Protein AF-0000000074712224 (afdb_homodimer)

Nearest PDB structures (foldseek):
  4wiq-assembly1_A  TM=4.365E-01  e=1.235E+00  Mus musculus
  5n4h-assembly1_A  TM=4.402E-01  e=1.412E+00  Mus musculus
  5llk-assembly1_A  TM=5.715E-01  e=3.772E+00  Homo sapiens
  5n30-assembly1_A  TM=3.627E-01  e=2.110E+00  Mus musculus
  5llk-assembly1_A  TM=5.710E-01  e=3.362E+00  Homo sapiens

pLDDT: mean 83.65, std 12.91, range [40.67, 98.77]

Sequence (1590 aa):
MTKTGVAFSGGGVRSAALCSGVLRRLLHKEIVPDYLSCVSGGGYTGTAYLDWKYRNEQKDDPVWHKEFFSNMRNRSGVLCDWQNPLQGVFDTLVLLTLNISVVVILPCFNYFGLAFPAAYIIDYFFGDLLRASFTCPNAETHNFTSSAISESSEVSEIFNMTESVECVPKFGPDLYLTFITFALLFILFLLFFVVKSLAGPSLKPSANILFNLSGFIFAMTFFPWFIEEFVAVTPLWLNALILFLSIFLWLGIPPLREKVSLIIIVYLYAYVVKWRVYKTAVLYVVYTERRFALFMWISGILIWMCPFFGELQRNAIHIFNRWRLLRAFYSPESTEAIGCSGITLHDMFPFYSWLEPARKRLNQNLTLDDIGGIAPEYICNVTVHQWRQMESREPSFTLFTLSSSSLERIDNITSKNQFENRLHPSDIKLSQAMATSAAVVSFHMGEYETSIDSLQSLQIMLGLGMGNSITVEPKICSGFSTTVTSALIHLFLVIPIVAFPIIPLLGGSEVWETRAVIFFLVLSGVLLFIAVLPTGRENPGCWQKFVRWCIVHIYHVRFIREVFEVVNHGPTPPPILHLSDGGHVENLGLLPLLKRRLKKIVVVNGGKANEGDSARDLIKALQKGREILRCSFSGISGRDVHEDIRVNLINRPPGKQPRSYRFKVEYYDLTEQYEDVKVGEGEILYILPRHPKQGLPGEGKKWDELIEKNIDIEADLWGSGPDLDAYETDRLTWCCCECCHCHLLHSLSELWCGVFPNHMTFNQFFTPTMFSAYHREGYHACLEARATDFLAETGMTKTGVAFSGGGVRSAALCSGVLRRLLHKEIVPDYLSCVSGGGYTGTAYLDWKYRNEQKDDPVWHKEFFSNMRNRSGVLCDWQNPLQGVFDTLVLLTLNISVVVILPCFNYFGLAFPAAYIIDYFFGDLLRASFTCPNAETHNFTSSAISESSEVSEIFNMTESVECVPKFGPDLYLTFITFALLFILFLLFFVVKSLAGPSLKPSANILFNLSGFIFAMTFFPWFIEEFVAVTPLWLNALILFLSIFLWLGIPPLREKVSLIIIVYLYAYVVKWRVYKTAVLYVVYTERRFALFMWISGILIWMCPFFGELQRNAIHIFNRWRLLRAFYSPESTEAIGCSGITLHDMFPFYSWLEPARKRLNQNLTLDDIGGIAPEYICNVTVHQWRQMESREPSFTLFTLSSSSLERIDNITSKNQFENRLHPSDIKLSQAMATSAAVVSFHMGEYETSIDSLQSLQIMLGLGMGNSITVEPKICSGFSTTVTSALIHLFLVIPIVAFPIIPLLGGSEVWETRAVIFFLVLSGVLLFIAVLPTGRENPGCWQKFVRWCIVHIYHVRFIREVFEVVNHGPTPPPILHLSDGGHVENLGLLPLLKRRLKKIVVVNGGKANEGDSARDLIKALQKGREILRCSFSGISGRDVHEDIRVNLINRPPGKQPRSYRFKVEYYDLTEQYEDVKVGEGEILYILPRHPKQGLPGEGKKWDELIEKNIDIEADLWGSGPDLDAYETDRLTWCCCECCHCHLLHSLSELWCGVFPNHMTFNQFFTPTMFSAYHREGYHACLEARATDFLAETG

Organism: Acropora cervicornis (NCBI:txid6130)

Solvent-accessible surface area (backbone atoms only — not comparable to full-atom values): 80472 Å² total; per-residue (Å²): 132,86,50,32,32,36,14,24,5,18,28,34,55,55,5,19,23,21,45,45,13,32,50,50,51,29,54,66,68,71,53,73,45,54,28,38,23,16,7,18,12,12,21,51,40,52,52,21,50,50,50,43,26,55,75,48,80,65,45,92,49,59,70,57,48,46,53,52,56,51,42,38,31,75,34,34,23,47,68,32,42,46,87,44,58,70,54,18,53,50,36,47,50,52,53,50,51,50,49,47,40,30,53,47,53,45,33,51,47,55,57,54,21,56,39,52,60,50,18,54,53,45,30,71,80,42,21,66,57,64,38,60,21,32,55,54,37,38,54,86,75,60,39,69,46,72,68,54,37,69,70,32,70,63,46,48,52,46,45,73,67,58,77,50,66,65,59,40,78,41,93,51,70,46,36,52,50,45,50,51,49,50,50,51,35,46,50,49,25,50,51,29,48,51,47,36,72,68,40,52,84,87,43,28,57,62,29,45,50,52,25,52,51,34,44,46,53,36,45,59,51,49,45,19,52,47,34,58,71,59,47,68,80,43,59,66,70,59,55,48,41,52,53,49,50,42,48,46,44,36,70,73,35,70,85,41,29,38,60,38,52,49,46,49,50,50,54,54,42,15,50,48,25,29,27,64,44,58,37,30,62,47,97,84,43,72,45,45,75,65,58,52,28,51,50,31,27,52,18,19,52,32,56,57,43,29,56,59,51,49,38,40,29,44,29,48,51,24,53,50,52,29,37,34,50,40,63,25,44,39,40,65,61,54,34,68,23,88,58,78,44,66,54,51,68,40,69,46,36,64,87,51,49,87,72,59,76,84,77,81,52,89,53,45,78,51,26,30,40,72,54,46,91,42,83,38,40,54,34,42,29,20,22,37,46,46,47,24,57,60,80,85,89,63,63,44,43,46,46,26,38,44,25,44,86,46,66,46,50,72,72,59,82,59,91,66,68,73,35,69,96,36,55,56,37,70,77,37,40,42,60,56,51,37,33,20,13,48,9,83,48,29,54,59,37,56,75,52,30,79,82,36,55,66,38,30,49,49,25,55,63,28,28,52,26,27,24,40,75,44,67,31,46,50,72,73,73,56,52,70,67,55,55,51,51,40,53,48,53,47,46,62,55,28,46,43,38,46,42,47,54,50,38,58,74,71,68,45,58,76,63,56,57,51,50,25,52,49,49,39,51,52,53,54,49,49,45,54,54,55,32,71,56,80,48,17,55,81,78,64,51,71,66,41,49,49,46,46,49,39,44,75,57,32,51,69,28,35,49,50,22,58,60,59,62,62,61,27,51,27,68,35,69,50,56,58,41,43,33,11,16,11,52,34,71,42,34,40,28,53,59,72,47,56,70,69,64,42,39,35,35,40,34,36,45,34,42,73,39,56,93,92,41,73,53,52,62,56,53,52,42,52,52,48,32,29,75,64,53,39,32,30,46,26,24,78,86,63,40,24,38,72,41,42,45,41,58,66,44,63,70,39,58,77,40,59,19,54,37,44,50,67,32,34,36,36,34,38,45,75,45,98,84,72,41,80,42,79,75,48,59,26,37,38,40,39,37,38,78,61,39,54,66,32,18,54,75,69,91,73,57,40,45,76,75,63,41,48,96,74,44,81,72,62,44,88,81,61,40,74,25,44,66,66,54,52,73,64,41,67,45,42,37,63,44,65,62,80,52,83,57,58,70,65,60,49,51,51,33,34,71,72,24,19,37,60,76,32,44,36,58,83,50,38,37,39,34,47,65,56,35,38,52,33,19,25,41,20,30,38,32,36,59,75,54,38,46,65,56,56,71,63,56,73,128,132,86,50,32,32,37,13,25,5,18,29,34,56,55,4,20,22,19,43,44,13,32,48,49,50,29,54,71,69,71,52,73,47,55,28,37,23,15,7,18,12,12,22,51,40,54,50,21,50,50,50,44,27,56,75,49,80,65,44,91,49,63,71,59,49,46,52,51,55,50,42,39,31,74,34,36,23,48,68,32,43,46,87,45,57,71,53,18,55,50,35,47,51,52,52,49,51,51,48,47,41,32,54,47,53,46,33,51,48,56,57,54,22,53,39,52,61,50,18,54,50,47,30,71,79,43,21,64,57,66,38,59,21,33,55,55,38,38,56,86,75,62,38,71,48,72,66,55,36,71,72,33,68,63,44,49,53,46,45,71,66,58,77,50,68,66,58,39,79,42,92,50,72,46,36,52,50,44,50,51,49,50,49,50,35,46,50,50,25,50,52,28,48,52,47,36,72,68,40,52,85,88,44,29,57,61,30,45,49,53,26,52,50,34,44,47,52,36,46,59,51,50,45,20,51,47,34,59,72,58,49,67,79,43,59,65,67,60,55,48,42,53,53,49,50,42,49,46,42,35,70,71,35,68,81,42,27,38,58,38,50,50,48,50,51,50,53,55,43,16,50,49,26,30,28,63,45,57,36,30,62,47,96,84,44,71,46,45,75,65,57,53,28,51,50,30,26,53,19,18,52,33,56,57,44,28,56,59,50,48,39,40,29,42,30,46,52,24,52,50,52,30,38,34,49,40,63,24,45,40,40,67,61,55,34,68,22,86,63,81,44,67,54,51,67,42,69,46,38,64,87,49,49,86,72,57,75,84,76,80,54,90,55,46,79,50,24,30,39,72,53,47,90,43,83,37,41,54,32,40,30,22,23,38,46,47,48,26,58,57,95,56,97,61,61,44,42,46,46,28,38,44,25,45,87,45,65,46,52,72,73,58,81,60,91,66,70,72,34,71,96,36,53,55,36,70,76,36,41,43,62,56,52,36,32,20,12,48,8,84,48,30,55,59,38,55,74,52,31,80,80,37,56,63,40,29,50,49,25,56,63,27,28,52,25,26,25,40,76,44,68,30,47,51,73,75,70,56,52,71,68,53,54,50,52,39,52,49,53,47,46,62,56,26,46,42,38,45,43,48,51,50,38,58,73,72,68,46,59,74,64,55,56,51,51,26,53,48,49,39,51,52,54,54,49,50,44,54,54,56,31,71,55,78,49,18,53,82,78,64,52,72,66,42,50,49,46,46,49,40,43,76,58,32,53,69,28,36,49,50,21,58,60,61,62,63,60,27,52,26,70,34,69,53,55,58,41,40,32,12,15,11,52,34,74,42,36,38,28,53,59,70,47,55,71,68,64,41,40,36,35,38,35,37,44,34,42,72,41,55,92,91,41,74,54,50,63,55,53,51,41,52,50,48,32,29,74,64,55,40,34,30,45,25,24,78,87,64,40,23,39,71,41,43,43,42,59,64,43,62,69,38,57,77,38,59,18,54,36,43,49,67,31,35,36,36,35,39,44,74,44,98,85,72,41,80,42,79,77,48,59,25,37,38,39,38,34,38,76,59,38,56,67,31,17,52,75,63,93,75,52,42,46,73,73,64,41,50,96,79,51,80,69,64,44,84,80,63,45,70,25,49,55,65,57,51,72,65,43,65,42,44,37,63,45,70,55,84,50,82,56,56,71,65,57,48,53,51,33,34,70,72,23,17,38,61,74,33,43,36,59,83,51,40,36,38,37,47,66,55,34,35,52,32,20,30,39,20,30,38,32,36,58,75,54,40,47,64,56,57,72,62,56,74,126

Foldseek 3Di:
DFAEEEFQFAQFLLSLLLLLLQVQLCVLVPHFGQEYFYFFSRLLNVLQVLLQCLVVVLDDAQVVSVVQNVLLLFLLLLQAACQPVVRRVVSVVVVVVLQCCLQPVLLCLQLVLVLLLVLVVLCVPCLCLLPVQWQACDLVVLHRDPVSCVPDVVRVVVCVPPVFRATHGHPDPSVVVLVVVLVVLVVQLVVLVVCLVPPAPLCNLVSVVSNVVSVLSSLLSPLLSVCSVPVVVDDVVVVVVLVVVLVVCLVPPVLCVLVSVVVVSSNVSSLSSNCSRRQGDDPNRGGDPLVSLVSLQSSLVSLLCNLVSLLQSQQVLQLSSLLSSLSRRHDPLQQVPDDSRQDDVCSSPVLCVQPDPPDPDPSHFAFLLSSPPRTRWYKQKWKWAQEAADDDDDHRIFIWIQTNVATDGLLPPDPDHLLVQFDHRRVGGSSSSNQQQNWCFALDLALCCVVCVSCSLVCLSSSPTNHDKDFRHCVLSDDPVLQVVLSVLSCVLSVLSNCLSVCVVVVHDVVSNVVSSVVNVVSLVVLLVLLQDEEAAPDDDPSNVVSLSCCVRHVSSVSSNSSSSRGHYHSRDRRMIIIHHSVSQAGFSCSVVVLVVGAEYETEDLHFADQQRQCVRVVSSVVCCCVRFVKDKAAPVRHDPVVCCCVQARPDAAQDHAQKGKIKMWGWDADPVRDTDTDHMHMYIYGYFDQLRRYHFDPQDFPVNVPDDRNPDDCVQQHGALGDDNVQQQLQQAQYPSPPDDPVVSVVSCVPQNTPPRGHSVRSRDRSNNSSNSSSRSSRRSVRSVVSCRSVPPD/DFAEEEWQFAQFLLSLLLLLLQVLLCVVVPHFGQEYFYFFSRLLNVLQVLLQCLVVVLDDALVVSQVQSVLLLALLLLQAACQPVVRRVVSVVVVVVLQCCLQPVLLCLQLVLVLLLVLVVLCVPCLCLLPVQWQACDLVVLHRDPVSCVPDVVRVVVCVPPVFRATHGHPDPSVVVLVVVLVVLVVQLVVLVVVLVPPDPLCNLVSVVSNVVSVLSSLLSPLLSVCSVPVVVDDVVVVVVLVVVLVVCLVPPVLCVLVSVVVVSSNVSSLSSNCSRRQGDDPNRGGDPLVSLVSLQSSLVSLLCNLVSLLQSQQVLQLSSLLSSQSRRHDPLQQVPDDSRQDDVCSSPVLCVQPDPPDPDPSHFAFLLSSPPRTRWYKQKWKWAQEAAAPDPDHRIFIWIQTNVATDGLLPPDPDHLLVQFDHSRVGGSSSSNQQQNWCFALDLALCCVVCVSCSLVCLSSSPTNHDKDFRHCVLSDDPVLQVVLSVLSCVLSVLSNCLSVCVVVVHDVVSNVVSSVVNVVSLVVLLVLLQDEEAAPDDDPSNVVSLSCCVRHVSSVSSNSSSSRGHYHSRDRRMIIIHHSVSQAGFSCSVVVLVVGAEYETEDLHFADQQRQCVRVVSSVVCCCVRFVKDKAAPVRHDPVVCCCVQARPDAAQDHAQKGKIKMWGWDQDPVRDTDTDHMHMYIYGYFDQLRRYHFFVQDWQVNVPDPSNPDPCVQLDTALRDDNVQQQCQQAQDPSPPDDPVVSVVSCVPQNTPPRGHSVRSRHRSNNSSNSSSRSSRRSVRSVVSCRSVPPD

Structure (mmCIF, N/CA/C/O backbone):
data_AF-0000000074712224-model_v1
#
loop_
_entity.id
_entity.type
_entity.pdbx_description
1 polymer 'PNPLA domain-containing protein'
#
loop_
_atom_site.group_PDB
_atom_site.id
_atom_site.type_symbol
_atom_site.label_atom_id
_atom_site.label_alt_id
_atom_site.label_comp_id
_atom_site.label_asym_id
_atom_site.label_entity_id
_atom_site.label_seq_id
_atom_site.pdbx_PDB_ins_code
_atom_site.Cartn_x
_atom_site.Cartn_y
_atom_site.Cartn_z
_atom_site.occupancy
_atom_site.B_iso_or_equiv
_atom_site.auth_seq_id
_atom_site.auth_comp_id
_atom_site.auth_asym_id
_atom_site.auth_atom_id
_atom_site.pdbx_PDB_model_num
ATOM 1 N N . MET A 1 1 ? -45.799 9.891 7.905 1 46.67 1 MET A N 1
ATOM 2 C CA . MET A 1 1 ? -45.165 10.163 6.618 1 46.67 1 MET A CA 1
ATOM 3 C C . MET A 1 1 ? -43.789 9.51 6.541 1 46.67 1 MET A C 1
ATOM 5 O O . MET A 1 1 ? -43.067 9.453 7.539 1 46.67 1 MET A O 1
ATOM 9 N N . THR A 1 2 ? -43.503 8.826 5.414 1 77.02 2 THR A N 1
ATOM 10 C CA . THR A 1 2 ? -42.257 8.108 5.174 1 77.02 2 THR A CA 1
ATOM 11 C C . THR A 1 2 ? -41.082 9.078 5.084 1 77.02 2 THR A C 1
ATOM 13 O O . THR A 1 2 ? -41.145 10.072 4.358 1 77.02 2 THR A O 1
ATOM 16 N N . LYS A 1 3 ? -40.167 9.04 6.021 1 91.02 3 LYS A N 1
ATOM 17 C CA . LYS A 1 3 ? -39.011 9.933 6.022 1 91.02 3 LYS A CA 1
ATOM 18 C C . LYS A 1 3 ? -38.08 9.628 4.851 1 91.02 3 LYS A C 1
ATOM 20 O O . LYS A 1 3 ? -37.87 8.464 4.506 1 91.02 3 LYS A O 1
ATOM 25 N N . THR A 1 4 ? -37.715 10.703 4.17 1 96.51 4 THR A N 1
ATOM 26 C CA . THR A 1 4 ? -36.869 10.597 2.986 1 96.51 4 THR A CA 1
ATOM 27 C C . THR A 1 4 ? -35.556 11.348 3.19 1 96.51 4 THR A C 1
ATOM 29 O O . THR A 1 4 ? -35.447 12.185 4.088 1 96.51 4 THR A O 1
ATOM 32 N N . GLY A 1 5 ? -34.568 10.94 2.502 1 97.91 5 GLY A N 1
ATOM 33 C CA . GLY A 1 5 ? -33.27 11.587 2.605 1 97.91 5 GLY A CA 1
ATOM 34 C C . GLY A 1 5 ? -32.548 11.693 1.275 1 97.91 5 GLY A C 1
ATOM 35 O O . GLY A 1 5 ? -32.769 10.877 0.377 1 97.91 5 GLY A O 1
ATOM 36 N N . VAL A 1 6 ? -31.767 12.714 1.11 1 98.61 6 VAL A N 1
ATOM 37 C CA . VAL A 1 6 ? -30.89 12.908 -0.04 1 98.61 6 VAL A CA 1
ATOM 38 C C . VAL A 1 6 ? -29.444 13.048 0.431 1 98.61 6 VAL A C 1
ATOM 40 O O . VAL A 1 6 ? -29.169 13.739 1.415 1 98.61 6 VAL A O 1
ATOM 43 N N . ALA A 1 7 ? -28.58 12.346 -0.16 1 98.77 7 ALA A N 1
ATOM 44 C CA . ALA A 1 7 ? -27.157 12.405 0.166 1 98.77 7 ALA A CA 1
ATOM 45 C C . ALA A 1 7 ? -26.355 13.008 -0.983 1 98.77 7 ALA A C 1
ATOM 47 O O . ALA A 1 7 ? -26.462 12.557 -2.127 1 98.77 7 ALA A O 1
ATOM 48 N N . PHE A 1 8 ? -25.628 14.061 -0.727 1 98.73 8 PHE A N 1
ATOM 49 C CA . PHE A 1 8 ? -24.725 14.693 -1.681 1 98.73 8 PHE A CA 1
ATOM 50 C C . PHE A 1 8 ? -23.279 14.306 -1.397 1 98.73 8 PHE A C 1
ATOM 52 O O . PHE A 1 8 ? -22.764 14.564 -0.306 1 98.73 8 PHE A O 1
ATOM 59 N N . SER A 1 9 ? -22.597 13.764 -2.309 1 97.94 9 SER A N 1
ATOM 60 C CA . SER A 1 9 ? -21.272 13.179 -2.124 1 97.94 9 SER A CA 1
ATOM 61 C C . SER A 1 9 ? -20.189 14.253 -2.129 1 97.94 9 SER A C 1
ATOM 63 O O . SER A 1 9 ? -20.465 15.42 -2.414 1 97.94 9 SER A O 1
ATOM 65 N N . GLY A 1 10 ? -18.971 13.784 -1.802 1 96.79 10 GLY A N 1
ATOM 66 C CA . GLY A 1 10 ? -17.78 14.603 -1.964 1 96.79 10 GLY A CA 1
ATOM 67 C C . GLY A 1 10 ? -17.187 14.524 -3.359 1 96.79 10 GLY A C 1
ATOM 68 O O . GLY A 1 10 ? -17.538 13.637 -4.139 1 96.79 10 GLY A O 1
ATOM 69 N N . GLY A 1 11 ? -16.38 15.458 -3.674 1 95.12 11 GLY A N 1
ATOM 70 C CA . GLY A 1 11 ? -15.732 15.546 -4.973 1 95.12 11 GLY A CA 1
ATOM 71 C C . GLY A 1 11 ? -15.361 16.965 -5.36 1 95.12 11 GLY A C 1
ATOM 72 O O . GLY A 1 11 ? -15.146 17.257 -6.539 1 95.12 11 GLY A O 1
ATOM 73 N N . GLY A 1 12 ? -15.342 17.813 -4.412 1 94.31 12 GLY A N 1
ATOM 74 C CA . GLY A 1 12 ? -14.963 19.196 -4.654 1 94.31 12 GLY A CA 1
ATOM 75 C C . GLY A 1 12 ? -15.985 19.96 -5.474 1 94.31 12 GLY A C 1
ATOM 76 O O . GLY A 1 12 ? -17.191 19.765 -5.311 1 94.31 12 GLY A O 1
ATOM 77 N N . VAL A 1 13 ? -15.518 20.812 -6.281 1 93.86 13 VAL A N 1
ATOM 78 C CA . VAL A 1 13 ? -16.396 21.692 -7.044 1 93.86 13 VAL A CA 1
ATOM 79 C C . VAL A 1 13 ? -17.163 20.881 -8.085 1 93.86 13 VAL A C 1
ATOM 81 O O . VAL A 1 13 ? -18.294 21.224 -8.439 1 93.86 13 VAL A O 1
ATOM 84 N N . ARG A 1 14 ? -16.577 19.842 -8.526 1 94.47 14 ARG A N 1
ATOM 85 C CA . ARG A 1 14 ? -17.266 18.956 -9.459 1 94.47 14 ARG A CA 1
ATOM 86 C C . ARG A 1 14 ? -18.546 18.401 -8.843 1 94.47 14 ARG A C 1
ATOM 88 O O . ARG A 1 14 ? -19.611 18.449 -9.462 1 94.47 14 ARG A O 1
ATOM 95 N N . SER A 1 15 ? -18.414 17.869 -7.655 1 96.67 15 SER A N 1
ATOM 96 C CA . SER A 1 15 ? -19.574 17.329 -6.954 1 96.67 15 SER A CA 1
ATOM 97 C C . SER A 1 15 ? -20.577 18.426 -6.615 1 96.67 15 SER A C 1
ATOM 99 O O . SER A 1 15 ? -21.788 18.216 -6.702 1 96.67 15 SER A O 1
ATOM 101 N N . ALA A 1 16 ? -20.07 19.57 -6.192 1 97.44 16 ALA A N 1
ATOM 102 C CA . ALA A 1 16 ? -20.952 20.697 -5.901 1 97.44 16 ALA A CA 1
ATOM 103 C C . ALA A 1 16 ? -21.806 21.053 -7.115 1 97.44 16 ALA A C 1
ATOM 105 O O . ALA A 1 16 ? -23.005 21.307 -6.985 1 97.44 16 ALA A O 1
ATOM 106 N N . ALA A 1 17 ? -21.185 21.042 -8.284 1 95.98 17 ALA A N 1
ATOM 107 C CA . ALA A 1 17 ? -21.88 21.384 -9.523 1 95.98 17 ALA A CA 1
ATOM 108 C C . ALA A 1 17 ? -22.937 20.337 -9.865 1 95.98 17 ALA A C 1
ATOM 110 O O . ALA A 1 17 ? -24.076 20.68 -10.194 1 95.98 17 ALA A O 1
ATOM 111 N N . LEU A 1 18 ? -22.586 19.093 -9.785 1 96.9 18 LEU A N 1
ATOM 112 C CA . LEU A 1 18 ? -23.526 18.017 -10.08 1 96.9 18 LEU A CA 1
ATOM 113 C C . LEU A 1 18 ? -24.704 18.044 -9.112 1 96.9 18 LEU A C 1
ATOM 115 O O . LEU A 1 18 ? -25.858 17.924 -9.528 1 96.9 18 LEU A O 1
ATOM 119 N N . CYS A 1 19 ? -24.421 18.168 -7.821 1 98.17 19 CYS A N 1
ATOM 120 C CA . CYS A 1 19 ? -25.449 18.196 -6.786 1 98.17 19 CYS A CA 1
ATOM 121 C C . CYS A 1 19 ? -26.364 19.402 -6.96 1 98.17 19 CYS A C 1
ATOM 123 O O . CYS A 1 19 ? -27.556 19.331 -6.654 1 98.17 19 CYS A O 1
ATOM 125 N N . SER A 1 20 ? -25.798 20.508 -7.409 1 96.92 20 SER A N 1
ATOM 126 C CA . SER A 1 20 ? -26.617 21.694 -7.636 1 96.92 20 SER A CA 1
ATOM 127 C C . SER A 1 20 ? -27.657 21.448 -8.724 1 96.92 20 SER A C 1
ATOM 129 O O . SER A 1 20 ? -28.772 21.968 -8.654 1 96.92 20 SER A O 1
ATOM 131 N N . GLY A 1 21 ? -27.238 20.669 -9.732 1 95.33 21 GLY A N 1
ATOM 132 C CA . GLY A 1 21 ? -28.196 20.297 -10.761 1 95.33 21 GLY A CA 1
ATOM 133 C C . GLY A 1 21 ? -29.33 19.436 -10.237 1 95.33 21 GLY A C 1
ATOM 134 O O . GLY A 1 21 ? -30.492 19.649 -10.589 1 95.33 21 GLY A O 1
ATOM 135 N N . VAL A 1 22 ? -29.01 18.491 -9.453 1 97.27 22 VAL A N 1
ATOM 136 C CA . VAL A 1 22 ? -30.02 17.629 -8.849 1 97.27 22 VAL A CA 1
ATOM 137 C C . VAL A 1 22 ? -30.929 18.454 -7.941 1 97.27 22 VAL A C 1
ATOM 139 O O . VAL A 1 22 ? -32.154 18.321 -7.992 1 97.27 22 VAL A O 1
ATOM 142 N N . LEU A 1 23 ? -30.293 19.288 -7.07 1 96.81 23 LEU A N 1
ATOM 143 C CA . LEU A 1 23 ? -31.054 20.151 -6.173 1 96.81 23 LEU A CA 1
ATOM 144 C C . LEU A 1 23 ? -32.024 21.029 -6.957 1 96.81 23 LEU A C 1
ATOM 146 O O . LEU A 1 23 ? -33.177 21.2 -6.555 1 96.81 23 LEU A O 1
ATOM 150 N N . ARG A 1 24 ? -31.549 21.601 -8.018 1 93.52 24 ARG A N 1
ATOM 151 C CA . ARG A 1 24 ? -32.403 22.455 -8.837 1 93.52 24 ARG A CA 1
ATOM 152 C C . ARG A 1 24 ? -33.638 21.699 -9.315 1 93.52 24 ARG A C 1
ATOM 154 O O . ARG A 1 24 ? -34.751 22.227 -9.274 1 93.52 24 ARG A O 1
ATOM 161 N N . ARG A 1 25 ? -33.436 20.485 -9.79 1 93.34 25 ARG A N 1
ATOM 162 C CA . ARG A 1 25 ? -34.558 19.678 -10.261 1 93.34 25 ARG A CA 1
ATOM 163 C C . ARG A 1 25 ? -35.535 19.384 -9.128 1 93.34 25 ARG A C 1
ATOM 165 O O . ARG A 1 25 ? -36.751 19.413 -9.327 1 93.34 25 ARG A O 1
ATOM 172 N N . LEU A 1 26 ? -35.074 19.075 -7.989 1 94.58 26 LEU A N 1
ATOM 173 C CA . LEU A 1 26 ? -35.927 18.818 -6.834 1 94.58 26 LEU A CA 1
ATOM 174 C C . LEU A 1 26 ? -36.745 20.054 -6.476 1 94.58 26 LEU A C 1
ATOM 176 O O . LEU A 1 26 ? -37.953 19.96 -6.246 1 94.58 26 LEU A O 1
ATOM 180 N N . LEU A 1 27 ? -36.047 21.181 -6.414 1 92.53 27 LEU A N 1
ATOM 181 C CA . LEU A 1 27 ? -36.709 22.428 -6.049 1 92.53 27 LEU A CA 1
ATOM 182 C C . LEU A 1 27 ? -37.746 22.82 -7.096 1 92.53 27 LEU A C 1
ATOM 184 O O . LEU A 1 27 ? -38.808 23.349 -6.757 1 92.53 27 LEU A O 1
ATOM 188 N N . HIS A 1 28 ? -37.411 22.55 -8.318 1 87.78 28 HIS A N 1
ATOM 189 C CA . HIS A 1 28 ? -38.348 22.824 -9.402 1 87.78 28 HIS A CA 1
ATOM 190 C C . HIS A 1 28 ? -39.647 22.048 -9.217 1 87.78 28 HIS A C 1
ATOM 192 O O . HIS A 1 28 ? -40.721 22.529 -9.585 1 87.78 28 HIS A O 1
ATOM 198 N N . LYS A 1 29 ? -39.536 20.886 -8.68 1 90.28 29 LYS A N 1
ATOM 199 C CA . LYS A 1 29 ? -40.704 20.036 -8.475 1 90.28 29 LYS A CA 1
ATOM 200 C C . LYS A 1 29 ? -41.247 20.18 -7.056 1 90.28 29 LYS A C 1
ATOM 202 O O . LYS A 1 29 ? -42.126 19.421 -6.642 1 90.28 29 LYS A O 1
ATOM 207 N N . GLU A 1 30 ? -40.702 21.126 -6.242 1 90 30 GLU A N 1
ATOM 208 C CA . GLU A 1 30 ? -41.117 21.457 -4.882 1 90 30 GLU A CA 1
ATOM 209 C C . GLU A 1 30 ? -41.009 20.245 -3.962 1 90 30 GLU A C 1
ATOM 211 O O . GLU A 1 30 ? -41.912 19.981 -3.166 1 90 30 GLU A O 1
ATOM 216 N N . ILE A 1 31 ? -40.01 19.456 -4.274 1 92.72 31 ILE A N 1
ATOM 217 C CA . ILE A 1 31 ? -39.725 18.311 -3.416 1 92.72 31 ILE A CA 1
ATOM 218 C C . ILE A 1 31 ? -38.599 18.661 -2.446 1 92.72 31 ILE A C 1
ATOM 220 O O . ILE A 1 31 ? -37.485 18.98 -2.867 1 92.72 31 ILE A O 1
ATOM 224 N N . VAL A 1 32 ? -38.901 18.66 -1.178 1 93.16 32 VAL A N 1
ATOM 225 C CA . VAL A 1 32 ? -37.904 18.895 -0.139 1 93.16 32 VAL A CA 1
ATOM 226 C C . VAL A 1 32 ? -37.797 17.667 0.762 1 93.16 32 VAL A C 1
ATOM 228 O O . VAL A 1 32 ? -38.726 17.358 1.514 1 93.16 32 VAL A O 1
ATOM 231 N N . PRO A 1 33 ? -36.72 17.028 0.7 1 95.3 33 PRO A N 1
ATOM 232 C CA . PRO A 1 33 ? -36.545 15.858 1.564 1 95.3 33 PRO A CA 1
ATOM 233 C C . PRO A 1 33 ? -36.488 16.222 3.046 1 95.3 33 PRO A C 1
ATOM 235 O O . PRO A 1 33 ? -36.338 17.396 3.392 1 95.3 33 PRO A O 1
ATOM 238 N N . ASP A 1 34 ? -36.653 15.241 3.902 1 96.09 34 ASP A N 1
ATOM 239 C CA . ASP A 1 34 ? -36.567 15.458 5.343 1 96.09 34 ASP A CA 1
ATOM 240 C C . ASP A 1 34 ? -35.126 15.724 5.773 1 96.09 34 ASP A C 1
ATOM 242 O O . ASP A 1 34 ? -34.879 16.541 6.663 1 96.09 34 ASP A O 1
ATOM 246 N N . TYR A 1 35 ? -34.216 15.015 5.107 1 97.38 35 TYR A N 1
ATOM 247 C CA . TYR A 1 35 ? -32.812 15.116 5.489 1 97.38 35 TYR A CA 1
ATOM 248 C C . TYR A 1 35 ? -31.932 15.368 4.271 1 97.38 35 TYR A C 1
ATOM 250 O O . TYR A 1 35 ? -32.187 14.831 3.191 1 97.38 35 TYR A O 1
ATOM 258 N N . LEU A 1 36 ? -30.943 16.16 4.439 1 98.3 36 LEU A N 1
ATOM 259 C CA . LEU A 1 36 ? -29.893 16.401 3.455 1 98.3 36 LEU A CA 1
ATOM 260 C C . LEU A 1 36 ? -28.517 16.116 4.047 1 98.3 36 LEU A C 1
ATOM 262 O O . LEU A 1 36 ? -28.011 16.896 4.857 1 98.3 36 LEU A O 1
ATOM 266 N N . SER A 1 37 ? -27.943 14.997 3.728 1 98.53 37 SER A N 1
ATOM 267 C CA . SER A 1 37 ? -26.632 14.577 4.214 1 98.53 37 SER A CA 1
ATOM 268 C C . SER A 1 37 ? -25.539 14.893 3.198 1 98.53 37 SER A C 1
ATOM 270 O O . SER A 1 37 ? -25.618 14.472 2.042 1 98.53 37 SER A O 1
ATOM 272 N N . CYS A 1 38 ? -24.525 15.651 3.6 1 98.58 38 CYS A N 1
ATOM 273 C CA . CYS A 1 38 ? -23.556 16.135 2.625 1 98.58 38 CYS A CA 1
ATOM 274 C C . CYS A 1 38 ? -22.132 15.823 3.069 1 98.58 38 CYS A C 1
ATOM 276 O O . CYS A 1 38 ? -21.844 15.79 4.267 1 98.58 38 CYS A O 1
ATOM 278 N N . VAL A 1 39 ? -21.317 15.564 2.127 1 97.97 39 VAL A N 1
ATOM 279 C CA . VAL A 1 39 ? -19.883 15.379 2.328 1 97.97 39 VAL A CA 1
ATOM 280 C C . VAL A 1 39 ? -19.107 16.301 1.389 1 97.97 39 VAL A C 1
ATOM 282 O O . VAL A 1 39 ? -19.404 16.374 0.195 1 97.97 39 VAL A O 1
ATOM 285 N N . SER A 1 40 ? -18.144 17.027 1.887 1 96.72 40 SER A N 1
ATOM 286 C CA . SER A 1 40 ? -17.214 17.831 1.101 1 96.72 40 SER A CA 1
ATOM 287 C C . SER A 1 40 ? -17.943 18.625 0.023 1 96.72 40 SER A C 1
ATOM 289 O O . SER A 1 40 ? -18.88 19.369 0.319 1 96.72 40 SER A O 1
ATOM 291 N N . GLY A 1 41 ? -17.754 18.435 -1.244 1 96.25 41 GLY A N 1
ATOM 292 C CA . GLY A 1 41 ? -18.375 19.178 -2.328 1 96.25 41 GLY A CA 1
ATOM 293 C C . GLY A 1 41 ? -19.886 19.252 -2.211 1 96.25 41 GLY A C 1
ATOM 294 O O . GLY A 1 41 ? -20.488 20.283 -2.517 1 96.25 41 GLY A O 1
ATOM 295 N N . GLY A 1 42 ? -20.468 18.166 -1.797 1 97.68 42 GLY A N 1
ATOM 296 C CA . GLY A 1 42 ? -21.895 18.198 -1.519 1 97.68 42 GLY A CA 1
ATOM 297 C C . GLY A 1 42 ? -22.273 19.209 -0.454 1 97.68 42 GLY A C 1
ATOM 298 O O . GLY A 1 42 ? -23.369 19.772 -0.486 1 97.68 42 GLY A O 1
ATOM 299 N N . GLY A 1 43 ? -21.362 19.411 0.439 1 97.09 43 GLY A N 1
ATOM 300 C CA . GLY A 1 43 ? -21.577 20.38 1.501 1 97.09 43 GLY A CA 1
ATOM 301 C C . GLY A 1 43 ? -21.541 21.817 1.015 1 97.09 43 GLY A C 1
ATOM 302 O O . GLY A 1 43 ? -22.185 22.691 1.597 1 97.09 43 GLY A O 1
ATOM 303 N N . TYR A 1 44 ? -20.758 22.073 -0.145 1 96.24 44 TYR A N 1
ATOM 304 C CA . TYR A 1 44 ? -20.78 23.41 -0.728 1 96.24 44 TYR A CA 1
ATOM 305 C C . TYR A 1 44 ? -22.199 23.819 -1.101 1 96.24 44 TYR A C 1
ATOM 307 O O . TYR A 1 44 ? -22.674 24.882 -0.691 1 96.24 44 TYR A O 1
ATOM 315 N N . THR A 1 45 ? -22.787 22.878 -1.76 1 97.44 45 THR A N 1
ATOM 316 C CA . THR A 1 45 ? -24.13 23.123 -2.273 1 97.44 45 THR A CA 1
ATOM 317 C C . THR A 1 45 ? -25.155 23.092 -1.143 1 97.44 45 THR A C 1
ATOM 319 O O . THR A 1 45 ? -26.011 23.975 -1.049 1 97.44 45 THR A O 1
ATOM 322 N N . GLY A 1 46 ? -25.056 22.087 -0.296 1 97.72 46 GLY A N 1
ATOM 323 C CA . GLY A 1 46 ? -26.027 21.921 0.773 1 97.72 46 GLY A CA 1
ATOM 324 C C . GLY A 1 46 ? -26.041 23.079 1.753 1 97.72 46 GLY A C 1
ATOM 325 O O . GLY A 1 46 ? -27.102 23.624 2.064 1 97.72 46 GLY A O 1
ATOM 326 N N . THR A 1 47 ? -24.938 23.525 2.237 1 96.69 47 THR A N 1
ATOM 327 C CA . THR A 1 47 ? -24.865 24.596 3.225 1 96.69 47 THR A CA 1
ATOM 328 C C . THR A 1 47 ? -25.189 25.944 2.587 1 96.69 47 THR A C 1
ATOM 330 O O . THR A 1 47 ? -25.814 26.8 3.215 1 96.69 47 THR A O 1
ATOM 333 N N . ALA A 1 48 ? -24.698 26.145 1.376 1 95.8 48 ALA A N 1
ATOM 334 C CA . ALA A 1 48 ? -25.034 27.38 0.672 1 95.8 48 ALA A CA 1
ATOM 335 C C . ALA A 1 48 ? -26.544 27.515 0.493 1 95.8 48 ALA A C 1
ATOM 337 O O . ALA A 1 48 ? -27.104 28.596 0.689 1 95.8 48 ALA A O 1
ATOM 338 N N . TYR A 1 49 ? -27.211 26.434 0.083 1 96.91 49 TYR A N 1
ATOM 339 C CA . TYR A 1 49 ? -28.66 26.412 -0.082 1 96.91 49 TYR A CA 1
ATOM 340 C C . TYR A 1 49 ? -29.362 26.818 1.208 1 96.91 49 TYR A C 1
ATOM 342 O O . TYR A 1 49 ? -30.257 27.667 1.194 1 96.91 49 TYR A O 1
ATOM 350 N N . LEU A 1 50 ? -28.902 26.254 2.275 1 96.11 50 LEU A N 1
ATOM 351 C CA . LEU A 1 50 ? -29.543 26.53 3.556 1 96.11 50 LEU A CA 1
ATOM 352 C C . LEU A 1 50 ? -29.266 27.96 4.006 1 96.11 50 LEU A C 1
ATOM 354 O O . LEU A 1 50 ? -30.113 28.59 4.643 1 96.11 50 LEU A O 1
ATOM 358 N N . ASP A 1 51 ? -28.02 28.445 3.777 1 94.25 51 ASP A N 1
ATOM 359 C CA . ASP A 1 51 ? -27.703 29.837 4.081 1 94.25 51 ASP A CA 1
ATOM 360 C C . ASP A 1 51 ? -28.628 30.789 3.327 1 94.25 51 ASP A C 1
ATOM 362 O O . ASP A 1 51 ? -29.194 31.711 3.917 1 94.25 51 ASP A O 1
ATOM 366 N N . TRP A 1 52 ? -28.776 30.574 1.996 1 94.14 52 TRP A N 1
ATOM 367 C CA . TRP A 1 52 ? -29.65 31.399 1.17 1 94.14 52 TRP A CA 1
ATOM 368 C C . TRP A 1 52 ? -31.1 31.286 1.628 1 94.14 52 TRP A C 1
ATOM 370 O O . TRP A 1 52 ? -31.82 32.285 1.684 1 94.14 52 TRP A O 1
ATOM 380 N N . LYS A 1 53 ? -31.516 30.063 1.928 1 94.77 53 LYS A N 1
ATOM 381 C CA . LYS A 1 53 ? -32.883 29.844 2.39 1 94.77 53 LYS A CA 1
ATOM 382 C C . LYS A 1 53 ? -33.147 30.583 3.699 1 94.77 53 LYS A C 1
ATOM 384 O O . LYS A 1 53 ? -34.19 31.219 3.859 1 94.77 53 LYS A O 1
ATOM 389 N N . TYR A 1 54 ? -32.212 30.444 4.628 1 93.55 54 TYR A N 1
ATOM 390 C CA . TYR A 1 54 ? -32.327 31.123 5.914 1 93.55 54 TYR A CA 1
ATOM 391 C C . TYR A 1 54 ? -32.483 32.627 5.725 1 93.55 54 TYR A C 1
ATOM 393 O O . TYR A 1 54 ? -33.296 33.263 6.399 1 93.55 54 TYR A O 1
ATOM 401 N N . ARG A 1 55 ? -31.762 33.221 4.795 1 90.82 55 ARG A N 1
ATOM 402 C CA . ARG A 1 55 ? -31.749 34.662 4.565 1 90.82 55 ARG A CA 1
ATOM 403 C C . ARG A 1 55 ? -33.004 35.11 3.823 1 90.82 55 ARG A C 1
ATOM 405 O O . ARG A 1 55 ? -33.328 36.299 3.802 1 90.82 55 ARG A O 1
ATOM 412 N N . ASN A 1 56 ? -33.696 34.18 3.254 1 92.57 56 ASN A N 1
ATOM 413 C CA . ASN A 1 56 ? -34.932 34.481 2.54 1 92.57 56 ASN A CA 1
ATOM 414 C C . ASN A 1 56 ? -36.154 33.951 3.285 1 92.57 56 ASN A C 1
ATOM 416 O O . ASN A 1 56 ? -36.999 33.273 2.697 1 92.57 56 ASN A O 1
ATOM 420 N N . GLU A 1 57 ? -36.258 34.11 4.65 1 91.88 57 GLU A N 1
ATOM 421 C CA . GLU A 1 57 ? -37.384 33.842 5.54 1 91.88 57 GLU A CA 1
ATOM 422 C C . GLU A 1 57 ? -37.669 32.346 5.634 1 91.88 57 GLU A C 1
ATOM 424 O O . GLU A 1 57 ? -38.823 31.937 5.781 1 91.88 57 GLU A O 1
ATOM 429 N N . GLN A 1 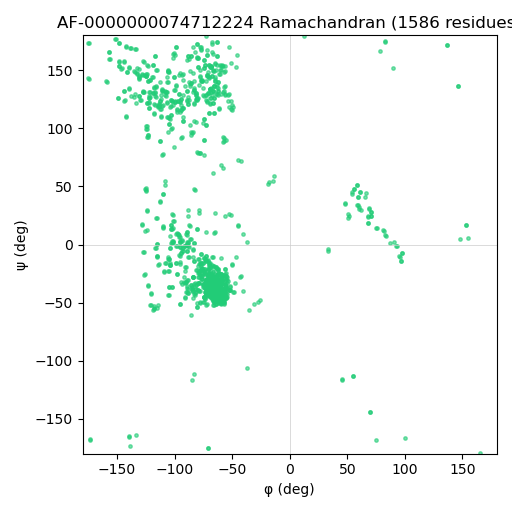58 ? -36.626 31.499 5.234 1 92.14 58 GLN A N 1
ATOM 430 C CA . GLN A 1 58 ? -36.689 30.05 5.397 1 92.14 58 GLN A CA 1
ATOM 431 C C . GLN A 1 58 ? -37.705 29.433 4.441 1 92.14 58 GLN A C 1
ATOM 433 O O . GLN A 1 58 ? -38.32 28.412 4.755 1 92.14 58 GLN A O 1
ATOM 438 N N . LYS A 1 59 ? -37.947 30.128 3.358 1 92.15 59 LYS A N 1
ATOM 439 C CA . LYS A 1 59 ? -38.889 29.643 2.354 1 92.15 59 LYS A CA 1
ATOM 440 C C . LYS A 1 59 ? -38.225 29.533 0.984 1 92.15 59 LYS A C 1
ATOM 442 O O . LYS A 1 59 ? -37.398 30.371 0.62 1 92.15 59 LYS A O 1
ATOM 447 N N . ASP A 1 60 ? -38.581 28.507 0.32 1 92.17 60 ASP A N 1
ATOM 448 C CA . ASP A 1 60 ? -38.073 28.327 -1.036 1 92.17 60 ASP A CA 1
ATOM 449 C C . ASP A 1 60 ? -38.878 29.151 -2.039 1 92.17 60 ASP A C 1
ATOM 451 O O . ASP A 1 60 ? -40.11 29.168 -1.99 1 92.17 60 ASP A O 1
ATOM 455 N N . ASP A 1 61 ? -38.146 29.91 -2.838 1 89.16 61 ASP A N 1
ATOM 456 C CA . ASP A 1 61 ? -38.725 30.791 -3.848 1 89.16 61 ASP A CA 1
ATOM 457 C C . ASP A 1 61 ? -37.912 30.754 -5.14 1 89.16 61 ASP A C 1
ATOM 459 O O . ASP A 1 61 ? -36.68 30.798 -5.106 1 89.16 61 ASP A O 1
ATOM 463 N N . PRO A 1 62 ? -38.564 30.637 -6.269 1 86.82 62 PRO A N 1
ATOM 464 C CA . PRO A 1 62 ? -37.852 30.582 -7.547 1 86.82 62 PRO A CA 1
ATOM 465 C C . PRO A 1 62 ? -36.983 31.814 -7.792 1 86.82 62 PRO A C 1
ATOM 467 O O . PRO A 1 62 ? -35.958 31.725 -8.473 1 86.82 62 PRO A O 1
ATOM 470 N N . VAL A 1 63 ? -37.371 32.919 -7.19 1 85.98 63 VAL A N 1
ATOM 471 C CA . VAL A 1 63 ? -36.662 34.169 -7.442 1 85.98 63 VAL A CA 1
ATOM 472 C C . VAL A 1 63 ? -35.24 34.077 -6.892 1 85.98 63 VAL A C 1
ATOM 474 O O . VAL A 1 63 ? -34.271 34.317 -7.616 1 85.98 63 VAL A O 1
ATOM 477 N N . TRP A 1 64 ? -35.12 33.713 -5.659 1 91.3 64 TRP A N 1
ATOM 478 C CA . TRP A 1 64 ? -33.76 33.678 -5.13 1 91.3 64 TRP A CA 1
ATOM 479 C C . TRP A 1 64 ? -33.032 32.417 -5.584 1 91.3 64 TRP A C 1
ATOM 481 O O . TRP A 1 64 ? -31.8 32.364 -5.564 1 91.3 64 TRP A O 1
ATOM 491 N N . HIS A 1 65 ? -33.798 31.349 -5.95 1 92.02 65 HIS A N 1
ATOM 492 C CA . HIS A 1 65 ? -33.152 30.166 -6.506 1 92.02 65 HIS A CA 1
ATOM 493 C C . HIS A 1 65 ? -32.313 30.52 -7.729 1 92.02 65 HIS A C 1
ATOM 495 O O . HIS A 1 65 ? -31.202 30.01 -7.894 1 92.02 65 HIS A O 1
ATOM 501 N N . LYS A 1 66 ? -32.856 31.317 -8.569 1 88.22 66 LYS A N 1
ATOM 502 C CA . LYS A 1 66 ? -32.152 31.752 -9.772 1 88.22 66 LYS A CA 1
ATOM 503 C C . LYS A 1 66 ? -30.848 32.462 -9.419 1 88.22 66 LYS A C 1
ATOM 505 O O . LYS A 1 66 ? -29.803 32.182 -10.011 1 88.22 66 LYS A O 1
ATOM 510 N N . GLU A 1 67 ? -30.954 33.312 -8.456 1 89.54 67 GLU A N 1
ATOM 511 C CA . GLU A 1 67 ? -29.762 34.031 -8.015 1 89.54 67 GLU A CA 1
ATOM 512 C C . GLU A 1 67 ? -28.744 33.08 -7.391 1 89.54 67 GLU A C 1
ATOM 514 O O . GLU A 1 67 ? -27.538 33.234 -7.594 1 89.54 67 GLU A O 1
ATOM 519 N N . PHE A 1 68 ? -29.289 32.238 -6.627 1 92.85 68 PHE A N 1
ATOM 520 C CA . PHE A 1 68 ? -28.457 31.265 -5.93 1 92.85 68 PHE A CA 1
ATOM 521 C C . PHE A 1 68 ? -27.636 30.446 -6.919 1 92.85 68 PHE A C 1
ATOM 523 O O . PHE A 1 68 ? -26.412 30.367 -6.802 1 92.85 68 PHE A O 1
ATOM 530 N N . PHE A 1 69 ? -28.165 29.822 -7.983 1 92.79 69 PHE A N 1
ATOM 531 C CA . PHE A 1 69 ? -27.475 28.96 -8.934 1 92.79 69 PHE A CA 1
ATOM 532 C C . PHE A 1 69 ? -26.551 29.775 -9.831 1 92.79 69 PHE A C 1
ATOM 534 O O . PHE A 1 69 ? -25.473 29.309 -10.207 1 92.79 69 PHE A O 1
ATOM 541 N N . SER A 1 70 ? -26.95 30.975 -10.223 1 90.53 70 SER A N 1
ATOM 542 C CA . SER A 1 70 ? -26.081 31.852 -11.001 1 90.53 70 SER A CA 1
ATOM 543 C C . SER A 1 70 ? -24.827 32.224 -10.217 1 90.53 70 SER A C 1
ATOM 545 O O . SER A 1 70 ? -23.735 32.304 -10.785 1 90.53 70 SER A O 1
ATOM 547 N N . ASN A 1 71 ? -25.101 32.512 -8.967 1 90.33 71 ASN A N 1
ATOM 548 C CA . ASN A 1 71 ? -23.968 32.831 -8.104 1 90.33 71 ASN A CA 1
ATOM 549 C C . ASN A 1 71 ? -22.975 31.675 -8.032 1 90.33 71 ASN A C 1
ATOM 551 O O . ASN A 1 71 ? -21.763 31.888 -8.1 1 90.33 71 ASN A O 1
ATOM 555 N N . MET A 1 72 ? -23.426 30.45 -7.871 1 91.86 72 MET A N 1
ATOM 556 C CA . MET A 1 72 ? -22.558 29.277 -7.8 1 91.86 72 MET A CA 1
ATOM 557 C C . MET A 1 72 ? -21.774 29.102 -9.096 1 91.86 72 MET A C 1
ATOM 559 O O . MET A 1 72 ? -20.584 28.782 -9.069 1 91.86 72 MET A O 1
ATOM 563 N N . ARG A 1 73 ? -22.416 29.295 -10.186 1 90.35 73 ARG A N 1
ATOM 564 C CA . ARG A 1 73 ? -21.787 29.137 -11.493 1 90.35 73 ARG A CA 1
ATOM 565 C C . ARG A 1 73 ? -20.689 30.175 -11.701 1 90.35 73 ARG A C 1
ATOM 567 O O . ARG A 1 73 ? -19.586 29.84 -12.14 1 90.35 73 ARG A O 1
ATOM 574 N N . ASN A 1 74 ? -20.944 31.4 -11.365 1 87.12 74 ASN A N 1
ATOM 575 C CA . ASN A 1 74 ? -20.035 32.507 -11.643 1 87.12 74 ASN A CA 1
ATOM 576 C C . ASN A 1 74 ? -18.816 32.475 -10.726 1 87.12 74 ASN A C 1
ATOM 578 O O . ASN A 1 74 ? -17.763 33.018 -11.066 1 87.12 74 ASN A O 1
ATOM 582 N N . ARG A 1 75 ? -18.968 31.875 -9.59 1 87.15 75 ARG A N 1
ATOM 583 C CA . ARG A 1 75 ? -17.863 31.834 -8.639 1 87.15 75 ARG A CA 1
ATOM 584 C C . ARG A 1 75 ? -17.342 30.412 -8.465 1 87.15 75 ARG A C 1
ATOM 586 O O . ARG A 1 75 ? -17.017 29.995 -7.351 1 87.15 75 ARG A O 1
ATOM 593 N N . SER A 1 76 ? -17.331 29.722 -9.5 1 85.69 76 SER A N 1
ATOM 594 C CA . SER A 1 76 ? -16.983 28.305 -9.481 1 85.69 76 SER A CA 1
ATOM 595 C C . SER A 1 76 ? -15.477 28.107 -9.348 1 85.69 76 SER A C 1
ATOM 597 O O . SER A 1 76 ? -15.016 27.012 -9.019 1 85.69 76 SER A O 1
ATOM 599 N N . GLY A 1 77 ? -14.632 29.108 -9.68 1 81.65 77 GLY A N 1
ATOM 600 C CA . GLY A 1 77 ? -13.2 29.036 -9.44 1 81.65 77 GLY A CA 1
ATOM 601 C C . GLY A 1 77 ? -12.823 29.3 -7.994 1 81.65 77 GLY A C 1
ATOM 602 O O . GLY A 1 77 ? -12.296 30.365 -7.669 1 81.65 77 GLY A O 1
ATOM 603 N N . VAL A 1 78 ? -12.972 28.366 -7.124 1 82.22 78 VAL A N 1
ATOM 604 C CA . VAL A 1 78 ? -12.907 28.499 -5.672 1 82.22 78 VAL A CA 1
ATOM 605 C C . VAL A 1 78 ? -11.505 28.937 -5.255 1 82.22 78 VAL A C 1
ATOM 607 O O . VAL A 1 78 ? -11.35 29.82 -4.408 1 82.22 78 VAL A O 1
ATOM 610 N N . LEU A 1 79 ? -10.479 28.365 -5.903 1 79.12 79 LEU A N 1
ATOM 611 C CA . LEU A 1 79 ? -9.123 28.668 -5.457 1 79.12 79 LEU A CA 1
ATOM 612 C C . LEU A 1 79 ? -8.563 29.874 -6.204 1 79.12 79 LEU A C 1
ATOM 614 O O . LEU A 1 79 ? -7.875 30.71 -5.614 1 79.12 79 LEU A O 1
ATOM 618 N N . CYS A 1 80 ? -8.739 29.896 -7.501 1 77.44 80 CYS A N 1
ATOM 619 C CA . CYS A 1 80 ? -8.259 30.984 -8.345 1 77.44 80 CYS A CA 1
ATOM 620 C C . CYS A 1 80 ? -9.232 31.261 -9.484 1 77.44 80 CYS A C 1
ATOM 622 O O . CYS A 1 80 ? -9.728 30.331 -10.122 1 77.44 80 CYS A O 1
ATOM 624 N N . ASP A 1 81 ? -9.504 32.522 -9.619 1 73.87 81 ASP A N 1
ATOM 625 C CA . ASP A 1 81 ? -10.369 32.925 -10.724 1 73.87 81 ASP A CA 1
ATOM 626 C C . ASP A 1 81 ? -9.548 33.331 -11.945 1 73.87 81 ASP A C 1
ATOM 628 O O . ASP A 1 81 ? -9.257 34.514 -12.138 1 73.87 81 ASP A O 1
ATOM 632 N N . TRP A 1 82 ? -9.276 32.447 -12.811 1 73.51 82 TRP A N 1
ATOM 633 C CA . TRP A 1 82 ? -8.404 32.706 -13.952 1 73.51 82 TRP A CA 1
ATOM 634 C C . TRP A 1 82 ? -9.203 33.237 -15.138 1 73.51 82 TRP A C 1
ATOM 636 O O . TRP A 1 82 ? -8.635 33.544 -16.189 1 73.51 82 TRP A O 1
ATOM 646 N N . GLN A 1 83 ? -10.546 33.382 -14.931 1 71.51 83 GLN A N 1
ATOM 647 C CA . GLN A 1 83 ? -11.322 34.078 -15.951 1 71.51 83 GLN A CA 1
ATOM 648 C C . GLN A 1 83 ? -10.864 35.527 -16.097 1 71.51 83 GLN A C 1
ATOM 650 O O . GLN A 1 83 ? -10.924 36.095 -17.19 1 71.51 83 GLN A O 1
ATOM 655 N N . ASN A 1 84 ? -10.526 36.013 -14.895 1 74.15 84 ASN A N 1
ATOM 656 C CA . ASN A 1 84 ? -9.811 37.285 -14.862 1 74.15 84 ASN A CA 1
ATOM 657 C C . ASN A 1 84 ? -8.322 37.084 -14.597 1 74.15 84 ASN A C 1
ATOM 659 O O . ASN A 1 84 ? -7.908 36.917 -13.449 1 74.15 84 ASN A O 1
ATOM 663 N N . PRO A 1 85 ? -7.532 37.112 -15.576 1 75.53 85 PRO A N 1
ATOM 664 C CA . PRO A 1 85 ? -6.12 36.739 -15.464 1 75.53 85 PRO A CA 1
ATOM 665 C C . PRO A 1 85 ? -5.398 37.492 -14.348 1 75.53 85 PRO A C 1
ATOM 667 O O . PRO A 1 85 ? -4.565 36.913 -13.646 1 75.53 85 PRO A O 1
ATOM 670 N N . LEU A 1 86 ? -5.723 38.793 -14.201 1 81.49 86 LEU A N 1
ATOM 671 C CA . LEU A 1 86 ? -5.05 39.552 -13.153 1 81.49 86 LEU A CA 1
ATOM 672 C C . LEU A 1 86 ? -5.433 39.03 -11.772 1 81.49 86 LEU A C 1
ATOM 674 O O . LEU A 1 86 ? -4.58 38.915 -10.889 1 81.49 86 LEU A O 1
ATOM 678 N N . GLN A 1 87 ? -6.682 38.723 -11.646 1 80.31 87 GLN A N 1
ATOM 679 C CA . GLN A 1 87 ? -7.144 38.162 -10.381 1 80.31 87 GLN A CA 1
ATOM 680 C C . GLN A 1 87 ? -6.577 36.762 -10.16 1 80.31 87 GLN A C 1
ATOM 682 O O . GLN A 1 87 ? -6.238 36.395 -9.033 1 80.31 87 GLN A O 1
ATOM 687 N N . GLY A 1 88 ? -6.452 36.067 -11.193 1 78.68 88 GLY A N 1
ATOM 688 C CA . GLY A 1 88 ? -5.885 34.73 -11.113 1 78.68 88 GLY A CA 1
ATOM 689 C C . GLY A 1 88 ? -4.445 34.72 -10.635 1 78.68 88 GLY A C 1
ATOM 690 O O . GLY A 1 88 ? -4.07 33.896 -9.798 1 78.68 88 GLY A O 1
ATOM 691 N N . VAL A 1 89 ? -3.7 35.625 -11.195 1 83.38 89 VAL A N 1
ATOM 692 C CA . VAL A 1 89 ? -2.3 35.734 -10.798 1 83.38 89 VAL A CA 1
ATOM 693 C C . VAL A 1 89 ? -2.209 36.133 -9.327 1 83.38 89 VAL A C 1
ATOM 695 O O . VAL A 1 89 ? -1.418 35.565 -8.57 1 83.38 89 VAL A O 1
ATOM 698 N N . PHE A 1 90 ? -3.039 37.056 -8.979 1 85.38 90 PHE A N 1
ATOM 699 C CA . PHE A 1 90 ? -3.035 37.534 -7.601 1 85.38 90 PHE A CA 1
ATOM 700 C C . PHE A 1 90 ? -3.424 36.417 -6.64 1 85.38 90 PHE A C 1
ATOM 702 O O . PHE A 1 90 ? -2.783 36.232 -5.603 1 85.38 90 PHE A O 1
ATOM 709 N N . ASP A 1 91 ? -4.422 35.718 -6.932 1 83.18 91 ASP A N 1
ATOM 710 C CA . ASP A 1 91 ? -4.878 34.61 -6.097 1 83.18 91 ASP A CA 1
ATOM 711 C C . ASP A 1 91 ? -3.804 33.532 -5.98 1 83.18 91 ASP A C 1
ATOM 713 O O . ASP A 1 91 ? -3.622 32.943 -4.912 1 83.18 91 ASP A O 1
ATOM 717 N N . THR A 1 92 ? -3.134 33.323 -7.022 1 84.06 92 THR A N 1
ATOM 718 C CA . THR A 1 92 ? -2.075 32.32 -7.02 1 84.06 92 THR A CA 1
ATOM 719 C C . THR A 1 92 ? -0.926 32.749 -6.113 1 84.06 92 THR A C 1
ATOM 721 O O . THR A 1 92 ? -0.355 31.925 -5.394 1 84.06 92 THR A O 1
ATOM 724 N N . LEU A 1 93 ? -0.615 33.991 -6.16 1 88 93 LEU A N 1
ATOM 725 C CA . LEU A 1 93 ? 0.454 34.51 -5.314 1 88 93 LEU A CA 1
ATOM 726 C C . LEU A 1 93 ? 0.083 34.401 -3.839 1 88 93 LEU A C 1
ATOM 728 O O . LEU A 1 93 ? 0.931 34.079 -3.003 1 88 93 LEU A O 1
ATOM 732 N N . VAL A 1 94 ? -1.148 34.668 -3.557 1 85.96 94 VAL A N 1
ATOM 733 C CA . VAL A 1 94 ? -1.619 34.564 -2.179 1 85.96 94 VAL A CA 1
ATOM 734 C C . VAL A 1 94 ? -1.533 33.113 -1.712 1 85.96 94 VAL A C 1
ATOM 736 O O . VAL A 1 94 ? -1.088 32.84 -0.595 1 85.96 94 VAL A O 1
ATOM 739 N N . LEU A 1 95 ? -1.933 32.289 -2.519 1 86.35 95 LEU A N 1
ATOM 740 C CA . LEU A 1 95 ? -1.898 30.867 -2.195 1 86.35 95 LEU A CA 1
ATOM 741 C C . LEU A 1 95 ? -0.463 30.39 -1.995 1 86.35 95 LEU A C 1
ATOM 743 O O . LEU A 1 95 ? -0.178 29.64 -1.059 1 86.35 95 LEU A O 1
ATOM 747 N N . LEU A 1 96 ? 0.425 30.806 -2.83 1 87.56 96 LEU A N 1
ATOM 748 C CA . LEU A 1 96 ? 1.828 30.418 -2.733 1 87.56 96 LEU A CA 1
ATOM 749 C C . LEU A 1 96 ? 2.463 30.988 -1.469 1 87.56 96 LEU A C 1
ATOM 751 O O . LEU A 1 96 ? 3.225 30.299 -0.787 1 87.56 96 LEU A O 1
ATOM 755 N N . THR A 1 97 ? 2.19 32.196 -1.177 1 89.4 97 THR A N 1
ATOM 756 C CA . THR A 1 97 ? 2.731 32.84 0.015 1 89.4 97 THR A CA 1
ATOM 757 C C . THR A 1 97 ? 2.236 32.144 1.279 1 89.4 97 THR A C 1
ATOM 759 O O . THR A 1 97 ? 2.998 31.956 2.23 1 89.4 97 THR A O 1
ATOM 762 N N . LEU A 1 98 ? 0.988 31.774 1.237 1 88.47 98 LEU A N 1
ATOM 763 C CA . LEU A 1 98 ? 0.431 31.062 2.382 1 88.47 98 LEU A CA 1
ATOM 764 C C . LEU A 1 98 ? 1.137 29.726 2.587 1 88.47 98 LEU A C 1
ATOM 766 O O . LEU A 1 98 ? 1.522 29.389 3.709 1 88.47 98 LEU A O 1
ATOM 770 N N . ASN A 1 99 ? 1.375 29.043 1.564 1 87.43 99 ASN A N 1
ATOM 771 C CA . ASN A 1 99 ? 2.001 27.728 1.661 1 87.43 99 ASN A CA 1
ATOM 772 C C . ASN A 1 99 ? 3.459 27.832 2.099 1 87.43 99 ASN A C 1
ATOM 774 O O . ASN A 1 99 ? 3.909 27.073 2.959 1 87.43 99 ASN A O 1
ATOM 778 N N . ILE A 1 100 ? 4.199 28.749 1.567 1 88.44 100 ILE A N 1
ATOM 779 C CA . ILE A 1 100 ? 5.597 28.941 1.937 1 88.44 100 ILE A CA 1
ATOM 780 C C . ILE A 1 100 ? 5.689 29.366 3.401 1 88.44 100 ILE A C 1
ATOM 782 O O . ILE A 1 100 ? 6.57 28.907 4.133 1 88.44 100 ILE A O 1
ATOM 786 N N . SER A 1 101 ? 4.773 30.208 3.766 1 89.65 101 SER A N 1
ATOM 787 C CA . SER A 1 101 ? 4.772 30.669 5.15 1 89.65 101 SER A CA 1
ATOM 788 C C . SER A 1 101 ? 4.493 29.522 6.115 1 89.65 101 SER A C 1
ATOM 790 O O . SER A 1 101 ? 5.181 29.372 7.127 1 89.65 101 SER A O 1
ATOM 792 N N . VAL A 1 102 ? 3.57 28.663 5.771 1 88.91 102 VAL A N 1
ATOM 793 C CA . VAL A 1 102 ? 3.123 27.61 6.677 1 88.91 102 VAL A CA 1
ATOM 794 C C . VAL A 1 102 ? 4.124 26.458 6.665 1 88.91 102 VAL A C 1
ATOM 796 O O . VAL A 1 102 ? 4.412 25.866 7.708 1 88.91 102 VAL A O 1
ATOM 799 N N . VAL A 1 103 ? 4.771 26.172 5.543 1 85.57 103 VAL A N 1
ATOM 800 C CA . VAL A 1 103 ? 5.569 24.959 5.398 1 85.57 103 VAL A CA 1
ATOM 801 C C . VAL A 1 103 ? 7.043 25.278 5.64 1 85.57 103 VAL A C 1
ATOM 803 O O . VAL A 1 103 ? 7.804 24.419 6.09 1 85.57 103 VAL A O 1
ATOM 806 N N . VAL A 1 104 ? 7.435 26.508 5.423 1 84.64 104 VAL A N 1
ATOM 807 C CA . VAL A 1 104 ? 8.862 26.803 5.484 1 84.64 104 VAL A CA 1
ATOM 808 C C . VAL A 1 104 ? 9.135 27.808 6.601 1 84.64 104 VAL A C 1
ATOM 810 O O . VAL A 1 104 ? 9.817 27.489 7.578 1 84.64 104 VAL A O 1
ATOM 813 N N . ILE A 1 105 ? 8.495 28.913 6.584 1 87.26 105 ILE A N 1
ATOM 814 C CA . ILE A 1 105 ? 8.861 30.029 7.449 1 87.26 105 ILE A CA 1
ATOM 815 C C . ILE A 1 105 ? 8.483 29.708 8.893 1 87.26 105 ILE A C 1
ATOM 817 O O . ILE A 1 105 ? 9.331 29.749 9.787 1 87.26 105 ILE A O 1
ATOM 821 N N . LEU A 1 106 ? 7.287 29.329 9.056 1 89.13 106 LEU A N 1
ATOM 822 C CA . LEU A 1 106 ? 6.804 29.145 10.42 1 89.13 106 LEU A CA 1
ATOM 823 C C . LEU A 1 106 ? 7.481 27.948 11.079 1 89.13 106 LEU A C 1
ATOM 825 O O . LEU A 1 106 ? 7.896 28.024 12.238 1 89.13 106 LEU A O 1
ATOM 829 N N . PRO A 1 107 ? 7.658 26.842 10.373 1 84.82 107 PRO A N 1
ATOM 830 C CA . PRO A 1 107 ? 8.375 25.727 10.996 1 84.82 107 PRO A CA 1
ATOM 831 C C . PRO A 1 107 ? 9.823 26.071 11.335 1 84.82 107 PRO A C 1
ATOM 833 O O . PRO A 1 107 ? 10.362 25.577 12.329 1 84.82 107 PRO A O 1
ATOM 836 N N . CYS A 1 108 ? 10.504 26.828 10.545 1 82.52 108 CYS A N 1
ATOM 837 C CA . CYS A 1 108 ? 11.869 27.248 10.843 1 82.52 108 CYS A CA 1
ATOM 838 C C . CYS A 1 108 ? 11.932 27.997 12.169 1 82.52 108 CYS A C 1
ATOM 840 O O . CYS A 1 108 ? 12.845 27.779 12.967 1 82.52 108 CYS A O 1
ATOM 842 N N . PHE A 1 109 ? 10.93 28.77 12.384 1 83.62 109 PHE A N 1
ATOM 843 C CA . PHE A 1 109 ? 10.888 29.51 13.64 1 83.62 109 PHE A CA 1
ATOM 844 C C . PHE A 1 109 ? 10.576 28.581 14.806 1 83.62 109 PHE A C 1
ATOM 846 O O . PHE A 1 109 ? 11.156 28.715 15.886 1 83.62 109 PHE A O 1
ATOM 853 N N . ASN A 1 110 ? 9.761 27.621 14.515 1 80.72 110 ASN A N 1
ATOM 854 C CA . ASN A 1 110 ? 9.321 26.729 15.582 1 80.72 110 ASN A CA 1
ATOM 855 C C . ASN A 1 110 ? 10.418 25.746 15.979 1 80.72 110 ASN A C 1
ATOM 857 O O . ASN A 1 110 ? 10.587 25.441 17.161 1 80.72 110 ASN A O 1
ATOM 861 N N . TYR A 1 111 ? 11.237 25.306 15.061 1 80.57 111 TYR A N 1
ATOM 862 C CA . TYR A 1 111 ? 12.163 24.22 15.367 1 80.57 111 TYR A CA 1
ATOM 863 C C . TYR A 1 111 ? 13.577 24.75 15.569 1 80.57 111 TYR A C 1
ATOM 865 O O . TYR A 1 111 ? 14.422 24.073 16.159 1 80.57 111 TYR A O 1
ATOM 873 N N . PHE A 1 112 ? 13.838 25.936 15.127 1 82.08 112 PHE A N 1
ATOM 874 C CA . PHE A 1 112 ? 15.157 26.532 15.304 1 82.08 112 PHE A CA 1
ATOM 875 C C . PHE A 1 112 ? 15.408 26.868 16.769 1 82.08 112 PHE A C 1
ATOM 877 O O . PHE A 1 112 ? 16.552 26.851 17.228 1 82.08 112 PHE A O 1
ATOM 884 N N . GLY A 1 113 ? 14.339 27.06 17.473 1 83.58 113 GLY A N 1
ATOM 885 C CA . GLY A 1 113 ? 14.471 27.507 18.85 1 83.58 113 GLY A CA 1
ATOM 886 C C . GLY A 1 113 ? 15.115 26.473 19.754 1 83.58 113 GLY A C 1
ATOM 887 O O . GLY A 1 113 ? 15.788 26.823 20.726 1 83.58 113 GLY A O 1
ATOM 888 N N . LEU A 1 114 ? 15.061 25.195 19.398 1 88.72 114 LEU A N 1
ATOM 889 C CA . LEU A 1 114 ? 15.558 24.153 20.29 1 88.72 114 LEU A CA 1
ATOM 890 C C . LEU A 1 114 ? 16.992 23.775 19.939 1 88.72 114 LEU A C 1
ATOM 892 O O . LEU A 1 114 ? 17.624 22.991 20.65 1 88.72 114 LEU A O 1
ATOM 896 N N . ALA A 1 115 ? 17.535 24.335 18.964 1 91.49 115 ALA A N 1
ATOM 897 C CA . ALA A 1 115 ? 18.84 23.915 18.46 1 91.49 115 ALA A CA 1
ATOM 898 C C . ALA A 1 115 ? 19.951 24.287 19.438 1 91.49 115 ALA A C 1
ATOM 900 O O . ALA A 1 115 ? 20.811 23.461 19.755 1 91.49 115 ALA A O 1
ATOM 901 N N . PHE A 1 116 ? 19.976 25.463 20.038 1 93.08 116 PHE A N 1
ATOM 902 C CA . PHE A 1 116 ? 21.087 25.957 20.843 1 93.08 116 PHE A CA 1
ATOM 903 C C . PHE A 1 116 ? 21.028 25.387 22.255 1 93.08 116 PHE A C 1
ATOM 905 O O . PHE A 1 116 ? 22.051 24.984 22.811 1 93.08 116 PHE A O 1
ATOM 912 N N . PRO A 1 117 ? 19.791 25.334 22.801 1 91.68 117 PRO A N 1
ATOM 913 C CA . PRO A 1 117 ? 19.746 24.625 24.082 1 91.68 117 PRO A CA 1
ATOM 914 C C . PRO A 1 117 ? 20.183 23.167 23.964 1 91.68 117 PRO A C 1
ATOM 916 O O . PRO A 1 117 ? 20.853 22.645 24.858 1 91.68 117 PRO A O 1
ATOM 919 N N . ALA A 1 118 ? 19.803 22.499 22.896 1 91.69 118 ALA A N 1
ATOM 920 C CA . ALA A 1 118 ? 20.228 21.12 22.666 1 91.69 118 ALA A CA 1
ATOM 921 C C . ALA A 1 118 ? 21.746 21.029 22.536 1 91.69 118 ALA A C 1
ATOM 923 O O . ALA A 1 118 ? 22.365 20.1 23.06 1 91.69 118 ALA A O 1
ATOM 924 N N . ALA A 1 119 ? 22.296 21.995 21.848 1 95.14 119 ALA A N 1
ATOM 925 C CA . ALA A 1 119 ? 23.746 22.024 21.675 1 95.14 119 ALA A CA 1
ATOM 926 C C . ALA A 1 119 ? 24.456 22.169 23.018 1 95.14 119 ALA A C 1
ATOM 928 O O . ALA A 1 119 ? 25.466 21.508 23.269 1 95.14 119 ALA A O 1
ATOM 929 N N . TYR A 1 120 ? 24.093 23.069 23.779 1 93.9 120 TYR A N 1
ATOM 930 C CA . TYR A 1 120 ? 24.676 23.263 25.102 1 93.9 120 TYR A CA 1
ATOM 931 C C . TYR A 1 120 ? 24.603 21.981 25.923 1 93.9 120 TYR A C 1
ATOM 933 O O . TYR A 1 120 ? 25.56 21.624 26.614 1 93.9 120 TYR A O 1
ATOM 941 N N . ILE A 1 121 ? 23.398 21.26 25.917 1 92.94 121 ILE A N 1
ATOM 942 C CA . ILE A 1 121 ? 23.175 20.038 26.682 1 92.94 121 ILE A CA 1
ATOM 943 C C . ILE A 1 121 ? 24.13 18.947 26.201 1 92.94 121 ILE A C 1
ATOM 945 O O . ILE A 1 121 ? 24.737 18.243 27.012 1 92.94 121 ILE A O 1
ATOM 949 N N . ILE A 1 122 ? 24.257 18.807 24.91 1 94.83 122 ILE A N 1
ATOM 950 C CA . ILE A 1 122 ? 25.15 17.797 24.353 1 94.83 122 ILE A CA 1
ATOM 951 C C . ILE A 1 122 ? 26.593 18.114 24.738 1 94.83 122 ILE A C 1
ATOM 953 O O . ILE A 1 122 ? 27.365 17.213 25.075 1 94.83 122 ILE A O 1
ATOM 957 N N . ASP A 1 123 ? 26.933 19.398 24.714 1 95.07 123 ASP A N 1
ATOM 958 C CA . ASP A 1 123 ? 28.271 19.812 25.126 1 95.07 123 ASP A CA 1
ATOM 959 C C . ASP A 1 123 ? 28.527 19.461 26.59 1 95.07 123 ASP A C 1
ATOM 961 O O . ASP A 1 123 ? 29.624 19.025 26.946 1 95.07 123 ASP A O 1
ATOM 965 N N . TYR A 1 124 ? 27.557 19.638 27.375 1 93.13 124 TYR A N 1
ATOM 966 C CA . TYR A 1 124 ? 27.694 19.394 28.807 1 93.13 124 TYR A CA 1
ATOM 967 C C . TYR A 1 124 ? 27.917 17.912 29.088 1 93.13 124 TYR A C 1
ATOM 969 O O . TYR A 1 124 ? 28.8 17.548 29.868 1 93.13 124 TYR A O 1
ATOM 977 N N . PHE A 1 125 ? 27.227 16.983 28.455 1 93.38 125 PHE A N 1
ATOM 978 C CA . PHE A 1 125 ? 27.27 15.563 28.786 1 93.38 125 PHE A CA 1
ATOM 979 C C . PHE A 1 125 ? 28.337 14.848 27.965 1 93.38 125 PHE A C 1
ATOM 981 O O . PHE A 1 125 ? 28.957 13.894 28.439 1 93.38 125 PHE A O 1
ATOM 988 N N . PHE A 1 126 ? 28.566 15.356 26.662 1 94.98 126 PHE A N 1
ATOM 989 C CA . PHE A 1 126 ? 29.403 14.572 25.761 1 94.98 126 PHE A CA 1
ATOM 990 C C . PHE A 1 126 ? 30.526 15.425 25.185 1 94.98 126 PHE A C 1
ATOM 992 O O . PHE A 1 126 ? 31.394 14.919 24.47 1 94.98 126 PHE A O 1
ATOM 999 N N . GLY A 1 127 ? 30.554 16.738 25.436 1 94.23 127 GLY A N 1
ATOM 1000 C CA . GLY A 1 127 ? 31.489 17.661 24.812 1 94.23 127 GLY A CA 1
ATOM 1001 C C . GLY A 1 127 ? 32.941 17.296 25.054 1 94.23 127 GLY A C 1
ATOM 1002 O O . GLY A 1 127 ? 33.746 17.279 24.121 1 94.23 127 GLY A O 1
ATOM 1003 N N . ASP A 1 128 ? 33.283 16.973 26.263 1 92.06 128 ASP A N 1
ATOM 1004 C CA . ASP A 1 128 ? 34.658 16.635 26.617 1 92.06 128 ASP A CA 1
ATOM 1005 C C . ASP A 1 128 ? 35.109 15.357 25.912 1 92.06 128 ASP A C 1
ATOM 1007 O O . ASP A 1 128 ? 36.232 15.282 25.411 1 92.06 128 ASP A O 1
ATOM 1011 N N . LEU A 1 129 ? 34.199 14.415 25.855 1 92.53 129 LEU A N 1
ATOM 1012 C CA . LEU A 1 129 ? 34.502 13.146 25.202 1 92.53 129 LEU A CA 1
ATOM 1013 C C . LEU A 1 129 ? 34.711 13.341 23.704 1 92.53 129 LEU A C 1
ATOM 1015 O O . LEU A 1 129 ? 35.627 12.759 23.12 1 92.53 129 LEU A O 1
ATOM 1019 N N . LEU A 1 130 ? 33.967 14.183 23.073 1 93.43 130 LEU A N 1
ATOM 1020 C CA . LEU A 1 130 ? 34.013 14.395 21.63 1 93.43 130 LEU A CA 1
ATOM 1021 C C . LEU A 1 130 ? 35.24 15.212 21.24 1 93.43 130 LEU A C 1
ATOM 1023 O O . LEU A 1 130 ? 35.842 14.974 20.19 1 93.43 130 LEU A O 1
ATOM 1027 N N . ARG A 1 131 ? 35.689 16.079 22.133 1 89.91 131 ARG A N 1
ATOM 1028 C CA . ARG A 1 131 ? 36.842 16.933 21.863 1 89.91 131 ARG A CA 1
ATOM 1029 C C . ARG A 1 131 ? 38.147 16.198 22.153 1 89.91 131 ARG A C 1
ATOM 1031 O O . ARG A 1 131 ? 39.175 16.481 21.535 1 89.91 131 ARG A O 1
ATOM 1038 N N . ALA A 1 132 ? 38.043 15.32 23.025 1 87.97 132 ALA A N 1
ATOM 1039 C CA . ALA A 1 132 ? 39.254 14.642 23.482 1 87.97 132 ALA A CA 1
ATOM 1040 C C . ALA A 1 132 ? 39.917 13.876 22.341 1 87.97 132 ALA A C 1
ATOM 1042 O O . ALA A 1 132 ? 41.127 13.642 22.363 1 87.97 132 ALA A O 1
ATOM 1043 N N . SER A 1 133 ? 39.129 13.562 21.368 1 85 133 SER A N 1
ATOM 1044 C CA . SER A 1 133 ? 39.661 12.782 20.256 1 85 133 SER A CA 1
ATOM 1045 C C . SER A 1 133 ? 40.286 13.685 19.197 1 85 133 SER A C 1
ATOM 1047 O O . SER A 1 133 ? 40.74 13.207 18.156 1 85 133 SER A O 1
ATOM 1049 N N . PHE A 1 134 ? 40.314 15.018 19.536 1 86.74 134 PHE A N 1
ATOM 1050 C CA . PHE A 1 134 ? 40.839 15.98 18.574 1 86.74 134 PHE A CA 1
ATOM 1051 C C . PHE A 1 134 ? 41.818 16.937 19.244 1 86.74 134 PHE A C 1
ATOM 1053 O O . PHE A 1 134 ? 41.757 17.147 20.457 1 86.74 134 PHE A O 1
ATOM 1060 N N . THR A 1 135 ? 42.781 17.341 18.47 1 82.39 135 THR A N 1
ATOM 1061 C CA . THR A 1 135 ? 43.515 18.548 18.834 1 82.39 135 THR A CA 1
ATOM 1062 C C . THR A 1 135 ? 42.895 19.777 18.176 1 82.39 135 THR A C 1
ATOM 1064 O O . THR A 1 135 ? 42.939 19.922 16.952 1 82.39 135 THR A O 1
ATOM 1067 N N . CYS A 1 136 ? 42.175 20.624 19.002 1 82.78 136 CYS A N 1
ATOM 1068 C CA . CYS A 1 136 ? 41.408 21.743 18.466 1 82.78 136 CYS A CA 1
ATOM 1069 C C . CYS A 1 136 ? 42.11 23.068 18.743 1 82.78 136 CYS A C 1
ATOM 1071 O O . CYS A 1 136 ? 42.858 23.187 19.714 1 82.78 136 CYS A O 1
ATOM 1073 N N . PRO A 1 137 ? 41.89 23.955 17.861 1 78.79 137 PRO A N 1
ATOM 1074 C CA . PRO A 1 137 ? 42.44 25.288 18.117 1 78.79 137 PRO A CA 1
ATOM 1075 C C . PRO A 1 137 ? 41.816 25.958 19.339 1 78.79 137 PRO A C 1
ATOM 1077 O O . PRO A 1 137 ? 40.731 25.566 19.777 1 78.79 137 PRO A O 1
ATOM 1080 N N . ASN A 1 138 ? 42.591 26.855 19.876 1 78.3 138 ASN A N 1
ATOM 1081 C CA . ASN A 1 138 ? 42.081 27.615 21.013 1 78.3 138 ASN A CA 1
ATOM 1082 C C . ASN A 1 138 ? 40.852 28.436 20.632 1 78.3 138 ASN A C 1
ATOM 1084 O O . ASN A 1 138 ? 40.84 29.097 19.592 1 78.3 138 ASN A O 1
ATOM 1088 N N . ALA A 1 139 ? 39.786 28.414 21.364 1 74.83 139 ALA A N 1
ATOM 1089 C CA . ALA A 1 139 ? 38.5 29.042 21.071 1 74.83 139 ALA A CA 1
ATOM 1090 C C . ALA A 1 139 ? 38.631 30.561 21.017 1 74.83 139 ALA A C 1
ATOM 1092 O O . ALA A 1 139 ? 37.885 31.23 20.298 1 74.83 139 ALA A O 1
ATOM 1093 N N . GLU A 1 140 ? 39.582 31.111 21.743 1 73.24 140 GLU A N 1
ATOM 1094 C CA . GLU A 1 140 ? 39.743 32.559 21.841 1 73.24 140 GLU A CA 1
ATOM 1095 C C . GLU A 1 140 ? 40.651 33.09 20.736 1 73.24 140 GLU A C 1
ATOM 1097 O O . GLU A 1 140 ? 40.328 34.086 20.085 1 73.24 140 GLU A O 1
ATOM 1102 N N . THR A 1 141 ? 41.757 32.336 20.476 1 71.16 141 THR A N 1
ATOM 1103 C CA . THR A 1 141 ? 42.736 32.835 19.516 1 71.16 141 THR A CA 1
ATOM 1104 C C . THR A 1 141 ? 42.482 32.248 18.13 1 71.16 141 THR A C 1
ATOM 1106 O O . THR A 1 141 ? 43.013 32.744 17.134 1 71.16 141 THR A O 1
ATOM 1109 N N . HIS A 1 142 ? 41.524 31.204 18.054 1 72.99 142 HIS A N 1
ATOM 1110 C CA . HIS A 1 142 ? 41.18 30.499 16.824 1 72.99 142 HIS A CA 1
ATOM 1111 C C . HIS A 1 142 ? 42.429 29.99 16.113 1 72.99 142 HIS A C 1
ATOM 1113 O O . HIS A 1 142 ? 42.499 30.011 14.882 1 72.99 142 HIS A O 1
ATOM 1119 N N . ASN A 1 143 ? 43.479 29.792 16.896 1 70.31 143 ASN A N 1
ATOM 1120 C CA . ASN A 1 143 ? 44.735 29.245 16.393 1 70.31 143 ASN A CA 1
ATOM 1121 C C . ASN A 1 143 ? 45.239 28.102 17.268 1 70.31 143 ASN A C 1
ATOM 1123 O O . ASN A 1 143 ? 44.82 27.964 18.419 1 70.31 143 ASN A O 1
ATOM 1127 N N . PHE A 1 144 ? 45.999 27.145 16.612 1 72.02 144 PHE A N 1
ATOM 1128 C CA . PHE A 1 144 ? 46.573 26.042 17.374 1 72.02 144 PHE A CA 1
ATOM 1129 C C . PHE A 1 144 ? 47.632 26.548 18.346 1 72.02 144 PHE A C 1
ATOM 1131 O O . PHE A 1 144 ? 48.398 27.457 18.019 1 72.02 144 PHE A O 1
ATOM 1138 N N . THR A 1 145 ? 47.528 26.088 19.583 1 63.97 145 THR A N 1
ATOM 1139 C CA . THR A 1 145 ? 48.541 26.459 20.566 1 63.97 145 THR A CA 1
ATOM 1140 C C . THR A 1 145 ? 49.877 25.798 20.24 1 63.97 145 THR A C 1
ATOM 1142 O O . THR A 1 145 ? 49.924 24.807 19.509 1 63.97 145 THR A O 1
ATOM 1145 N N . SER A 1 146 ? 50.967 26.381 20.63 1 56.71 146 SER A N 1
ATOM 1146 C CA . SER A 1 146 ? 52.314 25.867 20.404 1 56.71 146 SER A CA 1
ATOM 1147 C C . SER A 1 146 ? 52.441 24.421 20.872 1 56.71 146 SER A C 1
ATOM 1149 O O . SER A 1 146 ? 53.103 23.609 20.224 1 56.71 146 SER A O 1
ATOM 1151 N N . SER A 1 147 ? 51.786 24.087 21.927 1 59.04 147 SER A N 1
ATOM 1152 C CA . SER A 1 147 ? 51.86 22.731 22.462 1 59.04 147 SER A CA 1
ATOM 1153 C C . SER A 1 147 ? 51.141 21.738 21.554 1 59.04 147 SER A C 1
ATOM 1155 O O . SER A 1 147 ? 51.603 20.61 21.371 1 59.04 147 SER A O 1
ATOM 1157 N N . ALA A 1 148 ? 50.058 22.169 20.936 1 62.86 148 ALA A N 1
ATOM 1158 C CA . ALA A 1 148 ? 49.284 21.303 20.05 1 62.86 148 ALA A CA 1
ATOM 1159 C C . ALA A 1 148 ? 50.057 20.992 18.772 1 62.86 148 ALA A C 1
ATOM 1161 O O . ALA A 1 148 ? 49.995 19.873 18.259 1 62.86 148 ALA A O 1
ATOM 1162 N N . ILE A 1 149 ? 50.783 21.96 18.269 1 60.07 149 ILE A N 1
ATOM 1163 C CA . ILE A 1 149 ? 51.597 21.823 17.066 1 60.07 149 ILE A CA 1
ATOM 1164 C C . ILE A 1 149 ? 52.757 20.866 17.334 1 60.07 149 ILE A C 1
ATOM 1166 O O . ILE A 1 149 ? 53.103 20.046 16.48 1 60.07 149 ILE A O 1
ATOM 1170 N N . SER A 1 150 ? 53.343 20.97 18.546 1 55.66 150 SER A N 1
ATOM 1171 C CA . SER A 1 150 ? 54.497 20.143 18.884 1 55.66 150 SER A CA 1
ATOM 1172 C C . SER A 1 150 ? 54.092 18.687 19.088 1 55.66 150 SER A C 1
ATOM 1174 O O . SER A 1 150 ? 54.878 17.776 18.823 1 55.66 150 SER A O 1
ATOM 1176 N N . GLU A 1 151 ? 52.944 18.454 19.559 1 56.63 151 GLU A N 1
ATOM 1177 C CA . GLU A 1 151 ? 52.554 17.101 19.944 1 56.63 151 GLU A CA 1
ATOM 1178 C C . GLU A 1 151 ? 52.088 16.296 18.735 1 56.63 151 GLU A C 1
ATOM 1180 O O . GLU A 1 151 ? 52.165 15.065 18.735 1 56.63 151 GLU A O 1
ATOM 1185 N N . SER A 1 152 ? 51.488 16.926 17.807 1 56.75 152 SER A N 1
ATOM 1186 C CA . SER A 1 152 ? 51.027 16.138 16.669 1 56.75 152 SER A CA 1
ATOM 1187 C C . SER A 1 152 ? 51.567 16.695 15.356 1 56.75 152 SER A C 1
ATOM 1189 O O . SER A 1 152 ? 51.308 17.85 15.012 1 56.75 152 SER A O 1
ATOM 1191 N N . SER A 1 153 ? 52.576 16.106 14.881 1 54.67 153 SER A N 1
ATOM 1192 C CA . SER A 1 153 ? 53.182 16.455 13.601 1 54.67 153 SER A CA 1
ATOM 1193 C C . SER A 1 153 ? 52.119 16.71 12.537 1 54.67 153 SER A C 1
ATOM 1195 O O . SER A 1 153 ? 52.317 17.531 11.638 1 54.67 153 SER A O 1
ATOM 1197 N N . GLU A 1 154 ? 51.001 16.139 12.635 1 54.25 154 GLU A N 1
ATOM 1198 C CA . GLU A 1 154 ? 49.933 16.261 11.648 1 54.25 154 GLU A CA 1
ATOM 1199 C C . GLU A 1 154 ? 49.275 17.637 11.713 1 54.25 154 GLU A C 1
ATOM 1201 O O . GLU A 1 154 ? 48.84 18.172 10.691 1 54.25 154 GLU A O 1
ATOM 1206 N N . VAL A 1 155 ? 49.227 18.287 12.882 1 56.29 155 VAL A N 1
ATOM 1207 C CA . VAL A 1 155 ? 48.631 19.601 13.101 1 56.29 155 VAL A CA 1
ATOM 1208 C C . VAL A 1 155 ? 49.405 20.657 12.315 1 56.29 155 VAL A C 1
ATOM 1210 O O . VAL A 1 155 ? 48.807 21.534 11.687 1 56.29 155 VAL A O 1
ATOM 1213 N N . SER A 1 156 ? 50.729 20.621 12.518 1 52.76 156 SER A N 1
ATOM 1214 C CA . SER A 1 156 ? 51.554 21.586 11.799 1 52.76 156 SER A CA 1
ATOM 1215 C C . SER A 1 156 ? 51.325 21.496 10.294 1 52.76 156 SER A C 1
ATOM 1217 O O . SER A 1 156 ? 51.256 22.518 9.609 1 52.76 156 SER A O 1
ATOM 1219 N N . GLU A 1 157 ? 51.154 20.351 9.876 1 48.58 157 GLU A N 1
ATOM 1220 C CA . GLU A 1 157 ? 51.058 20.108 8.44 1 48.58 157 GLU A CA 1
ATOM 1221 C C . GLU A 1 157 ? 49.712 20.573 7.891 1 48.58 157 GLU A C 1
ATOM 1223 O O . GLU A 1 157 ? 49.653 21.212 6.839 1 48.58 157 GLU A O 1
ATOM 1228 N N . ILE A 1 158 ? 48.696 20.254 8.58 1 52.82 158 ILE A N 1
ATOM 1229 C CA . ILE A 1 158 ? 47.358 20.604 8.115 1 52.82 158 ILE A CA 1
ATOM 1230 C C . ILE A 1 158 ? 47.155 22.114 8.215 1 52.82 158 ILE A C 1
ATOM 1232 O O . ILE A 1 158 ? 46.565 22.728 7.323 1 52.82 158 ILE A O 1
ATOM 1236 N N . PHE A 1 159 ? 47.672 22.731 9.326 1 53.29 159 PHE A N 1
ATOM 1237 C CA . PHE A 1 159 ? 47.569 24.172 9.523 1 53.29 159 PHE A CA 1
ATOM 1238 C C . PHE A 1 159 ? 48.205 24.923 8.359 1 53.29 159 PHE A C 1
ATOM 1240 O O . PHE A 1 159 ? 47.657 25.921 7.884 1 53.29 159 PHE A O 1
ATOM 1247 N N . ASN A 1 160 ? 49.314 24.479 8.047 1 48.11 160 ASN A N 1
ATOM 1248 C CA . ASN A 1 160 ? 50.019 25.161 6.967 1 48.11 160 ASN A CA 1
ATOM 1249 C C . ASN A 1 160 ? 49.295 24.995 5.633 1 48.11 160 ASN A C 1
ATOM 1251 O O . ASN A 1 160 ? 49.422 25.839 4.744 1 48.11 160 ASN A O 1
ATOM 1255 N N . MET A 1 161 ? 48.656 23.893 5.511 1 42.58 161 MET A N 1
ATOM 1256 C CA . MET A 1 161 ? 48.067 23.536 4.224 1 42.58 161 MET A CA 1
ATOM 1257 C C . MET A 1 161 ? 46.733 24.245 4.02 1 42.58 161 MET A C 1
ATOM 1259 O O . MET A 1 161 ? 46.395 24.633 2.9 1 42.58 161 MET A O 1
ATOM 1263 N N . THR A 1 162 ? 45.865 24.113 4.925 1 48.45 162 THR A N 1
ATOM 1264 C CA . THR A 1 162 ? 44.485 24.46 4.602 1 48.45 162 THR A CA 1
ATOM 1265 C C . THR A 1 162 ? 44.128 25.834 5.163 1 48.45 162 THR A C 1
ATOM 1267 O O . THR A 1 162 ? 43.092 26.402 4.814 1 48.45 162 THR A O 1
ATOM 1270 N N . GLU A 1 163 ? 45.093 26.662 5.585 1 50.6 163 GLU A N 1
ATOM 1271 C CA . GLU A 1 163 ? 44.714 27.893 6.272 1 50.6 163 GLU A CA 1
ATOM 1272 C C . GLU A 1 163 ? 43.438 27.699 7.088 1 50.6 163 GLU A C 1
ATOM 1274 O O . GLU A 1 163 ? 42.881 28.663 7.617 1 50.6 163 GLU A O 1
ATOM 1279 N N . SER A 1 164 ? 42.818 26.525 6.96 1 55.3 164 SER A N 1
ATOM 1280 C CA . SER A 1 164 ? 41.565 26.332 7.682 1 55.3 164 SER A CA 1
ATOM 1281 C C . SER A 1 164 ? 41.815 25.818 9.096 1 55.3 164 SER A C 1
ATOM 1283 O O . SER A 1 164 ? 42.771 25.076 9.332 1 55.3 164 SER A O 1
ATOM 1285 N N . VAL A 1 165 ? 41.35 26.438 10.172 1 64.17 165 VAL A N 1
ATOM 1286 C CA . VAL A 1 165 ? 41.532 26.232 11.606 1 64.17 165 VAL A CA 1
ATOM 1287 C C . VAL A 1 165 ? 40.591 25.134 12.094 1 64.17 165 VAL A C 1
ATOM 1289 O O . VAL A 1 165 ? 39.731 25.377 12.944 1 64.17 165 VAL A O 1
ATOM 1292 N N . GLU A 1 166 ? 40.488 23.939 11.387 1 73.17 166 GLU A N 1
ATOM 1293 C CA . GLU A 1 166 ? 39.663 22.822 11.839 1 73.17 166 GLU A CA 1
ATOM 1294 C C . GLU A 1 166 ? 40.441 21.907 12.78 1 73.17 166 GLU A C 1
ATOM 1296 O O . GLU A 1 166 ? 41.672 21.958 12.828 1 73.17 166 GLU A O 1
ATOM 1301 N N . CYS A 1 167 ? 39.657 21.1 13.6 1 81.13 167 CYS A N 1
ATOM 1302 C CA . CYS A 1 167 ? 40.273 20.183 14.553 1 81.13 167 CYS A CA 1
ATOM 1303 C C . CYS A 1 167 ? 40.957 19.027 13.832 1 81.13 167 CYS A C 1
ATOM 1305 O O . CYS A 1 167 ? 40.515 18.609 12.76 1 81.13 167 CYS A O 1
ATOM 1307 N N . VAL A 1 168 ? 42.102 18.546 14.343 1 76.06 168 VAL A N 1
ATOM 1308 C CA . VAL A 1 168 ? 42.846 17.428 13.773 1 76.06 168 VAL A CA 1
ATOM 1309 C C . VAL A 1 168 ? 42.671 16.19 14.649 1 76.06 168 VAL A C 1
ATOM 1311 O O . VAL A 1 168 ? 42.871 16.248 15.865 1 76.06 168 VAL A O 1
ATOM 1314 N N . PRO A 1 169 ? 42.167 15.099 14.107 1 77.83 169 PRO A N 1
ATOM 1315 C CA . PRO A 1 169 ? 41.915 13.89 14.896 1 77.83 169 PRO A CA 1
ATOM 1316 C C . PRO A 1 169 ? 43.19 13.295 15.488 1 77.83 169 PRO A C 1
ATOM 1318 O O . PRO A 1 169 ? 44.245 13.325 14.848 1 77.83 169 PRO A O 1
ATOM 1321 N N . LYS A 1 170 ? 43.151 12.913 16.761 1 75.1 170 LYS A N 1
ATOM 1322 C CA . LYS A 1 170 ? 44.223 12.228 17.478 1 75.1 170 LYS A CA 1
ATOM 1323 C C . LYS A 1 170 ? 43.905 10.747 17.658 1 75.1 170 LYS A C 1
ATOM 1325 O O . LYS A 1 170 ? 42.904 10.392 18.283 1 75.1 170 LYS A O 1
ATOM 1330 N N . PHE A 1 171 ? 44.641 9.913 16.885 1 72.87 171 PHE A N 1
ATOM 1331 C CA . PHE A 1 171 ? 44.412 8.482 17.043 1 72.87 171 PHE A CA 1
ATOM 1332 C C . PHE A 1 171 ? 44.931 7.997 18.391 1 72.87 171 PHE A C 1
ATOM 1334 O O . PHE A 1 171 ? 46.054 8.321 18.784 1 72.87 171 PHE A O 1
ATOM 1341 N N . GLY A 1 172 ? 44.124 7.531 19.405 1 77.36 172 GLY A N 1
ATOM 1342 C CA . GLY A 1 172 ? 44.488 7.072 20.736 1 77.36 172 GLY A CA 1
ATOM 1343 C C . GLY A 1 172 ? 43.32 6.485 21.506 1 77.36 172 GLY A C 1
ATOM 1344 O O . GLY A 1 172 ? 42.289 6.15 20.919 1 77.36 172 GLY A O 1
ATOM 1345 N N . PRO A 1 173 ? 43.51 6.299 22.704 1 83.49 173 PRO A N 1
ATOM 1346 C CA . PRO A 1 173 ? 42.479 5.705 23.558 1 83.49 173 PRO A CA 1
ATOM 1347 C C . PRO A 1 173 ? 41.186 6.517 23.573 1 83.49 173 PRO A C 1
ATOM 1349 O O . PRO A 1 173 ? 40.095 5.947 23.656 1 83.49 173 PRO A O 1
ATOM 1352 N N . ASP A 1 174 ? 41.345 7.828 23.424 1 88.43 174 ASP A N 1
ATOM 1353 C CA . ASP A 1 174 ? 40.161 8.68 23.458 1 88.43 174 ASP A CA 1
ATOM 1354 C C . ASP A 1 174 ? 39.294 8.465 22.219 1 88.43 174 ASP A C 1
ATOM 1356 O O . ASP A 1 174 ? 38.066 8.544 22.293 1 88.43 174 ASP A O 1
ATOM 1360 N N . LEU A 1 175 ? 39.89 8.226 21.207 1 86.99 175 LEU A N 1
ATOM 1361 C CA . LEU A 1 175 ? 39.145 7.953 19.983 1 86.99 175 LEU A CA 1
ATOM 1362 C C . LEU A 1 175 ? 38.387 6.633 20.09 1 86.99 175 LEU A C 1
ATOM 1364 O O . LEU A 1 175 ? 37.249 6.527 19.629 1 86.99 175 LEU A O 1
ATOM 1368 N N . TYR A 1 176 ? 39.048 5.63 20.722 1 86.04 176 TYR A N 1
ATOM 1369 C CA . TYR A 1 176 ? 38.381 4.349 20.921 1 86.04 176 TYR A CA 1
ATOM 1370 C C . TYR A 1 176 ? 37.185 4.496 21.855 1 86.04 176 TYR A C 1
ATOM 1372 O O . TYR A 1 176 ? 36.14 3.877 21.638 1 86.04 176 TYR A O 1
ATOM 1380 N N . LEU A 1 177 ? 37.409 5.33 22.82 1 90.01 177 LEU A N 1
ATOM 1381 C CA . LEU A 1 177 ? 36.307 5.573 23.744 1 90.01 177 LEU A CA 1
ATOM 1382 C C . LEU A 1 177 ? 35.14 6.25 23.033 1 90.01 177 LEU A C 1
ATOM 1384 O O . LEU A 1 177 ? 33.978 5.976 23.339 1 90.01 177 LEU A O 1
ATOM 1388 N N . THR A 1 178 ? 35.475 7.153 22.154 1 91.68 178 THR A N 1
ATOM 1389 C CA . THR A 1 178 ? 34.443 7.812 21.363 1 91.68 178 THR A CA 1
ATOM 1390 C C . THR A 1 178 ? 33.685 6.798 20.511 1 91.68 178 THR A C 1
ATOM 1392 O O . THR A 1 178 ? 32.454 6.827 20.451 1 91.68 178 THR A O 1
ATOM 1395 N N . PHE A 1 179 ? 34.361 5.843 19.978 1 87.43 179 PHE A N 1
ATOM 1396 C CA . PHE A 1 179 ? 33.734 4.828 19.14 1 87.43 179 PHE A CA 1
ATOM 1397 C C . PHE A 1 179 ? 32.879 3.886 19.979 1 87.43 179 PHE A C 1
ATOM 1399 O O . PHE A 1 179 ? 31.8 3.47 19.55 1 87.43 179 PHE A O 1
ATOM 1406 N N . ILE A 1 180 ? 33.383 3.562 21.099 1 89.67 180 ILE A N 1
ATOM 1407 C CA . ILE A 1 180 ? 32.62 2.713 22.007 1 89.67 180 ILE A CA 1
ATOM 1408 C C . ILE A 1 180 ? 31.331 3.423 22.416 1 89.67 180 ILE A C 1
ATOM 1410 O O . ILE A 1 180 ? 30.27 2.8 22.495 1 89.67 180 ILE A O 1
ATOM 1414 N N . THR A 1 181 ? 31.449 4.7 22.619 1 92.69 181 THR A N 1
ATOM 1415 C CA . THR A 1 181 ? 30.265 5.47 22.983 1 92.69 181 THR A CA 1
ATOM 1416 C C . THR A 1 181 ? 29.257 5.486 21.837 1 92.69 181 THR A C 1
ATOM 1418 O O . THR A 1 181 ? 28.056 5.319 22.058 1 92.69 181 THR A O 1
ATOM 1421 N N . PHE A 1 182 ? 29.8 5.68 20.671 1 92.84 182 PHE A N 1
ATOM 1422 C CA . PHE A 1 182 ? 28.916 5.646 19.512 1 92.84 182 PHE A CA 1
ATOM 1423 C C . PHE A 1 182 ? 28.227 4.292 19.395 1 92.84 182 PHE A C 1
ATOM 1425 O O . PHE A 1 182 ? 27.022 4.222 19.148 1 92.84 182 PHE A O 1
ATOM 1432 N N . ALA A 1 183 ? 28.917 3.234 19.612 1 88.5 183 ALA A N 1
ATOM 1433 C CA . ALA A 1 183 ? 28.383 1.879 19.502 1 88.5 183 ALA A CA 1
ATOM 1434 C C . ALA A 1 183 ? 27.329 1.616 20.574 1 88.5 183 ALA A C 1
ATOM 1436 O O . ALA A 1 183 ? 26.281 1.031 20.292 1 88.5 183 ALA A O 1
ATOM 1437 N N . LEU A 1 184 ? 27.645 2.08 21.709 1 92.16 184 LEU A N 1
ATOM 1438 C CA . LEU A 1 184 ? 26.706 1.89 22.809 1 92.16 184 LEU A CA 1
ATOM 1439 C C . LEU A 1 184 ? 25.41 2.654 22.556 1 92.16 184 LEU A C 1
ATOM 1441 O O . LEU A 1 184 ? 24.319 2.13 22.795 1 92.16 184 LEU A O 1
ATOM 1445 N N . LEU A 1 185 ? 25.546 3.864 22.13 1 93.88 185 LEU A N 1
ATOM 1446 C CA . LEU A 1 185 ? 24.358 4.662 21.846 1 93.88 185 LEU A CA 1
ATOM 1447 C C . LEU A 1 185 ? 23.565 4.063 20.689 1 93.88 185 LEU A C 1
ATOM 1449 O O . LEU A 1 185 ? 22.332 4.092 20.695 1 93.88 185 LEU A O 1
ATOM 1453 N N . PHE A 1 186 ? 24.237 3.532 19.8 1 89.78 186 PHE A N 1
ATOM 1454 C CA . PHE A 1 186 ? 23.574 2.901 18.665 1 89.78 186 PHE A CA 1
ATOM 1455 C C . PHE A 1 186 ? 22.86 1.625 19.095 1 89.78 186 PHE A C 1
ATOM 1457 O O . PHE A 1 186 ? 21.747 1.347 18.643 1 89.78 186 PHE A O 1
ATOM 1464 N N . ILE A 1 187 ? 23.497 0.822 19.885 1 88.81 187 ILE A N 1
ATOM 1465 C CA . ILE A 1 187 ? 22.886 -0.393 20.414 1 88.81 187 ILE A CA 1
ATOM 1466 C C . ILE A 1 187 ? 21.639 -0.035 21.218 1 88.81 187 ILE A C 1
ATOM 1468 O O . ILE A 1 187 ? 20.621 -0.727 21.138 1 88.81 187 ILE A O 1
ATOM 1472 N N . LEU A 1 188 ? 21.744 1.026 21.924 1 91.36 188 LEU A N 1
ATOM 1473 C CA . LEU A 1 188 ? 20.582 1.494 22.672 1 91.36 188 LEU A CA 1
ATOM 1474 C C . LEU A 1 188 ? 19.457 1.906 21.729 1 91.36 188 LEU A C 1
ATOM 1476 O O . LEU A 1 188 ? 18.286 1.621 21.991 1 91.36 188 LEU A O 1
ATOM 1480 N N . PHE A 1 189 ? 19.805 2.558 20.747 1 90.79 189 PHE A N 1
ATOM 1481 C CA . PHE A 1 189 ? 18.844 2.96 19.726 1 90.79 189 PHE A CA 1
ATOM 1482 C C . PHE A 1 189 ? 18.168 1.741 19.109 1 90.79 189 PHE A C 1
ATOM 1484 O O . PHE A 1 189 ? 16.946 1.715 18.954 1 90.79 189 PHE A O 1
ATOM 1491 N N . LEU A 1 190 ? 18.918 0.703 18.859 1 85.17 190 LEU A N 1
ATOM 1492 C CA . LEU A 1 190 ? 18.382 -0.524 18.28 1 85.17 190 LEU A CA 1
ATOM 1493 C C . LEU A 1 190 ? 17.52 -1.271 19.291 1 85.17 190 LEU A C 1
ATOM 1495 O O . LEU A 1 190 ? 16.499 -1.86 18.928 1 85.17 190 LEU A O 1
ATOM 1499 N N . LEU A 1 191 ? 17.99 -1.257 20.446 1 88.51 191 LEU A N 1
ATOM 1500 C CA . LEU A 1 191 ? 17.229 -1.899 21.512 1 88.51 191 LEU A CA 1
ATOM 1501 C C . LEU A 1 191 ? 15.84 -1.283 21.635 1 88.51 191 LEU A C 1
ATOM 1503 O O . LEU A 1 191 ? 14.842 -2.002 21.718 1 88.51 191 LEU A O 1
ATOM 1507 N N . PHE A 1 192 ? 15.751 0.024 21.592 1 88.96 192 PHE A N 1
ATOM 1508 C CA . PHE A 1 192 ? 14.459 0.68 21.756 1 88.96 192 PHE A CA 1
ATOM 1509 C C . PHE A 1 192 ? 13.629 0.568 20.482 1 88.96 192 PHE A C 1
ATOM 1511 O O . PHE A 1 192 ? 12.404 0.701 20.52 1 88.96 192 PHE A O 1
ATOM 1518 N N . PHE A 1 193 ? 14.211 0.336 19.351 1 81.65 193 PHE A N 1
ATOM 1519 C CA . PHE A 1 193 ? 13.478 0.007 18.134 1 81.65 193 PHE A CA 1
ATOM 1520 C C . PHE A 1 193 ? 12.732 -1.313 18.292 1 81.65 193 PHE A C 1
ATOM 1522 O O . PHE A 1 193 ? 11.569 -1.425 17.898 1 81.65 193 PHE A O 1
ATOM 1529 N N . VAL A 1 194 ? 13.453 -2.272 18.929 1 78.65 194 VAL A N 1
ATOM 1530 C CA . VAL A 1 194 ? 12.86 -3.588 19.142 1 78.65 194 VAL A CA 1
ATOM 1531 C C . VAL A 1 194 ? 11.74 -3.489 20.176 1 78.65 194 VAL A C 1
ATOM 1533 O O . VAL A 1 194 ? 10.661 -4.054 19.986 1 78.65 194 VAL A O 1
ATOM 1536 N N . VAL A 1 195 ? 11.977 -2.739 21.177 1 82.32 195 VAL A N 1
ATOM 1537 C CA . VAL A 1 195 ? 10.971 -2.559 22.219 1 82.32 195 VAL A CA 1
ATOM 1538 C C . VAL A 1 195 ? 9.73 -1.893 21.63 1 82.32 195 VAL A C 1
ATOM 1540 O O . VAL A 1 195 ? 8.602 -2.28 21.943 1 82.32 195 VAL A O 1
ATOM 1543 N N . LYS A 1 196 ? 9.905 -0.944 20.804 1 83.43 196 LYS A N 1
ATOM 1544 C CA . LYS A 1 196 ? 8.8 -0.245 20.154 1 83.43 196 LYS A CA 1
ATOM 1545 C C . LYS A 1 196 ? 7.999 -1.19 19.264 1 83.43 196 LYS A C 1
ATOM 1547 O O . LYS A 1 196 ? 6.77 -1.106 19.208 1 83.43 196 LYS A O 1
ATOM 1552 N N . SER A 1 197 ? 8.692 -2.096 18.629 1 74.3 197 SER A N 1
ATOM 1553 C CA . SER A 1 197 ? 8.039 -3.009 17.697 1 74.3 197 SER A CA 1
ATOM 1554 C C . SER A 1 197 ? 7.244 -4.079 18.438 1 74.3 197 SER A C 1
ATOM 1556 O O . SER A 1 197 ? 6.251 -4.593 17.918 1 74.3 197 SER A O 1
ATOM 1558 N N . LEU A 1 198 ? 7.565 -4.359 19.669 1 74.08 198 LEU A N 1
ATOM 1559 C CA . LEU A 1 198 ? 6.936 -5.436 20.426 1 74.08 198 LEU A CA 1
ATOM 1560 C C . LEU A 1 198 ? 5.95 -4.879 21.448 1 74.08 198 LEU A C 1
ATOM 1562 O O . LEU A 1 198 ? 5.148 -5.625 22.014 1 74.08 198 LEU A O 1
ATOM 1566 N N . ALA A 1 199 ? 6.042 -3.582 21.624 1 76.93 199 ALA A N 1
ATOM 1567 C CA . ALA A 1 199 ? 5.245 -2.966 22.682 1 76.93 199 ALA A CA 1
ATOM 1568 C C . ALA A 1 199 ? 3.759 -3.002 22.34 1 76.93 199 ALA A C 1
ATOM 1570 O O . ALA A 1 199 ? 3.376 -2.795 21.186 1 76.93 199 ALA A O 1
ATOM 1571 N N . GLY A 1 200 ? 2.941 -3.397 23.28 1 71.45 200 GLY A N 1
ATOM 1572 C CA . GLY A 1 200 ? 1.496 -3.318 23.14 1 71.45 200 GLY A CA 1
ATOM 1573 C C . GLY A 1 200 ? 0.987 -1.897 22.992 1 71.45 200 GLY A C 1
ATOM 1574 O O . GLY A 1 200 ? 1.752 -0.94 23.132 1 71.45 200 GLY A O 1
ATOM 1575 N N . PRO A 1 201 ? -0.256 -1.658 22.746 1 70.98 201 PRO A N 1
ATOM 1576 C CA . PRO A 1 201 ? -0.838 -0.337 22.498 1 70.98 201 PRO A CA 1
ATOM 1577 C C . PRO A 1 201 ? -0.667 0.615 23.68 1 70.98 201 PRO A C 1
ATOM 1579 O O . PRO A 1 201 ? -0.512 1.823 23.488 1 70.98 201 PRO A O 1
ATOM 1582 N N . SER A 1 202 ? -0.61 0.083 24.926 1 71.76 202 SER A N 1
ATOM 1583 C CA . SER A 1 202 ? -0.51 0.946 26.098 1 71.76 202 SER A CA 1
ATOM 1584 C C . SER A 1 202 ? 0.92 1.434 26.305 1 71.76 202 SER A C 1
ATOM 1586 O O . SER A 1 202 ? 1.138 2.525 26.836 1 71.76 202 SER A O 1
ATOM 1588 N N . LEU A 1 203 ? 1.868 0.678 25.789 1 78.24 203 LEU A N 1
ATOM 1589 C CA . LEU A 1 203 ? 3.268 1.007 26.032 1 78.24 203 LEU A CA 1
ATOM 1590 C C . LEU A 1 203 ? 3.901 1.637 24.796 1 78.24 203 LEU A C 1
ATOM 1592 O O . LEU A 1 203 ? 5.025 2.14 24.857 1 78.24 203 LEU A O 1
ATOM 1596 N N . LYS A 1 204 ? 3.12 1.695 23.823 1 80.89 204 LYS A N 1
ATOM 1597 C CA . LYS A 1 204 ? 3.666 2.117 22.536 1 80.89 204 LYS A CA 1
ATOM 1598 C C . LYS A 1 204 ? 4.106 3.577 22.577 1 80.89 204 LYS A C 1
ATOM 1600 O O . LYS A 1 204 ? 5.194 3.916 22.107 1 80.89 204 LYS A O 1
ATOM 1605 N N . PRO A 1 205 ? 3.352 4.46 23.236 1 78.98 205 PRO A N 1
ATOM 1606 C CA . PRO A 1 205 ? 3.798 5.855 23.256 1 78.98 205 PRO A CA 1
ATOM 1607 C C . PRO A 1 205 ? 5.103 6.047 24.024 1 78.98 205 PRO A C 1
ATOM 1609 O O . PRO A 1 205 ? 5.984 6.787 23.578 1 78.98 205 PRO A O 1
ATOM 1612 N N . SER A 1 206 ? 5.232 5.384 25.154 1 82.19 206 SER A N 1
ATOM 1613 C CA . SER A 1 206 ? 6.464 5.486 25.93 1 82.19 206 SER A CA 1
ATOM 1614 C C . SER A 1 206 ? 7.645 4.892 25.17 1 82.19 206 SER A C 1
ATOM 1616 O O . SER A 1 206 ? 8.746 5.445 25.193 1 82.19 206 SER A O 1
ATOM 1618 N N . ALA A 1 207 ? 7.381 3.788 24.557 1 86.45 207 ALA A N 1
ATOM 1619 C CA . ALA A 1 207 ? 8.434 3.158 23.763 1 86.45 207 ALA A CA 1
ATOM 1620 C C . ALA A 1 207 ? 8.876 4.066 22.619 1 86.45 207 ALA A C 1
ATOM 1622 O O . ALA A 1 207 ? 10.063 4.126 22.29 1 86.45 207 ALA A O 1
ATOM 1623 N N . ASN A 1 208 ? 7.969 4.807 22.104 1 83.6 208 ASN A N 1
ATOM 1624 C CA . ASN A 1 208 ? 8.28 5.736 21.022 1 83.6 208 ASN A CA 1
ATOM 1625 C C . ASN A 1 208 ? 9.146 6.894 21.509 1 83.6 208 ASN A C 1
ATOM 1627 O O . ASN A 1 208 ? 10.055 7.335 20.803 1 83.6 208 ASN A O 1
ATOM 1631 N N . ILE A 1 209 ? 8.89 7.374 22.639 1 84.83 209 ILE A N 1
ATOM 1632 C CA . ILE A 1 209 ? 9.673 8.467 23.205 1 84.83 209 ILE A CA 1
ATOM 1633 C C . ILE A 1 209 ? 11.114 8.011 23.42 1 84.83 209 ILE A C 1
ATOM 1635 O O . ILE A 1 209 ? 12.057 8.715 23.05 1 84.83 209 ILE A O 1
ATOM 1639 N N . LEU A 1 210 ? 11.225 6.871 23.969 1 87.61 210 LEU A N 1
ATOM 1640 C CA . LEU A 1 210 ? 12.562 6.362 24.255 1 87.61 210 LEU A CA 1
ATOM 1641 C C . LEU A 1 210 ? 13.329 6.095 22.964 1 87.61 210 LEU A C 1
ATOM 1643 O O . LEU A 1 210 ? 14.531 6.358 22.886 1 87.61 210 LEU A O 1
ATOM 1647 N N . PHE A 1 211 ? 12.641 5.645 22.019 1 88.67 211 PHE A N 1
ATOM 1648 C CA . PHE A 1 211 ? 13.249 5.397 20.717 1 88.67 211 PHE A CA 1
ATOM 1649 C C . PHE A 1 211 ? 13.731 6.699 20.089 1 88.67 211 PHE A C 1
ATOM 1651 O O . PHE A 1 211 ? 14.873 6.789 19.634 1 88.67 211 PHE A O 1
ATOM 1658 N N . ASN A 1 212 ? 12.908 7.71 20.134 1 84.33 212 ASN A N 1
ATOM 1659 C CA . ASN A 1 212 ? 13.256 8.992 19.531 1 84.33 212 ASN A CA 1
ATOM 1660 C C . ASN A 1 212 ? 14.353 9.702 20.32 1 84.33 212 ASN A C 1
ATOM 1662 O O . ASN A 1 212 ? 15.232 10.338 19.735 1 84.33 212 ASN A O 1
ATOM 1666 N N . LEU A 1 213 ? 14.307 9.584 21.571 1 87.14 213 LEU A N 1
ATOM 1667 C CA . LEU A 1 213 ? 15.313 10.22 22.414 1 87.14 213 LEU A CA 1
ATOM 1668 C C . LEU A 1 213 ? 16.679 9.572 22.213 1 87.14 213 LEU A C 1
ATOM 1670 O O . LEU A 1 213 ? 17.687 10.269 22.078 1 87.14 213 LEU A O 1
ATOM 1674 N N . SER A 1 214 ? 16.687 8.275 22.195 1 91.42 214 SER A N 1
ATOM 1675 C CA . SER A 1 214 ? 17.954 7.583 21.98 1 91.42 214 SER A CA 1
ATOM 1676 C C . SER A 1 214 ? 18.512 7.871 20.59 1 91.42 214 SER A C 1
ATOM 1678 O O . SER A 1 214 ? 19.72 8.054 20.426 1 91.42 214 SER A O 1
ATOM 1680 N N . GLY A 1 215 ? 17.62 7.879 19.634 1 88.61 215 GLY A N 1
ATOM 1681 C CA . GLY A 1 215 ? 18.047 8.226 18.288 1 88.61 215 GLY A CA 1
ATOM 1682 C C . GLY A 1 215 ? 18.594 9.637 18.181 1 88.61 215 GLY A C 1
ATOM 1683 O O . GLY A 1 215 ? 19.585 9.874 17.488 1 88.61 215 GLY A O 1
ATOM 1684 N N . PHE A 1 216 ? 17.972 10.511 18.897 1 89.07 216 PHE A N 1
ATOM 1685 C CA . PHE A 1 216 ? 18.403 11.904 18.885 1 89.07 216 PHE A CA 1
ATOM 1686 C C . PHE A 1 216 ? 19.775 12.051 19.533 1 89.07 216 PHE A C 1
ATOM 1688 O O . PHE A 1 216 ? 20.645 12.747 19.006 1 89.07 216 PHE A O 1
ATOM 1695 N N . ILE A 1 217 ? 19.997 11.432 20.604 1 92.84 217 ILE A N 1
ATOM 1696 C CA . ILE A 1 217 ? 21.276 11.518 21.301 1 92.84 217 ILE A CA 1
ATOM 1697 C C . ILE A 1 217 ? 22.378 10.915 20.433 1 92.84 217 ILE A C 1
ATOM 1699 O O . ILE A 1 217 ? 23.459 11.494 20.3 1 92.84 217 ILE A O 1
ATOM 1703 N N . PHE A 1 218 ? 22.066 9.84 19.896 1 94.08 218 PHE A N 1
ATOM 1704 C CA . PHE A 1 218 ? 23.037 9.215 19.005 1 94.08 218 PHE A CA 1
ATOM 1705 C C . PHE A 1 218 ? 23.373 10.138 17.839 1 94.08 218 PHE A C 1
ATOM 1707 O O . PHE A 1 218 ? 24.546 10.348 17.526 1 94.08 218 PHE A O 1
ATOM 1714 N N . ALA A 1 219 ? 22.353 10.723 17.271 1 91.75 219 ALA A N 1
ATOM 1715 C CA . ALA A 1 219 ? 22.555 11.586 16.109 1 91.75 219 ALA A CA 1
ATOM 1716 C C . ALA A 1 219 ? 23.339 12.839 16.486 1 91.75 219 ALA A C 1
ATOM 1718 O O . ALA A 1 219 ? 24.22 13.275 15.742 1 91.75 219 ALA A O 1
ATOM 1719 N N . MET A 1 220 ? 23.092 13.359 17.657 1 94.41 220 MET A N 1
ATOM 1720 C CA . MET A 1 220 ? 23.692 14.628 18.061 1 94.41 220 MET A CA 1
ATOM 1721 C C . MET A 1 220 ? 25.096 14.413 18.616 1 94.41 220 MET A C 1
ATOM 1723 O O . MET A 1 220 ? 25.802 15.377 18.921 1 94.41 220 MET A O 1
ATOM 1727 N N . THR A 1 221 ? 25.479 13.239 18.712 1 94.31 221 THR A N 1
ATOM 1728 C CA . THR A 1 221 ? 26.859 12.956 19.088 1 94.31 221 THR A CA 1
ATOM 1729 C C . THR A 1 221 ? 27.664 12.488 17.879 1 94.31 221 THR A C 1
ATOM 1731 O O . THR A 1 221 ? 28.733 13.031 17.591 1 94.31 221 THR A O 1
ATOM 1734 N N . PHE A 1 222 ? 27.079 11.643 17.126 1 92.25 222 PHE A N 1
ATOM 1735 C CA . PHE A 1 222 ? 27.79 11.028 16.011 1 92.25 222 PHE A CA 1
ATOM 1736 C C . PHE A 1 222 ? 27.953 12.016 14.862 1 92.25 222 PHE A C 1
ATOM 1738 O O . PHE A 1 222 ? 29.046 12.162 14.312 1 92.25 222 PHE A O 1
ATOM 1745 N N . PHE A 1 223 ? 26.943 12.755 14.482 1 90.36 223 PHE A N 1
ATOM 1746 C CA . PHE A 1 223 ? 26.971 13.552 13.261 1 90.36 223 PHE A CA 1
ATOM 1747 C C . PHE A 1 223 ? 27.877 14.766 13.428 1 90.36 223 PHE A C 1
ATOM 1749 O O . PHE A 1 223 ? 28.603 15.138 12.503 1 90.36 223 PHE A O 1
ATOM 1756 N N . PRO A 1 224 ? 27.802 15.442 14.573 1 92.8 224 PRO A N 1
ATOM 1757 C CA . PRO A 1 224 ? 28.774 16.527 14.731 1 92.8 224 PRO A CA 1
ATOM 1758 C C . PRO A 1 224 ? 30.218 16.048 14.601 1 92.8 224 PRO A C 1
ATOM 1760 O O . PRO A 1 224 ? 31.049 16.737 14.003 1 92.8 224 PRO A O 1
ATOM 1763 N N . TRP A 1 225 ? 30.487 14.951 15.177 1 90.43 225 TRP A N 1
ATOM 1764 C CA . TRP A 1 225 ? 31.812 14.356 15.041 1 90.43 225 TRP A CA 1
ATOM 1765 C C . TRP A 1 225 ? 32.119 14.038 13.581 1 90.43 225 TRP A C 1
ATOM 1767 O O . TRP A 1 225 ? 33.216 14.324 13.094 1 90.43 225 TRP A O 1
ATOM 1777 N N . PHE A 1 226 ? 31.169 13.422 12.862 1 84.07 226 PHE A N 1
ATOM 1778 C CA . PHE A 1 226 ? 31.319 13.041 11.463 1 84.07 226 PHE A CA 1
ATOM 1779 C C . PHE A 1 226 ? 31.552 14.267 10.589 1 84.07 226 PHE A C 1
ATOM 1781 O O . PHE A 1 226 ? 32.356 14.227 9.655 1 84.07 226 PHE A O 1
ATOM 1788 N N . ILE A 1 227 ? 30.871 15.334 10.889 1 85.31 227 ILE A N 1
ATOM 1789 C CA . ILE A 1 227 ? 31.013 16.571 10.128 1 85.31 227 ILE A CA 1
ATOM 1790 C C . ILE A 1 227 ? 32.406 17.157 10.351 1 85.31 227 ILE A C 1
ATOM 1792 O O . ILE A 1 227 ? 33.068 17.579 9.401 1 85.31 227 ILE A O 1
ATOM 1796 N N . GLU A 1 228 ? 32.813 17.18 11.583 1 85.04 228 GLU A N 1
ATOM 1797 C CA . GLU A 1 228 ? 34.127 17.732 11.897 1 85.04 228 GLU A CA 1
ATOM 1798 C C . GLU A 1 228 ? 35.238 16.922 11.235 1 85.04 228 GLU A C 1
ATOM 1800 O O . GLU A 1 228 ? 36.197 17.489 10.707 1 85.04 228 GLU A O 1
ATOM 1805 N N . GLU A 1 229 ? 35.032 15.684 11.222 1 77.31 229 GLU A N 1
ATOM 1806 C CA . GLU A 1 229 ? 36.079 14.788 10.741 1 77.31 229 GLU A CA 1
ATOM 1807 C C . GLU A 1 229 ? 36.081 14.708 9.217 1 77.31 229 GLU A C 1
ATOM 1809 O O . GLU A 1 229 ? 37.144 14.679 8.593 1 77.31 229 GLU A O 1
ATOM 1814 N N . PHE A 1 230 ? 34.879 14.708 8.597 1 71.84 230 PHE A N 1
ATOM 1815 C CA . PHE A 1 230 ? 34.878 14.334 7.188 1 71.84 230 PHE A CA 1
ATOM 1816 C C . PHE A 1 230 ? 34.255 15.434 6.336 1 71.84 230 PHE A C 1
ATOM 1818 O O . PHE A 1 230 ? 34.664 15.647 5.193 1 71.84 230 PHE A O 1
ATOM 1825 N N . VAL A 1 231 ? 33.276 16.121 6.832 1 74.41 231 VAL A N 1
ATOM 1826 C CA . VAL A 1 231 ? 32.483 17.019 5.999 1 74.41 231 VAL A CA 1
ATOM 1827 C C . VAL A 1 231 ? 33.113 18.41 5.994 1 74.41 231 VAL A C 1
ATOM 1829 O O . VAL A 1 231 ? 33.102 19.1 4.972 1 74.41 231 VAL A O 1
ATOM 1832 N N . ALA A 1 232 ? 33.624 18.819 7.106 1 71.76 232 ALA A N 1
ATOM 1833 C CA . ALA A 1 232 ? 34.134 20.177 7.276 1 71.76 232 ALA A CA 1
ATOM 1834 C C . ALA A 1 232 ? 35.299 20.449 6.329 1 71.76 232 ALA A C 1
ATOM 1836 O O . ALA A 1 232 ? 35.566 21.6 5.977 1 71.76 232 ALA A O 1
ATOM 1837 N N . VAL A 1 233 ? 35.933 19.343 5.857 1 62.36 233 VAL A N 1
ATOM 1838 C CA . VAL A 1 233 ? 37.116 19.527 5.023 1 62.36 233 VAL A CA 1
ATOM 1839 C C . VAL A 1 233 ? 36.715 19.531 3.55 1 62.36 233 VAL A C 1
ATOM 1841 O O . VAL A 1 233 ? 37.52 19.874 2.682 1 62.36 233 VAL A O 1
ATOM 1844 N N . THR A 1 234 ? 35.401 19.311 3.349 1 66.9 234 THR A N 1
ATOM 1845 C CA . THR A 1 234 ? 34.916 19.297 1.974 1 66.9 234 THR A CA 1
ATOM 1846 C C . THR A 1 234 ? 34.419 20.68 1.562 1 66.9 234 THR A C 1
ATOM 1848 O O . THR A 1 234 ? 33.993 21.469 2.407 1 66.9 234 THR A O 1
ATOM 1851 N N . PRO A 1 235 ? 34.645 20.933 0.252 1 62.3 235 PRO A N 1
ATOM 1852 C CA . PRO A 1 235 ? 34.149 22.237 -0.194 1 62.3 235 PRO A CA 1
ATOM 1853 C C . PRO A 1 235 ? 32.655 22.419 0.063 1 62.3 235 PRO A C 1
ATOM 1855 O O . PRO A 1 235 ? 31.909 21.437 0.112 1 62.3 235 PRO A O 1
ATOM 1858 N N . LEU A 1 236 ? 32.27 23.627 0.303 1 69.1 236 LEU A N 1
ATOM 1859 C CA . LEU A 1 236 ? 30.911 23.999 0.682 1 69.1 236 LEU A CA 1
ATOM 1860 C C . LEU A 1 236 ? 29.904 23.5 -0.348 1 69.1 236 LEU A C 1
ATOM 1862 O O . LEU A 1 236 ? 28.783 23.126 0.005 1 69.1 236 LEU A O 1
ATOM 1866 N N . TRP A 1 237 ? 30.333 23.569 -1.594 1 65.03 237 TRP A N 1
ATOM 1867 C CA . TRP A 1 237 ? 29.38 23.172 -2.624 1 65.03 237 TRP A CA 1
ATOM 1868 C C . TRP A 1 237 ? 29.035 21.691 -2.506 1 65.03 237 TRP A C 1
ATOM 1870 O O . TRP A 1 237 ? 27.918 21.28 -2.828 1 65.03 237 TRP A O 1
ATOM 1880 N N . LEU A 1 238 ? 29.961 20.891 -2.034 1 63.38 238 LEU A N 1
ATOM 1881 C CA . LEU A 1 238 ? 29.697 19.473 -1.815 1 63.38 238 LEU A CA 1
ATOM 1882 C C . LEU A 1 238 ? 28.723 19.273 -0.659 1 63.38 238 LEU A C 1
ATOM 1884 O O . LEU A 1 238 ? 27.876 18.378 -0.703 1 63.38 238 LEU A O 1
ATOM 1888 N N . ASN A 1 239 ? 28.913 20.176 0.324 1 67.48 239 ASN A N 1
ATOM 1889 C CA . ASN A 1 239 ? 27.969 20.14 1.436 1 67.48 239 ASN A CA 1
ATOM 1890 C C . ASN A 1 239 ? 26.56 20.516 0.987 1 67.48 239 ASN A C 1
ATOM 1892 O O . ASN A 1 239 ? 25.58 19.928 1.448 1 67.48 239 ASN A O 1
ATOM 1896 N N . ALA A 1 240 ? 26.616 21.409 0.1 1 70.64 240 ALA A N 1
ATOM 1897 C CA . ALA A 1 240 ? 25.328 21.819 -0.454 1 70.64 240 ALA A CA 1
ATOM 1898 C C . ALA A 1 240 ? 24.693 20.689 -1.259 1 70.64 240 ALA A C 1
ATOM 1900 O O . ALA A 1 240 ? 23.466 20.584 -1.333 1 70.64 240 ALA A O 1
ATOM 1901 N N . LEU A 1 241 ? 25.569 19.864 -1.775 1 65.21 241 LEU A N 1
ATOM 1902 C CA . LEU A 1 241 ? 25.08 18.753 -2.583 1 65.21 241 LEU A CA 1
ATOM 1903 C C . LEU A 1 241 ? 24.355 17.728 -1.717 1 65.21 241 LEU A C 1
ATOM 1905 O O . LEU A 1 241 ? 23.381 17.115 -2.158 1 65.21 241 LEU A O 1
ATOM 1909 N N . ILE A 1 242 ? 24.873 17.634 -0.499 1 68.73 242 ILE A N 1
ATOM 1910 C CA . ILE A 1 242 ? 24.192 16.727 0.419 1 68.73 242 ILE A CA 1
ATOM 1911 C C . ILE A 1 242 ? 22.767 17.216 0.665 1 68.73 242 ILE A C 1
ATOM 1913 O O . ILE A 1 242 ? 21.822 16.424 0.653 1 68.73 242 ILE A O 1
ATOM 1917 N N . LEU A 1 243 ? 22.676 18.466 0.853 1 73.92 243 LEU A N 1
ATOM 1918 C CA . LEU A 1 243 ? 21.357 19.053 1.066 1 73.92 243 LEU A CA 1
ATOM 1919 C C . LEU A 1 243 ? 20.506 18.947 -0.195 1 73.92 243 LEU A C 1
ATOM 1921 O O . LEU A 1 243 ? 19.311 18.649 -0.12 1 73.92 243 LEU A O 1
ATOM 1925 N N . PHE A 1 244 ? 21.211 19.146 -1.305 1 67.32 244 PHE A N 1
ATOM 1926 C CA . PHE A 1 244 ? 20.503 19.066 -2.577 1 67.32 244 PHE A CA 1
ATOM 1927 C C . PHE A 1 244 ? 20.002 17.649 -2.83 1 67.32 244 PHE A C 1
ATOM 1929 O O . PHE A 1 244 ? 18.861 17.454 -3.253 1 67.32 244 PHE A O 1
ATOM 1936 N N . LEU A 1 245 ? 20.877 16.719 -2.528 1 67.35 245 LEU A N 1
ATOM 1937 C CA . LEU A 1 245 ? 20.485 15.324 -2.699 1 67.35 245 LEU A CA 1
ATOM 1938 C C . LEU A 1 245 ? 19.33 14.966 -1.769 1 67.35 245 LEU A C 1
ATOM 1940 O O . LEU A 1 245 ? 18.419 14.232 -2.158 1 67.35 245 LEU A O 1
ATOM 1944 N N . SER A 1 246 ? 19.43 15.524 -0.589 1 69.77 246 SER A N 1
ATOM 1945 C CA . SER A 1 246 ? 18.348 15.265 0.355 1 69.77 246 SER A CA 1
ATOM 1946 C C . SER A 1 246 ? 17.029 15.843 -0.144 1 69.77 246 SER A C 1
ATOM 1948 O O . SER A 1 246 ? 15.979 15.209 -0.016 1 69.77 246 SER A O 1
ATOM 1950 N N . ILE A 1 247 ? 17.104 16.966 -0.759 1 69.01 247 ILE A N 1
ATOM 1951 C CA . ILE A 1 247 ? 15.907 17.606 -1.293 1 69.01 247 ILE A CA 1
ATOM 1952 C C . ILE A 1 247 ? 15.371 16.796 -2.471 1 69.01 247 ILE A C 1
ATOM 1954 O O . ILE A 1 247 ? 14.158 16.615 -2.607 1 69.01 247 ILE A O 1
ATOM 1958 N N . PHE A 1 248 ? 16.307 16.305 -3.194 1 65 248 PHE A N 1
ATOM 1959 C CA . PHE A 1 248 ? 15.924 15.492 -4.342 1 65 248 PHE A CA 1
ATOM 1960 C C . PHE A 1 248 ? 15.221 14.217 -3.891 1 65 248 PHE A C 1
ATOM 1962 O O . PHE A 1 248 ? 14.193 13.837 -4.457 1 65 248 PHE A O 1
ATOM 1969 N N . LEU A 1 249 ? 15.841 13.593 -2.868 1 65.44 249 LEU A N 1
ATOM 1970 C CA . LEU A 1 249 ? 15.219 12.387 -2.332 1 65.44 249 LEU A CA 1
ATOM 1971 C C . LEU A 1 249 ? 13.857 12.703 -1.723 1 65.44 249 LEU A C 1
ATOM 1973 O O . LEU A 1 249 ? 12.916 11.917 -1.855 1 65.44 249 LEU A O 1
ATOM 1977 N N . TRP A 1 250 ? 13.794 13.859 -1.153 1 66.42 250 TRP A N 1
ATOM 1978 C CA . TRP A 1 250 ? 12.553 14.318 -0.537 1 66.42 250 TRP A CA 1
ATOM 1979 C C . TRP A 1 250 ? 11.469 14.531 -1.589 1 66.42 250 TRP A C 1
ATOM 1981 O O . TRP A 1 250 ? 10.31 14.169 -1.376 1 66.42 250 TRP A O 1
ATOM 1991 N N . LEU A 1 251 ? 11.841 14.983 -2.724 1 60.8 251 LEU A N 1
ATOM 1992 C CA . LEU A 1 251 ? 10.892 15.276 -3.791 1 60.8 251 LEU A CA 1
ATOM 1993 C C . LEU A 1 251 ? 10.577 14.022 -4.599 1 60.8 251 LEU A C 1
ATOM 1995 O O . LEU A 1 251 ? 9.435 13.817 -5.016 1 60.8 251 LEU A O 1
ATOM 1999 N N . GLY A 1 252 ? 11.602 13.209 -4.768 1 57.95 252 GLY A N 1
ATOM 2000 C CA . GLY A 1 252 ? 11.502 12.124 -5.731 1 57.95 252 GLY A CA 1
ATOM 2001 C C . GLY A 1 252 ? 10.937 10.848 -5.137 1 57.95 252 GLY A C 1
ATOM 2002 O O . GLY A 1 252 ? 10.373 10.019 -5.854 1 57.95 252 GLY A O 1
ATOM 2003 N N . ILE A 1 253 ? 11.203 10.646 -3.815 1 59.84 253 ILE A N 1
ATOM 2004 C CA . ILE A 1 253 ? 10.811 9.376 -3.215 1 59.84 253 ILE A CA 1
ATOM 2005 C C . ILE A 1 253 ? 9.885 9.631 -2.028 1 59.84 253 ILE A C 1
ATOM 2007 O O . ILE A 1 253 ? 10.342 9.739 -0.887 1 59.84 253 ILE A O 1
ATOM 2011 N N . PRO A 1 254 ? 8.639 9.59 -2.244 1 60.74 254 PRO A N 1
ATOM 2012 C CA . PRO A 1 254 ? 7.656 9.996 -1.237 1 60.74 254 PRO A CA 1
ATOM 2013 C C . PRO A 1 254 ? 7.747 9.168 0.043 1 60.74 254 PRO A C 1
ATOM 2015 O O . PRO A 1 254 ? 7.684 9.72 1.145 1 60.74 254 PRO A O 1
ATOM 2018 N N . PRO A 1 255 ? 8.187 7.876 -0.045 1 58.5 255 PRO A N 1
ATOM 2019 C CA . PRO A 1 255 ? 8.218 7.126 1.213 1 58.5 255 PRO A CA 1
ATOM 2020 C C . PRO A 1 255 ? 9.371 7.546 2.121 1 58.5 255 PRO A C 1
ATOM 2022 O O . PRO A 1 255 ? 9.345 7.272 3.324 1 58.5 255 PRO A O 1
ATOM 2025 N N . LEU A 1 256 ? 10.309 8.342 1.547 1 62.71 256 LEU A N 1
ATOM 2026 C CA . LEU A 1 256 ? 11.493 8.715 2.314 1 62.71 256 LEU A CA 1
ATOM 2027 C C . LEU A 1 256 ? 11.377 10.145 2.83 1 62.71 256 LEU A C 1
ATOM 2029 O O . LEU A 1 256 ? 12.261 10.625 3.545 1 62.71 256 LEU A O 1
ATOM 2033 N N . ARG A 1 257 ? 10.323 10.76 2.55 1 65.31 257 ARG A N 1
ATOM 2034 C CA . ARG A 1 257 ? 10.224 12.181 2.864 1 65.31 257 ARG A CA 1
ATOM 2035 C C . ARG A 1 257 ? 10.379 12.424 4.361 1 65.31 257 ARG A C 1
ATOM 2037 O O . ARG A 1 257 ? 11.1 13.334 4.777 1 65.31 257 ARG A O 1
ATOM 2044 N N . GLU A 1 258 ? 9.802 11.609 5.149 1 64.3 258 GLU A N 1
ATOM 2045 C CA . GLU A 1 258 ? 9.88 11.795 6.595 1 64.3 258 GLU A CA 1
ATOM 2046 C C . GLU A 1 258 ? 11.304 11.586 7.102 1 64.3 258 GLU A C 1
ATOM 2048 O O . GLU A 1 258 ? 11.815 12.39 7.885 1 64.3 258 GLU A O 1
ATOM 2053 N N . LYS A 1 259 ? 11.791 10.609 6.603 1 68.64 259 LYS A N 1
ATOM 2054 C CA . LYS A 1 259 ? 13.134 10.269 7.064 1 68.64 259 LYS A CA 1
ATOM 2055 C C . LYS A 1 259 ? 14.155 11.302 6.594 1 68.64 259 LYS A C 1
ATOM 2057 O O . LYS A 1 259 ? 15.031 11.709 7.359 1 68.64 259 LYS A O 1
ATOM 2062 N N . VAL A 1 260 ? 13.924 11.822 5.349 1 69.86 260 VAL A N 1
ATOM 2063 C CA . VAL A 1 260 ? 14.843 12.806 4.787 1 69.86 260 VAL A CA 1
ATOM 2064 C C . VAL A 1 260 ? 14.692 14.135 5.525 1 69.86 260 VAL A C 1
ATOM 2066 O O . VAL A 1 260 ? 15.684 14.815 5.801 1 69.86 260 VAL A O 1
ATOM 2069 N N . SER A 1 261 ? 13.457 14.465 5.855 1 71.79 261 SER A N 1
ATOM 2070 C CA . SER A 1 261 ? 13.24 15.697 6.606 1 71.79 261 SER A CA 1
ATOM 2071 C C . SER A 1 261 ? 13.907 15.636 7.976 1 71.79 261 SER A C 1
ATOM 2073 O O . SER A 1 261 ? 14.54 16.601 8.408 1 71.79 261 SER A O 1
ATOM 2075 N N . LEU A 1 262 ? 13.745 14.558 8.556 1 72.88 262 LEU A N 1
ATOM 2076 C CA . LEU A 1 262 ? 14.379 14.392 9.859 1 72.88 262 LEU A CA 1
ATOM 2077 C C . LEU A 1 262 ? 15.898 14.436 9.734 1 72.88 262 LEU A C 1
ATOM 2079 O O . LEU A 1 262 ? 16.579 15.025 10.576 1 72.88 262 LEU A O 1
ATOM 2083 N N . ILE A 1 263 ? 16.35 13.871 8.669 1 74.99 263 ILE A N 1
ATOM 2084 C CA . ILE A 1 263 ? 17.792 13.837 8.454 1 74.99 263 ILE A CA 1
ATOM 2085 C C . ILE A 1 263 ? 18.311 15.252 8.21 1 74.99 263 ILE A C 1
ATOM 2087 O O . ILE A 1 263 ? 19.395 15.611 8.676 1 74.99 263 ILE A O 1
ATOM 2091 N N . ILE A 1 264 ? 17.506 16.026 7.559 1 77.3 264 ILE A N 1
ATOM 2092 C CA . ILE A 1 264 ? 17.913 17.4 7.29 1 77.3 264 ILE A CA 1
ATOM 2093 C C . ILE A 1 264 ? 17.956 18.19 8.596 1 77.3 264 ILE A C 1
ATOM 2095 O O . ILE A 1 264 ? 18.903 18.941 8.845 1 77.3 264 ILE A O 1
ATOM 2099 N N . ILE A 1 265 ? 16.951 17.994 9.382 1 78.59 265 ILE A N 1
ATOM 2100 C CA . ILE A 1 265 ? 16.906 18.698 10.659 1 78.59 265 ILE A CA 1
ATOM 2101 C C . ILE A 1 265 ? 18.081 18.261 11.531 1 78.59 265 ILE A C 1
ATOM 2103 O O . ILE A 1 265 ? 18.772 19.097 12.117 1 78.59 265 ILE A O 1
ATOM 2107 N N . VAL A 1 266 ? 18.253 17.014 11.525 1 82.73 266 VAL A N 1
ATOM 2108 C CA . VAL A 1 266 ? 19.345 16.467 12.323 1 82.73 266 VAL A CA 1
ATOM 2109 C C . VAL A 1 266 ? 20.682 16.982 11.793 1 82.73 266 VAL A C 1
ATOM 2111 O O . VAL A 1 266 ? 21.574 17.326 12.571 1 82.73 266 VAL A O 1
ATOM 2114 N N . TYR A 1 267 ? 20.755 17.042 10.528 1 83.93 267 TYR A N 1
ATOM 2115 C CA . TYR A 1 267 ? 21.98 17.522 9.898 1 83.93 267 TYR A CA 1
ATOM 2116 C C . TYR A 1 267 ? 22.234 18.984 10.244 1 83.93 267 TYR A C 1
ATOM 2118 O O . TYR A 1 267 ? 23.363 19.367 10.558 1 83.93 267 TYR A O 1
ATOM 2126 N N . LEU A 1 268 ? 21.23 19.78 10.299 1 84.97 268 LEU A N 1
ATOM 2127 C CA . LEU A 1 268 ? 21.376 21.195 10.619 1 84.97 268 LEU A CA 1
ATOM 2128 C C . LEU A 1 268 ? 21.672 21.389 12.102 1 84.97 268 LEU A C 1
ATOM 2130 O O . LEU A 1 268 ? 22.499 22.226 12.471 1 84.97 268 LEU A O 1
ATOM 2134 N N . TYR A 1 269 ? 20.979 20.6 12.908 1 90.64 269 TYR A N 1
ATOM 2135 C CA . TYR A 1 269 ? 21.249 20.646 14.34 1 90.64 269 TYR A CA 1
ATOM 2136 C C . TYR A 1 269 ? 22.686 20.234 14.638 1 90.64 269 TYR A C 1
ATOM 2138 O O . TYR A 1 269 ? 23.32 20.781 15.544 1 90.64 269 TYR A O 1
ATOM 2146 N N . ALA A 1 270 ? 23.1 19.327 13.833 1 91.47 270 ALA A N 1
ATOM 2147 C CA . ALA A 1 270 ? 24.447 18.806 14.052 1 91.47 270 ALA A CA 1
ATOM 2148 C C . ALA A 1 270 ? 25.496 19.894 13.84 1 91.47 270 ALA A C 1
ATOM 2150 O O . ALA A 1 270 ? 26.541 19.893 14.496 1 91.47 270 ALA A O 1
ATOM 2151 N N . TYR A 1 271 ? 25.265 20.839 13.005 1 90.64 271 TYR A N 1
ATOM 2152 C CA . TYR A 1 271 ? 26.194 21.942 12.787 1 90.64 271 TYR A CA 1
ATOM 2153 C C . TYR A 1 271 ? 26.243 22.862 14.001 1 90.64 271 TYR A C 1
ATOM 2155 O O . TYR A 1 271 ? 27.302 23.394 14.342 1 90.64 271 TYR A O 1
ATOM 2163 N N . VAL A 1 272 ? 25.084 22.98 14.6 1 93.65 272 VAL A N 1
ATOM 2164 C CA . VAL A 1 272 ? 25.034 23.831 15.784 1 93.65 272 VAL A CA 1
ATOM 2165 C C . VAL A 1 272 ? 25.776 23.157 16.936 1 93.65 272 VAL A C 1
ATOM 2167 O O . VAL A 1 272 ? 26.518 23.812 17.672 1 93.65 272 VAL A O 1
ATOM 2170 N N . VAL A 1 273 ? 25.58 21.91 17.028 1 94.84 273 VAL A N 1
ATOM 2171 C CA . VAL A 1 273 ? 26.261 21.162 18.08 1 94.84 273 VAL A CA 1
ATOM 2172 C C . VAL A 1 273 ? 27.767 21.165 17.824 1 94.84 273 VAL A C 1
ATOM 2174 O O . VAL A 1 273 ? 28.559 21.345 18.752 1 94.84 273 VAL A O 1
ATOM 2177 N N . LYS A 1 274 ? 28.117 20.925 16.59 1 93.72 274 LYS A N 1
ATOM 2178 C CA . LYS A 1 274 ? 29.532 21 16.237 1 93.72 274 LYS A CA 1
ATOM 2179 C C . LYS A 1 274 ? 30.124 22.352 16.624 1 93.72 274 LYS A C 1
ATOM 2181 O O . LYS A 1 274 ? 31.234 22.42 17.157 1 93.72 274 LYS A O 1
ATOM 2186 N N . TRP A 1 275 ? 29.421 23.396 16.385 1 93 275 TRP A N 1
ATOM 2187 C CA . TRP A 1 275 ? 29.856 24.758 16.676 1 93 275 TRP A CA 1
ATOM 2188 C C . TRP A 1 275 ? 30.13 24.936 18.166 1 93 275 TRP A C 1
ATOM 2190 O O . TRP A 1 275 ? 31.131 25.545 18.551 1 93 275 TRP A O 1
ATOM 2200 N N . ARG A 1 276 ? 29.326 24.399 18.989 1 93.94 276 ARG A N 1
ATOM 2201 C CA . ARG A 1 276 ? 29.446 24.535 20.437 1 93.94 276 ARG A CA 1
ATOM 2202 C C . ARG A 1 276 ? 30.499 23.582 20.992 1 93.94 276 ARG A C 1
ATOM 2204 O O . ARG A 1 276 ? 31.264 23.947 21.887 1 93.94 276 ARG A O 1
ATOM 2211 N N . VAL A 1 277 ? 30.56 22.425 20.492 1 93.33 277 VAL A N 1
ATOM 2212 C CA . VAL A 1 277 ? 31.412 21.378 21.047 1 93.33 277 VAL A CA 1
ATOM 2213 C C . VAL A 1 277 ? 32.859 21.606 20.615 1 93.33 277 VAL A C 1
ATOM 2215 O O . VAL A 1 277 ? 33.768 21.613 21.449 1 93.33 277 VAL A O 1
ATOM 2218 N N . TYR A 1 278 ? 33.133 21.813 19.346 1 90.8 278 TYR A N 1
ATOM 2219 C CA . TYR A 1 278 ? 34.491 21.897 18.82 1 90.8 278 TYR A CA 1
ATOM 2220 C C . TYR A 1 278 ? 34.955 23.346 18.734 1 90.8 278 TYR A C 1
ATOM 2222 O O . TYR A 1 278 ? 36.146 23.614 18.559 1 90.8 278 TYR A O 1
ATOM 2230 N N . LYS A 1 279 ? 34.037 24.302 18.796 1 90.03 279 LYS A N 1
ATOM 2231 C CA . LYS A 1 279 ? 34.327 25.732 18.852 1 90.03 279 LYS A CA 1
ATOM 2232 C C . LYS A 1 279 ? 35.073 26.191 17.603 1 90.03 279 LYS A C 1
ATOM 2234 O O . LYS A 1 279 ? 35.978 27.025 17.685 1 90.03 279 LYS A O 1
ATOM 2239 N N . THR A 1 280 ? 34.758 25.444 16.531 1 85.87 280 THR A N 1
ATOM 2240 C CA . THR A 1 280 ? 35.283 25.835 15.228 1 85.87 280 THR A CA 1
ATOM 2241 C C . THR A 1 280 ? 34.217 26.559 14.41 1 85.87 280 THR A C 1
ATOM 2243 O O . THR A 1 280 ? 33.029 26.488 14.729 1 85.87 280 THR A O 1
ATOM 2246 N N . ALA A 1 281 ? 34.672 27.278 13.437 1 83.18 281 ALA A N 1
ATOM 2247 C CA . ALA A 1 281 ? 33.746 28.069 12.632 1 83.18 281 ALA A CA 1
ATOM 2248 C C . ALA A 1 281 ? 32.804 27.17 11.836 1 83.18 281 ALA A C 1
ATOM 2250 O O . ALA A 1 281 ? 33.202 26.098 11.373 1 83.18 281 ALA A O 1
ATOM 2251 N N . VAL A 1 282 ? 31.563 27.568 11.86 1 83.52 282 VAL A N 1
ATOM 2252 C CA . VAL A 1 282 ? 30.552 26.914 11.037 1 83.52 282 VAL A CA 1
ATOM 2253 C C . VAL A 1 282 ? 29.987 27.908 10.025 1 83.52 282 VAL A C 1
ATOM 2255 O O . VAL A 1 282 ? 29.518 28.986 10.399 1 83.52 282 VAL A O 1
ATOM 2258 N N . LEU A 1 283 ? 29.978 27.559 8.759 1 74.88 283 LEU A N 1
ATOM 2259 C CA . LEU A 1 283 ? 29.512 28.427 7.684 1 74.88 283 LEU A CA 1
ATOM 2260 C C . LEU A 1 283 ? 30.114 29.823 7.812 1 74.88 283 LEU A C 1
ATOM 2262 O O . LEU A 1 283 ? 29.393 30.822 7.754 1 74.88 283 LEU A O 1
ATOM 2266 N N . TYR A 1 284 ? 31.277 29.974 8.243 1 73.8 284 TYR A N 1
ATOM 2267 C CA . TYR A 1 284 ? 32.084 31.187 8.313 1 73.8 284 TYR A CA 1
ATOM 2268 C C . TYR A 1 284 ? 31.754 31.99 9.565 1 73.8 284 TYR A C 1
ATOM 2270 O O . TYR A 1 284 ? 32.213 33.124 9.722 1 73.8 284 TYR A O 1
ATOM 2278 N N . VAL A 1 285 ? 30.921 31.392 10.438 1 85.41 285 VAL A N 1
ATOM 2279 C CA . VAL A 1 285 ? 30.637 32.065 11.701 1 85.41 285 VAL A CA 1
ATOM 2280 C C . VAL A 1 285 ? 31.601 31.57 12.778 1 85.41 285 VAL A C 1
ATOM 2282 O O . VAL A 1 285 ? 31.557 30.401 13.169 1 85.41 285 VAL A O 1
ATOM 2285 N N . VAL A 1 286 ? 32.375 32.436 13.268 1 87.32 286 VAL A N 1
ATOM 2286 C CA . VAL A 1 286 ? 33.376 32.108 14.278 1 87.32 286 VAL A CA 1
ATOM 2287 C C . VAL A 1 286 ? 32.705 31.958 15.641 1 87.32 286 VAL A C 1
ATOM 2289 O O . VAL A 1 286 ? 31.794 32.718 15.979 1 87.32 286 VAL A O 1
ATOM 2292 N N . TYR A 1 287 ? 33.137 31.032 16.412 1 90.9 287 TYR A N 1
ATOM 2293 C CA . TYR A 1 287 ? 32.548 30.757 17.718 1 90.9 287 TYR A CA 1
ATOM 2294 C C . TYR A 1 287 ? 33.086 31.715 18.773 1 90.9 287 TYR A C 1
ATOM 2296 O O . TYR A 1 287 ? 34.298 31.925 18.87 1 90.9 287 TYR A O 1
ATOM 2304 N N . THR A 1 288 ? 32.223 32.413 19.474 1 88.5 288 THR A N 1
ATOM 2305 C CA . THR A 1 288 ? 32.518 33.128 20.711 1 88.5 288 THR A CA 1
ATOM 2306 C C . THR A 1 288 ? 31.443 32.86 21.76 1 88.5 288 THR A C 1
ATOM 2308 O O . THR A 1 288 ? 30.295 32.569 21.419 1 88.5 288 THR A O 1
ATOM 2311 N N . GLU A 1 289 ? 31.816 32.866 23.015 1 86.32 289 GLU A N 1
ATOM 2312 C CA . GLU A 1 289 ? 30.847 32.628 24.081 1 86.32 289 GLU A CA 1
ATOM 2313 C C . GLU A 1 289 ? 29.733 33.67 24.056 1 86.32 289 GLU A C 1
ATOM 2315 O O . GLU A 1 289 ? 28.581 33.363 24.371 1 86.32 289 GLU A O 1
ATOM 2320 N N . ARG A 1 290 ? 30.053 34.876 23.666 1 85.39 290 ARG A N 1
ATOM 2321 C CA . ARG A 1 290 ? 29.066 35.949 23.593 1 85.39 290 ARG A CA 1
ATOM 2322 C C . ARG A 1 290 ? 28.069 35.7 22.467 1 85.39 290 ARG A C 1
ATOM 2324 O O . ARG A 1 290 ? 26.87 35.941 22.627 1 85.39 290 ARG A O 1
ATOM 2331 N N . ARG A 1 291 ? 28.567 35.291 21.34 1 90.55 291 ARG A N 1
ATOM 2332 C CA . ARG A 1 291 ? 27.683 34.999 20.216 1 90.55 291 ARG A CA 1
ATOM 2333 C C . ARG A 1 291 ? 26.754 33.834 20.539 1 90.55 291 ARG A C 1
ATOM 2335 O O . ARG A 1 291 ? 25.57 33.864 20.195 1 90.55 291 ARG A O 1
ATOM 2342 N N . PHE A 1 292 ? 27.301 32.833 21.182 1 92.07 292 PHE A N 1
ATOM 2343 C CA . PHE A 1 292 ? 26.477 31.687 21.549 1 92.07 292 PHE A CA 1
ATOM 2344 C C . PHE A 1 292 ? 25.381 32.098 22.525 1 92.07 292 PHE A C 1
ATOM 2346 O O . PHE A 1 292 ? 24.241 31.643 22.414 1 92.07 292 PHE A O 1
ATOM 2353 N N . ALA A 1 293 ? 25.721 33.005 23.49 1 90.19 293 ALA A N 1
ATOM 2354 C CA . ALA A 1 293 ? 24.745 33.497 24.459 1 90.19 293 ALA A CA 1
ATOM 2355 C C . ALA A 1 293 ? 23.64 34.292 23.768 1 90.19 293 ALA A C 1
ATOM 2357 O O . ALA A 1 293 ? 22.472 34.209 24.155 1 90.19 293 ALA A O 1
ATOM 2358 N N . LEU A 1 294 ? 24.039 35.029 22.77 1 91.11 294 LEU A N 1
ATOM 2359 C CA . LEU A 1 294 ? 23.058 35.788 22.003 1 91.11 294 LEU A CA 1
ATOM 2360 C C . LEU A 1 294 ? 22.084 34.856 21.291 1 91.11 294 LEU A C 1
ATOM 2362 O O . LEU A 1 294 ? 20.875 35.097 21.29 1 91.11 294 LEU A O 1
ATOM 2366 N N . PHE A 1 295 ? 22.609 33.835 20.713 1 92.64 295 PHE A N 1
ATOM 2367 C CA . PHE A 1 295 ? 21.751 32.899 19.995 1 92.64 295 PHE A CA 1
ATOM 2368 C C . PHE A 1 295 ? 20.885 32.105 20.966 1 92.64 295 PHE A C 1
ATOM 2370 O O . PHE A 1 295 ? 19.751 31.746 20.642 1 92.64 295 PHE A O 1
ATOM 2377 N N . MET A 1 296 ? 21.357 31.84 22.155 1 92.26 296 MET A N 1
ATOM 2378 C CA . MET A 1 296 ? 20.549 31.224 23.204 1 92.26 296 MET A CA 1
ATOM 2379 C C . MET A 1 296 ? 19.367 32.114 23.573 1 92.26 296 MET A C 1
ATOM 2381 O O . MET A 1 296 ? 18.261 31.621 23.801 1 92.26 296 MET A O 1
ATOM 2385 N N . TRP A 1 297 ? 19.634 33.394 23.606 1 92.91 297 TRP A N 1
ATOM 2386 C CA . TRP A 1 297 ? 18.584 34.364 23.897 1 92.91 297 TRP A CA 1
ATOM 2387 C C . TRP A 1 297 ? 17.525 34.365 22.8 1 92.91 297 TRP A C 1
ATOM 2389 O O . TRP A 1 297 ? 16.325 34.333 23.086 1 92.91 297 TRP A O 1
ATOM 2399 N N . ILE A 1 298 ? 17.919 34.398 21.592 1 92.79 298 ILE A N 1
ATOM 2400 C CA . ILE A 1 298 ? 16.998 34.355 20.462 1 92.79 298 ILE A CA 1
ATOM 2401 C C . ILE A 1 298 ? 16.189 33.06 20.504 1 92.79 298 ILE A C 1
ATOM 2403 O O . ILE A 1 298 ? 14.983 33.065 20.25 1 92.79 298 ILE A O 1
ATOM 2407 N N . SER A 1 299 ? 16.845 32.001 20.847 1 92.3 299 SER A N 1
ATOM 2408 C CA . SER A 1 299 ? 16.175 30.711 20.975 1 92.3 299 SER A CA 1
ATOM 2409 C C . SER A 1 299 ? 15.085 30.758 22.041 1 92.3 299 SER A C 1
ATOM 2411 O O . SER A 1 299 ? 13.993 30.223 21.844 1 92.3 299 SER A O 1
ATOM 2413 N N . GLY A 1 300 ? 15.398 31.395 23.136 1 91.09 300 GLY A N 1
ATOM 2414 C CA . GLY A 1 300 ? 14.408 31.534 24.192 1 91.09 300 GLY A CA 1
ATOM 2415 C C . GLY A 1 300 ? 13.176 32.306 23.757 1 91.09 300 GLY A C 1
ATOM 2416 O O . GLY A 1 300 ? 12.051 31.925 24.085 1 91.09 300 GLY A O 1
ATOM 2417 N N . ILE A 1 301 ? 13.374 33.3 22.986 1 91.71 301 ILE A N 1
ATOM 2418 C CA . ILE A 1 301 ? 12.27 34.116 22.491 1 91.71 301 ILE A CA 1
ATOM 2419 C C . ILE A 1 301 ? 11.428 33.304 21.51 1 91.71 301 ILE A C 1
ATOM 2421 O O . ILE A 1 301 ? 10.197 33.353 21.55 1 91.71 301 ILE A O 1
ATOM 2425 N N . LEU A 1 302 ? 12.058 32.598 20.707 1 91.88 302 LEU A N 1
ATOM 2426 C CA . LEU A 1 302 ? 11.341 31.802 19.716 1 91.88 302 LEU A CA 1
ATOM 2427 C C . LEU A 1 302 ? 10.526 30.703 20.389 1 91.88 302 LEU A C 1
ATOM 2429 O O . LEU A 1 302 ? 9.396 30.425 19.982 1 91.88 302 LEU A O 1
ATOM 2433 N N . ILE A 1 303 ? 11.066 30.137 21.409 1 91.39 303 ILE A N 1
ATOM 2434 C CA . ILE A 1 303 ? 10.342 29.097 22.132 1 91.39 303 ILE A CA 1
ATOM 2435 C C . ILE A 1 303 ? 9.129 29.703 22.832 1 91.39 303 ILE A C 1
ATOM 2437 O O . ILE A 1 303 ? 8.065 29.083 22.893 1 91.39 303 ILE A O 1
ATOM 2441 N N . TRP A 1 304 ? 9.309 30.894 23.289 1 89.78 304 TRP A N 1
ATOM 2442 C CA . TRP A 1 304 ? 8.211 31.582 23.96 1 89.78 304 TRP A CA 1
ATOM 2443 C C . TRP A 1 304 ? 7.101 31.928 22.973 1 89.78 304 TRP A C 1
ATOM 2445 O O . TRP A 1 304 ? 5.921 31.92 23.329 1 89.78 304 TRP A O 1
ATOM 2455 N N . MET A 1 305 ? 7.412 32.191 21.757 1 88.77 305 MET A N 1
ATOM 2456 C CA . MET A 1 305 ? 6.446 32.58 20.733 1 88.77 305 MET A CA 1
ATOM 2457 C C . MET A 1 305 ? 5.892 31.354 20.015 1 88.77 305 MET A C 1
ATOM 2459 O O . MET A 1 305 ? 4.976 31.469 19.199 1 88.77 305 MET A O 1
ATOM 2463 N N . CYS A 1 306 ? 6.331 30.266 20.394 1 88.17 306 CYS A N 1
ATOM 2464 C CA . CYS A 1 306 ? 6.004 29.034 19.684 1 88.17 306 CYS A CA 1
ATOM 2465 C C . CYS A 1 306 ? 4.503 28.769 19.714 1 88.17 306 CYS A C 1
ATOM 2467 O O . CYS A 1 306 ? 3.918 28.376 18.703 1 88.17 306 CYS A O 1
ATOM 2469 N N . PRO A 1 307 ? 3.762 29.02 20.833 1 85.57 307 PRO A N 1
ATOM 2470 C CA . PRO A 1 307 ? 2.317 28.782 20.816 1 85.57 307 PRO A CA 1
ATOM 2471 C C . PRO A 1 307 ? 1.585 29.659 19.803 1 85.57 307 PRO A C 1
ATOM 2473 O O . PRO A 1 307 ? 0.608 29.22 19.193 1 85.57 307 PRO A O 1
ATOM 2476 N N . PHE A 1 308 ? 2.136 30.8 19.601 1 84.69 308 PHE A N 1
ATOM 2477 C CA . PHE A 1 308 ? 1.521 31.722 18.654 1 84.69 308 PHE A CA 1
ATOM 2478 C C . PHE A 1 308 ? 1.772 31.272 17.22 1 84.69 308 PHE A C 1
ATOM 2480 O O . PHE A 1 308 ? 0.835 31.152 16.428 1 84.69 308 PHE A O 1
ATOM 2487 N N . PHE A 1 309 ? 2.974 30.99 16.937 1 87.77 309 PHE A N 1
ATOM 2488 C CA . PHE A 1 309 ? 3.325 30.55 15.592 1 87.77 309 PHE A CA 1
ATOM 2489 C C . PHE A 1 309 ? 2.726 29.18 15.296 1 87.77 309 PHE A C 1
ATOM 2491 O O . PHE A 1 309 ? 2.308 28.91 14.168 1 87.77 309 PHE A O 1
ATOM 2498 N N . GLY A 1 310 ? 2.715 28.437 16.315 1 86.91 310 GLY A N 1
ATOM 2499 C CA . GLY A 1 310 ? 2.186 27.093 16.143 1 86.91 310 GLY A CA 1
ATOM 2500 C C . GLY A 1 310 ? 0.699 27.071 15.843 1 86.91 310 GLY A C 1
ATOM 2501 O O . GLY A 1 310 ? 0.252 26.349 14.949 1 86.91 310 GLY A O 1
ATOM 2502 N N . GLU A 1 311 ? -0.045 27.834 16.491 1 85.67 311 GLU A N 1
ATOM 2503 C CA . GLU A 1 311 ? -1.484 27.904 16.257 1 85.67 311 GLU A CA 1
ATOM 2504 C C . GLU A 1 311 ? -1.792 28.499 14.887 1 85.67 311 GLU A C 1
ATOM 2506 O O . GLU A 1 311 ? -2.714 28.05 14.202 1 85.67 311 GLU A O 1
ATOM 2511 N N . LEU A 1 312 ? -1.079 29.502 14.608 1 86.88 312 LEU A N 1
ATOM 2512 C CA . LEU A 1 312 ? -1.253 30.102 13.29 1 86.88 312 LEU A CA 1
ATOM 2513 C C . LEU A 1 312 ? -0.949 29.092 12.189 1 86.88 312 LEU A C 1
ATOM 2515 O O . LEU A 1 312 ? -1.692 28.992 11.21 1 86.88 312 LEU A O 1
ATOM 2519 N N . GLN A 1 313 ? 0.069 28.413 12.407 1 89.61 313 GLN A N 1
ATOM 2520 C CA . GLN A 1 313 ? 0.487 27.421 11.421 1 89.61 313 GLN A CA 1
ATOM 2521 C C . GLN A 1 313 ? -0.565 26.328 11.26 1 89.61 313 GLN A C 1
ATOM 2523 O O . GLN A 1 313 ? -0.842 25.886 10.143 1 89.61 313 GLN A O 1
ATOM 2528 N N . ARG A 1 314 ? -1.167 25.986 12.246 1 86.35 314 ARG A N 1
ATOM 2529 C CA . ARG A 1 314 ? -2.097 24.861 12.25 1 86.35 314 ARG A CA 1
ATOM 2530 C C . ARG A 1 314 ? -3.442 25.26 11.654 1 86.35 314 ARG A C 1
ATOM 2532 O O . ARG A 1 314 ? -4.121 24.438 11.034 1 86.35 314 ARG A O 1
ATOM 2539 N N . ASN A 1 315 ? -3.809 26.488 11.748 1 88.34 315 ASN A N 1
ATOM 2540 C CA . ASN A 1 315 ? -5.164 26.889 11.388 1 88.34 315 ASN A CA 1
ATOM 2541 C C . ASN A 1 315 ? -5.188 27.672 10.078 1 88.34 315 ASN A C 1
ATOM 2543 O O . ASN A 1 315 ? -6.247 27.841 9.47 1 88.34 315 ASN A O 1
ATOM 2547 N N . ALA A 1 316 ? -4.06 28.119 9.691 1 88.86 316 ALA A N 1
ATOM 2548 C CA . ALA A 1 316 ? -4.003 29.063 8.578 1 88.86 316 ALA A CA 1
ATOM 2549 C C . ALA A 1 316 ? -4.627 28.466 7.32 1 88.86 316 ALA A C 1
ATOM 2551 O O . ALA A 1 316 ? -5.424 29.12 6.644 1 88.86 316 ALA A O 1
ATOM 2552 N N . ILE A 1 317 ? -4.323 27.288 7.072 1 90.56 317 ILE A N 1
ATOM 2553 C CA . ILE A 1 317 ? -4.812 26.677 5.841 1 90.56 317 ILE A CA 1
ATOM 2554 C C . ILE A 1 317 ? -6.314 26.427 5.949 1 90.56 317 ILE A C 1
ATOM 2556 O O . ILE A 1 317 ? -7.056 26.635 4.986 1 90.56 317 ILE A O 1
ATOM 2560 N N . HIS A 1 318 ? -6.749 25.979 7.055 1 91.87 318 HIS A N 1
ATOM 2561 C CA . HIS A 1 318 ? -8.175 25.764 7.271 1 91.87 318 HIS A CA 1
ATOM 2562 C C . HIS A 1 318 ? -8.959 27.063 7.112 1 91.87 318 HIS A C 1
ATOM 2564 O O . HIS A 1 318 ? -10.004 27.086 6.458 1 91.87 318 HIS A O 1
ATOM 2570 N N . ILE A 1 319 ? -8.484 28.084 7.688 1 89.72 319 ILE A N 1
ATOM 2571 C CA . ILE A 1 319 ? -9.169 29.372 7.656 1 89.72 319 ILE A CA 1
ATOM 2572 C C . ILE A 1 319 ? -9.204 29.902 6.224 1 89.72 319 ILE A C 1
ATOM 2574 O O . ILE A 1 319 ? -10.21 30.47 5.791 1 89.72 319 ILE A O 1
ATOM 2578 N N . PHE A 1 320 ? -8.167 29.763 5.586 1 88.39 320 PHE A N 1
ATOM 2579 C CA . PHE A 1 320 ? -8.13 30.199 4.195 1 88.39 320 PHE A CA 1
ATOM 2580 C C . PHE A 1 320 ? -9.134 29.418 3.355 1 88.39 320 PHE A C 1
ATOM 2582 O O . PHE A 1 320 ? -9.856 30 2.543 1 88.39 320 PHE A O 1
ATOM 2589 N N . ASN A 1 321 ? -9.142 28.13 3.512 1 89.88 321 ASN A N 1
ATOM 2590 C CA . ASN A 1 321 ? -10.096 27.296 2.788 1 89.88 321 ASN A CA 1
ATOM 2591 C C . ASN A 1 321 ? -11.536 27.694 3.098 1 89.88 321 ASN A C 1
ATOM 2593 O O . ASN A 1 321 ? -12.364 27.8 2.191 1 89.88 321 ASN A O 1
ATOM 2597 N N . ARG A 1 322 ? -11.83 27.885 4.329 1 90.61 322 ARG A N 1
ATOM 2598 C CA . ARG A 1 322 ? -13.155 28.325 4.755 1 90.61 322 ARG A CA 1
ATOM 2599 C C . ARG A 1 322 ? -13.531 29.647 4.094 1 90.61 322 ARG A C 1
ATOM 2601 O O . ARG A 1 322 ? -14.648 29.803 3.598 1 90.61 322 ARG A O 1
ATOM 2608 N N . TRP A 1 323 ? -12.643 30.509 4.09 1 87.23 323 TRP A N 1
ATOM 2609 C CA . TRP A 1 323 ? -12.873 31.83 3.514 1 87.23 323 TRP A CA 1
ATOM 2610 C C . TRP A 1 323 ? -13.159 31.73 2.02 1 87.23 323 TRP A C 1
ATOM 2612 O O . TRP A 1 323 ? -14.077 32.378 1.512 1 87.23 323 TRP A O 1
ATOM 2622 N N . ARG A 1 324 ? -12.462 30.981 1.344 1 87.08 324 ARG A N 1
ATOM 2623 C CA . ARG A 1 324 ? -12.619 30.852 -0.101 1 87.08 324 ARG A CA 1
ATOM 2624 C C . ARG A 1 324 ? -13.955 30.205 -0.452 1 87.08 324 ARG A C 1
ATOM 2626 O O . ARG A 1 324 ? -14.609 30.603 -1.418 1 87.08 324 ARG A O 1
ATOM 2633 N N . LEU A 1 325 ? -14.346 29.238 0.264 1 90.19 325 LEU A N 1
ATOM 2634 C CA . LEU A 1 325 ? -15.601 28.542 0.002 1 90.19 325 LEU A CA 1
ATOM 2635 C C . LEU A 1 325 ? -16.795 29.427 0.346 1 90.19 325 LEU A C 1
ATOM 2637 O O . LEU A 1 325 ? -17.8 29.427 -0.369 1 90.19 325 LEU A O 1
ATOM 2641 N N . LEU A 1 326 ? -16.673 30.138 1.395 1 87.99 326 LEU A N 1
ATOM 2642 C CA . LEU A 1 326 ? -17.721 31.079 1.777 1 87.99 326 LEU A CA 1
ATOM 2643 C C . LEU A 1 326 ? -17.926 32.133 0.694 1 87.99 326 LEU A C 1
ATOM 2645 O O . LEU A 1 326 ? -19.062 32.431 0.319 1 87.99 326 LEU A O 1
ATOM 2649 N N . ARG A 1 327 ? -16.878 32.594 0.228 1 84.08 327 ARG A N 1
ATOM 2650 C CA . ARG A 1 327 ? -16.93 33.64 -0.788 1 84.08 327 ARG A CA 1
ATOM 2651 C C . ARG A 1 327 ? -17.504 33.106 -2.096 1 84.08 327 ARG A C 1
ATOM 2653 O O . ARG A 1 327 ? -18.204 33.824 -2.812 1 84.08 327 ARG A O 1
ATOM 2660 N N . ALA A 1 328 ? -17.296 31.935 -2.317 1 88.31 328 ALA A N 1
ATOM 2661 C CA . ALA A 1 328 ? -17.703 31.357 -3.595 1 88.31 328 ALA A CA 1
ATOM 2662 C C . ALA A 1 328 ? -19.186 30.998 -3.587 1 88.31 328 ALA A C 1
ATOM 2664 O O . ALA A 1 328 ? -19.892 31.227 -4.572 1 88.31 328 ALA A O 1
ATOM 2665 N N . PHE A 1 329 ? -19.749 30.544 -2.451 1 91.32 329 PHE A N 1
ATOM 2666 C CA . PHE A 1 329 ? -21.035 29.873 -2.597 1 91.32 329 PHE A CA 1
ATOM 2667 C C . PHE A 1 329 ? -22.081 30.504 -1.686 1 91.32 329 PHE A C 1
ATOM 2669 O O . PHE A 1 329 ? -23.282 30.391 -1.939 1 91.32 329 PHE A O 1
ATOM 2676 N N . TYR A 1 330 ? -21.69 31.092 -0.649 1 90.9 330 TYR A N 1
ATOM 2677 C CA . TYR A 1 330 ? -22.658 31.622 0.304 1 90.9 330 TYR A CA 1
ATOM 2678 C C . TYR A 1 330 ? -23.27 32.922 -0.205 1 90.9 330 TYR A C 1
ATOM 2680 O O . TYR A 1 330 ? -22.813 33.48 -1.205 1 90.9 330 TYR A O 1
ATOM 2688 N N . SER A 1 331 ? -24.354 33.378 0.455 1 89.12 331 SER A N 1
ATOM 2689 C CA . SER A 1 331 ? -25.068 34.593 0.076 1 89.12 331 SER A CA 1
ATOM 2690 C C . SER A 1 331 ? -24.207 35.832 0.298 1 89.12 331 SER A C 1
ATOM 2692 O O . SER A 1 331 ? -23.307 35.826 1.14 1 89.12 331 SER A O 1
ATOM 2694 N N . PRO A 1 332 ? -24.426 36.842 -0.503 1 81.37 332 PRO A N 1
ATOM 2695 C CA . PRO A 1 332 ? -23.672 38.086 -0.335 1 81.37 332 PRO A CA 1
ATOM 2696 C C . PRO A 1 332 ? -23.79 38.662 1.075 1 81.37 332 PRO A C 1
ATOM 2698 O O . PRO A 1 332 ? -22.849 39.285 1.572 1 81.37 332 PRO A O 1
ATOM 2701 N N . GLU A 1 333 ? -24.881 38.419 1.718 1 78.68 333 GLU A N 1
ATOM 2702 C CA . GLU A 1 333 ? -25.065 38.905 3.082 1 78.68 333 GLU A CA 1
ATOM 2703 C C . GLU A 1 333 ? -24.104 38.217 4.048 1 78.68 333 GLU A C 1
ATOM 2705 O O . GLU A 1 333 ? -23.633 38.832 5.007 1 78.68 333 GLU A O 1
ATOM 2710 N N . SER A 1 334 ? -23.893 36.97 3.787 1 77.76 334 SER A N 1
ATOM 2711 C CA . SER A 1 334 ? -22.979 36.209 4.633 1 77.76 334 SER A CA 1
ATOM 2712 C C . SER A 1 334 ? -21.526 36.545 4.318 1 77.76 334 SER A C 1
ATOM 2714 O O . SER A 1 334 ? -20.658 36.45 5.189 1 77.76 334 SER A O 1
ATOM 2716 N N . THR A 1 335 ? -21.296 36.987 3.037 1 74.46 335 THR A N 1
ATOM 2717 C CA . THR A 1 335 ? -19.919 37.245 2.63 1 74.46 335 THR A CA 1
ATOM 2718 C C . THR A 1 335 ? -19.53 38.691 2.926 1 74.46 335 THR A C 1
ATOM 2720 O O . THR A 1 335 ? -18.351 38.994 3.12 1 74.46 335 THR A O 1
ATOM 2723 N N . GLU A 1 336 ? -20.43 39.806 2.696 1 60.5 336 GLU A N 1
ATOM 2724 C CA . GLU A 1 336 ? -20.136 41.222 2.893 1 60.5 336 GLU A CA 1
ATOM 2725 C C . GLU A 1 336 ? -20.039 41.564 4.377 1 60.5 336 GLU A C 1
ATOM 2727 O O . GLU A 1 336 ? -19.626 42.667 4.739 1 60.5 336 GLU A O 1
ATOM 2732 N N . ALA A 1 337 ? -20.632 40.787 5.42 1 47.4 337 ALA A N 1
ATOM 2733 C CA . ALA A 1 337 ? -20.494 41.211 6.811 1 47.4 337 ALA A CA 1
ATOM 2734 C C . ALA A 1 337 ? -19.052 41.599 7.126 1 47.4 337 ALA A C 1
ATOM 2736 O O . ALA A 1 337 ? -18.122 41.164 6.443 1 47.4 337 ALA A O 1
ATOM 2737 N N . ILE A 1 338 ? -18.871 42.536 8.162 1 40.67 338 ILE A N 1
ATOM 2738 C CA . ILE A 1 338 ? -17.691 43.189 8.718 1 40.67 338 ILE A CA 1
ATOM 2739 C C . ILE A 1 338 ? -16.658 42.137 9.115 1 40.67 338 ILE A C 1
ATOM 2741 O O . ILE A 1 338 ? -16.994 41.138 9.755 1 40.67 338 ILE A O 1
ATOM 2745 N N . GLY A 1 339 ? -15.257 42.119 8.596 1 43.16 339 GLY A N 1
ATOM 2746 C CA . GLY A 1 339 ? -14.03 41.34 8.574 1 43.16 339 GLY A CA 1
ATOM 2747 C C . GLY A 1 339 ? -13.963 40.365 7.414 1 43.16 339 GLY A C 1
ATOM 2748 O O . GLY A 1 339 ? -14.91 40.256 6.632 1 43.16 339 GLY A O 1
ATOM 2749 N N . CYS A 1 340 ? -12.787 39.957 6.866 1 48.23 340 CYS A N 1
ATOM 2750 C CA . CYS A 1 340 ? -12.521 39.033 5.769 1 48.23 340 CYS A CA 1
ATOM 2751 C C . CYS A 1 340 ? -13.421 37.807 5.857 1 48.23 340 CYS A C 1
ATOM 2753 O O . CYS A 1 340 ? -12.946 36.701 6.122 1 48.23 340 CYS A O 1
ATOM 2755 N N . SER A 1 341 ? -14.781 38.094 5.528 1 54.6 341 SER A N 1
ATOM 2756 C CA . SER A 1 341 ? -15.781 37.094 5.165 1 54.6 341 SER A CA 1
ATOM 2757 C C . SER A 1 341 ? -16.082 36.164 6.335 1 54.6 341 SER A C 1
ATOM 2759 O O . SER A 1 341 ? -16.226 34.954 6.152 1 54.6 341 SER A O 1
ATOM 2761 N N . GLY A 1 342 ? -16.194 36.729 7.665 1 58.88 342 GLY A N 1
ATOM 2762 C CA . GLY A 1 342 ? -16.645 35.907 8.777 1 58.88 342 GLY A CA 1
ATOM 2763 C C . GLY A 1 342 ? -15.509 35.211 9.503 1 58.88 342 GLY A C 1
ATOM 2764 O O . GLY A 1 342 ? -15.744 34.393 10.395 1 58.88 342 GLY A O 1
ATOM 2765 N N . ILE A 1 343 ? -14.341 35.466 9.094 1 66.81 343 ILE A N 1
ATOM 2766 C CA . ILE A 1 343 ? -13.186 34.9 9.783 1 66.81 343 ILE A CA 1
ATOM 2767 C C . ILE A 1 343 ? -12.643 35.909 10.792 1 66.81 343 ILE A C 1
ATOM 2769 O O . ILE A 1 343 ? -12.317 37.042 10.432 1 66.81 343 ILE A O 1
ATOM 2773 N N . THR A 1 344 ? -12.733 35.59 12.083 1 68.74 344 THR A N 1
ATOM 2774 C CA . THR A 1 344 ? -12.292 36.46 13.167 1 68.74 344 THR A CA 1
ATOM 2775 C C . THR A 1 344 ? -10.931 36.018 13.697 1 68.74 344 THR A C 1
ATOM 2777 O O . THR A 1 344 ? -10.408 34.979 13.288 1 68.74 344 THR A O 1
ATOM 2780 N N . LEU A 1 345 ? -10.291 36.862 14.432 1 68.53 345 LEU A N 1
ATOM 2781 C CA . LEU A 1 345 ? -9.024 36.551 15.086 1 68.53 345 LEU A CA 1
ATOM 2782 C C . LEU A 1 345 ? -9.159 35.32 15.975 1 68.53 345 LEU A C 1
ATOM 2784 O O . LEU A 1 345 ? -8.195 34.574 16.161 1 68.53 345 LEU A O 1
ATOM 2788 N N . HIS A 1 346 ? -10.387 35.135 16.378 1 69.43 346 HIS A N 1
ATOM 2789 C CA . HIS A 1 346 ? -10.64 33.97 17.217 1 69.43 346 HIS A CA 1
ATOM 2790 C C . HIS A 1 346 ? -10.489 32.676 16.424 1 69.43 346 HIS A C 1
ATOM 2792 O O . HIS A 1 346 ? -10.117 31.641 16.981 1 69.43 346 HIS A O 1
ATOM 2798 N N . ASP A 1 347 ? -10.734 32.806 15.192 1 71.91 347 ASP A N 1
ATOM 2799 C CA . ASP A 1 347 ? -10.6 31.624 14.346 1 71.91 347 ASP A CA 1
ATOM 2800 C C . ASP A 1 347 ? -9.131 31.265 14.134 1 71.91 347 ASP A C 1
ATOM 2802 O O . ASP A 1 347 ? -8.788 30.089 13.994 1 71.91 347 ASP A O 1
ATOM 2806 N N . MET A 1 348 ? -8.357 32.277 14.163 1 72.4 348 MET A N 1
ATOM 2807 C CA . MET A 1 348 ? -6.928 32.057 13.963 1 72.4 348 MET A CA 1
ATOM 2808 C C . MET A 1 348 ? -6.253 31.642 15.266 1 72.4 348 MET A C 1
ATOM 2810 O O . MET A 1 348 ? -5.39 30.763 15.272 1 72.4 348 MET A O 1
ATOM 2814 N N . PHE A 1 349 ? -6.734 32.427 16.304 1 71.46 349 PHE A N 1
ATOM 2815 C CA . PHE A 1 349 ? -6.145 32.201 17.619 1 71.46 349 PHE A CA 1
ATOM 2816 C C . PHE A 1 349 ? -7.224 31.877 18.646 1 71.46 349 PHE A C 1
ATOM 2818 O O . PHE A 1 349 ? -7.771 32.778 19.285 1 71.46 349 PHE A O 1
ATOM 2825 N N . PRO A 1 350 ? -7.504 30.61 18.833 1 62.67 350 PRO A N 1
ATOM 2826 C CA . PRO A 1 350 ? -8.609 30.225 19.715 1 62.67 350 PRO A CA 1
ATOM 2827 C C . PRO A 1 350 ? -8.423 30.726 21.146 1 62.67 350 PRO A C 1
ATOM 2829 O O . PRO A 1 350 ? -9.401 30.875 21.883 1 62.67 350 PRO A O 1
ATOM 2832 N N . PHE A 1 351 ? -7.241 30.975 21.646 1 59.68 351 PHE A N 1
ATOM 2833 C CA . PHE A 1 351 ? -7.046 31.396 23.028 1 59.68 351 PHE A CA 1
ATOM 2834 C C . PHE A 1 351 ? -7.537 32.824 23.233 1 59.68 351 PHE A C 1
ATOM 2836 O O . PHE A 1 351 ? -7.731 33.262 24.369 1 59.68 351 PHE A O 1
ATOM 2843 N N . TYR A 1 352 ? -7.785 33.546 22.102 1 57.12 352 TYR A N 1
ATOM 2844 C CA . TYR A 1 352 ? -8.251 34.923 22.208 1 57.12 352 TYR A CA 1
ATOM 2845 C C . TYR A 1 352 ? -9.77 34.978 22.32 1 57.12 352 TYR A C 1
ATOM 2847 O O . TYR A 1 352 ? -10.384 36.004 22.017 1 57.12 352 TYR A O 1
ATOM 2855 N N . SER A 1 353 ? -10.384 33.87 22.65 1 55.64 353 SER A N 1
ATOM 2856 C CA . SER A 1 353 ? -11.842 33.814 22.665 1 55.64 353 SER A CA 1
ATOM 2857 C C . SER A 1 353 ? -12.424 34.838 23.634 1 55.64 353 SER A C 1
ATOM 2859 O O . SER A 1 353 ? -13.556 35.294 23.458 1 55.64 353 SER A O 1
ATOM 2861 N N . TRP A 1 354 ? -11.672 35.212 24.684 1 50.53 354 TRP A N 1
ATOM 2862 C CA . TRP A 1 354 ? -12.251 36.05 25.729 1 50.53 354 TRP A CA 1
ATOM 2863 C C . TRP A 1 354 ? -12.514 37.461 25.213 1 50.53 354 TRP A C 1
ATOM 2865 O O . TRP A 1 354 ? -13.288 38.212 25.81 1 50.53 354 TRP A O 1
ATOM 2875 N N . LEU A 1 355 ? -11.884 37.839 24.031 1 51.23 355 LEU A N 1
ATOM 2876 C CA . LEU A 1 355 ? -12.038 39.206 23.547 1 51.23 355 LEU A CA 1
ATOM 2877 C C . LEU A 1 355 ? -13.246 39.324 22.624 1 51.23 355 LEU A C 1
ATOM 2879 O O . LEU A 1 355 ? -13.631 40.429 22.237 1 51.23 355 LEU A O 1
ATOM 2883 N N . GLU A 1 356 ? -13.684 38.249 22.112 1 53.45 356 GLU A N 1
ATOM 2884 C CA . GLU A 1 356 ? -14.739 38.413 21.116 1 53.45 356 GLU A CA 1
ATOM 2885 C C . GLU A 1 356 ? -16.105 38.564 21.78 1 53.45 356 GLU A C 1
ATOM 2887 O O . GLU A 1 356 ? -16.526 37.699 22.551 1 53.45 356 GLU A O 1
ATOM 2892 N N . PRO A 1 357 ? -16.693 39.754 21.816 1 46.89 357 PRO A N 1
ATOM 2893 C CA . PRO A 1 357 ? -18.07 39.956 22.273 1 46.89 357 PRO A CA 1
ATOM 2894 C C . PRO A 1 357 ? -19.063 39.022 21.585 1 46.89 357 PRO A C 1
ATOM 2896 O O . PRO A 1 357 ? -18.863 38.647 20.427 1 46.89 357 PRO A O 1
ATOM 2899 N N . ALA A 1 358 ? -19.875 38.196 22.279 1 43.78 358 ALA A N 1
ATOM 2900 C CA . ALA A 1 358 ? -21.013 37.367 21.887 1 43.78 358 ALA A CA 1
ATOM 2901 C C . ALA A 1 358 ? -21.902 38.095 20.883 1 43.78 358 ALA A C 1
ATOM 2903 O O . ALA A 1 358 ? -23.074 37.751 20.719 1 43.78 358 ALA A O 1
ATOM 2904 N N . ARG A 1 359 ? -21.643 39.199 20.3 1 45.79 359 ARG A N 1
ATOM 2905 C CA . ARG A 1 359 ? -22.76 39.938 19.719 1 45.79 359 ARG A CA 1
ATOM 2906 C C . ARG A 1 359 ? -23.309 39.221 18.49 1 45.79 359 ARG A C 1
ATOM 2908 O O . ARG A 1 359 ? -22.545 38.704 17.673 1 45.79 359 ARG A O 1
ATOM 2915 N N . LYS A 1 360 ? -24.715 39.009 18.398 1 45.74 360 LYS A N 1
ATOM 2916 C CA . LYS A 1 360 ? -25.822 38.57 17.553 1 45.74 360 LYS A CA 1
ATOM 2917 C C . LYS A 1 360 ? -25.821 39.31 16.218 1 45.74 360 LYS A C 1
ATOM 2919 O O . LYS A 1 360 ? -26.704 40.129 15.956 1 45.74 360 LYS A O 1
ATOM 2924 N N . ARG A 1 361 ? -25.01 39.831 15.552 1 41.93 361 ARG A N 1
ATOM 2925 C CA . ARG A 1 361 ? -25.314 40.68 14.405 1 41.93 361 ARG A CA 1
ATOM 2926 C C . ARG A 1 361 ? -25.81 39.85 13.226 1 41.93 361 ARG A C 1
ATOM 2928 O O . ARG A 1 361 ? -25.379 38.711 13.036 1 41.93 361 ARG A O 1
ATOM 2935 N N . LEU A 1 362 ? -26.986 40.178 12.711 1 41.15 362 LEU A N 1
ATOM 2936 C CA . LEU A 1 362 ? -27.659 39.735 11.495 1 41.15 362 LEU A CA 1
ATOM 2937 C C . LEU A 1 362 ? -26.648 39.273 10.451 1 41.15 362 LEU A C 1
ATOM 2939 O O . LEU A 1 362 ? -26.917 38.34 9.69 1 41.15 362 LEU A O 1
ATOM 2943 N N . ASN A 1 363 ? -25.629 40.082 10.233 1 46.38 363 ASN A N 1
ATOM 2944 C CA . ASN A 1 363 ? -24.593 39.819 9.24 1 46.38 363 ASN A CA 1
ATOM 2945 C C . ASN A 1 363 ? -23.569 38.81 9.753 1 46.38 363 ASN A C 1
ATOM 2947 O O . ASN A 1 363 ? -22.393 38.873 9.39 1 46.38 363 ASN A O 1
ATOM 2951 N N . GLN A 1 364 ? -24.143 37.875 10.762 1 60.08 364 GLN A N 1
ATOM 2952 C CA . GLN A 1 364 ? -23.26 36.971 11.492 1 60.08 364 GLN A CA 1
ATOM 2953 C C . GLN A 1 364 ? -23.205 35.599 10.825 1 60.08 364 GLN A C 1
ATOM 2955 O O . GLN A 1 364 ? -24.131 35.214 10.108 1 60.08 364 GLN A O 1
ATOM 2960 N N . ASN A 1 365 ? -22.101 34.892 10.87 1 73.07 365 ASN A N 1
ATOM 2961 C CA . ASN A 1 365 ? -21.919 33.501 10.47 1 73.07 365 ASN A CA 1
ATOM 2962 C C . ASN A 1 365 ? -22.94 32.586 11.14 1 73.07 365 ASN A C 1
ATOM 2964 O O . ASN A 1 365 ? -23.173 32.688 12.346 1 73.07 365 ASN A O 1
ATOM 2968 N N . LEU A 1 366 ? -23.731 31.973 10.302 1 87.17 366 LEU A N 1
ATOM 2969 C CA . LEU A 1 366 ? -24.722 31.027 10.804 1 87.17 366 LEU A CA 1
ATOM 2970 C C . LEU A 1 366 ? -24.046 29.853 11.505 1 87.17 366 LEU A C 1
ATOM 2972 O O . LEU A 1 366 ? -22.967 29.418 11.096 1 87.17 366 LEU A O 1
ATOM 2976 N N . THR A 1 367 ? -24.636 29.453 12.585 1 90.9 367 THR A N 1
ATOM 2977 C CA . THR A 1 367 ? -24.209 28.23 13.255 1 90.9 367 THR A CA 1
ATOM 2978 C C . THR A 1 367 ? -25.122 27.064 12.886 1 90.9 367 THR A C 1
ATOM 2980 O O . THR A 1 367 ? -26.148 27.256 12.23 1 90.9 367 THR A O 1
ATOM 2983 N N . LEU A 1 368 ? -24.776 25.934 13.228 1 94.06 368 LEU A N 1
ATOM 2984 C CA . LEU A 1 368 ? -25.598 24.76 12.96 1 94.06 368 LEU A CA 1
ATOM 2985 C C . LEU A 1 368 ? -26.936 24.856 13.685 1 94.06 368 LEU A C 1
ATOM 2987 O O . LEU A 1 368 ? -27.952 24.363 13.19 1 94.06 368 LEU A O 1
ATOM 2991 N N . ASP A 1 369 ? -26.953 25.492 14.81 1 92.47 369 ASP A N 1
ATOM 2992 C CA . ASP A 1 369 ? -28.179 25.658 15.583 1 92.47 369 ASP A CA 1
ATOM 2993 C C . ASP A 1 369 ? -29.144 26.614 14.885 1 92.47 369 ASP A C 1
ATOM 2995 O O . ASP A 1 369 ? -30.362 26.453 14.979 1 92.47 369 ASP A O 1
ATOM 2999 N N . ASP A 1 370 ? -28.646 27.607 14.181 1 91.81 370 ASP A N 1
ATOM 3000 C CA . ASP A 1 370 ? -29.457 28.609 13.495 1 91.81 370 ASP A CA 1
ATOM 3001 C C . ASP A 1 370 ? -30.31 27.971 12.401 1 91.81 370 ASP A C 1
ATOM 3003 O O . ASP A 1 370 ? -31.399 28.458 12.093 1 91.81 370 ASP A O 1
ATOM 3007 N N . ILE A 1 371 ? -29.811 26.905 11.877 1 93.49 371 ILE A N 1
ATOM 3008 C CA . ILE A 1 371 ? -30.543 26.294 10.774 1 93.49 371 ILE A CA 1
ATOM 3009 C C . ILE A 1 371 ? -31.406 25.148 11.298 1 93.49 371 ILE A C 1
ATOM 3011 O O . ILE A 1 371 ? -31.957 24.37 10.516 1 93.49 371 ILE A O 1
ATOM 3015 N N . GLY A 1 372 ? -31.427 25.12 12.613 1 92.8 372 GLY A N 1
ATOM 3016 C CA . GLY A 1 372 ? -32.307 24.129 13.212 1 92.8 372 GLY A CA 1
ATOM 3017 C C . GLY A 1 372 ? -33.772 24.364 12.896 1 92.8 372 GLY A C 1
ATOM 3018 O O . GLY A 1 372 ? -34.258 25.494 12.986 1 92.8 372 GLY A O 1
ATOM 3019 N N . GLY A 1 373 ? -34.504 23.394 12.431 1 89.98 373 GLY A N 1
ATOM 3020 C CA . GLY A 1 373 ? -35.922 23.522 12.138 1 89.98 373 GLY A CA 1
ATOM 3021 C C . GLY A 1 373 ? -36.206 23.813 10.677 1 89.98 373 GLY A C 1
ATOM 3022 O O . GLY A 1 373 ? -37.356 23.751 10.238 1 89.98 373 GLY A O 1
ATOM 3023 N N . ILE A 1 374 ? -35.152 24.19 9.992 1 93.32 374 ILE A N 1
ATOM 3024 C CA . ILE A 1 374 ? -35.313 24.425 8.561 1 93.32 374 ILE A CA 1
ATOM 3025 C C . ILE A 1 374 ? -35.256 23.096 7.81 1 93.32 374 ILE A C 1
ATOM 3027 O O . ILE A 1 374 ? -34.377 22.269 8.064 1 93.32 374 ILE A O 1
ATOM 3031 N N . ALA A 1 375 ? -36.209 22.865 6.955 1 92.5 375 ALA A N 1
ATOM 3032 C CA . ALA A 1 375 ? -36.205 21.661 6.128 1 92.5 375 ALA A CA 1
ATOM 3033 C C . ALA A 1 375 ? -35.386 21.872 4.858 1 92.5 375 ALA A C 1
ATOM 3035 O O . ALA A 1 375 ? -35.509 22.906 4.197 1 92.5 375 ALA A O 1
ATOM 3036 N N . PRO A 1 376 ? -34.66 21.005 4.453 1 95.84 376 PRO A N 1
ATOM 3037 C CA . PRO A 1 376 ? -34.291 19.719 5.051 1 95.84 376 PRO A CA 1
ATOM 3038 C C . PRO A 1 376 ? -33.305 19.868 6.208 1 95.84 376 PRO A C 1
ATOM 3040 O O . PRO A 1 376 ? -32.576 20.861 6.278 1 95.84 376 PRO A O 1
ATOM 3043 N N . GLU A 1 377 ? -33.376 18.934 7.103 1 97 377 GLU A N 1
ATOM 3044 C CA . GLU A 1 377 ? -32.369 18.921 8.16 1 97 377 GLU A CA 1
ATOM 3045 C C . GLU A 1 377 ? -30.985 18.608 7.599 1 97 377 GLU A C 1
ATOM 3047 O O . GLU A 1 377 ? -30.78 17.556 6.99 1 97 377 GLU A O 1
ATOM 3052 N N . TYR A 1 378 ? -30.138 19.506 7.837 1 97.35 378 TYR A N 1
ATOM 3053 C CA . TYR A 1 378 ? -28.794 19.385 7.282 1 97.35 378 TYR A CA 1
ATOM 3054 C C . TYR A 1 378 ? -27.922 18.492 8.156 1 97.35 378 TYR A C 1
ATOM 3056 O O . TYR A 1 378 ? -27.91 18.632 9.381 1 97.35 378 TYR A O 1
ATOM 3064 N N . ILE A 1 379 ? -27.209 17.554 7.57 1 98.04 379 ILE A N 1
ATOM 3065 C CA . ILE A 1 379 ? -26.247 16.695 8.253 1 98.04 379 ILE A CA 1
ATOM 3066 C C . ILE A 1 379 ? -24.873 16.839 7.601 1 98.04 379 ILE A C 1
ATOM 3068 O O . ILE A 1 379 ? -24.707 16.54 6.416 1 98.04 379 ILE A O 1
ATOM 3072 N N . CYS A 1 380 ? -23.917 17.306 8.335 1 97.98 380 CYS A N 1
ATOM 3073 C CA . CYS A 1 380 ? -22.538 17.436 7.877 1 97.98 380 CYS A CA 1
ATOM 3074 C C . CYS A 1 380 ? -21.716 16.215 8.268 1 97.98 380 CYS A C 1
ATOM 3076 O O . CYS A 1 380 ? -21.653 15.854 9.444 1 97.98 380 CYS A O 1
ATOM 3078 N N . ASN A 1 381 ? -21.124 15.619 7.337 1 98.14 381 ASN A N 1
ATOM 3079 C CA . ASN A 1 381 ? -20.319 14.434 7.613 1 98.14 381 ASN A CA 1
ATOM 3080 C C . ASN A 1 381 ? -18.832 14.77 7.683 1 98.14 381 ASN A C 1
ATOM 3082 O O . ASN A 1 381 ? -18.266 15.305 6.728 1 98.14 381 ASN A O 1
ATOM 3086 N N . VAL A 1 382 ? -18.202 14.471 8.745 1 97.8 382 VAL A N 1
ATOM 3087 C CA . VAL A 1 382 ? -16.772 14.665 8.961 1 97.8 382 VAL A CA 1
ATOM 3088 C C . VAL A 1 382 ? -16.168 13.408 9.584 1 97.8 382 VAL A C 1
ATOM 3090 O O . VAL A 1 382 ? -16.888 12.459 9.903 1 97.8 382 VAL A O 1
ATOM 3093 N N . THR A 1 383 ? -14.897 13.3 9.641 1 97.18 383 THR A N 1
ATOM 3094 C CA . THR A 1 383 ? -14.2 12.19 10.282 1 97.18 383 THR A CA 1
ATOM 3095 C C . THR A 1 383 ? -13.548 12.641 11.586 1 97.18 383 THR A C 1
ATOM 3097 O O . THR A 1 383 ? -12.878 13.675 11.626 1 97.18 383 THR A O 1
ATOM 3100 N N . VAL A 1 384 ? -13.784 11.967 12.622 1 95.83 384 VAL A N 1
ATOM 3101 C CA . VAL A 1 384 ? -13.128 12.242 13.896 1 95.83 384 VAL A CA 1
ATOM 3102 C C . VAL A 1 384 ? -11.962 11.277 14.096 1 95.83 384 VAL A C 1
ATOM 3104 O O . VAL A 1 384 ? -12.067 10.091 13.774 1 95.83 384 VAL A O 1
ATOM 3107 N N . HIS A 1 385 ? -10.875 11.805 14.552 1 93.94 385 HIS A N 1
ATOM 3108 C CA . HIS A 1 385 ? -9.661 11.004 14.652 1 93.94 385 HIS A CA 1
ATOM 3109 C C . HIS A 1 385 ? -9.208 10.868 16.102 1 93.94 385 HIS A C 1
ATOM 3111 O O . HIS A 1 385 ? -9.63 11.643 16.963 1 93.94 385 HIS A O 1
ATOM 3117 N N . GLN A 1 386 ? -8.345 9.894 16.408 1 91.1 386 GLN A N 1
ATOM 3118 C CA . GLN A 1 386 ? -7.649 9.664 17.67 1 91.1 386 GLN A CA 1
ATOM 3119 C C . GLN A 1 386 ? -8.637 9.469 18.816 1 91.1 386 GLN A C 1
ATOM 3121 O O . GLN A 1 386 ? -8.479 10.061 19.886 1 91.1 386 GLN A O 1
ATOM 3126 N N . TRP A 1 387 ? -9.657 8.76 18.527 1 91.86 387 TRP A N 1
ATOM 3127 C CA . TRP A 1 387 ? -10.661 8.48 19.548 1 91.86 387 TRP A CA 1
ATOM 3128 C C . TRP A 1 387 ? -11.193 7.057 19.413 1 91.86 387 TRP A C 1
ATOM 3130 O O . TRP A 1 387 ? -11.845 6.723 18.421 1 91.86 387 TRP A O 1
ATOM 3140 N N . ARG A 1 388 ? -10.85 6.194 20.379 1 89.61 388 ARG A N 1
ATOM 3141 C CA . ARG A 1 388 ? -11.356 4.827 20.466 1 89.61 388 ARG A CA 1
ATOM 3142 C C . ARG A 1 388 ? -12.271 4.658 21.674 1 89.61 388 ARG A C 1
ATOM 3144 O O . ARG A 1 388 ? -11.908 5.031 22.792 1 89.61 388 ARG A O 1
ATOM 3151 N N . GLN A 1 389 ? -13.415 4.209 21.428 1 82.37 389 GLN A N 1
ATOM 3152 C CA . GLN A 1 389 ? -14.341 4.04 22.542 1 82.37 389 GLN A CA 1
ATOM 3153 C C . GLN A 1 389 ? -14.062 2.745 23.298 1 82.37 389 GLN A C 1
ATOM 3155 O O . GLN A 1 389 ? -14.151 2.705 24.527 1 82.37 389 GLN A O 1
ATOM 3160 N N . MET A 1 390 ? -13.98 1.724 22.506 1 72.5 390 MET A N 1
ATOM 3161 C CA . MET A 1 390 ? -13.762 0.428 23.144 1 72.5 390 MET A CA 1
ATOM 3162 C C . MET A 1 390 ? -12.33 -0.051 22.925 1 72.5 390 MET A C 1
ATOM 3164 O O . MET A 1 390 ? -11.623 0.468 22.059 1 72.5 390 MET A O 1
ATOM 3168 N N . GLU A 1 391 ? -11.864 -0.637 23.835 1 59.8 391 GLU A N 1
ATOM 3169 C CA . GLU A 1 391 ? -10.462 -1.037 23.917 1 59.8 391 GLU A CA 1
ATOM 3170 C C . GLU A 1 391 ? -9.931 -1.469 22.553 1 59.8 391 GLU A C 1
ATOM 3172 O O . GLU A 1 391 ? -9.086 -0.789 21.967 1 59.8 391 GLU A O 1
ATOM 3177 N N . SER A 1 392 ? -9.66 -2.705 22.109 1 58.33 392 SER A N 1
ATOM 3178 C CA . SER A 1 392 ? -8.448 -3.17 21.441 1 58.33 392 SER A CA 1
ATOM 3179 C C . SER A 1 392 ? -8.512 -2.915 19.939 1 58.33 392 SER A C 1
ATOM 3181 O O . SER A 1 392 ? -7.534 -2.465 19.339 1 58.33 392 SER A O 1
ATOM 3183 N N . ARG A 1 393 ? -9.416 -3.396 18.989 1 59.56 393 ARG A N 1
ATOM 3184 C CA . ARG A 1 393 ? -9.098 -3.612 17.582 1 59.56 393 ARG A CA 1
ATOM 3185 C C . ARG A 1 393 ? -9.806 -2.591 16.697 1 59.56 393 ARG A C 1
ATOM 3187 O O . ARG A 1 393 ? -9.821 -2.728 15.472 1 59.56 393 ARG A O 1
ATOM 3194 N N . GLU A 1 394 ? -10.352 -1.481 17.352 1 73.22 394 GLU A N 1
ATOM 3195 C CA . GLU A 1 394 ? -11.055 -0.53 16.497 1 73.22 394 GLU A CA 1
ATOM 3196 C C . GLU A 1 394 ? -10.094 0.503 15.914 1 73.22 394 GLU A C 1
ATOM 3198 O O . GLU A 1 394 ? -9.064 0.811 16.518 1 73.22 394 GLU A O 1
ATOM 3203 N N . PRO A 1 395 ? -10.501 0.927 14.706 1 83.04 395 PRO A N 1
ATOM 3204 C CA . PRO A 1 395 ? -9.708 2.04 14.181 1 83.04 395 PRO A CA 1
ATOM 3205 C C . PRO A 1 395 ? -9.826 3.303 15.032 1 83.04 395 PRO A C 1
ATOM 3207 O O . PRO A 1 395 ? -10.816 3.479 15.747 1 83.04 395 PRO A O 1
ATOM 3210 N N . SER A 1 396 ? -8.874 4.048 15.05 1 89.19 396 SER A N 1
ATOM 3211 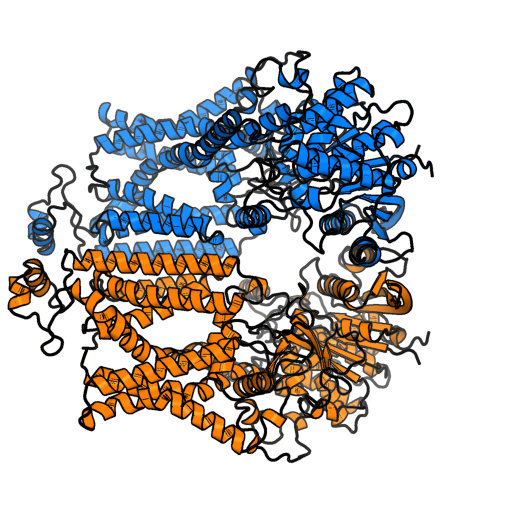C CA . SER A 1 396 ? -8.846 5.259 15.863 1 89.19 396 SER A CA 1
ATOM 3212 C C . SER A 1 396 ? -9.591 6.401 15.179 1 89.19 396 SER A C 1
ATOM 3214 O O . SER A 1 396 ? -9.391 7.57 15.517 1 89.19 396 SER A O 1
ATOM 3216 N N . PHE A 1 397 ? -10.367 6.129 14.145 1 93.5 397 PHE A N 1
ATOM 3217 C CA . PHE A 1 397 ? -11.154 7.131 13.436 1 93.5 397 PHE A CA 1
ATOM 3218 C C . PHE A 1 397 ? -12.529 6.583 13.073 1 93.5 397 PHE A C 1
ATOM 3220 O O . PHE A 1 397 ? -12.716 5.367 12.988 1 93.5 397 PHE A O 1
ATOM 3227 N N . THR A 1 398 ? -13.476 7.399 12.966 1 94.12 398 THR A N 1
ATOM 3228 C CA . THR A 1 398 ? -14.816 7.032 12.52 1 94.12 398 THR A CA 1
ATOM 3229 C C . THR A 1 398 ? -15.551 8.246 11.961 1 94.12 398 THR A C 1
ATOM 3231 O O . THR A 1 398 ? -15.044 9.368 12.021 1 94.12 398 THR A O 1
ATOM 3234 N N . LEU A 1 399 ? -16.6 7.953 11.294 1 96.36 399 LEU A N 1
ATOM 3235 C CA . LEU A 1 399 ? -17.439 9.025 10.77 1 96.36 399 LEU A CA 1
ATOM 3236 C C . LEU A 1 399 ? -18.15 9.76 11.901 1 96.36 399 LEU A C 1
ATOM 3238 O O . LEU A 1 399 ? -18.63 9.134 12.849 1 96.36 399 LEU A O 1
ATOM 3242 N N . PHE A 1 400 ? -18.121 11.039 11.832 1 95.96 400 PHE A N 1
ATOM 3243 C CA . PHE A 1 400 ? -18.741 11.948 12.789 1 95.96 400 PHE A CA 1
ATOM 3244 C C . PHE A 1 400 ? -19.743 12.863 12.095 1 95.96 400 PHE A C 1
ATOM 3246 O O . PHE A 1 400 ? -19.436 13.457 11.06 1 95.96 400 PHE A O 1
ATOM 3253 N N . THR A 1 401 ? -20.952 12.927 12.595 1 96.43 401 THR A N 1
ATOM 3254 C CA . THR A 1 401 ? -22.006 13.715 11.967 1 96.43 401 THR A CA 1
ATOM 3255 C C . THR A 1 401 ? -22.325 14.953 12.8 1 96.43 401 THR A C 1
ATOM 3257 O O . THR A 1 401 ? -22.441 14.871 14.024 1 96.43 401 THR A O 1
ATOM 3260 N N . LEU A 1 402 ? -22.387 16.078 12.125 1 96.67 402 LEU A N 1
ATOM 3261 C CA . LEU A 1 402 ? -22.765 17.351 12.729 1 96.67 402 LEU A CA 1
ATOM 3262 C C . LEU A 1 402 ? -24.11 17.829 12.191 1 96.67 402 LEU A C 1
ATOM 3264 O O . LEU A 1 402 ? -24.27 18.014 10.983 1 96.67 402 LEU A O 1
ATOM 3268 N N . SER A 1 403 ? -25.033 17.936 12.964 1 95.65 403 SER A N 1
ATOM 3269 C CA . SER A 1 403 ? -26.347 18.461 12.607 1 95.65 403 SER A CA 1
ATOM 3270 C C . SER A 1 403 ? -26.887 19.384 13.695 1 95.65 403 SER A C 1
ATOM 3272 O O . SER A 1 403 ? -26.272 19.532 14.752 1 95.65 403 SER A O 1
ATOM 3274 N N . SER A 1 404 ? -27.961 20.09 13.399 1 94.35 404 SER A N 1
ATOM 3275 C CA . SER A 1 404 ? -28.58 20.97 14.384 1 94.35 404 SER A CA 1
ATOM 3276 C C . SER A 1 404 ? -29.166 20.174 15.545 1 94.35 404 SER A C 1
ATOM 3278 O O . SER A 1 404 ? -29.275 20.685 16.662 1 94.35 404 SER A O 1
ATOM 3280 N N . SER A 1 405 ? -29.361 18.895 15.299 1 88.9 405 SER A N 1
ATOM 3281 C CA . SER A 1 405 ? -30.047 18.092 16.307 1 88.9 405 SER A CA 1
ATOM 3282 C C . SER A 1 405 ? -29.073 17.178 17.042 1 88.9 405 SER A C 1
ATOM 3284 O O . SER A 1 405 ? -29.356 16.725 18.153 1 88.9 405 SER A O 1
ATOM 3286 N N . SER A 1 406 ? -27.971 16.912 16.386 1 87.25 406 SER A N 1
ATOM 3287 C CA . SER A 1 406 ? -27.14 15.915 17.055 1 87.25 406 SER A CA 1
ATOM 3288 C C . SER A 1 406 ? -25.692 15.995 16.581 1 87.25 406 SER A C 1
ATOM 3290 O O . SER A 1 406 ? -25.432 16.288 15.412 1 87.25 406 SER A O 1
ATOM 3292 N N . LEU A 1 407 ? -24.806 15.839 17.514 1 93.39 407 LEU A N 1
ATOM 3293 C CA . LEU A 1 407 ? -23.386 15.587 17.297 1 93.39 407 LEU A CA 1
ATOM 3294 C C . LEU A 1 407 ? -23.009 14.18 17.748 1 93.39 407 LEU A C 1
ATOM 3296 O O . LEU A 1 407 ? -23.013 13.885 18.946 1 93.39 407 LEU A O 1
ATOM 3300 N N . GLU A 1 408 ? -22.702 13.357 16.799 1 91.85 408 GLU A N 1
ATOM 3301 C CA . GLU A 1 408 ? -22.48 11.99 17.261 1 91.85 408 GLU A CA 1
ATOM 3302 C C . GLU A 1 408 ? -21.601 11.213 16.285 1 91.85 408 GLU A C 1
ATOM 3304 O O . GLU A 1 408 ? -21.523 11.556 15.103 1 91.85 408 GLU A O 1
ATOM 3309 N N . ARG A 1 409 ? -21.038 10.169 16.831 1 92.71 409 ARG A N 1
ATOM 3310 C CA . ARG A 1 409 ? -20.328 9.176 16.032 1 92.71 409 ARG A CA 1
ATOM 3311 C C . ARG A 1 409 ? -21.304 8.239 15.329 1 92.71 409 ARG A C 1
ATOM 3313 O O . ARG A 1 409 ? -22.332 7.864 15.897 1 92.71 409 ARG A O 1
ATOM 3320 N N . ILE A 1 410 ? -20.958 7.854 14.149 1 93.26 410 ILE A N 1
ATOM 3321 C CA . ILE A 1 410 ? -21.847 7.002 13.367 1 93.26 410 ILE A CA 1
ATOM 3322 C C . ILE A 1 410 ? -21.999 5.646 14.052 1 93.26 410 ILE A C 1
ATOM 3324 O O . ILE A 1 410 ? -23.035 4.99 13.921 1 93.26 410 ILE A O 1
ATOM 3328 N N . ASP A 1 411 ? -20.99 5.19 14.809 1 88.5 411 ASP A N 1
ATOM 3329 C CA . ASP A 1 411 ? -20.977 3.862 15.415 1 88.5 411 ASP A CA 1
ATOM 3330 C C . ASP A 1 411 ? -21.534 3.901 16.836 1 88.5 411 ASP A C 1
ATOM 3332 O O . ASP A 1 411 ? -21.468 2.906 17.561 1 88.5 411 ASP A O 1
ATOM 3336 N N . ASN A 1 412 ? -21.985 5.079 17.224 1 85.59 412 ASN A N 1
ATOM 3337 C CA . ASN A 1 412 ? -22.624 5.167 18.532 1 85.59 412 ASN A CA 1
ATOM 3338 C C . ASN A 1 412 ? -24.005 4.518 18.526 1 85.59 412 ASN A C 1
ATOM 3340 O O . ASN A 1 412 ? -24.947 5.058 17.944 1 85.59 412 ASN A O 1
ATOM 3344 N N . ILE A 1 413 ? -24.104 3.357 19.052 1 71.1 413 ILE A N 1
ATOM 3345 C CA . ILE A 1 413 ? -25.355 2.607 19.037 1 71.1 413 ILE A CA 1
ATOM 3346 C C . ILE A 1 413 ? -26.121 2.852 20.335 1 71.1 413 ILE A C 1
ATOM 3348 O O . ILE A 1 413 ? -27.31 2.541 20.43 1 71.1 413 ILE A O 1
ATOM 3352 N N . THR A 1 414 ? -25.36 3.562 21.213 1 68.59 414 THR A N 1
ATOM 3353 C CA . THR A 1 414 ? -26.035 3.825 22.479 1 68.59 414 THR A CA 1
ATOM 3354 C C . THR A 1 414 ? -26.866 5.102 22.394 1 68.59 414 THR A C 1
ATOM 3356 O O . THR A 1 414 ? -26.56 5.996 21.603 1 68.59 414 THR A O 1
ATOM 3359 N N . SER A 1 415 ? -28.001 5.106 22.868 1 67.22 415 SER A N 1
ATOM 3360 C CA . SER A 1 415 ? -28.876 6.273 22.907 1 67.22 415 SER A CA 1
ATOM 3361 C C . SER A 1 415 ? -28.298 7.368 23.797 1 67.22 415 SER A C 1
ATOM 3363 O O . SER A 1 415 ? -28.881 8.447 23.92 1 67.22 415 SER A O 1
ATOM 3365 N N . LYS A 1 416 ? -27.016 7.178 24.201 1 75.25 416 LYS A N 1
ATOM 3366 C CA . LYS A 1 416 ? -26.449 8.191 25.086 1 75.25 416 LYS A CA 1
ATOM 3367 C C . LYS A 1 416 ? -25.789 9.312 24.288 1 75.25 416 LYS A C 1
ATOM 3369 O O . LYS A 1 416 ? -25.096 9.053 23.301 1 75.25 416 LYS A O 1
ATOM 3374 N N . ASN A 1 417 ? -26.104 10.515 24.662 1 79.54 417 ASN A N 1
ATOM 3375 C CA . ASN A 1 417 ? -25.467 11.682 24.061 1 79.54 417 ASN A CA 1
ATOM 3376 C C . ASN A 1 417 ? -24.039 11.863 24.567 1 79.54 417 ASN A C 1
ATOM 3378 O O . ASN A 1 417 ? -23.827 12.213 25.73 1 79.54 417 ASN A O 1
ATOM 3382 N N . GLN A 1 418 ? -23.072 11.619 23.808 1 82.8 418 GLN A N 1
ATOM 3383 C CA . GLN A 1 418 ? -21.657 11.665 24.161 1 82.8 418 GLN A CA 1
ATOM 3384 C C . GLN A 1 418 ? -21.195 13.1 24.399 1 82.8 418 GLN A C 1
ATOM 3386 O O . GLN A 1 418 ? -20.173 13.33 25.049 1 82.8 418 GLN A O 1
ATOM 3391 N N . PHE A 1 419 ? -21.918 14.107 23.869 1 88.73 419 PHE A N 1
ATOM 3392 C CA . PHE A 1 419 ? -21.462 15.49 23.943 1 88.73 419 PHE A CA 1
ATOM 3393 C C . PHE A 1 419 ? -22.417 16.331 24.782 1 88.73 419 PHE A C 1
ATOM 3395 O O . PHE A 1 419 ? -22.393 17.561 24.712 1 88.73 419 PHE A O 1
ATOM 3402 N N . GLU A 1 420 ? -23.116 15.609 25.609 1 82.03 420 GLU A N 1
ATOM 3403 C CA . GLU A 1 420 ? -24.034 16.337 26.48 1 82.03 420 GLU A CA 1
ATOM 3404 C C . GLU A 1 420 ? -23.282 17.309 27.385 1 82.03 420 GLU A C 1
ATOM 3406 O O . GLU A 1 420 ? -22.344 16.918 28.081 1 82.03 420 GLU A O 1
ATOM 3411 N N . ASN A 1 421 ? -23.457 18.586 27.317 1 79.72 421 ASN A N 1
ATOM 3412 C CA . ASN A 1 421 ? -22.905 19.666 28.128 1 79.72 421 ASN A CA 1
ATOM 3413 C C . ASN A 1 421 ? -21.449 19.949 27.769 1 79.72 421 ASN A C 1
ATOM 3415 O O . ASN A 1 421 ? -20.71 20.529 28.566 1 79.72 421 ASN A O 1
ATOM 3419 N N . ARG A 1 422 ? -21.012 19.457 26.714 1 86.69 422 ARG A N 1
ATOM 3420 C CA . ARG A 1 422 ? -19.62 19.652 26.323 1 86.69 422 ARG A CA 1
ATOM 3421 C C . ARG A 1 422 ? -19.521 20.48 25.046 1 86.69 422 ARG A C 1
ATOM 3423 O O . ARG A 1 422 ? -18.737 21.428 24.973 1 86.69 422 ARG A O 1
ATOM 3430 N N . LEU A 1 423 ? -20.272 20.02 24.037 1 89.64 423 LEU A N 1
ATOM 3431 C CA . LEU A 1 423 ? -20.282 20.69 22.741 1 89.64 423 LEU A CA 1
ATOM 3432 C C . LEU A 1 423 ? -21.699 20.777 22.185 1 89.64 423 LEU A C 1
ATOM 3434 O O . LEU A 1 423 ? -22.436 19.789 22.194 1 89.64 423 LEU A O 1
ATOM 3438 N N . HIS A 1 424 ? -22.082 21.979 21.819 1 90.65 424 HIS A N 1
ATOM 3439 C CA . HIS A 1 424 ? -23.418 22.22 21.286 1 90.65 424 HIS A CA 1
ATOM 3440 C C . HIS A 1 424 ? -23.356 22.703 19.84 1 90.65 424 HIS A C 1
ATOM 3442 O O . HIS A 1 424 ? -22.375 23.33 19.433 1 90.65 424 HIS A O 1
ATOM 3448 N N . PRO A 1 425 ? -24.346 22.415 19.038 1 92.08 425 PRO A N 1
ATOM 3449 C CA . PRO A 1 425 ? -24.376 22.857 17.641 1 92.08 425 PRO A CA 1
ATOM 3450 C C . PRO A 1 425 ? -24.246 24.371 17.498 1 92.08 425 PRO A C 1
ATOM 3452 O O . PRO A 1 425 ? -23.818 24.862 16.45 1 92.08 425 PRO A O 1
ATOM 3455 N N . SER A 1 426 ? -24.541 25.104 18.539 1 89.33 426 SER A N 1
ATOM 3456 C CA . SER A 1 426 ? -24.421 26.558 18.505 1 89.33 426 SER A CA 1
ATOM 3457 C C . SER A 1 426 ? -22.96 26.992 18.532 1 89.33 426 SER A C 1
ATOM 3459 O O . SER A 1 426 ? -22.641 28.138 18.206 1 89.33 426 SER A O 1
ATOM 3461 N N . ASP A 1 427 ? -22.13 26.044 18.867 1 86.42 427 ASP A N 1
ATOM 3462 C CA . ASP A 1 427 ? -20.71 26.361 18.983 1 86.42 427 ASP A CA 1
ATOM 3463 C C . ASP A 1 427 ? -19.993 26.169 17.649 1 86.42 427 ASP A C 1
ATOM 3465 O O . ASP A 1 427 ? -18.826 26.541 17.505 1 86.42 427 ASP A O 1
ATOM 3469 N N . ILE A 1 428 ? -20.708 25.649 16.673 1 90.84 428 ILE A N 1
ATOM 3470 C CA . ILE A 1 428 ? -20.077 25.334 15.397 1 90.84 428 ILE A CA 1
ATOM 3471 C C . ILE A 1 428 ? -20.705 26.175 14.288 1 90.84 428 ILE A C 1
ATOM 3473 O O . ILE A 1 428 ? -21.914 26.1 14.052 1 90.84 428 ILE A O 1
ATOM 3477 N N . LYS A 1 429 ? -19.907 26.932 13.677 1 89.91 429 LYS A N 1
ATOM 3478 C CA . LYS A 1 429 ? -20.386 27.725 12.548 1 89.91 429 LYS A CA 1
ATOM 3479 C C . LYS A 1 429 ? -20.667 26.842 11.336 1 89.91 429 LYS A C 1
ATOM 3481 O O . LYS A 1 429 ? -19.962 25.859 11.1 1 89.91 429 LYS A O 1
ATOM 3486 N N . LEU A 1 430 ? -21.639 27.178 10.573 1 93.29 430 LEU A N 1
ATOM 3487 C CA . LEU A 1 430 ? -22.028 26.42 9.389 1 93.29 430 LEU A CA 1
ATOM 3488 C C . LEU A 1 430 ? -20.887 26.368 8.378 1 93.29 430 LEU A C 1
ATOM 3490 O O . LEU A 1 430 ? -20.609 25.312 7.804 1 93.29 430 LEU A O 1
ATOM 3494 N N . SER A 1 431 ? -20.221 27.492 8.157 1 91.36 431 SER A N 1
ATOM 3495 C CA . SER A 1 431 ? -19.11 27.554 7.212 1 91.36 431 SER A CA 1
ATOM 3496 C C . SER A 1 431 ? -17.925 26.727 7.698 1 91.36 431 SER A C 1
ATOM 3498 O O . SER A 1 431 ? -17.187 26.156 6.891 1 91.36 431 SER A O 1
ATOM 3500 N N . GLN A 1 432 ? -17.755 26.666 9.004 1 91.77 432 GLN A N 1
ATOM 3501 C CA . GLN A 1 432 ? -16.683 25.863 9.583 1 91.77 432 GLN A CA 1
ATOM 3502 C C . GLN A 1 432 ? -16.94 24.373 9.378 1 91.77 432 GLN A C 1
ATOM 3504 O O . GLN A 1 432 ? -16.018 23.615 9.073 1 91.77 432 GLN A O 1
ATOM 3509 N N . ALA A 1 433 ? -18.198 24.009 9.583 1 95.12 433 ALA A N 1
ATOM 3510 C CA . ALA A 1 433 ? -18.568 22.615 9.354 1 95.12 433 ALA A CA 1
ATOM 3511 C C . ALA A 1 433 ? -18.338 22.218 7.899 1 95.12 433 ALA A C 1
ATOM 3513 O O . ALA A 1 433 ? -17.799 21.144 7.619 1 95.12 433 ALA A O 1
ATOM 3514 N N . MET A 1 434 ? -18.726 23.071 7.052 1 95.31 434 MET A N 1
ATOM 3515 C CA . MET A 1 434 ? -18.555 22.813 5.625 1 95.31 434 MET A CA 1
ATOM 3516 C C . MET A 1 434 ? -17.078 22.685 5.268 1 95.31 434 MET A C 1
ATOM 3518 O O . MET A 1 434 ? -16.683 21.751 4.567 1 95.31 434 MET A O 1
ATOM 3522 N N . ALA A 1 435 ? -16.262 23.601 5.72 1 94.27 435 ALA A N 1
ATOM 3523 C CA . ALA A 1 435 ? -14.833 23.593 5.417 1 94.27 435 ALA A CA 1
ATOM 3524 C C . ALA A 1 435 ? -14.153 22.363 6.012 1 94.27 435 ALA A C 1
ATOM 3526 O O . ALA A 1 435 ? -13.218 21.816 5.421 1 94.27 435 ALA A O 1
ATOM 3527 N N . THR A 1 436 ? -14.61 21.985 7.197 1 96.13 436 THR A N 1
ATOM 3528 C CA . THR A 1 436 ? -14.07 20.785 7.826 1 96.13 436 THR A CA 1
ATOM 3529 C C . THR A 1 436 ? -14.398 19.546 6.998 1 96.13 436 THR A C 1
ATOM 3531 O O . THR A 1 436 ? -13.541 18.683 6.796 1 96.13 436 THR A O 1
ATOM 3534 N N . SER A 1 437 ? -15.581 19.492 6.548 1 96.97 437 SER A N 1
ATOM 3535 C CA . SER A 1 437 ? -16.001 18.378 5.705 1 96.97 437 SER A CA 1
ATOM 3536 C C . SER A 1 437 ? -15.221 18.352 4.395 1 96.97 437 SER A C 1
ATOM 3538 O O . SER A 1 437 ? -15.127 17.309 3.743 1 96.97 437 SER A O 1
ATOM 3540 N N . ALA A 1 438 ? -14.65 19.442 4.031 1 94.82 438 ALA A N 1
ATOM 3541 C CA . ALA A 1 438 ? -13.927 19.546 2.766 1 94.82 438 ALA A CA 1
ATOM 3542 C C . ALA A 1 438 ? -12.419 19.487 2.99 1 94.82 438 ALA A C 1
ATOM 3544 O O . ALA A 1 438 ? -11.641 19.917 2.135 1 94.82 438 ALA A O 1
ATOM 3545 N N . ALA A 1 439 ? -12.033 19.018 4.148 1 93.76 439 ALA A N 1
ATOM 3546 C CA . ALA A 1 439 ? -10.613 18.942 4.481 1 93.76 439 ALA A CA 1
ATOM 3547 C C . ALA A 1 439 ? -9.966 17.714 3.848 1 93.76 439 ALA A C 1
ATOM 3549 O O . ALA A 1 439 ? -9.595 16.77 4.548 1 93.76 439 ALA A O 1
ATOM 3550 N N . VAL A 1 440 ? -9.668 17.841 2.574 1 88.46 440 VAL A N 1
ATOM 3551 C CA . VAL A 1 440 ? -9.198 16.715 1.774 1 88.46 440 VAL A CA 1
ATOM 3552 C C . VAL A 1 440 ? -7.799 16.305 2.23 1 88.46 440 VAL A C 1
ATOM 3554 O O . VAL A 1 440 ? -7.445 15.124 2.18 1 88.46 440 VAL A O 1
ATOM 3557 N N . VAL A 1 441 ? -7.005 17.288 2.659 1 88.4 441 VAL A N 1
ATOM 3558 C CA . VAL A 1 441 ? -5.675 17.021 3.198 1 88.4 441 VAL A CA 1
ATOM 3559 C C . VAL A 1 441 ? -5.641 17.366 4.685 1 88.4 441 VAL A C 1
ATOM 3561 O O . VAL A 1 441 ? -5.996 18.48 5.078 1 88.4 441 VAL A O 1
ATOM 3564 N N . SER A 1 442 ? -5.368 16.384 5.441 1 90.74 442 SER A N 1
ATOM 3565 C CA . SER A 1 442 ? -5.292 16.576 6.886 1 90.74 442 SER A CA 1
ATOM 3566 C C . SER A 1 442 ? -4.164 15.748 7.494 1 90.74 442 SER A C 1
ATOM 3568 O O . SER A 1 442 ? -3.568 14.909 6.816 1 90.74 442 SER A O 1
ATOM 3570 N N . PHE A 1 443 ? -3.954 16.087 8.78 1 87.33 443 PHE A N 1
ATOM 3571 C CA . PHE A 1 443 ? -2.927 15.338 9.494 1 87.33 443 PHE A CA 1
ATOM 3572 C C . PHE A 1 443 ? -3.293 13.862 9.58 1 87.33 443 PHE A C 1
ATOM 3574 O O . PHE A 1 443 ? -2.417 12.996 9.544 1 87.33 443 PHE A O 1
ATOM 3581 N N . HIS A 1 444 ? -4.591 13.748 9.755 1 88.58 444 HIS A N 1
ATOM 3582 C CA . HIS A 1 444 ? -5.179 12.414 9.801 1 88.58 444 HIS A CA 1
ATOM 3583 C C . HIS A 1 444 ? -6.191 12.219 8.677 1 88.58 444 HIS A C 1
ATOM 3585 O O . HIS A 1 444 ? -7.001 13.108 8.404 1 88.58 444 HIS A O 1
ATOM 3591 N N . MET A 1 445 ? -6.02 11.135 7.999 1 91.03 445 MET A N 1
ATOM 3592 C CA . MET A 1 445 ? -6.89 10.959 6.84 1 91.03 445 MET A CA 1
ATOM 3593 C C . MET A 1 445 ? -7.662 9.647 6.934 1 91.03 445 MET A C 1
ATOM 3595 O O . MET A 1 445 ? -7.885 8.979 5.922 1 91.03 445 MET A O 1
ATOM 3599 N N . GLY A 1 446 ? -7.913 9.231 8.075 1 90.08 446 GLY A N 1
ATOM 3600 C CA . GLY A 1 446 ? -8.774 8.08 8.291 1 90.08 446 GLY A CA 1
ATOM 3601 C C . GLY A 1 446 ? -8.317 6.843 7.54 1 90.08 446 GLY A C 1
ATOM 3602 O O . GLY A 1 446 ? -7.182 6.393 7.708 1 90.08 446 GLY A O 1
ATOM 3603 N N . GLU A 1 447 ? -9.052 6.361 6.562 1 87.74 447 GLU A N 1
ATOM 3604 C CA . GLU A 1 447 ? -8.766 5.132 5.828 1 87.74 447 GLU A CA 1
ATOM 3605 C C . GLU A 1 447 ? -7.541 5.295 4.933 1 87.74 447 GLU A C 1
ATOM 3607 O O . GLU A 1 447 ? -6.927 4.307 4.525 1 87.74 447 GLU A O 1
ATOM 3612 N N . TYR A 1 448 ? -7.211 6.45 4.709 1 82.71 448 TYR A N 1
ATOM 3613 C CA . TYR A 1 448 ? -6.076 6.702 3.829 1 82.71 448 TYR A CA 1
ATOM 3614 C C . TYR A 1 448 ? -4.799 6.916 4.633 1 82.71 448 TYR A C 1
ATOM 3616 O O . TYR A 1 448 ? -3.769 7.309 4.081 1 82.71 448 TYR A O 1
ATOM 3624 N N . GLU A 1 449 ? -4.875 6.673 5.939 1 78.95 449 GLU A N 1
ATOM 3625 C CA . GLU A 1 449 ? -3.752 6.933 6.835 1 78.95 449 GLU A CA 1
ATOM 3626 C C . GLU A 1 449 ? -2.568 6.026 6.512 1 78.95 449 GLU A C 1
ATOM 3628 O O . GLU A 1 449 ? -1.413 6.448 6.606 1 78.95 449 GLU A O 1
ATOM 3633 N N . THR A 1 450 ? -2.803 4.749 6.164 1 64.19 450 THR A N 1
ATOM 3634 C CA . THR A 1 450 ? -1.723 3.801 5.911 1 64.19 450 THR A CA 1
ATOM 3635 C C . THR A 1 450 ? -0.879 4.247 4.721 1 64.19 450 THR A C 1
ATOM 3637 O O . THR A 1 450 ? 0.325 3.986 4.674 1 64.19 450 THR A O 1
ATOM 3640 N N . SER A 1 451 ? -1.503 4.952 3.857 1 59.09 451 SER A N 1
ATOM 3641 C CA . SER A 1 451 ? -0.784 5.407 2.672 1 59.09 451 SER A CA 1
ATOM 3642 C C . SER A 1 451 ? 0.112 6.598 2.992 1 59.09 451 SER A C 1
ATOM 3644 O O . SER A 1 451 ? 1.082 6.862 2.278 1 59.09 451 SER A O 1
ATOM 3646 N N . ILE A 1 452 ? -0.199 7.162 4.153 1 59.01 452 ILE A N 1
ATOM 3647 C CA . ILE A 1 452 ? 0.533 8.387 4.456 1 59.01 452 ILE A CA 1
ATOM 3648 C C . ILE A 1 452 ? 1.204 8.263 5.822 1 59.01 452 ILE A C 1
ATOM 3650 O O . ILE A 1 452 ? 1.648 9.26 6.396 1 59.01 452 ILE A O 1
ATOM 3654 N N . ASP A 1 453 ? 1.218 7.067 6.351 1 62.67 453 ASP A N 1
ATOM 3655 C CA . ASP A 1 453 ? 1.691 6.857 7.716 1 62.67 453 ASP A CA 1
ATOM 3656 C C . ASP A 1 453 ? 3.1 7.416 7.902 1 62.67 453 ASP A C 1
ATOM 3658 O O . ASP A 1 453 ? 3.398 8.033 8.926 1 62.67 453 ASP A O 1
ATOM 3662 N N . SER A 1 454 ? 3.827 7.323 6.819 1 61.14 454 SER A N 1
ATOM 3663 C CA . SER A 1 454 ? 5.216 7.751 6.948 1 61.14 454 SER A CA 1
ATOM 3664 C C . SER A 1 454 ? 5.329 9.272 6.945 1 61.14 454 SER A C 1
ATOM 3666 O O . SER A 1 454 ? 6.334 9.826 7.394 1 61.14 454 SER A O 1
ATOM 3668 N N . LEU A 1 455 ? 4.129 9.961 6.645 1 69.58 455 LEU A N 1
ATOM 3669 C CA . LEU A 1 455 ? 4.192 11.409 6.482 1 69.58 455 LEU A CA 1
ATOM 3670 C C . LEU A 1 455 ? 3.371 12.113 7.557 1 69.58 455 LEU A C 1
ATOM 3672 O O . LEU A 1 455 ? 3.393 13.342 7.655 1 69.58 455 LEU A O 1
ATOM 3676 N N . GLN A 1 456 ? 2.753 11.401 8.35 1 80 456 GLN A N 1
ATOM 3677 C CA . GLN A 1 456 ? 1.798 11.998 9.277 1 80 456 GLN A CA 1
ATOM 3678 C C . GLN A 1 456 ? 2.496 12.938 10.256 1 80 456 GLN A C 1
ATOM 3680 O O . GLN A 1 456 ? 2.072 14.081 10.437 1 80 456 GLN A O 1
ATOM 3685 N N . SER A 1 457 ? 3.609 12.481 10.88 1 76.93 457 SER A N 1
ATOM 3686 C CA . SER A 1 457 ? 4.325 13.317 11.838 1 76.93 457 SER A CA 1
ATOM 3687 C C . SER A 1 457 ? 4.905 14.557 11.166 1 76.93 457 SER A C 1
ATOM 3689 O O . SER A 1 457 ? 4.901 15.644 11.747 1 76.93 457 SER A O 1
ATOM 3691 N N . LEU A 1 458 ? 5.328 14.379 9.959 1 77.57 458 LEU A N 1
ATOM 3692 C CA . LEU A 1 458 ? 5.871 15.514 9.221 1 77.57 458 LEU A CA 1
ATOM 3693 C C . LEU A 1 458 ? 4.772 16.512 8.873 1 77.57 458 LEU A C 1
ATOM 3695 O O . LEU A 1 458 ? 4.988 17.725 8.929 1 77.57 458 LEU A O 1
ATOM 3699 N N . GLN A 1 459 ? 3.648 16.011 8.534 1 83.53 459 GLN A N 1
ATOM 3700 C CA . GLN A 1 459 ? 2.53 16.894 8.217 1 83.53 459 GLN A CA 1
ATOM 3701 C C . GLN A 1 459 ? 2.114 17.713 9.436 1 83.53 459 GLN A C 1
ATOM 3703 O O . GLN A 1 459 ? 1.774 18.891 9.312 1 83.53 459 GLN A O 1
ATOM 3708 N N . ILE A 1 460 ? 2.191 17.053 10.535 1 85.97 460 ILE A N 1
ATOM 3709 C CA . ILE A 1 460 ? 1.839 17.745 11.771 1 85.97 460 ILE A CA 1
ATOM 3710 C C . ILE A 1 460 ? 2.868 18.835 12.063 1 85.97 460 ILE A C 1
ATOM 3712 O O . ILE A 1 460 ? 2.505 19.965 12.4 1 85.97 460 ILE A O 1
ATOM 3716 N N . MET A 1 461 ? 4.119 18.552 11.814 1 83.02 461 MET A N 1
ATOM 3717 C CA . MET A 1 461 ? 5.189 19.505 12.096 1 83.02 461 MET A CA 1
ATOM 3718 C C . MET A 1 461 ? 5.164 20.66 11.101 1 83.02 461 MET A C 1
ATOM 3720 O O . MET A 1 461 ? 5.48 21.797 11.456 1 83.02 461 MET A O 1
ATOM 3724 N N . LEU A 1 462 ? 4.724 20.363 9.921 1 83.92 462 LEU A N 1
ATOM 3725 C CA . LEU A 1 462 ? 4.718 21.389 8.884 1 83.92 462 LEU A CA 1
ATOM 3726 C C . LEU A 1 462 ? 3.372 22.105 8.837 1 83.92 462 LEU A C 1
ATOM 3728 O O . LEU A 1 462 ? 3.197 23.057 8.072 1 83.92 462 LEU A O 1
ATOM 3732 N N . GLY A 1 463 ? 2.417 21.625 9.637 1 84.63 463 GLY A N 1
ATOM 3733 C CA . GLY A 1 463 ? 1.112 22.265 9.685 1 84.63 463 GLY A CA 1
ATOM 3734 C C . GLY A 1 463 ? 0.326 22.117 8.396 1 84.63 463 GLY A C 1
ATOM 3735 O O . GLY A 1 463 ? -0.526 22.951 8.083 1 84.63 463 GLY A O 1
ATOM 3736 N N . LEU A 1 464 ? 0.682 21.102 7.708 1 84.71 464 LEU A N 1
ATOM 3737 C CA . LEU A 1 464 ? 0.005 20.887 6.435 1 84.71 464 LEU A CA 1
ATOM 3738 C C . LEU A 1 464 ? -1.3 20.122 6.635 1 84.71 464 LEU A C 1
ATOM 3740 O O . LEU A 1 464 ? -1.304 18.889 6.656 1 84.71 464 LEU A O 1
ATOM 3744 N N . GLY A 1 465 ? -2.399 20.799 6.726 1 89.02 465 GLY A N 1
ATOM 3745 C CA . GLY A 1 465 ? -3.696 20.159 6.875 1 89.02 465 GLY A CA 1
ATOM 3746 C C . GLY A 1 465 ? -4.853 21.139 6.835 1 89.02 465 GLY A C 1
ATOM 3747 O O . GLY A 1 465 ? -4.748 22.253 7.351 1 89.02 465 GLY A O 1
ATOM 3748 N N . MET A 1 466 ? -5.886 20.737 6.251 1 92.37 466 MET A N 1
ATOM 3749 C CA . MET A 1 466 ? -7.093 21.55 6.132 1 92.37 466 MET A CA 1
ATOM 3750 C C . MET A 1 466 ? -8.112 21.17 7.2 1 92.37 466 MET A C 1
ATOM 3752 O O . MET A 1 466 ? -9.205 21.738 7.252 1 92.37 466 MET A O 1
ATOM 3756 N N . GLY A 1 467 ? -7.753 20.183 7.998 1 92.53 467 GLY A N 1
ATOM 3757 C CA . GLY A 1 467 ? -8.667 19.737 9.037 1 92.53 467 GLY A CA 1
ATOM 3758 C C . GLY A 1 467 ? -8.889 20.773 10.123 1 92.53 467 GLY A C 1
ATOM 3759 O O . GLY A 1 467 ? -8.344 21.877 10.054 1 92.53 467 GLY A O 1
ATOM 3760 N N . ASN A 1 468 ? -9.81 20.497 11.008 1 92.1 468 ASN A N 1
ATOM 3761 C CA . ASN A 1 468 ? -10.171 21.407 12.091 1 92.1 468 ASN A CA 1
ATOM 3762 C C . ASN A 1 468 ? -10.048 20.733 13.454 1 92.1 468 ASN A C 1
ATOM 3764 O O . ASN A 1 468 ? -10.161 19.51 13.559 1 92.1 468 ASN A O 1
ATOM 3768 N N . SER A 1 469 ? -9.654 21.541 14.384 1 90.3 469 SER A N 1
ATOM 3769 C CA . SER A 1 469 ? -9.62 21.11 15.778 1 90.3 469 SER A CA 1
ATOM 3770 C C . SER A 1 469 ? -10.625 21.886 16.622 1 90.3 469 SER A C 1
ATOM 3772 O O . SER A 1 469 ? -10.548 23.113 16.717 1 90.3 469 SER A O 1
ATOM 3774 N N . ILE A 1 470 ? -11.556 21.168 17.172 1 89.68 470 ILE A N 1
ATOM 3775 C CA . ILE A 1 470 ? -12.586 21.813 17.979 1 89.68 470 ILE A CA 1
ATOM 3776 C C . ILE A 1 470 ? -12.405 21.432 19.447 1 89.68 470 ILE A C 1
ATOM 3778 O O . ILE A 1 470 ? -12.25 20.254 19.775 1 89.68 470 ILE A O 1
ATOM 3782 N N . THR A 1 471 ? -12.462 22.395 20.253 1 88.28 471 THR A N 1
ATOM 3783 C CA . THR A 1 471 ? -12.385 22.148 21.688 1 88.28 471 THR A CA 1
ATOM 3784 C C . THR A 1 471 ? -13.731 21.674 22.229 1 88.28 471 THR A C 1
ATOM 3786 O O . THR A 1 471 ? -14.761 22.305 21.983 1 88.28 471 THR A O 1
ATOM 3789 N N . VAL A 1 472 ? -13.881 20.584 22.91 1 87.81 472 VAL A N 1
ATOM 3790 C CA . VAL A 1 472 ? -15.11 19.935 23.356 1 87.81 472 VAL A CA 1
ATOM 3791 C C . VAL A 1 472 ? -15.56 20.538 24.685 1 87.81 472 VAL A C 1
ATOM 3793 O O . VAL A 1 472 ? -16.76 20.65 24.948 1 87.81 472 VAL A O 1
ATOM 3796 N N . GLU A 1 473 ? -14.701 20.933 25.563 1 80.71 473 GLU A N 1
ATOM 3797 C CA . GLU A 1 473 ? -15.058 21.54 26.842 1 80.71 473 GLU A CA 1
ATOM 3798 C C . GLU A 1 473 ? -14.677 23.017 26.876 1 80.71 473 GLU A C 1
ATOM 3800 O O . GLU A 1 473 ? -13.706 23.398 27.533 1 80.71 473 GLU A O 1
ATOM 3805 N N . PRO A 1 474 ? -15.541 23.755 26.191 1 64.59 474 PRO A N 1
ATOM 3806 C CA . PRO A 1 474 ? -15.184 25.17 26.07 1 64.59 474 PRO A CA 1
ATOM 3807 C C . PRO A 1 474 ? -15.141 25.886 27.418 1 64.59 474 PRO A C 1
ATOM 3809 O O . PRO A 1 474 ? -14.451 26.898 27.562 1 64.59 474 PRO A O 1
ATOM 3812 N N . LYS A 1 475 ? -15.846 25.284 28.445 1 65.1 475 LYS A N 1
ATOM 3813 C CA . LYS A 1 475 ? -15.807 25.902 29.767 1 65.1 475 LYS A CA 1
ATOM 3814 C C . LYS A 1 475 ? -14.399 25.859 30.354 1 65.1 475 LYS A C 1
ATOM 3816 O O . LYS A 1 475 ? -14.035 26.706 31.172 1 65.1 475 LYS A O 1
ATOM 3821 N N . ILE A 1 476 ? -13.675 24.809 29.819 1 63.74 476 ILE A N 1
ATOM 3822 C CA . ILE A 1 476 ? -12.288 24.729 30.262 1 63.74 476 ILE A CA 1
ATOM 3823 C C . ILE A 1 476 ? -11.482 25.869 29.643 1 63.74 476 ILE A C 1
ATOM 3825 O O . ILE A 1 476 ? -10.502 26.334 30.229 1 63.74 476 ILE A O 1
ATOM 3829 N N . CYS A 1 477 ? -11.883 26.303 28.438 1 59.77 477 CYS A N 1
ATOM 3830 C CA . CYS A 1 477 ? -11.126 27.308 27.7 1 59.77 477 CYS A CA 1
ATOM 3831 C C . CYS A 1 477 ? -11.499 28.714 28.154 1 59.77 477 CYS A C 1
ATOM 3833 O O . CYS A 1 477 ? -10.752 29.666 27.917 1 59.77 477 CYS A O 1
ATOM 3835 N N . SER A 1 478 ? -12.66 28.761 29.009 1 62.88 478 SER A N 1
ATOM 3836 C CA . SER A 1 478 ? -13.211 30.092 29.238 1 62.88 478 SER A CA 1
ATOM 3837 C C . SER A 1 478 ? -12.797 30.635 30.601 1 62.88 478 SER A C 1
ATOM 3839 O O . SER A 1 478 ? -12.554 29.866 31.534 1 62.88 478 SER A O 1
ATOM 3841 N N . GLY A 1 479 ? -12.087 31.799 30.604 1 66.38 479 GLY A N 1
ATOM 3842 C CA . GLY A 1 479 ? -11.808 32.552 31.816 1 66.38 479 GLY A CA 1
ATOM 3843 C C . GLY A 1 479 ? -10.463 33.253 31.787 1 66.38 479 GLY A C 1
ATOM 3844 O O . GLY A 1 479 ? -9.507 32.748 31.194 1 66.38 479 GLY A O 1
ATOM 3845 N N . PHE A 1 480 ? -10.38 34.304 32.152 1 72.09 480 PHE A N 1
ATOM 3846 C CA . PHE A 1 480 ? -9.186 35.137 32.234 1 72.09 480 PHE A CA 1
ATOM 3847 C C . PHE A 1 480 ? -8.102 34.45 33.056 1 72.09 480 PHE A C 1
ATOM 3849 O O . PHE A 1 480 ? -6.928 34.466 32.681 1 72.09 480 PHE A O 1
ATOM 3856 N N . SER A 1 481 ? -8.503 33.711 34.098 1 76.4 481 SER A N 1
ATOM 3857 C CA . SER A 1 481 ? -7.548 33.056 34.986 1 76.4 481 SER A CA 1
ATOM 3858 C C . SER A 1 481 ? -6.82 31.921 34.274 1 76.4 481 SER A C 1
ATOM 3860 O O . SER A 1 481 ? -5.614 31.741 34.456 1 76.4 481 SER A O 1
ATOM 3862 N N . THR A 1 482 ? -7.494 31.21 33.393 1 78.62 482 THR A N 1
ATOM 3863 C CA . THR A 1 482 ? -6.894 30.084 32.686 1 78.62 482 THR A CA 1
ATOM 3864 C C . THR A 1 482 ? -5.904 30.572 31.633 1 78.62 482 THR A C 1
ATOM 3866 O O . THR A 1 482 ? -4.843 29.973 31.446 1 78.62 482 THR A O 1
ATOM 3869 N N . THR A 1 483 ? -6.2 31.648 31.007 1 76.54 483 THR A N 1
ATOM 3870 C CA . THR A 1 483 ? -5.313 32.206 29.991 1 76.54 483 THR A CA 1
ATOM 3871 C C . THR A 1 483 ? -4.022 32.717 30.623 1 76.54 483 THR A C 1
ATOM 3873 O O . THR A 1 483 ? -2.934 32.504 30.084 1 76.54 483 THR A O 1
ATOM 3876 N N . VAL A 1 484 ? -4.22 33.331 31.779 1 81.7 484 VAL A N 1
ATOM 3877 C CA . VAL A 1 484 ? -3.062 33.886 32.473 1 81.7 484 VAL A CA 1
ATOM 3878 C C . VAL A 1 484 ? -2.172 32.753 32.982 1 81.7 484 VAL A C 1
ATOM 3880 O O . VAL A 1 484 ? -0.946 32.826 32.88 1 81.7 484 VAL A O 1
ATOM 3883 N N . THR A 1 485 ? -2.804 31.757 33.486 1 83.73 485 THR A N 1
ATOM 3884 C CA . THR A 1 485 ? -2.04 30.623 33.995 1 83.73 485 THR A CA 1
ATOM 3885 C C . THR A 1 485 ? -1.268 29.942 32.868 1 83.73 485 THR A C 1
ATOM 3887 O O . THR A 1 485 ? -0.111 29.556 33.046 1 83.73 485 THR A O 1
ATOM 3890 N N . SER A 1 486 ? -1.888 29.763 31.793 1 84.59 486 SER A N 1
ATOM 3891 C CA . SER A 1 486 ? -1.22 29.146 30.651 1 84.59 486 SER A CA 1
ATOM 3892 C C . SER A 1 486 ? -0.043 29.992 30.176 1 84.59 486 SER A C 1
ATOM 3894 O O . SER A 1 486 ? 1.032 29.463 29.887 1 84.59 486 SER A O 1
ATOM 3896 N N . ALA A 1 487 ? -0.188 31.27 30.172 1 82.7 487 ALA A N 1
ATOM 3897 C CA . ALA A 1 487 ? 0.879 32.177 29.757 1 82.7 487 ALA A CA 1
ATOM 3898 C C . ALA A 1 487 ? 2.051 32.127 30.734 1 82.7 487 ALA A C 1
ATOM 3900 O O . ALA A 1 487 ? 3.212 32.204 30.325 1 82.7 487 ALA A O 1
ATOM 3901 N N . LEU A 1 488 ? 1.735 31.981 31.992 1 85.15 488 LEU A N 1
ATOM 3902 C CA . LEU A 1 488 ? 2.766 31.914 33.022 1 85.15 488 LEU A CA 1
ATOM 3903 C C . LEU A 1 488 ? 3.566 30.621 32.907 1 85.15 488 LEU A C 1
ATOM 3905 O O . LEU A 1 488 ? 4.786 30.623 33.089 1 85.15 488 LEU A O 1
ATOM 3909 N N . ILE A 1 489 ? 2.958 29.606 32.617 1 86.53 489 ILE A N 1
ATOM 3910 C CA . ILE A 1 489 ? 3.647 28.329 32.468 1 86.53 489 ILE A CA 1
ATOM 3911 C C . ILE A 1 489 ? 4.619 28.401 31.292 1 86.53 489 ILE A C 1
ATOM 3913 O O . ILE A 1 489 ? 5.755 27.93 31.388 1 86.53 489 ILE A O 1
ATOM 3917 N N . HIS A 1 490 ? 4.291 29.069 30.265 1 87.61 490 HIS A N 1
ATOM 3918 C CA . HIS A 1 490 ? 5.175 29.223 29.115 1 87.61 490 HIS A CA 1
ATOM 3919 C C . HIS A 1 490 ? 6.361 30.123 29.448 1 87.61 490 HIS A C 1
ATOM 3921 O O . HIS A 1 490 ? 7.48 29.875 28.993 1 87.61 490 HIS A O 1
ATOM 3927 N N . LEU A 1 491 ? 6.005 31.079 30.234 1 86.99 491 LEU A N 1
ATOM 3928 C CA . LEU A 1 491 ? 7.072 31.985 30.642 1 86.99 491 LEU A CA 1
ATOM 3929 C C . LEU A 1 491 ? 8.079 31.271 31.537 1 86.99 491 LEU A C 1
ATOM 3931 O O . LEU A 1 491 ? 9.29 31.452 31.384 1 86.99 491 LEU A O 1
ATOM 3935 N N . PHE A 1 492 ? 7.588 30.494 32.361 1 88.41 492 PHE A N 1
ATOM 3936 C CA . PHE A 1 492 ? 8.459 29.764 33.275 1 88.41 492 PHE A CA 1
ATOM 3937 C C . PHE A 1 492 ? 9.335 28.776 32.515 1 88.41 492 PHE A C 1
ATOM 3939 O O . PHE A 1 492 ? 10.474 28.517 32.909 1 88.41 492 PHE A O 1
ATOM 3946 N N . LEU A 1 493 ? 8.887 28.271 31.522 1 88.46 493 LEU A N 1
ATOM 3947 C CA . LEU A 1 493 ? 9.623 27.311 30.707 1 88.46 493 LEU A CA 1
ATOM 3948 C C . LEU A 1 493 ? 10.809 27.978 30.019 1 88.46 493 LEU A C 1
ATOM 3950 O O . LEU A 1 493 ? 11.888 27.389 29.922 1 88.46 493 LEU A O 1
ATOM 3954 N N . VAL A 1 494 ? 10.678 29.257 29.635 1 91.17 494 VAL A N 1
ATOM 3955 C CA . VAL A 1 494 ? 11.68 29.835 28.745 1 91.17 494 VAL A CA 1
ATOM 3956 C C . VAL A 1 494 ? 12.581 30.787 29.529 1 91.17 494 VAL A C 1
ATOM 3958 O O . VAL A 1 494 ? 13.683 31.115 29.085 1 91.17 494 VAL A O 1
ATOM 3961 N N . ILE A 1 495 ? 12.277 31.144 30.751 1 90.57 495 ILE A N 1
ATOM 3962 C CA . ILE A 1 495 ? 13.017 32.121 31.543 1 90.57 495 ILE A CA 1
ATOM 3963 C C . ILE A 1 495 ? 14.474 31.682 31.675 1 90.57 495 ILE A C 1
ATOM 3965 O O . ILE A 1 495 ? 15.39 32.48 31.469 1 90.57 495 ILE A O 1
ATOM 3969 N N . PRO A 1 496 ? 14.684 30.416 31.86 1 88.09 496 PRO A N 1
ATOM 3970 C CA . PRO A 1 496 ? 16.083 30.007 32.014 1 88.09 496 PRO A CA 1
ATOM 3971 C C . PRO A 1 496 ? 16.898 30.203 30.738 1 88.09 496 PRO A C 1
ATOM 3973 O O . PRO A 1 496 ? 18.1 30.473 30.804 1 88.09 496 PRO A O 1
ATOM 3976 N N . ILE A 1 497 ? 16.338 30.138 29.643 1 90.82 497 ILE A N 1
ATOM 3977 C CA . ILE A 1 497 ? 17.027 30.257 28.363 1 90.82 497 ILE A CA 1
ATOM 3978 C C . ILE A 1 497 ? 17.177 31.73 27.992 1 90.82 497 ILE A C 1
ATOM 3980 O O . ILE A 1 497 ? 18.241 32.158 27.538 1 90.82 497 ILE A O 1
ATOM 3984 N N . VAL A 1 498 ? 16.166 32.493 28.253 1 90.13 498 VAL A N 1
ATOM 3985 C CA . VAL A 1 498 ? 16.172 33.907 27.89 1 90.13 498 VAL A CA 1
ATOM 3986 C C . VAL A 1 498 ? 17.153 34.665 28.781 1 90.13 498 VAL A C 1
ATOM 3988 O O . VAL A 1 498 ? 17.776 35.636 28.344 1 90.13 498 VAL A O 1
ATOM 3991 N N . ALA A 1 499 ? 17.398 34.151 29.946 1 87.74 499 ALA A N 1
ATOM 3992 C CA . ALA A 1 499 ? 18.265 34.835 30.902 1 87.74 499 ALA A CA 1
ATOM 3993 C C . ALA A 1 499 ? 19.725 34.439 30.699 1 87.74 499 ALA A C 1
ATOM 3995 O O . ALA A 1 499 ? 20.613 34.947 31.388 1 87.74 499 ALA A O 1
ATOM 3996 N N . PHE A 1 500 ? 19.941 33.647 29.748 1 86.75 500 PHE A N 1
ATOM 3997 C CA . PHE A 1 500 ? 21.253 33.041 29.554 1 86.75 500 PHE A CA 1
ATOM 3998 C C . PHE A 1 500 ? 22.324 34.111 29.385 1 86.75 500 PHE A C 1
ATOM 4000 O O . PHE A 1 500 ? 23.368 34.06 30.039 1 86.75 500 PHE A O 1
ATOM 4007 N N . PRO A 1 501 ? 22.106 35.233 28.565 1 81.43 501 PRO A N 1
ATOM 4008 C CA . PRO A 1 501 ? 23.146 36.249 28.389 1 81.43 501 PRO A CA 1
ATOM 4009 C C . PRO A 1 501 ? 23.317 37.138 29.619 1 81.43 501 PRO A C 1
ATOM 4011 O O . PRO A 1 501 ? 24.355 37.786 29.777 1 81.43 501 PRO A O 1
ATOM 4014 N N . ILE A 1 502 ? 22.321 37.178 30.417 1 83.93 502 ILE A N 1
ATOM 4015 C CA . ILE A 1 502 ? 22.307 38.088 31.557 1 83.93 502 ILE A CA 1
ATOM 4016 C C . ILE A 1 502 ? 23.1 37.48 32.712 1 83.93 502 ILE A C 1
ATOM 4018 O O . ILE A 1 502 ? 23.646 38.205 33.547 1 83.93 502 ILE A O 1
ATOM 4022 N N . ILE A 1 503 ? 23.216 36.202 32.656 1 84.4 503 ILE A N 1
ATOM 4023 C CA . ILE A 1 503 ? 23.839 35.504 33.775 1 84.4 503 ILE A CA 1
ATOM 4024 C C . ILE A 1 503 ? 25.285 35.969 33.933 1 84.4 503 ILE A C 1
ATOM 4026 O O . ILE A 1 503 ? 25.697 36.379 35.02 1 84.4 503 ILE A O 1
ATOM 4030 N N . PRO A 1 504 ? 26.093 36.009 32.846 1 77.18 504 PRO A N 1
ATOM 4031 C CA . PRO A 1 504 ? 27.461 36.503 33.014 1 77.18 504 PRO A CA 1
ATOM 4032 C C . PRO A 1 504 ? 27.516 37.997 33.326 1 77.18 504 PRO A C 1
ATOM 4034 O O . PRO A 1 504 ? 28.432 38.455 34.012 1 77.18 504 PRO A O 1
ATOM 4037 N N . LEU A 1 505 ? 26.602 38.697 32.848 1 77.88 505 LEU A N 1
ATOM 4038 C CA . LEU A 1 505 ? 26.575 40.138 33.072 1 77.88 505 LEU A CA 1
ATOM 4039 C C . LEU A 1 505 ? 26.303 40.455 34.539 1 77.88 505 LEU A C 1
ATOM 4041 O O . LEU A 1 505 ? 26.752 41.484 35.05 1 77.88 505 LEU A O 1
ATOM 4045 N N . LEU A 1 506 ? 25.571 39.571 35.138 1 79.7 506 LEU A N 1
ATOM 4046 C CA . LEU A 1 506 ? 25.252 39.768 36.548 1 79.7 506 LEU A CA 1
ATOM 4047 C C . LEU A 1 506 ? 26.318 39.14 37.439 1 79.7 506 LEU A C 1
ATOM 4049 O O . LEU A 1 506 ? 26.141 39.049 38.656 1 79.7 506 LEU A O 1
ATOM 4053 N N . GLY A 1 507 ? 27.436 38.732 36.857 1 70.88 507 GLY A N 1
ATOM 4054 C CA . GLY A 1 507 ? 28.547 38.17 37.61 1 70.88 507 GLY A CA 1
ATOM 4055 C C . GLY A 1 507 ? 28.356 36.704 37.95 1 70.88 507 GLY A C 1
ATOM 4056 O O . GLY A 1 507 ? 28.975 36.193 38.885 1 70.88 507 GLY A O 1
ATOM 4057 N N . GLY A 1 508 ? 27.377 36.113 37.309 1 69.85 508 GLY A N 1
ATOM 4058 C CA . GLY A 1 508 ? 27.113 34.714 37.604 1 69.85 508 GLY A CA 1
ATOM 4059 C C . GLY A 1 508 ? 28.171 33.778 37.052 1 69.85 508 GLY A C 1
ATOM 4060 O O . GLY A 1 508 ? 28.822 34.088 36.052 1 69.85 508 GLY A O 1
ATOM 4061 N N . SER A 1 509 ? 28.425 32.709 37.824 1 75.97 509 SER A N 1
ATOM 4062 C CA . SER A 1 509 ? 29.403 31.687 37.464 1 75.97 509 SER A CA 1
ATOM 4063 C C . SER A 1 509 ? 28.831 30.711 36.442 1 75.97 509 SER A C 1
ATOM 4065 O O . SER A 1 509 ? 27.631 30.728 36.163 1 75.97 509 SER A O 1
ATOM 4067 N N . GLU A 1 510 ? 29.602 29.936 35.676 1 81 510 GLU A N 1
ATOM 4068 C CA . GLU A 1 510 ? 29.27 28.889 34.715 1 81 510 GLU A CA 1
ATOM 4069 C C . GLU A 1 510 ? 28.307 27.871 35.319 1 81 510 GLU A C 1
ATOM 4071 O O . GLU A 1 510 ? 27.517 27.254 34.601 1 81 510 GLU A O 1
ATOM 4076 N N . VAL A 1 511 ? 28.203 27.875 36.594 1 85.6 511 VAL A N 1
ATOM 4077 C CA . VAL A 1 511 ? 27.349 26.918 37.29 1 85.6 511 VAL A CA 1
ATOM 4078 C C . VAL A 1 511 ? 25.885 27.318 37.126 1 85.6 511 VAL A C 1
ATOM 4080 O O . VAL A 1 511 ? 25.013 26.458 36.973 1 85.6 511 VAL A O 1
ATOM 4083 N N . TRP A 1 512 ? 25.704 28.624 37.099 1 86.6 512 TRP A N 1
ATOM 4084 C CA . TRP A 1 512 ? 24.331 29.102 36.965 1 86.6 512 TRP A CA 1
ATOM 4085 C C . TRP A 1 512 ? 23.814 28.879 35.547 1 86.6 512 TRP A C 1
ATOM 4087 O O . TRP A 1 512 ? 22.624 28.626 35.347 1 86.6 512 TRP A O 1
ATOM 4097 N N . GLU A 1 513 ? 24.668 28.964 34.599 1 87.83 513 GLU A N 1
ATOM 4098 C CA . GLU A 1 513 ? 24.289 28.653 33.224 1 87.83 513 GLU A CA 1
ATOM 4099 C C . GLU A 1 513 ? 23.859 27.195 33.087 1 87.83 513 GLU A C 1
ATOM 4101 O O . GLU A 1 513 ? 22.832 26.9 32.473 1 87.83 513 GLU A O 1
ATOM 4106 N N . THR A 1 514 ? 24.512 26.334 33.77 1 88.78 514 THR A N 1
ATOM 4107 C CA . THR A 1 514 ? 24.221 24.905 33.721 1 88.78 514 THR A CA 1
ATOM 4108 C C . THR A 1 514 ? 22.902 24.598 34.424 1 88.78 514 THR A C 1
ATOM 4110 O O . THR A 1 514 ? 22.079 23.838 33.908 1 88.78 514 THR A O 1
ATOM 4113 N N . ARG A 1 515 ? 22.734 25.225 35.48 1 88.47 515 ARG A N 1
ATOM 4114 C CA . ARG A 1 515 ? 21.508 24.984 36.235 1 88.47 515 ARG A CA 1
ATOM 4115 C C . ARG A 1 515 ? 20.285 25.464 35.461 1 88.47 515 ARG A C 1
ATOM 4117 O O . ARG A 1 515 ? 19.232 24.824 35.495 1 88.47 515 ARG A O 1
ATOM 4124 N N . ALA A 1 516 ? 20.497 26.544 34.835 1 88.68 516 ALA A N 1
ATOM 4125 C CA . ALA A 1 516 ? 19.396 27.099 34.053 1 88.68 516 ALA A CA 1
ATOM 4126 C C . ALA A 1 516 ? 19.003 26.161 32.916 1 88.68 516 ALA A C 1
ATOM 4128 O O . ALA A 1 516 ? 17.821 25.865 32.727 1 88.68 516 ALA A O 1
ATOM 4129 N N . VAL A 1 517 ? 19.897 25.656 32.233 1 88.39 517 VAL A N 1
ATOM 4130 C CA . VAL A 1 517 ? 19.621 24.803 31.081 1 88.39 517 VAL A CA 1
ATOM 4131 C C . VAL A 1 517 ? 19.099 23.448 31.555 1 88.39 517 VAL A C 1
ATOM 4133 O O . VAL A 1 517 ? 18.211 22.865 30.929 1 88.39 517 VAL A O 1
ATOM 4136 N N . ILE A 1 518 ? 19.539 22.989 32.678 1 88.71 518 ILE A N 1
ATOM 4137 C CA . ILE A 1 518 ? 19.053 21.728 33.228 1 88.71 518 ILE A CA 1
ATOM 4138 C C . ILE A 1 518 ? 17.602 21.887 33.677 1 88.71 518 ILE A C 1
ATOM 4140 O O . ILE A 1 518 ? 16.789 20.976 33.505 1 88.71 518 ILE A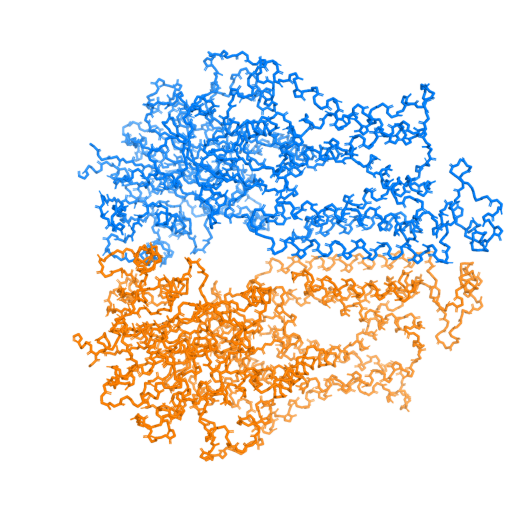 O 1
ATOM 4144 N N . PHE A 1 519 ? 17.414 23.012 34.267 1 90.6 519 PHE A N 1
ATOM 4145 C CA . PHE A 1 519 ? 16.039 23.294 34.661 1 90.6 519 PHE A CA 1
ATOM 4146 C C . PHE A 1 519 ? 15.113 23.267 33.451 1 90.6 519 PHE A C 1
ATOM 4148 O O . PHE A 1 519 ? 14.015 22.709 33.515 1 90.6 519 PHE A O 1
ATOM 4155 N N . PHE A 1 520 ? 15.507 23.884 32.408 1 91.3 520 PHE A N 1
ATOM 4156 C CA . PHE A 1 520 ? 14.746 23.855 31.165 1 91.3 520 PHE A CA 1
ATOM 4157 C C . PHE A 1 520 ? 14.53 22.421 30.696 1 91.3 520 PHE A C 1
ATOM 4159 O O . PHE A 1 520 ? 13.424 22.055 30.292 1 91.3 520 PHE A O 1
ATOM 4166 N N . LEU A 1 521 ? 15.526 21.595 30.792 1 90.05 521 LEU A N 1
ATOM 4167 C CA . LEU A 1 521 ? 15.45 20.204 30.361 1 90.05 521 LEU A CA 1
ATOM 4168 C C . LEU A 1 521 ? 14.458 19.423 31.216 1 90.05 521 LEU A C 1
ATOM 4170 O O . LEU A 1 521 ? 13.672 18.629 30.693 1 90.05 521 LEU A O 1
ATOM 4174 N N . VAL A 1 522 ? 14.46 19.664 32.468 1 91.51 522 VAL A N 1
ATOM 4175 C CA . VAL A 1 522 ? 13.585 18.954 33.394 1 91.51 522 VAL A CA 1
ATOM 4176 C C . VAL A 1 522 ? 12.134 19.362 33.151 1 91.51 522 VAL A C 1
ATOM 4178 O O . VAL A 1 522 ? 11.242 18.511 33.104 1 91.51 522 VAL A O 1
ATOM 4181 N N . LEU A 1 523 ? 11.948 20.615 33.006 1 90.78 523 LEU A N 1
ATOM 4182 C CA . LEU A 1 523 ? 10.589 21.089 32.766 1 90.78 523 LEU A CA 1
ATOM 4183 C C . LEU A 1 523 ? 10.06 20.572 31.433 1 90.78 523 LEU A C 1
ATOM 4185 O O . LEU A 1 523 ? 8.883 20.224 31.32 1 90.78 523 LEU A O 1
ATOM 4189 N N . SER A 1 524 ? 10.892 20.579 30.424 1 89.48 524 SER A N 1
ATOM 4190 C CA . SER A 1 524 ? 10.501 20.015 29.136 1 89.48 524 SER A CA 1
ATOM 4191 C C . SER A 1 524 ? 10.181 18.529 29.258 1 89.48 524 SER A C 1
ATOM 4193 O O . SER A 1 524 ? 9.259 18.032 28.608 1 89.48 524 SER A O 1
ATOM 4195 N N . GLY A 1 525 ? 10.885 17.85 30.102 1 89.86 525 GLY A N 1
ATOM 4196 C CA . GLY A 1 525 ? 10.63 16.441 30.358 1 89.86 525 GLY A CA 1
ATOM 4197 C C . GLY A 1 525 ? 9.301 16.191 31.046 1 89.86 525 GLY A C 1
ATOM 4198 O O . GLY A 1 525 ? 8.595 15.236 30.715 1 89.86 525 GLY A O 1
ATOM 4199 N N . VAL A 1 526 ? 8.988 17.072 31.92 1 92.02 526 VAL A N 1
ATOM 4200 C CA . VAL A 1 526 ? 7.718 16.956 32.628 1 92.02 526 VAL A CA 1
ATOM 4201 C C . VAL A 1 526 ? 6.562 17.153 31.65 1 92.02 526 VAL A C 1
ATOM 4203 O O . VAL A 1 526 ? 5.568 16.425 31.699 1 92.02 526 VAL A O 1
ATOM 4206 N N . LEU A 1 527 ? 6.693 18.126 30.833 1 91.36 527 LEU A N 1
ATOM 4207 C CA . LEU A 1 527 ? 5.645 18.371 29.848 1 91.36 527 LEU A CA 1
ATOM 4208 C C . LEU A 1 527 ? 5.519 17.195 28.885 1 91.36 527 LEU A C 1
ATOM 4210 O O . LEU A 1 527 ? 4.414 16.853 28.457 1 91.36 527 LEU A O 1
ATOM 4214 N N . LEU A 1 528 ? 6.629 16.589 28.591 1 90.26 528 LEU A N 1
ATOM 4215 C CA . LEU A 1 528 ? 6.625 15.408 27.734 1 90.26 528 LEU A CA 1
ATOM 4216 C C . LEU A 1 528 ? 5.887 14.253 28.402 1 90.26 528 LEU A C 1
ATOM 4218 O O . LEU A 1 528 ? 5.115 13.545 27.752 1 90.26 528 LEU A O 1
ATOM 4222 N N . PHE A 1 529 ? 6.066 14.171 29.701 1 89.89 529 PHE A N 1
ATOM 4223 C CA . PHE A 1 529 ? 5.416 13.112 30.465 1 89.89 529 PHE A CA 1
ATOM 4224 C C . PHE A 1 529 ? 3.912 13.347 30.544 1 89.89 529 PHE A C 1
ATOM 4226 O O . PHE A 1 529 ? 3.124 12.412 30.389 1 89.89 529 PHE A O 1
ATOM 4233 N N . ILE A 1 530 ? 3.514 14.558 30.714 1 92.38 530 ILE A N 1
ATOM 4234 C CA . ILE A 1 530 ? 2.101 14.909 30.808 1 92.38 530 ILE A CA 1
ATOM 4235 C C . ILE A 1 530 ? 1.413 14.643 29.471 1 92.38 530 ILE A C 1
ATOM 4237 O O . ILE A 1 530 ? 0.256 14.216 29.436 1 92.38 530 ILE A O 1
ATOM 4241 N N . ALA A 1 531 ? 2.082 14.796 28.428 1 92.09 531 ALA A N 1
ATOM 4242 C CA . ALA A 1 531 ? 1.525 14.679 27.083 1 92.09 531 ALA A CA 1
ATOM 4243 C C . ALA A 1 531 ? 1.142 13.236 26.771 1 92.09 531 ALA A C 1
ATOM 4245 O O . ALA A 1 531 ? 0.246 12.986 25.961 1 92.09 531 ALA A O 1
ATOM 4246 N N . VAL A 1 532 ? 1.745 12.201 27.404 1 89.78 532 VAL A N 1
ATOM 4247 C CA . VAL A 1 532 ? 1.526 10.809 27.024 1 89.78 532 VAL A CA 1
ATOM 4248 C C . VAL A 1 532 ? 0.551 10.154 27.999 1 89.78 532 VAL A C 1
ATOM 4250 O O . VAL A 1 532 ? 0.177 8.992 27.825 1 89.78 532 VAL A O 1
ATOM 4253 N N . LEU A 1 533 ? 0.035 10.866 28.928 1 89.71 533 LEU A N 1
ATOM 4254 C CA . LEU A 1 533 ? -0.886 10.304 29.909 1 89.71 533 LEU A CA 1
ATOM 4255 C C . LEU A 1 533 ? -2.266 10.088 29.298 1 89.71 533 LEU A C 1
ATOM 4257 O O . LEU A 1 533 ? -2.688 10.846 28.422 1 89.71 533 LEU A O 1
ATOM 4261 N N . PRO A 1 534 ? -2.955 9.034 29.591 1 87.06 534 PRO A N 1
ATOM 4262 C CA . PRO A 1 534 ? -4.265 8.712 29.019 1 87.06 534 PRO A CA 1
ATOM 4263 C C . PRO A 1 534 ? -5.355 9.689 29.455 1 87.06 534 PRO A C 1
ATOM 4265 O O . PRO A 1 534 ? -5.285 10.247 30.552 1 87.06 534 PRO A O 1
ATOM 4268 N N . THR A 1 535 ? -6.213 9.88 28.459 1 87.6 535 THR A N 1
ATOM 4269 C CA . THR A 1 535 ? -7.39 10.713 28.68 1 87.6 535 THR A CA 1
ATOM 4270 C C . THR A 1 535 ? -8.642 10.034 28.131 1 87.6 535 THR A C 1
ATOM 4272 O O . THR A 1 535 ? -8.553 9.162 27.265 1 87.6 535 THR A O 1
ATOM 4275 N N . GLY A 1 536 ? -9.728 9.707 28.742 1 87.45 536 GLY A N 1
ATOM 4276 C CA . GLY A 1 536 ? -10.94 9.185 28.131 1 87.45 536 GLY A CA 1
ATOM 4277 C C . GLY A 1 536 ? -11.777 8.352 29.083 1 87.45 536 GLY A C 1
ATOM 4278 O O . GLY A 1 536 ? -12.799 7.787 28.688 1 87.45 536 GLY A O 1
ATOM 4279 N N . ARG A 1 537 ? -11.326 8.335 30.315 1 83.63 537 ARG A N 1
ATOM 4280 C CA . ARG A 1 537 ? -12.1 7.565 31.283 1 83.63 537 ARG A CA 1
ATOM 4281 C C . ARG A 1 537 ? -13.483 8.174 31.487 1 83.63 537 ARG A C 1
ATOM 4283 O O . ARG A 1 537 ? -13.651 9.392 31.394 1 83.63 537 ARG A O 1
ATOM 4290 N N . GLU A 1 538 ? -14.407 7.4 31.644 1 84.12 538 GLU A N 1
ATOM 4291 C CA . GLU A 1 538 ? -15.785 7.849 31.821 1 84.12 538 GLU A CA 1
ATOM 4292 C C . GLU A 1 538 ? -15.901 8.832 32.983 1 84.12 538 GLU A C 1
ATOM 4294 O O . GLU A 1 538 ? -16.517 9.891 32.848 1 84.12 538 GLU A O 1
ATOM 4299 N N . ASN A 1 539 ? -15.208 8.434 34.174 1 84.39 539 ASN A N 1
ATOM 4300 C CA . ASN A 1 539 ? -15.149 9.324 35.328 1 84.39 539 ASN A CA 1
ATOM 4301 C C . ASN A 1 539 ? -13.728 9.82 35.581 1 84.39 539 ASN A C 1
ATOM 4303 O O . ASN A 1 539 ? -12.981 9.21 36.348 1 84.39 539 ASN A O 1
ATOM 4307 N N . PRO A 1 540 ? -13.509 11.021 34.84 1 83.3 540 PRO A N 1
ATOM 4308 C CA . PRO A 1 540 ? -12.129 11.498 34.958 1 83.3 540 PRO A CA 1
ATOM 4309 C C . PRO A 1 540 ? -11.797 12.001 36.361 1 83.3 540 PRO A C 1
ATOM 4311 O O . PRO A 1 540 ? -12.567 12.769 36.943 1 83.3 540 PRO A O 1
ATOM 4314 N N . GLY A 1 541 ? -10.746 11.493 37.001 1 83.54 541 GLY A N 1
ATOM 4315 C CA . GLY A 1 541 ? -10.237 11.982 38.273 1 83.54 541 GLY A CA 1
ATOM 4316 C C . GLY A 1 541 ? -9.568 13.339 38.166 1 83.54 541 GLY A C 1
ATOM 4317 O O . GLY A 1 541 ? -9.611 13.977 37.111 1 83.54 541 GLY A O 1
ATOM 4318 N N . CYS A 1 542 ? -8.995 13.827 39.183 1 86.99 542 CYS A N 1
ATOM 4319 C CA . CYS A 1 542 ? -8.366 15.142 39.24 1 86.99 542 CYS A CA 1
ATOM 4320 C C . CYS A 1 542 ? -7.162 15.212 38.307 1 86.99 542 CYS A C 1
ATOM 4322 O O . CYS A 1 542 ? -6.951 16.222 37.634 1 86.99 542 CYS A O 1
ATOM 4324 N N . TRP A 1 543 ? -6.47 14.187 38.275 1 87.93 543 TRP A N 1
ATOM 4325 C CA . TRP A 1 543 ? -5.274 14.172 37.438 1 87.93 543 TRP A CA 1
ATOM 4326 C C . TRP A 1 543 ? -5.645 14.2 35.959 1 87.93 543 TRP A C 1
ATOM 4328 O O . TRP A 1 543 ? -5.007 14.896 35.166 1 87.93 543 TRP A O 1
ATOM 4338 N N . GLN A 1 544 ? -6.655 13.487 35.604 1 89.96 544 GLN A N 1
ATOM 4339 C CA . GLN A 1 544 ? -7.075 13.475 34.207 1 89.96 544 GLN A CA 1
ATOM 4340 C C . GLN A 1 544 ? -7.649 14.827 33.793 1 89.96 544 GLN A C 1
ATOM 4342 O O . GLN A 1 544 ? -7.464 15.264 32.655 1 89.96 544 GLN A O 1
ATOM 4347 N N . LYS A 1 545 ? -8.292 15.456 34.737 1 89.33 545 LYS A N 1
ATOM 4348 C CA . LYS A 1 545 ? -8.805 16.794 34.46 1 89.33 545 LYS A CA 1
ATOM 4349 C C . LYS A 1 545 ? -7.666 17.784 34.234 1 89.33 545 LYS A C 1
ATOM 4351 O O . LYS A 1 545 ? -7.76 18.66 33.371 1 89.33 545 LYS A O 1
ATOM 4356 N N . PHE A 1 546 ? -6.667 17.557 35.048 1 90.52 546 PHE A N 1
ATOM 4357 C CA . PHE A 1 546 ? -5.496 18.414 34.906 1 90.52 546 PHE A CA 1
ATOM 4358 C C . PHE A 1 546 ? -4.819 18.188 33.559 1 90.52 546 PHE A C 1
ATOM 4360 O O . PHE A 1 546 ? -4.435 19.144 32.883 1 90.52 546 PHE A O 1
ATOM 4367 N N . VAL A 1 547 ? -4.683 17.009 33.163 1 92.49 547 VAL A N 1
ATOM 4368 C CA . VAL A 1 547 ? -4.058 16.678 31.886 1 92.49 547 VAL A CA 1
ATOM 4369 C C . VAL A 1 547 ? -4.888 17.252 30.741 1 92.49 547 VAL A C 1
ATOM 4371 O O . VAL A 1 547 ? -4.341 17.824 29.795 1 92.49 547 VAL A O 1
ATOM 4374 N N . ARG A 1 548 ? -6.18 17.109 30.839 1 91.6 548 ARG A N 1
ATOM 4375 C CA . ARG A 1 548 ? -7.073 17.649 29.819 1 91.6 548 ARG A CA 1
ATOM 4376 C C . ARG A 1 548 ? -6.937 19.165 29.719 1 91.6 548 ARG A C 1
ATOM 4378 O O . ARG A 1 548 ? -6.938 19.722 28.62 1 91.6 548 ARG A O 1
ATOM 4385 N N . TRP A 1 549 ? -6.789 19.796 30.879 1 90.55 549 TRP A N 1
ATOM 4386 C CA . TRP A 1 549 ? -6.578 21.24 30.903 1 90.55 549 TRP A CA 1
ATOM 4387 C C . TRP A 1 549 ? -5.279 21.613 30.198 1 90.55 549 TRP A C 1
ATOM 4389 O O . TRP A 1 549 ? -5.236 22.577 29.43 1 90.55 549 TRP A O 1
ATOM 4399 N N . CYS A 1 550 ? -4.24 20.857 30.413 1 91.08 550 CYS A N 1
ATOM 4400 C CA . CYS A 1 550 ? -2.939 21.125 29.81 1 91.08 550 CYS A CA 1
ATOM 4401 C C . CYS A 1 550 ? -2.992 20.95 28.297 1 91.08 550 CYS A C 1
ATOM 4403 O O . CYS A 1 550 ? -2.353 21.701 27.558 1 91.08 550 CYS A O 1
ATOM 4405 N N . ILE A 1 551 ? -3.783 20.03 27.843 1 91.57 551 ILE A N 1
ATOM 4406 C CA . ILE A 1 551 ? -3.889 19.759 26.413 1 91.57 551 ILE A CA 1
ATOM 4407 C C . ILE A 1 551 ? -4.547 20.944 25.711 1 91.57 551 ILE A C 1
ATOM 4409 O O . ILE A 1 551 ? -4.127 21.339 24.621 1 91.57 551 ILE A O 1
ATOM 4413 N N . VAL A 1 552 ? -5.468 21.525 26.31 1 89.01 552 VAL A N 1
ATOM 4414 C CA . VAL A 1 552 ? -6.229 22.606 25.692 1 89.01 552 VAL A CA 1
ATOM 4415 C C . VAL A 1 552 ? -5.427 23.904 25.753 1 89.01 552 VAL A C 1
ATOM 4417 O O . VAL A 1 552 ? -5.407 24.674 24.79 1 89.01 552 VAL A O 1
ATOM 4420 N N . HIS A 1 553 ? -4.596 24.08 26.888 1 87.29 553 HIS A N 1
ATOM 4421 C CA . HIS A 1 553 ? -4.069 25.418 27.13 1 87.29 553 HIS A CA 1
ATOM 4422 C C . HIS A 1 553 ? -2.569 25.477 26.861 1 87.29 553 HIS A C 1
ATOM 4424 O O . HIS A 1 553 ? -2.004 26.562 26.705 1 87.29 553 HIS A O 1
ATOM 4430 N N . ILE A 1 554 ? -1.938 24.39 26.932 1 89.29 554 ILE A N 1
ATOM 4431 C CA . ILE A 1 554 ? -0.494 24.375 26.727 1 89.29 554 ILE A CA 1
ATOM 4432 C C . ILE A 1 554 ? -0.174 23.782 25.357 1 89.29 554 ILE A C 1
ATOM 4434 O O . ILE A 1 554 ? -0.218 22.563 25.175 1 89.29 554 ILE A O 1
ATOM 4438 N N . TYR A 1 555 ? 0.256 24.589 24.497 1 87.56 555 TYR A N 1
ATOM 4439 C CA . TYR A 1 555 ? 0.484 24.218 23.104 1 87.56 555 TYR A CA 1
ATOM 4440 C C . TYR A 1 555 ? 1.494 23.081 23.001 1 87.56 555 TYR A C 1
ATOM 4442 O O . TYR A 1 555 ? 1.31 22.149 22.216 1 87.56 555 TYR A O 1
ATOM 4450 N N . HIS A 1 556 ? 2.596 23.124 23.819 1 88.57 556 HIS A N 1
ATOM 4451 C CA . HIS A 1 556 ? 3.656 22.124 23.74 1 88.57 556 HIS A CA 1
ATOM 4452 C C . HIS A 1 556 ? 3.126 20.733 24.069 1 88.57 556 HIS A C 1
ATOM 4454 O O . HIS A 1 556 ? 3.543 19.745 23.46 1 88.57 556 HIS A O 1
ATOM 4460 N N . VAL A 1 557 ? 2.257 20.736 24.981 1 92.08 557 VAL A N 1
ATOM 4461 C CA . VAL A 1 557 ? 1.68 19.456 25.381 1 92.08 557 VAL A CA 1
ATOM 4462 C C . VAL A 1 557 ? 0.813 18.904 24.251 1 92.08 557 VAL A C 1
ATOM 4464 O O . VAL A 1 557 ? 0.916 17.727 23.9 1 92.08 557 VAL A O 1
ATOM 4467 N N . ARG A 1 558 ? 0.042 19.727 23.69 1 90.91 558 ARG A N 1
ATOM 4468 C CA . ARG A 1 558 ? -0.828 19.33 22.587 1 90.91 558 ARG A CA 1
ATOM 4469 C C . ARG A 1 558 ? -0.011 18.879 21.381 1 90.91 558 ARG A C 1
ATOM 4471 O O . ARG A 1 558 ? -0.326 17.863 20.757 1 90.91 558 ARG A O 1
ATOM 4478 N N . PHE A 1 559 ? 0.958 19.6 21.126 1 89.38 559 PHE A N 1
ATOM 4479 C CA . PHE A 1 559 ? 1.802 19.326 19.969 1 89.38 559 PHE A CA 1
ATOM 4480 C C . PHE A 1 559 ? 2.509 17.985 20.12 1 89.38 559 PHE A C 1
ATOM 4482 O O . PHE A 1 559 ? 2.53 17.179 19.188 1 89.38 559 PHE A O 1
ATOM 4489 N N . ILE A 1 560 ? 3.069 17.736 21.267 1 87.96 560 ILE A N 1
ATOM 4490 C CA . ILE A 1 560 ? 3.774 16.487 21.529 1 87.96 560 ILE A CA 1
ATOM 4491 C C . ILE A 1 560 ? 2.8 15.315 21.436 1 87.96 560 ILE A C 1
ATOM 4493 O O . ILE A 1 560 ? 3.121 14.277 20.853 1 87.96 560 ILE A O 1
ATOM 4497 N N . ARG A 1 561 ? 1.714 15.53 21.951 1 90.33 561 ARG A N 1
ATOM 4498 C CA . ARG A 1 561 ? 0.686 14.494 21.933 1 90.33 561 ARG A CA 1
ATOM 4499 C C . ARG A 1 561 ? 0.302 14.128 20.503 1 90.33 561 ARG A C 1
ATOM 4501 O O . ARG A 1 561 ? 0.124 12.95 20.185 1 90.33 561 ARG A O 1
ATOM 4508 N N . GLU A 1 562 ? 0.212 15.076 19.676 1 88.16 562 GLU A N 1
ATOM 4509 C CA . GLU A 1 562 ? -0.166 14.853 18.284 1 88.16 562 GLU A CA 1
ATOM 4510 C C . GLU A 1 562 ? 0.963 14.185 17.505 1 88.16 562 GLU A C 1
ATOM 4512 O O . GLU A 1 562 ? 0.725 13.257 16.729 1 88.16 562 GLU A O 1
ATOM 4517 N N . VAL A 1 563 ? 2.176 14.607 17.73 1 82.72 563 VAL A N 1
ATOM 4518 C CA . VAL A 1 563 ? 3.327 14.085 17 1 82.72 563 VAL A CA 1
ATOM 4519 C C . VAL A 1 563 ? 3.572 12.63 17.394 1 82.72 563 VAL A C 1
ATOM 4521 O O . VAL A 1 563 ? 3.966 11.812 16.559 1 82.72 563 VAL A O 1
ATOM 4524 N N . PHE A 1 564 ? 3.211 12.359 18.675 1 82.45 564 PHE A N 1
ATOM 4525 C CA . PHE A 1 564 ? 3.44 10.996 19.14 1 82.45 564 PHE A CA 1
ATOM 4526 C C . PHE A 1 564 ? 2.21 10.128 18.901 1 82.45 564 PHE A C 1
ATOM 4528 O O . PHE A 1 564 ? 2.185 8.959 19.289 1 82.45 564 PHE A O 1
ATOM 4535 N N . GLU A 1 565 ? 1.163 10.712 18.37 1 81.2 565 GLU A N 1
ATOM 4536 C CA . GLU A 1 565 ? -0.038 9.994 17.953 1 81.2 565 GLU A CA 1
ATOM 4537 C C . GLU A 1 565 ? -0.699 9.291 19.135 1 81.2 565 GLU A C 1
ATOM 4539 O O . GLU A 1 565 ? -1.016 8.102 19.059 1 81.2 565 GLU A O 1
ATOM 4544 N N . VA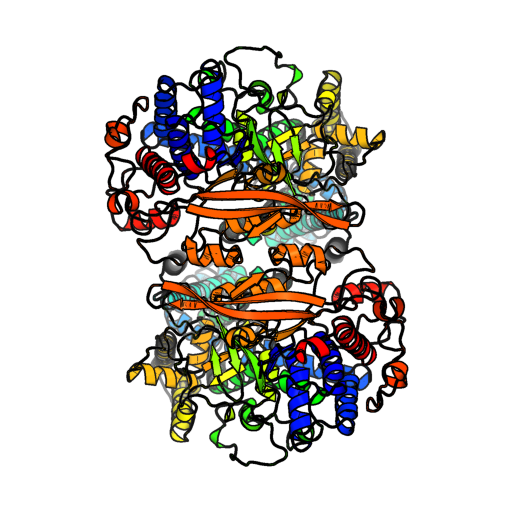L A 1 566 ? -0.814 9.998 20.221 1 87.8 566 VAL A N 1
ATOM 4545 C CA . VAL A 1 566 ? -1.496 9.443 21.385 1 87.8 566 VAL A CA 1
ATOM 4546 C C . VAL A 1 566 ? -2.999 9.38 21.122 1 87.8 566 VAL A C 1
ATOM 4548 O O . VAL A 1 566 ? -3.617 10.389 20.773 1 87.8 566 VAL A O 1
ATOM 4551 N N . VAL A 1 567 ? -3.579 8.195 21.229 1 89.53 567 VAL A N 1
ATOM 4552 C CA . VAL A 1 567 ? -4.995 7.975 20.956 1 89.53 567 VAL A CA 1
ATOM 4553 C C . VAL A 1 567 ? -5.786 8.022 22.262 1 89.53 567 VAL A C 1
ATOM 4555 O O . VAL A 1 567 ? -5.348 7.482 23.28 1 89.53 567 VAL A O 1
ATOM 4558 N N . ASN A 1 568 ? -6.849 8.834 22.246 1 90.48 568 ASN A N 1
ATOM 4559 C CA . ASN A 1 568 ? -7.769 8.875 23.378 1 90.48 568 ASN A CA 1
ATOM 4560 C C . ASN A 1 568 ? -8.572 7.582 23.494 1 90.48 568 ASN A C 1
ATOM 4562 O O . ASN A 1 568 ? -9.289 7.207 22.565 1 90.48 568 ASN A O 1
ATOM 4566 N N . HIS A 1 569 ? -8.446 6.884 24.645 1 88.98 569 HIS A N 1
ATOM 4567 C CA . HIS A 1 569 ? -9.148 5.625 24.872 1 88.98 569 HIS A CA 1
ATOM 4568 C C . HIS A 1 569 ? -10.246 5.788 25.918 1 88.98 569 HIS A C 1
ATOM 4570 O O . HIS A 1 569 ? -9.976 6.199 27.049 1 88.98 569 HIS A O 1
ATOM 4576 N N . GLY A 1 570 ? -11.443 5.511 25.482 1 86.76 570 GLY A N 1
ATOM 4577 C CA . GLY A 1 570 ? -12.56 5.599 26.41 1 86.76 570 GLY A CA 1
ATOM 4578 C C . GLY A 1 570 ? -13.78 6.274 25.813 1 86.76 570 GLY A C 1
ATOM 4579 O O . GLY A 1 570 ? -13.724 6.794 24.696 1 86.76 570 GLY A O 1
ATOM 4580 N N . PRO A 1 571 ? -14.868 6.266 26.454 1 86.18 571 PRO A N 1
ATOM 4581 C CA . PRO A 1 571 ? -16.126 6.813 25.941 1 86.18 571 PRO A CA 1
ATOM 4582 C C . PRO A 1 571 ? -16.154 8.34 25.953 1 86.18 571 PRO A C 1
ATOM 4584 O O . PRO A 1 571 ? -16.944 8.952 25.23 1 86.18 571 PRO A O 1
ATOM 4587 N N . THR A 1 572 ? -15.328 8.959 26.847 1 88.95 572 THR A N 1
ATOM 4588 C CA . THR A 1 572 ? -15.294 10.416 26.897 1 88.95 572 THR A CA 1
ATOM 4589 C C . THR A 1 572 ? -14.525 10.98 25.705 1 88.95 572 THR A C 1
ATOM 4591 O O . THR A 1 572 ? -13.404 10.55 25.424 1 88.95 572 THR A O 1
ATOM 4594 N N . PRO A 1 573 ? -15.145 11.901 25.011 1 91.3 573 PRO A N 1
ATOM 4595 C CA . PRO A 1 573 ? -14.437 12.484 23.869 1 91.3 573 PRO A CA 1
ATOM 4596 C C . PRO A 1 573 ? -13.134 13.17 24.271 1 91.3 573 PRO A C 1
ATOM 4598 O O . PRO A 1 573 ? -12.998 13.629 25.408 1 91.3 573 PRO A O 1
ATOM 4601 N N . PRO A 1 574 ? -12.19 13.197 23.438 1 91.47 574 PRO A N 1
ATOM 4602 C CA . PRO A 1 574 ? -10.965 13.945 23.725 1 91.47 574 PRO A CA 1
ATOM 4603 C C . PRO A 1 574 ? -11.219 15.436 23.936 1 91.47 574 PRO A C 1
ATOM 4605 O O . PRO A 1 574 ? -12.209 15.974 23.434 1 91.47 574 PRO A O 1
ATOM 4608 N N . PRO A 1 575 ? -10.394 16.097 24.655 1 90.63 575 PRO A N 1
ATOM 4609 C CA . PRO A 1 575 ? -10.581 17.53 24.891 1 90.63 575 PRO A CA 1
ATOM 4610 C C . PRO A 1 575 ? -10.556 18.349 23.602 1 90.63 575 PRO A C 1
ATOM 4612 O O . PRO A 1 575 ? -11.203 19.396 23.519 1 90.63 575 PRO A O 1
ATOM 4615 N N . ILE A 1 576 ? -9.81 17.867 22.66 1 91.5 576 ILE A N 1
ATOM 4616 C CA . ILE A 1 576 ? -9.766 18.484 21.339 1 91.5 576 ILE A CA 1
ATOM 4617 C C . ILE A 1 576 ? -10.127 17.449 20.275 1 91.5 576 ILE A C 1
ATOM 4619 O O . ILE A 1 576 ? -9.466 16.415 20.157 1 91.5 576 ILE A O 1
ATOM 4623 N N . LEU A 1 577 ? -11.163 17.762 19.522 1 93.16 577 LEU A N 1
ATOM 4624 C CA . LEU A 1 577 ? -11.572 16.881 18.433 1 93.16 577 LEU A CA 1
ATOM 4625 C C . LEU A 1 577 ? -10.83 17.227 17.146 1 93.16 577 LEU A C 1
ATOM 4627 O O . LEU A 1 577 ? -10.896 18.364 16.673 1 93.16 577 LEU A O 1
ATOM 4631 N N . HIS A 1 578 ? -10.174 16.323 16.688 1 93.65 578 HIS A N 1
ATOM 4632 C CA . HIS A 1 578 ? -9.552 16.503 15.381 1 93.65 578 HIS A CA 1
ATOM 4633 C C . HIS A 1 578 ? -10.456 15.989 14.265 1 93.65 578 HIS A C 1
ATOM 4635 O O . HIS A 1 578 ? -10.776 14.8 14.218 1 93.65 578 HIS A O 1
ATOM 4641 N N . LEU A 1 579 ? -10.832 16.894 13.442 1 96.35 579 LEU A N 1
ATOM 4642 C CA . LEU A 1 579 ? -11.818 16.568 12.417 1 96.35 579 LEU A CA 1
ATOM 4643 C C . LEU A 1 579 ? -11.238 16.769 11.022 1 96.35 579 LEU A C 1
ATOM 4645 O O . LEU A 1 579 ? -10.408 17.657 10.812 1 96.35 579 LEU A O 1
ATOM 4649 N N . SER A 1 580 ? -11.624 15.939 10.16 1 96.12 580 SER A N 1
ATOM 4650 C CA . SER A 1 580 ? -11.238 16.045 8.757 1 96.12 580 SER A CA 1
ATOM 4651 C C . SER A 1 580 ? -12.403 15.7 7.836 1 96.12 580 SER A C 1
ATOM 4653 O O . SER A 1 580 ? -13.563 15.745 8.25 1 96.12 580 SER A O 1
ATOM 4655 N N . ASP A 1 581 ? -12.115 15.476 6.605 1 96.55 581 ASP A N 1
ATOM 4656 C CA . ASP A 1 581 ? -13.12 15.245 5.571 1 96.55 581 ASP A CA 1
ATOM 4657 C C . ASP A 1 581 ? -13.882 13.947 5.827 1 96.55 581 ASP A C 1
ATOM 4659 O O . ASP A 1 581 ? -13.284 12.93 6.185 1 96.55 581 ASP A O 1
ATOM 4663 N N . GLY A 1 582 ? -15.188 14.054 5.64 1 96.64 582 GLY A N 1
ATOM 4664 C CA . GLY A 1 582 ? -15.998 12.856 5.796 1 96.64 582 GLY A CA 1
ATOM 4665 C C . GLY A 1 582 ? -15.653 11.769 4.796 1 96.64 582 GLY A C 1
ATOM 4666 O O . GLY A 1 582 ? -15.834 10.582 5.075 1 96.64 582 GLY A O 1
ATOM 4667 N N . GLY A 1 583 ? -15.127 12.217 3.708 1 95.52 583 GLY A N 1
ATOM 4668 C CA . GLY A 1 583 ? -14.777 11.292 2.641 1 95.52 583 GLY A CA 1
ATOM 4669 C C . GLY A 1 583 ? -13.642 10.356 3.012 1 95.52 583 GLY A C 1
ATOM 4670 O O . GLY A 1 583 ? -13.397 9.365 2.32 1 95.52 583 GLY A O 1
ATOM 4671 N N . HIS A 1 584 ? -13.025 10.679 4.118 1 95.23 584 HIS A N 1
ATOM 4672 C CA . HIS A 1 584 ? -11.945 9.809 4.568 1 95.23 584 HIS A CA 1
ATOM 4673 C C . HIS A 1 584 ? -12.489 8.494 5.118 1 95.23 584 HIS A C 1
ATOM 4675 O O . HIS A 1 584 ? -11.73 7.547 5.337 1 95.23 584 HIS A O 1
ATOM 4681 N N . VAL A 1 585 ? -13.803 8.458 5.28 1 95.21 585 VAL A N 1
ATOM 4682 C CA . VAL A 1 585 ? -14.46 7.23 5.715 1 95.21 585 VAL A CA 1
ATOM 4683 C C . VAL A 1 585 ? -15.485 6.794 4.67 1 95.21 585 VAL A C 1
ATOM 4685 O O . VAL A 1 585 ? -15.485 5.64 4.235 1 95.21 585 VAL A O 1
ATOM 4688 N N . GLU A 1 586 ? -16.291 7.703 4.348 1 94.69 586 GLU A N 1
ATOM 4689 C CA . GLU A 1 586 ? -17.368 7.447 3.396 1 94.69 586 GLU A CA 1
ATOM 4690 C C . GLU A 1 586 ? -17.707 8.702 2.596 1 94.69 586 GLU A C 1
ATOM 4692 O O . GLU A 1 586 ? -18.124 9.713 3.164 1 94.69 586 GLU A O 1
ATOM 4697 N N . ASN A 1 587 ? -17.701 8.643 1.306 1 96.54 587 ASN A N 1
ATOM 4698 C CA . ASN A 1 587 ? -17.711 9.836 0.467 1 96.54 587 ASN A CA 1
ATOM 4699 C C . ASN A 1 587 ? -19.102 10.111 -0.099 1 96.54 587 ASN A C 1
ATOM 4701 O O . ASN A 1 587 ? -19.285 11.05 -0.877 1 96.54 587 ASN A O 1
ATOM 4705 N N . LEU A 1 588 ? -20.126 9.362 0.201 1 97.99 588 LEU A N 1
ATOM 4706 C CA . LEU A 1 588 ? -21.435 9.509 -0.426 1 97.99 588 LEU A CA 1
ATOM 4707 C C . LEU A 1 588 ? -22.413 10.208 0.513 1 97.99 588 LEU A C 1
ATOM 4709 O O . LEU A 1 588 ? -23.47 10.674 0.081 1 97.99 588 LEU A O 1
ATOM 4713 N N . GLY A 1 589 ? -22.124 10.269 1.827 1 98.06 589 GLY A N 1
ATOM 4714 C CA . GLY A 1 589 ? -23.059 10.807 2.802 1 98.06 589 GLY A CA 1
ATOM 4715 C C . GLY A 1 589 ? -24.263 9.913 3.031 1 98.06 589 GLY A C 1
ATOM 4716 O O . GLY A 1 589 ? -25.33 10.389 3.424 1 98.06 589 GLY A O 1
ATOM 4717 N N . LEU A 1 590 ? -24.131 8.626 2.839 1 98.4 590 LEU A N 1
ATOM 4718 C CA . LEU A 1 590 ? -25.234 7.672 2.88 1 98.4 590 LEU A CA 1
ATOM 4719 C C . LEU A 1 590 ? -25.43 7.128 4.291 1 98.4 590 LEU A C 1
ATOM 4721 O O . LEU A 1 590 ? -26.561 6.88 4.713 1 98.4 590 LEU A O 1
ATOM 4725 N N . LEU A 1 591 ? -24.421 6.978 5.09 1 97.71 591 LEU A N 1
ATOM 4726 C CA . LEU A 1 591 ? -24.432 6.243 6.35 1 97.71 591 LEU A CA 1
ATOM 4727 C C . LEU A 1 591 ? -25.359 6.911 7.361 1 97.71 591 LEU A C 1
ATOM 4729 O O . LEU A 1 591 ? -26.129 6.233 8.046 1 97.71 591 LEU A O 1
ATOM 4733 N N . PRO A 1 592 ? -25.32 8.291 7.472 1 97.12 592 PRO A N 1
ATOM 4734 C CA . PRO A 1 592 ? -26.227 8.904 8.445 1 97.12 592 PRO A CA 1
ATOM 4735 C C . PRO A 1 592 ? -27.698 8.67 8.109 1 97.12 592 PRO A C 1
ATOM 4737 O O . PRO A 1 592 ? -28.54 8.622 9.009 1 97.12 592 PRO A O 1
ATOM 4740 N N . LEU A 1 593 ? -28.023 8.571 6.852 1 98.01 593 LEU A N 1
ATOM 4741 C CA . LEU A 1 593 ? -29.4 8.32 6.44 1 98.01 593 LEU A CA 1
ATOM 4742 C C . LEU A 1 593 ? -29.797 6.875 6.724 1 98.01 593 LEU A C 1
ATOM 4744 O O . LEU A 1 593 ? -30.942 6.603 7.093 1 98.01 593 LEU A O 1
ATOM 4748 N N . LEU A 1 594 ? -28.867 5.944 6.527 1 97.09 594 LEU A N 1
ATOM 4749 C CA . LEU A 1 594 ? -29.109 4.547 6.873 1 97.09 594 LEU A CA 1
ATOM 4750 C C . LEU A 1 594 ? -29.3 4.385 8.377 1 97.09 594 LEU A C 1
ATOM 4752 O O . LEU A 1 594 ? -30.108 3.565 8.82 1 97.09 594 LEU A O 1
ATOM 4756 N N . LYS A 1 595 ? -28.45 5.094 9.135 1 95.09 595 LYS A N 1
ATOM 4757 C CA . LYS A 1 595 ? -28.571 5.028 10.589 1 95.09 595 LYS A CA 1
ATOM 4758 C C . LYS A 1 595 ? -29.975 5.418 11.042 1 95.09 595 LYS A C 1
ATOM 4760 O O . LYS A 1 595 ? -30.493 4.87 12.017 1 95.09 595 LYS A O 1
ATOM 4765 N N . ARG A 1 596 ? -30.649 6.374 10.344 1 94.16 596 ARG A N 1
ATOM 4766 C CA . ARG A 1 596 ? -31.995 6.834 10.671 1 94.16 596 ARG A CA 1
ATOM 4767 C C . ARG A 1 596 ? -33.049 5.896 10.093 1 94.16 596 ARG A C 1
ATOM 4769 O O . ARG A 1 596 ? -34.249 6.139 10.236 1 94.16 596 ARG A O 1
ATOM 4776 N N . ARG A 1 597 ? -32.663 4.8 9.403 1 95.64 597 ARG A N 1
ATOM 4777 C CA . ARG A 1 597 ? -33.518 3.745 8.869 1 95.64 597 ARG A CA 1
ATOM 4778 C C . ARG A 1 597 ? -34.586 4.321 7.945 1 95.64 597 ARG A C 1
ATOM 4780 O O . ARG A 1 597 ? -35.77 4.006 8.084 1 95.64 597 ARG A O 1
ATOM 4787 N N . LEU A 1 598 ? -34.167 5.175 7.031 1 96.63 598 LEU A N 1
ATOM 4788 C CA . LEU A 1 598 ? -35.109 5.856 6.15 1 96.63 598 LEU A CA 1
ATOM 4789 C C . LEU A 1 598 ? -35.66 4.899 5.099 1 96.63 598 LEU A C 1
ATOM 4791 O O . LEU A 1 598 ? -34.977 3.956 4.693 1 96.63 598 LEU A O 1
ATOM 4795 N N . LYS A 1 599 ? -36.818 5.17 4.595 1 96.33 599 LYS A N 1
ATOM 4796 C CA . LYS A 1 599 ? -37.498 4.3 3.639 1 96.33 599 LYS A CA 1
ATOM 4797 C C . LYS A 1 599 ? -37.035 4.584 2.213 1 96.33 599 LYS A C 1
ATOM 4799 O O . LYS A 1 599 ? -37.007 3.682 1.372 1 96.33 599 LYS A O 1
ATOM 4804 N N . LYS A 1 600 ? -36.814 5.881 1.907 1 97.62 600 LYS A N 1
ATOM 4805 C CA . LYS A 1 600 ? -36.371 6.279 0.574 1 97.62 600 LYS A CA 1
ATOM 4806 C C . LYS A 1 600 ? -35.152 7.194 0.651 1 97.62 600 LYS A C 1
ATOM 4808 O O . LYS A 1 600 ? -35.19 8.234 1.312 1 97.62 600 LYS A O 1
ATOM 4813 N N . ILE A 1 601 ? -34.129 6.833 0.005 1 98.32 601 ILE A N 1
ATOM 4814 C CA . ILE A 1 601 ? -32.888 7.6 0.024 1 98.32 601 ILE A CA 1
ATOM 4815 C C . ILE A 1 601 ? -32.395 7.819 -1.404 1 98.32 601 ILE A C 1
ATOM 4817 O O . ILE A 1 601 ? -32.33 6.876 -2.197 1 98.32 601 ILE A O 1
ATOM 4821 N N . VAL A 1 602 ? -32.118 9.012 -1.792 1 98.62 602 VAL A N 1
ATOM 4822 C CA . VAL A 1 602 ? -31.454 9.326 -3.053 1 98.62 602 VAL A CA 1
ATOM 4823 C C . VAL A 1 602 ? -29.992 9.683 -2.793 1 98.62 602 VAL A C 1
ATOM 4825 O O . VAL A 1 602 ? -29.695 10.534 -1.951 1 98.62 602 VAL A O 1
ATOM 4828 N N . VAL A 1 603 ? -29.094 9.034 -3.404 1 98.63 603 VAL A N 1
ATOM 4829 C CA . VAL A 1 603 ? -27.663 9.272 -3.245 1 98.63 603 VAL A CA 1
ATOM 4830 C C . VAL A 1 603 ? -27.082 9.817 -4.548 1 98.63 603 VAL A C 1
ATOM 4832 O O . VAL A 1 603 ? -27.19 9.18 -5.598 1 98.63 603 VAL A O 1
ATOM 4835 N N . VAL A 1 604 ? -26.499 10.982 -4.515 1 98.46 604 VAL A N 1
ATOM 4836 C CA . VAL A 1 604 ? -25.878 11.608 -5.678 1 98.46 604 VAL A CA 1
ATOM 4837 C C . VAL A 1 604 ? -24.359 11.482 -5.583 1 98.46 604 VAL A C 1
ATOM 4839 O O . VAL A 1 604 ? -23.745 11.991 -4.642 1 98.46 604 VAL A O 1
ATOM 4842 N N . ASN A 1 605 ? -23.747 10.841 -6.492 1 97.29 605 ASN A N 1
ATOM 4843 C CA . ASN A 1 605 ? -22.304 10.625 -6.481 1 97.29 605 ASN A CA 1
ATOM 4844 C C . ASN A 1 605 ? -21.595 11.525 -7.489 1 97.29 605 ASN A C 1
ATOM 4846 O O . ASN A 1 605 ? -21.588 11.237 -8.687 1 97.29 605 ASN A O 1
ATOM 4850 N N . GLY A 1 606 ? -20.977 12.542 -7.004 1 95.53 606 GLY A N 1
ATOM 4851 C CA . GLY A 1 606 ? -20.142 13.39 -7.839 1 95.53 606 GLY A CA 1
ATOM 4852 C C . GLY A 1 606 ? -18.659 13.133 -7.656 1 95.53 606 GLY A C 1
ATOM 4853 O O . GLY A 1 606 ? -17.829 13.97 -8.018 1 95.53 606 GLY A O 1
ATOM 4854 N N . GLY A 1 607 ? -18.346 12.025 -7 1 91.74 607 GLY A N 1
ATOM 4855 C CA . GLY A 1 607 ? -16.954 11.666 -6.781 1 91.74 607 GLY A CA 1
ATOM 4856 C C . GLY A 1 607 ? -16.253 11.199 -8.043 1 91.74 607 GLY A C 1
ATOM 4857 O O . GLY A 1 607 ? -16.901 10.929 -9.056 1 91.74 607 GLY A O 1
ATOM 4858 N N . LYS A 1 608 ? -14.958 11.185 -8.008 1 86.59 608 LYS A N 1
ATOM 4859 C CA . LYS A 1 608 ? -14.183 10.742 -9.163 1 86.59 608 LYS A CA 1
ATOM 4860 C C . LYS A 1 608 ? -14.282 9.231 -9.345 1 86.59 608 LYS A C 1
ATOM 4862 O O . LYS A 1 608 ? -14.23 8.478 -8.37 1 86.59 608 LYS A O 1
ATOM 4867 N N . ALA A 1 609 ? -14.604 8.848 -10.489 1 81.98 609 ALA A N 1
ATOM 4868 C CA . ALA A 1 609 ? -14.643 7.42 -10.796 1 81.98 609 ALA A CA 1
ATOM 4869 C C . ALA A 1 609 ? -13.717 7.085 -11.962 1 81.98 609 ALA A C 1
ATOM 4871 O O . ALA A 1 609 ? -13.619 7.849 -12.925 1 81.98 609 ALA A O 1
ATOM 4872 N N . ASN A 1 610 ? -12.769 6.188 -11.703 1 69.91 610 ASN A N 1
ATOM 4873 C CA . ASN A 1 610 ? -11.975 5.703 -12.827 1 69.91 610 ASN A CA 1
ATOM 4874 C C . ASN A 1 610 ? -12.811 4.847 -13.776 1 69.91 610 ASN A C 1
ATOM 4876 O O . ASN A 1 610 ? -13.868 4.342 -13.394 1 69.91 610 ASN A O 1
ATOM 4880 N N . GLU A 1 611 ? -12.364 4.87 -14.936 1 61.49 611 GLU A N 1
ATOM 4881 C CA . GLU A 1 611 ? -13.069 4.056 -15.921 1 61.49 611 GLU A CA 1
ATOM 4882 C C . GLU A 1 611 ? -13.255 2.625 -15.424 1 61.49 611 GLU A C 1
ATOM 4884 O O . GLU A 1 611 ? -12.29 1.972 -15.022 1 61.49 611 GLU A O 1
ATOM 4889 N N . GLY A 1 612 ? -14.46 2.143 -15.222 1 63.08 612 GLY A N 1
ATOM 4890 C CA . GLY A 1 612 ? -14.778 0.786 -14.804 1 63.08 612 GLY A CA 1
ATOM 4891 C C . GLY A 1 612 ? -15.013 0.662 -13.311 1 63.08 612 GLY A C 1
ATOM 4892 O O . GLY A 1 612 ? -15.419 -0.397 -12.827 1 63.08 612 GLY A O 1
ATOM 4893 N N . ASP A 1 613 ? -14.754 1.742 -12.583 1 78.42 613 ASP A N 1
ATOM 4894 C CA . ASP A 1 613 ? -14.913 1.672 -11.134 1 78.42 613 ASP A CA 1
ATOM 4895 C C . ASP A 1 613 ? -15.852 2.766 -10.631 1 78.42 613 ASP A C 1
ATOM 4897 O O . ASP A 1 613 ? -15.577 3.41 -9.616 1 78.42 613 ASP A O 1
ATOM 4901 N N . SER A 1 614 ? -16.983 2.943 -11.296 1 82.7 614 SER A N 1
ATOM 4902 C CA . SER A 1 614 ? -17.925 4.01 -10.971 1 82.7 614 SER A CA 1
ATOM 4903 C C . SER A 1 614 ? -18.673 3.711 -9.676 1 82.7 614 SER A C 1
ATOM 4905 O O . SER A 1 614 ? -19.285 4.604 -9.087 1 82.7 614 SER A O 1
ATOM 4907 N N . ALA A 1 615 ? -18.584 2.487 -9.217 1 89.95 615 ALA A N 1
ATOM 4908 C CA . ALA A 1 615 ? -19.368 2.135 -8.036 1 89.95 615 ALA A CA 1
ATOM 4909 C C . ALA A 1 615 ? -18.467 1.923 -6.823 1 89.95 615 ALA A C 1
ATOM 4911 O O . ALA A 1 615 ? -18.891 1.344 -5.82 1 89.95 615 ALA A O 1
ATOM 4912 N N . ARG A 1 616 ? -17.294 2.356 -6.901 1 91.58 616 ARG A N 1
ATOM 4913 C CA . ARG A 1 616 ? -16.34 2.132 -5.82 1 91.58 616 ARG A CA 1
ATOM 4914 C C . ARG A 1 616 ? -16.831 2.758 -4.518 1 91.58 616 ARG A C 1
ATOM 4916 O O . ARG A 1 616 ? -16.818 2.111 -3.469 1 91.58 616 ARG A O 1
ATOM 4923 N N . ASP A 1 617 ? -17.225 4.015 -4.57 1 94.61 617 ASP A N 1
ATOM 4924 C CA . ASP A 1 617 ? -17.694 4.707 -3.373 1 94.61 617 ASP A CA 1
ATOM 4925 C C . ASP A 1 617 ? -18.963 4.059 -2.825 1 94.61 617 ASP A C 1
ATOM 4927 O O . ASP A 1 617 ? -19.168 4.012 -1.61 1 94.61 617 ASP A O 1
ATOM 4931 N N . LEU A 1 618 ? -19.763 3.609 -3.714 1 96.39 618 LEU A N 1
ATOM 4932 C CA . LEU A 1 618 ? -20.988 2.946 -3.28 1 96.39 618 LEU A CA 1
ATOM 4933 C C . LEU A 1 618 ? -20.672 1.645 -2.549 1 96.39 618 LEU A C 1
ATOM 4935 O O . LEU A 1 618 ? -21.21 1.388 -1.47 1 96.39 618 LEU A O 1
ATOM 4939 N N . ILE A 1 619 ? -19.844 0.851 -3.145 1 94.44 619 ILE A N 1
ATOM 4940 C CA . ILE A 1 619 ? -19.476 -0.43 -2.55 1 94.44 619 ILE A CA 1
ATOM 4941 C C . ILE A 1 619 ? -18.869 -0.201 -1.168 1 94.44 619 ILE A C 1
ATOM 4943 O O . ILE A 1 619 ? -19.178 -0.927 -0.22 1 94.44 619 ILE A O 1
ATOM 4947 N N . LYS A 1 620 ? -18.071 0.803 -1.04 1 94.46 620 LYS A N 1
ATOM 4948 C CA . LYS A 1 620 ? -17.471 1.138 0.248 1 94.46 620 LYS A CA 1
ATOM 4949 C C . LYS A 1 620 ? -18.537 1.543 1.263 1 94.46 620 LYS A C 1
ATOM 4951 O O . LYS A 1 620 ? -18.473 1.149 2.429 1 94.46 620 LYS A O 1
ATOM 4956 N N . ALA A 1 621 ? -19.415 2.355 0.841 1 97.23 621 ALA A N 1
ATOM 4957 C CA . ALA A 1 621 ? -20.492 2.79 1.727 1 97.23 621 ALA A CA 1
ATOM 4958 C C . ALA A 1 621 ? -21.334 1.605 2.19 1 97.23 621 ALA A C 1
ATOM 4960 O O . ALA A 1 621 ? -21.725 1.531 3.357 1 97.23 621 ALA A O 1
ATOM 4961 N N . LEU A 1 622 ? -21.635 0.683 1.281 1 97.32 622 LEU A N 1
ATOM 4962 C CA . LEU A 1 622 ? -22.438 -0.482 1.634 1 97.32 622 LEU A CA 1
ATOM 4963 C C . LEU A 1 622 ? -21.702 -1.366 2.636 1 97.32 622 LEU A C 1
ATOM 4965 O O . LEU A 1 622 ? -22.313 -1.903 3.562 1 97.32 622 LEU A O 1
ATOM 4969 N N . GLN A 1 623 ? -20.454 -1.477 2.397 1 94.69 623 GLN A N 1
ATOM 4970 C CA . GLN A 1 623 ? -19.653 -2.257 3.335 1 94.69 623 GLN A CA 1
ATOM 4971 C C . GLN A 1 623 ? -19.712 -1.659 4.738 1 94.69 623 GLN A C 1
ATOM 4973 O O . GLN A 1 623 ? -19.904 -2.381 5.718 1 94.69 623 GLN A O 1
ATOM 4978 N N . LYS A 1 624 ? -19.59 -0.381 4.819 1 95.54 624 LYS A N 1
ATOM 4979 C CA . LYS A 1 624 ? -19.645 0.286 6.116 1 95.54 624 LYS A CA 1
ATOM 4980 C C . LYS A 1 624 ? -21.04 0.186 6.728 1 95.54 624 LYS A C 1
ATOM 4982 O O . LYS A 1 624 ? -21.182 0.081 7.948 1 95.54 624 LYS A O 1
ATOM 4987 N N . GLY A 1 625 ? -22.032 0.295 5.901 1 96 625 GLY A N 1
ATOM 4988 C CA . GLY A 1 625 ? -23.392 0.118 6.384 1 96 625 GLY A CA 1
ATOM 4989 C C . GLY A 1 625 ? -23.635 -1.248 6.997 1 96 625 GLY A C 1
ATOM 4990 O O . GLY A 1 625 ? -24.331 -1.366 8.007 1 96 625 GLY A O 1
ATOM 4991 N N . ARG A 1 626 ? -23.018 -2.263 6.417 1 94.36 626 ARG A N 1
ATOM 4992 C CA . ARG A 1 626 ? -23.129 -3.618 6.946 1 94.36 626 ARG A CA 1
ATOM 4993 C C . ARG A 1 626 ? -22.404 -3.746 8.282 1 94.36 626 ARG A C 1
ATOM 4995 O O . ARG A 1 626 ? -22.934 -4.333 9.228 1 94.36 626 ARG A O 1
ATOM 5002 N N . GLU A 1 627 ? -21.229 -3.169 8.347 1 88.85 627 GLU A N 1
ATOM 5003 C CA . GLU A 1 627 ? -20.333 -3.353 9.485 1 88.85 627 GLU A CA 1
ATOM 5004 C C . GLU A 1 627 ? -20.812 -2.561 10.698 1 88.85 627 GLU A C 1
ATOM 5006 O O . GLU A 1 627 ? -20.737 -3.043 11.83 1 88.85 627 GLU A O 1
ATOM 5011 N N . ILE A 1 628 ? -21.345 -1.388 10.414 1 90.09 628 ILE A N 1
ATOM 5012 C CA . ILE A 1 628 ? -21.6 -0.473 11.52 1 90.09 628 ILE A CA 1
ATOM 5013 C C . ILE A 1 628 ? -23.095 -0.444 11.832 1 90.09 628 ILE A C 1
ATOM 5015 O O . ILE A 1 628 ? -23.491 -0.357 12.996 1 90.09 628 ILE A O 1
ATOM 5019 N N . LEU A 1 629 ? -23.948 -0.53 10.788 1 93.01 629 LEU A N 1
ATOM 5020 C CA . LEU A 1 629 ? -25.361 -0.226 10.987 1 93.01 629 LEU A CA 1
ATOM 5021 C C . LEU A 1 629 ? -26.22 -1.466 10.761 1 93.01 629 LEU A C 1
ATOM 5023 O O . LEU A 1 629 ? -27.45 -1.39 10.807 1 93.01 629 LEU A O 1
ATOM 5027 N N . ARG A 1 630 ? -25.67 -2.647 10.44 1 92.15 630 ARG A N 1
ATOM 5028 C CA . ARG A 1 630 ? -26.384 -3.908 10.264 1 92.15 630 ARG A CA 1
ATOM 5029 C C . ARG A 1 630 ? -27.442 -3.791 9.171 1 92.15 630 ARG A C 1
ATOM 5031 O O . ARG A 1 630 ? -28.613 -4.101 9.398 1 92.15 630 ARG A O 1
ATOM 5038 N N . CYS A 1 631 ? -26.97 -3.309 8.106 1 95.76 631 CYS A N 1
ATOM 5039 C CA . CYS A 1 631 ? -27.813 -3.19 6.921 1 95.76 631 CYS A CA 1
ATOM 5040 C C . CYS A 1 631 ? -27.543 -4.327 5.944 1 95.76 631 CYS A C 1
ATOM 5042 O O . CYS A 1 631 ? -26.42 -4.828 5.862 1 95.76 631 CYS A O 1
ATOM 5044 N N . SER A 1 632 ? -28.535 -4.766 5.31 1 96.34 632 SER A N 1
ATOM 5045 C CA . SER A 1 632 ? -28.452 -5.757 4.242 1 96.34 632 SER A CA 1
ATOM 5046 C C . SER A 1 632 ? -28.956 -5.189 2.92 1 96.34 632 SER A C 1
ATOM 5048 O O . SER A 1 632 ? -29.977 -4.499 2.883 1 96.34 632 SER A O 1
ATOM 5050 N N . PHE A 1 633 ? -28.258 -5.431 1.892 1 97.54 633 PHE A N 1
ATOM 5051 C CA . PHE A 1 633 ? -28.593 -4.824 0.61 1 97.54 633 PHE A CA 1
ATOM 5052 C C . PHE A 1 633 ? -28.849 -5.893 -0.446 1 97.54 633 PHE A C 1
ATOM 5054 O O . PHE A 1 633 ? -28.167 -6.919 -0.475 1 97.54 633 PHE A O 1
ATOM 5061 N N . SER A 1 634 ? -29.807 -5.728 -1.339 1 95.89 634 SER A N 1
ATOM 5062 C CA . SER A 1 634 ? -30.123 -6.625 -2.446 1 95.89 634 SER A CA 1
ATOM 5063 C C . SER A 1 634 ? -30.664 -5.853 -3.645 1 95.89 634 SER A C 1
ATOM 5065 O O . SER A 1 634 ? -31.16 -4.734 -3.497 1 95.89 634 SER A O 1
ATOM 5067 N N . GLY A 1 635 ? -30.485 -6.397 -4.774 1 94.77 635 GLY A N 1
ATOM 5068 C CA . GLY A 1 635 ? -31.142 -5.81 -5.931 1 94.77 635 GLY A CA 1
ATOM 5069 C C . GLY A 1 635 ? -32.656 -5.86 -5.846 1 94.77 635 GLY A C 1
ATOM 5070 O O . GLY A 1 635 ? -33.214 -6.612 -5.044 1 94.77 635 GLY A O 1
ATOM 5071 N N . ILE A 1 636 ? -33.307 -5.057 -6.646 1 93.87 636 ILE A N 1
ATOM 5072 C CA . ILE A 1 636 ? -34.765 -5.035 -6.66 1 93.87 636 ILE A CA 1
ATOM 5073 C C . ILE A 1 636 ? -35.299 -6.42 -7.017 1 93.87 636 ILE A C 1
ATOM 5075 O O . ILE A 1 636 ? -36.343 -6.839 -6.511 1 93.87 636 ILE A O 1
ATOM 5079 N N . SER A 1 637 ? -34.493 -7.224 -7.797 1 87.82 637 SER A N 1
ATOM 5080 C CA . SER A 1 637 ? -34.879 -8.567 -8.215 1 87.82 637 SER A CA 1
ATOM 5081 C C . SER A 1 637 ? -34.472 -9.608 -7.177 1 87.82 637 SER A C 1
ATOM 5083 O O . SER A 1 637 ? -34.763 -10.795 -7.333 1 87.82 637 SER A O 1
ATOM 5085 N N . GLY A 1 638 ? -33.821 -9.199 -6.103 1 87.66 638 GLY A N 1
ATOM 5086 C CA . GLY A 1 638 ? -33.355 -10.139 -5.096 1 87.66 638 GLY A CA 1
ATOM 5087 C C . GLY A 1 638 ? -31.928 -10.6 -5.326 1 87.66 638 GLY A C 1
ATOM 5088 O O . GLY A 1 638 ? -31.36 -11.314 -4.497 1 87.66 638 GLY A O 1
ATOM 5089 N N . ARG A 1 639 ? -31.353 -10.129 -6.377 1 90.98 639 ARG A N 1
ATOM 5090 C CA . ARG A 1 639 ? -29.977 -10.469 -6.724 1 90.98 639 ARG A CA 1
ATOM 5091 C C . ARG A 1 639 ? -28.993 -9.831 -5.749 1 90.98 639 ARG A C 1
ATOM 5093 O O . ARG A 1 639 ? -29.307 -8.824 -5.112 1 90.98 639 ARG A O 1
ATOM 5100 N N . ASP A 1 640 ? -27.842 -10.504 -5.666 1 92.91 640 ASP A N 1
ATOM 5101 C CA . ASP A 1 640 ? -26.734 -9.935 -4.904 1 92.91 640 ASP A CA 1
ATOM 5102 C C . ASP A 1 640 ? -26.422 -8.514 -5.367 1 92.91 640 ASP A C 1
ATOM 5104 O O . ASP A 1 640 ? -26.284 -8.262 -6.565 1 92.91 640 ASP A O 1
ATOM 5108 N N . VAL A 1 641 ? -26.346 -7.616 -4.474 1 94.37 641 VAL A N 1
ATOM 5109 C CA . VAL A 1 641 ? -26.251 -6.199 -4.809 1 94.37 641 VAL A CA 1
ATOM 5110 C C . VAL A 1 641 ? -24.968 -5.938 -5.594 1 94.37 641 VAL A C 1
ATOM 5112 O O . VAL A 1 641 ? -24.949 -5.111 -6.508 1 94.37 641 VAL A O 1
ATOM 5115 N N . HIS A 1 642 ? -23.872 -6.608 -5.246 1 93.37 642 HIS A N 1
ATOM 5116 C CA . HIS A 1 642 ? -22.605 -6.393 -5.937 1 93.37 642 HIS A CA 1
ATOM 5117 C C . HIS A 1 642 ? -22.688 -6.841 -7.392 1 93.37 642 HIS A C 1
ATOM 5119 O O . HIS A 1 642 ? -22.191 -6.154 -8.287 1 93.37 642 HIS A O 1
ATOM 5125 N N . GLU A 1 643 ? -23.289 -7.965 -7.592 1 92.26 643 GLU A N 1
ATOM 5126 C CA . GLU A 1 643 ? -23.455 -8.458 -8.956 1 92.26 643 GLU A CA 1
ATOM 5127 C C . GLU A 1 643 ? -24.453 -7.605 -9.734 1 92.26 643 GLU A C 1
ATOM 5129 O O . GLU A 1 643 ? -24.264 -7.349 -10.924 1 92.26 643 GLU A O 1
ATOM 5134 N N . ASP A 1 644 ? -25.504 -7.255 -9.038 1 92.89 644 ASP A N 1
ATOM 5135 C CA . ASP A 1 644 ? -26.543 -6.45 -9.673 1 92.89 644 ASP A CA 1
ATOM 5136 C C . ASP A 1 644 ? -25.986 -5.108 -10.145 1 92.89 644 ASP A C 1
ATOM 5138 O O . ASP A 1 644 ? -26.357 -4.617 -11.213 1 92.89 644 ASP A O 1
ATOM 5142 N N . ILE A 1 645 ? -25.177 -4.457 -9.357 1 93.17 645 ILE A N 1
ATOM 5143 C CA . ILE A 1 645 ? -24.536 -3.199 -9.724 1 93.17 645 ILE A CA 1
ATOM 5144 C C . ILE A 1 645 ? -23.663 -3.405 -10.96 1 93.17 645 ILE A C 1
ATOM 5146 O O . ILE A 1 645 ? -23.681 -2.588 -11.883 1 93.17 645 ILE A O 1
ATOM 5150 N N . ARG A 1 646 ? -22.878 -4.425 -10.983 1 90.23 646 ARG A N 1
ATOM 5151 C CA . ARG A 1 646 ? -21.971 -4.707 -12.091 1 90.23 646 ARG A CA 1
ATOM 5152 C C . ARG A 1 646 ? -22.741 -4.903 -13.393 1 90.23 646 ARG A C 1
ATOM 5154 O O . ARG A 1 646 ? -22.359 -4.362 -14.433 1 90.23 646 ARG A O 1
ATOM 5161 N N . VAL A 1 647 ? -23.831 -5.625 -13.355 1 89.7 647 VAL A N 1
ATOM 5162 C CA . VAL A 1 647 ? -24.571 -6.015 -14.55 1 89.7 647 VAL A CA 1
ATOM 5163 C C . VAL A 1 647 ? -25.414 -4.841 -15.043 1 89.7 647 VAL A C 1
ATOM 5165 O O . VAL A 1 647 ? -25.496 -4.59 -16.248 1 89.7 647 VAL A O 1
ATOM 5168 N N . ASN A 1 648 ? -25.998 -4.132 -14.101 1 90.43 648 ASN A N 1
ATOM 5169 C CA . ASN A 1 648 ? -27.01 -3.159 -14.497 1 90.43 648 ASN A CA 1
ATOM 5170 C C . ASN A 1 648 ? -26.436 -1.747 -14.561 1 90.43 648 ASN A C 1
ATOM 5172 O O . ASN A 1 648 ? -27.04 -0.853 -15.156 1 90.43 648 ASN A O 1
ATOM 5176 N N . LEU A 1 649 ? -25.297 -1.554 -13.98 1 91.09 649 LEU A N 1
ATOM 5177 C CA . LEU A 1 649 ? -24.787 -0.189 -13.914 1 91.09 649 LEU A CA 1
ATOM 5178 C C . LEU A 1 649 ? -23.437 -0.078 -14.613 1 91.09 649 LEU A C 1
ATOM 5180 O O . LEU A 1 649 ? -23.201 0.866 -15.372 1 91.09 649 LEU A O 1
ATOM 5184 N N . ILE A 1 650 ? -22.515 -1.053 -14.435 1 88.16 650 ILE A N 1
ATOM 5185 C CA . ILE A 1 650 ? -21.126 -0.916 -14.858 1 88.16 650 ILE A CA 1
ATOM 5186 C C . ILE A 1 650 ? -20.944 -1.539 -16.24 1 88.16 650 ILE A C 1
ATOM 5188 O O . ILE A 1 650 ? -20.406 -0.902 -17.149 1 88.16 650 ILE A O 1
ATOM 5192 N N . ASN A 1 651 ? -21.392 -2.813 -16.441 1 83.71 651 ASN A N 1
ATOM 5193 C CA . ASN A 1 651 ? -21.054 -3.581 -17.634 1 83.71 651 ASN A CA 1
ATOM 5194 C C . ASN A 1 651 ? -22.058 -3.341 -18.759 1 83.71 651 ASN A C 1
ATOM 5196 O O . ASN A 1 651 ? -22.238 -4.195 -19.628 1 83.71 651 ASN A O 1
ATOM 5200 N N . ARG A 1 652 ? -22.621 -2.226 -18.81 1 85.44 652 ARG A N 1
ATOM 5201 C CA . ARG A 1 652 ? -23.497 -1.89 -19.927 1 85.44 652 ARG A CA 1
ATOM 5202 C C . ARG A 1 652 ? -22.706 -1.281 -21.08 1 85.44 652 ARG A C 1
ATOM 5204 O O . ARG A 1 652 ? -21.735 -0.554 -20.858 1 85.44 652 ARG A O 1
ATOM 5211 N N . PRO A 1 653 ? -22.997 -1.606 -22.328 1 86.37 653 PRO A N 1
ATOM 5212 C CA . PRO A 1 653 ? -22.264 -1.056 -23.47 1 86.37 653 PRO A CA 1
ATOM 5213 C C . PRO A 1 653 ? -22.325 0.468 -23.533 1 86.37 653 PRO A C 1
ATOM 5215 O O . PRO A 1 653 ? -23.264 1.074 -23.011 1 86.37 653 PRO A O 1
ATOM 5218 N N . PRO A 1 654 ? -21.309 1.007 -24.14 1 87.4 654 PRO A N 1
ATOM 5219 C CA . PRO A 1 654 ? -21.318 2.463 -24.294 1 87.4 654 PRO A CA 1
ATOM 5220 C C . PRO A 1 654 ? -22.565 2.973 -25.012 1 87.4 654 PRO A C 1
ATOM 5222 O O . PRO A 1 654 ? -23.024 2.354 -25.975 1 87.4 654 PRO A O 1
ATOM 5225 N N . GLY A 1 655 ? -23.147 3.992 -24.57 1 88.46 655 GLY A N 1
ATOM 5226 C CA . GLY A 1 655 ? -24.358 4.567 -25.136 1 88.46 655 GLY A CA 1
ATOM 5227 C C . GLY A 1 655 ? -25.624 4.078 -24.457 1 88.46 655 GLY A C 1
ATOM 5228 O O . GLY A 1 655 ? -26.707 4.617 -24.691 1 88.46 655 GLY A O 1
ATOM 5229 N N . LYS A 1 656 ? -25.459 3.047 -23.597 1 90.27 656 LYS A N 1
ATOM 5230 C CA . LYS A 1 656 ? -26.631 2.493 -22.926 1 90.27 656 LYS A CA 1
ATOM 5231 C C . LYS A 1 656 ? -26.415 2.414 -21.418 1 90.27 656 LYS A C 1
ATOM 5233 O O . LYS A 1 656 ? -27.111 1.671 -20.723 1 90.27 656 LYS A O 1
ATOM 5238 N N . GLN A 1 657 ? -25.517 3.067 -20.936 1 91.42 657 GLN A N 1
ATOM 5239 C CA . GLN A 1 657 ? -25.254 3.048 -19.501 1 91.42 657 GLN A CA 1
ATOM 5240 C C . GLN A 1 657 ? -26.207 3.977 -18.755 1 91.42 657 GLN A C 1
ATOM 5242 O O . GLN A 1 657 ? -26.283 5.17 -19.056 1 91.42 657 GLN A O 1
ATOM 5247 N N . PRO A 1 658 ? -26.867 3.447 -17.841 1 93.15 658 PRO A N 1
ATOM 5248 C CA . PRO A 1 658 ? -27.801 4.293 -17.095 1 93.15 658 PRO A CA 1
ATOM 5249 C C . PRO A 1 658 ? -27.096 5.236 -16.123 1 93.15 658 PRO A C 1
ATOM 5251 O O . PRO A 1 658 ? -25.968 4.965 -15.702 1 93.15 658 PRO A O 1
ATOM 5254 N N . ARG A 1 659 ? -27.78 6.319 -15.732 1 94.47 659 ARG A N 1
ATOM 5255 C CA . ARG A 1 659 ? -27.26 7.295 -14.78 1 94.47 659 ARG A CA 1
ATOM 5256 C C . ARG A 1 659 ? -27.742 6.99 -13.365 1 94.47 659 ARG A C 1
ATOM 5258 O O . ARG A 1 659 ? -27.507 7.773 -12.442 1 94.47 659 ARG A O 1
ATOM 5265 N N . SER A 1 660 ? -28.481 5.911 -13.198 1 96.03 660 SER A N 1
ATOM 5266 C CA . SER A 1 660 ? -29.015 5.619 -11.872 1 96.03 660 SER A CA 1
ATOM 5267 C C . SER A 1 660 ? -29.137 4.116 -11.644 1 96.03 660 SER A C 1
ATOM 5269 O O . SER A 1 660 ? -29.115 3.334 -12.597 1 96.03 660 SER A O 1
ATOM 5271 N N . TYR A 1 661 ? -29.152 3.721 -10.457 1 95.95 661 TYR A N 1
ATOM 5272 C CA . TYR A 1 661 ? -29.317 2.343 -10.007 1 95.95 661 TYR A CA 1
ATOM 5273 C C . TYR A 1 661 ? -30.153 2.281 -8.735 1 95.95 661 TYR A C 1
ATOM 5275 O O . TYR A 1 661 ? -29.862 2.977 -7.759 1 95.95 661 TYR A O 1
ATOM 5283 N N . ARG A 1 662 ? -31.235 1.512 -8.768 1 97.46 662 ARG A N 1
ATOM 5284 C CA . ARG A 1 662 ? -32.165 1.378 -7.651 1 97.46 662 ARG A CA 1
ATOM 5285 C C . ARG A 1 662 ? -32.018 0.018 -6.976 1 97.46 662 ARG A C 1
ATOM 5287 O O . ARG A 1 662 ? -31.907 -1.007 -7.652 1 97.46 662 ARG A O 1
ATOM 5294 N N . PHE A 1 663 ? -31.905 -0.029 -5.629 1 97.42 663 PHE A N 1
ATOM 5295 C CA . PHE A 1 663 ? -31.773 -1.289 -4.906 1 97.42 663 PHE A CA 1
ATOM 5296 C C . PHE A 1 663 ? -32.423 -1.195 -3.531 1 97.42 663 PHE A C 1
ATOM 5298 O O . PHE A 1 663 ? -32.899 -0.129 -3.135 1 97.42 663 PHE A O 1
ATOM 5305 N N . LYS A 1 664 ? -32.495 -2.307 -2.827 1 97.25 664 LYS A N 1
ATOM 5306 C CA . LYS A 1 664 ? -33.222 -2.402 -1.565 1 97.25 664 LYS A CA 1
ATOM 5307 C C . LYS A 1 664 ? -32.263 -2.46 -0.38 1 97.25 664 LYS A C 1
ATOM 5309 O O . LYS A 1 664 ? -31.129 -2.925 -0.515 1 97.25 664 LYS A O 1
ATOM 5314 N N . VAL A 1 665 ? -32.714 -1.919 0.746 1 97.72 665 VAL A N 1
ATOM 5315 C CA . VAL A 1 665 ? -31.988 -2.024 2.008 1 97.72 665 VAL A CA 1
ATOM 5316 C C . VAL A 1 665 ? -32.913 -2.571 3.093 1 97.72 665 VAL A C 1
ATOM 5318 O O . VAL A 1 665 ? -34.086 -2.199 3.162 1 97.72 665 VAL A O 1
ATOM 5321 N N . GLU A 1 666 ? -32.476 -3.541 3.823 1 96.74 666 GLU A N 1
ATOM 5322 C CA . GLU A 1 666 ? -33.157 -4.073 4.999 1 96.74 666 GLU A CA 1
ATOM 5323 C C . GLU A 1 666 ? -32.389 -3.747 6.277 1 96.74 666 GLU A C 1
ATOM 5325 O O . GLU A 1 666 ? -31.164 -3.876 6.321 1 96.74 666 GLU A O 1
ATOM 5330 N N . TYR A 1 667 ? -33.056 -3.269 7.247 1 95.59 667 TYR A N 1
ATOM 5331 C CA . TYR A 1 667 ? -32.453 -2.851 8.508 1 95.59 667 TYR A CA 1
ATOM 5332 C C . TYR A 1 667 ? -32.64 -3.916 9.582 1 95.59 667 TYR A C 1
ATOM 5334 O O . TYR A 1 667 ? -33.736 -4.459 9.741 1 95.59 667 TYR A O 1
ATOM 5342 N N . TYR A 1 668 ? -31.555 -4.213 10.273 1 92.77 668 TYR A N 1
ATOM 5343 C CA . TYR A 1 668 ? -31.612 -5.201 11.345 1 92.77 668 TYR A CA 1
ATOM 5344 C C . TYR A 1 668 ? -31.107 -4.611 12.656 1 92.77 668 TYR A C 1
ATOM 5346 O O . TYR A 1 668 ? -30.27 -3.706 12.656 1 92.77 668 TYR A O 1
ATOM 5354 N N . ASP A 1 669 ? -31.649 -5.025 13.732 1 89.84 669 ASP A N 1
ATOM 5355 C CA . ASP A 1 669 ? -31.16 -4.705 15.069 1 89.84 669 ASP A CA 1
ATOM 5356 C C . ASP A 1 669 ? -30.856 -5.975 15.86 1 89.84 669 ASP A C 1
ATOM 5358 O O . ASP A 1 669 ? -31.361 -7.051 15.535 1 89.84 669 ASP A O 1
ATOM 5362 N N . LEU A 1 670 ? -29.972 -5.808 16.761 1 85.57 670 LEU A N 1
ATOM 5363 C CA . LEU A 1 670 ? -29.579 -6.927 17.611 1 85.57 670 LEU A CA 1
ATOM 5364 C C . LEU A 1 670 ? -30.468 -7.008 18.848 1 85.57 670 LEU A C 1
ATOM 5366 O O . LEU A 1 670 ? -30.648 -6.014 19.554 1 85.57 670 LEU A O 1
ATOM 5370 N N . THR A 1 671 ? -31.073 -8.177 19.003 1 81.82 671 THR A N 1
ATOM 5371 C CA . THR A 1 671 ? -31.848 -8.398 20.218 1 81.82 671 THR A CA 1
ATOM 5372 C C . THR A 1 671 ? -30.93 -8.716 21.395 1 81.82 671 THR 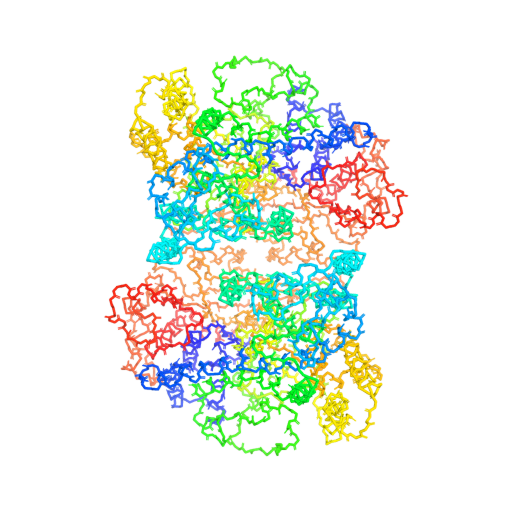A C 1
ATOM 5374 O O . THR A 1 671 ? -29.728 -8.921 21.213 1 81.82 671 THR A O 1
ATOM 5377 N N . GLU A 1 672 ? -31.431 -8.753 22.604 1 76.22 672 GLU A N 1
ATOM 5378 C CA . GLU A 1 672 ? -30.673 -9.078 23.809 1 76.22 672 GLU A CA 1
ATOM 5379 C C . GLU A 1 672 ? -30.078 -10.481 23.725 1 76.22 672 GLU A C 1
ATOM 5381 O O . GLU A 1 672 ? -29.069 -10.772 24.371 1 76.22 672 GLU A O 1
ATOM 5386 N N . GLN A 1 673 ? -30.687 -11.387 22.938 1 74.37 673 GLN A N 1
ATOM 5387 C CA . GLN A 1 673 ? -30.212 -12.758 22.789 1 74.37 673 GLN A CA 1
ATOM 5388 C C . GLN A 1 673 ? -29.208 -12.871 21.645 1 74.37 673 GLN A C 1
ATOM 5390 O O . GLN A 1 673 ? -28.872 -13.976 21.214 1 74.37 673 GLN A O 1
ATOM 5395 N N . TYR A 1 674 ? -28.825 -11.683 21.122 1 76.73 674 TYR A N 1
ATOM 5396 C CA . TYR A 1 674 ? -27.816 -11.624 20.071 1 76.73 674 TYR A CA 1
ATOM 5397 C C . TYR A 1 674 ? -28.347 -12.217 18.771 1 76.73 674 TYR A C 1
ATOM 5399 O O . TYR A 1 674 ? -27.633 -12.943 18.075 1 76.73 674 TYR A O 1
ATOM 5407 N N . GLU A 1 675 ? -29.621 -12.063 18.613 1 80.84 675 GLU A N 1
ATOM 5408 C CA . GLU A 1 675 ? -30.245 -12.467 17.357 1 80.84 675 GLU A CA 1
ATOM 5409 C C . GLU A 1 675 ? -30.627 -11.253 16.515 1 80.84 675 GLU A C 1
ATOM 5411 O O . GLU A 1 675 ? -31.054 -10.229 17.051 1 80.84 675 GLU A O 1
ATOM 5416 N N . ASP A 1 676 ? -30.438 -11.31 15.266 1 85.14 676 ASP A N 1
ATOM 5417 C CA . ASP A 1 676 ? -30.78 -10.222 14.354 1 85.14 676 ASP A CA 1
ATOM 5418 C C . ASP A 1 676 ? -32.257 -10.272 13.968 1 85.14 676 ASP A C 1
ATOM 5420 O O . ASP A 1 676 ? -32.754 -11.311 13.529 1 85.14 676 ASP A O 1
ATOM 5424 N N . VAL A 1 677 ? -32.975 -9.193 14.251 1 90.5 677 VAL A N 1
ATOM 5425 C CA . VAL A 1 677 ? -34.38 -9.083 13.872 1 90.5 677 VAL A CA 1
ATOM 5426 C C . VAL A 1 677 ? -34.561 -7.927 12.891 1 90.5 677 VAL A C 1
ATOM 5428 O O . VAL A 1 677 ? -34.014 -6.841 13.093 1 90.5 677 VAL A O 1
ATOM 5431 N N . LYS A 1 678 ? -35.228 -8.199 11.828 1 92.95 678 LYS A N 1
ATOM 5432 C CA . LYS A 1 678 ? -35.509 -7.165 10.836 1 92.95 678 LYS A CA 1
ATOM 5433 C C . LYS A 1 678 ? -36.434 -6.093 11.406 1 92.95 678 LYS A C 1
ATOM 5435 O O . LYS A 1 678 ? -37.516 -6.402 11.908 1 92.95 678 LYS A O 1
ATOM 5440 N N . VAL A 1 679 ? -36.082 -4.854 11.349 1 93.87 679 VAL A N 1
ATOM 5441 C CA . VAL A 1 679 ? -36.854 -3.778 11.961 1 93.87 679 VAL A CA 1
ATOM 5442 C C . VAL A 1 679 ? -37.418 -2.864 10.875 1 93.87 679 VAL A C 1
ATOM 5444 O O . VAL A 1 679 ? -38.344 -2.089 11.126 1 93.87 679 VAL A O 1
ATOM 5447 N N . GLY A 1 680 ? -36.863 -2.948 9.667 1 94.21 680 GLY A N 1
ATOM 5448 C CA . GLY A 1 680 ? -37.369 -2.096 8.602 1 94.21 680 GLY A CA 1
ATOM 5449 C C . GLY A 1 680 ? -36.743 -2.392 7.252 1 94.21 680 GLY A C 1
ATOM 5450 O O . GLY A 1 680 ? -35.872 -3.257 7.142 1 94.21 680 GLY A O 1
ATOM 5451 N N . GLU A 1 681 ? -37.248 -1.753 6.224 1 95.18 681 GLU A N 1
ATOM 5452 C CA . GLU A 1 681 ? -36.733 -1.876 4.864 1 95.18 681 GLU A CA 1
ATOM 5453 C C . GLU A 1 681 ? -36.858 -0.558 4.105 1 95.18 681 GLU A C 1
ATOM 5455 O O . GLU A 1 681 ? -37.634 0.317 4.495 1 95.18 681 GLU A O 1
ATOM 5460 N N . GLY A 1 682 ? -36.07 -0.303 3.213 1 96.27 682 GLY A N 1
ATOM 5461 C CA . GLY A 1 682 ? -36.086 0.885 2.375 1 96.27 682 GLY A CA 1
ATOM 5462 C C . GLY A 1 682 ? -35.494 0.651 0.998 1 96.27 682 GLY A C 1
ATOM 5463 O O . GLY A 1 682 ? -35.208 -0.488 0.625 1 96.27 682 GLY A O 1
ATOM 5464 N N . GLU A 1 683 ? -35.548 1.69 0.177 1 97.3 683 GLU A N 1
ATOM 5465 C CA . GLU A 1 683 ? -34.971 1.681 -1.164 1 97.3 683 GLU A CA 1
ATOM 5466 C C . GLU A 1 683 ? -33.99 2.836 -1.35 1 97.3 683 GLU A C 1
ATOM 5468 O O . GLU A 1 683 ? -34.185 3.918 -0.794 1 97.3 683 GLU A O 1
ATOM 5473 N N . ILE A 1 684 ? -32.991 2.604 -2.08 1 98.22 684 ILE A N 1
ATOM 5474 C CA . ILE A 1 684 ? -31.966 3.606 -2.35 1 98.22 684 ILE A CA 1
ATOM 5475 C C . ILE A 1 684 ? -31.843 3.826 -3.856 1 98.22 684 ILE A C 1
ATOM 5477 O O . ILE A 1 684 ? -31.783 2.865 -4.627 1 98.22 684 ILE A O 1
ATOM 5481 N N . LEU A 1 685 ? -31.945 5.021 -4.269 1 98.34 685 LEU A N 1
ATOM 5482 C CA . LEU A 1 685 ? -31.717 5.421 -5.653 1 98.34 685 LEU A CA 1
ATOM 5483 C C . LEU A 1 685 ? -30.36 6.099 -5.807 1 98.34 685 LEU A C 1
ATOM 5485 O O . LEU A 1 685 ? -30.131 7.173 -5.246 1 98.34 685 LEU A O 1
ATOM 5489 N N . TYR A 1 686 ? -29.442 5.439 -6.488 1 97.75 686 TYR A N 1
ATOM 5490 C CA . TYR A 1 686 ? -28.077 5.903 -6.708 1 97.75 686 TYR A CA 1
ATOM 5491 C C . TYR A 1 686 ? -27.952 6.613 -8.051 1 97.75 686 TYR A C 1
ATOM 5493 O O . TYR A 1 686 ? -28.303 6.052 -9.092 1 97.75 686 TYR A O 1
ATOM 5501 N N . ILE A 1 687 ? -27.5 7.887 -8.025 1 97.24 687 ILE A N 1
ATOM 5502 C CA . ILE A 1 687 ? -27.378 8.71 -9.224 1 97.24 687 ILE A CA 1
ATOM 5503 C C . ILE A 1 687 ? -25.91 9.055 -9.465 1 97.24 687 ILE A C 1
ATOM 5505 O O . ILE A 1 687 ? -25.183 9.395 -8.529 1 97.24 687 ILE A O 1
ATOM 5509 N N . LEU A 1 688 ? -25.415 8.97 -10.689 1 95.23 688 LEU A N 1
ATOM 5510 C CA . LEU A 1 688 ? -24.044 9.322 -11.044 1 95.23 688 LEU A CA 1
ATOM 5511 C C . LEU A 1 688 ? -23.989 9.963 -12.427 1 95.23 688 LEU A C 1
ATOM 5513 O O . LEU A 1 688 ? -24.895 9.772 -13.241 1 95.23 688 LEU A O 1
ATOM 5517 N N . PRO A 1 689 ? -22.98 10.708 -12.688 1 94.09 689 PRO A N 1
ATOM 5518 C CA . PRO A 1 689 ? -22.829 11.337 -14.002 1 94.09 689 PRO A CA 1
ATOM 5519 C C . PRO A 1 689 ? -22.283 10.376 -15.057 1 94.09 689 PRO A C 1
ATOM 5521 O O . PRO A 1 689 ? -21.625 9.389 -14.717 1 94.09 689 PRO A O 1
ATOM 5524 N N . ARG A 1 690 ? -22.648 10.655 -16.334 1 92.71 690 ARG A N 1
ATOM 5525 C CA . ARG A 1 690 ? -22.143 9.895 -17.473 1 92.71 690 ARG A CA 1
ATOM 5526 C C . ARG A 1 690 ? -21.634 10.824 -18.569 1 92.71 690 ARG A C 1
ATOM 5528 O O . ARG A 1 690 ? -22.166 11.92 -18.759 1 92.71 690 ARG A O 1
ATOM 5535 N N . HIS A 1 691 ? -20.598 10.359 -19.201 1 91.59 691 HIS A N 1
ATOM 5536 C CA . HIS A 1 691 ? -20.211 11.028 -20.438 1 91.59 691 HIS A CA 1
ATOM 5537 C C . HIS A 1 691 ? -21.284 10.869 -21.51 1 91.59 691 HIS A C 1
ATOM 5539 O O . HIS A 1 691 ? -21.886 9.801 -21.638 1 91.59 691 HIS A O 1
ATOM 5545 N N . PRO A 1 692 ? -21.547 11.885 -22.278 1 90.94 692 PRO A N 1
ATOM 5546 C CA . PRO A 1 692 ? -22.624 11.827 -23.268 1 90.94 692 PRO A CA 1
ATOM 5547 C C . PRO A 1 692 ? -22.475 10.655 -24.235 1 90.94 692 PRO A C 1
ATOM 5549 O O . PRO A 1 692 ? -23.473 10.131 -24.736 1 90.94 692 PRO A O 1
ATOM 5552 N N . LYS A 1 693 ? -21.244 10.163 -24.484 1 90.23 693 LYS A N 1
ATOM 5553 C CA . LYS A 1 693 ? -21.008 9.032 -25.376 1 90.23 693 LYS A CA 1
ATOM 5554 C C . LYS A 1 693 ? -21.357 7.712 -24.696 1 90.23 693 LYS A C 1
ATOM 5556 O O . LYS A 1 693 ? -21.622 6.712 -25.367 1 90.23 693 LYS A O 1
ATOM 5561 N N . GLN A 1 694 ? -21.366 7.719 -23.388 1 90.07 694 GLN A N 1
ATOM 5562 C CA . GLN A 1 694 ? -21.544 6.477 -22.644 1 90.07 694 GLN A CA 1
ATOM 5563 C C . GLN A 1 694 ? -22.969 6.355 -22.11 1 90.07 694 GLN A C 1
ATOM 5565 O O . GLN A 1 694 ? -23.537 5.261 -22.087 1 90.07 694 GLN A O 1
ATOM 5570 N N . GLY A 1 695 ? -23.541 7.492 -21.7 1 90.08 695 GLY A N 1
ATOM 5571 C CA . GLY A 1 695 ? -24.849 7.478 -21.065 1 90.08 695 GLY A CA 1
ATOM 5572 C C . GLY A 1 695 ? -25.993 7.389 -22.057 1 90.08 695 GLY A C 1
ATOM 5573 O O . GLY A 1 695 ? -25.792 7.56 -23.261 1 90.08 695 GLY A O 1
ATOM 5574 N N . LEU A 1 696 ? -27.169 6.996 -21.59 1 87.95 696 LEU A N 1
ATOM 5575 C CA . LEU A 1 696 ? -28.392 7.011 -22.385 1 87.95 696 LEU A CA 1
ATOM 5576 C C . LEU A 1 696 ? -28.673 8.409 -22.925 1 87.95 696 LEU A C 1
ATOM 5578 O O . LEU A 1 696 ? -28.551 9.397 -22.197 1 87.95 696 LEU A O 1
ATOM 5582 N N . PRO A 1 697 ? -28.889 8.393 -24.23 1 82.38 697 PRO A N 1
ATOM 5583 C CA . PRO A 1 697 ? -29.196 9.715 -24.782 1 82.38 697 PRO A CA 1
ATOM 5584 C C . PRO A 1 697 ? -30.489 10.303 -24.222 1 82.38 697 PRO A C 1
ATOM 5586 O O . PRO A 1 697 ? -31.419 9.56 -23.895 1 82.38 697 PRO A O 1
ATOM 5589 N N . GLY A 1 698 ? -30.471 11.505 -23.928 1 74.74 698 GLY A N 1
ATOM 5590 C CA . GLY A 1 698 ? -31.665 12.179 -23.441 1 74.74 698 GLY A CA 1
ATOM 5591 C C . GLY A 1 698 ? -32.711 12.392 -24.519 1 74.74 698 GLY A C 1
ATOM 5592 O O . GLY A 1 698 ? -32.505 12.017 -25.675 1 74.74 698 GLY A O 1
ATOM 5593 N N . GLU A 1 699 ? -33.914 12.746 -24.219 1 70.04 699 GLU A N 1
ATOM 5594 C CA . GLU A 1 699 ? -35.022 13.009 -25.133 1 70.04 699 GLU A CA 1
ATOM 5595 C C . GLU A 1 699 ? -34.823 14.325 -25.878 1 70.04 699 GLU A C 1
ATOM 5597 O O . GLU A 1 699 ? -35.673 14.729 -26.674 1 70.04 699 GLU A O 1
ATOM 5602 N N . GLY A 1 700 ? -33.504 14.923 -25.725 1 67.22 700 GLY A N 1
ATOM 5603 C CA . GLY A 1 700 ? -33.211 16.148 -26.453 1 67.22 700 GLY A CA 1
ATOM 5604 C C . GLY A 1 700 ? -34.137 17.293 -26.089 1 67.22 700 GLY A C 1
ATOM 5605 O O . GLY A 1 700 ? -34.475 18.119 -26.94 1 67.22 700 GLY A O 1
ATOM 5606 N N . LYS A 1 701 ? -34.587 17.353 -24.886 1 75.52 701 LYS A N 1
ATOM 5607 C CA . LYS A 1 701 ? -35.516 18.399 -24.469 1 75.52 701 LYS A CA 1
ATOM 5608 C C . LYS A 1 701 ? -34.784 19.712 -24.206 1 75.52 701 LYS A C 1
ATOM 5610 O O . LYS A 1 701 ? -33.681 19.714 -23.657 1 75.52 701 LYS A O 1
ATOM 5615 N N . LYS A 1 702 ? -35.472 20.788 -24.719 1 72.65 702 LYS A N 1
ATOM 5616 C CA . LYS A 1 702 ? -34.986 22.141 -24.467 1 72.65 702 LYS A CA 1
ATOM 5617 C C . LYS A 1 702 ? -35.465 22.654 -23.112 1 72.65 702 LYS A C 1
ATOM 5619 O O . LYS A 1 702 ? -36.445 22.147 -22.562 1 72.65 702 LYS A O 1
ATOM 5624 N N . TRP A 1 703 ? -34.648 23.548 -22.363 1 75.23 703 TRP A N 1
ATOM 5625 C CA . TRP A 1 703 ? -34.939 24.064 -21.03 1 75.23 703 TRP A CA 1
ATOM 5626 C C . TRP A 1 703 ? -36.361 24.612 -20.957 1 75.23 703 TRP A C 1
ATOM 5628 O O . TRP A 1 703 ? -37.059 24.414 -19.96 1 75.23 703 TRP A O 1
ATOM 5638 N N . ASP A 1 704 ? -36.721 25.335 -22.102 1 68.06 704 ASP A N 1
ATOM 5639 C CA . ASP A 1 704 ? -38.041 25.955 -22.168 1 68.06 704 ASP A CA 1
ATOM 5640 C C . ASP A 1 704 ? -39.145 24.901 -22.149 1 68.06 704 ASP A C 1
ATOM 5642 O O . ASP A 1 704 ? -40.262 25.172 -21.703 1 68.06 704 ASP A O 1
ATOM 5646 N N . GLU A 1 705 ? -38.796 23.72 -22.615 1 70.58 705 GLU A N 1
ATOM 5647 C CA . GLU A 1 705 ? -39.778 22.641 -22.654 1 70.58 705 GLU A CA 1
ATOM 5648 C C . GLU A 1 705 ? -39.944 21.996 -21.282 1 70.58 705 GLU A C 1
ATOM 5650 O O . GLU A 1 705 ? -40.92 21.284 -21.038 1 70.58 705 GLU A O 1
ATOM 5655 N N . LEU A 1 706 ? -38.93 22.261 -20.502 1 67.97 706 LEU A N 1
ATOM 5656 C CA . LEU A 1 706 ? -38.96 21.671 -19.169 1 67.97 706 LEU A CA 1
ATOM 5657 C C . LEU A 1 706 ? -39.622 22.616 -18.171 1 67.97 706 LEU A C 1
ATOM 5659 O O . LEU A 1 706 ? -39.917 22.224 -17.04 1 67.97 706 LEU A O 1
ATOM 5663 N N . ILE A 1 707 ? -39.56 23.939 -18.636 1 55.71 707 ILE A N 1
ATOM 5664 C CA . ILE A 1 707 ? -40.093 24.98 -17.765 1 55.71 707 ILE A CA 1
ATOM 5665 C C . ILE A 1 707 ? -41.57 24.714 -17.487 1 55.71 707 ILE A C 1
ATOM 5667 O O . ILE A 1 707 ? -42.401 24.777 -18.396 1 55.71 707 ILE A O 1
ATOM 5671 N N . GLU A 1 708 ? -41.81 23.763 -16.816 1 51.89 708 GLU A N 1
ATOM 5672 C CA . GLU A 1 708 ? -43.145 23.863 -16.233 1 51.89 708 GLU A CA 1
ATOM 5673 C C . GLU A 1 708 ? -43.329 25.189 -15.499 1 51.89 708 GLU A C 1
ATOM 5675 O O . GLU A 1 708 ? -42.353 25.881 -15.202 1 51.89 708 GLU A O 1
ATOM 5680 N N . LYS A 1 709 ? -44.476 25.591 -15.071 1 51.61 709 LYS A N 1
ATOM 5681 C CA . LYS A 1 709 ? -44.99 26.884 -14.628 1 51.61 709 LYS A CA 1
ATOM 5682 C C . LYS A 1 709 ? -43.921 27.672 -13.877 1 51.61 709 LYS A C 1
ATOM 5684 O O . LYS A 1 709 ? -43.79 28.884 -14.063 1 51.61 709 LYS A O 1
ATOM 5689 N N . ASN A 1 710 ? -43.266 27.232 -12.804 1 49.16 710 ASN A N 1
ATOM 5690 C CA . ASN A 1 710 ? -42.629 28.05 -11.777 1 49.16 710 ASN A CA 1
ATOM 5691 C C . ASN A 1 710 ? -41.112 28.071 -11.939 1 49.16 710 ASN A C 1
ATOM 5693 O O . ASN A 1 710 ? -40.387 28.409 -11.001 1 49.16 710 ASN A O 1
ATOM 5697 N N . ILE A 1 711 ? -40.497 27.466 -13.111 1 51.76 711 ILE A N 1
ATOM 5698 C CA . ILE A 1 711 ? -39.047 27.315 -13.088 1 51.76 711 ILE A CA 1
ATOM 5699 C C . ILE A 1 711 ? -38.405 28.356 -14.003 1 51.76 711 ILE A C 1
ATOM 5701 O O . ILE A 1 711 ? -38.644 28.36 -15.213 1 51.76 711 ILE A O 1
ATOM 5705 N N . ASP A 1 712 ? -37.942 29.449 -13.578 1 53.37 712 ASP A N 1
ATOM 5706 C CA . ASP A 1 712 ? -37.222 30.402 -14.416 1 53.37 712 ASP A CA 1
ATOM 5707 C C . ASP A 1 712 ? -35.812 29.905 -14.726 1 53.37 712 ASP A C 1
ATOM 5709 O O . ASP A 1 712 ? -34.93 29.948 -13.866 1 53.37 712 ASP A O 1
ATOM 5713 N N . ILE A 1 713 ? -35.591 28.883 -15.698 1 56.78 713 ILE A N 1
ATOM 5714 C CA . ILE A 1 713 ? -34.252 28.522 -16.151 1 56.78 713 ILE A CA 1
ATOM 5715 C C . ILE A 1 713 ? -33.898 29.321 -17.403 1 56.78 713 ILE A C 1
ATOM 5717 O O . ILE A 1 713 ? -34.665 29.347 -18.369 1 56.78 713 ILE A O 1
ATOM 5721 N N . GLU A 1 714 ? -32.96 30.291 -17.292 1 62.5 714 GLU A N 1
ATOM 5722 C CA . GLU A 1 714 ? -32.556 31.089 -18.445 1 62.5 714 GLU A CA 1
ATOM 5723 C C . GLU A 1 714 ? -31.646 30.293 -19.376 1 62.5 714 GLU A C 1
ATOM 5725 O O . GLU A 1 714 ? -30.481 30.049 -19.055 1 62.5 714 GLU A O 1
ATOM 5730 N N . ALA A 1 715 ? -32.064 29.829 -20.455 1 64.48 715 ALA A N 1
ATOM 5731 C CA . ALA A 1 715 ? -31.357 29.08 -21.491 1 64.48 715 ALA A CA 1
ATOM 5732 C C . ALA A 1 715 ? -30.037 29.755 -21.853 1 64.48 715 ALA A C 1
ATOM 5734 O O . ALA A 1 715 ? -29.038 29.079 -22.111 1 64.48 715 ALA A O 1
ATOM 5735 N N . ASP A 1 716 ? -29.978 31.005 -21.8 1 63.72 716 ASP A N 1
ATOM 5736 C CA . ASP A 1 716 ? -28.803 31.747 -22.246 1 63.72 716 ASP A CA 1
ATOM 5737 C C . ASP A 1 716 ? -27.613 31.499 -21.322 1 63.72 716 ASP A C 1
ATOM 5739 O O . ASP A 1 716 ? -26.462 31.515 -21.765 1 63.72 716 ASP A O 1
ATOM 5743 N N . LEU A 1 717 ? -27.943 31.169 -20.103 1 65.31 717 LEU A N 1
ATOM 5744 C CA . LEU A 1 717 ? -26.883 31.006 -19.115 1 65.31 717 LEU A CA 1
ATOM 5745 C C . LEU A 1 717 ? -26.414 29.556 -19.055 1 65.31 717 LEU A C 1
ATOM 5747 O O . LEU A 1 717 ? -25.229 29.291 -18.836 1 65.31 717 LEU A O 1
ATOM 5751 N N . TRP A 1 718 ? -27.321 28.759 -19.381 1 73.27 718 TRP A N 1
ATOM 5752 C CA . TRP A 1 718 ? -27.018 27.362 -19.085 1 73.27 718 TRP A CA 1
ATOM 5753 C C . TRP A 1 718 ? -26.916 26.543 -20.367 1 73.27 718 TRP A C 1
ATOM 5755 O O . TRP A 1 718 ? -26.512 25.379 -20.337 1 73.27 718 TRP A O 1
ATOM 5765 N N . GLY A 1 719 ? -27.312 27.158 -21.511 1 65.74 719 GLY A N 1
ATOM 5766 C CA . GLY A 1 719 ? -27.254 26.449 -22.78 1 65.74 719 GLY A CA 1
ATOM 5767 C C . GLY A 1 719 ? -28.598 25.898 -23.217 1 65.74 719 GLY A C 1
ATOM 5768 O O . GLY A 1 719 ? -29.641 26.316 -22.711 1 65.74 719 GLY A O 1
ATOM 5769 N N . SER A 1 720 ? -28.56 24.987 -24.233 1 65.07 720 SER A N 1
ATOM 5770 C CA . SER A 1 720 ? -29.744 24.613 -25 1 65.07 720 SER A CA 1
ATOM 5771 C C . SER A 1 720 ? -30.632 23.654 -24.214 1 65.07 720 SER A C 1
ATOM 5773 O O . SER A 1 720 ? -31.813 23.495 -24.528 1 65.07 720 SER A O 1
ATOM 5775 N N . GLY A 1 721 ? -30.072 23.065 -23.206 1 72.3 721 GLY A N 1
ATOM 5776 C CA . GLY A 1 721 ? -30.843 22.09 -22.452 1 72.3 721 GLY A CA 1
ATOM 5777 C C . GLY A 1 721 ? -29.988 21.231 -21.538 1 72.3 721 GLY A C 1
ATOM 5778 O O . GLY A 1 721 ? -28.797 21.496 -21.364 1 72.3 721 GLY A O 1
ATOM 5779 N N . PRO A 1 722 ? -30.655 20.328 -20.852 1 77.91 722 PRO A N 1
ATOM 5780 C CA . PRO A 1 722 ? -29.905 19.488 -19.915 1 77.91 722 PRO A CA 1
ATOM 5781 C C . PRO A 1 722 ? -28.946 18.531 -20.618 1 77.91 722 PRO A C 1
ATOM 5783 O O . PRO A 1 722 ? -27.983 18.058 -20.009 1 77.91 722 PRO A O 1
ATOM 5786 N N . ASP A 1 723 ? -29.117 18.295 -21.89 1 82.34 723 ASP A N 1
ATOM 5787 C CA . ASP A 1 723 ? -28.299 17.341 -22.633 1 82.34 723 ASP A CA 1
ATOM 5788 C C . ASP A 1 723 ? -26.983 17.975 -23.078 1 82.34 723 ASP A C 1
ATOM 5790 O O . ASP A 1 723 ? -26.962 19.123 -23.526 1 82.34 723 ASP A O 1
ATOM 5794 N N . LEU A 1 724 ? -26.024 17.208 -22.859 1 84.76 724 LEU A N 1
ATOM 5795 C CA . LEU A 1 724 ? -24.69 17.676 -23.219 1 84.76 724 LEU A CA 1
ATOM 5796 C C . LEU A 1 724 ? -24.2 16.994 -24.492 1 84.76 724 LEU A C 1
ATOM 5798 O O . LEU A 1 724 ? -24.56 15.847 -24.765 1 84.76 724 LEU A O 1
ATOM 5802 N N . ASP A 1 725 ? -23.399 17.796 -25.209 1 84.96 725 ASP A N 1
ATOM 5803 C CA . ASP A 1 725 ? -22.741 17.231 -26.383 1 84.96 725 ASP A CA 1
ATOM 5804 C C . ASP A 1 725 ? -21.356 16.695 -26.032 1 84.96 725 ASP A C 1
ATOM 5806 O O . ASP A 1 725 ? -20.633 17.3 -25.238 1 84.96 725 ASP A O 1
ATOM 5810 N N . ALA A 1 726 ? -21.015 15.533 -26.661 1 86.53 726 ALA A N 1
ATOM 5811 C CA . ALA A 1 726 ? -19.747 14.87 -26.365 1 86.53 726 ALA A CA 1
ATOM 5812 C C . ALA A 1 726 ? -18.564 15.768 -26.717 1 86.53 726 ALA A C 1
ATOM 5814 O O . ALA A 1 726 ? -17.571 15.811 -25.986 1 86.53 726 ALA A O 1
ATOM 5815 N N . TYR A 1 727 ? -18.665 16.422 -27.824 1 79.93 727 TYR A N 1
ATOM 5816 C CA . TYR A 1 727 ? -17.565 17.264 -28.283 1 79.93 727 TYR A CA 1
ATOM 5817 C C . TYR A 1 727 ? -17.336 18.43 -27.329 1 79.93 727 TYR A C 1
ATOM 5819 O O . TYR A 1 727 ? -16.192 18.78 -27.03 1 79.93 727 TYR A O 1
ATOM 5827 N N . GLU A 1 728 ? -18.424 18.95 -26.904 1 77.22 728 GLU A N 1
ATOM 5828 C CA . GLU A 1 728 ? -18.354 20.082 -25.984 1 77.22 728 GLU A CA 1
ATOM 5829 C C . GLU A 1 728 ? -17.726 19.674 -24.654 1 77.22 728 GLU A C 1
ATOM 5831 O O . GLU A 1 728 ? -16.904 20.406 -24.1 1 77.22 728 GLU A O 1
ATOM 5836 N N . THR A 1 729 ? -18.07 18.541 -24.136 1 86.51 729 THR A N 1
ATOM 5837 C CA . THR A 1 729 ? -17.619 18.118 -22.816 1 86.51 729 THR A CA 1
ATOM 5838 C C . THR A 1 729 ? -16.172 17.637 -22.867 1 86.51 729 THR A C 1
ATOM 5840 O O . THR A 1 729 ? -15.423 17.801 -21.902 1 86.51 729 THR A O 1
ATOM 5843 N N . ASP A 1 730 ? -15.706 17.084 -23.988 1 82.79 730 ASP A N 1
ATOM 5844 C CA . ASP A 1 730 ? -14.353 16.554 -24.128 1 82.79 730 ASP A CA 1
ATOM 5845 C C . ASP A 1 730 ? -13.32 17.679 -24.14 1 82.79 730 ASP A C 1
ATOM 5847 O O . ASP A 1 730 ? -12.147 17.455 -23.834 1 82.79 730 ASP A O 1
ATOM 5851 N N . ARG A 1 731 ? -13.804 18.835 -24.42 1 80.55 731 ARG A N 1
ATOM 5852 C CA . ARG A 1 731 ? -12.88 19.96 -24.522 1 80.55 731 ARG A CA 1
ATOM 5853 C C . ARG A 1 731 ? -12.663 20.616 -23.163 1 80.55 731 ARG A C 1
ATOM 5855 O O . ARG A 1 731 ? -11.732 21.406 -22.99 1 80.55 731 ARG A O 1
ATOM 5862 N N . LEU A 1 732 ? -13.468 20.242 -22.208 1 83.3 732 LEU A N 1
ATOM 5863 C CA . LEU A 1 732 ? -13.401 20.87 -20.893 1 83.3 732 LEU A CA 1
ATOM 5864 C C . LEU A 1 732 ? -12.345 20.198 -20.023 1 83.3 732 LEU A C 1
ATOM 5866 O O . LEU A 1 732 ? -12.602 19.15 -19.425 1 83.3 732 LEU A O 1
ATOM 5870 N N . THR A 1 733 ? -11.126 20.674 -19.902 1 77.66 733 THR A N 1
ATOM 5871 C CA . THR A 1 733 ? -10.071 19.997 -19.155 1 77.66 733 THR A CA 1
ATOM 5872 C C . THR A 1 733 ? -9.582 20.868 -18.001 1 77.66 733 THR A C 1
ATOM 5874 O O . THR A 1 733 ? -9.495 20.405 -16.862 1 77.66 733 THR A O 1
ATOM 5877 N N . TRP A 1 734 ? -9.082 22.217 -18.228 1 74.85 734 TRP A N 1
ATOM 5878 C CA . TRP A 1 734 ? -8.449 23 -17.171 1 74.85 734 TRP A CA 1
ATOM 5879 C C . TRP A 1 734 ? -9.009 24.418 -17.134 1 74.85 734 TRP A C 1
ATOM 5881 O O . TRP A 1 734 ? -10.067 24.69 -17.707 1 74.85 734 TRP A O 1
ATOM 5891 N N . CYS A 1 735 ? -8.27 25.418 -16.398 1 64.66 735 CYS A N 1
ATOM 5892 C CA . CYS A 1 735 ? -8.671 26.696 -15.819 1 64.66 735 CYS A CA 1
ATOM 5893 C C . CYS A 1 735 ? -8.94 27.727 -16.909 1 64.66 735 CYS A C 1
ATOM 5895 O O . CYS A 1 735 ? -9.479 28.8 -16.633 1 64.66 735 CYS A O 1
ATOM 5897 N N . CYS A 1 736 ? -8.187 27.522 -17.942 1 57.46 736 CYS A N 1
ATOM 5898 C CA . CYS A 1 736 ? -8.397 28.675 -18.811 1 57.46 736 CYS A CA 1
ATOM 5899 C C . CYS A 1 736 ? -9.624 28.476 -19.694 1 57.46 736 CYS A C 1
ATOM 5901 O O . CYS A 1 736 ? -10.695 28.113 -19.203 1 57.46 736 CYS A O 1
ATOM 5903 N N . CYS A 1 737 ? -9.166 28.446 -21.146 1 51.52 737 CYS A N 1
ATOM 5904 C CA . CYS A 1 737 ? -10.112 28.598 -22.246 1 51.52 737 CYS A CA 1
ATOM 5905 C C . CYS A 1 737 ? -10.602 27.24 -22.735 1 51.52 737 CYS A C 1
ATOM 5907 O O . CYS A 1 737 ? -9.969 26.216 -22.472 1 51.52 737 CYS A O 1
ATOM 5909 N N . GLU A 1 738 ? -11.883 27.024 -22.838 1 55.52 738 GLU A N 1
ATOM 5910 C CA . GLU A 1 738 ? -12.421 25.994 -23.721 1 55.52 738 GLU A CA 1
ATOM 5911 C C . GLU A 1 738 ? -11.4 25.587 -24.78 1 55.52 738 GLU A C 1
ATOM 5913 O O . GLU A 1 738 ? -11.178 26.317 -25.749 1 55.52 738 GLU A O 1
ATOM 5918 N N . CYS A 1 739 ? -10.201 25.26 -24.25 1 51.45 739 CYS A N 1
ATOM 5919 C CA . CYS A 1 739 ? -8.801 25.045 -24.597 1 51.45 739 CYS A CA 1
ATOM 5920 C C . CYS A 1 739 ? -8.625 24.919 -26.105 1 51.45 739 CYS A C 1
ATOM 5922 O O . CYS A 1 739 ? -9.085 23.948 -26.709 1 51.45 739 CYS A O 1
ATOM 5924 N N . CYS A 1 740 ? -8.99 25.899 -26.857 1 53.09 740 CYS A N 1
ATOM 5925 C CA . CYS A 1 740 ? -8.535 26.009 -28.239 1 53.09 740 CYS A CA 1
ATOM 5926 C C . CYS A 1 740 ? -7.042 25.723 -28.347 1 53.09 740 CYS A C 1
ATOM 5928 O O . CYS A 1 740 ? -6.405 26.093 -29.334 1 53.09 740 CYS A O 1
ATOM 5930 N N . HIS A 1 741 ? -6.467 25.07 -27.25 1 57.04 741 HIS A N 1
ATOM 5931 C CA . HIS A 1 741 ? -5.019 24.945 -27.371 1 57.04 741 HIS A CA 1
ATOM 5932 C C . HIS A 1 741 ? -4.639 23.726 -28.205 1 57.04 741 HIS A C 1
ATOM 5934 O O . HIS A 1 741 ? -5.505 22.936 -28.588 1 57.04 741 HIS A O 1
ATOM 5940 N N . CYS A 1 742 ? -3.366 23.685 -28.514 1 63.41 742 CYS A N 1
ATOM 5941 C CA . CYS A 1 742 ? -2.777 22.612 -29.307 1 63.41 742 CYS A CA 1
ATOM 5942 C C . CYS A 1 742 ? -3.007 21.257 -28.648 1 63.41 742 CYS A C 1
ATOM 5944 O O . CYS A 1 742 ? -3.324 21.186 -27.459 1 63.41 742 CYS A O 1
ATOM 5946 N N . HIS A 1 743 ? -3.031 20.243 -29.396 1 69.43 743 HIS A N 1
ATOM 5947 C CA . HIS A 1 743 ? -3.341 18.87 -29.012 1 69.43 743 HIS A CA 1
ATOM 5948 C C . HIS A 1 743 ? -2.454 18.407 -27.861 1 69.43 743 HIS A C 1
ATOM 5950 O O . HIS A 1 743 ? -2.9 17.653 -26.993 1 69.43 743 HIS A O 1
ATOM 5956 N N . LEU A 1 744 ? -1.304 18.94 -27.854 1 70.77 744 LEU A N 1
ATOM 5957 C CA . LEU A 1 744 ? -0.362 18.502 -26.83 1 70.77 744 LEU A CA 1
ATOM 5958 C C . LEU A 1 744 ? -0.761 19.038 -25.46 1 70.77 744 LEU A C 1
ATOM 5960 O O . LEU A 1 744 ? -0.715 18.31 -24.466 1 70.77 744 LEU A O 1
ATOM 5964 N N . LEU A 1 745 ? -1.149 20.263 -25.466 1 71.25 745 LEU A N 1
ATOM 5965 C CA . LEU A 1 745 ? -1.532 20.873 -24.198 1 71.25 745 LEU A CA 1
ATOM 5966 C C . LEU A 1 745 ? -2.84 20.282 -23.683 1 71.25 745 LEU A C 1
ATOM 5968 O O . LEU A 1 745 ? -3.031 20.146 -22.472 1 71.25 745 LEU A O 1
ATOM 5972 N N . HIS A 1 746 ? -3.605 19.947 -24.594 1 76.06 746 HIS A N 1
ATOM 5973 C CA . HIS A 1 746 ? -4.872 19.33 -24.217 1 76.06 746 HIS A CA 1
ATOM 5974 C C . HIS A 1 746 ? -4.652 17.952 -23.603 1 76.06 746 HIS A C 1
ATOM 5976 O O . HIS A 1 746 ? -5.288 17.603 -22.606 1 76.06 746 HIS A O 1
ATOM 5982 N N . SER A 1 747 ? -3.746 17.301 -24.15 1 75.7 747 SER A N 1
ATOM 5983 C CA . SER A 1 747 ? -3.454 15.965 -23.643 1 75.7 747 SER A CA 1
ATOM 5984 C C . SER A 1 747 ? -2.812 16.026 -22.261 1 75.7 747 SER A C 1
ATOM 5986 O O . SER A 1 747 ? -3.094 15.188 -21.402 1 75.7 747 SER A O 1
ATOM 5988 N N . LEU A 1 748 ? -2.005 16.99 -22.081 1 74.81 748 LEU A N 1
ATOM 5989 C CA . LEU A 1 748 ? -1.354 17.146 -20.785 1 74.81 748 LEU A CA 1
ATOM 5990 C C . LEU A 1 748 ? -2.362 17.552 -19.716 1 74.81 748 LEU A C 1
ATOM 5992 O O . LEU A 1 748 ? -2.304 17.064 -18.585 1 74.81 748 LEU A O 1
ATOM 5996 N N . SER A 1 749 ? -3.253 18.453 -20.138 1 78.63 749 SER A N 1
ATOM 5997 C CA . SER A 1 749 ? -4.269 18.899 -19.191 1 78.63 749 SER A CA 1
ATOM 5998 C C . SER A 1 749 ? -5.235 17.771 -18.844 1 78.63 749 SER A C 1
ATOM 6000 O O . SER A 1 749 ? -5.728 17.693 -17.717 1 78.63 749 SER A O 1
ATOM 6002 N N . GLU A 1 750 ? -5.462 16.966 -19.804 1 80.18 750 GLU A N 1
ATOM 6003 C CA . GLU A 1 750 ? -6.319 15.809 -19.566 1 80.18 750 GLU A CA 1
ATOM 6004 C C . GLU A 1 750 ? -5.682 14.846 -18.568 1 80.18 750 GLU A C 1
ATOM 6006 O O . GLU A 1 750 ? -6.369 14.291 -17.709 1 80.18 750 GLU A O 1
ATOM 6011 N N . LEU A 1 751 ? -4.465 14.765 -18.705 1 76.29 751 LEU A N 1
ATOM 6012 C CA . LEU A 1 751 ? -3.73 13.843 -17.846 1 76.29 751 LEU A CA 1
ATOM 6013 C C . LEU A 1 751 ? -3.679 14.36 -16.412 1 76.29 751 LEU A C 1
ATOM 6015 O O . LEU A 1 751 ? -3.814 13.583 -15.464 1 76.29 751 LEU A O 1
ATOM 6019 N N . TRP A 1 752 ? -3.617 15.645 -16.277 1 77.34 752 TRP A N 1
ATOM 6020 C CA . TRP A 1 752 ? -3.386 16.203 -14.949 1 77.34 752 TRP A CA 1
ATOM 6021 C C . TRP A 1 752 ? -4.705 16.544 -14.264 1 77.34 752 TRP A C 1
ATOM 6023 O O . TRP A 1 752 ? -4.806 16.491 -13.036 1 77.34 752 TRP A O 1
ATOM 6033 N N . CYS A 1 753 ? -5.7 16.964 -15.056 1 84.64 753 CYS A N 1
ATOM 6034 C CA . CYS A 1 753 ? -6.899 17.514 -14.434 1 84.64 753 CYS A CA 1
ATOM 6035 C C . CYS A 1 753 ? -8.111 16.633 -14.713 1 84.64 753 CYS A C 1
ATOM 6037 O O . CYS A 1 753 ? -9.163 16.802 -14.094 1 84.64 753 CYS A O 1
ATOM 6039 N N . GLY A 1 754 ? -7.931 15.69 -15.603 1 83.31 754 GLY A N 1
ATOM 6040 C CA . GLY A 1 754 ? -9.046 14.824 -15.953 1 83.31 754 GLY A CA 1
ATOM 6041 C C . GLY A 1 754 ? -9.973 15.434 -16.987 1 83.31 754 GLY A C 1
ATOM 6042 O O . GLY A 1 754 ? -9.755 16.561 -17.437 1 83.31 754 GLY A O 1
ATOM 6043 N N . VAL A 1 755 ? -10.937 14.68 -17.412 1 85.14 755 VAL A N 1
ATOM 6044 C CA . VAL A 1 755 ? -11.944 15.113 -18.376 1 85.14 755 VAL A CA 1
ATOM 6045 C C . VAL A 1 755 ? -13.34 14.84 -17.823 1 85.14 755 VAL A C 1
ATOM 6047 O O . VAL A 1 755 ? -13.498 14.074 -16.869 1 85.14 755 VAL A O 1
ATOM 6050 N N . PHE A 1 756 ? -14.327 15.574 -18.356 1 88.91 756 PHE A N 1
ATOM 6051 C CA . PHE A 1 756 ? -15.717 15.346 -17.979 1 88.91 756 PHE A CA 1
ATOM 6052 C C . PHE A 1 756 ? -16.124 13.903 -18.254 1 88.91 756 PHE A C 1
ATOM 6054 O O . PHE A 1 756 ? -15.827 13.362 -19.32 1 88.91 756 PHE A O 1
ATOM 6061 N N . PRO A 1 757 ? -16.741 13.23 -17.322 1 91.36 757 PRO A N 1
ATOM 6062 C CA . PRO A 1 757 ? -17.254 13.692 -16.03 1 91.36 757 PRO A CA 1
ATOM 6063 C C . PRO A 1 757 ? -16.342 13.315 -14.865 1 91.36 757 PRO A C 1
ATOM 6065 O O . PRO A 1 757 ? -16.817 13.116 -13.744 1 91.36 757 PRO A O 1
ATOM 6068 N N . ASN A 1 758 ? -15.059 13.136 -15.139 1 89.19 758 ASN A N 1
ATOM 6069 C CA . ASN A 1 758 ? -14.141 12.665 -14.108 1 89.19 758 ASN A CA 1
ATOM 6070 C C . ASN A 1 758 ? -12.957 13.612 -13.935 1 89.19 758 ASN A C 1
ATOM 6072 O O . ASN A 1 758 ? -11.803 13.182 -13.959 1 89.19 758 ASN A O 1
ATOM 6076 N N . HIS A 1 759 ? -13.293 14.868 -13.829 1 90.07 759 HIS A N 1
ATOM 6077 C CA . HIS A 1 759 ? -12.218 15.778 -13.449 1 90.07 759 HIS A CA 1
ATOM 6078 C C . HIS A 1 759 ? -11.651 15.421 -12.08 1 90.07 759 HIS A C 1
ATOM 6080 O O . HIS A 1 759 ? -12.394 15.029 -11.178 1 90.07 759 HIS A O 1
ATOM 6086 N N . MET A 1 760 ? -10.418 15.637 -11.94 1 89.79 760 MET A N 1
ATOM 6087 C CA . MET A 1 760 ? -9.773 15.292 -10.677 1 89.79 760 MET A CA 1
ATOM 6088 C C . MET A 1 760 ? -10.261 16.197 -9.551 1 89.79 760 MET A C 1
ATOM 6090 O O . MET A 1 760 ? -10.596 17.36 -9.785 1 89.79 760 MET A O 1
ATOM 6094 N N . THR A 1 761 ? -10.205 15.68 -8.357 1 87.36 761 THR A N 1
ATOM 6095 C CA . THR A 1 761 ? -10.702 16.416 -7.199 1 87.36 761 THR A CA 1
ATOM 6096 C C . THR A 1 761 ? -9.799 17.605 -6.886 1 87.36 761 THR A C 1
ATOM 6098 O O . THR A 1 761 ? -10.261 18.621 -6.363 1 87.36 761 THR A O 1
ATOM 6101 N N . PHE A 1 762 ? -8.561 17.496 -7.242 1 83.09 762 PHE A N 1
ATOM 6102 C CA . PHE A 1 762 ? -7.643 18.586 -6.932 1 83.09 762 PHE A CA 1
ATOM 6103 C C . PHE A 1 762 ? -7.871 19.768 -7.867 1 83.09 762 PHE A C 1
ATOM 6105 O O . PHE A 1 762 ? -7.416 20.88 -7.592 1 83.09 762 PHE A O 1
ATOM 6112 N N . ASN A 1 763 ? -8.583 19.478 -8.964 1 85.38 763 ASN A N 1
ATOM 6113 C CA . ASN A 1 763 ? -8.91 20.576 -9.868 1 85.38 763 ASN A CA 1
ATOM 6114 C C . ASN A 1 763 ? -10.017 21.459 -9.3 1 85.38 763 ASN A C 1
ATOM 6116 O O . ASN A 1 763 ? -11.2 21.211 -9.54 1 85.38 763 ASN A O 1
ATOM 6120 N N . GLN A 1 764 ? -9.671 22.449 -8.58 1 85.38 764 GLN A N 1
ATOM 6121 C CA . GLN A 1 764 ? -10.622 23.38 -7.981 1 85.38 764 GLN A CA 1
ATOM 6122 C C . GLN A 1 764 ? -10.701 24.677 -8.781 1 85.38 764 GLN A C 1
ATOM 6124 O O . GLN A 1 764 ? -11.149 25.704 -8.267 1 85.38 764 GLN A O 1
ATOM 6129 N N . PHE A 1 765 ? -10.232 24.632 -10.157 1 83.54 765 PHE A N 1
ATOM 6130 C CA . PHE A 1 765 ? -10.175 25.792 -11.038 1 83.54 765 PHE A CA 1
ATOM 6131 C C . PHE A 1 765 ? -11.246 25.703 -12.119 1 83.54 765 PHE A C 1
ATOM 6133 O O . PHE A 1 765 ? -10.96 25.898 -13.302 1 83.54 765 PHE A O 1
ATOM 6140 N N . PHE A 1 766 ? -12.434 25.47 -11.63 1 87.6 766 PHE A N 1
ATOM 6141 C CA . PHE A 1 766 ? -13.516 25.292 -12.591 1 87.6 766 PHE A CA 1
ATOM 6142 C C . PHE A 1 766 ? -13.895 26.622 -13.232 1 87.6 766 PHE A C 1
ATOM 6144 O O . PHE A 1 766 ? -13.937 27.652 -12.556 1 87.6 766 PHE A O 1
ATOM 6151 N N . THR A 1 767 ? -14.169 26.579 -14.497 1 85.1 767 THR A N 1
ATOM 6152 C CA . THR A 1 767 ? -14.786 27.691 -15.211 1 85.1 767 THR A CA 1
ATOM 6153 C C . THR A 1 767 ? -16.307 27.597 -15.147 1 85.1 767 THR A C 1
ATOM 6155 O O . THR A 1 767 ? -16.857 26.538 -14.838 1 85.1 767 THR A O 1
ATOM 6158 N N . PRO A 1 768 ? -17.02 28.696 -15.418 1 86.83 768 PRO A N 1
ATOM 6159 C CA . PRO A 1 768 ? -18.483 28.636 -15.447 1 86.83 768 PRO A CA 1
ATOM 6160 C C . PRO A 1 768 ? -19.012 27.592 -16.428 1 86.83 768 PRO A C 1
ATOM 6162 O O . PRO A 1 768 ? -20.054 26.98 -16.181 1 86.83 768 PRO A O 1
ATOM 6165 N N . THR A 1 769 ? -18.26 27.355 -17.497 1 86.65 769 THR A N 1
ATOM 6166 C CA . THR A 1 769 ? -18.693 26.37 -18.482 1 86.65 769 THR A CA 1
ATOM 6167 C C . THR A 1 769 ? -18.552 24.955 -17.93 1 86.65 769 THR A C 1
ATOM 6169 O O . THR A 1 769 ? -19.41 24.102 -18.166 1 86.65 769 THR A O 1
ATOM 6172 N N . MET A 1 770 ? -17.443 24.711 -17.293 1 88.04 770 MET A N 1
ATOM 6173 C CA . MET A 1 770 ? -17.246 23.406 -16.669 1 88.04 770 MET A CA 1
ATOM 6174 C C . MET A 1 770 ? -18.312 23.143 -15.61 1 88.04 770 MET A C 1
ATOM 6176 O O . MET A 1 770 ? -18.878 22.05 -15.55 1 88.04 770 MET A O 1
ATOM 6180 N N . PHE A 1 771 ? -18.576 24.209 -14.811 1 91.74 771 PHE A N 1
ATOM 6181 C CA . PHE A 1 771 ? -19.591 24.092 -13.771 1 91.74 771 PHE A CA 1
ATOM 6182 C C . PHE A 1 771 ? -20.959 23.805 -14.379 1 91.74 771 PHE A C 1
ATOM 6184 O O . PHE A 1 771 ? -21.691 22.941 -13.892 1 91.74 771 PHE A O 1
ATOM 6191 N N . SER A 1 772 ? -21.286 24.513 -15.466 1 90.77 772 SER A N 1
ATOM 6192 C CA . SER A 1 772 ? -22.57 24.346 -16.14 1 90.77 772 SER A CA 1
ATOM 6193 C C . SER A 1 772 ? -22.719 22.936 -16.702 1 90.77 772 SER A C 1
ATOM 6195 O O . SER A 1 772 ? -23.824 22.39 -16.736 1 90.77 772 SER A O 1
ATOM 6197 N N . ALA A 1 773 ? -21.674 22.399 -17.198 1 91.2 773 ALA A N 1
ATOM 6198 C CA . ALA A 1 773 ? -21.731 21.048 -17.751 1 91.2 773 ALA A CA 1
ATOM 6199 C C . ALA A 1 773 ? -22.136 20.035 -16.684 1 91.2 773 ALA A C 1
ATOM 6201 O O . ALA A 1 773 ? -23.024 19.209 -16.909 1 91.2 773 ALA A O 1
ATOM 6202 N N . TYR A 1 774 ? -21.517 20.121 -15.527 1 93.84 774 TYR A N 1
ATOM 6203 C CA . TYR A 1 774 ? -21.852 19.202 -14.445 1 93.84 774 TYR A CA 1
ATOM 6204 C C . TYR A 1 774 ? -23.254 19.474 -13.913 1 93.84 774 TYR A C 1
ATOM 6206 O O . TYR A 1 774 ? -23.98 18.544 -13.554 1 93.84 774 TYR A O 1
ATOM 6214 N N . HIS A 1 775 ? -23.612 20.768 -13.825 1 94.25 775 HIS A N 1
ATOM 6215 C CA . HIS A 1 775 ? -24.947 21.152 -13.382 1 94.25 775 HIS A CA 1
ATOM 6216 C C . HIS A 1 775 ? -26.02 20.568 -14.295 1 94.25 775 HIS A C 1
ATOM 6218 O O . HIS A 1 775 ? -27.013 20.014 -13.817 1 94.25 775 HIS A O 1
ATOM 6224 N N . ARG A 1 776 ? -25.811 20.669 -15.59 1 91.98 776 ARG A N 1
ATOM 6225 C CA . ARG A 1 776 ? -26.749 20.125 -16.567 1 91.98 776 ARG A CA 1
ATOM 6226 C C . ARG A 1 776 ? -26.837 18.607 -16.455 1 91.98 776 ARG A C 1
ATOM 6228 O O . ARG A 1 776 ? -27.928 18.037 -16.526 1 91.98 776 ARG A O 1
ATOM 6235 N N . GLU A 1 777 ? -25.712 18.018 -16.273 1 93.47 777 GLU A N 1
ATOM 6236 C CA . GLU A 1 777 ? -25.69 16.564 -16.147 1 93.47 777 GLU A CA 1
ATOM 6237 C C . GLU A 1 777 ? -26.438 16.107 -14.897 1 93.47 777 GLU A C 1
ATOM 6239 O O . GLU A 1 777 ? -27.138 15.092 -14.923 1 93.47 777 GLU A O 1
ATOM 6244 N N . GLY A 1 778 ? -26.228 16.832 -13.758 1 95.41 778 GLY A N 1
ATOM 6245 C CA . GLY A 1 778 ? -26.968 16.503 -12.55 1 95.41 778 GLY A CA 1
ATOM 6246 C C . GLY A 1 778 ? -28.471 16.621 -12.72 1 95.41 778 GLY A C 1
ATOM 6247 O O . GLY A 1 778 ? -29.222 15.757 -12.263 1 95.41 778 GLY A O 1
ATOM 6248 N N . TYR A 1 779 ? -28.879 17.676 -13.379 1 93.36 779 TYR A N 1
ATOM 6249 C CA . TYR A 1 779 ? -30.295 17.877 -13.668 1 93.36 779 TYR A CA 1
ATOM 6250 C C . TYR A 1 779 ? -30.842 16.744 -14.528 1 93.36 779 TYR A C 1
ATOM 6252 O O . TYR A 1 779 ? -31.908 16.195 -14.238 1 93.36 779 TYR A O 1
ATOM 6260 N N . HIS A 1 780 ? -30.08 16.388 -15.527 1 92.54 780 HIS A N 1
ATOM 6261 C CA . HIS A 1 780 ? -30.467 15.325 -16.448 1 92.54 780 HIS A CA 1
ATOM 6262 C C . HIS A 1 780 ? -30.55 13.981 -15.734 1 92.54 780 HIS A C 1
ATOM 6264 O O . HIS A 1 780 ? -31.502 13.223 -15.937 1 92.54 780 HIS A O 1
ATOM 6270 N N . ALA A 1 781 ? -29.584 13.671 -14.956 1 94.32 781 ALA A N 1
ATOM 6271 C CA . ALA A 1 781 ? -29.56 12.408 -14.222 1 94.32 781 ALA A CA 1
ATOM 6272 C C . ALA A 1 781 ? -30.755 12.298 -13.28 1 94.32 781 ALA A C 1
ATOM 6274 O O . ALA A 1 781 ? -31.334 11.22 -13.125 1 94.32 781 ALA A O 1
ATOM 6275 N N . CYS A 1 782 ? -31.03 13.358 -12.647 1 95.24 782 CYS A N 1
ATOM 6276 C CA . CYS A 1 782 ? -32.178 13.383 -11.747 1 95.24 782 CYS A CA 1
ATOM 6277 C C . CYS A 1 782 ? -33.473 13.128 -12.509 1 95.24 782 CYS A C 1
ATOM 6279 O O . CYS A 1 782 ? -34.348 12.405 -12.03 1 95.24 782 CYS A O 1
ATOM 6281 N N . LEU A 1 783 ? -33.609 13.714 -13.677 1 92.2 783 LEU A N 1
ATOM 6282 C CA . LEU A 1 783 ? -34.778 13.545 -14.534 1 92.2 783 LEU A CA 1
ATOM 6283 C C . LEU A 1 783 ? -34.878 12.11 -15.04 1 92.2 783 LEU A C 1
ATOM 6285 O O . LEU A 1 783 ? -35.94 11.49 -14.955 1 92.2 783 LEU A O 1
ATOM 6289 N N . GLU A 1 784 ? -33.785 11.621 -15.537 1 92.65 784 GLU A N 1
ATOM 6290 C CA . GLU A 1 784 ? -33.754 10.261 -16.067 1 92.65 784 GLU A CA 1
ATOM 6291 C C . GLU A 1 784 ? -34.077 9.238 -14.982 1 92.65 784 GLU A C 1
ATOM 6293 O O . GLU A 1 784 ? -34.757 8.244 -15.242 1 92.65 784 GLU A O 1
ATOM 6298 N N . ALA A 1 785 ? -33.613 9.507 -13.808 1 95.43 785 ALA A N 1
ATOM 6299 C CA . ALA A 1 785 ? -33.796 8.577 -12.697 1 95.43 785 ALA A CA 1
ATOM 6300 C C . ALA A 1 785 ? -35.199 8.693 -12.11 1 95.43 785 ALA A C 1
ATOM 6302 O O . ALA A 1 785 ? -35.611 7.859 -11.3 1 95.43 785 ALA A O 1
ATOM 6303 N N . ARG A 1 786 ? -35.975 9.653 -12.398 1 95.2 786 ARG A N 1
ATOM 6304 C CA . ARG A 1 786 ? -37.273 9.938 -11.796 1 95.2 786 ARG A CA 1
ATOM 6305 C C . ARG A 1 786 ? -37.164 10.03 -10.278 1 95.2 786 ARG A C 1
ATOM 6307 O O . ARG A 1 786 ? -37.94 9.4 -9.556 1 95.2 786 ARG A O 1
ATOM 6314 N N . ALA A 1 787 ? -36.146 10.734 -9.89 1 96.6 787 ALA A N 1
ATOM 6315 C CA . ALA A 1 787 ? -35.846 10.845 -8.465 1 96.6 787 ALA A CA 1
ATOM 6316 C C . ALA A 1 787 ? -36.954 11.593 -7.729 1 96.6 787 ALA A C 1
ATOM 6318 O O . ALA A 1 787 ? -37.243 11.3 -6.566 1 96.6 787 ALA A O 1
ATOM 6319 N N . THR A 1 788 ? -37.621 12.55 -8.39 1 94.43 788 THR A N 1
ATOM 6320 C CA . THR A 1 788 ? -38.706 13.311 -7.781 1 94.43 788 THR A CA 1
ATOM 6321 C C . THR A 1 788 ? -39.909 12.414 -7.507 1 94.43 788 THR A C 1
ATOM 6323 O O . THR A 1 788 ? -40.518 12.493 -6.438 1 94.43 788 THR A O 1
ATOM 6326 N N . ASP A 1 789 ? -40.187 11.532 -8.443 1 94.45 789 ASP A N 1
ATOM 6327 C CA . ASP A 1 789 ? -41.272 10.574 -8.252 1 94.45 789 ASP A CA 1
ATOM 6328 C C . ASP A 1 789 ? -40.931 9.569 -7.155 1 94.45 789 ASP A C 1
ATOM 6330 O O . ASP A 1 789 ? -41.799 9.18 -6.371 1 94.45 789 ASP A O 1
ATOM 6334 N N . PHE A 1 790 ? -39.715 9.246 -7.165 1 95.69 790 PHE A N 1
ATOM 6335 C CA . PHE A 1 790 ? -39.232 8.282 -6.182 1 95.69 790 PHE A CA 1
ATOM 6336 C C . PHE A 1 790 ? -39.4 8.822 -4.767 1 95.69 790 PHE A C 1
ATOM 6338 O O . PHE A 1 790 ? -39.836 8.099 -3.869 1 95.69 790 PHE A O 1
ATOM 6345 N N . LEU A 1 791 ? -39.079 10.064 -4.562 1 95.41 791 LEU A N 1
ATOM 6346 C CA . LEU A 1 791 ? -39.146 10.667 -3.235 1 95.41 791 LEU A CA 1
ATOM 6347 C C . LEU A 1 791 ? -40.585 11.012 -2.866 1 95.41 791 LEU A C 1
ATOM 6349 O O . LEU A 1 791 ? -40.929 11.072 -1.684 1 95.41 791 LEU A O 1
ATOM 6353 N N . ALA A 1 792 ? -41.495 11.26 -3.915 1 90.88 792 ALA A N 1
ATOM 6354 C CA . ALA A 1 792 ? -42.88 11.652 -3.667 1 90.88 792 ALA A CA 1
ATOM 6355 C C . ALA A 1 792 ? -43.759 10.43 -3.414 1 90.88 792 ALA A C 1
ATOM 6357 O O . ALA A 1 792 ? -44.839 10.545 -2.83 1 90.88 792 ALA A O 1
ATOM 6358 N N . GLU A 1 793 ? -43.299 9.28 -4.031 1 78.48 793 GLU A N 1
ATOM 6359 C CA . GLU A 1 793 ? -44.109 8.071 -3.915 1 78.48 793 GLU A CA 1
ATOM 6360 C C . GLU A 1 793 ? -44.318 7.686 -2.453 1 78.48 793 GLU A C 1
ATOM 6362 O O . GLU A 1 793 ? -43.355 7.568 -1.692 1 78.48 793 GLU A O 1
ATOM 6367 N N . THR A 1 794 ? -45.397 8.113 -1.786 1 60.7 794 THR A N 1
ATOM 6368 C CA . THR A 1 794 ? -45.827 7.693 -0.457 1 60.7 794 THR A CA 1
ATOM 6369 C C . THR A 1 794 ? -46.039 6.182 -0.41 1 60.7 794 THR A C 1
ATOM 6371 O O . THR A 1 794 ? -46.688 5.613 -1.29 1 60.7 794 THR A O 1
ATOM 6374 N N . GLY A 1 795 ? -45.085 5.321 -0.126 1 45.28 795 GLY A N 1
ATOM 6375 C CA . GLY A 1 795 ? -45.403 3.92 0.102 1 45.28 795 GLY A CA 1
ATOM 6376 C C . GLY A 1 795 ? -46.677 3.72 0.899 1 45.28 795 GLY A C 1
ATOM 6377 O O . GLY A 1 795 ? -47.046 4.567 1.715 1 45.28 795 GLY A O 1
ATOM 6378 N N . MET B 1 1 ? -27.568 -37.141 -12.124 1 46.7 1 MET B N 1
ATOM 6379 C CA . MET B 1 1 ? -27.053 -36.97 -10.769 1 46.7 1 MET B CA 1
ATOM 6380 C C . MET B 1 1 ? -26.434 -35.588 -10.592 1 46.7 1 MET B C 1
ATOM 6382 O O . MET B 1 1 ? -25.821 -35.054 -11.518 1 46.7 1 MET B O 1
ATOM 6386 N N . THR B 1 2 ? -26.767 -34.914 -9.476 1 76.91 2 THR B N 1
ATOM 6387 C CA . THR B 1 2 ? -26.305 -33.569 -9.152 1 76.91 2 THR B CA 1
ATOM 6388 C C . THR B 1 2 ? -24.798 -33.558 -8.911 1 76.91 2 THR B C 1
ATOM 6390 O O . THR B 1 2 ? -24.279 -34.379 -8.152 1 76.91 2 THR B O 1
ATOM 6393 N N . LYS B 1 3 ? -24.027 -32.922 -9.753 1 90.95 3 LYS B N 1
ATOM 6394 C CA . LYS B 1 3 ? -22.575 -32.864 -9.61 1 90.95 3 LYS B CA 1
ATOM 6395 C C . LYS B 1 3 ? -22.176 -32.07 -8.369 1 90.95 3 LYS B C 1
ATOM 6397 O O . LYS B 1 3 ? -22.797 -31.053 -8.05 1 90.95 3 LYS B O 1
ATOM 6402 N N . THR B 1 4 ? -21.274 -32.675 -7.616 1 96.49 4 THR B N 1
ATOM 6403 C CA . THR B 1 4 ? -20.813 -32.087 -6.363 1 96.49 4 THR B CA 1
ATOM 6404 C C . THR B 1 4 ? -19.313 -31.812 -6.415 1 96.49 4 THR B C 1
ATOM 6406 O O . THR B 1 4 ? -18.607 -32.35 -7.27 1 96.49 4 THR B O 1
ATOM 6409 N N . GLY B 1 5 ? -18.891 -30.89 -5.657 1 97.91 5 GLY B N 1
ATOM 6410 C CA . GLY B 1 5 ? -17.479 -30.547 -5.613 1 97.91 5 GLY B CA 1
ATOM 6411 C C . GLY B 1 5 ? -16.99 -30.21 -4.217 1 97.91 5 GLY B C 1
ATOM 6412 O O . GLY B 1 5 ? -17.766 -29.751 -3.376 1 97.91 5 GLY B O 1
ATOM 6413 N N . VAL B 1 6 ? -15.756 -30.499 -3.937 1 98.6 6 VAL B N 1
ATOM 6414 C CA . VAL B 1 6 ? -15.074 -30.122 -2.704 1 98.6 6 VAL B CA 1
ATOM 6415 C C . VAL B 1 6 ? -13.839 -29.284 -3.031 1 98.6 6 VAL B C 1
ATOM 6417 O O . VAL B 1 6 ? -13.092 -29.605 -3.959 1 98.6 6 VAL B O 1
ATOM 6420 N N . ALA B 1 7 ? -13.692 -28.214 -2.388 1 98.77 7 ALA B N 1
ATOM 6421 C CA . ALA B 1 7 ? -12.542 -27.333 -2.576 1 98.77 7 ALA B CA 1
ATOM 6422 C C . ALA B 1 7 ? -11.654 -27.318 -1.335 1 98.77 7 ALA B C 1
ATOM 6424 O O . ALA B 1 7 ? -12.133 -27.073 -0.225 1 98.77 7 ALA B O 1
ATOM 6425 N N . PHE B 1 8 ? -10.403 -27.643 -1.485 1 98.73 8 PHE B N 1
ATOM 6426 C CA . PHE B 1 8 ? -9.402 -27.58 -0.426 1 98.73 8 PHE B CA 1
ATOM 6427 C C . PHE B 1 8 ? -8.524 -26.345 -0.584 1 98.73 8 PHE B C 1
ATOM 6429 O O . PHE B 1 8 ? -7.859 -26.176 -1.608 1 98.73 8 PHE B O 1
ATOM 6436 N N . SER B 1 9 ? -8.446 -25.529 0.365 1 97.93 9 SER B N 1
ATOM 6437 C CA . SER B 1 9 ? -7.798 -24.224 0.285 1 97.93 9 SER B CA 1
ATOM 6438 C C . SER B 1 9 ? -6.285 -24.348 0.431 1 97.93 9 SER B C 1
ATOM 6440 O O . SER B 1 9 ? -5.771 -25.429 0.728 1 97.93 9 SER B O 1
ATOM 6442 N N . GLY B 1 10 ? -5.633 -23.198 0.205 1 96.82 10 GLY B N 1
ATOM 6443 C CA . GLY B 1 10 ? -4.216 -23.066 0.506 1 96.82 10 GLY B CA 1
ATOM 6444 C C . GLY B 1 10 ? -3.946 -22.671 1.945 1 96.82 10 GLY B C 1
ATOM 6445 O O . GLY B 1 10 ? -4.857 -22.245 2.659 1 96.82 10 GLY B O 1
ATOM 6446 N N . GLY B 1 11 ? -2.754 -22.876 2.366 1 95.19 11 GLY B N 1
ATOM 6447 C CA . GLY B 1 11 ? -2.327 -22.567 3.721 1 95.19 11 GLY B CA 1
ATOM 6448 C C . GLY B 1 11 ? -1.17 -23.428 4.193 1 95.19 11 GLY B C 1
ATOM 6449 O O . GLY B 1 11 ? -0.934 -23.553 5.397 1 95.19 11 GLY B O 1
ATOM 6450 N N . GLY B 1 12 ? -0.525 -24.038 3.288 1 94.32 12 GLY B N 1
ATOM 6451 C CA . GLY B 1 12 ? 0.629 -24.86 3.614 1 94.32 12 GLY B CA 1
ATOM 6452 C C . GLY B 1 12 ? 0.265 -26.128 4.364 1 94.32 12 GLY B C 1
ATOM 6453 O O . GLY B 1 12 ? -0.762 -26.749 4.083 1 94.32 12 GLY B O 1
ATOM 6454 N N . VAL B 1 13 ? 1.095 -26.494 5.24 1 93.87 13 VAL B N 1
ATOM 6455 C CA . VAL B 1 13 ? 0.921 -27.757 5.951 1 93.87 13 VAL B CA 1
ATOM 6456 C C . VAL B 1 13 ? -0.284 -27.663 6.884 1 93.87 13 VAL B C 1
ATOM 6458 O O . VAL B 1 13 ? -0.956 -28.665 7.143 1 93.87 13 VAL B O 1
ATOM 6461 N N . ARG B 1 14 ? -0.553 -26.507 7.331 1 94.42 14 ARG B N 1
ATOM 6462 C CA . ARG B 1 14 ? -1.737 -26.3 8.158 1 94.42 14 ARG B CA 1
ATOM 6463 C C . ARG B 1 14 ? -3.006 -26.683 7.403 1 94.42 14 ARG B C 1
ATOM 6465 O O . ARG B 1 14 ? -3.843 -27.425 7.921 1 94.42 14 ARG B O 1
ATOM 6472 N N . SER B 1 15 ? -3.143 -26.154 6.213 1 96.65 15 SER B N 1
ATOM 6473 C CA . SER B 1 15 ? -4.303 -26.465 5.385 1 96.65 15 SER B CA 1
ATOM 6474 C C . SER B 1 15 ? -4.326 -27.939 4.996 1 96.65 15 SER B C 1
ATOM 6476 O O . SER B 1 15 ? -5.39 -28.561 4.958 1 96.65 15 SER B O 1
ATOM 6478 N N . ALA B 1 16 ? -3.157 -28.478 4.674 1 97.36 16 ALA B N 1
ATOM 6479 C CA . ALA B 1 16 ? -3.073 -29.898 4.343 1 97.36 16 ALA B CA 1
ATOM 6480 C C . ALA B 1 16 ? -3.609 -30.76 5.483 1 97.36 16 ALA B C 1
ATOM 6482 O O . ALA B 1 16 ? -4.345 -31.722 5.249 1 97.36 16 ALA B O 1
ATOM 6483 N N . ALA B 1 17 ? -3.253 -30.381 6.697 1 95.48 17 ALA B N 1
ATOM 6484 C CA . ALA B 1 17 ? -3.683 -31.129 7.876 1 95.48 17 ALA B CA 1
ATOM 6485 C C . ALA B 1 17 ? -5.192 -31.023 8.074 1 95.48 17 ALA B C 1
ATOM 6487 O O . ALA B 1 17 ? -5.868 -32.03 8.295 1 95.48 17 ALA B O 1
ATOM 6488 N N . LEU B 1 18 ? -5.73 -29.842 7.995 1 96.42 18 LEU B N 1
ATOM 6489 C CA . LEU B 1 18 ? -7.165 -29.635 8.158 1 96.42 18 LEU B CA 1
ATOM 6490 C C . LEU B 1 18 ? -7.948 -30.38 7.082 1 96.42 18 LEU B C 1
ATOM 6492 O O . LEU B 1 18 ? -8.94 -31.048 7.381 1 96.42 18 LEU B O 1
ATOM 6496 N N . CYS B 1 19 ? -7.523 -30.251 5.829 1 98.05 19 CYS B N 1
ATOM 6497 C CA . CYS B 1 19 ? -8.186 -30.898 4.703 1 98.05 19 CYS B CA 1
ATOM 6498 C C . CYS B 1 19 ? -8.124 -32.416 4.831 1 98.05 19 CYS B C 1
ATOM 6500 O O . CYS B 1 19 ? -9.046 -33.117 4.412 1 98.05 19 CYS B O 1
ATOM 6502 N N . SER B 1 20 ? -7.021 -32.902 5.363 1 96.6 20 SER B N 1
ATOM 6503 C CA . SER B 1 20 ? -6.903 -34.345 5.551 1 96.6 20 SER B CA 1
ATOM 6504 C C . SER B 1 20 ? -7.953 -34.863 6.528 1 96.6 20 SER B C 1
ATOM 6506 O O . SER B 1 20 ? -8.46 -35.975 6.37 1 96.6 20 SER B O 1
ATOM 6508 N N . GLY B 1 21 ? -8.234 -34.034 7.542 1 94.52 21 GLY B N 1
ATOM 6509 C CA . GLY B 1 21 ? -9.298 -34.401 8.463 1 94.52 21 GLY B CA 1
ATOM 6510 C C . GLY B 1 21 ? -10.664 -34.455 7.805 1 94.52 21 GLY B C 1
ATOM 6511 O O . GLY B 1 21 ? -11.444 -35.376 8.057 1 94.52 21 GLY B O 1
ATOM 6512 N N . VAL B 1 22 ? -10.955 -33.504 7.023 1 96.71 22 VAL B N 1
ATOM 6513 C CA . VAL B 1 22 ? -12.221 -33.476 6.297 1 96.71 22 VAL B CA 1
ATOM 6514 C C . VAL B 1 22 ? -12.295 -34.664 5.34 1 96.71 22 VAL B C 1
ATOM 6516 O O . VAL B 1 22 ? -13.316 -35.352 5.273 1 96.71 22 VAL B O 1
ATOM 6519 N N . LEU B 1 23 ? -11.193 -34.877 4.568 1 96.65 23 LEU B N 1
ATOM 6520 C CA . LEU B 1 23 ? -11.133 -36.001 3.64 1 96.65 23 LEU B CA 1
ATOM 6521 C C . LEU B 1 23 ? -11.378 -37.319 4.366 1 96.65 23 LEU B C 1
ATOM 6523 O O . LEU B 1 23 ? -12.107 -38.18 3.868 1 96.65 23 LEU B O 1
ATOM 6527 N N . ARG B 1 24 ? -10.752 -37.47 5.482 1 92.95 24 ARG B N 1
ATOM 6528 C CA . ARG B 1 24 ? -10.928 -38.696 6.253 1 92.95 24 ARG B CA 1
ATOM 6529 C C . ARG B 1 24 ? -12.398 -38.929 6.585 1 92.95 24 ARG B C 1
ATOM 6531 O O . ARG B 1 24 ? -12.901 -40.046 6.451 1 92.95 24 ARG B O 1
ATOM 6538 N N . ARG B 1 25 ? -13.078 -37.875 7.031 1 92.59 25 ARG B N 1
ATOM 6539 C CA . ARG B 1 25 ? -14.495 -37.997 7.361 1 92.59 25 ARG B CA 1
ATOM 6540 C C . ARG B 1 25 ? -15.313 -38.371 6.13 1 92.59 25 ARG B C 1
ATOM 6542 O O . ARG B 1 25 ? -16.234 -39.187 6.214 1 92.59 25 ARG B O 1
ATOM 6549 N N . LEU B 1 26 ? -15.057 -37.806 5.036 1 94.45 26 LEU B N 1
ATOM 6550 C CA . LEU B 1 26 ? -15.757 -38.123 3.796 1 94.45 26 LEU B CA 1
ATOM 6551 C C . LEU B 1 26 ? -15.547 -39.584 3.412 1 94.45 26 LEU B C 1
ATOM 6553 O O . LEU B 1 26 ? -16.502 -40.281 3.062 1 94.45 26 LEU B O 1
ATOM 6557 N N . LEU B 1 27 ? -14.283 -39.999 3.457 1 92.8 27 LEU B N 1
ATOM 6558 C CA . LEU B 1 27 ? -13.949 -41.368 3.081 1 92.8 27 LEU B CA 1
ATOM 6559 C C . LEU B 1 27 ? -14.586 -42.367 4.042 1 92.8 27 LEU B C 1
ATOM 6561 O O . LEU B 1 27 ? -15.025 -43.441 3.626 1 92.8 27 LEU B O 1
ATOM 6565 N N . HIS B 1 28 ? -14.623 -41.975 5.27 1 87.33 28 HIS B N 1
ATOM 6566 C CA . HIS B 1 28 ? -15.264 -42.822 6.269 1 87.33 28 HIS B CA 1
ATOM 6567 C C . HIS B 1 28 ? -16.733 -43.056 5.932 1 87.33 28 HIS B C 1
ATOM 6569 O O . HIS B 1 28 ? -17.275 -44.127 6.214 1 87.33 28 HIS B O 1
ATOM 6575 N N . LYS B 1 29 ? -17.343 -42.076 5.377 1 90.16 29 LYS B N 1
ATOM 6576 C CA . LYS B 1 29 ? -18.759 -42.168 5.03 1 90.16 29 LYS B CA 1
ATOM 6577 C C . LYS B 1 29 ? -18.942 -42.588 3.574 1 90.16 29 LYS B C 1
ATOM 6579 O O . LYS B 1 29 ? -20.058 -42.561 3.051 1 90.16 29 LYS B O 1
ATOM 6584 N N . GLU B 1 30 ? -17.83 -42.943 2.864 1 90.23 30 GLU B N 1
ATOM 6585 C CA . GLU B 1 30 ? -17.802 -43.42 1.484 1 90.23 30 GLU B CA 1
ATOM 6586 C C . GLU B 1 30 ? -18.414 -42.395 0.534 1 90.23 30 GLU B C 1
ATOM 6588 O O . GLU B 1 30 ? -19.19 -42.751 -0.356 1 90.23 30 GLU B O 1
ATOM 6593 N N . ILE B 1 31 ? -18.199 -41.152 0.901 1 92.67 31 ILE B N 1
ATOM 6594 C CA . ILE B 1 31 ? -18.644 -40.066 0.035 1 92.67 31 ILE B CA 1
ATOM 6595 C C . ILE B 1 31 ? -17.474 -39.569 -0.81 1 92.67 31 ILE B C 1
ATOM 6597 O O . ILE B 1 31 ? -16.468 -39.098 -0.274 1 92.67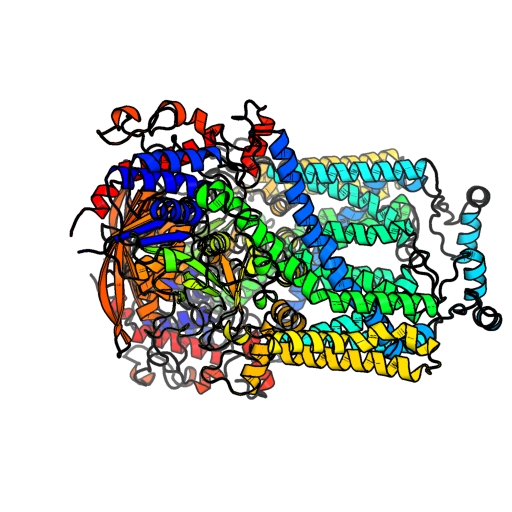 31 ILE B O 1
ATOM 6601 N N . VAL B 1 32 ? -17.548 -39.727 -2.08 1 93.08 32 VAL B N 1
ATOM 6602 C CA . VAL B 1 32 ? -16.543 -39.228 -3.013 1 93.08 32 VAL B CA 1
ATOM 6603 C C . VAL B 1 32 ? -17.174 -38.203 -3.953 1 93.08 32 VAL B C 1
ATOM 6605 O O . VAL B 1 32 ? -18.022 -38.548 -4.778 1 93.08 32 VAL B O 1
ATOM 6608 N N . PRO B 1 33 ? -16.775 -37.026 -3.843 1 95.15 33 PRO B N 1
ATOM 6609 C CA . PRO B 1 33 ? -17.324 -35.995 -4.727 1 95.15 33 PRO B CA 1
ATOM 6610 C C . PRO B 1 33 ? -16.914 -36.188 -6.185 1 95.15 33 PRO B C 1
ATOM 6612 O O . PRO B 1 33 ? -16.027 -36.995 -6.479 1 95.15 33 PRO B O 1
ATOM 6615 N N . ASP B 1 34 ? -17.576 -35.492 -7.093 1 96.05 34 ASP B N 1
ATOM 6616 C CA . ASP B 1 34 ? -17.238 -35.555 -8.512 1 96.05 34 ASP B CA 1
ATOM 6617 C C . ASP B 1 34 ? -15.93 -34.82 -8.797 1 96.05 34 ASP B C 1
ATOM 6619 O O . ASP B 1 34 ? -15.135 -35.257 -9.632 1 96.05 34 ASP B O 1
ATOM 6623 N N . TYR B 1 35 ? -15.76 -33.708 -8.064 1 97.35 35 TYR B N 1
ATOM 6624 C CA . TYR B 1 35 ? -14.59 -32.872 -8.309 1 97.35 35 TYR B CA 1
ATOM 6625 C C . TYR B 1 35 ? -13.875 -32.539 -7.004 1 97.35 35 TYR B C 1
ATOM 6627 O O . TYR B 1 35 ? -14.518 -32.323 -5.974 1 97.35 35 TYR B O 1
ATOM 6635 N N . LEU B 1 36 ? -12.596 -32.495 -7.05 1 98.28 36 LEU B N 1
ATOM 6636 C CA . LEU B 1 36 ? -11.739 -32.038 -5.961 1 98.28 36 LEU B CA 1
ATOM 6637 C C . LEU B 1 36 ? -10.818 -30.915 -6.429 1 98.28 36 LEU B C 1
ATOM 6639 O O . LEU B 1 36 ? -9.857 -31.16 -7.161 1 98.28 36 LEU B O 1
ATOM 6643 N N . SER B 1 37 ? -11.132 -29.701 -6.099 1 98.52 37 SER B N 1
ATOM 6644 C CA . SER B 1 37 ? -10.358 -28.523 -6.474 1 98.52 37 SER B CA 1
ATOM 6645 C C . SER B 1 37 ? -9.421 -28.096 -5.348 1 98.52 37 SER B C 1
ATOM 6647 O O . SER B 1 37 ? -9.862 -27.862 -4.221 1 98.52 37 SER B O 1
ATOM 6649 N N . CYS B 1 38 ? -8.131 -28.012 -5.626 1 98.58 38 CYS B N 1
ATOM 6650 C CA . CYS B 1 38 ? -7.176 -27.793 -4.546 1 98.58 38 CYS B CA 1
ATOM 6651 C C . CYS B 1 38 ? -6.253 -26.623 -4.864 1 98.58 38 CYS B C 1
ATOM 6653 O O . CYS B 1 38 ? -5.944 -26.369 -6.029 1 98.58 38 CYS B O 1
ATOM 6655 N N . VAL B 1 39 ? -5.883 -25.935 -3.862 1 97.99 39 VAL B N 1
ATOM 6656 C CA . VAL B 1 39 ? -4.893 -24.865 -3.932 1 97.99 39 VAL B CA 1
ATOM 6657 C C . VAL B 1 39 ? -3.803 -25.1 -2.889 1 97.99 39 VAL B C 1
ATOM 6659 O O . VAL B 1 39 ? -4.099 -25.39 -1.728 1 97.99 39 VAL B O 1
ATOM 6662 N N . SER B 1 40 ? -2.552 -25.013 -3.261 1 96.72 40 SER B N 1
ATOM 6663 C CA . SER B 1 40 ? -1.406 -25.054 -2.358 1 96.72 40 SER B CA 1
ATOM 6664 C C . SER B 1 40 ? -1.553 -26.17 -1.329 1 96.72 40 SER B C 1
ATOM 6666 O O . SER B 1 40 ? -1.758 -27.331 -1.689 1 96.72 40 SER B O 1
ATOM 6668 N N . GLY B 1 41 ? -1.653 -25.955 -0.059 1 96.28 41 GLY B N 1
ATOM 6669 C CA . GLY B 1 41 ? -1.753 -26.963 0.985 1 96.28 41 GLY B CA 1
ATOM 6670 C C . GLY B 1 41 ? -2.846 -27.983 0.727 1 96.28 41 GLY B C 1
ATOM 6671 O O . GLY B 1 41 ? -2.674 -29.17 1.009 1 96.28 41 GLY B O 1
ATOM 6672 N N . GLY B 1 42 ? -3.946 -27.508 0.212 1 97.69 42 GLY B N 1
ATOM 6673 C CA . GLY B 1 42 ? -4.985 -28.438 -0.201 1 97.69 42 GLY B CA 1
ATOM 6674 C C . GLY B 1 42 ? -4.521 -29.418 -1.262 1 97.69 42 GLY B C 1
ATOM 6675 O O . GLY B 1 42 ? -4.996 -30.554 -1.316 1 97.69 42 GLY B O 1
ATOM 6676 N N . GLY B 1 43 ? -3.612 -28.959 -2.054 1 97.08 43 GLY B N 1
ATOM 6677 C CA . GLY B 1 43 ? -3.051 -29.803 -3.097 1 97.08 43 GLY B CA 1
ATOM 6678 C C . GLY B 1 43 ? -2.148 -30.897 -2.558 1 97.08 43 GLY B C 1
ATOM 6679 O O . GLY B 1 43 ? -2.02 -31.96 -3.169 1 97.08 43 GLY B O 1
ATOM 6680 N N . TYR B 1 44 ? -1.491 -30.629 -1.323 1 96.19 44 TYR B N 1
ATOM 6681 C CA . TYR B 1 44 ? -0.707 -31.688 -0.697 1 96.19 44 TYR B CA 1
ATOM 6682 C C . TYR B 1 44 ? -1.562 -32.924 -0.447 1 96.19 44 TYR B C 1
ATOM 6684 O O . TYR B 1 44 ? -1.207 -34.028 -0.868 1 96.19 44 TYR B O 1
ATOM 6692 N N . THR B 1 45 ? -2.673 -32.6 0.127 1 97.37 45 THR B N 1
ATOM 6693 C CA . THR B 1 45 ? -3.586 -33.668 0.521 1 97.37 45 THR B CA 1
ATOM 6694 C C . THR B 1 45 ? -4.277 -34.266 -0.701 1 97.37 45 THR B C 1
ATOM 6696 O O . THR B 1 45 ? -4.344 -35.488 -0.847 1 97.37 45 THR B O 1
ATOM 6699 N N . GLY B 1 46 ? -4.776 -33.406 -1.572 1 97.71 46 GLY B N 1
ATOM 6700 C CA . GLY B 1 46 ? -5.522 -33.87 -2.732 1 97.71 46 GLY B CA 1
ATOM 6701 C C . GLY B 1 46 ? -4.695 -34.731 -3.668 1 97.71 46 GLY B C 1
ATOM 6702 O O . GLY B 1 46 ? -5.121 -35.82 -4.057 1 97.71 46 GLY B O 1
ATOM 6703 N N . THR B 1 47 ? -3.518 -34.34 -4.027 1 96.67 47 THR B N 1
ATOM 6704 C CA . THR B 1 47 ? -2.682 -35.081 -4.965 1 96.67 47 THR B CA 1
ATOM 6705 C C . THR B 1 47 ? -2.12 -36.34 -4.311 1 96.67 47 THR B C 1
ATOM 6707 O O . THR B 1 47 ? -1.986 -37.378 -4.963 1 96.67 47 THR B O 1
ATOM 6710 N N . ALA B 1 48 ? -1.728 -36.224 -3.052 1 95.77 48 ALA B N 1
ATOM 6711 C CA . ALA B 1 48 ? -1.257 -37.408 -2.338 1 95.77 48 ALA B CA 1
ATOM 6712 C C . ALA B 1 48 ? -2.334 -38.489 -2.297 1 95.77 48 ALA B C 1
ATOM 6714 O O . ALA B 1 48 ? -2.046 -39.669 -2.511 1 95.77 48 ALA B O 1
ATOM 6715 N N . TYR B 1 49 ? -3.58 -38.105 -1.985 1 96.76 49 TYR B N 1
ATOM 6716 C CA . TYR B 1 49 ? -4.711 -39.026 -1.959 1 96.76 49 TYR B CA 1
ATOM 6717 C C . TYR B 1 49 ? -4.86 -39.745 -3.294 1 96.76 49 TYR B C 1
ATOM 6719 O O . TYR B 1 49 ? -4.997 -40.97 -3.335 1 96.76 49 TYR B O 1
ATOM 6727 N N . LEU B 1 50 ? -4.774 -38.991 -4.34 1 96.05 50 LEU B N 1
ATOM 6728 C CA . LEU B 1 50 ? -4.96 -39.571 -5.665 1 96.05 50 LEU B CA 1
ATOM 6729 C C . LEU B 1 50 ? -3.785 -40.471 -6.034 1 96.05 50 LEU B C 1
ATOM 6731 O O . LEU B 1 50 ? -3.961 -41.478 -6.723 1 96.05 50 LEU B O 1
ATOM 6735 N N . ASP B 1 51 ? -2.545 -40.045 -5.667 1 94.21 51 ASP B N 1
ATOM 6736 C CA . ASP B 1 51 ? -1.38 -40.895 -5.889 1 94.21 51 ASP B CA 1
ATOM 6737 C C . ASP B 1 51 ? -1.542 -42.243 -5.19 1 94.21 51 ASP B C 1
ATOM 6739 O O . ASP B 1 51 ? -1.326 -43.293 -5.797 1 94.21 51 ASP B O 1
ATOM 6743 N N . TRP B 1 52 ? -1.915 -42.215 -3.883 1 94 52 TRP B N 1
ATOM 6744 C CA . TRP B 1 52 ? -2.126 -43.435 -3.112 1 94 52 TRP B CA 1
ATOM 6745 C C . TRP B 1 52 ? -3.256 -44.268 -3.708 1 94 52 TRP B C 1
ATOM 6747 O O . TRP B 1 52 ? -3.156 -45.494 -3.79 1 94 52 TRP B O 1
ATOM 6757 N N . LYS B 1 53 ? -4.336 -43.592 -4.093 1 94.7 53 LYS B N 1
ATOM 6758 C CA . LYS B 1 53 ? -5.47 -44.292 -4.691 1 94.7 53 LYS B CA 1
ATOM 6759 C C . LYS B 1 53 ? -5.067 -44.983 -5.99 1 94.7 53 LYS B C 1
ATOM 6761 O O . LYS B 1 53 ? -5.427 -46.139 -6.222 1 94.7 53 LYS B O 1
ATOM 6766 N N . TYR B 1 54 ? -4.345 -44.252 -6.836 1 93.45 54 TYR B N 1
ATOM 6767 C CA . TYR B 1 54 ? -3.868 -44.802 -8.1 1 93.45 54 TYR B CA 1
ATOM 6768 C C . TYR B 1 54 ? -3.035 -46.057 -7.868 1 93.45 54 TYR B C 1
ATOM 6770 O O . TYR B 1 54 ? -3.172 -47.044 -8.596 1 93.45 54 TYR B O 1
ATOM 6778 N N . ARG B 1 55 ? -2.194 -46.079 -6.844 1 90.62 55 ARG B N 1
ATOM 6779 C CA . ARG B 1 55 ? -1.278 -47.179 -6.557 1 90.62 55 ARG B CA 1
ATOM 6780 C C . ARG B 1 55 ? -2.016 -48.354 -5.925 1 90.62 55 ARG B C 1
ATOM 6782 O O . ARG B 1 55 ? -1.496 -49.472 -5.886 1 90.62 55 ARG B O 1
ATOM 6789 N N . ASN B 1 56 ? -3.203 -48.1 -5.454 1 92.38 56 ASN B N 1
ATOM 6790 C CA . ASN B 1 56 ? -4.018 -49.152 -4.854 1 92.38 56 ASN B CA 1
ATOM 6791 C C . ASN B 1 56 ? -5.214 -49.505 -5.733 1 92.38 56 ASN B C 1
ATOM 6793 O O . ASN B 1 56 ? -6.349 -49.553 -5.254 1 92.38 56 ASN B O 1
ATOM 6797 N N . GLU B 1 57 ? -5.058 -49.648 -7.093 1 91.79 57 GLU B N 1
ATOM 6798 C CA . GLU B 1 57 ? -6 -50.138 -8.095 1 91.79 57 GLU B CA 1
ATOM 6799 C C . GLU B 1 57 ? -7.173 -49.177 -8.267 1 91.79 57 GLU B C 1
ATOM 6801 O O . GLU B 1 57 ? -8.299 -49.604 -8.531 1 91.79 57 GLU B O 1
ATOM 6806 N N . GLN B 1 58 ? -6.968 -47.878 -7.801 1 91.98 58 GLN B N 1
ATOM 6807 C CA . GLN B 1 58 ? -7.934 -46.807 -8.019 1 91.98 58 GLN B CA 1
ATOM 6808 C C . GLN B 1 58 ? -9.193 -47.022 -7.185 1 91.98 58 GLN B C 1
ATOM 6810 O O . GLN B 1 58 ? -10.29 -46.636 -7.594 1 91.98 58 GLN B O 1
ATOM 6815 N N . LYS B 1 59 ? -9.029 -47.746 -6.106 1 92.11 59 LYS B N 1
ATOM 6816 C CA . LYS B 1 59 ? -10.152 -48.016 -5.213 1 92.11 59 LYS B CA 1
ATOM 6817 C C . LYS B 1 59 ? -9.852 -47.543 -3.794 1 92.11 59 LYS B C 1
ATOM 6819 O O . LYS B 1 59 ? -8.718 -47.654 -3.324 1 92.11 59 LYS B O 1
ATOM 6824 N N . ASP B 1 60 ? -10.842 -47.008 -3.206 1 92.27 60 ASP B N 1
ATOM 6825 C CA . ASP B 1 60 ? -10.705 -46.581 -1.817 1 92.27 60 ASP B CA 1
ATOM 6826 C C . ASP B 1 60 ? -10.883 -47.758 -0.861 1 92.27 60 ASP B C 1
ATOM 6828 O O . ASP B 1 60 ? -11.813 -48.554 -1.014 1 92.27 60 ASP B O 1
ATOM 6832 N N . ASP B 1 61 ? -9.924 -47.889 0.024 1 89.11 61 ASP B N 1
ATOM 6833 C CA . ASP B 1 61 ? -9.895 -48.964 1.01 1 89.11 61 ASP B CA 1
ATOM 6834 C C . ASP B 1 61 ? -9.426 -48.45 2.37 1 89.11 61 ASP B C 1
ATOM 6836 O O . ASP B 1 61 ? -8.457 -47.692 2.452 1 89.11 61 ASP B O 1
ATOM 6840 N N . PRO B 1 62 ? -10.088 -48.817 3.412 1 86.82 62 PRO B N 1
ATOM 6841 C CA . PRO B 1 62 ? -9.708 -48.351 4.747 1 86.82 62 PRO B CA 1
ATOM 6842 C C . PRO B 1 62 ? -8.279 -48.739 5.122 1 86.82 62 PRO B C 1
ATOM 6844 O O . PRO B 1 62 ? -7.625 -48.03 5.892 1 86.82 62 PRO B O 1
ATOM 6847 N N . VAL B 1 63 ? -7.808 -49.832 4.541 1 85.21 63 VAL B N 1
ATOM 6848 C CA . VAL B 1 63 ? -6.49 -50.336 4.911 1 85.21 63 VAL B CA 1
ATOM 6849 C C . VAL B 1 63 ? -5.417 -49.335 4.49 1 85.21 63 VAL B C 1
ATOM 6851 O O . VAL B 1 63 ? -4.598 -48.911 5.31 1 85.21 63 VAL B O 1
ATOM 6854 N N . TRP B 1 64 ? -5.446 -48.949 3.258 1 90.99 64 TRP B N 1
ATOM 6855 C CA . TRP B 1 64 ? -4.387 -48.03 2.855 1 90.99 64 TRP B CA 1
ATOM 6856 C C . TRP B 1 64 ? -4.69 -46.611 3.324 1 90.99 64 TRP B C 1
ATOM 6858 O O . TRP B 1 64 ? -3.788 -45.775 3.418 1 90.99 64 TRP B O 1
ATOM 6868 N N . HIS B 1 65 ? -5.992 -46.297 3.567 1 92.1 65 HIS B N 1
ATOM 6869 C CA . HIS B 1 65 ? -6.318 -44.992 4.133 1 92.1 65 HIS B CA 1
ATOM 6870 C C . HIS B 1 65 ? -5.574 -44.759 5.444 1 92.1 65 HIS B C 1
ATOM 6872 O O . HIS B 1 65 ? -5.07 -43.661 5.689 1 92.1 65 HIS B O 1
ATOM 6878 N N . LYS B 1 66 ? -5.535 -45.739 6.257 1 87.31 66 LYS B N 1
ATOM 6879 C CA . LYS B 1 66 ? -4.837 -45.651 7.537 1 87.31 66 LYS B CA 1
ATOM 6880 C C . LYS B 1 66 ? -3.355 -45.351 7.336 1 87.31 66 LYS B C 1
ATOM 6882 O O . LYS B 1 66 ? -2.794 -44.489 8.016 1 87.31 66 LYS B O 1
ATOM 6887 N N . GLU B 1 67 ? -2.797 -46.055 6.41 1 88.67 67 GLU B N 1
ATOM 6888 C CA . GLU B 1 67 ? -1.387 -45.827 6.11 1 88.67 67 GLU B CA 1
ATOM 6889 C C . GLU B 1 67 ? -1.162 -44.426 5.549 1 88.67 67 GLU B C 1
ATOM 6891 O O . GLU B 1 67 ? -0.165 -43.775 5.869 1 88.67 67 GLU B O 1
ATOM 6896 N N . PHE B 1 68 ? -2.061 -44.107 4.699 1 92.44 68 PHE B N 1
ATOM 6897 C CA . PHE B 1 68 ? -1.986 -42.805 4.046 1 92.44 68 PHE B CA 1
ATOM 6898 C C . PHE B 1 68 ? -1.979 -41.683 5.077 1 92.44 68 PHE B C 1
ATOM 6900 O O . PHE B 1 68 ? -1.086 -40.833 5.073 1 92.44 68 PHE B O 1
ATOM 6907 N N . PHE B 1 69 ? -2.876 -41.583 6.074 1 92.31 69 PHE B N 1
ATOM 6908 C CA . PHE B 1 69 ? -2.991 -40.511 7.056 1 92.31 69 PHE B CA 1
ATOM 6909 C C . PHE B 1 69 ? -1.849 -40.575 8.063 1 92.31 69 PHE B C 1
ATOM 6911 O O . PHE B 1 69 ? -1.362 -39.54 8.523 1 92.31 69 PHE B O 1
ATOM 6918 N N . SER B 1 70 ? -1.409 -41.758 8.433 1 89.37 70 SER B N 1
ATOM 6919 C CA . SER B 1 70 ? -0.255 -41.903 9.315 1 89.37 70 SER B CA 1
ATOM 6920 C C . SER B 1 70 ? 1.009 -41.349 8.666 1 89.37 70 SER B C 1
ATOM 6922 O O . SER B 1 70 ? 1.839 -40.732 9.338 1 89.37 70 SER B O 1
ATOM 6924 N N . ASN B 1 71 ? 1.097 -41.703 7.41 1 89.7 71 ASN B N 1
ATOM 6925 C CA . ASN B 1 71 ? 2.243 -41.187 6.668 1 89.7 71 ASN B CA 1
ATOM 6926 C C . ASN B 1 71 ? 2.261 -39.661 6.655 1 89.7 71 ASN B C 1
ATOM 6928 O O . ASN B 1 71 ? 3.313 -39.047 6.84 1 89.7 71 ASN B O 1
ATOM 6932 N N . MET B 1 72 ? 1.135 -39.006 6.408 1 91.48 72 MET B N 1
ATOM 6933 C CA . MET B 1 72 ? 1.047 -37.549 6.382 1 91.48 72 MET B CA 1
ATOM 6934 C C . MET B 1 72 ? 1.414 -36.957 7.739 1 91.48 72 MET B C 1
ATOM 6936 O O . MET B 1 72 ? 2.116 -35.947 7.811 1 91.48 72 MET B O 1
ATOM 6940 N N . ARG B 1 73 ? 0.969 -37.56 8.771 1 89.25 73 ARG B N 1
ATOM 6941 C CA . ARG B 1 73 ? 1.226 -37.084 10.126 1 89.25 73 ARG B CA 1
ATOM 6942 C C . ARG B 1 73 ? 2.709 -37.18 10.468 1 89.25 73 ARG B C 1
ATOM 6944 O O . ARG B 1 73 ? 3.295 -36.229 10.989 1 89.25 73 ARG B O 1
ATOM 6951 N N . ASN B 1 74 ? 3.321 -38.276 10.148 1 86.1 74 ASN B N 1
ATOM 6952 C CA . ASN B 1 74 ? 4.698 -38.548 10.545 1 86.1 74 ASN B CA 1
ATOM 6953 C C . ASN B 1 74 ? 5.689 -37.705 9.747 1 86.1 74 ASN B C 1
ATOM 6955 O O . ASN B 1 74 ? 6.807 -37.457 10.201 1 86.1 74 ASN B O 1
ATOM 6959 N N . ARG B 1 75 ? 5.292 -37.302 8.588 1 86.74 75 ARG B N 1
ATOM 6960 C CA . ARG B 1 75 ? 6.195 -36.527 7.744 1 86.74 75 ARG B CA 1
ATOM 6961 C C . ARG B 1 75 ? 5.693 -35.097 7.574 1 86.74 75 ARG B C 1
ATOM 6963 O O . ARG B 1 75 ? 5.776 -34.53 6.482 1 86.74 75 ARG B O 1
ATOM 6970 N N . SER B 1 76 ? 5.15 -34.603 8.592 1 85.49 76 SER B N 1
ATOM 6971 C CA . SER B 1 76 ? 4.504 -33.295 8.558 1 85.49 76 SER B CA 1
ATOM 6972 C C . SER B 1 76 ? 5.533 -32.169 8.568 1 85.49 76 SER B C 1
ATOM 6974 O O . SER B 1 76 ? 5.207 -31.02 8.262 1 85.49 76 SER B O 1
ATOM 6976 N N . GLY B 1 77 ? 6.784 -32.411 9.003 1 81.54 77 GLY B N 1
ATOM 6977 C CA . GLY B 1 77 ? 7.848 -31.425 8.899 1 81.54 77 GLY B CA 1
ATOM 6978 C C . GLY B 1 77 ? 8.434 -31.325 7.504 1 81.54 77 GLY B C 1
ATOM 6979 O O . GLY B 1 77 ? 9.544 -31.801 7.256 1 81.54 77 GLY B O 1
ATOM 6980 N N . VAL B 1 78 ? 7.8 -30.668 6.593 1 82.05 78 VAL B N 1
ATOM 6981 C CA . VAL B 1 78 ? 8.063 -30.667 5.158 1 82.05 78 VAL B CA 1
ATOM 6982 C C . VAL B 1 78 ? 9.452 -30.094 4.888 1 82.05 78 VAL B C 1
ATOM 6984 O O . VAL B 1 78 ? 10.211 -30.64 4.083 1 82.05 78 VAL B O 1
ATOM 6987 N N . LEU B 1 79 ? 9.817 -29.02 5.615 1 79.23 79 LEU B N 1
ATOM 6988 C CA . LEU B 1 79 ? 11.087 -28.373 5.302 1 79.23 79 LEU B CA 1
ATOM 6989 C C . LEU B 1 79 ? 12.22 -28.971 6.129 1 79.23 79 LEU B C 1
ATOM 6991 O O . LEU B 1 79 ? 13.332 -29.152 5.628 1 79.23 79 LEU B O 1
ATOM 6995 N N . CYS B 1 80 ? 11.99 -29.157 7.409 1 77.67 80 CYS B N 1
ATOM 6996 C CA . CYS B 1 80 ? 12.978 -29.722 8.321 1 77.67 80 CYS B CA 1
ATOM 6997 C C . CYS B 1 80 ? 12.312 -30.61 9.365 1 77.67 80 CYS B C 1
ATOM 6999 O O . CYS B 1 80 ? 11.278 -30.245 9.928 1 77.67 80 CYS B O 1
ATOM 7001 N N . ASP B 1 81 ? 12.909 -31.765 9.508 1 73.58 81 ASP B N 1
ATOM 7002 C CA . ASP B 1 81 ? 12.404 -32.679 10.528 1 73.58 81 ASP B CA 1
ATOM 7003 C C . ASP B 1 81 ? 13.165 -32.51 11.841 1 73.58 81 ASP B C 1
ATOM 7005 O O . ASP B 1 81 ? 14.134 -33.226 12.1 1 73.58 81 ASP B O 1
ATOM 7009 N N . TRP B 1 82 ? 12.702 -31.706 12.706 1 73.79 82 TRP B N 1
ATOM 7010 C CA . TRP B 1 82 ? 13.412 -31.388 13.94 1 73.79 82 TRP B CA 1
ATOM 7011 C C . TRP B 1 82 ? 13.031 -32.358 15.053 1 73.79 82 TRP B C 1
ATOM 7013 O O . TRP B 1 82 ? 13.541 -32.261 16.172 1 73.79 82 TRP B O 1
ATOM 7023 N N . GLN B 1 83 ? 12.147 -33.356 14.705 1 70.86 83 GLN B N 1
ATOM 7024 C CA . GLN B 1 83 ? 11.911 -34.43 15.664 1 70.86 83 GLN B CA 1
ATOM 7025 C C . GLN B 1 83 ? 13.189 -35.223 15.926 1 70.86 83 GLN B C 1
ATOM 7027 O O . GLN B 1 83 ? 13.399 -35.722 17.034 1 70.86 83 GLN B O 1
ATOM 7032 N N . ASN B 1 84 ? 13.883 -35.346 14.792 1 73.91 84 ASN B N 1
ATOM 7033 C CA . ASN B 1 84 ? 15.253 -35.837 14.899 1 73.91 84 ASN B CA 1
ATOM 7034 C C . ASN B 1 84 ? 16.266 -34.702 14.787 1 73.91 84 ASN B C 1
ATOM 7036 O O . ASN B 1 84 ? 16.574 -34.246 13.685 1 73.91 84 ASN B O 1
ATOM 7040 N N . PRO B 1 85 ? 16.784 -34.234 15.828 1 75.52 85 PRO B N 1
ATOM 7041 C CA . PRO B 1 85 ? 17.615 -33.028 15.841 1 75.52 85 PRO B CA 1
ATOM 7042 C C . PRO B 1 85 ? 18.756 -33.087 14.828 1 75.52 85 PRO B C 1
ATOM 7044 O O . PRO B 1 85 ? 19.076 -32.079 14.192 1 75.52 85 PRO B O 1
ATOM 7047 N N . LEU B 1 86 ? 19.347 -34.264 14.696 1 81.75 86 LEU B N 1
ATOM 7048 C CA . LEU B 1 86 ? 20.451 -34.371 13.748 1 81.75 86 LEU B CA 1
ATOM 7049 C C . LEU B 1 86 ? 19.961 -34.166 12.318 1 81.75 86 LEU B C 1
ATOM 7051 O O . LEU B 1 86 ? 20.615 -33.485 11.525 1 81.75 86 LEU B O 1
ATOM 7055 N N . GLN B 1 87 ? 18.84 -34.737 12.036 1 80.51 87 GLN B N 1
ATOM 7056 C CA . GLN B 1 87 ? 18.253 -34.56 10.712 1 80.51 87 GLN B CA 1
ATOM 7057 C C . GLN B 1 87 ? 17.8 -33.118 10.499 1 80.51 87 GLN B C 1
ATOM 7059 O O . GLN B 1 87 ? 17.933 -32.576 9.4 1 80.51 87 GLN B O 1
ATOM 7064 N N . GLY B 1 88 ? 17.344 -32.545 11.517 1 79.11 88 GLY B N 1
ATOM 7065 C CA . GLY B 1 88 ? 16.915 -31.157 11.446 1 79.11 88 GLY B CA 1
ATOM 7066 C C . GLY B 1 88 ? 18.045 -30.201 11.112 1 79.11 88 GLY B C 1
ATOM 7067 O O . GLY B 1 88 ? 17.879 -29.302 10.284 1 79.11 88 GLY B O 1
ATOM 7068 N N . VAL B 1 89 ? 19.135 -30.412 11.762 1 83.4 89 VAL B N 1
ATOM 7069 C CA . VAL B 1 89 ? 20.303 -29.575 11.509 1 83.4 89 VAL B CA 1
ATOM 7070 C C . VAL B 1 89 ? 20.776 -29.768 10.071 1 83.4 89 VAL B C 1
ATOM 7072 O O . VAL B 1 89 ? 21.082 -28.796 9.375 1 83.4 89 VAL B O 1
ATOM 7075 N N . PHE B 1 90 ? 20.778 -30.99 9.669 1 85.47 90 PHE B N 1
ATOM 7076 C CA . PHE B 1 90 ? 21.225 -31.301 8.317 1 85.47 90 PHE B CA 1
ATOM 7077 C C . PHE B 1 90 ? 20.303 -30.668 7.282 1 85.47 90 PHE B C 1
ATOM 7079 O O . PHE B 1 90 ? 20.769 -30.071 6.31 1 85.47 90 PHE B O 1
ATOM 7086 N N . ASP B 1 91 ? 19.066 -30.802 7.456 1 83.23 91 ASP B N 1
ATOM 7087 C CA . ASP B 1 91 ? 18.086 -30.223 6.543 1 83.23 91 ASP B CA 1
ATOM 7088 C C . ASP B 1 91 ? 18.214 -28.703 6.492 1 83.23 91 ASP B C 1
ATOM 7090 O O . ASP B 1 91 ? 18.077 -28.098 5.426 1 83.23 91 ASP B O 1
ATOM 7094 N N . THR B 1 92 ? 18.488 -28.141 7.598 1 84.62 92 THR B N 1
ATOM 7095 C CA . THR B 1 92 ? 18.64 -26.692 7.663 1 84.62 92 THR B CA 1
ATOM 7096 C C . THR B 1 92 ? 19.875 -26.242 6.887 1 84.62 92 THR B C 1
ATOM 7098 O O . THR B 1 92 ? 19.843 -25.221 6.198 1 84.62 92 THR B O 1
ATOM 7101 N N . LEU B 1 93 ? 20.902 -26.979 7.004 1 88.02 93 LEU B N 1
ATOM 7102 C CA . LEU B 1 93 ? 22.13 -26.652 6.286 1 88.02 93 LEU B CA 1
ATOM 7103 C C . LEU B 1 93 ? 21.922 -26.756 4.779 1 88.02 93 LEU B C 1
ATOM 7105 O O . LEU B 1 93 ? 22.436 -25.932 4.019 1 88.02 93 LEU B O 1
ATOM 7109 N N . VAL B 1 94 ? 21.198 -27.761 4.384 1 86.02 94 VAL B N 1
ATOM 7110 C CA . VAL B 1 94 ? 20.909 -27.937 2.965 1 86.02 94 VAL B CA 1
ATOM 7111 C C . VAL B 1 94 ? 20.081 -26.76 2.455 1 86.02 94 VAL B C 1
ATOM 7113 O O . VAL B 1 94 ? 20.35 -26.224 1.378 1 86.02 94 VAL B O 1
ATOM 7116 N N . LEU B 1 95 ? 19.162 -26.421 3.19 1 86.4 95 LEU B N 1
ATOM 7117 C CA . LEU B 1 95 ? 18.302 -25.302 2.822 1 86.4 95 LEU B CA 1
ATOM 7118 C C . LEU B 1 95 ? 19.101 -24.005 2.744 1 86.4 95 LEU B C 1
ATOM 7120 O O . LEU B 1 95 ? 18.927 -23.219 1.81 1 86.4 95 LEU B O 1
ATOM 7124 N N . LEU B 1 96 ? 19.968 -23.772 3.678 1 87.67 96 LEU B N 1
ATOM 7125 C CA . LEU B 1 96 ? 20.79 -22.568 3.702 1 87.67 96 LEU B CA 1
ATOM 7126 C C . LEU B 1 96 ? 21.761 -22.548 2.525 1 87.67 96 LEU B C 1
ATOM 7128 O O . LEU B 1 96 ? 21.956 -21.507 1.893 1 87.67 96 LEU B O 1
ATOM 7132 N N . THR B 1 97 ? 22.353 -23.644 2.25 1 89.29 97 THR B N 1
ATOM 7133 C CA . THR B 1 97 ? 23.293 -23.744 1.14 1 89.29 97 THR B CA 1
ATOM 7134 C C . THR B 1 97 ? 22.59 -23.486 -0.19 1 89.29 97 THR B C 1
ATOM 7136 O O . THR B 1 97 ? 23.14 -22.822 -1.071 1 89.29 97 THR B O 1
ATOM 7139 N N . LEU B 1 98 ? 21.405 -24.004 -0.283 1 88.38 98 LEU B N 1
ATOM 7140 C CA . LEU B 1 98 ? 20.63 -23.778 -1.498 1 88.38 98 LEU B CA 1
ATOM 7141 C C . LEU B 1 98 ? 20.327 -22.295 -1.682 1 88.38 98 LEU B C 1
ATOM 7143 O O . LEU B 1 98 ? 20.512 -21.749 -2.772 1 88.38 98 LEU B O 1
ATOM 7147 N N . ASN B 1 99 ? 19.97 -21.649 -0.664 1 87.63 99 ASN B N 1
ATOM 7148 C CA . ASN B 1 99 ? 19.61 -20.238 -0.746 1 87.63 99 ASN B CA 1
ATOM 7149 C C . ASN B 1 99 ? 20.827 -19.365 -1.039 1 87.63 99 ASN B C 1
ATOM 7151 O O . ASN B 1 99 ? 20.765 -18.468 -1.882 1 87.63 99 ASN B O 1
ATOM 7155 N N . ILE B 1 100 ? 21.925 -19.611 -0.415 1 88.7 100 ILE B N 1
ATOM 7156 C CA . ILE B 1 100 ? 23.147 -18.847 -0.643 1 88.7 100 ILE B CA 1
ATOM 7157 C C . ILE B 1 100 ? 23.631 -19.063 -2.076 1 88.7 100 ILE B C 1
ATOM 7159 O O . ILE B 1 100 ? 24.071 -18.121 -2.737 1 88.7 100 ILE B O 1
ATOM 7163 N N . SER B 1 101 ? 23.519 -20.278 -2.496 1 89.68 101 SER B N 1
ATOM 7164 C CA . SER B 1 101 ? 23.945 -20.585 -3.858 1 89.68 101 SER B CA 1
ATOM 7165 C C . SER B 1 101 ? 23.085 -19.854 -4.884 1 89.68 101 SER B C 1
ATOM 7167 O O . SER B 1 101 ? 23.609 -19.257 -5.827 1 89.68 101 SER B O 1
ATOM 7169 N N . VAL B 1 102 ? 21.795 -19.806 -4.658 1 88.78 102 VAL B N 1
ATOM 7170 C CA . VAL B 1 102 ? 20.863 -19.256 -5.637 1 88.78 102 VAL B CA 1
ATOM 7171 C C . VAL B 1 102 ? 20.885 -17.73 -5.571 1 88.78 102 VAL B C 1
ATOM 7173 O O . VAL B 1 102 ? 20.821 -17.057 -6.603 1 88.78 102 VAL B O 1
ATOM 7176 N N . VAL B 1 103 ? 21.09 -17.133 -4.403 1 85.72 103 VAL B N 1
ATOM 7177 C CA . VAL B 1 103 ? 20.903 -15.697 -4.227 1 85.72 103 VAL B CA 1
ATOM 7178 C C . VAL B 1 103 ? 22.251 -14.985 -4.318 1 85.72 103 VAL B C 1
ATOM 7180 O O . VAL B 1 103 ? 22.32 -13.822 -4.722 1 85.72 103 VAL B O 1
ATOM 7183 N N . VAL B 1 104 ? 23.319 -15.682 -4.023 1 84.81 104 VAL B N 1
ATOM 7184 C CA . VAL B 1 104 ? 24.601 -14.99 -3.937 1 84.81 104 VAL B CA 1
ATOM 7185 C C . VAL B 1 104 ? 25.561 -15.546 -4.987 1 84.81 104 VAL B C 1
ATOM 7187 O O . VAL B 1 104 ? 25.964 -14.832 -5.908 1 84.81 104 VAL B O 1
ATOM 7190 N N . ILE B 1 105 ? 25.773 -16.802 -5 1 87.2 105 ILE B N 1
ATOM 7191 C CA . ILE B 1 105 ? 26.852 -17.393 -5.785 1 87.2 105 ILE B CA 1
ATOM 7192 C C . ILE B 1 105 ? 26.497 -17.343 -7.269 1 87.2 105 ILE B C 1
ATOM 7194 O O . ILE B 1 105 ? 27.253 -16.797 -8.077 1 87.2 105 ILE B O 1
ATOM 7198 N N . LEU B 1 106 ? 25.366 -17.821 -7.561 1 88.95 106 LEU B N 1
ATOM 7199 C CA . LEU B 1 106 ? 25.01 -17.945 -8.97 1 88.95 106 LEU B CA 1
ATOM 7200 C C . LEU B 1 106 ? 24.822 -16.571 -9.606 1 88.95 106 LEU B C 1
ATOM 7202 O O . LEU B 1 106 ? 25.303 -16.324 -10.714 1 88.95 106 LEU B O 1
ATOM 7206 N N . PRO B 1 107 ? 24.175 -15.623 -8.924 1 84.93 107 PRO B N 1
ATOM 7207 C CA . PRO B 1 107 ? 24.062 -14.289 -9.518 1 84.93 107 PRO B CA 1
ATOM 7208 C C . PRO B 1 107 ? 25.418 -13.612 -9.709 1 84.93 107 PRO B C 1
ATOM 7210 O O . PRO B 1 107 ? 25.604 -12.854 -10.665 1 84.93 107 PRO B O 1
ATOM 7213 N N . CYS B 1 108 ? 26.351 -13.782 -8.829 1 82.61 108 CYS B N 1
ATOM 7214 C CA . CYS B 1 108 ? 27.688 -13.218 -8.982 1 82.61 108 CYS B CA 1
ATOM 7215 C C . CYS B 1 108 ? 28.343 -13.709 -10.267 1 82.61 108 CYS B C 1
ATOM 7217 O O . CYS B 1 108 ? 28.973 -12.931 -10.986 1 82.61 108 CYS B O 1
ATOM 7219 N N . PHE B 1 109 ? 28.097 -14.939 -10.551 1 83.33 109 PHE B N 1
ATOM 7220 C CA . PHE B 1 109 ? 28.663 -15.493 -11.775 1 83.33 109 PHE B CA 1
ATOM 7221 C C . PHE B 1 109 ? 27.933 -14.956 -13 1 83.33 109 PHE B C 1
ATOM 7223 O O . PHE B 1 109 ? 28.559 -14.656 -14.02 1 83.33 109 PHE B O 1
ATOM 7230 N N . ASN B 1 110 ? 26.667 -14.761 -12.821 1 80.64 110 ASN B N 1
ATOM 7231 C CA . ASN B 1 110 ? 25.856 -14.34 -13.958 1 80.64 110 ASN B CA 1
ATOM 7232 C C . ASN B 1 110 ? 26.083 -12.869 -14.295 1 80.64 110 ASN B C 1
ATOM 7234 O O . ASN B 1 110 ? 26.128 -12.496 -15.468 1 80.64 110 ASN B O 1
ATOM 7238 N N . TYR B 1 111 ? 26.332 -12.022 -13.327 1 80.34 111 TYR B N 1
ATOM 7239 C CA . TYR B 1 111 ? 26.354 -10.588 -13.595 1 80.34 111 TYR B CA 1
ATOM 7240 C C . TYR B 1 111 ? 27.784 -10.065 -13.643 1 80.34 111 TYR B C 1
ATOM 7242 O O . TYR B 1 111 ? 28.038 -8.982 -14.176 1 80.34 111 TYR B O 1
ATOM 7250 N N . PHE B 1 112 ? 28.71 -10.813 -13.144 1 81.74 112 PHE B N 1
ATOM 7251 C CA . PHE B 1 112 ? 30.11 -10.407 -13.178 1 81.74 112 PHE B CA 1
ATOM 7252 C C . PHE B 1 112 ? 30.654 -10.458 -14.6 1 81.74 112 PHE B C 1
ATOM 7254 O O . PHE B 1 112 ? 31.549 -9.688 -14.956 1 81.74 112 PHE B O 1
ATOM 7261 N N . GLY B 1 113 ? 30.036 -11.265 -15.393 1 82.99 113 GLY B N 1
ATOM 7262 C CA . GLY B 1 113 ? 30.56 -11.489 -16.731 1 82.99 113 GLY B CA 1
ATOM 7263 C C . GLY B 1 113 ? 30.475 -10.262 -17.618 1 82.99 113 GLY B C 1
ATOM 7264 O O . GLY B 1 113 ? 31.309 -10.072 -18.505 1 82.99 113 GLY B O 1
ATOM 7265 N N . LEU B 1 114 ? 29.57 -9.332 -17.336 1 88.61 114 LEU B N 1
ATOM 7266 C CA . LEU B 1 114 ? 29.367 -8.197 -18.229 1 88.61 114 LEU B CA 1
ATOM 7267 C C . LEU B 1 114 ? 30.178 -6.991 -17.767 1 88.61 114 LEU B C 1
ATOM 7269 O O . LEU B 1 114 ? 30.223 -5.967 -18.454 1 88.61 114 LEU B O 1
ATOM 7273 N N . ALA B 1 115 ? 30.86 -7.089 -16.717 1 91.35 115 ALA B N 1
ATOM 7274 C CA . ALA B 1 115 ? 31.532 -5.939 -16.117 1 91.35 115 ALA B CA 1
ATOM 7275 C C . ALA B 1 115 ? 32.709 -5.483 -16.975 1 91.35 115 ALA B C 1
ATOM 7277 O O . ALA B 1 115 ? 32.86 -4.29 -17.249 1 91.35 115 ALA B O 1
ATOM 7278 N N . PHE B 1 116 ? 33.536 -6.351 -17.523 1 93.12 116 PHE B N 1
ATOM 7279 C CA . PHE B 1 116 ? 34.776 -5.992 -18.202 1 93.12 116 PHE B CA 1
ATOM 7280 C C . PHE B 1 116 ? 34.501 -5.561 -19.637 1 93.12 116 PHE B C 1
ATOM 7282 O O . PHE B 1 116 ? 35.066 -4.574 -20.113 1 93.12 116 PHE B O 1
ATOM 7289 N N . PRO B 1 117 ? 33.592 -6.302 -20.294 1 91.69 117 PRO B N 1
ATOM 7290 C CA . PRO B 1 117 ? 33.226 -5.756 -21.603 1 91.69 117 PRO B CA 1
ATOM 7291 C C . PRO B 1 117 ? 32.607 -4.363 -21.51 1 91.69 117 PRO B C 1
ATOM 7293 O O . PRO B 1 117 ? 32.869 -3.509 -22.36 1 91.69 117 PRO B O 1
ATOM 7296 N N . ALA B 1 118 ? 31.775 -4.13 -20.515 1 91.72 118 ALA B N 1
ATOM 7297 C CA . ALA B 1 118 ? 31.188 -2.809 -20.308 1 91.72 118 ALA B CA 1
ATOM 7298 C C . ALA B 1 118 ? 32.269 -1.765 -20.04 1 91.72 118 ALA B C 1
ATOM 7300 O O . ALA B 1 118 ? 32.199 -0.645 -20.551 1 91.72 118 ALA B O 1
ATOM 7301 N N . ALA B 1 119 ? 33.222 -2.167 -19.254 1 95.08 119 ALA B N 1
ATOM 7302 C CA . ALA B 1 119 ? 34.326 -1.261 -18.948 1 95.08 119 ALA B CA 1
ATOM 7303 C C . ALA B 1 119 ? 35.092 -0.884 -20.213 1 95.08 119 ALA B C 1
ATOM 7305 O O . ALA B 1 119 ? 35.452 0.28 -20.404 1 95.08 119 ALA B O 1
ATOM 7306 N N . TYR B 1 120 ? 35.419 -1.806 -21.023 1 94.12 120 TYR B N 1
ATOM 7307 C CA . TYR B 1 120 ? 36.112 -1.547 -22.28 1 94.12 120 TYR B CA 1
ATOM 7308 C C . TYR B 1 120 ? 35.31 -0.593 -23.158 1 94.12 120 TYR B C 1
ATOM 7310 O O . TYR B 1 120 ? 35.873 0.316 -23.773 1 94.12 120 TYR B O 1
ATOM 7318 N N . ILE B 1 121 ? 33.996 -0.773 -23.232 1 93.01 121 ILE B N 1
ATOM 7319 C CA . ILE B 1 121 ? 33.117 0.038 -24.068 1 93.01 121 ILE B CA 1
ATOM 7320 C C . ILE B 1 121 ? 33.09 1.473 -23.548 1 93.01 121 ILE B C 1
ATOM 7322 O O . ILE B 1 121 ? 33.182 2.424 -24.327 1 93.01 121 ILE B O 1
ATOM 7326 N N . ILE B 1 122 ? 32.973 1.622 -22.256 1 94.85 122 ILE B N 1
ATOM 7327 C CA . ILE B 1 122 ? 32.945 2.953 -21.66 1 94.85 122 ILE B CA 1
ATOM 7328 C C . ILE B 1 122 ? 34.282 3.652 -21.896 1 94.85 122 ILE B C 1
ATOM 7330 O O . ILE B 1 122 ? 34.32 4.845 -22.203 1 94.85 122 ILE B O 1
ATOM 7334 N N . ASP B 1 123 ? 35.371 2.892 -21.788 1 95.06 123 ASP B N 1
ATOM 7335 C CA . ASP B 1 123 ? 36.693 3.449 -22.057 1 95.06 123 ASP B CA 1
ATOM 7336 C C . ASP B 1 123 ? 36.807 3.919 -23.505 1 95.06 123 ASP B C 1
ATOM 7338 O O . ASP B 1 123 ? 37.391 4.969 -23.778 1 95.06 123 ASP B O 1
ATOM 7342 N N . TYR B 1 124 ? 36.262 3.184 -24.365 1 93.22 124 TYR B N 1
ATOM 7343 C CA . TYR B 1 124 ? 36.351 3.495 -25.788 1 93.22 124 TYR B CA 1
ATOM 7344 C C . TYR B 1 124 ? 35.597 4.779 -26.114 1 93.22 124 TYR B C 1
ATOM 7346 O O . TYR B 1 124 ? 36.111 5.643 -26.829 1 93.22 124 TYR B O 1
ATOM 7354 N N . PHE B 1 125 ? 34.404 5.034 -25.594 1 93.32 125 PHE B N 1
ATOM 7355 C CA . PHE B 1 125 ? 33.56 6.159 -25.98 1 93.32 125 PHE B CA 1
ATOM 7356 C C . PHE B 1 125 ? 33.833 7.37 -25.095 1 93.32 125 PHE B C 1
ATOM 7358 O O . PHE B 1 125 ? 33.754 8.511 -25.554 1 93.32 125 PHE B O 1
ATOM 7365 N N . PHE B 1 126 ? 34.195 7.086 -23.755 1 95.02 126 PHE B N 1
ATOM 7366 C CA . PHE B 1 126 ? 34.238 8.199 -22.815 1 95.02 126 PHE B CA 1
ATOM 7367 C C . PHE B 1 126 ? 35.582 8.253 -22.099 1 95.02 126 PHE B C 1
ATOM 7369 O O . PHE B 1 126 ? 35.845 9.178 -21.328 1 95.02 126 PHE B O 1
ATOM 7376 N N . GLY B 1 127 ? 36.462 7.283 -22.285 1 94.33 127 GLY B N 1
ATOM 7377 C CA . GLY B 1 127 ? 37.702 7.159 -21.535 1 94.33 127 GLY B CA 1
ATOM 7378 C C . GLY B 1 127 ? 38.593 8.381 -21.65 1 94.33 127 GLY B C 1
ATOM 7379 O O . GLY B 1 127 ? 39.101 8.882 -20.644 1 94.33 127 GLY B O 1
ATOM 7380 N N . ASP B 1 128 ? 38.774 8.886 -22.83 1 92.12 128 ASP B N 1
ATOM 7381 C CA . ASP B 1 128 ? 39.635 10.042 -23.062 1 92.12 128 ASP B CA 1
ATOM 7382 C C . ASP B 1 128 ? 39.083 11.285 -22.368 1 92.12 128 ASP B C 1
ATOM 7384 O O . ASP B 1 128 ? 39.836 12.049 -21.761 1 92.12 128 ASP B O 1
ATOM 7388 N N . LEU B 1 129 ? 37.772 11.422 -22.437 1 92.54 129 LEU B N 1
ATOM 7389 C CA . LEU B 1 129 ? 37.121 12.568 -21.812 1 92.54 129 LEU B CA 1
ATOM 7390 C C . LEU B 1 129 ? 37.251 12.506 -20.294 1 92.54 129 LEU B C 1
ATOM 7392 O O . LEU B 1 129 ? 37.499 13.524 -19.645 1 92.54 129 LEU B O 1
ATOM 7396 N N . LEU B 1 130 ? 37.18 11.361 -19.714 1 93.58 130 LEU B N 1
ATOM 7397 C CA . LEU B 1 130 ? 37.204 11.182 -18.266 1 93.58 130 LEU B CA 1
ATOM 7398 C C . LEU B 1 130 ? 38.62 11.338 -17.722 1 93.58 130 LEU B C 1
ATOM 7400 O O . LEU B 1 130 ? 38.814 11.869 -16.627 1 93.58 130 LEU B O 1
ATOM 7404 N N . ARG B 1 131 ? 39.604 10.995 -18.524 1 90.07 131 ARG B N 1
ATOM 7405 C CA . ARG B 1 131 ? 41 11.073 -18.105 1 90.07 131 ARG B CA 1
ATOM 7406 C C . ARG B 1 131 ? 41.553 12.48 -18.302 1 90.07 131 ARG B C 1
ATOM 7408 O O . ARG B 1 131 ? 42.458 12.904 -17.579 1 90.07 131 ARG B O 1
ATOM 7415 N N . ALA B 1 132 ? 41.008 13.114 -19.218 1 88.06 132 ALA B N 1
ATOM 7416 C CA . ALA B 1 132 ? 41.543 14.421 -19.592 1 88.06 132 ALA B CA 1
ATOM 7417 C C . ALA B 1 132 ? 41.459 15.402 -18.426 1 88.06 132 ALA B C 1
ATOM 7419 O O . ALA B 1 132 ? 42.25 16.345 -18.342 1 88.06 132 ALA B O 1
ATOM 7420 N N . SER B 1 133 ? 40.544 15.126 -17.546 1 85.63 133 SER B N 1
ATOM 7421 C CA . SER B 1 133 ? 40.356 16.039 -16.423 1 85.63 133 SER B CA 1
ATOM 7422 C C . SER B 1 133 ? 41.314 15.714 -15.281 1 85.63 133 SER B C 1
ATOM 7424 O O . SER B 1 133 ? 41.258 16.34 -14.221 1 85.63 133 SER B O 1
ATOM 7426 N N . PHE B 1 134 ? 42.223 14.711 -15.569 1 86.7 134 PHE B N 1
ATOM 7427 C CA . PHE B 1 134 ? 43.148 14.279 -14.528 1 86.7 134 PHE B CA 1
ATOM 7428 C C . PHE B 1 134 ? 44.57 14.192 -15.07 1 86.7 134 PHE B C 1
ATOM 7430 O O . PHE B 1 134 ? 44.772 14.025 -16.274 1 86.7 134 PHE B O 1
ATOM 7437 N N . THR B 1 135 ? 45.49 14.484 -14.196 1 82.5 135 THR B N 1
ATOM 7438 C CA . THR B 1 135 ? 46.858 14.045 -14.448 1 82.5 135 THR B CA 1
ATOM 7439 C C . THR B 1 135 ? 47.12 12.69 -13.798 1 82.5 135 THR B C 1
ATOM 7441 O O . THR B 1 135 ? 47.147 12.58 -12.57 1 82.5 135 THR B O 1
ATOM 7444 N N . CYS B 1 136 ? 47.196 11.605 -14.644 1 82.8 136 CYS B N 1
ATOM 7445 C CA . CYS B 1 136 ? 47.288 10.242 -14.132 1 82.8 136 CYS B CA 1
ATOM 7446 C C . CYS B 1 136 ? 48.698 9.689 -14.303 1 82.8 136 CYS B C 1
ATOM 7448 O O . CYS B 1 136 ? 49.428 10.107 -15.203 1 82.8 136 CYS B O 1
ATOM 7450 N N . PRO B 1 137 ? 49.024 8.841 -13.405 1 78.66 137 PRO B N 1
ATOM 7451 C CA . PRO B 1 137 ? 50.325 8.189 -13.566 1 78.66 137 PRO B CA 1
ATOM 7452 C C . PRO B 1 137 ? 50.396 7.313 -14.815 1 78.66 137 PRO B C 1
ATOM 7454 O O . PRO B 1 137 ? 49.36 6.923 -15.359 1 78.66 137 PRO B O 1
ATOM 7457 N N . ASN B 1 138 ? 51.619 7.142 -15.246 1 78.35 138 ASN B N 1
ATOM 7458 C CA . ASN B 1 138 ? 51.824 6.265 -16.394 1 78.35 138 ASN B CA 1
ATOM 7459 C C . ASN B 1 138 ? 51.387 4.835 -16.093 1 78.35 138 ASN B C 1
ATOM 7461 O O . ASN B 1 138 ? 51.712 4.292 -15.035 1 78.35 138 ASN B O 1
ATOM 7465 N N . ALA B 1 139 ? 50.627 4.18 -16.932 1 74.79 139 ALA B N 1
ATOM 7466 C CA . ALA B 1 139 ? 50.028 2.864 -16.726 1 74.79 139 ALA B CA 1
ATOM 7467 C C . ALA B 1 139 ? 51.101 1.786 -16.605 1 74.79 139 ALA B C 1
ATOM 7469 O O . ALA B 1 139 ? 50.902 0.776 -15.925 1 74.79 139 ALA B O 1
ATOM 7470 N N . GLU B 1 140 ? 52.247 1.995 -17.224 1 73.34 140 GLU B N 1
ATOM 7471 C CA . GLU B 1 140 ? 53.31 0.995 -17.252 1 73.34 140 GLU B CA 1
ATOM 7472 C C . GLU B 1 140 ? 54.241 1.146 -16.052 1 73.34 140 GLU B C 1
ATOM 7474 O O . GLU B 1 140 ? 54.575 0.16 -15.391 1 73.34 140 GLU B O 1
ATOM 7479 N N . THR B 1 141 ? 54.556 2.431 -15.719 1 71.86 141 THR B N 1
ATOM 7480 C CA . THR B 1 141 ? 55.53 2.659 -14.657 1 71.86 141 THR B CA 1
ATOM 7481 C C . THR B 1 141 ? 54.829 2.901 -13.323 1 71.86 141 THR B C 1
ATOM 7483 O O . THR B 1 141 ? 55.46 2.845 -12.265 1 71.86 141 THR B O 1
ATOM 7486 N N . HIS B 1 142 ? 53.439 3.067 -13.377 1 73.33 142 HIS B N 1
ATOM 7487 C CA . HIS B 1 142 ? 52.611 3.353 -12.211 1 73.33 142 HIS B CA 1
ATOM 7488 C C . HIS B 1 142 ? 53.171 4.524 -11.411 1 73.33 142 HIS B C 1
ATOM 7490 O O . HIS B 1 142 ? 53.152 4.505 -10.178 1 73.33 142 HIS B O 1
ATOM 7496 N N . ASN B 1 143 ? 53.903 5.401 -12.106 1 70.74 143 ASN B N 1
ATOM 7497 C CA . ASN B 1 143 ? 54.465 6.611 -11.515 1 70.74 143 ASN B CA 1
ATOM 7498 C C . ASN B 1 143 ? 54.201 7.836 -12.387 1 70.74 143 ASN B C 1
ATOM 7500 O O . ASN B 1 143 ? 53.911 7.704 -13.578 1 70.74 143 ASN B O 1
ATOM 7504 N N . PHE B 1 144 ? 54.119 9.078 -11.672 1 71.85 144 PHE B N 1
ATOM 7505 C CA . PHE B 1 144 ? 53.918 10.312 -12.423 1 71.85 144 PHE B CA 1
ATOM 7506 C C . PHE B 1 144 ? 55.146 10.64 -13.264 1 71.85 144 PHE B C 1
ATOM 7508 O O . PHE B 1 144 ? 56.279 10.432 -12.824 1 71.85 144 PHE B O 1
ATOM 7515 N N . THR B 1 145 ? 54.863 10.945 -14.537 1 64.2 145 THR B N 1
ATOM 7516 C CA . THR B 1 145 ? 55.969 11.351 -15.397 1 64.2 145 THR B CA 1
ATOM 7517 C C . THR B 1 145 ? 56.521 12.706 -14.963 1 64.2 145 THR B C 1
ATOM 7519 O O . THR B 1 145 ? 55.844 13.464 -14.265 1 64.2 145 THR B O 1
ATOM 7522 N N . SER B 1 146 ? 57.754 12.978 -15.233 1 57.3 146 SER B N 1
ATOM 7523 C CA . SER B 1 146 ? 58.411 14.237 -14.898 1 57.3 146 SER B CA 1
ATOM 7524 C C . SER B 1 146 ? 57.612 15.432 -15.407 1 57.3 146 SER B C 1
ATOM 7526 O O . SER B 1 146 ? 57.521 16.459 -14.732 1 57.3 146 SER B O 1
ATOM 7528 N N . SER B 1 147 ? 57.008 15.293 -16.54 1 59.34 147 SER B N 1
ATOM 7529 C CA . SER B 1 147 ? 56.229 16.383 -17.117 1 59.34 147 SER B CA 1
ATOM 7530 C C . SER B 1 147 ? 54.958 16.641 -16.313 1 59.34 147 SER B C 1
ATOM 7532 O O . SER B 1 147 ? 54.561 17.792 -16.122 1 59.34 147 SER B O 1
ATOM 7534 N N . ALA B 1 148 ? 54.359 15.593 -15.779 1 63.35 148 ALA B N 1
ATOM 7535 C CA . ALA B 1 148 ? 53.132 15.718 -14.996 1 63.35 148 ALA B CA 1
ATOM 7536 C C . ALA B 1 148 ? 53.397 16.425 -13.67 1 63.35 148 ALA B C 1
ATOM 7538 O O . ALA B 1 148 ? 52.583 17.232 -13.216 1 63.35 148 ALA B O 1
ATOM 7539 N N . ILE B 1 149 ? 54.517 16.149 -13.083 1 60.61 149 ILE B N 1
ATOM 7540 C CA . ILE B 1 149 ? 54.932 16.746 -11.817 1 60.61 149 ILE B CA 1
ATOM 7541 C C . ILE B 1 149 ? 55.211 18.234 -12.016 1 60.61 149 ILE B C 1
ATOM 7543 O O . ILE B 1 149 ? 54.86 19.056 -11.167 1 60.61 149 ILE B O 1
ATOM 7547 N N . SER B 1 150 ? 55.826 18.573 -13.164 1 56.6 150 SER B N 1
ATOM 7548 C CA . SER B 1 150 ? 56.19 19.959 -13.437 1 56.6 150 SER B CA 1
ATOM 7549 C C . SER B 1 150 ? 54.957 20.807 -13.731 1 56.6 150 SER B C 1
ATOM 7551 O O . SER B 1 150 ? 54.931 22.001 -13.425 1 56.6 150 SER B O 1
ATOM 7553 N N . GLU B 1 151 ? 53.987 20.247 -14.3 1 57.2 151 GLU B N 1
ATOM 7554 C CA . GLU B 1 151 ? 52.848 21.028 -14.773 1 57.2 151 GLU B CA 1
ATOM 7555 C C . GLU B 1 151 ? 51.858 21.301 -13.644 1 57.2 151 GLU B C 1
ATOM 7557 O O . GLU B 1 151 ? 51.117 22.285 -13.685 1 57.2 151 GLU B O 1
ATOM 7562 N N . SER B 1 152 ? 51.723 20.381 -12.753 1 57.39 152 SER B N 1
ATOM 7563 C CA . SER B 1 152 ? 50.751 20.637 -11.696 1 57.39 152 SER B CA 1
ATOM 7564 C C . SER B 1 152 ? 51.394 20.537 -10.317 1 57.39 152 SER B C 1
ATOM 7566 O O . SER B 1 152 ? 51.91 19.482 -9.942 1 57.39 152 SER B O 1
ATOM 7568 N N . SER B 1 153 ? 51.711 21.647 -9.779 1 55.16 153 SER B N 1
ATOM 7569 C CA . SER B 1 153 ? 52.27 21.739 -8.434 1 55.16 153 SER B CA 1
ATOM 7570 C C . SER B 1 153 ? 51.533 20.821 -7.465 1 55.16 153 SER B C 1
ATOM 7572 O O . SER B 1 153 ? 52.131 20.295 -6.524 1 55.16 153 SER B O 1
ATOM 7574 N N . GLU B 1 154 ? 50.315 20.535 -7.684 1 54.97 154 GLU B N 1
ATOM 7575 C CA . GLU B 1 154 ? 49.497 19.713 -6.797 1 54.97 154 GLU B CA 1
ATOM 7576 C C . GLU B 1 154 ? 49.906 18.245 -6.872 1 54.97 154 GLU B C 1
ATOM 7578 O O . GLU B 1 154 ? 49.818 17.519 -5.879 1 54.97 154 GLU B O 1
ATOM 7583 N N . VAL B 1 155 ? 50.409 17.757 -8.016 1 56.48 155 VAL B N 1
ATOM 7584 C CA . VAL B 1 155 ? 50.847 16.383 -8.235 1 56.48 155 VAL B CA 1
ATOM 7585 C C . VAL B 1 155 ? 52.043 16.073 -7.337 1 56.48 155 VAL B C 1
ATOM 7587 O O . VAL B 1 155 ? 52.113 14.999 -6.734 1 56.48 155 VAL B O 1
ATOM 7590 N N . SER B 1 156 ? 53.022 16.977 -7.426 1 52.89 156 SER B N 1
ATOM 7591 C CA . SER B 1 156 ? 54.201 16.772 -6.592 1 52.89 156 SER B CA 1
ATOM 7592 C C . SER B 1 156 ? 53.822 16.642 -5.121 1 52.89 156 SER B C 1
ATOM 7594 O O . SER B 1 156 ? 54.377 15.807 -4.403 1 52.89 156 SER B O 1
ATOM 7596 N N . GLU B 1 157 ? 52.895 17.366 -4.765 1 48.74 157 GLU B N 1
ATOM 7597 C CA . GLU B 1 157 ? 52.516 17.441 -3.357 1 48.74 157 GLU B CA 1
ATOM 7598 C C . GLU B 1 157 ? 51.764 16.187 -2.92 1 48.74 157 GLU B C 1
ATOM 7600 O O . GLU B 1 157 ? 52.036 15.635 -1.852 1 48.74 157 GLU B O 1
ATOM 7605 N N . ILE B 1 158 ? 50.866 15.775 -3.71 1 52.8 158 ILE B N 1
ATOM 7606 C CA . ILE B 1 158 ? 50.051 14.616 -3.362 1 52.8 158 ILE B CA 1
ATOM 7607 C C . ILE B 1 158 ? 50.902 13.35 -3.425 1 52.8 158 ILE B C 1
ATOM 7609 O O . ILE B 1 158 ? 50.779 12.469 -2.571 1 52.8 158 ILE B O 1
ATOM 7613 N N . PHE B 1 159 ? 51.807 13.272 -4.455 1 53.15 159 PHE B N 1
ATOM 7614 C CA . PHE B 1 159 ? 52.697 12.126 -4.6 1 53.15 159 PHE B CA 1
ATOM 7615 C C . PHE B 1 159 ? 53.545 11.937 -3.348 1 53.15 159 PHE B C 1
ATOM 7617 O O . PHE B 1 159 ? 53.739 10.81 -2.888 1 53.15 159 PHE B O 1
ATOM 7624 N N . ASN B 1 160 ? 54.052 12.98 -2.948 1 48 160 ASN B N 1
ATOM 7625 C CA . ASN B 1 160 ? 54.915 12.893 -1.775 1 48 160 ASN B CA 1
ATOM 7626 C C . ASN B 1 160 ? 54.129 12.496 -0.529 1 48 160 ASN B C 1
ATOM 7628 O O . ASN B 1 160 ? 54.685 11.908 0.4 1 48 160 ASN B O 1
ATOM 7632 N N . MET B 1 161 ? 52.911 12.905 -0.508 1 42.92 161 MET B N 1
ATOM 7633 C CA . MET B 1 161 ? 52.104 12.739 0.698 1 42.92 161 MET B CA 1
ATOM 7634 C C . MET B 1 161 ? 51.551 11.321 0.792 1 42.92 161 MET B C 1
ATOM 7636 O O . MET B 1 161 ? 51.439 10.765 1.886 1 42.92 161 MET B O 1
ATOM 7640 N N . THR B 1 162 ? 50.916 10.876 -0.178 1 48.56 162 THR B N 1
ATOM 7641 C CA . THR B 1 162 ? 50.075 9.699 0.016 1 48.56 162 THR B CA 1
ATOM 7642 C C . THR B 1 162 ? 50.763 8.449 -0.524 1 48.56 162 THR B C 1
ATOM 7644 O O . THR B 1 162 ? 50.315 7.329 -0.271 1 48.56 162 THR B O 1
ATOM 7647 N N . GLU B 1 163 ? 52.071 8.497 -0.838 1 50.47 163 GLU B N 1
ATOM 7648 C CA . GLU B 1 163 ? 52.661 7.346 -1.515 1 50.47 163 GLU B CA 1
ATOM 7649 C C . GLU B 1 163 ? 51.652 6.676 -2.443 1 50.47 163 GLU B C 1
ATOM 7651 O O . GLU B 1 163 ? 51.906 5.586 -2.96 1 50.47 163 GLU B O 1
ATOM 7656 N N . SER B 1 164 ? 50.407 7.171 -2.435 1 55.46 164 SER B N 1
ATOM 7657 C CA . SER B 1 164 ? 49.402 6.508 -3.261 1 55.46 164 SER B CA 1
ATOM 7658 C C . SER B 1 164 ? 49.376 7.088 -4.671 1 55.46 164 SER B C 1
ATOM 7660 O O . SER B 1 164 ? 49.662 8.271 -4.867 1 55.46 164 SER B O 1
ATOM 7662 N N . VAL B 1 165 ? 49.486 6.344 -5.752 1 64.07 165 VAL B N 1
ATOM 7663 C CA . VAL B 1 165 ? 49.607 6.645 -7.175 1 64.07 165 VAL B CA 1
ATOM 7664 C C . VAL B 1 165 ? 48.223 6.902 -7.768 1 64.07 165 VAL B C 1
ATOM 7666 O O . VAL B 1 165 ? 47.778 6.174 -8.659 1 64.07 165 VAL B O 1
ATOM 7669 N N . GLU B 1 166 ? 47.336 7.752 -7.125 1 72.99 166 GLU B N 1
ATOM 7670 C CA . GLU B 1 166 ? 46.029 8.099 -7.675 1 72.99 166 GLU B CA 1
ATOM 7671 C C . GLU B 1 166 ? 46.117 9.328 -8.576 1 72.99 166 GLU B C 1
ATOM 7673 O O . GLU B 1 166 ? 47.091 10.081 -8.513 1 72.99 166 GLU B O 1
ATOM 7678 N N . CYS B 1 167 ? 45.075 9.462 -9.49 1 81.24 167 CYS B N 1
ATOM 7679 C CA . CYS B 1 167 ? 45.041 10.586 -10.419 1 81.24 167 CYS B CA 1
ATOM 7680 C C . CYS B 1 167 ? 44.751 11.89 -9.686 1 81.24 167 CYS B C 1
ATOM 7682 O O . CYS B 1 167 ? 44.044 11.896 -8.677 1 81.24 167 CYS B O 1
ATOM 7684 N N . VAL B 1 168 ? 45.364 12.998 -10.115 1 76.49 168 VAL B N 1
ATOM 7685 C CA . VAL B 1 168 ? 45.161 14.316 -9.522 1 76.49 168 VAL B CA 1
ATOM 7686 C C . VAL B 1 168 ? 44.313 15.178 -10.454 1 76.49 168 VAL B C 1
ATOM 7688 O O . VAL B 1 168 ? 44.614 15.298 -11.644 1 76.49 168 VAL B O 1
ATOM 7691 N N . PRO B 1 169 ? 43.187 15.679 -10.003 1 77.88 169 PRO B N 1
ATOM 7692 C CA . PRO B 1 169 ? 42.29 16.463 -10.854 1 77.88 169 PRO B CA 1
ATOM 7693 C C . PRO B 1 169 ? 42.928 17.759 -11.349 1 77.88 169 PRO B C 1
ATOM 7695 O O . PRO B 1 169 ? 43.688 18.396 -10.615 1 77.88 169 PRO B O 1
ATOM 7698 N N . LYS B 1 170 ? 42.764 18.072 -12.628 1 75.14 170 LYS B N 1
ATOM 7699 C CA . LYS B 1 170 ? 43.202 19.309 -13.269 1 75.14 170 LYS B CA 1
ATOM 7700 C C . LYS B 1 170 ? 42.022 20.239 -13.535 1 75.14 170 LYS B C 1
ATOM 7702 O O . LYS B 1 170 ? 41.079 19.869 -14.238 1 75.14 170 LYS B O 1
ATOM 7707 N N . PHE B 1 171 ? 41.978 21.333 -12.753 1 72.75 171 PHE B N 1
ATOM 7708 C CA . PHE B 1 171 ? 40.898 22.283 -12.994 1 72.75 171 PHE B CA 1
ATOM 7709 C C . PHE B 1 171 ? 41.109 23.02 -14.311 1 72.75 171 PHE B C 1
ATOM 7711 O O . PHE B 1 171 ? 42.209 23.503 -14.589 1 72.75 171 PHE B O 1
ATOM 7718 N N . GLY B 1 172 ? 40.314 22.894 -15.406 1 77.28 172 GLY B N 1
ATOM 7719 C CA . GLY B 1 172 ? 40.423 23.516 -16.716 1 77.28 172 GLY B CA 1
ATOM 7720 C C . GLY B 1 172 ? 39.23 23.236 -17.61 1 77.28 172 GLY B C 1
ATOM 7721 O O . GLY B 1 172 ? 38.175 22.811 -17.133 1 77.28 172 GLY B O 1
ATOM 7722 N N . PRO B 1 173 ? 39.359 23.533 -18.786 1 83.44 173 PRO B N 1
ATOM 7723 C CA . PRO B 1 173 ? 38.275 23.348 -19.753 1 83.44 173 PRO B CA 1
ATOM 7724 C C . PRO B 1 173 ? 37.815 21.896 -19.853 1 83.44 173 PRO B C 1
ATOM 7726 O O . PRO B 1 173 ? 36.629 21.633 -20.066 1 83.44 173 PRO B O 1
ATOM 7729 N N . ASP B 1 174 ? 38.753 20.987 -19.63 1 88.51 174 ASP B N 1
ATOM 7730 C CA . ASP B 1 174 ? 38.404 19.574 -19.739 1 88.51 174 ASP B CA 1
ATOM 7731 C C . ASP B 1 174 ? 37.483 19.147 -18.598 1 88.51 174 ASP B C 1
ATOM 7733 O O . ASP B 1 174 ? 36.612 18.294 -18.783 1 88.51 174 ASP B O 1
ATOM 7737 N N . LEU B 1 175 ? 37.685 19.694 -17.551 1 86.99 175 LEU B N 1
ATOM 7738 C CA . LEU B 1 175 ? 36.818 19.392 -16.417 1 86.99 175 LEU B CA 1
ATOM 7739 C C . LEU B 1 175 ? 35.405 19.911 -16.66 1 86.99 175 LEU B C 1
ATOM 7741 O O . LEU B 1 175 ? 34.427 19.243 -16.318 1 86.99 175 LEU B O 1
ATOM 7745 N N . TYR B 1 176 ? 35.318 21.117 -17.272 1 86.26 176 TYR B N 1
ATOM 7746 C CA . TYR B 1 176 ? 34.008 21.671 -17.595 1 86.26 176 TYR B CA 1
ATOM 7747 C C . TYR B 1 176 ? 33.292 20.811 -18.629 1 86.26 176 TYR B C 1
ATOM 7749 O O . TYR B 1 176 ? 32.079 20.607 -18.542 1 86.26 176 TYR B O 1
ATOM 7757 N N . LEU B 1 177 ? 34.088 20.342 -19.528 1 90.28 177 LEU B N 1
ATOM 7758 C CA . LEU B 1 177 ? 33.504 19.468 -20.539 1 90.28 177 LEU B CA 1
ATOM 7759 C C . LEU B 1 177 ? 32.983 18.18 -19.909 1 90.28 177 LEU B C 1
ATOM 7761 O O . LEU B 1 177 ? 31.954 17.649 -20.333 1 90.28 177 LEU B O 1
ATOM 7765 N N . THR B 1 178 ? 33.724 17.688 -18.963 1 91.84 178 THR B N 1
ATOM 7766 C CA . THR B 1 178 ? 33.286 16.497 -18.243 1 91.84 178 THR B CA 1
ATOM 7767 C C . THR B 1 178 ? 31.972 16.76 -17.513 1 91.84 178 THR B C 1
ATOM 7769 O O . THR B 1 178 ? 31.05 15.944 -17.57 1 91.84 178 THR B O 1
ATOM 7772 N N . PHE B 1 179 ? 31.816 17.911 -16.975 1 87.8 179 PHE B N 1
ATOM 7773 C CA . PHE B 1 179 ? 30.602 18.259 -16.246 1 87.8 179 PHE B CA 1
ATOM 7774 C C . PHE B 1 179 ? 29.431 18.447 -17.203 1 87.8 179 PHE B C 1
ATOM 7776 O O . PHE B 1 179 ? 28.304 18.054 -16.897 1 87.8 179 PHE B O 1
ATOM 7783 N N . ILE B 1 180 ? 29.722 19.055 -18.282 1 90.09 180 ILE B N 1
ATOM 7784 C CA . ILE B 1 180 ? 28.687 19.234 -19.295 1 90.09 180 ILE B CA 1
ATOM 7785 C C . ILE B 1 180 ? 28.21 17.872 -19.792 1 90.09 180 ILE B C 1
ATOM 7787 O O . ILE B 1 180 ? 27.012 17.664 -19.998 1 90.09 180 ILE B O 1
ATOM 7791 N N . THR B 1 181 ? 29.129 16.969 -19.922 1 92.98 181 THR B N 1
ATOM 7792 C CA . THR B 1 181 ? 28.765 15.626 -20.359 1 92.98 181 THR B CA 1
ATOM 7793 C C . THR B 1 181 ? 27.895 14.934 -19.314 1 92.98 181 THR B C 1
ATOM 7795 O O . THR B 1 181 ? 26.899 14.293 -19.654 1 92.98 181 THR B O 1
ATOM 7798 N N . PHE B 1 182 ? 28.32 15.103 -18.093 1 93.04 182 PHE B N 1
ATOM 7799 C CA . PHE B 1 182 ? 27.509 14.528 -17.026 1 93.04 182 PHE B CA 1
ATOM 7800 C C . PHE B 1 182 ? 26.104 15.117 -17.037 1 93.04 182 PHE B C 1
ATOM 7802 O O . PHE B 1 182 ? 25.118 14.387 -16.912 1 93.04 182 PHE B O 1
ATOM 7809 N N . ALA B 1 183 ? 25.969 16.384 -17.237 1 88.98 183 ALA B N 1
ATOM 7810 C CA . ALA B 1 183 ? 24.681 17.074 -17.239 1 88.98 183 ALA B CA 1
ATOM 7811 C C . ALA B 1 183 ? 23.821 16.626 -18.417 1 88.98 183 ALA B C 1
ATOM 7813 O O . ALA B 1 183 ? 22.621 16.384 -18.261 1 88.98 183 ALA B O 1
ATOM 7814 N N . LEU B 1 184 ? 24.472 16.511 -19.508 1 92.51 184 LEU B N 1
ATOM 7815 C CA . LEU B 1 184 ? 23.748 16.083 -20.7 1 92.51 184 LEU B CA 1
ATOM 7816 C C . LEU B 1 184 ? 23.229 14.658 -20.539 1 92.51 184 LEU B C 1
ATOM 7818 O O . LEU B 1 184 ? 22.089 14.363 -20.904 1 92.51 184 LEU B O 1
ATOM 7822 N N . LEU B 1 185 ? 24.063 13.804 -20.043 1 94.1 185 LEU B N 1
ATOM 7823 C CA . LEU B 1 185 ? 23.644 12.421 -19.838 1 94.1 185 LEU B CA 1
ATOM 7824 C C . LEU B 1 185 ? 22.539 12.338 -18.79 1 94.1 185 LEU B C 1
ATOM 7826 O O . LEU B 1 185 ? 21.621 11.524 -18.914 1 94.1 185 LEU B O 1
ATOM 7830 N N . PHE B 1 186 ? 22.618 13.157 -17.851 1 90.4 186 PHE B N 1
ATOM 7831 C CA . PHE B 1 186 ? 21.594 13.179 -16.814 1 90.4 186 PHE B CA 1
ATOM 7832 C C . PHE B 1 186 ? 20.276 13.711 -17.365 1 90.4 186 PHE B C 1
ATOM 7834 O O . PHE B 1 186 ? 19.206 13.199 -17.032 1 90.4 186 PHE B O 1
ATOM 7841 N N . ILE B 1 187 ? 20.331 14.758 -18.133 1 89.33 187 ILE B N 1
ATOM 7842 C CA . ILE B 1 187 ? 19.141 15.31 -18.77 1 89.33 187 ILE B CA 1
ATOM 7843 C C . ILE B 1 187 ? 18.504 14.257 -19.675 1 89.33 187 ILE B C 1
ATOM 7845 O O . ILE B 1 187 ? 17.278 14.132 -19.725 1 89.33 187 ILE B O 1
ATOM 7849 N N . LEU B 1 188 ? 19.332 13.534 -20.335 1 91.63 188 LEU B N 1
ATOM 7850 C CA . LEU B 1 188 ? 18.827 12.45 -21.17 1 91.63 188 LEU B CA 1
ATOM 7851 C C . LEU B 1 188 ? 18.139 11.386 -20.321 1 91.63 188 LEU B C 1
ATOM 7853 O O . LEU B 1 188 ? 17.095 10.857 -20.708 1 91.63 188 LEU B O 1
ATOM 7857 N N . PHE B 1 189 ? 18.738 11.087 -19.266 1 91.32 189 PHE B N 1
ATOM 7858 C CA . PHE B 1 189 ? 18.163 10.135 -18.323 1 91.32 189 PHE B CA 1
ATOM 7859 C C . PHE B 1 189 ? 16.804 10.616 -17.829 1 91.32 189 PHE B C 1
ATOM 7861 O O . PHE B 1 189 ? 15.842 9.846 -17.793 1 91.32 189 PHE B O 1
ATOM 7868 N N . LEU B 1 190 ? 16.669 11.901 -17.559 1 85.84 190 LEU B N 1
ATOM 7869 C CA . LEU B 1 190 ? 15.415 12.479 -17.089 1 85.84 190 LEU B CA 1
ATOM 7870 C C . LEU B 1 190 ? 14.382 12.519 -18.211 1 85.84 190 LEU B C 1
ATOM 7872 O O . LEU B 1 190 ? 13.192 12.303 -17.972 1 85.84 190 LEU B O 1
ATOM 7876 N N . LEU B 1 191 ? 14.859 12.834 -19.322 1 88.64 191 LEU B N 1
ATOM 7877 C CA . LEU B 1 191 ? 13.978 12.858 -20.485 1 88.64 191 LEU B CA 1
ATOM 7878 C C . LEU B 1 191 ? 13.329 11.495 -20.704 1 88.64 191 LEU B C 1
ATOM 7880 O O . LEU B 1 191 ? 12.117 11.407 -20.913 1 88.64 191 LEU B O 1
ATOM 7884 N N . PHE B 1 192 ? 14.052 10.466 -20.609 1 88.97 192 PHE B N 1
ATOM 7885 C CA . PHE B 1 192 ? 13.507 9.137 -20.858 1 88.97 192 PHE B CA 1
ATOM 7886 C C . PHE B 1 192 ? 12.68 8.66 -19.67 1 88.97 192 PHE B C 1
ATOM 7888 O O . PHE B 1 192 ? 11.847 7.762 -19.807 1 88.97 192 PHE B O 1
ATOM 7895 N N . PHE B 1 193 ? 12.901 9.226 -18.555 1 81.59 193 PHE B N 1
ATOM 7896 C CA . PHE B 1 193 ? 12.021 8.979 -17.419 1 81.59 193 PHE B CA 1
ATOM 7897 C C . PHE B 1 193 ? 10.621 9.513 -17.692 1 81.59 193 PHE B C 1
ATOM 7899 O O . PHE B 1 193 ? 9.628 8.837 -17.416 1 81.59 193 PHE B O 1
ATOM 7906 N N . VAL B 1 194 ? 10.602 10.672 -18.265 1 79.57 194 VAL B N 1
ATOM 7907 C CA . VAL B 1 194 ? 9.327 11.3 -18.594 1 79.57 194 VAL B CA 1
ATOM 7908 C C . VAL B 1 194 ? 8.644 10.527 -19.72 1 79.57 194 VAL B C 1
ATOM 7910 O O . VAL B 1 194 ? 7.441 10.264 -19.661 1 79.57 194 VAL B O 1
ATOM 7913 N N . VAL B 1 195 ? 9.406 10.122 -20.656 1 82.32 195 VAL B N 1
ATOM 7914 C CA . VAL B 1 195 ? 8.861 9.363 -21.777 1 82.32 195 VAL B CA 1
ATOM 7915 C C . VAL B 1 195 ? 8.287 8.04 -21.275 1 82.32 195 VAL B C 1
ATOM 7917 O O . VAL B 1 195 ? 7.212 7.618 -21.708 1 82.32 195 VAL B O 1
ATOM 7920 N N . LYS B 1 196 ? 8.962 7.4 -20.379 1 83.59 196 LYS B N 1
ATOM 7921 C CA . LYS B 1 196 ? 8.505 6.139 -19.802 1 83.59 196 LYS B CA 1
ATOM 7922 C C . LYS B 1 196 ? 7.199 6.327 -19.035 1 83.59 196 LYS B C 1
ATOM 7924 O O . LYS B 1 196 ? 6.311 5.473 -19.093 1 83.59 196 LYS B O 1
ATOM 7929 N N . SER B 1 197 ? 7.072 7.439 -18.384 1 74.31 197 SER B N 1
ATOM 7930 C CA . SER B 1 197 ? 5.896 7.698 -17.56 1 74.31 197 SER B CA 1
ATOM 7931 C C . SER B 1 197 ? 4.679 8.021 -18.419 1 74.31 197 SER B C 1
ATOM 7933 O O . SER B 1 197 ? 3.543 7.762 -18.018 1 74.31 197 SER B O 1
ATOM 7935 N N . LEU B 1 198 ? 4.862 8.469 -19.641 1 74.02 198 LEU B N 1
ATOM 7936 C CA . LEU B 1 198 ? 3.769 8.909 -20.502 1 74.02 198 LEU B CA 1
ATOM 7937 C C . LEU B 1 198 ? 3.478 7.872 -21.582 1 74.02 198 LEU B C 1
ATOM 7939 O O . LEU B 1 198 ? 2.439 7.933 -22.243 1 74.02 198 LEU B O 1
ATOM 7943 N N . ALA B 1 199 ? 4.397 6.954 -21.699 1 77.08 199 ALA B N 1
ATOM 7944 C CA . ALA B 1 199 ? 4.291 6 -22.801 1 77.08 199 ALA B CA 1
ATOM 7945 C C . ALA B 1 199 ? 3.107 5.059 -22.599 1 77.08 199 ALA B C 1
ATOM 7947 O O . ALA B 1 199 ? 2.834 4.625 -21.478 1 77.08 199 ALA B O 1
ATOM 7948 N N . GLY B 1 200 ? 2.332 4.844 -23.616 1 71.71 200 GLY B N 1
ATOM 7949 C CA . GLY B 1 200 ? 1.272 3.849 -23.607 1 71.71 200 GLY B CA 1
ATOM 7950 C C . GLY B 1 200 ? 1.786 2.431 -23.441 1 71.71 200 GLY B C 1
ATOM 7951 O O . GLY B 1 200 ? 2.997 2.198 -23.46 1 71.71 200 GLY B O 1
ATOM 7952 N N . PRO B 1 201 ? 0.969 1.436 -23.297 1 71.11 201 PRO B N 1
ATOM 7953 C CA . PRO B 1 201 ? 1.353 0.045 -23.044 1 71.11 201 PRO B CA 1
ATOM 7954 C C . PRO B 1 201 ? 2.216 -0.541 -24.159 1 71.11 201 PRO B C 1
ATOM 7956 O O . PRO B 1 201 ? 3.089 -1.373 -23.897 1 71.11 201 PRO B O 1
ATOM 7959 N N . SER B 1 202 ? 2.04 -0.068 -25.431 1 71.67 202 SER B N 1
ATOM 7960 C CA . SER B 1 202 ? 2.793 -0.635 -26.546 1 71.67 202 SER B CA 1
ATOM 7961 C C . SER B 1 202 ? 4.214 -0.084 -26.591 1 71.67 202 SER B C 1
ATOM 7963 O O . SER B 1 202 ? 5.136 -0.765 -27.045 1 71.67 202 SER B O 1
ATOM 7965 N N . LEU B 1 203 ? 4.405 1.092 -26.035 1 78.05 203 LEU B N 1
ATOM 7966 C CA . LEU B 1 203 ? 5.704 1.748 -26.13 1 78.05 203 LEU B CA 1
ATOM 7967 C C . LEU B 1 203 ? 6.461 1.649 -24.81 1 78.05 203 LEU B C 1
ATOM 7969 O O . LEU B 1 203 ? 7.643 1.994 -24.739 1 78.05 203 LEU B O 1
ATOM 7973 N N . LYS B 1 204 ? 5.803 1.083 -23.891 1 80.87 204 LYS B N 1
ATOM 7974 C CA . LYS B 1 204 ? 6.359 1.083 -22.54 1 80.87 204 LYS B CA 1
ATOM 7975 C C . LYS B 1 204 ? 7.634 0.249 -22.47 1 80.87 204 LYS B C 1
ATOM 7977 O O . LYS B 1 204 ? 8.631 0.676 -21.885 1 80.87 204 LYS B O 1
ATOM 7982 N N . PRO B 1 205 ? 7.694 -0.896 -23.159 1 78.83 205 PRO B N 1
ATOM 7983 C CA . PRO B 1 205 ? 8.931 -1.675 -23.072 1 78.83 205 PRO B CA 1
ATOM 7984 C C . PRO B 1 205 ? 10.122 -0.964 -23.709 1 78.83 205 PRO B C 1
ATOM 7986 O O . PRO B 1 205 ? 11.223 -0.976 -23.152 1 78.83 205 PRO B O 1
ATOM 7989 N N . SER B 1 206 ? 9.907 -0.35 -24.862 1 82.15 206 SER B N 1
ATOM 7990 C CA . SER B 1 206 ? 10.986 0.383 -25.514 1 82.15 206 SER B CA 1
ATOM 7991 C C . SER B 1 206 ? 11.429 1.578 -24.676 1 82.15 206 SER B C 1
ATOM 7993 O O . SER B 1 206 ? 12.624 1.862 -24.574 1 82.15 206 SER B O 1
ATOM 7995 N N . ALA B 1 207 ? 10.467 2.239 -24.136 1 86.39 207 ALA B N 1
ATOM 7996 C CA . ALA B 1 207 ? 10.785 3.376 -23.276 1 86.39 207 ALA B CA 1
ATOM 7997 C C . ALA B 1 207 ? 11.588 2.933 -22.057 1 86.39 207 ALA B C 1
ATOM 7999 O O . ALA B 1 207 ? 12.497 3.64 -21.615 1 86.39 207 ALA B O 1
ATOM 8000 N N . ASN B 1 208 ? 11.323 1.771 -21.589 1 83.94 208 ASN B N 1
ATOM 8001 C CA . ASN B 1 208 ? 12.046 1.232 -20.443 1 83.94 208 ASN B CA 1
ATOM 8002 C C . ASN B 1 208 ? 13.498 0.915 -20.793 1 83.94 208 ASN B C 1
ATOM 8004 O O . ASN B 1 208 ? 14.4 1.144 -19.986 1 83.94 208 ASN B O 1
ATOM 8008 N N . ILE B 1 209 ? 13.728 0.418 -21.932 1 84.87 209 ILE B N 1
ATOM 8009 C CA . ILE B 1 209 ? 15.082 0.103 -22.372 1 84.87 209 ILE B CA 1
ATOM 8010 C C . ILE B 1 209 ? 15.905 1.385 -22.468 1 84.87 209 ILE B C 1
ATOM 8012 O O . ILE B 1 209 ? 17.035 1.444 -21.976 1 84.87 209 ILE B O 1
ATOM 8016 N N . LEU B 1 210 ? 15.311 2.342 -23.055 1 87.69 210 LEU B N 1
ATOM 8017 C CA . LEU B 1 210 ? 16.029 3.6 -23.236 1 87.69 210 LEU B CA 1
ATOM 8018 C C . LEU B 1 210 ? 16.311 4.263 -21.892 1 87.69 210 LEU B C 1
ATOM 8020 O O . LEU B 1 210 ? 17.386 4.83 -21.689 1 87.69 210 LEU B O 1
ATOM 8024 N N . PHE B 1 211 ? 15.395 4.135 -21.03 1 88.84 211 PHE B N 1
ATOM 8025 C CA . PHE B 1 211 ? 15.567 4.68 -19.689 1 88.84 211 PHE B CA 1
ATOM 8026 C C . PHE B 1 211 ? 16.707 3.977 -18.961 1 88.84 211 PHE B C 1
ATOM 8028 O O . PHE B 1 211 ? 17.588 4.631 -18.399 1 88.84 211 PHE B O 1
ATOM 8035 N N . ASN B 1 212 ? 16.738 2.68 -19.038 1 84.5 212 ASN B N 1
ATOM 8036 C CA . ASN B 1 212 ? 17.766 1.907 -18.35 1 84.5 212 ASN B CA 1
ATOM 8037 C C . ASN B 1 212 ? 19.134 2.088 -19.002 1 84.5 212 ASN B C 1
ATOM 8039 O O . ASN B 1 212 ? 20.153 2.149 -18.311 1 84.5 212 ASN B O 1
ATOM 8043 N N . LEU B 1 213 ? 19.143 2.186 -20.264 1 86.99 213 LEU B N 1
ATOM 8044 C CA . LEU B 1 213 ? 20.4 2.368 -20.982 1 86.99 213 LEU B CA 1
ATOM 8045 C C . LEU B 1 213 ? 21.005 3.735 -20.683 1 86.99 213 LEU B C 1
ATOM 8047 O O . LEU B 1 213 ? 22.205 3.844 -20.421 1 86.99 213 LEU B O 1
ATOM 8051 N N . SER B 1 214 ? 20.182 4.737 -20.728 1 91.42 214 SER B N 1
ATOM 8052 C CA . SER B 1 214 ? 20.683 6.074 -20.427 1 91.42 214 SER B CA 1
ATOM 8053 C C . SER B 1 214 ? 21.149 6.176 -18.978 1 91.42 214 SER B C 1
ATOM 8055 O O . SER B 1 214 ? 22.171 6.804 -18.692 1 91.42 214 SER B O 1
ATOM 8057 N N . GLY B 1 215 ? 20.374 5.576 -18.107 1 88.91 215 GLY B N 1
ATOM 8058 C CA . GLY B 1 215 ? 20.784 5.548 -16.713 1 88.91 215 GLY B CA 1
ATOM 8059 C C . GLY B 1 215 ? 22.093 4.814 -16.49 1 88.91 215 GLY B C 1
ATOM 8060 O O . GLY B 1 215 ? 22.927 5.249 -15.692 1 88.91 215 GLY B O 1
ATOM 8061 N N . PHE B 1 216 ? 22.259 3.766 -17.222 1 89.05 216 PHE B N 1
ATOM 8062 C CA . PHE B 1 216 ? 23.479 2.976 -17.108 1 89.05 216 PHE B CA 1
ATOM 8063 C C . PHE B 1 216 ? 24.682 3.762 -17.615 1 89.05 216 PHE B C 1
ATOM 8065 O O . PHE B 1 216 ? 25.736 3.776 -16.975 1 89.05 216 PHE B O 1
ATOM 8072 N N . ILE B 1 217 ? 24.557 4.407 -18.688 1 92.89 217 ILE B N 1
ATOM 8073 C CA . ILE B 1 217 ? 25.655 5.182 -19.256 1 92.89 217 ILE B CA 1
ATOM 8074 C C . ILE B 1 217 ? 26.018 6.329 -18.316 1 92.89 217 ILE B C 1
ATOM 8076 O O . ILE B 1 217 ? 27.197 6.576 -18.055 1 92.89 217 ILE B O 1
ATOM 8080 N N . PHE B 1 218 ? 25.04 6.94 -17.858 1 94.22 218 PHE B N 1
ATOM 8081 C CA . PHE B 1 218 ? 25.286 8.019 -16.908 1 94.22 218 PHE B CA 1
ATOM 8082 C C . PHE B 1 218 ? 26.018 7.499 -15.677 1 94.22 218 PHE B C 1
ATOM 8084 O O . PHE B 1 218 ? 27.015 8.084 -15.248 1 94.22 218 PHE B O 1
ATOM 8091 N N . ALA B 1 219 ? 25.562 6.379 -15.176 1 91.82 219 ALA B N 1
ATOM 8092 C CA . ALA B 1 219 ? 26.153 5.819 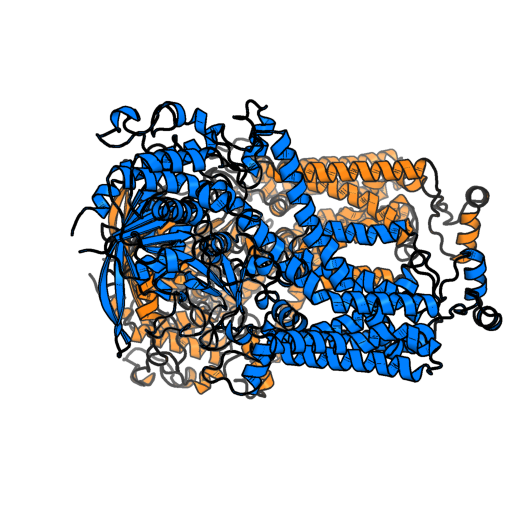-13.964 1 91.82 219 ALA B CA 1
ATOM 8093 C C . ALA B 1 219 ? 27.592 5.373 -14.211 1 91.82 219 ALA B C 1
ATOM 8095 O O . ALA B 1 219 ? 28.468 5.589 -13.37 1 91.82 219 ALA B O 1
ATOM 8096 N N . MET B 1 220 ? 27.856 4.848 -15.378 1 94.36 220 MET B N 1
ATOM 8097 C CA . MET B 1 220 ? 29.166 4.272 -15.669 1 94.36 220 MET B CA 1
ATOM 8098 C C . MET B 1 220 ? 30.152 5.353 -16.097 1 94.36 220 MET B C 1
ATOM 8100 O O . MET B 1 220 ? 31.342 5.081 -16.271 1 94.36 220 MET B O 1
ATOM 8104 N N . THR B 1 221 ? 29.698 6.495 -16.219 1 94.42 221 THR B N 1
ATOM 8105 C CA . THR B 1 221 ? 30.604 7.609 -16.476 1 94.42 221 THR B CA 1
ATOM 8106 C C . THR B 1 221 ? 30.796 8.452 -15.218 1 94.42 221 THR B C 1
ATOM 8108 O O . THR B 1 221 ? 31.928 8.716 -14.808 1 94.42 221 THR B O 1
ATOM 8111 N N . PHE B 1 222 ? 29.73 8.703 -14.561 1 92.45 222 PHE B N 1
ATOM 8112 C CA . PHE B 1 222 ? 29.764 9.601 -13.413 1 92.45 222 PHE B CA 1
ATOM 8113 C C . PHE B 1 222 ? 30.416 8.922 -12.214 1 92.45 222 PHE B C 1
ATOM 8115 O O . PHE B 1 222 ? 31.285 9.504 -11.561 1 92.45 222 PHE B O 1
ATOM 8122 N N . PHE B 1 223 ? 30.086 7.691 -11.887 1 90.46 223 PHE B N 1
ATOM 8123 C CA . PHE B 1 223 ? 30.504 7.068 -10.637 1 90.46 223 PHE B CA 1
ATOM 8124 C C . PHE B 1 223 ? 31.992 6.737 -10.668 1 90.46 223 PHE B C 1
ATOM 8126 O O . PHE B 1 223 ? 32.691 6.902 -9.666 1 90.46 223 PHE B O 1
ATOM 8133 N N . PRO B 1 224 ? 32.485 6.208 -11.784 1 92.87 224 PRO B N 1
ATOM 8134 C CA . PRO B 1 224 ? 33.936 6.014 -11.805 1 92.87 224 PRO B CA 1
ATOM 8135 C C . PRO B 1 224 ? 34.709 7.309 -11.564 1 92.87 224 PRO B C 1
ATOM 8137 O O . PRO B 1 224 ? 35.722 7.305 -10.86 1 92.87 224 PRO B O 1
ATOM 8140 N N . TRP B 1 225 ? 34.268 8.34 -12.174 1 90.52 225 TRP B N 1
ATOM 8141 C CA . TRP B 1 225 ? 34.875 9.646 -11.942 1 90.52 225 TRP B CA 1
ATOM 8142 C C . TRP B 1 225 ? 34.759 10.048 -10.475 1 90.52 225 TRP B C 1
ATOM 8144 O O . TRP B 1 225 ? 35.726 10.524 -9.877 1 90.52 225 TRP B O 1
ATOM 8154 N N . PHE B 1 226 ? 33.572 9.88 -9.873 1 84.28 226 PHE B N 1
ATOM 8155 C CA . PHE B 1 226 ? 33.302 10.23 -8.484 1 84.28 226 PHE B CA 1
ATOM 8156 C C . PHE B 1 226 ? 34.188 9.424 -7.541 1 84.28 226 PHE B C 1
ATOM 8158 O O . PHE B 1 226 ? 34.681 9.952 -6.542 1 84.28 226 PHE B O 1
ATOM 8165 N N . ILE B 1 227 ? 34.394 8.173 -7.846 1 85.39 227 ILE B N 1
ATOM 8166 C CA . ILE B 1 227 ? 35.225 7.304 -7.021 1 85.39 227 ILE B CA 1
ATOM 8167 C C . ILE B 1 227 ? 36.68 7.763 -7.091 1 85.39 227 ILE B C 1
ATOM 8169 O O . ILE B 1 227 ? 37.361 7.845 -6.066 1 85.39 227 ILE B O 1
ATOM 8173 N N . GLU B 1 228 ? 37.121 8.037 -8.281 1 85.14 228 GLU B N 1
ATOM 8174 C CA . GLU B 1 228 ? 38.504 8.475 -8.45 1 85.14 228 GLU B CA 1
ATOM 8175 C C . GLU B 1 228 ? 38.757 9.796 -7.73 1 85.14 228 GLU B C 1
ATOM 8177 O O . GLU B 1 228 ? 39.796 9.971 -7.09 1 85.14 228 GLU B O 1
ATOM 8182 N N . GLU B 1 229 ? 37.793 10.598 -7.782 1 77.4 229 GLU B N 1
ATOM 8183 C CA . GLU B 1 229 ? 37.958 11.947 -7.249 1 77.4 229 GLU B CA 1
ATOM 8184 C C . GLU B 1 229 ? 37.768 11.97 -5.735 1 77.4 229 GLU B C 1
ATOM 8186 O O . GLU B 1 229 ? 38.497 12.662 -5.023 1 77.4 229 GLU B O 1
ATOM 8191 N N . PHE B 1 230 ? 36.8 11.181 -5.237 1 71.93 230 PHE B N 1
ATOM 8192 C CA . PHE B 1 230 ? 36.427 11.429 -3.849 1 71.93 230 PHE B CA 1
ATOM 8193 C C . PHE B 1 230 ? 36.588 10.166 -3.011 1 71.93 230 PHE B C 1
ATOM 8195 O O . PHE B 1 230 ? 36.932 10.239 -1.83 1 71.93 230 PHE B O 1
ATOM 8202 N N . VAL B 1 231 ? 36.317 9.019 -3.561 1 74.39 231 VAL B N 1
ATOM 8203 C CA . VAL B 1 231 ? 36.221 7.801 -2.764 1 74.39 231 VAL B CA 1
ATOM 8204 C C . VAL B 1 231 ? 37.597 7.152 -2.643 1 74.39 231 VAL B C 1
ATOM 8206 O O . VAL B 1 231 ? 37.941 6.6 -1.595 1 74.39 231 VAL B O 1
ATOM 8209 N N . ALA B 1 232 ? 38.356 7.188 -3.681 1 71.99 232 ALA B N 1
ATOM 8210 C CA . ALA B 1 232 ? 39.638 6.49 -3.747 1 71.99 232 ALA B CA 1
ATOM 8211 C C . ALA B 1 232 ? 40.607 7.024 -2.696 1 71.99 232 ALA B C 1
ATOM 8213 O O . ALA B 1 232 ? 41.523 6.316 -2.271 1 71.99 232 ALA B O 1
ATOM 8214 N N . VAL B 1 233 ? 40.329 8.272 -2.229 1 62.45 233 VAL B N 1
ATOM 8215 C CA . VAL B 1 233 ? 41.262 8.885 -1.29 1 62.45 233 VAL B CA 1
ATOM 8216 C C . VAL B 1 233 ? 40.824 8.59 0.143 1 62.45 233 VAL B C 1
ATOM 8218 O O . VAL B 1 233 ? 41.571 8.839 1.091 1 62.45 233 VAL B O 1
ATOM 8221 N N . THR B 1 234 ? 39.669 7.893 0.216 1 66.6 234 THR B N 1
ATOM 8222 C CA . THR B 1 234 ? 39.163 7.56 1.543 1 66.6 234 THR B CA 1
ATOM 8223 C C . THR B 1 234 ? 39.637 6.174 1.971 1 66.6 234 THR B C 1
ATOM 8225 O O . THR B 1 234 ? 39.9 5.314 1.128 1 66.6 234 THR B O 1
ATOM 8228 N N . PRO B 1 235 ? 39.862 6.104 3.312 1 62.02 235 PRO B N 1
ATOM 8229 C CA . PRO B 1 235 ? 40.277 4.776 3.77 1 62.02 235 PRO B CA 1
ATOM 8230 C C . PRO B 1 235 ? 39.281 3.682 3.39 1 62.02 235 PRO B C 1
ATOM 8232 O O . PRO B 1 235 ? 38.089 3.956 3.233 1 62.02 235 PRO B O 1
ATOM 8235 N N . LEU B 1 236 ? 39.784 2.517 3.176 1 69.09 236 LEU B N 1
ATOM 8236 C CA . LEU B 1 236 ? 39.025 1.368 2.693 1 69.09 236 LEU B CA 1
ATOM 8237 C C . LEU B 1 236 ? 37.839 1.078 3.606 1 69.09 236 LEU B C 1
ATOM 8239 O O . LEU B 1 236 ? 36.78 0.652 3.138 1 69.09 236 LEU B O 1
ATOM 8243 N N . TRP B 1 237 ? 38.098 1.266 4.88 1 64.89 237 TRP B N 1
ATOM 8244 C CA . TRP B 1 237 ? 37.018 0.929 5.801 1 64.89 237 TRP B CA 1
ATOM 8245 C C . TRP B 1 237 ? 35.816 1.844 5.59 1 64.89 237 TRP B C 1
ATOM 8247 O O . TRP B 1 237 ? 34.672 1.434 5.798 1 64.89 237 TRP B O 1
ATOM 8257 N N . LEU B 1 238 ? 36.044 3.067 5.167 1 63.18 238 LEU B N 1
ATOM 8258 C CA . LEU B 1 238 ? 34.954 3.986 4.861 1 63.18 238 LEU B CA 1
ATOM 8259 C C . LEU B 1 238 ? 34.194 3.534 3.619 1 63.18 238 LEU B C 1
ATOM 8261 O O . LEU B 1 238 ? 32.97 3.672 3.55 1 63.18 238 LEU B O 1
ATOM 8265 N N . ASN B 1 239 ? 35.014 2.989 2.704 1 67.16 239 ASN B N 1
ATOM 8266 C CA . ASN B 1 239 ? 34.378 2.432 1.515 1 67.16 239 ASN B CA 1
ATOM 8267 C C . ASN B 1 239 ? 33.501 1.232 1.859 1 67.16 239 ASN B C 1
ATOM 8269 O O . ASN B 1 239 ? 32.422 1.062 1.289 1 67.16 239 ASN B O 1
ATOM 8273 N N . ALA B 1 240 ? 34.031 0.565 2.786 1 70.45 240 ALA B N 1
ATOM 8274 C CA . ALA B 1 240 ? 33.258 -0.586 3.245 1 70.45 240 ALA B CA 1
ATOM 8275 C C . ALA B 1 240 ? 31.969 -0.143 3.932 1 70.45 240 ALA B C 1
ATOM 8277 O O . ALA B 1 240 ? 30.965 -0.858 3.9 1 70.45 240 ALA B O 1
ATOM 8278 N N . LEU B 1 241 ? 32.064 1.05 4.471 1 65.17 241 LEU B N 1
ATOM 8279 C CA . LEU B 1 241 ? 30.897 1.573 5.172 1 65.17 241 LEU B CA 1
ATOM 8280 C C . LEU B 1 241 ? 29.773 1.893 4.193 1 65.17 241 LEU B C 1
ATOM 8282 O O . LEU B 1 241 ? 28.595 1.734 4.52 1 65.17 241 LEU B O 1
ATOM 8286 N N . ILE B 1 242 ? 30.223 2.31 3.01 1 68.95 242 ILE B N 1
ATOM 8287 C CA . ILE B 1 242 ? 29.212 2.567 1.991 1 68.95 242 ILE B CA 1
ATOM 8288 C C . ILE B 1 242 ? 28.468 1.274 1.665 1 68.95 242 ILE B C 1
ATOM 8290 O O . ILE B 1 242 ? 27.239 1.268 1.556 1 68.95 242 ILE B O 1
ATOM 8294 N N . LEU B 1 243 ? 29.221 0.269 1.538 1 74.26 243 LEU B N 1
ATOM 8295 C CA . LEU B 1 243 ? 28.617 -1.03 1.258 1 74.26 243 LEU B CA 1
ATOM 8296 C C . LEU B 1 243 ? 27.781 -1.507 2.44 1 74.26 243 LEU B C 1
ATOM 8298 O O . LEU B 1 243 ? 26.691 -2.053 2.255 1 74.26 243 LEU B O 1
ATOM 8302 N N . PHE B 1 244 ? 28.341 -1.214 3.607 1 67.52 244 PHE B N 1
ATOM 8303 C CA . PHE B 1 244 ? 27.627 -1.619 4.812 1 67.52 244 PHE B CA 1
ATOM 8304 C C . PHE B 1 244 ? 26.312 -0.861 4.943 1 67.52 244 PHE B C 1
ATOM 8306 O O . PHE B 1 244 ? 25.277 -1.453 5.259 1 67.52 244 PHE B O 1
ATOM 8313 N N . LEU B 1 245 ? 26.415 0.426 4.66 1 67.52 245 LEU B N 1
ATOM 8314 C CA . LEU B 1 245 ? 25.204 1.236 4.719 1 67.52 245 LEU B CA 1
ATOM 8315 C C . LEU B 1 245 ? 24.187 0.77 3.681 1 67.52 245 LEU B C 1
ATOM 8317 O O . LEU B 1 245 ? 22.985 0.74 3.954 1 67.52 245 LEU B O 1
ATOM 8321 N N . SER B 1 246 ? 24.741 0.416 2.542 1 70.66 246 SER B N 1
ATOM 8322 C CA . SER B 1 246 ? 23.845 -0.075 1.499 1 70.66 246 SER B CA 1
ATOM 8323 C C . SER B 1 246 ? 23.164 -1.372 1.922 1 70.66 246 SER B C 1
ATOM 8325 O O . SER B 1 246 ? 21.972 -1.563 1.672 1 70.66 246 SER B O 1
ATOM 8327 N N . ILE B 1 247 ? 23.878 -2.185 2.605 1 69.69 247 ILE B N 1
ATOM 8328 C CA . ILE B 1 247 ? 23.325 -3.45 3.077 1 69.69 247 ILE B CA 1
ATOM 8329 C C . ILE B 1 247 ? 22.28 -3.184 4.158 1 69.69 247 ILE B C 1
ATOM 8331 O O . ILE B 1 247 ? 21.226 -3.824 4.181 1 69.69 247 ILE B O 1
ATOM 8335 N N . PHE B 1 248 ? 22.606 -2.218 4.934 1 65.65 248 PHE B N 1
ATOM 8336 C CA . PHE B 1 248 ? 21.679 -1.851 5.997 1 65.65 248 PHE B CA 1
ATOM 8337 C C . PHE B 1 248 ? 20.371 -1.325 5.417 1 65.65 248 PHE B C 1
ATOM 8339 O O . PHE B 1 248 ? 19.289 -1.703 5.87 1 65.65 248 PHE B O 1
ATOM 8346 N N . LEU B 1 249 ? 20.539 -0.438 4.411 1 65.84 249 LEU B N 1
ATOM 8347 C CA . LEU B 1 249 ? 19.345 0.092 3.759 1 65.84 249 LEU B CA 1
ATOM 8348 C C . LEU B 1 249 ? 18.573 -1.019 3.055 1 65.84 249 LEU B C 1
ATOM 8350 O O . LEU B 1 249 ? 17.34 -1.024 3.063 1 65.84 249 LEU B O 1
ATOM 8354 N N . TRP B 1 250 ? 19.324 -1.932 2.546 1 67.93 250 TRP B N 1
ATOM 8355 C CA . TRP B 1 250 ? 18.734 -3.072 1.852 1 67.93 250 TRP B CA 1
ATOM 8356 C C . TRP B 1 250 ? 17.941 -3.946 2.818 1 67.93 250 TRP B C 1
ATOM 8358 O O . TRP B 1 250 ? 16.847 -4.412 2.489 1 67.93 250 TRP B O 1
ATOM 8368 N N . LEU B 1 251 ? 18.391 -4.067 4.009 1 61.39 251 LEU B N 1
ATOM 8369 C CA . LEU B 1 251 ? 17.746 -4.914 5.007 1 61.39 251 LEU B CA 1
ATOM 8370 C C . LEU B 1 251 ? 16.624 -4.162 5.715 1 61.39 251 LEU B C 1
ATOM 8372 O O . LEU B 1 251 ? 15.58 -4.741 6.022 1 61.39 251 LEU B O 1
ATOM 8376 N N . GLY B 1 252 ? 16.885 -2.885 5.929 1 58.68 252 GLY B N 1
ATOM 8377 C CA . GLY B 1 252 ? 16.023 -2.126 6.821 1 58.68 252 GLY B CA 1
ATOM 8378 C C . GLY B 1 252 ? 14.834 -1.503 6.115 1 58.68 252 GLY B C 1
ATOM 8379 O O . GLY B 1 252 ? 13.804 -1.237 6.738 1 58.68 252 GLY B O 1
ATOM 8380 N N . ILE B 1 253 ? 15.048 -1.173 4.803 1 60.62 253 ILE B N 1
ATOM 8381 C CA . ILE B 1 253 ? 13.995 -0.444 4.104 1 60.62 253 ILE B CA 1
ATOM 8382 C C . ILE B 1 253 ? 13.57 -1.219 2.859 1 60.62 253 ILE B C 1
ATOM 8384 O O . ILE B 1 253 ? 14.098 -0.993 1.768 1 60.62 253 ILE B O 1
ATOM 8388 N N . PRO B 1 254 ? 12.589 -1.985 2.968 1 61.38 254 PRO B N 1
ATOM 8389 C CA . PRO B 1 254 ? 12.204 -2.916 1.905 1 61.38 254 PRO B CA 1
ATOM 8390 C C . PRO B 1 254 ? 11.863 -2.208 0.595 1 61.38 254 PRO B C 1
ATOM 8392 O O . PRO B 1 254 ? 12.279 -2.653 -0.477 1 61.38 254 PRO B O 1
ATOM 8395 N N . PRO B 1 255 ? 11.35 -0.929 0.629 1 58.97 255 PRO B N 1
ATOM 8396 C CA . PRO B 1 255 ? 11.014 -0.323 -0.661 1 58.97 255 PRO B CA 1
ATOM 8397 C C . PRO B 1 255 ? 12.248 0.116 -1.447 1 58.97 255 PRO B C 1
ATOM 8399 O O . PRO B 1 255 ? 12.169 0.327 -2.66 1 58.97 255 PRO B O 1
ATOM 8402 N N . LEU B 1 256 ? 13.407 0.102 -0.735 1 63.46 256 LEU B N 1
ATOM 8403 C CA . LEU B 1 256 ? 14.622 0.588 -1.381 1 63.46 256 LEU B CA 1
ATOM 8404 C C . LEU B 1 256 ? 15.502 -0.574 -1.828 1 63.46 256 LEU B C 1
ATOM 8406 O O . LEU B 1 256 ? 16.552 -0.363 -2.44 1 63.46 256 LEU B O 1
ATOM 8410 N N . ARG B 1 257 ? 15.06 -1.721 -1.602 1 66.61 257 ARG B N 1
ATOM 8411 C CA . ARG B 1 257 ? 15.925 -2.869 -1.85 1 66.61 257 ARG B CA 1
ATOM 8412 C C . ARG B 1 257 ? 16.344 -2.933 -3.315 1 66.61 257 ARG B C 1
ATOM 8414 O O . ARG B 1 257 ? 17.518 -3.153 -3.621 1 66.61 257 ARG B O 1
ATOM 8421 N N . GLU B 1 258 ? 15.45 -2.678 -4.195 1 65.16 258 GLU B N 1
ATOM 8422 C CA . GLU B 1 258 ? 15.773 -2.746 -5.617 1 65.16 258 GLU B CA 1
ATOM 8423 C C . GLU B 1 258 ? 16.766 -1.656 -6.01 1 65.16 258 GLU B C 1
ATOM 8425 O O . GLU B 1 258 ? 17.749 -1.926 -6.704 1 65.16 258 GLU B O 1
ATOM 8430 N N . LYS B 1 259 ? 16.463 -0.594 -5.515 1 69.37 259 LYS B N 1
ATOM 8431 C CA . LYS B 1 259 ? 17.308 0.542 -5.874 1 69.37 259 LYS B CA 1
ATOM 8432 C C . LYS B 1 259 ? 18.702 0.403 -5.269 1 69.37 259 LYS B C 1
ATOM 8434 O O . LYS B 1 259 ? 19.703 0.675 -5.934 1 69.37 259 LYS B O 1
ATOM 8439 N N . VAL B 1 260 ? 18.745 -0.153 -4.023 1 70.69 260 VAL B N 1
ATOM 8440 C CA . VAL B 1 260 ? 20.021 -0.322 -3.336 1 70.69 260 VAL B CA 1
ATOM 8441 C C . VAL B 1 260 ? 20.833 -1.421 -4.016 1 70.69 260 VAL B C 1
ATOM 8443 O O . VAL B 1 260 ? 22.05 -1.298 -4.169 1 70.69 260 VAL B O 1
ATOM 8446 N N . SER B 1 261 ? 20.132 -2.456 -4.437 1 72.74 261 SER B N 1
ATOM 8447 C CA . SER B 1 261 ? 20.832 -3.523 -5.145 1 72.74 261 SER B CA 1
ATOM 8448 C C . SER B 1 261 ? 21.434 -3.017 -6.451 1 72.74 261 SER B C 1
ATOM 8450 O O . SER B 1 261 ? 22.578 -3.338 -6.779 1 72.74 261 SER B O 1
ATOM 8452 N N . LEU B 1 262 ? 20.671 -2.284 -7.095 1 73.01 262 LEU B N 1
ATOM 8453 C CA . LEU B 1 262 ? 21.174 -1.72 -8.343 1 73.01 262 LEU B CA 1
ATOM 8454 C C . LEU B 1 262 ? 22.346 -0.78 -8.082 1 73.01 262 LEU B C 1
ATOM 8456 O O . LEU B 1 262 ? 23.325 -0.778 -8.832 1 73.01 262 LEU B O 1
ATOM 8460 N N . ILE B 1 263 ? 22.222 -0.071 -7.011 1 75.1 263 ILE B N 1
ATOM 8461 C CA . ILE B 1 263 ? 23.278 0.876 -6.671 1 75.1 263 ILE B CA 1
ATOM 8462 C C . ILE B 1 263 ? 24.556 0.118 -6.318 1 75.1 263 ILE B C 1
ATOM 8464 O O . ILE B 1 263 ? 25.657 0.545 -6.674 1 75.1 263 ILE B O 1
ATOM 8468 N N . ILE B 1 264 ? 24.372 -1.004 -5.701 1 77.41 264 ILE B N 1
ATOM 8469 C CA . ILE B 1 264 ? 25.537 -1.801 -5.334 1 77.41 264 ILE B CA 1
ATOM 8470 C C . ILE B 1 264 ? 26.2 -2.356 -6.592 1 77.41 264 ILE B C 1
ATOM 8472 O O . ILE B 1 264 ? 27.426 -2.315 -6.725 1 77.41 264 ILE B O 1
ATOM 8476 N N . ILE B 1 265 ? 25.383 -2.834 -7.47 1 78.74 265 ILE B N 1
ATOM 8477 C CA . ILE B 1 265 ? 25.922 -3.38 -8.711 1 78.74 265 ILE B CA 1
ATOM 8478 C C . ILE B 1 265 ? 26.621 -2.275 -9.499 1 78.74 265 ILE B C 1
ATOM 8480 O O . ILE B 1 265 ? 27.739 -2.462 -9.985 1 78.74 265 ILE B O 1
ATOM 8484 N N . VAL B 1 266 ? 25.948 -1.212 -9.545 1 82.58 266 VAL B N 1
ATOM 8485 C CA . VAL B 1 266 ? 26.507 -0.077 -10.272 1 82.58 266 VAL B CA 1
ATOM 8486 C C . VAL B 1 266 ? 27.802 0.379 -9.603 1 82.58 266 VAL B C 1
ATOM 8488 O O . VAL B 1 266 ? 28.777 0.707 -10.282 1 82.58 266 VAL B O 1
ATOM 8491 N N . TYR B 1 267 ? 27.774 0.361 -8.331 1 84.11 267 TYR B N 1
ATOM 8492 C CA . TYR B 1 267 ? 28.953 0.77 -7.575 1 84.11 267 TYR B CA 1
ATOM 8493 C C . TYR B 1 267 ? 30.117 -0.181 -7.825 1 84.11 267 TYR B C 1
ATOM 8495 O O . TYR B 1 267 ? 31.253 0.257 -8.021 1 84.11 267 TYR B O 1
ATOM 8503 N N . LEU B 1 268 ? 29.876 -1.429 -7.934 1 85.04 268 LEU B N 1
ATOM 8504 C CA . LEU B 1 268 ? 30.927 -2.412 -8.173 1 85.04 268 LEU B CA 1
ATOM 8505 C C . LEU B 1 268 ? 31.42 -2.341 -9.615 1 85.04 268 LEU B C 1
ATOM 8507 O O . LEU B 1 268 ? 32.622 -2.443 -9.87 1 85.04 268 LEU B O 1
ATOM 8511 N N . TYR B 1 269 ? 30.466 -2.176 -10.517 1 90.66 269 TYR B N 1
ATOM 8512 C CA . TYR B 1 269 ? 30.841 -2.006 -11.917 1 90.66 269 TYR B CA 1
ATOM 8513 C C . TYR B 1 269 ? 31.7 -0.761 -12.103 1 90.66 269 TYR B C 1
ATOM 8515 O O . TYR B 1 269 ? 32.621 -0.752 -12.922 1 90.66 269 TYR B O 1
ATOM 8523 N N . ALA B 1 270 ? 31.35 0.188 -11.304 1 91.46 270 ALA B N 1
ATOM 8524 C CA . ALA B 1 270 ? 32.059 1.459 -11.426 1 91.46 270 ALA B CA 1
ATOM 8525 C C . ALA B 1 270 ? 33.536 1.298 -11.077 1 91.46 270 ALA B C 1
ATOM 8527 O O . ALA B 1 270 ? 34.392 1.988 -11.638 1 91.46 270 ALA B O 1
ATOM 8528 N N . TYR B 1 271 ? 33.892 0.404 -10.224 1 90.71 271 TYR B N 1
ATOM 8529 C CA . TYR B 1 271 ? 35.288 0.156 -9.879 1 90.71 271 TYR B CA 1
ATOM 8530 C C . TYR B 1 271 ? 36.033 -0.484 -11.044 1 90.71 271 TYR B C 1
ATOM 8532 O O . TYR B 1 271 ? 37.21 -0.195 -11.269 1 90.71 271 TYR B O 1
ATOM 8540 N N . VAL B 1 272 ? 35.292 -1.305 -11.739 1 93.6 272 VAL B N 1
ATOM 8541 C CA . VAL B 1 272 ? 35.915 -1.957 -12.886 1 93.6 272 VAL B CA 1
ATOM 8542 C C . VAL B 1 272 ? 36.154 -0.934 -13.995 1 93.6 272 VAL B C 1
ATOM 8544 O O . VAL B 1 272 ? 37.21 -0.935 -14.632 1 93.6 272 VAL B O 1
ATOM 8547 N N . VAL B 1 273 ? 35.211 -0.106 -14.161 1 94.82 273 VAL B N 1
ATOM 8548 C CA . VAL B 1 273 ? 35.348 0.932 -15.177 1 94.82 273 VAL B CA 1
ATOM 8549 C C . VAL B 1 273 ? 36.469 1.893 -14.787 1 94.82 273 VAL B C 1
ATOM 8551 O O . VAL B 1 273 ? 37.28 2.284 -15.629 1 94.82 273 VAL B O 1
ATOM 8554 N N . LYS B 1 274 ? 36.466 2.273 -13.533 1 93.66 274 LYS B N 1
ATOM 8555 C CA . LYS B 1 274 ? 37.552 3.121 -13.05 1 93.66 274 LYS B CA 1
ATOM 8556 C C . LYS B 1 274 ? 38.911 2.48 -13.321 1 93.66 274 LYS B C 1
ATOM 8558 O O . LYS B 1 274 ? 39.849 3.158 -13.746 1 93.66 274 LYS B O 1
ATOM 8563 N N . TRP B 1 275 ? 39.02 1.225 -13.105 1 92.94 275 TRP B N 1
ATOM 8564 C CA . TRP B 1 275 ? 40.256 0.472 -13.296 1 92.94 275 TRP B CA 1
ATOM 8565 C C . TRP B 1 275 ? 40.723 0.551 -14.745 1 92.94 275 TRP B C 1
ATOM 8567 O O . TRP B 1 275 ? 41.911 0.753 -15.01 1 92.94 275 TRP B O 1
ATOM 8577 N N . ARG B 1 276 ? 39.855 0.463 -15.665 1 93.85 276 ARG B N 1
ATOM 8578 C CA . ARG B 1 276 ? 40.176 0.468 -17.088 1 93.85 276 ARG B CA 1
ATOM 8579 C C . ARG B 1 276 ? 40.42 1.888 -17.589 1 93.85 276 ARG B C 1
ATOM 8581 O O . ARG B 1 276 ? 41.32 2.12 -18.399 1 93.85 276 ARG B O 1
ATOM 8588 N N . VAL B 1 277 ? 39.673 2.795 -17.131 1 93.38 277 VAL B N 1
ATOM 8589 C CA . VAL B 1 277 ? 39.703 4.157 -17.652 1 93.38 277 VAL B CA 1
ATOM 8590 C C . VAL B 1 277 ? 40.909 4.902 -17.084 1 93.38 277 VAL B C 1
ATOM 8592 O O . VAL B 1 277 ? 41.683 5.505 -17.831 1 93.38 277 VAL B O 1
ATOM 8595 N N . TYR B 1 278 ? 41.124 4.878 -15.779 1 90.8 278 TYR B N 1
ATOM 8596 C CA . TYR B 1 278 ? 42.159 5.676 -15.131 1 90.8 278 TYR B CA 1
ATOM 8597 C C . TYR B 1 278 ? 43.437 4.867 -14.946 1 90.8 278 TYR B C 1
ATOM 8599 O O . TYR B 1 278 ? 44.495 5.425 -14.647 1 90.8 278 TYR B O 1
ATOM 8607 N N . LYS B 1 279 ? 43.365 3.546 -15.084 1 89.94 279 LYS B N 1
ATOM 8608 C CA . LYS B 1 279 ? 44.514 2.645 -15.065 1 89.94 279 LYS B CA 1
ATOM 8609 C C . LYS B 1 279 ? 45.267 2.741 -13.741 1 89.94 279 LYS B C 1
ATOM 8611 O O . LYS B 1 279 ? 46.499 2.716 -13.718 1 89.94 279 LYS B O 1
ATOM 8616 N N . THR B 1 280 ? 44.436 3.051 -12.717 1 85.54 280 THR B N 1
ATOM 8617 C CA . THR B 1 280 ? 44.97 3.058 -11.359 1 85.54 280 THR B CA 1
ATOM 8618 C C . THR B 1 280 ? 44.574 1.786 -10.616 1 85.54 280 THR B C 1
ATOM 8620 O O . THR B 1 280 ? 43.724 1.025 -11.085 1 85.54 280 THR B O 1
ATOM 8623 N N . ALA B 1 281 ? 45.253 1.545 -9.542 1 83.07 281 ALA B N 1
ATOM 8624 C CA . ALA B 1 281 ? 44.986 0.326 -8.783 1 83.07 281 ALA B CA 1
ATOM 8625 C C . ALA B 1 281 ? 43.613 0.384 -8.119 1 83.07 281 ALA B C 1
ATOM 8627 O O . ALA B 1 281 ? 43.174 1.448 -7.678 1 83.07 281 ALA B O 1
ATOM 8628 N N . VAL B 1 282 ? 42.92 -0.701 -8.253 1 83.4 282 VAL B N 1
ATOM 8629 C CA . VAL B 1 282 ? 41.649 -0.868 -7.557 1 83.4 282 VAL B CA 1
ATOM 8630 C C . VAL B 1 282 ? 41.75 -2.025 -6.566 1 83.4 282 VAL B C 1
ATOM 8632 O O . VAL B 1 282 ? 42.115 -3.142 -6.941 1 83.4 282 VAL B O 1
ATOM 8635 N N . LEU B 1 283 ? 41.408 -1.789 -5.318 1 74.68 283 LEU B N 1
ATOM 8636 C CA . LEU B 1 283 ? 41.495 -2.788 -4.258 1 74.68 283 LEU B CA 1
ATOM 8637 C C . LEU B 1 283 ? 42.854 -3.479 -4.273 1 74.68 283 LEU B C 1
ATOM 8639 O O . LEU B 1 283 ? 42.93 -4.71 -4.245 1 74.68 283 LEU B O 1
ATOM 8643 N N . TYR B 1 284 ? 43.876 -2.835 -4.571 1 73.8 284 TYR B N 1
ATOM 8644 C CA . TYR B 1 284 ? 45.272 -3.254 -4.512 1 73.8 284 TYR B CA 1
ATOM 8645 C C . TYR B 1 284 ? 45.655 -4.052 -5.752 1 73.8 284 TYR B C 1
ATOM 8647 O O . TYR B 1 284 ? 46.737 -4.64 -5.81 1 73.8 284 TYR B O 1
ATOM 8655 N N . VAL B 1 285 ? 44.731 -4.089 -6.741 1 85.52 285 VAL B N 1
ATOM 8656 C CA . VAL B 1 285 ? 45.07 -4.748 -7.998 1 85.52 285 VAL B CA 1
ATOM 8657 C C . VAL B 1 285 ? 45.584 -3.718 -9 1 85.52 285 VAL B C 1
ATOM 8659 O O . VAL B 1 285 ? 44.832 -2.847 -9.445 1 85.52 285 VAL B O 1
ATOM 8662 N N . VAL B 1 286 ? 46.784 -3.859 -9.365 1 87.32 286 VAL B N 1
ATOM 8663 C CA . VAL B 1 286 ? 47.429 -2.932 -10.289 1 87.32 286 VAL B CA 1
ATOM 8664 C C . VAL B 1 286 ? 46.965 -3.216 -11.716 1 87.32 286 VAL B C 1
ATOM 8666 O O . VAL B 1 286 ? 46.822 -4.376 -12.109 1 87.32 286 VAL B O 1
ATOM 8669 N N . TYR B 1 287 ? 46.75 -2.225 -12.482 1 90.79 287 TYR B N 1
ATOM 8670 C CA . TYR B 1 287 ? 46.256 -2.363 -13.847 1 90.79 287 TYR B CA 1
ATOM 8671 C C . TYR B 1 287 ? 47.389 -2.718 -14.803 1 90.79 287 TYR B C 1
ATOM 8673 O O . TYR B 1 287 ? 48.451 -2.092 -14.777 1 90.79 287 TYR B O 1
ATOM 8681 N N . THR B 1 288 ? 47.248 -3.778 -15.549 1 88.39 288 THR B N 1
ATOM 8682 C CA . THR B 1 288 ? 48.054 -4.1 -16.721 1 88.39 288 THR B CA 1
ATOM 8683 C C . THR B 1 288 ? 47.17 -4.566 -17.874 1 88.39 288 THR B C 1
ATOM 8685 O O . THR B 1 288 ? 46.078 -5.093 -17.652 1 88.39 288 THR B O 1
ATOM 8688 N N . GLU B 1 289 ? 47.583 -4.304 -19.088 1 86.41 289 GLU B N 1
ATOM 8689 C CA . GLU B 1 289 ? 46.798 -4.725 -20.245 1 86.41 289 GLU B CA 1
ATOM 8690 C C . GLU B 1 289 ? 46.625 -6.241 -20.273 1 86.41 289 GLU B C 1
ATOM 8692 O O . GLU B 1 289 ? 45.585 -6.745 -20.701 1 86.41 289 GLU B O 1
ATOM 8697 N N . ARG B 1 290 ? 47.617 -6.961 -19.798 1 85.5 290 ARG B N 1
ATOM 8698 C CA . ARG B 1 290 ? 47.554 -8.418 -19.766 1 85.5 290 ARG B CA 1
ATOM 8699 C C . ARG B 1 290 ? 46.524 -8.899 -18.749 1 85.5 290 ARG B C 1
ATOM 8701 O O . ARG B 1 290 ? 45.782 -9.849 -19.011 1 85.5 290 ARG B O 1
ATOM 8708 N N . ARG B 1 291 ? 46.518 -8.299 -17.6 1 90.5 291 ARG B N 1
ATOM 8709 C CA . ARG B 1 291 ? 45.546 -8.672 -16.577 1 90.5 291 ARG B CA 1
ATOM 8710 C C . ARG B 1 291 ? 44.124 -8.375 -17.04 1 90.5 291 ARG B C 1
ATOM 8712 O O . ARG B 1 291 ? 43.211 -9.17 -16.807 1 90.5 291 ARG B O 1
ATOM 8719 N N . PHE B 1 292 ? 43.959 -7.235 -17.679 1 92.06 292 PHE B N 1
ATOM 8720 C CA . PHE B 1 292 ? 42.634 -6.882 -18.175 1 92.06 292 PHE B CA 1
ATOM 8721 C C . PHE B 1 292 ? 42.167 -7.88 -19.228 1 92.06 292 PHE B C 1
ATOM 8723 O O . PHE B 1 292 ? 40.998 -8.272 -19.244 1 92.06 292 PHE B O 1
ATOM 8730 N N . ALA B 1 293 ? 43.108 -8.338 -20.122 1 90.39 293 ALA B N 1
ATOM 8731 C CA . ALA B 1 293 ? 42.785 -9.32 -21.153 1 90.39 293 ALA B CA 1
ATOM 8732 C C . ALA B 1 293 ? 42.395 -10.659 -20.534 1 90.39 293 ALA B C 1
ATOM 8734 O O . ALA B 1 293 ? 41.496 -11.342 -21.031 1 90.39 293 ALA B O 1
ATOM 8735 N N . LEU B 1 294 ? 43.058 -10.976 -19.473 1 91.13 294 LEU B N 1
ATOM 8736 C CA . LEU B 1 294 ? 42.729 -12.207 -18.763 1 91.13 294 LEU B CA 1
ATOM 8737 C C . LEU B 1 294 ? 41.321 -12.14 -18.182 1 91.13 294 LEU B C 1
ATOM 8739 O O . LEU B 1 294 ? 40.56 -13.106 -18.275 1 91.13 294 LEU B O 1
ATOM 8743 N N . PHE B 1 295 ? 41.005 -11.041 -17.594 1 92.65 295 PHE B N 1
ATOM 8744 C CA . PHE B 1 295 ? 39.683 -10.896 -16.999 1 92.65 295 PHE B CA 1
ATOM 8745 C C . PHE B 1 295 ? 38.608 -10.827 -18.077 1 92.65 295 PHE B C 1
ATOM 8747 O O . PHE B 1 295 ? 37.484 -11.29 -17.871 1 92.65 295 PHE B O 1
ATOM 8754 N N . MET B 1 296 ? 38.905 -10.291 -19.235 1 92.35 296 MET B N 1
ATOM 8755 C CA . MET B 1 296 ? 37.998 -10.322 -20.379 1 92.35 296 MET B CA 1
ATOM 8756 C C . MET B 1 296 ? 37.711 -11.757 -20.807 1 92.35 296 MET B C 1
ATOM 8758 O O . MET B 1 296 ? 36.576 -12.093 -21.15 1 92.35 296 MET B O 1
ATOM 8762 N N . TRP B 1 297 ? 38.745 -12.559 -20.756 1 93.17 297 TRP B N 1
ATOM 8763 C CA . TRP B 1 297 ? 38.601 -13.971 -21.095 1 93.17 297 TRP B CA 1
ATOM 8764 C C . TRP B 1 297 ? 37.691 -14.681 -20.098 1 93.17 297 TRP B C 1
ATOM 8766 O O . TRP B 1 297 ? 36.788 -15.422 -20.491 1 93.17 297 TRP B O 1
ATOM 8776 N N . ILE B 1 298 ? 37.9 -14.478 -18.861 1 92.8 298 ILE B N 1
ATOM 8777 C CA . ILE B 1 298 ? 37.066 -15.067 -17.82 1 92.8 298 ILE B CA 1
ATOM 8778 C C . ILE B 1 298 ? 35.622 -14.601 -17.99 1 92.8 298 ILE B C 1
ATOM 8780 O O . ILE B 1 298 ? 34.687 -15.393 -17.848 1 92.8 298 ILE B O 1
ATOM 8784 N N . SER B 1 299 ? 35.46 -13.353 -18.312 1 92.31 299 SER B N 1
ATOM 8785 C CA . SER B 1 299 ? 34.132 -12.8 -18.554 1 92.31 299 SER B CA 1
ATOM 8786 C C . SER B 1 299 ? 33.438 -13.513 -19.71 1 92.31 299 SER B C 1
ATOM 8788 O O . SER B 1 299 ? 32.246 -13.817 -19.632 1 92.31 299 SER B O 1
ATOM 8790 N N . GLY B 1 300 ? 34.191 -13.772 -20.741 1 91.11 300 GLY B N 1
ATOM 8791 C CA . GLY B 1 300 ? 33.632 -14.492 -21.874 1 91.11 300 GLY B CA 1
ATOM 8792 C C . GLY B 1 300 ? 33.154 -15.887 -21.517 1 91.11 300 GLY B C 1
ATOM 8793 O O . GLY B 1 300 ? 32.086 -16.315 -21.959 1 91.11 300 GLY B O 1
ATOM 8794 N N . ILE B 1 301 ? 33.869 -16.54 -20.694 1 91.64 301 ILE B N 1
ATOM 8795 C CA . ILE B 1 301 ? 33.51 -17.887 -20.263 1 91.64 301 ILE B CA 1
ATOM 8796 C C . ILE B 1 301 ? 32.251 -17.834 -19.401 1 91.64 301 ILE B C 1
ATOM 8798 O O . ILE B 1 301 ? 31.352 -18.666 -19.552 1 91.64 301 ILE B O 1
ATOM 8802 N N . LEU B 1 302 ? 32.195 -16.917 -18.579 1 91.87 302 LEU B N 1
ATOM 8803 C CA . LEU B 1 302 ? 31.041 -16.796 -17.694 1 91.87 302 LEU B CA 1
ATOM 8804 C C . LEU B 1 302 ? 29.78 -16.467 -18.486 1 91.87 302 LEU B C 1
ATOM 8806 O O . LEU B 1 302 ? 28.704 -16.995 -18.196 1 91.87 302 LEU B O 1
ATOM 8810 N N . ILE B 1 303 ? 29.92 -15.654 -19.476 1 91.42 303 ILE B N 1
ATOM 8811 C CA . ILE B 1 303 ? 28.773 -15.31 -20.309 1 91.42 303 ILE B CA 1
ATOM 8812 C C . ILE B 1 303 ? 28.313 -16.54 -21.088 1 91.42 303 ILE B C 1
ATOM 8814 O O . ILE B 1 303 ? 27.112 -16.754 -21.271 1 91.42 303 ILE B O 1
ATOM 8818 N N . TRP B 1 304 ? 29.26 -17.324 -21.464 1 89.73 304 TRP B N 1
ATOM 8819 C CA . TRP B 1 304 ? 28.938 -18.543 -22.2 1 89.73 304 TRP B CA 1
ATOM 8820 C C . TRP B 1 304 ? 28.22 -19.546 -21.303 1 89.73 304 TRP B C 1
ATOM 8822 O O . TRP B 1 304 ? 27.35 -20.289 -21.765 1 89.73 304 TRP B O 1
ATOM 8832 N N . MET B 1 305 ? 28.506 -19.566 -20.058 1 88.8 305 MET B N 1
ATOM 8833 C CA . MET B 1 305 ? 27.923 -20.511 -19.109 1 88.8 305 MET B CA 1
ATOM 8834 C C . MET B 1 305 ? 26.641 -19.95 -18.502 1 88.8 305 MET B C 1
ATOM 8836 O O . MET B 1 305 ? 25.94 -20.649 -17.768 1 88.8 305 MET B O 1
ATOM 8840 N N . CYS B 1 306 ? 26.316 -18.832 -18.881 1 88.03 306 CYS B N 1
ATOM 8841 C CA . CYS B 1 306 ? 25.204 -18.119 -18.262 1 88.03 306 CYS B CA 1
ATOM 8842 C C . CYS B 1 306 ? 23.899 -18.884 -18.442 1 88.03 306 CYS B C 1
ATOM 8844 O O . CYS B 1 306 ? 23.102 -18.99 -17.508 1 88.03 306 CYS B O 1
ATOM 8846 N N . PRO B 1 307 ? 23.613 -19.529 -19.614 1 85.52 307 PRO B N 1
ATOM 8847 C CA . PRO B 1 307 ? 22.361 -20.279 -19.741 1 85.52 307 PRO B CA 1
ATOM 8848 C C . PRO B 1 307 ? 22.272 -21.447 -18.762 1 85.52 307 PRO B C 1
ATOM 8850 O O . PRO B 1 307 ? 21.186 -21.761 -18.268 1 85.52 307 PRO B O 1
ATOM 8853 N N . PHE B 1 308 ? 23.397 -21.967 -18.461 1 84.71 308 PHE B N 1
ATOM 8854 C CA . PHE B 1 308 ? 23.429 -23.093 -17.535 1 84.71 308 PHE B CA 1
ATOM 8855 C C . PHE B 1 308 ? 23.195 -22.625 -16.104 1 84.71 308 PHE B C 1
ATOM 8857 O O . PHE B 1 308 ? 22.324 -23.15 -15.408 1 84.71 308 PHE B O 1
ATOM 8864 N N . PHE B 1 309 ? 23.906 -21.641 -15.721 1 87.69 309 PHE B N 1
ATOM 8865 C CA . PHE B 1 309 ? 23.764 -21.113 -14.369 1 87.69 309 PHE B CA 1
ATOM 8866 C C . PHE B 1 309 ? 22.401 -20.456 -14.185 1 87.69 309 PHE B C 1
ATOM 8868 O O . PHE B 1 309 ? 21.8 -20.552 -13.113 1 87.69 309 PHE B O 1
ATOM 8875 N N . GLY B 1 310 ? 22.01 -19.855 -15.231 1 86.92 310 GLY B N 1
ATOM 8876 C CA . GLY B 1 310 ? 20.728 -19.171 -15.163 1 86.92 310 GLY B CA 1
ATOM 8877 C C . GLY B 1 310 ? 19.554 -20.118 -15.003 1 86.92 310 GLY B C 1
ATOM 8878 O O . GLY B 1 310 ? 18.662 -19.877 -14.187 1 86.92 310 GLY B O 1
ATOM 8879 N N . GLU B 1 311 ? 19.541 -21.163 -15.686 1 85.73 311 GLU B N 1
ATOM 8880 C CA . GLU B 1 311 ? 18.469 -22.148 -15.584 1 85.73 311 GLU B CA 1
ATOM 8881 C C . GLU B 1 311 ? 18.482 -22.839 -14.224 1 85.73 311 GLU B C 1
ATOM 8883 O O . GLU B 1 311 ? 17.426 -23.101 -13.645 1 85.73 311 GLU B O 1
ATOM 8888 N N . LEU B 1 312 ? 19.646 -23.154 -13.844 1 86.91 312 LEU B N 1
ATOM 8889 C CA . LEU B 1 312 ? 19.77 -23.763 -12.525 1 86.91 312 LEU B CA 1
ATOM 8890 C C . LEU B 1 312 ? 19.248 -22.825 -11.441 1 86.91 312 LEU B C 1
ATOM 8892 O O . LEU B 1 312 ? 18.524 -23.253 -10.54 1 86.91 312 LEU B O 1
ATOM 8896 N N . GLN B 1 313 ? 19.614 -21.644 -11.585 1 89.69 313 GLN B N 1
ATOM 8897 C CA . GLN B 1 313 ? 19.202 -20.644 -10.606 1 89.69 313 GLN B CA 1
ATOM 8898 C C . GLN B 1 313 ? 17.685 -20.486 -10.585 1 89.69 313 GLN B C 1
ATOM 8900 O O . GLN B 1 313 ? 17.084 -20.351 -9.517 1 89.69 313 GLN B O 1
ATOM 8905 N N . ARG B 1 314 ? 17.091 -20.594 -11.637 1 86.45 314 ARG B N 1
ATOM 8906 C CA . ARG B 1 314 ? 15.662 -20.331 -11.771 1 86.45 314 ARG B CA 1
ATOM 8907 C C . ARG B 1 314 ? 14.839 -21.521 -11.289 1 86.45 314 ARG B C 1
ATOM 8909 O O . ARG B 1 314 ? 13.734 -21.348 -10.77 1 86.45 314 ARG B O 1
ATOM 8916 N N . ASN B 1 315 ? 15.363 -22.688 -11.367 1 88.35 315 ASN B N 1
ATOM 8917 C CA . ASN B 1 315 ? 14.555 -23.877 -11.122 1 88.35 315 ASN B CA 1
ATOM 8918 C C . ASN B 1 315 ? 14.914 -24.534 -9.792 1 88.35 315 ASN B C 1
ATOM 8920 O O . ASN B 1 315 ? 14.16 -25.365 -9.282 1 88.35 315 ASN B O 1
ATOM 8924 N N . ALA B 1 316 ? 16.025 -24.158 -9.285 1 88.89 316 ALA B N 1
ATOM 8925 C CA . ALA B 1 316 ? 16.567 -24.881 -8.137 1 88.89 316 ALA B CA 1
ATOM 8926 C C . ALA B 1 316 ? 15.587 -24.866 -6.967 1 88.89 316 ALA B C 1
ATOM 8928 O O . ALA B 1 316 ? 15.334 -25.902 -6.348 1 88.89 316 ALA B O 1
ATOM 8929 N N . ILE B 1 317 ? 15.04 -23.778 -6.735 1 90.67 317 ILE B N 1
ATOM 8930 C CA . ILE B 1 317 ? 14.157 -23.666 -5.579 1 90.67 317 ILE B CA 1
ATOM 8931 C C . ILE B 1 317 ? 12.866 -24.438 -5.841 1 90.67 317 ILE B C 1
ATOM 8933 O O . ILE B 1 317 ? 12.347 -25.112 -4.947 1 90.67 317 ILE B O 1
ATOM 8937 N N . HIS B 1 318 ? 12.35 -24.341 -6.994 1 91.92 318 HIS B N 1
ATOM 8938 C CA . HIS B 1 318 ? 11.15 -25.09 -7.351 1 91.92 318 HIS B CA 1
ATOM 8939 C C . HIS B 1 318 ? 11.378 -26.592 -7.219 1 91.92 318 HIS B C 1
ATOM 8941 O O . HIS B 1 318 ? 10.538 -27.305 -6.666 1 91.92 318 HIS B O 1
ATOM 8947 N N . ILE B 1 319 ? 12.455 -27.051 -7.714 1 89.73 319 ILE B N 1
ATOM 8948 C CA . ILE B 1 319 ? 12.762 -28.477 -7.701 1 89.73 319 ILE B CA 1
ATOM 8949 C C . ILE B 1 319 ? 12.938 -28.954 -6.262 1 89.73 319 ILE B C 1
ATOM 8951 O O . ILE B 1 319 ? 12.497 -30.049 -5.905 1 89.73 319 ILE B O 1
ATOM 8955 N N . PHE B 1 320 ? 13.575 -28.19 -5.528 1 88.39 320 PHE B N 1
ATOM 8956 C CA . PHE B 1 320 ? 13.751 -28.545 -4.125 1 88.39 320 PHE B CA 1
ATOM 8957 C C . PHE B 1 320 ? 12.405 -28.626 -3.415 1 88.39 320 PHE B C 1
ATOM 8959 O O . PHE B 1 320 ? 12.152 -29.565 -2.657 1 88.39 320 PHE B O 1
ATOM 8966 N N . ASN B 1 321 ? 11.591 -27.645 -3.615 1 90 321 ASN B N 1
ATOM 8967 C CA . ASN B 1 321 ? 10.261 -27.648 -3.015 1 90 321 ASN B CA 1
ATOM 8968 C C . ASN B 1 321 ? 9.454 -28.869 -3.447 1 90 321 ASN B C 1
ATOM 8970 O O . ASN B 1 321 ? 8.808 -29.516 -2.62 1 90 321 ASN B O 1
ATOM 8974 N N . ARG B 1 322 ? 9.465 -29.164 -4.691 1 90.62 322 ARG B N 1
ATOM 8975 C CA . ARG B 1 322 ? 8.782 -30.338 -5.224 1 90.62 322 ARG B CA 1
ATOM 8976 C C . ARG B 1 322 ? 9.284 -31.614 -4.556 1 90.62 322 ARG B C 1
ATOM 8978 O O . ARG B 1 322 ? 8.488 -32.466 -4.156 1 90.62 322 ARG B O 1
ATOM 8985 N N . TRP B 1 323 ? 10.511 -31.705 -4.441 1 87.2 323 TRP B N 1
ATOM 8986 C CA . TRP B 1 323 ? 11.13 -32.882 -3.841 1 87.2 323 TRP B CA 1
ATOM 8987 C C . TRP B 1 323 ? 10.703 -33.04 -2.386 1 87.2 323 TRP B C 1
ATOM 8989 O O . TRP B 1 323 ? 10.373 -34.144 -1.946 1 87.2 323 TRP B O 1
ATOM 8999 N N . ARG B 1 324 ? 10.689 -32.036 -1.677 1 87.15 324 ARG B N 1
ATOM 9000 C CA . ARG B 1 324 ? 10.346 -32.088 -0.259 1 87.15 324 ARG B CA 1
ATOM 9001 C C . ARG B 1 324 ? 8.881 -32.464 -0.064 1 87.15 324 ARG B C 1
ATOM 9003 O O . ARG B 1 324 ? 8.545 -33.223 0.847 1 87.15 324 ARG B O 1
ATOM 9010 N N . LEU B 1 325 ? 8.028 -31.967 -0.846 1 90.2 325 LEU B N 1
ATOM 9011 C CA . LEU B 1 325 ? 6.602 -32.25 -0.731 1 90.2 325 LEU B CA 1
ATOM 9012 C C . LEU B 1 325 ? 6.296 -33.682 -1.158 1 90.2 325 LEU B C 1
ATOM 9014 O O . LEU B 1 325 ? 5.461 -34.352 -0.545 1 90.2 325 LEU B O 1
ATOM 9018 N N . LEU B 1 326 ? 6.957 -34.113 -2.165 1 88.04 326 LEU B N 1
ATOM 9019 C CA . LEU B 1 326 ? 6.802 -35.493 -2.612 1 88.04 326 LEU B CA 1
ATOM 9020 C C . LEU B 1 326 ? 7.212 -36.468 -1.514 1 88.04 326 LEU B C 1
ATOM 9022 O O . LEU B 1 326 ? 6.5 -37.437 -1.24 1 88.04 326 LEU B O 1
ATOM 9026 N N . ARG B 1 327 ? 8.257 -36.168 -0.924 1 84.08 327 ARG B N 1
ATOM 9027 C CA . ARG B 1 327 ? 8.786 -37.04 0.12 1 84.08 327 ARG B CA 1
ATOM 9028 C C . ARG B 1 327 ? 7.879 -37.038 1.346 1 84.08 327 ARG B C 1
ATOM 9030 O O . ARG B 1 327 ? 7.737 -38.06 2.02 1 84.08 327 ARG B O 1
ATOM 9037 N N . ALA B 1 328 ? 7.26 -36.009 1.541 1 88.31 328 ALA B N 1
ATOM 9038 C CA . ALA B 1 328 ? 6.456 -35.866 2.752 1 88.31 328 ALA B CA 1
ATOM 9039 C C . ALA B 1 328 ? 5.096 -36.54 2.591 1 88.31 328 ALA B C 1
ATOM 9041 O O . ALA B 1 328 ? 4.609 -37.197 3.514 1 88.31 328 ALA B O 1
ATOM 9042 N N . PHE B 1 329 ? 4.485 -36.528 1.39 1 91.28 329 PHE B N 1
ATOM 9043 C CA . PHE B 1 329 ? 3.062 -36.846 1.385 1 91.28 329 PHE B CA 1
ATOM 9044 C C . PHE B 1 329 ? 2.763 -37.973 0.404 1 91.28 329 PHE B C 1
ATOM 9046 O O . PHE B 1 329 ? 1.758 -38.673 0.542 1 91.28 329 PHE B O 1
ATOM 9053 N N . TYR B 1 330 ? 3.534 -38.141 -0.568 1 90.8 330 TYR B N 1
ATOM 9054 C CA . TYR B 1 330 ? 3.232 -39.138 -1.589 1 90.8 330 TYR B CA 1
ATOM 9055 C C . TYR B 1 330 ? 3.561 -40.541 -1.096 1 90.8 330 TYR B C 1
ATOM 9057 O O . TYR B 1 330 ? 4.174 -40.706 -0.038 1 90.8 330 TYR B O 1
ATOM 9065 N N . SER B 1 331 ? 3.093 -41.57 -1.827 1 88.8 331 SER B N 1
ATOM 9066 C CA . SER B 1 331 ? 3.303 -42.97 -1.473 1 88.8 331 SER B CA 1
ATOM 9067 C C . SER B 1 331 ? 4.777 -43.35 -1.572 1 88.8 331 SER B C 1
ATOM 9069 O O . SER B 1 331 ? 5.529 -42.744 -2.338 1 88.8 331 SER B O 1
ATOM 9071 N N . PRO B 1 332 ? 5.203 -44.301 -0.736 1 80.93 332 PRO B N 1
ATOM 9072 C CA . PRO B 1 332 ? 6.592 -44.764 -0.784 1 80.93 332 PRO B CA 1
ATOM 9073 C C . PRO B 1 332 ? 7.009 -45.239 -2.174 1 80.93 332 PRO B C 1
ATOM 9075 O O . PRO B 1 332 ? 8.173 -45.096 -2.556 1 80.93 332 PRO B O 1
ATOM 9078 N N . GLU B 1 333 ? 6.073 -45.714 -2.955 1 78.38 333 GLU B N 1
ATOM 9079 C CA . GLU B 1 333 ? 6.375 -46.163 -4.311 1 78.38 333 GLU B CA 1
ATOM 9080 C C . GLU B 1 333 ? 6.747 -44.989 -5.212 1 78.38 333 GLU B C 1
ATOM 9082 O O . GLU B 1 333 ? 7.586 -45.126 -6.104 1 78.38 333 GLU B O 1
ATOM 9087 N N . SER B 1 334 ? 6.07 -43.899 -4.991 1 77.51 334 SER B N 1
ATOM 9088 C CA . SER B 1 334 ? 6.349 -42.703 -5.78 1 77.51 334 SER B CA 1
ATOM 9089 C C . SER B 1 334 ? 7.633 -42.023 -5.317 1 77.51 334 SER B C 1
ATOM 9091 O O . SER B 1 334 ? 8.31 -41.361 -6.106 1 77.51 334 SER B O 1
ATOM 9093 N N . THR B 1 335 ? 7.965 -42.23 -4.009 1 74.18 335 THR B N 1
ATOM 9094 C CA . THR B 1 335 ? 9.138 -41.555 -3.466 1 74.18 335 THR B CA 1
ATOM 9095 C C . THR B 1 335 ? 10.394 -42.394 -3.685 1 74.18 335 THR B C 1
ATOM 9097 O O . THR B 1 335 ? 11.5 -41.856 -3.764 1 74.18 335 THR B O 1
ATOM 9100 N N . GLU B 1 336 ? 10.394 -43.83 -3.493 1 60.61 336 GLU B N 1
ATOM 9101 C CA . GLU B 1 336 ? 11.546 -44.717 -3.623 1 60.61 336 GLU B CA 1
ATOM 9102 C C . GLU B 1 336 ? 11.967 -44.864 -5.082 1 60.61 336 GLU B C 1
ATOM 9104 O O . GLU B 1 336 ? 13.025 -45.425 -5.375 1 60.61 336 GLU B O 1
ATOM 9109 N N . ALA B 1 337 ? 11.1 -44.59 -6.191 1 49.1 337 ALA B N 1
ATOM 9110 C CA . ALA B 1 337 ? 11.575 -44.762 -7.561 1 49.1 337 ALA B CA 1
ATOM 9111 C C . ALA B 1 337 ? 12.96 -44.146 -7.743 1 49.1 337 ALA B C 1
ATOM 9113 O O . ALA B 1 337 ? 13.379 -43.301 -6.949 1 49.1 337 ALA B O 1
ATOM 9114 N N . ILE B 1 338 ? 13.714 -44.56 -8.912 1 41.48 338 ILE B N 1
ATOM 9115 C CA . ILE B 1 338 ? 15.092 -44.341 -9.336 1 41.48 338 ILE B CA 1
ATOM 9116 C C . ILE B 1 338 ? 15.357 -42.843 -9.477 1 41.48 338 ILE B C 1
ATOM 9118 O O . ILE B 1 338 ? 14.574 -42.125 -10.103 1 41.48 338 ILE B O 1
ATOM 9122 N N . GLY B 1 339 ? 16.55 -42.19 -8.82 1 42.69 339 GLY B N 1
ATOM 9123 C CA . GLY B 1 339 ? 17.166 -40.895 -8.582 1 42.69 339 GLY B CA 1
ATOM 9124 C C . GLY B 1 339 ? 16.506 -40.118 -7.458 1 42.69 339 GLY B C 1
ATOM 9125 O O . GLY B 1 339 ? 15.583 -40.617 -6.81 1 42.69 339 GLY B O 1
ATOM 9126 N N . CYS B 1 340 ? 17.091 -38.985 -6.867 1 46.67 340 CYS B N 1
ATOM 9127 C CA . CYS B 1 340 ? 16.609 -38.094 -5.818 1 46.67 340 CYS B CA 1
ATOM 9128 C C . CYS B 1 340 ? 15.148 -37.723 -6.047 1 46.67 340 CYS B C 1
ATOM 9130 O O . CYS B 1 340 ? 14.842 -36.585 -6.407 1 46.67 340 CYS B O 1
ATOM 9132 N N . SER B 1 341 ? 14.194 -38.754 -5.796 1 54.03 341 SER B N 1
ATOM 9133 C CA . SER B 1 341 ? 12.772 -38.62 -5.497 1 54.03 341 SER B CA 1
ATOM 9134 C C . SER B 1 341 ? 12.006 -38.058 -6.69 1 54.03 341 SER B C 1
ATOM 9136 O O . SER B 1 341 ? 11.122 -37.214 -6.526 1 54.03 341 SER B O 1
ATOM 9138 N N . GLY B 1 342 ? 12.242 -38.56 -8.06 1 57.73 342 GLY B N 1
ATOM 9139 C CA . GLY B 1 342 ? 11.418 -38.154 -9.187 1 57.73 342 GLY B CA 1
ATOM 9140 C C . GLY B 1 342 ? 11.899 -36.878 -9.85 1 57.73 342 GLY B C 1
ATOM 9141 O O . GLY B 1 342 ? 11.228 -36.34 -10.734 1 57.73 342 GLY B O 1
ATOM 9142 N N . ILE B 1 343 ? 12.939 -36.369 -9.349 1 65.45 343 ILE B N 1
ATOM 9143 C CA . ILE B 1 343 ? 13.516 -35.179 -9.963 1 65.45 343 ILE B CA 1
ATOM 9144 C C . ILE B 1 343 ? 14.665 -35.579 -10.886 1 65.45 343 ILE B C 1
ATOM 9146 O O . ILE B 1 343 ? 15.61 -36.245 -10.457 1 65.45 343 ILE B O 1
ATOM 9150 N N . THR B 1 344 ? 14.511 -35.377 -12.185 1 68.36 344 THR B N 1
ATOM 9151 C CA . THR B 1 344 ? 15.508 -35.723 -13.193 1 68.36 344 THR B CA 1
ATOM 9152 C C . THR B 1 344 ? 16.303 -34.49 -13.612 1 68.36 344 THR B C 1
ATOM 9154 O O . THR B 1 344 ? 15.987 -33.372 -13.202 1 68.36 344 THR B O 1
ATOM 9157 N N . LEU B 1 345 ? 17.419 -34.699 -14.238 1 68.31 345 LEU B N 1
ATOM 9158 C CA . LEU B 1 345 ? 18.24 -33.623 -14.783 1 68.31 345 LEU B CA 1
ATOM 9159 C C . LEU B 1 345 ? 17.428 -32.746 -15.731 1 68.31 345 LEU B C 1
ATOM 9161 O O . LEU B 1 345 ? 17.694 -31.549 -15.857 1 68.31 345 LEU B O 1
ATOM 9165 N N . HIS B 1 346 ? 16.409 -33.384 -16.249 1 69.53 346 HIS B N 1
ATOM 9166 C CA . HIS B 1 346 ? 15.548 -32.634 -17.156 1 69.53 346 HIS B CA 1
ATOM 9167 C C . HIS B 1 346 ? 14.749 -31.574 -16.405 1 69.53 346 HIS B C 1
ATOM 9169 O O . HIS B 1 346 ? 14.418 -30.526 -16.966 1 69.53 346 HIS B O 1
ATOM 9175 N N . ASP B 1 347 ? 14.517 -31.876 -15.197 1 71.82 347 ASP B N 1
ATOM 9176 C CA . ASP B 1 347 ? 13.773 -30.913 -14.391 1 71.82 347 ASP B CA 1
ATOM 9177 C C . ASP B 1 347 ? 14.633 -29.696 -14.056 1 71.82 347 ASP B C 1
ATOM 9179 O O . ASP B 1 347 ? 14.121 -28.581 -13.939 1 71.82 347 ASP B O 1
ATOM 9183 N N . MET B 1 348 ? 15.868 -29.972 -13.952 1 72.15 348 MET B N 1
ATOM 9184 C CA . MET B 1 348 ? 16.789 -28.886 -13.626 1 72.15 348 MET B CA 1
ATOM 9185 C C . MET B 1 348 ? 17.16 -28.094 -14.876 1 72.15 348 MET B C 1
ATOM 9187 O O . MET B 1 348 ? 17.237 -26.865 -14.836 1 72.15 348 MET B O 1
ATOM 9191 N N . PHE B 1 349 ? 17.423 -28.968 -15.931 1 71.18 349 PHE B N 1
ATOM 9192 C CA . PHE B 1 349 ? 17.851 -28.376 -17.193 1 71.18 349 PHE B CA 1
ATOM 9193 C C . PHE B 1 349 ? 16.926 -28.795 -18.329 1 71.18 349 PHE B C 1
ATOM 9195 O O . PHE B 1 349 ? 17.158 -29.817 -18.98 1 71.18 349 PHE B O 1
ATOM 9202 N N . PRO B 1 350 ? 15.903 -28.01 -18.607 1 62.62 350 PRO B N 1
ATOM 9203 C CA . PRO B 1 350 ? 14.901 -28.405 -19.599 1 62.62 350 PRO B CA 1
ATOM 9204 C C . PRO B 1 350 ? 15.499 -28.624 -20.987 1 62.62 350 PRO B C 1
ATOM 9206 O O . PRO B 1 350 ? 14.923 -29.347 -21.804 1 62.62 350 PRO B O 1
ATOM 9209 N N . PHE B 1 351 ? 16.603 -28.037 -21.372 1 59.67 351 PHE B N 1
ATOM 9210 C CA . PHE B 1 351 ? 17.151 -28.191 -22.714 1 59.67 351 PHE B CA 1
ATOM 9211 C C . PHE B 1 351 ? 17.718 -29.592 -22.91 1 59.67 351 PHE B C 1
ATOM 9213 O O . PHE B 1 351 ? 17.958 -30.017 -24.042 1 59.67 351 PHE B O 1
ATOM 9220 N N . TYR B 1 352 ? 17.894 -30.332 -21.788 1 56.88 352 TYR B N 1
ATOM 9221 C CA . TYR B 1 352 ? 18.439 -31.682 -21.884 1 56.88 352 TYR B CA 1
ATOM 9222 C C . TYR B 1 352 ? 17.335 -32.698 -22.149 1 56.88 352 TYR B C 1
ATOM 9224 O O . TYR B 1 352 ? 17.503 -33.89 -21.881 1 56.88 352 TYR B O 1
ATOM 9232 N N . SER B 1 353 ? 16.183 -32.242 -22.566 1 55.26 353 SER B N 1
ATOM 9233 C CA . SER B 1 353 ? 15.044 -33.139 -22.73 1 55.26 353 SER B CA 1
ATOM 9234 C C . SER B 1 353 ? 15.353 -34.248 -23.73 1 55.26 353 SER B C 1
ATOM 9236 O O . SER B 1 353 ? 14.754 -35.324 -23.676 1 55.26 353 SER B O 1
ATOM 9238 N N . TRP B 1 354 ? 16.28 -34 -24.696 1 50.62 354 TRP B N 1
ATOM 9239 C CA . TRP B 1 354 ? 16.486 -34.967 -25.769 1 50.62 354 TRP B CA 1
ATOM 9240 C C . TRP B 1 354 ? 17.137 -36.24 -25.239 1 50.62 354 TRP B C 1
ATOM 9242 O O . TRP B 1 354 ? 17.09 -37.286 -25.89 1 50.62 354 TRP B O 1
ATOM 9252 N N . LEU B 1 355 ? 17.735 -36.172 -23.984 1 51.04 355 LEU B N 1
ATOM 9253 C CA . LEU B 1 355 ? 18.442 -37.339 -23.468 1 51.04 355 LEU B CA 1
ATOM 9254 C C . LEU B 1 355 ? 17.503 -38.231 -22.662 1 51.04 355 LEU B C 1
ATOM 9256 O O . LEU B 1 355 ? 17.879 -39.335 -22.264 1 51.04 355 LEU B O 1
ATOM 9260 N N . GLU B 1 356 ? 16.433 -37.695 -22.243 1 53.24 356 GLU B N 1
ATOM 9261 C CA . GLU B 1 356 ? 15.629 -38.527 -21.352 1 53.24 356 GLU B CA 1
ATOM 9262 C C . GLU B 1 356 ? 14.776 -39.516 -22.141 1 53.24 356 GLU B C 1
ATOM 9264 O O . GLU B 1 356 ? 13.988 -39.116 -23.001 1 53.24 356 GLU B O 1
ATOM 9269 N N . PRO B 1 357 ? 15.107 -40.799 -22.185 1 45.66 357 PRO B N 1
ATOM 9270 C CA . PRO B 1 357 ? 14.247 -41.834 -22.764 1 45.66 357 PRO B CA 1
ATOM 9271 C C . PRO B 1 357 ? 12.817 -41.78 -22.23 1 45.66 357 PRO B C 1
ATOM 9273 O O . PRO B 1 357 ? 12.599 -41.4 -21.077 1 45.66 357 PRO B O 1
ATOM 9276 N N . ALA B 1 358 ? 11.795 -41.583 -23.057 1 42.74 358 ALA B N 1
ATOM 9277 C CA . ALA B 1 358 ? 10.355 -41.671 -22.826 1 42.74 358 ALA B CA 1
ATOM 9278 C C . ALA B 1 358 ? 10.02 -42.819 -21.878 1 42.74 358 ALA B C 1
ATOM 9280 O O . ALA B 1 358 ? 8.864 -43.236 -21.781 1 42.74 358 ALA B O 1
ATOM 9281 N N . ARG B 1 359 ? 10.889 -43.587 -21.312 1 45.5 359 ARG B N 1
ATOM 9282 C CA . ARG B 1 359 ? 10.429 -44.884 -20.827 1 45.5 359 ARG B CA 1
ATOM 9283 C C . ARG B 1 359 ? 9.474 -44.721 -19.649 1 45.5 359 ARG B C 1
ATOM 9285 O O . ARG B 1 359 ? 9.715 -43.905 -18.756 1 45.5 359 ARG B O 1
ATOM 9292 N N . LYS B 1 360 ? 8.257 -45.37 -19.693 1 45.82 360 LYS B N 1
ATOM 9293 C CA . LYS B 1 360 ? 7.048 -45.761 -18.974 1 45.82 360 LYS B CA 1
ATOM 9294 C C . LYS B 1 360 ? 7.391 -46.447 -17.655 1 45.82 360 LYS B C 1
ATOM 9296 O O . LYS B 1 360 ? 7.073 -47.621 -17.459 1 45.82 360 LYS B O 1
ATOM 9301 N N . ARG B 1 361 ? 8.355 -46.367 -16.943 1 43.67 361 ARG B N 1
ATOM 9302 C CA . ARG B 1 361 ? 8.506 -47.319 -15.848 1 43.67 361 ARG B CA 1
ATOM 9303 C C . ARG B 1 361 ? 7.493 -47.045 -14.741 1 43.67 361 ARG B C 1
ATOM 9305 O O . ARG B 1 361 ? 7.093 -45.899 -14.527 1 43.67 361 ARG B O 1
ATOM 9312 N N . LEU B 1 362 ? 6.742 -48.067 -14.265 1 41.17 362 LEU B N 1
ATOM 9313 C CA . LEU B 1 362 ? 5.823 -48.217 -13.142 1 41.17 362 LEU B CA 1
ATOM 9314 C C . LEU B 1 362 ? 6.181 -47.255 -12.014 1 41.17 362 LEU B C 1
ATOM 9316 O O . LEU B 1 362 ? 5.296 -46.751 -11.318 1 41.17 362 LEU B O 1
ATOM 9320 N N . ASN B 1 363 ? 7.416 -47.216 -11.625 1 46.71 363 ASN B N 1
ATOM 9321 C CA . ASN B 1 363 ? 7.905 -46.402 -10.518 1 46.71 363 ASN B CA 1
ATOM 9322 C C . ASN B 1 363 ? 8.078 -44.942 -10.929 1 46.71 363 ASN B C 1
ATOM 9324 O O . ASN B 1 363 ? 8.992 -44.264 -10.456 1 46.71 363 ASN B O 1
ATOM 9328 N N . GLN B 1 364 ? 7.141 -44.511 -12.002 1 60.24 364 GLN B N 1
ATOM 9329 C CA . GLN B 1 364 ? 7.309 -43.212 -12.646 1 60.24 364 GLN B CA 1
ATOM 9330 C C . GLN B 1 364 ? 6.405 -42.161 -12.008 1 60.24 364 GLN B C 1
ATOM 9332 O O . GLN B 1 364 ? 5.377 -42.495 -11.416 1 60.24 364 GLN B O 1
ATOM 9337 N N . ASN B 1 365 ? 6.809 -40.916 -11.91 1 73.35 365 ASN B N 1
ATOM 9338 C CA . ASN B 1 365 ? 6.012 -39.752 -11.538 1 73.35 365 ASN B CA 1
ATOM 9339 C C . ASN B 1 365 ? 4.714 -39.682 -12.337 1 73.35 365 ASN B C 1
ATOM 9341 O O . ASN B 1 365 ? 4.719 -39.87 -13.555 1 73.35 365 ASN B O 1
ATOM 9345 N N . LEU B 1 366 ? 3.628 -39.751 -11.605 1 87.04 366 LEU B N 1
ATOM 9346 C CA . LEU B 1 366 ? 2.317 -39.652 -12.236 1 87.04 366 LEU B CA 1
ATOM 9347 C C . LEU B 1 366 ? 2.141 -38.298 -12.915 1 87.04 366 LEU B C 1
ATOM 9349 O O . LEU B 1 366 ? 2.643 -37.283 -12.425 1 87.04 366 LEU B O 1
ATOM 9353 N N . THR B 1 367 ? 1.549 -38.344 -14.057 1 90.8 367 THR B N 1
ATOM 9354 C CA . THR B 1 367 ? 1.152 -37.113 -14.731 1 90.8 367 THR B CA 1
ATOM 9355 C C . THR B 1 367 ? -0.327 -36.82 -14.495 1 90.8 367 THR B C 1
ATOM 9357 O O . THR B 1 367 ? -1.046 -37.646 -13.931 1 90.8 367 THR B O 1
ATOM 9360 N N . LEU B 1 368 ? -0.763 -35.726 -14.846 1 93.97 368 LEU B N 1
ATOM 9361 C CA . LEU B 1 368 ? -2.17 -35.365 -14.702 1 93.97 368 LEU B CA 1
ATOM 9362 C C . LEU B 1 368 ? -3.054 -36.278 -15.545 1 93.97 368 LEU B C 1
ATOM 9364 O O . LEU B 1 368 ? -4.19 -36.571 -15.165 1 93.97 368 LEU B O 1
ATOM 9368 N N . ASP B 1 369 ? -2.547 -36.748 -16.65 1 92.27 369 ASP B N 1
ATOM 9369 C CA . ASP B 1 369 ? -3.298 -37.639 -17.529 1 92.27 369 ASP B CA 1
ATOM 9370 C C . ASP B 1 369 ? -3.481 -39.014 -16.89 1 92.27 369 ASP B C 1
ATOM 9372 O O . ASP B 1 369 ? -4.498 -39.675 -17.11 1 92.27 369 ASP B O 1
ATOM 9376 N N . ASP B 1 370 ? -2.526 -39.461 -16.101 1 91.58 370 ASP B N 1
ATOM 9377 C CA . ASP B 1 370 ? -2.564 -40.771 -15.459 1 91.58 370 ASP B CA 1
ATOM 9378 C C . ASP B 1 370 ? -3.728 -40.869 -14.476 1 91.58 370 ASP B C 1
ATOM 9380 O O . ASP B 1 370 ? -4.268 -41.953 -14.251 1 91.58 370 ASP B O 1
ATOM 9384 N N . ILE B 1 371 ? -4.096 -39.747 -13.943 1 93.38 371 ILE B N 1
ATOM 9385 C CA . ILE B 1 371 ? -5.153 -39.788 -12.939 1 93.38 371 ILE B CA 1
ATOM 9386 C C . ILE B 1 371 ? -6.494 -39.452 -13.588 1 93.38 371 ILE B C 1
ATOM 9388 O O . ILE B 1 371 ? -7.49 -39.237 -12.894 1 93.38 371 ILE B O 1
ATOM 9392 N N . GLY B 1 372 ? -6.398 -39.402 -14.896 1 92.7 372 GLY B N 1
ATOM 9393 C CA . GLY B 1 372 ? -7.645 -39.194 -15.615 1 92.7 372 GLY B CA 1
ATOM 9394 C C . GLY B 1 372 ? -8.638 -40.325 -15.427 1 92.7 372 GLY B C 1
ATOM 9395 O O . GLY B 1 372 ? -8.273 -41.499 -15.514 1 92.7 372 GLY B O 1
ATOM 9396 N N . GLY B 1 373 ? -9.853 -40.068 -15.075 1 89.78 373 GLY B N 1
ATOM 9397 C CA . GLY B 1 373 ? -10.877 -41.087 -14.914 1 89.78 373 GLY B CA 1
ATOM 9398 C C . GLY B 1 373 ? -11.05 -41.537 -13.476 1 89.78 373 GLY B C 1
ATOM 9399 O O . GLY B 1 373 ? -12.008 -42.243 -13.151 1 89.78 373 GLY B O 1
ATOM 9400 N N . ILE B 1 374 ? -10.076 -41.177 -12.672 1 93.15 374 ILE B N 1
ATOM 9401 C CA . ILE B 1 374 ? -10.189 -41.504 -11.255 1 93.15 374 ILE B CA 1
ATOM 9402 C C . ILE B 1 374 ? -11.074 -40.475 -10.557 1 93.15 374 ILE B C 1
ATOM 9404 O O . ILE B 1 374 ? -10.913 -39.269 -10.759 1 93.15 374 ILE B O 1
ATOM 9408 N N . ALA B 1 375 ? -12.031 -40.938 -9.808 1 92.34 375 ALA B N 1
ATOM 9409 C CA . ALA B 1 375 ? -12.881 -40.039 -9.031 1 92.34 375 ALA B CA 1
ATOM 9410 C C . ALA B 1 375 ? -12.245 -39.714 -7.683 1 92.34 375 ALA B C 1
ATOM 9412 O O . ALA B 1 375 ? -11.735 -40.604 -6.998 1 92.34 375 ALA B O 1
ATOM 9413 N N . PRO B 1 376 ? -12.291 -38.6 -7.239 1 95.81 376 PRO B N 1
ATOM 9414 C CA . PRO B 1 376 ? -12.784 -37.361 -7.845 1 95.81 376 PRO B CA 1
ATOM 9415 C C . PRO B 1 376 ? -11.831 -36.799 -8.898 1 95.81 376 PRO B C 1
ATOM 9417 O O . PRO B 1 376 ? -10.631 -37.083 -8.864 1 95.81 376 PRO B O 1
ATOM 9420 N N . GLU B 1 377 ? -12.406 -36.1 -9.832 1 96.96 377 GLU B N 1
ATOM 9421 C CA . GLU B 1 377 ? -11.55 -35.406 -10.788 1 96.96 377 GLU B CA 1
ATOM 9422 C C . GLU B 1 377 ? -10.753 -34.295 -10.11 1 96.96 377 GLU B C 1
ATOM 9424 O O . GLU B 1 377 ? -11.332 -33.379 -9.521 1 96.96 377 GLU B O 1
ATOM 9429 N N . TYR B 1 378 ? -9.514 -34.427 -10.234 1 97.32 378 TYR B N 1
ATOM 9430 C CA . TYR B 1 378 ? -8.623 -33.49 -9.56 1 97.32 378 TYR B CA 1
ATOM 9431 C C . TYR B 1 378 ? -8.449 -32.217 -10.38 1 97.32 378 TYR B C 1
ATOM 9433 O O . TYR B 1 378 ? -8.233 -32.277 -11.592 1 97.32 378 TYR B O 1
ATOM 9441 N N . ILE B 1 379 ? -8.567 -31.06 -9.762 1 98.03 379 ILE B N 1
ATOM 9442 C CA . ILE B 1 379 ? -8.321 -29.763 -10.383 1 98.03 379 ILE B CA 1
ATOM 9443 C C . ILE B 1 379 ? -7.247 -29.012 -9.599 1 98.03 379 ILE B C 1
ATOM 9445 O O . ILE B 1 379 ? -7.429 -28.71 -8.417 1 98.03 379 ILE B O 1
ATOM 9449 N N . CYS B 1 380 ? -6.147 -28.729 -10.214 1 97.97 380 CYS B N 1
ATOM 9450 C CA . CYS B 1 380 ? -5.061 -27.957 -9.622 1 97.97 380 CYS B CA 1
ATOM 9451 C C . CYS B 1 380 ? -5.184 -26.48 -9.98 1 97.97 380 CYS B C 1
ATOM 9453 O O . CYS B 1 380 ? -5.26 -26.127 -11.158 1 97.97 380 CYS B O 1
ATOM 9455 N N . ASN B 1 381 ? -5.204 -25.679 -9.028 1 98.13 381 ASN B N 1
ATOM 9456 C CA . ASN B 1 381 ? -5.329 -24.246 -9.272 1 98.13 381 ASN B CA 1
ATOM 9457 C C . ASN B 1 381 ? -3.978 -23.543 -9.187 1 98.13 381 ASN B C 1
ATOM 9459 O O . ASN B 1 381 ? -3.301 -23.612 -8.16 1 98.13 381 ASN B O 1
ATOM 9463 N N . VAL B 1 382 ? -3.58 -22.876 -10.196 1 97.79 382 VAL B N 1
ATOM 9464 C CA . VAL B 1 382 ? -2.349 -22.097 -10.267 1 97.79 382 VAL B CA 1
ATOM 9465 C C . VAL B 1 382 ? -2.637 -20.729 -10.879 1 97.79 382 VAL B C 1
ATOM 9467 O O . VAL B 1 382 ? -3.761 -20.459 -11.31 1 97.79 382 VAL B O 1
ATOM 9470 N N . THR B 1 383 ? -1.744 -19.828 -10.813 1 97.22 383 THR B N 1
ATOM 9471 C CA . THR B 1 383 ? -1.87 -18.511 -11.426 1 97.22 383 THR B CA 1
ATOM 9472 C C . THR B 1 383 ? -0.958 -18.39 -12.644 1 97.22 383 THR B C 1
ATOM 9474 O O . THR B 1 383 ? 0.221 -18.742 -12.579 1 97.22 383 THR B O 1
ATOM 9477 N N . VAL B 1 384 ? -1.47 -17.998 -13.726 1 95.86 384 VAL B N 1
ATOM 9478 C CA . VAL B 1 384 ? -0.669 -17.745 -14.919 1 95.86 384 VAL B CA 1
ATOM 9479 C C . VAL B 1 384 ? -0.387 -16.25 -15.045 1 95.86 384 VAL B C 1
ATOM 9481 O O . VAL B 1 384 ? -1.262 -15.422 -14.78 1 95.86 384 VAL B O 1
ATOM 9484 N N . HIS B 1 385 ? 0.82 -15.946 -15.376 1 93.98 385 HIS B N 1
ATOM 9485 C CA . HIS B 1 385 ? 1.236 -14.549 -15.392 1 93.98 385 HIS B CA 1
ATOM 9486 C C . HIS B 1 385 ? 1.636 -14.109 -16.796 1 93.98 385 HIS B C 1
ATOM 9488 O O . HIS B 1 385 ? 1.899 -14.946 -17.662 1 93.98 385 HIS B O 1
ATOM 9494 N N . GLN B 1 386 ? 1.686 -12.785 -17.06 1 91.26 386 GLN B N 1
ATOM 9495 C CA . GLN B 1 386 ? 2.191 -12.123 -18.259 1 91.26 386 GLN B CA 1
ATOM 9496 C C . GLN B 1 386 ? 1.427 -12.575 -19.5 1 91.26 386 GLN B C 1
ATOM 9498 O O . GLN B 1 386 ? 2.031 -12.89 -20.527 1 91.26 386 GLN B O 1
ATOM 9503 N N . TRP B 1 387 ? 0.16 -12.697 -19.341 1 91.99 387 TRP B N 1
ATOM 9504 C CA . TRP B 1 387 ? -0.684 -13.098 -20.463 1 91.99 387 TRP B CA 1
ATOM 9505 C C . TRP B 1 387 ? -2.015 -12.356 -20.435 1 91.99 387 TRP B C 1
ATOM 9507 O O . TRP B 1 387 ? -2.824 -12.552 -19.525 1 91.99 387 TRP B O 1
ATOM 9517 N N . ARG B 1 388 ? -2.203 -11.437 -21.396 1 89.49 388 ARG B N 1
ATOM 9518 C CA . ARG B 1 388 ? -3.456 -10.712 -21.586 1 89.49 388 ARG B CA 1
ATOM 9519 C C . ARG B 1 388 ? -4.14 -11.131 -22.882 1 89.49 388 ARG B C 1
ATOM 9521 O O . ARG B 1 388 ? -3.509 -11.168 -23.94 1 89.49 388 ARG B O 1
ATOM 9528 N N . GLN B 1 389 ? -5.328 -11.451 -22.772 1 82.97 389 GLN B N 1
ATOM 9529 C CA . GLN B 1 389 ? -6.034 -11.873 -23.977 1 82.97 389 GLN B CA 1
ATOM 9530 C C . GLN B 1 389 ? -6.57 -10.672 -24.75 1 82.97 389 GLN B C 1
ATOM 9532 O O . GLN B 1 389 ? -6.557 -10.664 -25.983 1 82.97 389 GLN B O 1
ATOM 9537 N N . MET B 1 390 ? -7.187 -9.756 -24.044 1 72.2 390 MET B N 1
ATOM 9538 C CA . MET B 1 390 ? -7.764 -8.59 -24.707 1 72.2 390 MET B CA 1
ATOM 9539 C C . MET B 1 390 ? -7.014 -7.319 -24.322 1 72.2 390 MET B C 1
ATOM 9541 O O . MET B 1 390 ? -6.277 -7.303 -23.335 1 72.2 390 MET B O 1
ATOM 9545 N N . GLU B 1 391 ? -6.79 -6.403 -25.345 1 61.43 391 GLU B N 1
ATOM 9546 C CA . GLU B 1 391 ? -6.036 -5.162 -25.192 1 61.43 391 GLU B CA 1
ATOM 9547 C C . GLU B 1 391 ? -6.469 -4.404 -23.941 1 61.43 391 GLU B C 1
ATOM 9549 O O . GLU B 1 391 ? -5.782 -3.48 -23.5 1 61.43 391 GLU B O 1
ATOM 9554 N N . SER B 1 392 ? -7.479 -4.831 -23.408 1 57.44 392 SER B N 1
ATOM 9555 C CA . SER B 1 392 ? -8.056 -3.992 -22.362 1 57.44 392 SER B CA 1
ATOM 9556 C C . SER B 1 392 ? -7.207 -4.024 -21.096 1 57.44 392 SER B C 1
ATOM 9558 O O . SER B 1 392 ? -6.231 -4.773 -21.016 1 57.44 392 SER B O 1
ATOM 9560 N N . ARG B 1 393 ? -7.648 -3.262 -20.075 1 60.47 393 ARG B N 1
ATOM 9561 C CA . ARG B 1 393 ? -7.213 -2.942 -18.719 1 60.47 393 ARG B CA 1
ATOM 9562 C C . ARG B 1 393 ? -7.248 -4.177 -17.826 1 60.47 393 ARG B C 1
ATOM 9564 O O . ARG B 1 393 ? -7.338 -4.062 -16.602 1 60.47 393 ARG B O 1
ATOM 9571 N N . GLU B 1 394 ? -7.093 -5.322 -18.547 1 73.38 394 GLU B N 1
ATOM 9572 C CA . GLU B 1 394 ? -7.093 -6.54 -17.743 1 73.38 394 GLU B CA 1
ATOM 9573 C C . GLU B 1 394 ? -5.752 -6.738 -17.042 1 73.38 394 GLU B C 1
ATOM 9575 O O . GLU B 1 394 ? -4.714 -6.298 -17.541 1 73.38 394 GLU B O 1
ATOM 9580 N N . PRO B 1 395 ? -5.891 -7.387 -15.894 1 83.21 395 PRO B N 1
ATOM 9581 C CA . PRO B 1 395 ? -4.623 -7.746 -15.256 1 83.21 395 PRO B CA 1
ATOM 9582 C C . PRO B 1 395 ? -3.821 -8.761 -16.067 1 83.21 395 PRO B C 1
ATOM 9584 O O . PRO B 1 395 ? -4.392 -9.514 -16.86 1 83.21 395 PRO B O 1
ATOM 9587 N N . SER B 1 396 ? -2.614 -8.716 -15.985 1 89.18 396 SER B N 1
ATOM 9588 C CA . SER B 1 396 ? -1.735 -9.598 -16.746 1 89.18 396 SER B CA 1
ATOM 9589 C C . SER B 1 396 ? -1.63 -10.972 -16.093 1 89.18 396 SER B C 1
ATOM 9591 O O . SER B 1 396 ? -0.688 -11.722 -16.359 1 89.18 396 SER B O 1
ATOM 9593 N N . PHE B 1 397 ? -2.499 -11.298 -15.141 1 93.59 397 PHE B N 1
ATOM 9594 C CA . PHE B 1 397 ? -2.519 -12.595 -14.474 1 93.59 397 PHE B CA 1
ATOM 9595 C C . PHE B 1 397 ? -3.951 -13.072 -14.262 1 93.59 397 PHE B C 1
ATOM 9597 O O . PHE B 1 397 ? -4.883 -12.265 -14.241 1 93.59 397 PHE B O 1
ATOM 9604 N N . THR B 1 398 ? -4.149 -14.31 -14.21 1 94.16 398 THR B N 1
ATOM 9605 C CA . THR B 1 398 ? -5.444 -14.907 -13.905 1 94.16 398 THR B CA 1
ATOM 9606 C C . THR B 1 398 ? -5.272 -16.326 -13.37 1 94.16 398 THR B C 1
ATOM 9608 O O . THR B 1 398 ? -4.159 -16.855 -13.343 1 94.16 398 THR B O 1
ATOM 9611 N N . LEU B 1 399 ? -6.324 -16.792 -12.82 1 96.39 399 LEU B N 1
ATOM 9612 C CA . LEU B 1 399 ? -6.319 -18.168 -12.337 1 96.39 399 LEU B CA 1
ATOM 9613 C C . LEU B 1 399 ? -6.279 -19.153 -13.501 1 96.39 399 LEU B C 1
ATOM 9615 O O . LEU B 1 399 ? -6.959 -18.956 -14.511 1 96.39 399 LEU B O 1
ATOM 9619 N N . PHE B 1 400 ? -5.432 -20.117 -13.394 1 95.92 400 PHE B N 1
ATOM 9620 C CA . PHE B 1 400 ? -5.227 -21.18 -14.37 1 95.92 400 PHE B CA 1
ATOM 9621 C C . PHE B 1 400 ? -5.468 -22.547 -13.74 1 95.92 400 PHE B C 1
ATOM 9623 O O . PHE B 1 400 ? -4.943 -22.842 -12.665 1 95.92 400 PHE B O 1
ATOM 9630 N N . THR B 1 401 ? -6.307 -23.343 -14.335 1 96.42 401 THR B N 1
ATOM 9631 C CA . THR B 1 401 ? -6.665 -24.644 -13.78 1 96.42 401 THR B CA 1
ATOM 9632 C C . THR B 1 401 ? -6.034 -25.771 -14.592 1 96.42 401 THR B C 1
ATOM 9634 O O . THR B 1 401 ? -6.063 -25.747 -15.824 1 96.42 401 THR B O 1
ATOM 9637 N N . LEU B 1 402 ? -5.415 -26.687 -13.891 1 96.63 402 LEU B N 1
ATOM 9638 C CA . LEU B 1 402 ? -4.824 -27.884 -14.481 1 96.63 402 LEU B CA 1
ATOM 9639 C C . LEU B 1 402 ? -5.588 -29.133 -14.054 1 96.63 402 LEU B C 1
ATOM 9641 O O . LEU B 1 402 ? -5.707 -29.416 -12.86 1 96.63 402 LEU B O 1
ATOM 9645 N N . SER B 1 403 ? -6.152 -29.791 -14.907 1 95.6 403 SER B N 1
ATOM 9646 C CA . SER B 1 403 ? -6.845 -31.051 -14.658 1 95.6 403 SER B CA 1
ATOM 9647 C C . SER B 1 403 ? -6.555 -32.069 -15.755 1 95.6 403 SER B C 1
ATOM 9649 O O . SER B 1 403 ? -5.894 -31.75 -16.746 1 95.6 403 SER B O 1
ATOM 9651 N N . SER B 1 404 ? -6.937 -33.293 -15.549 1 94.25 404 SER B N 1
ATOM 9652 C CA . SER B 1 404 ? -6.745 -34.333 -16.554 1 94.25 404 SER B CA 1
ATOM 9653 C C . SER B 1 404 ? -7.593 -34.067 -17.793 1 94.25 404 SER B C 1
ATOM 9655 O O . SER B 1 404 ? -7.241 -34.491 -18.896 1 94.25 404 SER B O 1
ATOM 9657 N N . SER B 1 405 ? -8.593 -33.23 -17.609 1 88.78 405 SER B N 1
ATOM 9658 C CA . SER B 1 405 ? -9.534 -33.026 -18.706 1 88.78 405 SER B CA 1
ATOM 9659 C C . SER B 1 405 ? -9.31 -31.678 -19.383 1 88.78 405 SER B C 1
ATOM 9661 O O . SER B 1 405 ? -9.709 -31.48 -20.532 1 88.78 405 SER B O 1
ATOM 9663 N N . SER B 1 406 ? -8.707 -30.788 -18.631 1 87.13 406 SER B N 1
ATOM 9664 C CA . SER B 1 406 ? -8.651 -29.471 -19.256 1 87.13 406 SER B CA 1
ATOM 9665 C C . SER B 1 406 ? -7.549 -28.614 -18.642 1 87.13 406 SER B C 1
ATOM 9667 O O . SER B 1 406 ? -7.274 -28.712 -17.445 1 87.13 406 SER B O 1
ATOM 9669 N N . LEU B 1 407 ? -6.885 -27.889 -19.488 1 93.3 407 LEU B N 1
ATOM 9670 C CA . LEU B 1 407 ? -5.991 -26.788 -19.146 1 93.3 407 LEU B CA 1
ATOM 9671 C C . LEU B 1 407 ? -6.567 -25.455 -19.61 1 93.3 407 LEU B C 1
ATOM 9673 O O . LEU B 1 407 ? -6.648 -25.194 -20.813 1 93.3 407 LEU B O 1
ATOM 9677 N N . GLU B 1 408 ? -6.966 -24.668 -18.668 1 91.75 408 GLU B N 1
ATOM 9678 C CA . GLU B 1 408 ? -7.635 -23.466 -19.156 1 91.75 408 GLU B CA 1
ATOM 9679 C C . GLU B 1 408 ? -7.558 -22.337 -18.132 1 91.75 408 GLU B C 1
ATOM 9681 O O . GLU B 1 408 ? -7.395 -22.587 -16.936 1 91.75 408 GLU B O 1
ATOM 9686 N N . ARG B 1 409 ? -7.749 -21.165 -18.654 1 92.71 409 ARG B N 1
ATOM 9687 C CA . ARG B 1 409 ? -7.92 -19.973 -17.829 1 92.71 409 ARG B CA 1
ATOM 9688 C C . ARG B 1 409 ? -9.332 -19.902 -17.257 1 92.71 409 ARG B C 1
ATOM 9690 O O . ARG B 1 409 ? -10.301 -20.249 -17.936 1 92.71 409 ARG B O 1
ATOM 9697 N N . ILE B 1 410 ? -9.43 -19.411 -16.071 1 93.26 410 ILE B N 1
ATOM 9698 C CA . ILE B 1 410 ? -10.728 -19.353 -15.407 1 93.26 410 ILE B CA 1
ATOM 9699 C C . ILE B 1 410 ? -11.645 -18.384 -16.15 1 93.26 410 ILE B C 1
ATOM 9701 O O . ILE B 1 410 ? -12.867 -18.546 -16.141 1 93.26 410 ILE B O 1
ATOM 9705 N N . ASP B 1 411 ? -11.093 -17.372 -16.827 1 88.51 411 ASP B N 1
ATOM 9706 C CA . ASP B 1 411 ? -11.876 -16.323 -17.473 1 88.51 411 ASP B CA 1
ATOM 9707 C C . ASP B 1 411 ? -12.141 -16.66 -18.939 1 88.51 411 ASP B C 1
ATOM 9709 O O . ASP B 1 411 ? -12.669 -15.833 -19.685 1 88.51 411 ASP B O 1
ATOM 9713 N N . ASN B 1 412 ? -11.692 -17.838 -19.335 1 85.47 412 ASN B N 1
ATOM 9714 C CA . ASN B 1 412 ? -11.998 -18.269 -20.695 1 85.47 412 ASN B CA 1
ATOM 9715 C C . ASN B 1 412 ? -13.465 -18.667 -20.84 1 85.47 412 ASN B C 1
ATOM 9717 O O . ASN B 1 412 ? -13.884 -19.705 -20.326 1 85.47 412 ASN B O 1
ATOM 9721 N N . ILE B 1 413 ? -14.233 -17.822 -21.422 1 71.15 413 ILE B N 1
ATOM 9722 C CA . ILE B 1 413 ? -15.667 -18.059 -21.55 1 71.15 413 ILE B CA 1
ATOM 9723 C C . ILE B 1 413 ? -15.965 -18.706 -22.9 1 71.15 413 ILE B C 1
ATOM 9725 O O . ILE B 1 413 ? -17.058 -19.235 -23.114 1 71.15 413 ILE B O 1
ATOM 9729 N N . THR B 1 414 ? -14.848 -18.736 -23.677 1 68.68 414 THR B N 1
ATOM 9730 C CA . THR B 1 414 ? -15.072 -19.341 -24.986 1 68.68 414 THR B CA 1
ATOM 9731 C C . THR B 1 414 ? -14.896 -20.855 -24.919 1 68.68 414 THR B C 1
ATOM 9733 O O . THR B 1 414 ? -14.17 -21.364 -24.062 1 68.68 414 THR B O 1
ATOM 9736 N N . SER B 1 415 ? -15.714 -21.567 -25.527 1 67.17 415 SER B N 1
ATOM 9737 C CA . SER B 1 415 ? -15.629 -23.022 -25.599 1 67.17 415 SER B CA 1
ATOM 9738 C C . SER B 1 415 ? -14.399 -23.465 -26.383 1 67.17 415 SER B C 1
ATOM 9740 O O . SER B 1 415 ? -14.135 -24.663 -26.509 1 67.17 415 SER B O 1
ATOM 9742 N N . LYS B 1 416 ? -13.51 -22.484 -26.686 1 75.21 416 LYS B N 1
ATOM 9743 C CA . LYS B 1 416 ? -12.34 -22.87 -27.47 1 75.21 416 LYS B CA 1
ATOM 9744 C C . LYS B 1 416 ? -11.194 -23.312 -26.565 1 75.21 416 LYS B C 1
ATOM 9746 O O . LYS B 1 416 ? -10.926 -22.682 -25.54 1 75.21 416 LYS B O 1
ATOM 9751 N N . ASN B 1 417 ? -10.624 -24.419 -26.896 1 79.67 417 ASN B N 1
ATOM 9752 C CA . ASN B 1 417 ? -9.446 -24.91 -26.189 1 79.67 417 ASN B CA 1
ATOM 9753 C C . ASN B 1 417 ? -8.196 -24.119 -26.566 1 79.67 417 ASN B C 1
ATOM 9755 O O . ASN B 1 417 ? -7.708 -24.221 -27.693 1 79.67 417 ASN B O 1
ATOM 9759 N N . GLN B 1 418 ? -7.693 -23.326 -25.74 1 82.42 418 GLN B N 1
ATOM 9760 C CA . GLN B 1 418 ? -6.554 -22.444 -25.973 1 82.42 418 GLN B CA 1
ATOM 9761 C C . GLN B 1 418 ? -5.26 -23.242 -26.109 1 82.42 418 GLN B C 1
ATOM 9763 O O . GLN B 1 418 ? -4.273 -22.745 -26.656 1 82.42 418 GLN B O 1
ATOM 9768 N N . PHE B 1 419 ? -5.214 -24.494 -25.606 1 88.46 419 PHE B N 1
ATOM 9769 C CA . PHE B 1 419 ? -3.975 -25.262 -25.585 1 88.46 419 PHE B CA 1
ATOM 9770 C C . PHE B 1 419 ? -4.086 -26.494 -26.477 1 88.46 419 PHE B C 1
ATOM 9772 O O . PHE B 1 419 ? -3.286 -27.424 -26.362 1 88.46 419 PHE B O 1
ATOM 9779 N N . GLU B 1 420 ? -4.999 -26.362 -27.388 1 81.84 420 GLU B N 1
ATOM 9780 C CA . GLU B 1 420 ? -5.149 -27.482 -28.313 1 81.84 420 GLU B CA 1
ATOM 9781 C C . GLU B 1 420 ? -3.87 -27.714 -29.112 1 81.84 420 GLU B C 1
ATOM 9783 O O . GLU B 1 420 ? -3.34 -26.787 -29.728 1 81.84 420 GLU B O 1
ATOM 9788 N N . ASN B 1 421 ? -3.19 -28.82 -29.032 1 79.22 421 ASN B N 1
ATOM 9789 C CA . ASN B 1 421 ? -2.002 -29.266 -29.751 1 79.22 421 ASN B CA 1
ATOM 9790 C C . ASN B 1 421 ? -0.745 -28.563 -29.247 1 79.22 421 ASN B C 1
ATOM 9792 O O . ASN B 1 421 ? 0.261 -28.497 -29.955 1 79.22 421 ASN B O 1
ATOM 9796 N N . ARG B 1 422 ? -0.825 -27.947 -28.161 1 86.3 422 ARG B N 1
ATOM 9797 C CA . ARG B 1 422 ? 0.325 -27.222 -27.63 1 86.3 422 ARG B CA 1
ATOM 9798 C C . ARG B 1 422 ? 0.808 -27.841 -26.323 1 86.3 422 ARG B C 1
ATOM 9800 O O . ARG B 1 422 ? 1.998 -28.12 -26.165 1 86.3 422 ARG B O 1
ATOM 9807 N N . LEU B 1 423 ? -0.147 -27.954 -25.394 1 89.43 423 LEU B N 1
ATOM 9808 C CA . LEU B 1 423 ? 0.161 -28.516 -24.083 1 89.43 423 LEU B CA 1
ATOM 9809 C C . LEU B 1 423 ? -0.909 -29.514 -23.654 1 89.43 423 LEU B C 1
ATOM 9811 O O . LEU B 1 423 ? -2.105 -29.229 -23.75 1 89.43 423 LEU B O 1
ATOM 9815 N N . HIS B 1 424 ? -0.451 -30.698 -23.295 1 90.43 424 HIS B N 1
ATOM 9816 C CA . HIS B 1 424 ? -1.358 -31.762 -22.878 1 90.43 424 HIS B CA 1
ATOM 9817 C C . HIS B 1 424 ? -1.136 -32.134 -21.416 1 90.43 424 HIS B C 1
ATOM 9819 O O . HIS B 1 424 ? -0.026 -31.992 -20.897 1 90.43 424 HIS B O 1
ATOM 9825 N N . PRO B 1 425 ? -2.145 -32.573 -20.717 1 91.89 425 PRO B N 1
ATOM 9826 C CA . PRO B 1 425 ? -2.015 -32.971 -19.314 1 91.89 425 PRO B CA 1
ATOM 9827 C C . PRO B 1 425 ? -0.954 -34.049 -19.102 1 91.89 425 PRO B C 1
ATOM 9829 O O . PRO B 1 425 ? -0.415 -34.182 -18.001 1 91.89 425 PRO B O 1
ATOM 9832 N N . SER B 1 426 ? -0.613 -34.768 -20.144 1 89.07 426 SER B N 1
ATOM 9833 C CA . SER B 1 426 ? 0.411 -35.803 -20.044 1 89.07 426 SER B CA 1
ATOM 9834 C C . SER B 1 426 ? 1.803 -35.192 -19.916 1 89.07 426 SER B C 1
ATOM 9836 O O . SER B 1 426 ? 2.75 -35.873 -19.518 1 89.07 426 SER B O 1
ATOM 9838 N N . ASP B 1 427 ? 1.857 -33.92 -20.212 1 86.21 427 ASP B N 1
ATOM 9839 C CA . ASP B 1 427 ? 3.151 -33.245 -20.183 1 86.21 427 ASP B CA 1
ATOM 9840 C C . ASP B 1 427 ? 3.444 -32.677 -18.796 1 86.21 427 ASP B C 1
ATOM 9842 O O . ASP B 1 427 ? 4.554 -32.212 -18.532 1 86.21 427 ASP B O 1
ATOM 9846 N N . ILE B 1 428 ? 2.474 -32.783 -17.904 1 90.78 428 ILE B N 1
ATOM 9847 C CA . ILE B 1 428 ? 2.63 -32.177 -16.586 1 90.78 428 ILE B CA 1
ATOM 9848 C C . ILE B 1 428 ? 2.588 -33.261 -15.512 1 90.78 428 ILE B C 1
ATOM 9850 O O . ILE B 1 428 ? 1.6 -33.99 -15.394 1 90.78 428 ILE B O 1
ATOM 9854 N N . LYS B 1 429 ? 3.617 -33.333 -14.801 1 89.75 429 LYS B N 1
ATOM 9855 C CA . LYS B 1 429 ? 3.656 -34.283 -13.694 1 89.75 429 LYS B CA 1
ATOM 9856 C C . LYS B 1 429 ? 2.758 -33.829 -12.547 1 89.75 429 LYS B C 1
ATOM 9858 O O . LYS B 1 429 ? 2.638 -32.631 -12.282 1 89.75 429 LYS B O 1
ATOM 9863 N N . LEU B 1 430 ? 2.158 -34.735 -11.872 1 93.24 430 LEU B N 1
ATOM 9864 C CA . LEU B 1 430 ? 1.262 -34.443 -10.759 1 93.24 430 LEU B CA 1
ATOM 9865 C C . LEU B 1 430 ? 1.998 -33.701 -9.648 1 93.24 430 LEU B C 1
ATOM 9867 O O . LEU B 1 430 ? 1.476 -32.734 -9.09 1 93.24 430 LEU B O 1
ATOM 9871 N N . SER B 1 431 ? 3.216 -34.142 -9.326 1 91.31 431 SER B N 1
ATOM 9872 C CA . SER B 1 431 ? 4.008 -33.507 -8.278 1 91.31 431 SER B CA 1
ATOM 9873 C C . SER B 1 431 ? 4.423 -32.095 -8.678 1 91.31 431 SER B C 1
ATOM 9875 O O . SER B 1 431 ? 4.542 -31.213 -7.825 1 91.31 431 SER B O 1
ATOM 9877 N N . GLN B 1 432 ? 4.635 -31.893 -9.962 1 91.83 432 GLN B N 1
ATOM 9878 C CA . GLN B 1 432 ? 4.989 -30.57 -10.465 1 91.83 432 GLN B CA 1
ATOM 9879 C C . GLN B 1 432 ? 3.815 -29.602 -10.34 1 91.83 432 GLN B C 1
ATOM 9881 O O . GLN B 1 432 ? 3.998 -28.44 -9.973 1 91.83 432 GLN B O 1
ATOM 9886 N N . ALA B 1 433 ? 2.647 -30.125 -10.682 1 95.15 433 ALA B N 1
ATOM 9887 C CA . ALA B 1 433 ? 1.447 -29.305 -10.54 1 95.15 433 ALA B CA 1
ATOM 9888 C C . ALA B 1 433 ? 1.224 -28.906 -9.085 1 95.15 433 ALA B C 1
ATOM 9890 O O . ALA B 1 433 ? 0.916 -27.748 -8.792 1 95.15 433 ALA B O 1
ATOM 9891 N N . MET B 1 434 ? 1.384 -29.835 -8.248 1 95.31 434 MET B N 1
ATOM 9892 C CA . MET B 1 434 ? 1.205 -29.581 -6.822 1 95.31 434 MET B CA 1
ATOM 9893 C C . MET B 1 434 ? 2.212 -28.551 -6.322 1 95.31 434 MET B C 1
ATOM 9895 O O . MET B 1 434 ? 1.845 -27.609 -5.617 1 95.31 434 MET B O 1
ATOM 9899 N N . ALA B 1 435 ? 3.465 -28.705 -6.662 1 94.35 435 ALA B N 1
ATOM 9900 C CA . ALA B 1 435 ? 4.516 -27.792 -6.219 1 94.35 435 ALA B CA 1
ATOM 9901 C C . ALA B 1 435 ? 4.302 -26.393 -6.788 1 94.35 435 ALA B C 1
ATOM 9903 O O . ALA B 1 435 ? 4.605 -25.395 -6.129 1 94.35 435 ALA B O 1
ATOM 9904 N N . THR B 1 436 ? 3.827 -26.353 -8.027 1 96.14 436 THR B N 1
ATOM 9905 C CA . THR B 1 436 ? 3.528 -25.065 -8.643 1 96.14 436 THR B CA 1
ATOM 9906 C C . THR B 1 436 ? 2.402 -24.357 -7.895 1 96.14 436 THR B C 1
ATOM 9908 O O . THR B 1 436 ? 2.478 -23.152 -7.645 1 96.14 436 THR B O 1
ATOM 9911 N N . SER B 1 437 ? 1.422 -25.094 -7.561 1 96.96 437 SER B N 1
ATOM 9912 C CA . SER B 1 437 ? 0.306 -24.542 -6.801 1 96.96 437 SER B CA 1
ATOM 9913 C C . SER B 1 437 ? 0.755 -24.069 -5.423 1 96.96 437 SER B C 1
ATOM 9915 O O . SER B 1 437 ? 0.095 -23.234 -4.801 1 96.96 437 SER B O 1
ATOM 9917 N N . ALA B 1 438 ? 1.858 -24.535 -4.968 1 94.83 438 ALA B N 1
ATOM 9918 C CA . ALA B 1 438 ? 2.354 -24.194 -3.637 1 94.83 438 ALA B CA 1
ATOM 9919 C C . ALA B 1 438 ? 3.48 -23.167 -3.717 1 94.83 438 ALA B C 1
ATOM 9921 O O . ALA B 1 438 ? 4.262 -23.02 -2.776 1 94.83 438 ALA B O 1
ATOM 9922 N N . ALA B 1 439 ? 3.583 -22.521 -4.854 1 93.75 439 ALA B N 1
ATOM 9923 C CA . ALA B 1 439 ? 4.643 -21.536 -5.054 1 93.75 439 ALA B CA 1
ATOM 9924 C C . ALA B 1 439 ? 4.282 -20.203 -4.406 1 93.75 439 ALA B C 1
ATOM 9926 O O . ALA B 1 439 ? 4.027 -19.216 -5.101 1 93.75 439 ALA B O 1
ATOM 9927 N N . VAL B 1 440 ? 4.459 -20.149 -3.107 1 88.63 440 VAL B N 1
ATOM 9928 C CA . VAL B 1 440 ? 4.013 -19.012 -2.308 1 88.63 440 VAL B CA 1
ATOM 9929 C C . VAL B 1 440 ? 4.856 -17.784 -2.64 1 88.63 440 VAL B C 1
ATOM 9931 O O . VAL B 1 440 ? 4.365 -16.654 -2.589 1 88.63 440 VAL B O 1
ATOM 9934 N N . VAL B 1 441 ? 6.13 -18.007 -2.969 1 88.72 441 VAL B N 1
ATOM 9935 C CA . VAL B 1 441 ? 7.021 -16.93 -3.386 1 88.72 441 VAL B CA 1
ATOM 9936 C C . VAL B 1 441 ? 7.413 -17.122 -4.849 1 88.72 441 VAL B C 1
ATOM 9938 O O . VAL B 1 441 ? 7.896 -18.189 -5.234 1 88.72 441 VAL B O 1
ATOM 9941 N N . SER B 1 442 ? 7.068 -16.174 -5.615 1 91.02 442 SER B N 1
ATOM 9942 C CA . SER B 1 442 ? 7.395 -16.221 -7.036 1 91.02 442 SER B CA 1
ATOM 9943 C C . SER B 1 442 ? 7.771 -14.84 -7.563 1 91.02 442 SER B C 1
ATOM 9945 O O . SER B 1 442 ? 7.61 -13.838 -6.864 1 91.02 442 SER B O 1
ATOM 9947 N N . PHE B 1 443 ? 8.266 -14.895 -8.823 1 87.6 443 PHE B N 1
ATOM 9948 C CA . PHE B 1 443 ? 8.626 -13.636 -9.465 1 87.6 443 PHE B CA 1
ATOM 9949 C C . PHE B 1 443 ? 7.401 -12.745 -9.634 1 87.6 443 PHE B C 1
ATOM 9951 O O . PHE B 1 443 ? 7.502 -11.519 -9.551 1 87.6 443 PHE B O 1
ATOM 9958 N N . HIS B 1 444 ? 6.363 -13.487 -9.931 1 88.92 444 HIS B N 1
ATOM 9959 C CA . HIS B 1 444 ? 5.059 -12.851 -10.078 1 88.92 444 HIS B CA 1
ATOM 9960 C C . HIS B 1 444 ? 4.061 -13.397 -9.063 1 88.92 444 HIS B C 1
ATOM 9962 O O . HIS B 1 444 ? 4 -14.608 -8.836 1 88.92 444 HIS B O 1
ATOM 9968 N N . MET B 1 445 ? 3.418 -12.486 -8.408 1 91.29 445 MET B N 1
ATOM 9969 C CA . MET B 1 445 ? 2.537 -12.954 -7.342 1 91.29 445 MET B CA 1
ATOM 9970 C C . MET B 1 445 ? 1.112 -12.457 -7.557 1 91.29 445 MET B C 1
ATOM 9972 O O . MET B 1 445 ? 0.412 -12.13 -6.596 1 91.29 445 MET B O 1
ATOM 9976 N N . GLY B 1 446 ? 0.76 -12.272 -8.725 1 90.44 446 GLY B N 1
ATOM 9977 C CA . GLY B 1 446 ? -0.617 -11.945 -9.062 1 90.44 446 GLY B CA 1
ATOM 9978 C C . GLY B 1 446 ? -1.139 -10.728 -8.323 1 90.44 446 GLY B C 1
ATOM 9979 O O . GLY B 1 446 ? -0.552 -9.647 -8.403 1 90.44 446 GLY B O 1
ATOM 9980 N N . GLU B 1 447 ? -2.095 -10.86 -7.442 1 87.95 447 GLU B N 1
ATOM 9981 C CA . GLU B 1 447 ? -2.741 -9.761 -6.731 1 87.95 447 GLU B CA 1
ATOM 9982 C C . GLU B 1 447 ? -1.79 -9.117 -5.727 1 87.95 447 GLU B C 1
ATOM 9984 O O . GLU B 1 447 ? -2.006 -7.982 -5.298 1 87.95 447 GLU B O 1
ATOM 9989 N N . TYR B 1 448 ? -0.797 -9.789 -5.446 1 83.27 448 TYR B N 1
ATOM 9990 C CA . TYR B 1 448 ? 0.15 -9.27 -4.466 1 83.27 448 TYR B CA 1
ATOM 9991 C C . TYR B 1 448 ? 1.332 -8.597 -5.153 1 83.27 448 TYR B C 1
ATOM 9993 O O . TYR B 1 448 ? 2.331 -8.271 -4.507 1 83.27 448 TYR B O 1
ATOM 10001 N N . GLU B 1 449 ? 1.215 -8.404 -6.466 1 79.89 449 GLU B N 1
ATOM 10002 C CA . GLU B 1 449 ? 2.316 -7.86 -7.255 1 79.89 449 GLU B CA 1
ATOM 10003 C C . GLU B 1 449 ? 2.632 -6.425 -6.845 1 79.89 449 GLU B C 1
ATOM 10005 O O . GLU B 1 449 ? 3.797 -6.021 -6.829 1 79.89 449 GLU B O 1
ATOM 10010 N N . THR B 1 450 ? 1.608 -5.606 -6.535 1 65.55 450 THR B N 1
ATOM 10011 C CA . THR B 1 450 ? 1.818 -4.201 -6.205 1 65.55 450 THR B CA 1
ATOM 10012 C C . THR B 1 450 ? 2.651 -4.063 -4.934 1 65.55 450 THR B C 1
ATOM 10014 O O . THR B 1 450 ? 3.393 -3.092 -4.774 1 65.55 450 THR B O 1
ATOM 10017 N N . SER B 1 451 ? 2.551 -5.071 -4.14 1 61.01 451 SER B N 1
ATOM 10018 C CA . SER B 1 451 ? 3.289 -5.018 -2.882 1 61.01 451 SER B CA 1
ATOM 10019 C C . SER B 1 451 ? 4.764 -5.343 -3.092 1 61.01 451 SER B C 1
ATOM 10021 O O . SER B 1 451 ? 5.611 -4.961 -2.282 1 61.01 451 SER B O 1
ATOM 10023 N N . ILE B 1 452 ? 4.988 -5.931 -4.233 1 60.67 452 ILE B N 1
ATOM 10024 C CA . ILE B 1 452 ? 6.36 -6.381 -4.437 1 60.67 452 ILE B CA 1
ATOM 10025 C C . ILE B 1 452 ? 6.916 -5.772 -5.723 1 60.67 452 ILE B C 1
ATOM 10027 O O . ILE B 1 452 ? 7.952 -6.211 -6.228 1 60.67 452 ILE B O 1
ATOM 10031 N N . ASP B 1 453 ? 6.215 -4.809 -6.25 1 63.3 453 ASP B N 1
ATOM 10032 C CA . ASP B 1 453 ? 6.566 -4.26 -7.557 1 63.3 453 ASP B CA 1
ATOM 10033 C C . ASP B 1 453 ? 8.011 -3.769 -7.575 1 63.3 453 ASP B C 1
ATOM 10035 O O . ASP B 1 453 ? 8.735 -3.989 -8.549 1 63.3 453 ASP B O 1
ATOM 10039 N N . SER B 1 454 ? 8.403 -3.274 -6.423 1 61.83 454 SER B N 1
ATOM 10040 C CA . SER B 1 454 ? 9.745 -2.701 -6.388 1 61.83 454 SER B CA 1
ATOM 10041 C C . SER B 1 454 ? 10.81 -3.79 -6.325 1 61.83 454 SER B C 1
ATOM 10043 O O . SER B 1 454 ? 11.977 -3.543 -6.635 1 61.83 454 SER B O 1
ATOM 10045 N N . LEU B 1 455 ? 10.311 -5.098 -6.137 1 70.66 455 LEU B N 1
ATOM 10046 C CA . LEU B 1 455 ? 11.275 -6.173 -5.925 1 70.66 455 LEU B CA 1
ATOM 10047 C C . LEU B 1 455 ? 11.198 -7.201 -7.048 1 70.66 455 LEU B C 1
ATOM 10049 O O . LEU B 1 455 ? 12.014 -8.124 -7.107 1 70.66 455 LEU B O 1
ATOM 10053 N N . GLN B 1 456 ? 10.332 -7.039 -7.911 1 80.65 456 GLN B N 1
ATOM 10054 C CA . GLN B 1 456 ? 10.068 -8.075 -8.904 1 80.65 456 GLN B CA 1
ATOM 10055 C C . GLN B 1 456 ? 11.29 -8.315 -9.786 1 80.65 456 GLN B C 1
ATOM 10057 O O . GLN B 1 456 ? 11.717 -9.458 -9.965 1 80.65 456 GLN B O 1
ATOM 10062 N N . SER B 1 457 ? 11.909 -7.228 -10.318 1 77.3 457 SER B N 1
ATOM 10063 C CA . SER B 1 457 ? 13.076 -7.379 -11.181 1 77.3 457 SER B CA 1
ATOM 10064 C C . SER B 1 457 ? 14.252 -7.98 -10.419 1 77.3 457 SER B C 1
ATOM 10066 O O . SER B 1 457 ? 15.001 -8.794 -10.963 1 77.3 457 SER B O 1
ATOM 10068 N N . LEU B 1 458 ? 14.351 -7.612 -9.182 1 78.51 458 LEU B N 1
ATOM 10069 C CA . LEU B 1 458 ? 15.425 -8.159 -8.361 1 78.51 458 LEU B CA 1
ATOM 10070 C C . LEU B 1 458 ? 15.197 -9.641 -8.085 1 78.51 458 LEU B C 1
ATOM 10072 O O . LEU B 1 458 ? 16.145 -10.43 -8.083 1 78.51 458 LEU B O 1
ATOM 10076 N N . GLN B 1 459 ? 13.99 -9.994 -7.866 1 84.05 459 GLN B N 1
ATOM 10077 C CA . GLN B 1 459 ? 13.677 -11.398 -7.625 1 84.05 459 GLN B CA 1
ATOM 10078 C C . GLN B 1 459 ? 13.997 -12.252 -8.849 1 84.05 459 GLN B C 1
ATOM 10080 O O . GLN B 1 459 ? 14.485 -13.376 -8.718 1 84.05 459 GLN B O 1
ATOM 10085 N N . ILE B 1 460 ? 13.726 -11.656 -9.968 1 86.26 460 ILE B N 1
ATOM 10086 C CA . ILE B 1 460 ? 14.015 -12.369 -11.207 1 86.26 460 ILE B CA 1
ATOM 10087 C C . ILE B 1 460 ? 15.524 -12.538 -11.366 1 86.26 460 ILE B C 1
ATOM 10089 O O . ILE B 1 460 ? 16.002 -13.626 -11.695 1 86.26 460 ILE B O 1
ATOM 10093 N N . MET B 1 461 ? 16.27 -11.528 -11.006 1 83.17 461 MET B N 1
ATOM 10094 C CA . MET B 1 461 ? 17.722 -11.566 -11.153 1 83.17 461 MET B CA 1
ATOM 10095 C C . MET B 1 461 ? 18.349 -12.504 -10.127 1 83.17 461 MET B C 1
ATOM 10097 O O . MET B 1 461 ? 19.35 -13.164 -10.412 1 83.17 461 MET B O 1
ATOM 10101 N N . LEU B 1 462 ? 17.714 -12.593 -9.003 1 84.14 462 LEU B N 1
ATOM 10102 C CA . LEU B 1 462 ? 18.269 -13.418 -7.936 1 84.14 462 LEU B CA 1
ATOM 10103 C C . LEU B 1 462 ? 17.698 -14.831 -7.989 1 84.14 462 LEU B C 1
ATOM 10105 O O . LEU B 1 462 ? 18.095 -15.696 -7.205 1 84.14 462 LEU B O 1
ATOM 10109 N N . GLY B 1 463 ? 16.735 -15.042 -8.885 1 84.8 463 GLY B N 1
ATOM 10110 C CA . GLY B 1 463 ? 16.156 -16.368 -9.033 1 84.8 463 GLY B CA 1
ATOM 10111 C C . GLY B 1 463 ? 15.346 -16.804 -7.827 1 84.8 463 GLY B C 1
ATOM 10112 O O . GLY B 1 463 ? 15.199 -18 -7.57 1 84.8 463 GLY B O 1
ATOM 10113 N N . LEU B 1 464 ? 14.914 -15.822 -7.144 1 85.01 464 LEU B N 1
ATOM 10114 C CA . LEU B 1 464 ? 14.139 -16.133 -5.948 1 85.01 464 LEU B CA 1
ATOM 10115 C C . LEU B 1 464 ? 12.675 -16.382 -6.297 1 85.01 464 LEU B C 1
ATOM 10117 O O . LEU B 1 464 ? 11.887 -15.439 -6.392 1 85.01 464 LEU B O 1
ATOM 10121 N N . GLY B 1 465 ? 12.277 -17.614 -6.447 1 89.08 465 GLY B N 1
ATOM 10122 C CA . GLY B 1 465 ? 10.894 -17.954 -6.738 1 89.08 465 GLY B CA 1
ATOM 10123 C C . GLY B 1 465 ? 10.64 -19.45 -6.767 1 89.08 465 GLY B C 1
ATOM 10124 O O . GLY B 1 465 ? 11.486 -20.219 -7.229 1 89.08 465 GLY B O 1
ATOM 10125 N N . MET B 1 466 ? 9.541 -19.821 -6.31 1 92.53 466 MET B N 1
ATOM 10126 C CA . MET B 1 466 ? 9.136 -21.223 -6.272 1 92.53 466 MET B CA 1
ATOM 10127 C C . MET B 1 466 ? 8.219 -21.557 -7.444 1 92.53 466 MET B C 1
ATOM 10129 O O . MET B 1 466 ? 7.747 -22.689 -7.566 1 92.53 466 MET B O 1
ATOM 10133 N N . GLY B 1 467 ? 7.94 -20.558 -8.244 1 92.69 467 GLY B N 1
ATOM 10134 C CA . GLY B 1 467 ? 7.06 -20.775 -9.382 1 92.69 467 GLY B CA 1
ATOM 10135 C C . GLY B 1 467 ? 7.666 -21.675 -10.442 1 92.69 467 GLY B C 1
ATOM 10136 O O . GLY B 1 467 ? 8.774 -22.187 -10.27 1 92.69 467 GLY B O 1
ATOM 10137 N N . ASN B 1 468 ? 6.885 -22.005 -11.43 1 92.14 468 ASN B N 1
ATOM 10138 C CA . ASN B 1 468 ? 7.304 -22.898 -12.505 1 92.14 468 ASN B CA 1
ATOM 10139 C C . ASN B 1 468 ? 7.087 -22.265 -13.876 1 92.14 468 ASN B C 1
ATOM 10141 O O . ASN B 1 468 ? 6.22 -21.404 -14.038 1 92.14 468 ASN B O 1
ATOM 10145 N N . SER B 1 469 ? 7.995 -22.606 -14.729 1 90.29 469 SER B N 1
ATOM 10146 C CA . SER B 1 469 ? 7.872 -22.213 -16.129 1 90.29 469 SER B CA 1
ATOM 10147 C C . SER B 1 469 ? 7.691 -23.43 -17.03 1 90.29 469 SER B C 1
ATOM 10149 O O . SER B 1 469 ? 8.547 -24.317 -17.065 1 90.29 469 SER B O 1
ATOM 10151 N N . ILE B 1 470 ? 6.58 -23.461 -17.702 1 89.52 470 ILE B N 1
ATOM 10152 C CA . ILE B 1 470 ? 6.292 -24.593 -18.577 1 89.52 470 ILE B CA 1
ATOM 10153 C C . ILE B 1 470 ? 6.33 -24.14 -20.035 1 89.52 470 ILE B C 1
ATOM 10155 O O . ILE B 1 470 ? 5.725 -23.127 -20.393 1 89.52 470 ILE B O 1
ATOM 10159 N N . THR B 1 471 ? 6.975 -24.895 -20.808 1 88.1 471 THR B N 1
ATOM 10160 C CA . THR B 1 471 ? 7.014 -24.612 -22.239 1 88.1 471 THR B CA 1
ATOM 10161 C C . THR B 1 471 ? 5.74 -25.1 -22.922 1 88.1 471 THR B C 1
ATOM 10163 O O . THR B 1 471 ? 5.346 -26.257 -22.758 1 88.1 471 THR B O 1
ATOM 10166 N N . VAL B 1 472 ? 4.961 -24.354 -23.653 1 87.51 472 VAL B N 1
ATOM 10167 C CA . VAL B 1 472 ? 3.651 -24.639 -24.229 1 87.51 472 VAL B CA 1
ATOM 10168 C C . VAL B 1 472 ? 3.82 -25.346 -25.572 1 87.51 472 VAL B C 1
ATOM 10170 O O . VAL B 1 472 ? 3.01 -26.202 -25.936 1 87.51 472 VAL B O 1
ATOM 10173 N N . GLU B 1 473 ? 4.81 -25.044 -26.362 1 80.2 473 GLU B N 1
ATOM 10174 C CA . GLU B 1 473 ? 5.046 -25.693 -27.649 1 80.2 473 GLU B CA 1
ATOM 10175 C C . GLU B 1 473 ? 6.291 -26.575 -27.602 1 80.2 473 GLU B C 1
ATOM 10177 O O . GLU B 1 473 ? 7.329 -26.222 -28.166 1 80.2 473 GLU B O 1
ATOM 10182 N N . PRO B 1 474 ? 6.048 -27.713 -26.991 1 64.82 474 PRO B N 1
ATOM 10183 C CA . PRO B 1 474 ? 7.22 -28.57 -26.799 1 64.82 474 PRO B CA 1
ATOM 10184 C C . PRO B 1 474 ? 7.827 -29.043 -28.118 1 64.82 474 PRO B C 1
ATOM 10186 O O . PRO B 1 474 ? 9.017 -29.364 -28.175 1 64.82 474 PRO B O 1
ATOM 10189 N N . LYS B 1 475 ? 6.991 -28.964 -29.195 1 64.57 475 LYS B N 1
ATOM 10190 C CA . LYS B 1 475 ? 7.531 -29.365 -30.491 1 64.57 475 LYS B CA 1
ATOM 10191 C C . LYS B 1 475 ? 8.616 -28.397 -30.958 1 64.57 475 LYS B C 1
ATOM 10193 O O . LYS B 1 475 ? 9.508 -28.778 -31.718 1 64.57 475 LYS B O 1
ATOM 10198 N N . ILE B 1 476 ? 8.426 -27.167 -30.419 1 64.35 476 ILE B N 1
ATOM 10199 C CA . ILE B 1 476 ? 9.467 -26.197 -30.738 1 64.35 476 ILE B CA 1
ATOM 10200 C C . ILE B 1 476 ? 10.761 -26.573 -30.02 1 64.35 476 ILE B C 1
ATOM 10202 O O . ILE B 1 476 ? 11.856 -26.275 -30.503 1 64.35 476 ILE B O 1
ATOM 10206 N N . CYS B 1 477 ? 10.636 -27.216 -28.854 1 60.24 477 CYS B N 1
ATOM 10207 C CA . CYS B 1 477 ? 11.79 -27.529 -28.018 1 60.24 477 CYS B CA 1
ATOM 10208 C C . CYS B 1 477 ? 12.473 -28.807 -28.488 1 60.24 477 CYS B C 1
ATOM 10210 O O . CYS B 1 477 ? 13.656 -29.021 -28.214 1 60.24 477 CYS B O 1
ATOM 10212 N N . SER B 1 478 ? 11.684 -29.576 -29.391 1 63.14 478 SER B N 1
ATOM 10213 C CA . SER B 1 478 ? 12.177 -30.929 -29.627 1 63.14 478 SER B CA 1
ATOM 10214 C C . SER B 1 478 ? 12.951 -31.015 -30.938 1 63.14 478 SER B C 1
ATOM 10216 O O . SER B 1 478 ? 12.709 -30.234 -31.861 1 63.14 478 SER B O 1
ATOM 10218 N N . GLY B 1 479 ? 14.221 -31.459 -30.88 1 66.42 479 GLY B N 1
ATOM 10219 C CA . GLY B 1 479 ? 15.023 -31.803 -32.042 1 66.42 479 GLY B CA 1
ATOM 10220 C C . GLY B 1 479 ? 16.496 -31.487 -31.866 1 66.42 479 GLY B C 1
ATOM 10221 O O . GLY B 1 479 ? 16.852 -30.52 -31.19 1 66.42 479 GLY B O 1
ATOM 10222 N N . PHE B 1 480 ? 17.282 -32.221 -32.201 1 71.83 480 PHE B N 1
ATOM 10223 C CA . PHE B 1 480 ? 18.734 -32.095 -32.149 1 71.83 480 PHE B CA 1
ATOM 10224 C C . PHE B 1 480 ? 19.194 -30.837 -32.876 1 71.83 480 PHE B C 1
ATOM 10226 O O . PHE B 1 480 ? 20.071 -30.119 -32.392 1 71.83 480 PHE B O 1
ATOM 10233 N N . SER B 1 481 ? 18.49 -30.476 -33.974 1 76.17 481 SER B N 1
ATOM 10234 C CA . SER B 1 481 ? 18.877 -29.319 -34.776 1 76.17 481 SER B CA 1
ATOM 10235 C C . SER B 1 481 ? 18.642 -28.017 -34.017 1 76.17 481 SER B C 1
ATOM 10237 O O . SER B 1 481 ? 19.462 -27.098 -34.082 1 76.17 481 SER B O 1
ATOM 10239 N N . THR B 1 482 ? 17.603 -27.963 -33.222 1 78.96 482 THR B N 1
ATOM 10240 C CA . THR B 1 482 ? 17.276 -26.753 -32.476 1 78.96 482 THR B CA 1
ATOM 10241 C C . THR B 1 482 ? 18.259 -26.542 -31.329 1 78.96 482 THR B C 1
ATOM 10243 O O . THR B 1 482 ? 18.668 -25.412 -31.054 1 78.96 482 THR B O 1
ATOM 10246 N N . THR B 1 483 ? 18.662 -27.575 -30.705 1 76.68 483 THR B N 1
ATOM 10247 C CA . THR B 1 483 ? 19.615 -27.483 -29.604 1 76.68 483 THR B CA 1
ATOM 10248 C C . THR B 1 483 ? 20.978 -27.015 -30.106 1 76.68 483 THR B C 1
ATOM 10250 O O . THR B 1 483 ? 21.625 -26.178 -29.472 1 76.68 483 THR B O 1
ATOM 10253 N N . VAL B 1 484 ? 21.32 -27.56 -31.266 1 81.89 484 VAL B N 1
ATOM 10254 C CA . VAL B 1 484 ? 22.614 -27.207 -31.841 1 81.89 484 VAL B CA 1
ATOM 10255 C C . VAL B 1 484 ? 22.605 -25.744 -32.278 1 81.89 484 VAL B C 1
ATOM 10257 O O . VAL B 1 484 ? 23.575 -25.017 -32.055 1 81.89 484 VAL B O 1
ATOM 10260 N N . THR B 1 485 ? 21.533 -25.363 -32.858 1 84.26 485 THR B N 1
ATOM 10261 C CA . THR B 1 485 ? 21.43 -23.98 -33.31 1 84.26 485 THR B CA 1
ATOM 10262 C C . THR B 1 485 ? 21.479 -23.018 -32.125 1 84.26 485 THR B C 1
ATOM 10264 O O . THR B 1 485 ? 22.124 -21.97 -32.196 1 84.26 485 THR B O 1
ATOM 10267 N N . SER B 1 486 ? 20.798 -23.331 -31.118 1 84.91 486 SER B N 1
ATOM 10268 C CA . SER B 1 486 ? 20.81 -22.487 -29.928 1 84.91 486 SER B CA 1
ATOM 10269 C C . SER B 1 486 ? 22.208 -22.4 -29.325 1 84.91 486 SER B C 1
ATOM 10271 O O . SER B 1 486 ? 22.661 -21.318 -28.948 1 84.91 486 SER B O 1
ATOM 10273 N N . ALA B 1 487 ? 22.909 -23.479 -29.314 1 83.02 487 ALA B N 1
ATOM 10274 C CA . ALA B 1 487 ? 24.268 -23.507 -28.781 1 83.02 487 ALA B CA 1
ATOM 10275 C C . ALA B 1 487 ? 25.212 -22.67 -29.639 1 83.02 487 ALA B C 1
ATOM 10277 O O . ALA B 1 487 ? 26.108 -22.001 -29.117 1 83.02 487 ALA B O 1
ATOM 10278 N N . LEU B 1 488 ? 24.991 -22.7 -30.918 1 85.43 488 LEU B N 1
ATOM 10279 C CA . LEU B 1 488 ? 25.823 -21.938 -31.843 1 85.43 488 LEU B CA 1
ATOM 10280 C C . LEU B 1 488 ? 25.598 -20.44 -31.668 1 85.43 488 LEU B C 1
ATOM 10282 O O . LEU B 1 488 ? 26.547 -19.654 -31.727 1 85.43 488 LEU B O 1
ATOM 10286 N N . ILE B 1 489 ? 24.459 -20.062 -31.461 1 86.95 489 ILE B N 1
ATOM 10287 C CA . ILE B 1 489 ? 24.157 -18.648 -31.266 1 86.95 489 ILE B CA 1
ATOM 10288 C C . ILE B 1 489 ? 24.84 -18.144 -29.997 1 86.95 489 ILE B C 1
ATOM 10290 O O . ILE B 1 489 ? 25.419 -17.056 -29.986 1 86.95 489 ILE B O 1
ATOM 10294 N N . HIS B 1 490 ? 24.921 -18.927 -28.989 1 87.57 490 HIS B N 1
ATOM 10295 C CA . HIS B 1 490 ? 25.592 -18.542 -27.752 1 87.57 490 HIS B CA 1
ATOM 10296 C C . HIS B 1 490 ? 27.102 -18.46 -27.946 1 87.57 490 HIS B C 1
ATOM 10298 O O . HIS B 1 490 ? 27.757 -17.575 -27.39 1 87.57 490 HIS B O 1
ATOM 10304 N N . LEU B 1 491 ? 27.511 -19.377 -28.749 1 87.05 491 LEU B N 1
ATOM 10305 C CA . LEU B 1 491 ? 28.942 -19.376 -29.03 1 87.05 491 LEU B CA 1
ATOM 10306 C C . LEU B 1 491 ? 29.338 -18.14 -29.831 1 87.05 491 LEU B C 1
ATOM 10308 O O . LEU B 1 491 ? 30.362 -17.514 -29.549 1 87.05 491 LEU B O 1
ATOM 10312 N N . PHE B 1 492 ? 28.548 -17.814 -30.716 1 88.53 492 PHE B N 1
ATOM 10313 C CA . PHE B 1 492 ? 28.834 -16.654 -31.551 1 88.53 492 PHE B CA 1
ATOM 10314 C C . PHE B 1 492 ? 28.798 -15.372 -30.727 1 88.53 492 PHE B C 1
ATOM 10316 O O . PHE B 1 492 ? 29.537 -14.426 -31.008 1 88.53 492 PHE B O 1
ATOM 10323 N N . LEU B 1 493 ? 28.027 -15.319 -29.8 1 88.66 493 LEU B N 1
ATOM 10324 C CA . LEU B 1 493 ? 27.902 -14.148 -28.938 1 88.66 493 LEU B CA 1
ATOM 10325 C C . LEU B 1 493 ? 29.171 -13.938 -28.119 1 88.66 493 LEU B C 1
ATOM 10327 O O . LEU B 1 493 ? 29.611 -12.802 -27.929 1 88.66 493 LEU B O 1
ATOM 10331 N N . VAL B 1 494 ? 29.855 -15.024 -27.727 1 91.1 494 VAL B N 1
ATOM 10332 C CA . VAL B 1 494 ? 30.905 -14.878 -26.725 1 91.1 494 VAL B CA 1
ATOM 10333 C C . VAL B 1 494 ? 32.275 -14.988 -27.39 1 91.1 494 VAL B C 1
ATOM 10335 O O . VAL B 1 494 ? 33.281 -14.545 -26.832 1 91.1 494 VAL B O 1
ATOM 10338 N N . ILE B 1 495 ? 32.386 -15.416 -28.621 1 91.07 495 ILE B N 1
ATOM 10339 C CA . ILE B 1 495 ? 33.65 -15.659 -29.307 1 91.07 495 ILE B CA 1
ATOM 10340 C C . ILE B 1 495 ? 34.484 -14.38 -29.319 1 91.07 495 ILE B C 1
ATOM 10342 O O . ILE B 1 495 ? 35.675 -14.405 -28.999 1 91.07 495 ILE B O 1
ATOM 10346 N N . PRO B 1 496 ? 33.85 -13.273 -29.536 1 88.45 496 PRO B N 1
ATOM 10347 C CA . PRO B 1 496 ? 34.663 -12.055 -29.576 1 88.45 496 PRO B CA 1
ATOM 10348 C C . PRO B 1 496 ? 35.286 -11.717 -28.224 1 88.45 496 PRO B C 1
ATOM 10350 O O . PRO B 1 496 ? 36.383 -11.155 -28.169 1 88.45 496 PRO B O 1
ATOM 10353 N N . ILE B 1 497 ? 34.701 -12.055 -27.179 1 91.08 497 ILE B N 1
ATOM 10354 C CA . ILE B 1 497 ? 35.177 -11.737 -25.837 1 91.08 497 ILE B CA 1
ATOM 10355 C C . ILE B 1 497 ? 36.205 -12.775 -25.394 1 91.08 497 ILE B C 1
ATOM 10357 O O . ILE B 1 497 ? 37.244 -12.427 -24.828 1 91.08 497 ILE B O 1
ATOM 10361 N N . VAL B 1 498 ? 35.957 -14.008 -25.714 1 90.51 498 VAL B N 1
ATOM 10362 C CA . VAL B 1 498 ? 36.842 -15.092 -25.301 1 90.51 498 VAL B CA 1
ATOM 10363 C C . VAL B 1 498 ? 38.155 -15.012 -26.075 1 90.51 498 VAL B C 1
ATOM 10365 O O . VAL B 1 498 ? 39.216 -15.353 -25.547 1 90.51 498 VAL B O 1
ATOM 10368 N N . ALA B 1 499 ? 38.108 -14.451 -27.237 1 88.07 499 ALA B N 1
ATOM 10369 C CA . ALA B 1 499 ? 39.295 -14.385 -28.086 1 88.07 499 ALA B CA 1
ATOM 10370 C C . ALA B 1 499 ? 40.118 -13.136 -27.784 1 88.07 499 ALA B C 1
ATOM 10372 O O . ALA B 1 499 ? 41.187 -12.934 -28.364 1 88.07 499 ALA B O 1
ATOM 10373 N N . PHE B 1 500 ? 39.669 -12.4 -26.857 1 86.94 500 PHE B N 1
ATOM 10374 C CA . PHE B 1 500 ? 40.244 -11.087 -26.59 1 86.94 500 PHE B CA 1
ATOM 10375 C C . PHE B 1 500 ? 41.728 -11.202 -26.263 1 86.94 500 PHE B C 1
ATOM 10377 O O . PHE B 1 500 ? 42.552 -10.478 -26.826 1 86.94 500 PHE B O 1
ATOM 10384 N N . PRO B 1 501 ? 42.205 -12.204 -25.415 1 81.75 501 PRO B N 1
ATOM 10385 C CA . PRO B 1 501 ? 43.628 -12.297 -25.082 1 81.75 501 PRO B CA 1
ATOM 10386 C C . PRO B 1 501 ? 44.469 -12.845 -26.233 1 81.75 501 PRO B C 1
ATOM 10388 O O . PRO B 1 501 ? 45.688 -12.662 -26.254 1 81.75 501 PRO B O 1
ATOM 10391 N N . ILE B 1 502 ? 43.839 -13.523 -27.115 1 84.11 502 ILE B N 1
ATOM 10392 C CA . ILE B 1 502 ? 44.543 -14.206 -28.194 1 84.11 502 ILE B CA 1
ATOM 10393 C C . ILE B 1 502 ? 44.877 -13.21 -29.303 1 84.11 502 ILE B C 1
ATOM 10395 O O . ILE B 1 502 ? 45.845 -13.398 -30.043 1 84.11 502 ILE B O 1
ATOM 10399 N N . ILE B 1 503 ? 44.138 -12.155 -29.312 1 84.64 503 ILE B N 1
ATOM 10400 C CA . ILE B 1 503 ? 44.279 -11.203 -30.409 1 84.64 503 ILE B CA 1
ATOM 10401 C C . ILE B 1 503 ? 45.693 -10.625 -30.412 1 84.64 503 ILE B C 1
ATOM 10403 O O . ILE B 1 503 ? 46.381 -10.658 -31.434 1 84.64 503 ILE B O 1
ATOM 10407 N N . PRO B 1 504 ? 46.206 -10.152 -29.24 1 77.61 504 PRO B N 1
ATOM 10408 C CA . PRO B 1 504 ? 47.58 -9.645 -29.256 1 77.61 504 PRO B CA 1
ATOM 10409 C C . PRO B 1 504 ? 48.613 -10.748 -29.472 1 77.61 504 PRO B C 1
ATOM 10411 O O . PRO B 1 504 ? 49.679 -10.497 -30.041 1 77.61 504 PRO B O 1
ATOM 10414 N N . LEU B 1 505 ? 48.329 -11.876 -29.038 1 78.3 505 LEU B N 1
ATOM 10415 C CA . LEU B 1 505 ? 49.258 -12.992 -29.178 1 78.3 505 LEU B CA 1
ATOM 10416 C C . LEU B 1 505 ? 49.413 -13.39 -30.642 1 78.3 505 LEU B C 1
ATOM 10418 O O . LEU B 1 505 ? 50.467 -13.886 -31.047 1 78.3 505 LEU B O 1
ATOM 10422 N N . LEU B 1 506 ? 48.359 -13.177 -31.36 1 80.2 506 LEU B N 1
ATOM 10423 C CA . LEU B 1 506 ? 48.396 -13.513 -32.779 1 80.2 506 LEU B CA 1
ATOM 10424 C C . LEU B 1 506 ? 48.893 -12.332 -33.606 1 80.2 506 LEU B C 1
ATOM 10426 O O . LEU B 1 506 ? 48.829 -12.359 -34.837 1 80.2 506 LEU B O 1
ATOM 10430 N N . GLY B 1 507 ? 49.406 -11.311 -32.946 1 71.96 507 GLY B N 1
ATOM 10431 C CA . GLY B 1 507 ? 49.965 -10.154 -33.626 1 71.96 507 GLY B CA 1
ATOM 10432 C C . GLY B 1 507 ? 48.912 -9.152 -34.062 1 71.96 507 GLY B C 1
ATOM 10433 O O . GLY B 1 507 ? 49.15 -8.347 -34.964 1 71.96 507 GLY B O 1
ATOM 10434 N N . GLY B 1 508 ? 47.726 -9.358 -33.556 1 70.55 508 GLY B N 1
ATOM 10435 C CA . GLY B 1 508 ? 46.655 -8.457 -33.951 1 70.55 508 GLY B CA 1
ATOM 10436 C C . GLY B 1 508 ? 46.799 -7.065 -33.365 1 70.55 508 GLY B C 1
ATOM 10437 O O . GLY B 1 508 ? 47.39 -6.894 -32.297 1 70.55 508 GLY B O 1
ATOM 10438 N N . SER B 1 509 ? 46.382 -6.057 -34.159 1 76.35 509 SER B N 1
ATOM 10439 C CA . SER B 1 509 ? 46.43 -4.65 -33.775 1 76.35 509 SER B CA 1
ATOM 10440 C C . SER B 1 509 ? 45.261 -4.285 -32.866 1 76.35 509 SER B C 1
ATOM 10442 O O . SER B 1 509 ? 44.334 -5.078 -32.69 1 76.35 509 SER B O 1
ATOM 10444 N N . GLU B 1 510 ? 45.252 -3.193 -32.075 1 81.62 510 GLU B N 1
ATOM 10445 C CA . GLU B 1 510 ? 44.225 -2.621 -31.21 1 81.62 510 GLU B CA 1
ATOM 10446 C C . GLU B 1 510 ? 42.9 -2.468 -31.952 1 81.62 510 GLU B C 1
ATOM 10448 O O . GLU B 1 510 ? 41.83 -2.527 -31.342 1 81.62 510 GLU B O 1
ATOM 10453 N N . VAL B 1 511 ? 42.961 -2.517 -33.248 1 86.25 511 VAL B N 1
ATOM 10454 C CA . VAL B 1 511 ? 41.767 -2.338 -34.067 1 86.25 511 VAL B CA 1
ATOM 10455 C C . VAL B 1 511 ? 40.902 -3.594 -34.001 1 86.25 511 VAL B C 1
ATOM 10457 O O . VAL B 1 511 ? 39.672 -3.508 -33.97 1 86.25 511 VAL B O 1
ATOM 10460 N N . TRP B 1 512 ? 41.59 -4.696 -33.919 1 86.83 512 TRP B N 1
ATOM 10461 C CA . TRP B 1 512 ? 40.848 -5.952 -33.867 1 86.83 512 TRP B CA 1
ATOM 10462 C C . TRP B 1 512 ? 40.18 -6.134 -32.508 1 86.83 512 TRP B C 1
ATOM 10464 O O . TRP B 1 512 ? 39.098 -6.718 -32.415 1 86.83 512 TRP B O 1
ATOM 10474 N N . GLU B 1 513 ? 40.785 -5.655 -31.488 1 88.28 513 GLU B N 1
ATOM 10475 C CA . GLU B 1 513 ? 40.165 -5.679 -30.167 1 88.28 513 GLU B CA 1
ATOM 10476 C C . GLU B 1 513 ? 38.883 -4.852 -30.143 1 88.28 513 GLU B C 1
ATOM 10478 O O . GLU B 1 513 ? 37.855 -5.305 -29.635 1 88.28 513 GLU B O 1
ATOM 10483 N N . THR B 1 514 ? 38.884 -3.762 -30.817 1 89.19 514 THR B N 1
ATOM 10484 C CA . THR B 1 514 ? 37.734 -2.866 -30.871 1 89.19 514 THR B CA 1
ATOM 10485 C C . THR B 1 514 ? 36.604 -3.486 -31.689 1 89.19 514 THR B C 1
ATOM 10487 O O . THR B 1 514 ? 35.442 -3.451 -31.277 1 89.19 514 THR B O 1
ATOM 10490 N N . ARG B 1 515 ? 36.986 -4.059 -32.73 1 88.84 515 ARG B N 1
ATOM 10491 C CA . ARG B 1 515 ? 35.976 -4.668 -33.59 1 88.84 515 ARG B CA 1
ATOM 10492 C C . ARG B 1 515 ? 35.291 -5.835 -32.887 1 88.84 515 ARG B C 1
ATOM 10494 O O . ARG B 1 515 ? 34.084 -6.037 -33.039 1 88.84 515 ARG B O 1
ATOM 10501 N N . ALA B 1 516 ? 36.076 -6.523 -32.173 1 89.18 516 ALA B N 1
ATOM 10502 C CA . ALA B 1 516 ? 35.532 -7.668 -31.449 1 89.18 516 ALA B CA 1
ATOM 10503 C C . ALA B 1 516 ? 34.516 -7.223 -30.401 1 89.18 516 ALA B C 1
ATOM 10505 O O . ALA B 1 516 ? 33.411 -7.764 -30.329 1 89.18 516 ALA B O 1
ATOM 10506 N N . VAL B 1 517 ? 34.789 -6.273 -29.671 1 88.76 517 VAL B N 1
ATOM 10507 C CA . VAL B 1 517 ? 33.917 -5.819 -28.593 1 88.76 517 VAL B CA 1
ATOM 10508 C C . VAL B 1 517 ? 32.693 -5.117 -29.179 1 88.76 517 VAL B C 1
ATOM 10510 O O . VAL B 1 517 ? 31.583 -5.255 -28.659 1 88.76 517 VAL B O 1
ATOM 10513 N N . ILE B 1 518 ? 32.847 -4.46 -30.298 1 88.59 518 ILE B N 1
ATOM 10514 C CA . ILE B 1 518 ? 31.718 -3.809 -30.954 1 88.59 518 ILE B CA 1
ATOM 10515 C C . ILE B 1 518 ? 30.762 -4.865 -31.505 1 88.59 518 ILE B C 1
ATOM 10517 O O . ILE B 1 518 ? 29.542 -4.7 -31.441 1 88.59 518 ILE B O 1
ATOM 10521 N N . PHE B 1 519 ? 31.401 -5.826 -32.061 1 90.8 519 PHE B N 1
ATOM 10522 C CA . PHE B 1 519 ? 30.576 -6.928 -32.544 1 90.8 519 PHE B CA 1
ATOM 10523 C C . PHE B 1 519 ? 29.741 -7.515 -31.412 1 90.8 519 PHE B C 1
ATOM 10525 O O . PHE B 1 519 ? 28.553 -7.792 -31.59 1 90.8 519 PHE B O 1
ATOM 10532 N N . PHE B 1 520 ? 30.344 -7.742 -30.312 1 91.55 520 PHE B N 1
ATOM 10533 C CA . PHE B 1 520 ? 29.633 -8.225 -29.134 1 91.55 520 PHE B CA 1
ATOM 10534 C C . PHE B 1 520 ? 28.503 -7.276 -28.757 1 91.55 520 PHE B C 1
ATOM 10536 O O . PHE B 1 520 ? 27.389 -7.714 -28.461 1 91.55 520 PHE B O 1
ATOM 10543 N N . LEU B 1 521 ? 28.733 -6.008 -28.809 1 89.99 521 LEU B N 1
ATOM 10544 C CA . LEU B 1 521 ? 27.741 -4.999 -28.455 1 89.99 521 LEU B CA 1
ATOM 10545 C C . LEU B 1 521 ? 26.564 -5.031 -29.424 1 89.99 521 LEU B C 1
ATOM 10547 O O . LEU B 1 521 ? 25.407 -4.94 -29.006 1 89.99 521 LEU B O 1
ATOM 10551 N N . VAL B 1 522 ? 26.842 -5.191 -30.661 1 91.67 522 VAL B N 1
ATOM 10552 C CA . VAL B 1 522 ? 25.806 -5.196 -31.688 1 91.67 522 VAL B CA 1
ATOM 10553 C C . VAL B 1 522 ? 24.941 -6.446 -31.546 1 91.67 522 VAL B C 1
ATOM 10555 O O . VAL B 1 522 ? 23.712 -6.369 -31.609 1 91.67 522 VAL B O 1
ATOM 10558 N N . LEU B 1 523 ? 25.586 -7.536 -31.364 1 90.9 523 LEU B N 1
ATOM 10559 C CA . LEU B 1 523 ? 24.834 -8.777 -31.217 1 90.9 523 LEU B CA 1
ATOM 10560 C C . LEU B 1 523 ? 23.981 -8.75 -29.953 1 90.9 523 LEU B C 1
ATOM 10562 O O . LEU B 1 523 ? 22.85 -9.242 -29.952 1 90.9 523 LEU B O 1
ATOM 10566 N N . SER B 1 524 ? 24.539 -8.238 -28.88 1 89.63 524 SER B N 1
ATOM 10567 C CA . SER B 1 524 ? 23.764 -8.083 -27.654 1 89.63 524 SER B CA 1
ATOM 10568 C C . SER B 1 524 ? 22.577 -7.15 -27.864 1 89.63 524 SER B C 1
ATOM 10570 O O . SER B 1 524 ? 21.495 -7.379 -27.318 1 89.63 524 SER B O 1
ATOM 10572 N N . GLY B 1 525 ? 22.751 -6.157 -28.67 1 89.89 525 GLY B N 1
ATOM 10573 C CA . GLY B 1 525 ? 21.677 -5.235 -29.004 1 89.89 525 GLY B CA 1
ATOM 10574 C C . GLY B 1 525 ? 20.566 -5.88 -29.811 1 89.89 525 GLY B C 1
ATOM 10575 O O . GLY B 1 525 ? 19.386 -5.609 -29.579 1 89.89 525 GLY B O 1
ATOM 10576 N N . VAL B 1 526 ? 20.954 -6.737 -30.68 1 92.32 526 VAL B N 1
ATOM 10577 C CA . VAL B 1 526 ? 19.975 -7.446 -31.498 1 92.32 526 VAL B CA 1
ATOM 10578 C C . VAL B 1 526 ? 19.132 -8.364 -30.615 1 92.32 526 VAL B C 1
ATOM 10580 O O . VAL B 1 526 ? 17.912 -8.44 -30.775 1 92.32 526 VAL B O 1
ATOM 10583 N N . LEU B 1 527 ? 19.795 -9.048 -29.752 1 91.52 527 LEU B N 1
ATOM 10584 C CA . LEU B 1 527 ? 19.065 -9.935 -28.852 1 91.52 527 LEU B CA 1
ATOM 10585 C C . LEU B 1 527 ? 18.131 -9.141 -27.945 1 91.52 527 LEU B C 1
ATOM 10587 O O . LEU B 1 527 ? 17.03 -9.598 -27.628 1 91.52 527 LEU B O 1
ATOM 10591 N N . LEU B 1 528 ? 18.571 -7.97 -27.579 1 90.3 528 LEU B N 1
ATOM 10592 C CA . LEU B 1 528 ? 17.735 -7.091 -26.77 1 90.3 528 LEU B CA 1
ATOM 10593 C C . LEU B 1 528 ? 16.494 -6.658 -27.544 1 90.3 528 LEU B C 1
ATOM 10595 O O . LEU B 1 528 ? 15.392 -6.629 -26.992 1 90.3 528 LEU B O 1
ATOM 10599 N N . PHE B 1 529 ? 16.69 -6.432 -28.826 1 90.09 529 PHE B N 1
ATOM 10600 C CA . PHE B 1 529 ? 15.587 -6.012 -29.681 1 90.09 529 PHE B CA 1
ATOM 10601 C C . PHE B 1 529 ? 14.592 -7.149 -29.88 1 90.09 529 PHE B C 1
ATOM 10603 O O . PHE B 1 529 ? 13.379 -6.936 -29.828 1 90.09 529 PHE B O 1
ATOM 10610 N N . ILE B 1 530 ? 15.065 -8.315 -30.022 1 92.49 530 ILE B N 1
ATOM 10611 C CA . ILE B 1 530 ? 14.216 -9.484 -30.222 1 92.49 530 ILE B CA 1
ATOM 10612 C C . ILE B 1 530 ? 13.403 -9.754 -28.958 1 92.49 530 ILE B C 1
ATOM 10614 O O . ILE B 1 530 ? 12.244 -10.168 -29.035 1 92.49 530 ILE B O 1
ATOM 10618 N N . ALA B 1 531 ? 13.929 -9.473 -27.869 1 92.02 531 ALA B N 1
ATOM 10619 C CA . ALA B 1 531 ? 13.309 -9.775 -26.582 1 92.02 531 ALA B CA 1
ATOM 10620 C C . ALA B 1 531 ? 12.065 -8.92 -26.358 1 92.02 531 ALA B C 1
ATOM 10622 O O . ALA B 1 531 ? 11.154 -9.318 -25.628 1 92.02 531 ALA B O 1
ATOM 10623 N N . VAL B 1 532 ? 11.902 -7.719 -26.984 1 89.54 532 VAL B N 1
ATOM 10624 C CA . VAL B 1 532 ? 10.812 -6.799 -26.677 1 89.54 532 VAL B CA 1
ATOM 10625 C C . VAL B 1 532 ? 9.74 -6.888 -27.761 1 89.54 532 VAL B C 1
ATOM 10627 O O . VAL B 1 532 ? 8.698 -6.234 -27.668 1 89.54 532 VAL B O 1
ATOM 10630 N N . LEU B 1 533 ? 9.89 -7.75 -28.71 1 89.63 533 LEU B N 1
ATOM 10631 C CA . LEU B 1 533 ? 8.92 -7.875 -29.793 1 89.63 533 LEU B CA 1
ATOM 10632 C C . LEU B 1 533 ? 7.673 -8.616 -29.322 1 89.63 533 LEU B C 1
ATOM 10634 O O . LEU B 1 533 ? 7.756 -9.498 -28.464 1 89.63 533 LEU B O 1
ATOM 10638 N N . PRO B 1 534 ? 6.505 -8.253 -29.716 1 87 534 PRO B N 1
ATOM 10639 C CA . PRO B 1 534 ? 5.247 -8.862 -29.277 1 87 534 PRO B CA 1
ATOM 10640 C C . PRO B 1 534 ? 5.08 -10.295 -29.777 1 87 534 PRO B C 1
ATOM 10642 O O . PRO B 1 534 ? 5.59 -10.644 -30.845 1 87 534 PRO B O 1
ATOM 10645 N N . THR B 1 535 ? 4.442 -11.018 -28.867 1 87.72 535 THR B N 1
ATOM 10646 C CA . THR B 1 535 ? 4.084 -12.4 -29.168 1 87.72 535 THR B CA 1
ATOM 10647 C C . THR B 1 535 ? 2.642 -12.686 -28.761 1 87.72 535 THR B C 1
ATOM 10649 O O . THR B 1 535 ? 2.067 -11.966 -27.943 1 87.72 535 THR B O 1
ATOM 10652 N N . GLY B 1 536 ? 1.695 -13.232 -29.47 1 87.29 536 GLY B N 1
ATOM 10653 C CA . GLY B 1 536 ? 0.378 -13.626 -28.996 1 87.29 536 GLY B CA 1
ATOM 10654 C C . GLY B 1 536 ? -0.702 -13.489 -30.051 1 87.29 536 GLY B C 1
ATOM 10655 O O . GLY B 1 536 ? -1.88 -13.727 -29.776 1 87.29 536 GLY B O 1
ATOM 10656 N N . ARG B 1 537 ? -0.268 -13.132 -31.23 1 83.74 537 ARG B N 1
ATOM 10657 C CA . ARG B 1 537 ? -1.258 -13.007 -32.295 1 83.74 537 ARG B CA 1
ATOM 10658 C C . ARG B 1 537 ? -1.89 -14.357 -32.616 1 83.74 537 ARG B C 1
ATOM 10660 O O . ARG B 1 537 ? -1.241 -15.397 -32.493 1 83.74 537 ARG B O 1
ATOM 10667 N N . GLU B 1 538 ? -3.065 -14.364 -32.909 1 83.84 538 GLU B N 1
ATOM 10668 C CA . GLU B 1 538 ? -3.8 -15.588 -33.21 1 83.84 538 GLU B CA 1
ATOM 10669 C C . GLU B 1 538 ? -3.145 -16.358 -34.354 1 83.84 538 GLU B C 1
ATOM 10671 O O . GLU B 1 538 ? -2.931 -17.568 -34.252 1 83.84 538 GLU B O 1
ATOM 10676 N N . ASN B 1 539 ? -2.768 -15.558 -35.469 1 84.04 539 ASN B N 1
ATOM 10677 C CA . ASN B 1 539 ? -2.044 -16.145 -36.591 1 84.04 539 ASN B CA 1
ATOM 10678 C C . ASN B 1 539 ? -0.621 -15.602 -36.685 1 84.04 539 ASN B C 1
ATOM 10680 O O . ASN B 1 539 ? -0.376 -14.606 -37.368 1 84.04 539 ASN B O 1
ATOM 10684 N N . PRO B 1 540 ? 0.243 -16.404 -35.908 1 83.08 540 PRO B N 1
ATOM 10685 C CA . PRO B 1 540 ? 1.611 -15.881 -35.872 1 83.08 540 PRO B CA 1
ATOM 10686 C C . PRO B 1 540 ? 2.322 -15.995 -37.218 1 83.08 540 PRO B C 1
ATOM 10688 O O . PRO B 1 540 ? 2.283 -17.052 -37.853 1 83.08 540 PRO B O 1
ATOM 10691 N N . GLY B 1 541 ? 2.872 -14.908 -37.76 1 83.48 541 GLY B N 1
ATOM 10692 C CA . GLY B 1 541 ? 3.702 -14.908 -38.955 1 83.48 541 GLY B CA 1
ATOM 10693 C C . GLY B 1 541 ? 5.069 -15.526 -38.732 1 83.48 541 GLY B C 1
ATOM 10694 O O . GLY B 1 541 ? 5.337 -16.085 -37.666 1 83.48 541 GLY B O 1
ATOM 10695 N N . CYS B 1 542 ? 5.92 -15.503 -39.656 1 86.87 542 CYS B N 1
ATOM 10696 C CA . CYS B 1 542 ? 7.246 -16.107 -39.6 1 86.87 542 CYS B CA 1
ATOM 10697 C C . CYS B 1 542 ? 8.113 -15.422 -38.55 1 86.87 542 CYS B C 1
ATOM 10699 O O . CYS B 1 542 ? 8.853 -16.085 -37.821 1 86.87 542 CYS B O 1
ATOM 10701 N N . TRP B 1 543 ? 7.978 -14.182 -38.482 1 87.58 543 TRP B N 1
ATOM 10702 C CA . TRP B 1 543 ? 8.793 -13.432 -37.533 1 87.58 543 TRP B CA 1
ATOM 10703 C C . TRP B 1 543 ? 8.381 -13.742 -36.098 1 87.58 543 TRP B C 1
ATOM 10705 O O . TRP B 1 543 ? 9.233 -13.896 -35.219 1 87.58 543 TRP B O 1
ATOM 10715 N N . GLN B 1 544 ? 7.133 -13.859 -35.887 1 89.81 544 GLN B N 1
ATOM 10716 C CA . GLN B 1 544 ? 6.664 -14.166 -34.54 1 89.81 544 GLN B CA 1
ATOM 10717 C C . GLN B 1 544 ? 7.056 -15.583 -34.131 1 89.81 544 GLN B C 1
ATOM 10719 O O . GLN B 1 544 ? 7.363 -15.835 -32.964 1 89.81 544 GLN B O 1
ATOM 10724 N N . LYS B 1 545 ? 7.059 -16.455 -35.105 1 89.18 545 LYS B N 1
ATOM 10725 C CA . LYS B 1 545 ? 7.5 -17.818 -34.827 1 89.18 545 LYS B CA 1
ATOM 10726 C C . LYS B 1 545 ? 8.98 -17.852 -34.453 1 89.18 545 LYS B C 1
ATOM 10728 O O . LYS B 1 545 ? 9.385 -18.608 -33.569 1 89.18 545 LYS B O 1
ATOM 10733 N N . PHE B 1 546 ? 9.67 -17.007 -35.167 1 90.49 546 PHE B N 1
ATOM 10734 C CA . PHE B 1 546 ? 11.097 -16.919 -34.882 1 90.49 546 PHE B CA 1
ATOM 10735 C C . PHE B 1 546 ? 11.336 -16.353 -33.487 1 90.49 546 PHE B C 1
ATOM 10737 O O . PHE B 1 546 ? 12.18 -16.857 -32.743 1 90.49 546 PHE B O 1
ATOM 10744 N N . VAL B 1 547 ? 10.639 -15.376 -33.135 1 92.45 547 VAL B N 1
ATOM 10745 C CA . VAL B 1 547 ? 10.777 -14.763 -31.818 1 92.45 547 VAL B CA 1
ATOM 10746 C C . VAL B 1 547 ? 10.402 -15.773 -30.736 1 92.45 547 VAL B C 1
ATOM 10748 O O . VAL B 1 547 ? 11.096 -15.893 -29.724 1 92.45 547 VAL B O 1
ATOM 10751 N N . ARG B 1 548 ? 9.34 -16.487 -30.949 1 91.56 548 ARG B N 1
ATOM 10752 C CA . ARG B 1 548 ? 8.907 -17.507 -30 1 91.56 548 ARG B CA 1
ATOM 10753 C C . ARG B 1 548 ? 9.972 -18.586 -29.831 1 91.56 548 ARG B C 1
ATOM 10755 O O . ARG B 1 548 ? 10.221 -19.051 -28.717 1 91.56 548 ARG B O 1
ATOM 10762 N N . TRP B 1 549 ? 10.604 -18.935 -30.949 1 90.61 549 TRP B N 1
ATOM 10763 C CA . TRP B 1 549 ? 11.693 -19.906 -30.9 1 90.61 549 TRP B CA 1
ATOM 10764 C C . TRP B 1 549 ? 12.854 -19.38 -30.062 1 90.61 549 TRP B C 1
ATOM 10766 O O . TRP B 1 549 ? 13.428 -20.115 -29.256 1 90.61 549 TRP B O 1
ATOM 10776 N N . CYS B 1 550 ? 13.182 -18.129 -30.211 1 91.14 550 CYS B N 1
ATOM 10777 C CA . CYS B 1 550 ? 14.287 -17.52 -29.48 1 91.14 550 CYS B CA 1
ATOM 10778 C C . CYS B 1 550 ? 13.989 -17.469 -27.986 1 91.14 550 CYS B C 1
ATOM 10780 O O . CYS B 1 550 ? 14.887 -17.66 -27.163 1 91.14 550 CYS B O 1
ATOM 10782 N N . ILE B 1 551 ? 12.758 -17.28 -27.647 1 91.62 551 ILE B N 1
ATOM 10783 C CA . ILE B 1 551 ? 12.367 -17.187 -26.245 1 91.62 551 ILE B CA 1
ATOM 10784 C C . ILE B 1 551 ? 12.563 -18.539 -25.564 1 91.62 551 ILE B C 1
ATOM 10786 O O . ILE B 1 551 ? 13.033 -18.606 -24.426 1 91.62 551 ILE B O 1
ATOM 10790 N N . VAL B 1 552 ? 12.295 -19.564 -26.228 1 88.91 552 VAL B N 1
ATOM 10791 C CA . VAL B 1 552 ? 12.352 -20.9 -25.646 1 88.91 552 VAL B CA 1
ATOM 10792 C C . VAL B 1 552 ? 13.802 -21.375 -25.584 1 88.91 552 VAL B C 1
ATOM 10794 O O . VAL B 1 552 ? 14.221 -21.983 -24.597 1 88.91 552 VAL B O 1
ATOM 10797 N N . HIS B 1 553 ? 14.648 -20.936 -26.628 1 87.33 553 HIS B N 1
ATOM 10798 C CA . HIS B 1 553 ? 15.932 -21.614 -26.771 1 87.33 553 HIS B CA 1
ATOM 10799 C C . HIS B 1 553 ? 17.084 -20.705 -26.356 1 87.33 553 HIS B C 1
ATOM 10801 O O . HIS B 1 553 ? 18.196 -21.179 -26.109 1 87.33 553 HIS B O 1
ATOM 10807 N N . ILE B 1 554 ? 16.872 -19.473 -26.398 1 89.4 554 ILE B N 1
ATOM 10808 C CA . ILE B 1 554 ? 17.942 -18.541 -26.059 1 89.4 554 ILE B CA 1
ATOM 10809 C C . ILE B 1 554 ? 17.672 -17.923 -24.688 1 89.4 554 ILE B C 1
ATOM 10811 O O . ILE B 1 554 ? 16.832 -17.03 -24.557 1 89.4 554 ILE B O 1
ATOM 10815 N N . TYR B 1 555 ? 18.436 -18.292 -23.76 1 87.78 555 TYR B N 1
ATOM 10816 C CA . TYR B 1 555 ? 18.238 -17.903 -22.368 1 87.78 555 TYR B CA 1
ATOM 10817 C C . TYR B 1 555 ? 18.272 -16.387 -22.215 1 87.78 555 TYR B C 1
ATOM 10819 O O . TYR B 1 555 ? 17.46 -15.812 -21.487 1 87.78 555 TYR B O 1
ATOM 10827 N N . HIS B 1 556 ? 19.222 -15.69 -22.919 1 88.6 556 HIS B N 1
ATOM 10828 C CA . HIS B 1 556 ? 19.38 -14.246 -22.787 1 88.6 556 HIS B CA 1
ATOM 10829 C C . HIS B 1 556 ? 18.114 -13.511 -23.217 1 88.6 556 HIS B C 1
ATOM 10831 O O . HIS B 1 556 ? 17.737 -12.509 -22.607 1 88.6 556 HIS B O 1
ATOM 10837 N N . VAL B 1 557 ? 17.531 -14.033 -24.2 1 92.15 557 VAL B N 1
ATOM 10838 C CA . VAL B 1 557 ? 16.311 -13.412 -24.702 1 92.15 557 VAL B CA 1
ATOM 10839 C C . VAL B 1 557 ? 15.187 -13.58 -23.682 1 92.15 557 VAL B C 1
ATOM 10841 O O . VAL B 1 557 ? 14.475 -12.622 -23.37 1 92.15 557 VAL B O 1
ATOM 10844 N N . ARG B 1 558 ? 15.073 -14.721 -23.164 1 90.94 558 ARG B N 1
ATOM 10845 C CA . ARG B 1 558 ? 14.049 -15.009 -22.165 1 90.94 558 ARG B CA 1
ATOM 10846 C C . ARG B 1 558 ? 14.264 -14.177 -20.905 1 90.94 558 ARG B C 1
ATOM 10848 O O . ARG B 1 558 ? 13.313 -13.618 -20.354 1 90.94 558 ARG B O 1
ATOM 10855 N N . PHE B 1 559 ? 15.443 -14.117 -20.528 1 89.54 559 PHE B N 1
ATOM 10856 C CA . PHE B 1 559 ? 15.797 -13.402 -19.308 1 89.54 559 PHE B CA 1
ATOM 10857 C C . PHE B 1 559 ? 15.491 -11.915 -19.444 1 89.54 559 PHE B C 1
ATOM 10859 O O . PHE B 1 559 ? 14.901 -11.312 -18.545 1 89.54 559 PHE B O 1
ATOM 10866 N N . ILE B 1 560 ? 15.873 -11.32 -20.545 1 88.18 560 ILE B N 1
ATOM 10867 C CA . ILE B 1 560 ? 15.635 -9.901 -20.787 1 88.18 560 ILE B CA 1
ATOM 10868 C C . ILE B 1 560 ? 14.133 -9.631 -20.835 1 88.18 560 ILE B C 1
ATOM 10870 O O . ILE B 1 560 ? 13.655 -8.644 -20.272 1 88.18 560 ILE B O 1
ATOM 10874 N N . ARG B 1 561 ? 13.487 -10.48 -21.437 1 90.3 561 ARG B N 1
ATOM 10875 C CA . ARG B 1 561 ? 12.039 -10.348 -21.556 1 90.3 561 ARG B CA 1
ATOM 10876 C C . ARG B 1 561 ? 11.374 -10.358 -20.183 1 90.3 561 ARG B C 1
ATOM 10878 O O . ARG B 1 561 ? 10.452 -9.58 -19.928 1 90.3 561 ARG B O 1
ATOM 10885 N N . GLU B 1 562 ? 11.847 -11.166 -19.327 1 88.31 562 GLU B N 1
ATOM 10886 C CA . GLU B 1 562 ? 11.285 -11.28 -17.984 1 88.31 562 GLU B CA 1
ATOM 10887 C C . GLU B 1 562 ? 11.642 -10.066 -17.132 1 88.31 562 GLU B C 1
ATOM 10889 O O . GLU B 1 562 ? 10.792 -9.533 -16.415 1 88.31 562 GLU B O 1
ATOM 10894 N N . VAL B 1 563 ? 12.856 -9.605 -17.232 1 82.94 563 VAL B N 1
ATOM 10895 C CA . VAL B 1 563 ? 13.327 -8.486 -16.422 1 82.94 563 VAL B CA 1
ATOM 10896 C C . VAL B 1 563 ? 12.616 -7.204 -16.848 1 82.94 563 VAL B C 1
ATOM 10898 O O . VAL B 1 563 ? 12.307 -6.351 -16.012 1 82.94 563 VAL B O 1
ATOM 10901 N N . PHE B 1 564 ? 12.291 -7.189 -18.171 1 82.68 564 PHE B N 1
ATOM 10902 C CA . PHE B 1 564 ? 11.632 -5.986 -18.666 1 82.68 564 PHE B CA 1
ATOM 10903 C C . PHE B 1 564 ? 10.117 -6.122 -18.571 1 82.68 564 PHE B C 1
ATOM 10905 O O . PHE B 1 564 ? 9.38 -5.233 -19.003 1 82.68 564 PHE B O 1
ATOM 10912 N N . GLU B 1 565 ? 9.646 -7.252 -18.108 1 81.38 565 GLU B N 1
ATOM 10913 C CA . GLU B 1 565 ? 8.233 -7.489 -17.829 1 81.38 565 GLU B CA 1
ATOM 10914 C C . GLU B 1 565 ? 7.388 -7.338 -19.091 1 81.38 565 GLU B C 1
ATOM 10916 O O . GLU B 1 565 ? 6.376 -6.635 -19.086 1 81.38 565 GLU B O 1
ATOM 10921 N N . VAL B 1 566 ? 7.86 -7.922 -20.167 1 87.94 566 VAL B N 1
ATOM 10922 C CA . VAL B 1 566 ? 7.095 -7.9 -21.41 1 87.94 566 VAL B CA 1
ATOM 10923 C C . VAL B 1 566 ? 5.889 -8.828 -21.291 1 87.94 566 VAL B C 1
ATOM 10925 O O . VAL B 1 566 ? 6.034 -10.007 -20.96 1 87.94 566 VAL B O 1
ATOM 10928 N N . VAL B 1 567 ? 4.695 -8.297 -21.5 1 89.55 567 VAL B N 1
ATOM 10929 C CA . VAL B 1 567 ? 3.451 -9.048 -21.367 1 89.55 567 VAL B CA 1
ATOM 10930 C C . VAL B 1 567 ? 3.004 -9.555 -22.736 1 89.55 567 VAL B C 1
ATOM 10932 O O . VAL B 1 567 ? 3.087 -8.831 -23.731 1 89.55 567 VAL B O 1
ATOM 10935 N N . ASN B 1 568 ? 2.702 -10.866 -22.79 1 90.61 568 ASN B N 1
ATOM 10936 C CA . ASN B 1 568 ? 2.133 -11.454 -23.998 1 90.61 568 ASN B CA 1
ATOM 10937 C C . ASN B 1 568 ? 0.707 -10.969 -24.239 1 90.61 568 ASN B C 1
ATOM 10939 O O . ASN B 1 568 ? -0.166 -11.145 -23.387 1 90.61 568 ASN B O 1
ATOM 10943 N N . HIS B 1 569 ? 0.471 -10.345 -25.408 1 88.93 569 HIS B N 1
ATOM 10944 C CA . HIS B 1 569 ? -0.845 -9.818 -25.749 1 88.93 569 HIS B CA 1
ATOM 10945 C C . HIS B 1 569 ? -1.482 -10.618 -26.881 1 88.93 569 HIS B C 1
ATOM 10947 O O . HIS B 1 569 ? -0.915 -10.718 -27.971 1 88.93 569 HIS B O 1
ATOM 10953 N N . GLY B 1 570 ? -2.622 -11.199 -26.568 1 86.69 570 GLY B N 1
ATOM 10954 C CA . GLY B 1 570 ? -3.332 -11.955 -27.587 1 86.69 570 GLY B CA 1
ATOM 10955 C C . GLY B 1 570 ? -3.883 -13.273 -27.077 1 86.69 570 GLY B C 1
ATOM 10956 O O . GLY B 1 570 ? -3.617 -13.664 -25.939 1 86.69 570 GLY B O 1
ATOM 10957 N N . PRO B 1 571 ? -4.652 -13.949 -27.822 1 86.12 571 PRO B N 1
ATOM 10958 C CA . PRO B 1 571 ? -5.303 -15.192 -27.403 1 86.12 571 PRO B CA 1
ATOM 10959 C C . PRO B 1 571 ? -4.34 -16.376 -27.355 1 86.12 571 PRO B C 1
ATOM 10961 O O . PRO B 1 571 ? -4.614 -17.373 -26.682 1 86.12 571 PRO B O 1
ATOM 10964 N N . THR B 1 572 ? -3.225 -16.288 -28.142 1 88.92 572 THR B N 1
ATOM 10965 C CA . THR B 1 572 ? -2.254 -17.377 -28.127 1 88.92 572 THR B CA 1
ATOM 10966 C C . THR B 1 572 ? -1.42 -17.34 -26.85 1 88.92 572 THR B C 1
ATOM 10968 O O . THR B 1 572 ? -0.88 -16.294 -26.484 1 88.92 572 THR B O 1
ATOM 10971 N N . PRO B 1 573 ? -1.351 -18.459 -26.173 1 91.33 573 PRO B N 1
ATOM 10972 C CA . PRO B 1 573 ? -0.548 -18.477 -24.949 1 91.33 573 PRO B CA 1
ATOM 10973 C C . PRO B 1 573 ? 0.922 -18.151 -25.203 1 91.33 573 PRO B C 1
ATOM 10975 O O . PRO B 1 573 ? 1.428 -18.382 -26.305 1 91.33 573 PRO B O 1
ATOM 10978 N N . PRO B 1 574 ? 1.575 -17.579 -24.288 1 91.39 574 PRO B N 1
ATOM 10979 C CA . PRO B 1 574 ? 3.016 -17.359 -24.431 1 91.39 574 PRO B CA 1
ATOM 10980 C C . PRO B 1 574 ? 3.797 -18.659 -24.605 1 91.39 574 PRO B C 1
ATOM 10982 O O . PRO B 1 574 ? 3.342 -19.72 -24.171 1 91.39 574 PRO B O 1
ATOM 10985 N N . PRO B 1 575 ? 4.915 -18.621 -25.237 1 90.52 575 PRO B N 1
ATOM 10986 C CA . PRO B 1 575 ? 5.712 -19.834 -25.431 1 90.52 575 PRO B CA 1
ATOM 10987 C C . PRO B 1 575 ? 6.132 -20.482 -24.114 1 90.52 575 PRO B C 1
ATOM 10989 O O . PRO B 1 575 ? 6.298 -21.702 -24.047 1 90.52 575 PRO B O 1
ATOM 10992 N N . ILE B 1 576 ? 6.305 -19.654 -23.124 1 91.39 576 ILE B N 1
ATOM 10993 C CA . ILE B 1 576 ? 6.608 -20.139 -21.782 1 91.39 576 ILE B CA 1
ATOM 10994 C C . ILE B 1 576 ? 5.57 -19.61 -20.795 1 91.39 576 ILE B C 1
ATOM 10996 O O . ILE B 1 576 ? 5.399 -18.397 -20.655 1 91.39 576 ILE B O 1
ATOM 11000 N N . LEU B 1 577 ? 4.912 -20.537 -20.138 1 93.11 577 LEU B N 1
ATOM 11001 C CA . LEU B 1 577 ? 3.931 -20.157 -19.127 1 93.11 577 LEU B CA 1
ATOM 11002 C C . LEU B 1 577 ? 4.594 -19.985 -17.765 1 93.11 577 LEU B C 1
ATOM 11004 O O . LEU B 1 577 ? 5.224 -20.913 -17.254 1 93.11 577 LEU B O 1
ATOM 11008 N N . HIS B 1 578 ? 4.467 -18.88 -17.281 1 93.63 578 HIS B N 1
ATOM 11009 C CA . HIS B 1 578 ? 4.93 -18.657 -15.916 1 93.63 578 HIS B CA 1
ATOM 11010 C C . HIS B 1 578 ? 3.806 -18.879 -14.909 1 93.63 578 HIS B C 1
ATOM 11012 O O . HIS B 1 578 ? 2.791 -18.179 -14.94 1 93.63 578 HIS B O 1
ATOM 11018 N N . LEU B 1 579 ? 4.025 -19.837 -14.076 1 96.39 579 LEU B N 1
ATOM 11019 C CA . LEU B 1 579 ? 2.968 -20.255 -13.161 1 96.39 579 LEU B CA 1
ATOM 11020 C C . LEU B 1 579 ? 3.405 -20.079 -11.71 1 96.39 579 LEU B C 1
ATOM 11022 O O . LEU B 1 579 ? 4.585 -20.238 -11.389 1 96.39 579 LEU B O 1
ATOM 11026 N N . SER B 1 580 ? 2.489 -19.716 -10.923 1 96.15 580 SER B N 1
ATOM 11027 C CA . SER B 1 580 ? 2.715 -19.596 -9.486 1 96.15 580 SER B CA 1
ATOM 11028 C C . SER B 1 580 ? 1.519 -20.114 -8.693 1 96.15 580 SER B C 1
ATOM 11030 O O . SER B 1 580 ? 0.71 -20.885 -9.213 1 96.15 580 SER B O 1
ATOM 11032 N N . ASP B 1 581 ? 1.475 -19.787 -7.445 1 96.61 581 ASP B N 1
ATOM 11033 C CA . ASP B 1 581 ? 0.463 -20.296 -6.524 1 96.61 581 ASP B CA 1
ATOM 11034 C C . ASP B 1 581 ? -0.927 -19.786 -6.899 1 96.61 581 ASP B C 1
ATOM 11036 O O . ASP B 1 581 ? -1.093 -18.611 -7.234 1 96.61 581 ASP B O 1
ATOM 11040 N N . GLY B 1 582 ? -1.868 -20.722 -6.834 1 96.62 582 GLY B N 1
ATOM 11041 C CA . GLY B 1 582 ? -3.239 -20.324 -7.11 1 96.62 582 GLY B CA 1
ATOM 11042 C C . GLY B 1 582 ? -3.774 -19.303 -6.123 1 96.62 582 GLY B C 1
ATOM 11043 O O . GLY B 1 582 ? -4.652 -18.507 -6.461 1 96.62 582 GLY B O 1
ATOM 11044 N N . GLY B 1 583 ? -3.191 -19.342 -4.971 1 95.63 583 GLY B N 1
ATOM 11045 C CA . GLY B 1 583 ? -3.623 -18.445 -3.911 1 95.63 583 GLY B CA 1
ATOM 11046 C C . GLY B 1 583 ? -3.332 -16.986 -4.208 1 95.63 583 GLY B C 1
ATOM 11047 O O . GLY B 1 583 ? -3.849 -16.094 -3.532 1 95.63 583 GLY B O 1
ATOM 11048 N N . HIS B 1 584 ? -2.551 -16.796 -5.236 1 95.38 584 HIS B N 1
ATOM 11049 C CA . HIS B 1 584 ? -2.249 -15.419 -5.613 1 95.38 584 HIS B CA 1
ATOM 11050 C C . HIS B 1 584 ? -3.456 -14.748 -6.26 1 95.38 584 HIS B C 1
ATOM 11052 O O . HIS B 1 584 ? -3.472 -13.528 -6.438 1 95.38 584 HIS B O 1
ATOM 11058 N N . VAL B 1 585 ? -4.457 -15.566 -6.554 1 95.24 585 VAL B N 1
ATOM 11059 C CA . VAL B 1 585 ? -5.706 -15.039 -7.094 1 95.24 585 VAL B CA 1
ATOM 11060 C C . VAL B 1 585 ? -6.863 -15.398 -6.165 1 95.24 585 VAL B C 1
ATOM 11062 O O . VAL B 1 585 ? -7.645 -14.529 -5.772 1 95.24 585 VAL B O 1
ATOM 11065 N N . GLU B 1 586 ? -6.91 -16.625 -5.888 1 94.71 586 GLU B N 1
ATOM 11066 C CA . GLU B 1 586 ? -7.982 -17.152 -5.049 1 94.71 586 GLU B CA 1
ATOM 11067 C C . GLU B 1 586 ? -7.507 -18.354 -4.238 1 94.71 586 GLU B C 1
ATOM 11069 O O . GLU B 1 586 ? -7.112 -19.375 -4.805 1 94.71 586 GLU B O 1
ATOM 11074 N N . ASN B 1 587 ? -7.668 -18.346 -2.952 1 96.54 587 ASN B N 1
ATOM 11075 C CA . ASN B 1 587 ? -6.989 -19.291 -2.071 1 96.54 587 ASN B CA 1
ATOM 11076 C C . ASN B 1 587 ? -7.921 -20.418 -1.635 1 96.54 587 ASN B C 1
ATOM 11078 O O . ASN B 1 587 ? -7.531 -21.281 -0.846 1 96.54 587 ASN B O 1
ATOM 11082 N N . LEU B 1 588 ? -9.152 -20.491 -2.063 1 98 588 LEU B N 1
ATOM 11083 C CA . LEU B 1 588 ? -10.109 -21.469 -1.557 1 98 588 LEU B CA 1
ATOM 11084 C C . LEU B 1 588 ? -10.312 -22.6 -2.56 1 98 588 LEU B C 1
ATOM 11086 O O . LEU B 1 588 ? -10.854 -23.652 -2.215 1 98 588 LEU B O 1
ATOM 11090 N N . GLY B 1 589 ? -9.938 -22.413 -3.845 1 98.07 589 GLY B N 1
ATOM 11091 C CA . GLY B 1 589 ? -10.21 -23.393 -4.884 1 98.07 589 GLY B CA 1
ATOM 11092 C C . GLY B 1 589 ? -11.679 -23.477 -5.255 1 98.07 589 GLY B C 1
ATOM 11093 O O . GLY B 1 589 ? -12.149 -24.518 -5.72 1 98.07 589 GLY B O 1
ATOM 11094 N N . LEU B 1 590 ? -12.412 -22.406 -5.094 1 98.4 590 LEU B N 1
ATOM 11095 C CA . LEU B 1 590 ? -13.86 -22.384 -5.271 1 98.4 590 LEU B CA 1
ATOM 11096 C C . LEU B 1 590 ? -14.225 -22.042 -6.712 1 98.4 590 LEU B C 1
ATOM 11098 O O . LEU B 1 590 ? -15.206 -22.563 -7.248 1 98.4 590 LEU B O 1
ATOM 11102 N N . LEU B 1 591 ? -13.484 -21.261 -7.414 1 97.69 591 LEU B N 1
ATOM 11103 C CA . LEU B 1 591 ? -13.844 -20.662 -8.694 1 97.69 591 LEU B CA 1
ATOM 11104 C C . LEU B 1 591 ? -14.027 -21.734 -9.764 1 97.69 591 LEU B C 1
ATOM 11106 O O . LEU B 1 591 ? -14.985 -21.687 -10.538 1 97.69 591 LEU B O 1
ATOM 11110 N N . PRO B 1 592 ? -13.099 -22.764 -9.826 1 97.11 592 PRO B N 1
ATOM 11111 C CA . PRO B 1 592 ? -13.304 -23.783 -10.859 1 97.11 592 PRO B CA 1
ATOM 11112 C C . PRO B 1 592 ? -14.605 -24.56 -10.671 1 97.11 592 PRO B C 1
ATOM 11114 O O . PRO B 1 592 ? -15.191 -25.035 -11.647 1 97.11 592 PRO B O 1
ATOM 11117 N N . LEU B 1 593 ? -15.028 -24.73 -9.449 1 98 593 LEU B N 1
ATOM 11118 C CA . LEU B 1 593 ? -16.275 -25.437 -9.177 1 98 593 LEU B CA 1
ATOM 11119 C C . LEU B 1 593 ? -17.479 -24.577 -9.545 1 98 593 LEU B C 1
ATOM 11121 O O . LEU B 1 593 ? -18.49 -25.092 -10.029 1 98 593 LEU B O 1
ATOM 11125 N N . LEU B 1 594 ? -17.387 -23.281 -9.298 1 97.09 594 LEU B N 1
ATOM 11126 C CA . LEU B 1 594 ? -18.437 -22.356 -9.714 1 97.09 594 LEU B CA 1
ATOM 11127 C C . LEU B 1 594 ? -18.543 -22.303 -11.234 1 97.09 594 LEU B C 1
ATOM 11129 O O . LEU B 1 594 ? -19.642 -22.18 -11.78 1 97.09 594 LEU B O 1
ATOM 11133 N N . LYS B 1 595 ? -17.372 -22.276 -11.885 1 95.08 595 LYS B N 1
ATOM 11134 C CA . LYS B 1 595 ? -17.369 -22.253 -13.345 1 95.08 595 LYS B CA 1
ATOM 11135 C C . LYS B 1 595 ? -18.143 -23.438 -13.915 1 95.08 595 LYS B C 1
ATOM 11137 O O . LYS B 1 595 ? -18.798 -23.318 -14.952 1 95.08 595 LYS B O 1
ATOM 11142 N N . ARG B 1 596 ? -18.104 -24.616 -13.25 1 94.1 596 ARG B N 1
ATOM 11143 C CA . ARG B 1 596 ? -18.802 -25.82 -13.686 1 94.1 596 ARG B CA 1
ATOM 11144 C C . ARG B 1 596 ? -20.261 -25.798 -13.241 1 94.1 596 ARG B C 1
ATOM 11146 O O . ARG B 1 596 ? -21.003 -26.753 -13.482 1 94.1 596 ARG B O 1
ATOM 11153 N N . ARG B 1 597 ? -20.74 -24.737 -12.558 1 95.58 597 ARG B N 1
ATOM 11154 C CA . ARG B 1 597 ? -22.119 -24.497 -12.144 1 95.58 597 ARG B CA 1
ATOM 11155 C C . ARG B 1 597 ? -22.648 -25.656 -11.305 1 95.58 597 ARG B C 1
ATOM 11157 O O . ARG B 1 597 ? -23.738 -26.17 -11.565 1 95.58 597 ARG B O 1
ATOM 11164 N N . LEU B 1 598 ? -21.869 -26.069 -10.328 1 96.59 598 LEU B N 1
ATOM 11165 C CA . LEU B 1 598 ? -22.232 -27.225 -9.514 1 96.59 598 LEU B CA 1
ATOM 11166 C C . LEU B 1 598 ? -23.365 -26.879 -8.554 1 96.59 598 LEU B C 1
ATOM 11168 O O . LEU B 1 598 ? -23.484 -25.733 -8.115 1 96.59 598 LEU B O 1
ATOM 11172 N N . LYS B 1 599 ? -24.118 -27.835 -8.15 1 96.31 599 LYS B N 1
ATOM 11173 C CA . LYS B 1 599 ? -25.283 -27.635 -7.293 1 96.31 599 LYS B CA 1
ATOM 11174 C C . LYS B 1 599 ? -24.882 -27.603 -5.82 1 96.31 599 LYS B C 1
ATOM 11176 O O . LYS B 1 599 ? -25.517 -26.921 -5.014 1 96.31 599 LYS B O 1
ATOM 11181 N N . LYS B 1 600 ? -23.906 -28.462 -5.458 1 97.6 600 LYS B N 1
ATOM 11182 C CA . LYS B 1 600 ? -23.441 -28.527 -4.076 1 97.6 600 LYS B CA 1
ATOM 11183 C C . LYS B 1 600 ? -21.919 -28.447 -4.004 1 97.6 600 LYS B C 1
ATOM 11185 O O . LYS B 1 600 ? -21.22 -29.246 -4.631 1 97.6 600 LYS B O 1
ATOM 11190 N N . ILE B 1 601 ? -21.438 -27.539 -3.28 1 98.31 601 ILE B N 1
ATOM 11191 C CA . ILE B 1 601 ? -19.999 -27.334 -3.152 1 98.31 601 ILE B CA 1
ATOM 11192 C C . ILE B 1 601 ? -19.621 -27.232 -1.676 1 98.31 601 ILE B C 1
ATOM 11194 O O . ILE B 1 601 ? -20.252 -26.493 -0.917 1 98.31 601 ILE B O 1
ATOM 11198 N N . VAL B 1 602 ? -18.681 -27.988 -1.223 1 98.61 602 VAL B N 1
ATOM 11199 C CA . VAL B 1 602 ? -18.095 -27.843 0.105 1 98.61 602 VAL B CA 1
ATOM 11200 C C . VAL B 1 602 ? -16.73 -27.168 -0.003 1 98.61 602 VAL B C 1
ATOM 11202 O O . VAL B 1 602 ? -15.877 -27.6 -0.782 1 98.61 602 VAL B O 1
ATOM 11205 N N . VAL B 1 603 ? -16.523 -26.113 0.668 1 98.62 603 VAL B N 1
ATOM 11206 C CA . VAL B 1 603 ? -15.267 -25.37 0.654 1 98.62 603 VAL B CA 1
ATOM 11207 C C . VAL B 1 603 ? -14.599 -25.458 2.024 1 98.62 603 VAL B C 1
ATOM 11209 O O . VAL B 1 603 ? -15.191 -25.075 3.036 1 98.62 603 VAL B O 1
ATOM 11212 N N . VAL B 1 604 ? -13.41 -25.976 2.085 1 98.42 604 VAL B N 1
ATOM 11213 C CA . VAL B 1 604 ? -12.647 -26.096 3.323 1 98.42 604 VAL B CA 1
ATOM 11214 C C . VAL B 1 604 ? -11.565 -25.02 3.371 1 98.42 604 VAL B C 1
ATOM 11216 O O . VAL B 1 604 ? -10.679 -24.983 2.514 1 98.42 604 VAL B O 1
ATOM 11219 N N . ASN B 1 605 ? -11.594 -24.172 4.312 1 97.26 605 ASN B N 1
ATOM 11220 C CA . ASN B 1 605 ? -10.636 -23.079 4.43 1 97.26 605 ASN B CA 1
ATOM 11221 C C . ASN B 1 605 ? -9.611 -23.347 5.529 1 97.26 605 ASN B C 1
ATOM 11223 O O . ASN B 1 605 ? -9.902 -23.165 6.713 1 97.26 605 ASN B O 1
ATOM 11227 N N . GLY B 1 606 ? -8.45 -23.708 5.136 1 95.52 606 GLY B N 1
ATOM 11228 C CA . GLY B 1 606 ? -7.348 -23.851 6.075 1 95.52 606 GLY B CA 1
ATOM 11229 C C . GLY B 1 606 ? -6.369 -22.693 6.026 1 95.52 606 GLY B C 1
ATOM 11230 O O . GLY B 1 606 ? -5.233 -22.814 6.49 1 95.52 606 GLY B O 1
ATOM 11231 N N . GLY B 1 607 ? -6.776 -21.627 5.368 1 91.89 607 GLY B N 1
ATOM 11232 C CA . GLY B 1 607 ? -5.927 -20.45 5.273 1 91.89 607 GLY B CA 1
ATOM 11233 C C . GLY B 1 607 ? -5.812 -19.691 6.581 1 91.89 607 GLY B C 1
ATOM 11234 O O . GLY B 1 607 ? -6.578 -19.934 7.516 1 91.89 607 GLY B O 1
ATOM 11235 N N . LYS B 1 608 ? -4.837 -18.841 6.682 1 86.94 608 LYS B N 1
ATOM 11236 C CA . LYS B 1 608 ? -4.64 -18.046 7.891 1 86.94 608 LYS B CA 1
ATOM 11237 C C . LYS B 1 608 ? -5.704 -16.958 8.013 1 86.94 608 LYS B C 1
ATOM 11239 O O . LYS B 1 608 ? -6.062 -16.319 7.021 1 86.94 608 LYS B O 1
ATOM 11244 N N . ALA B 1 609 ? -6.301 -16.912 9.114 1 82.31 609 ALA B N 1
ATOM 11245 C CA . ALA B 1 609 ? -7.277 -15.855 9.367 1 82.31 609 ALA B CA 1
ATOM 11246 C C . ALA B 1 609 ? -6.895 -15.039 10.599 1 82.31 609 ALA B C 1
ATOM 11248 O O . ALA B 1 609 ? -6.417 -15.591 11.593 1 82.31 609 ALA B O 1
ATOM 11249 N N . ASN B 1 610 ? -6.739 -13.735 10.389 1 70.47 610 ASN B N 1
ATOM 11250 C CA . ASN B 1 610 ? -6.552 -12.889 11.563 1 70.47 610 ASN B CA 1
ATOM 11251 C C . ASN B 1 610 ? -7.823 -12.806 12.402 1 70.47 610 ASN B C 1
ATOM 11253 O O . ASN B 1 610 ? -8.918 -13.084 11.908 1 70.47 610 ASN B O 1
ATOM 11257 N N . GLU B 1 611 ? -7.569 -12.582 13.609 1 61.82 611 GLU B N 1
ATOM 11258 C CA . GLU B 1 611 ? -8.718 -12.449 14.5 1 61.82 611 GLU B CA 1
ATOM 11259 C C . GLU B 1 611 ? -9.741 -11.465 13.938 1 61.82 611 GLU B C 1
ATOM 11261 O O . GLU B 1 611 ? -9.399 -10.329 13.606 1 61.82 611 GLU B O 1
ATOM 11266 N N . GLY B 1 612 ? -10.946 -11.88 13.601 1 63.3 612 GLY B N 1
ATOM 11267 C CA . GLY B 1 612 ? -12.028 -11.041 13.112 1 63.3 612 GLY B CA 1
ATOM 11268 C C . GLY B 1 612 ? -12.149 -11.045 11.599 1 63.3 612 GLY B C 1
ATOM 11269 O O . GLY B 1 612 ? -13.095 -10.482 11.046 1 63.3 612 GLY B O 1
ATOM 11270 N N . ASP B 1 613 ? -11.185 -11.674 10.934 1 78.44 613 ASP B N 1
ATOM 11271 C CA . ASP B 1 613 ? -11.218 -11.668 9.475 1 78.44 613 ASP B CA 1
ATOM 11272 C C . ASP B 1 613 ? -11.172 -13.089 8.919 1 78.44 613 ASP B C 1
ATOM 11274 O O . ASP B 1 613 ? -10.451 -13.362 7.957 1 78.44 613 ASP B O 1
ATOM 11278 N N . SER B 1 614 ? -11.976 -13.972 9.462 1 82.88 614 SER B N 1
ATOM 11279 C CA . SER B 1 614 ? -11.967 -15.38 9.08 1 82.88 614 SER B CA 1
ATOM 11280 C C . SER B 1 614 ? -12.607 -15.586 7.711 1 82.88 614 SER B C 1
ATOM 11282 O O . SER B 1 614 ? -12.441 -16.64 7.094 1 82.88 614 SER B O 1
ATOM 11284 N N . ALA B 1 615 ? -13.282 -14.576 7.215 1 89.94 615 ALA B N 1
ATOM 11285 C CA . ALA B 1 615 ? -13.993 -14.766 5.954 1 89.94 615 ALA B CA 1
ATOM 11286 C C . ALA B 1 615 ? -13.329 -13.981 4.826 1 89.94 615 ALA B C 1
ATOM 11288 O O . ALA B 1 615 ? -13.931 -13.77 3.77 1 89.94 615 ALA B O 1
ATOM 11289 N N . ARG B 1 616 ? -12.159 -13.558 5.037 1 91.66 616 ARG B N 1
ATOM 11290 C CA . ARG B 1 616 ? -11.473 -12.736 4.044 1 91.66 616 ARG B CA 1
ATOM 11291 C C . ARG B 1 616 ? -11.323 -13.485 2.724 1 91.66 616 ARG B C 1
ATOM 11293 O O . ARG B 1 616 ? -11.625 -12.943 1.659 1 91.66 616 ARG B O 1
ATOM 11300 N N . ASP B 1 617 ? -10.825 -14.709 2.778 1 94.64 617 ASP B N 1
ATOM 11301 C CA . ASP B 1 617 ? -10.625 -15.498 1.566 1 94.64 617 ASP B CA 1
ATOM 11302 C C . ASP B 1 617 ? -11.955 -15.795 0.878 1 94.64 617 ASP B C 1
ATOM 11304 O O . ASP B 1 617 ? -12.026 -15.847 -0.352 1 94.64 617 ASP B O 1
ATOM 11308 N N . LEU B 1 618 ? -12.942 -15.991 1.668 1 96.4 618 LEU B N 1
ATOM 11309 C CA . LEU B 1 618 ? -14.259 -16.25 1.095 1 96.4 618 LEU B CA 1
ATOM 11310 C C . LEU B 1 618 ? -14.78 -15.023 0.354 1 96.4 618 LEU B C 1
ATOM 11312 O O . LEU B 1 618 ? -15.251 -15.132 -0.781 1 96.4 618 LEU B O 1
ATOM 11316 N N . ILE B 1 619 ? -14.715 -13.904 1.002 1 94.43 619 ILE B N 1
ATOM 11317 C CA . ILE B 1 619 ? -15.198 -12.665 0.402 1 94.43 619 ILE B CA 1
ATOM 11318 C C . ILE B 1 619 ? -14.458 -12.403 -0.908 1 94.43 619 ILE B C 1
ATOM 11320 O O . ILE B 1 619 ? -15.067 -12.01 -1.905 1 94.43 619 ILE B O 1
ATOM 11324 N N . LYS B 1 620 ? -13.194 -12.662 -0.922 1 94.46 620 LYS B N 1
ATOM 11325 C CA . LYS B 1 620 ? -12.4 -12.489 -2.135 1 94.46 620 LYS B CA 1
ATOM 11326 C C . LYS B 1 620 ? -12.854 -13.45 -3.23 1 94.46 620 LYS B C 1
ATOM 11328 O O . LYS B 1 620 ? -12.951 -13.066 -4.398 1 94.46 620 LYS B O 1
ATOM 11333 N N . ALA B 1 621 ? -13.039 -14.645 -2.867 1 97.25 621 ALA B N 1
ATOM 11334 C CA . ALA B 1 621 ? -13.493 -15.641 -3.834 1 97.25 621 ALA B CA 1
ATOM 11335 C C . ALA B 1 621 ? -14.85 -15.258 -4.419 1 97.25 621 ALA B C 1
ATOM 11337 O O . ALA B 1 621 ? -15.08 -15.412 -5.621 1 97.25 621 ALA B O 1
ATOM 11338 N N . LEU B 1 622 ? -15.762 -14.777 -3.579 1 97.32 622 LEU B N 1
ATOM 11339 C CA . LEU B 1 622 ? -17.087 -14.389 -4.05 1 97.32 622 LEU B CA 1
ATOM 11340 C C . LEU B 1 622 ? -16.999 -13.204 -5.006 1 97.32 622 LEU B C 1
ATOM 11342 O O . LEU B 1 622 ? -17.721 -13.152 -6.004 1 97.32 622 LEU B O 1
ATOM 11346 N N . GLN B 1 623 ? -16.139 -12.33 -4.653 1 94.66 623 GLN B N 1
ATOM 11347 C CA . GLN B 1 623 ? -15.94 -11.187 -5.539 1 94.66 623 GLN B CA 1
ATOM 11348 C C . GLN B 1 623 ? -15.466 -11.636 -6.918 1 94.66 623 GLN B C 1
ATOM 11350 O O . GLN B 1 623 ? -15.981 -11.174 -7.938 1 94.66 623 GLN B O 1
ATOM 11355 N N . LYS B 1 624 ? -14.549 -12.532 -6.942 1 95.57 624 LYS B N 1
ATOM 11356 C CA . LYS B 1 624 ? -14.039 -13.035 -8.214 1 95.57 624 LYS B CA 1
ATOM 11357 C C . LYS B 1 624 ? -15.107 -13.831 -8.958 1 95.57 624 LYS B C 1
ATOM 11359 O O . LYS B 1 624 ? -15.166 -13.801 -10.189 1 95.57 624 LYS B O 1
ATOM 11364 N N . GLY B 1 625 ? -15.875 -14.583 -8.224 1 96.01 625 GLY B N 1
ATOM 11365 C CA . GLY B 1 625 ? -16.978 -15.303 -8.84 1 96.01 625 GLY B CA 1
ATOM 11366 C C . GLY B 1 625 ? -17.979 -14.39 -9.523 1 96.01 625 GLY B C 1
ATOM 11367 O O . GLY B 1 625 ? -18.49 -14.714 -10.598 1 96.01 625 GLY B O 1
ATOM 11368 N N . ARG B 1 626 ? -18.211 -13.233 -8.922 1 94.33 626 ARG B N 1
ATOM 11369 C CA . ARG B 1 626 ? -19.113 -12.247 -9.509 1 94.33 626 ARG B CA 1
ATOM 11370 C C . ARG B 1 626 ? -18.512 -11.641 -10.773 1 94.33 626 ARG B C 1
ATOM 11372 O O . ARG B 1 626 ? -19.199 -11.502 -11.788 1 94.33 626 ARG B O 1
ATOM 11379 N N . GLU B 1 627 ? -17.245 -11.339 -10.707 1 88.81 627 GLU B N 1
ATOM 11380 C CA . GLU B 1 627 ? -16.57 -10.587 -11.761 1 88.81 627 GLU B CA 1
ATOM 11381 C C . GLU B 1 627 ? -16.312 -11.461 -12.985 1 88.81 627 GLU B C 1
ATOM 11383 O O . GLU B 1 627 ? -16.456 -11.006 -14.121 1 88.81 627 GLU B O 1
ATOM 11388 N N . ILE B 1 628 ? -15.996 -12.703 -12.712 1 90.18 628 ILE B N 1
ATOM 11389 C CA . ILE B 1 628 ? -15.499 -13.533 -13.804 1 90.18 628 ILE B CA 1
ATOM 11390 C C . ILE B 1 628 ? -16.589 -14.502 -14.253 1 90.18 628 ILE B C 1
ATOM 11392 O O . ILE B 1 628 ? -16.726 -14.784 -15.446 1 90.18 628 ILE B O 1
ATOM 11396 N N . LEU B 1 629 ? -17.388 -15.013 -13.293 1 93 629 LEU B N 1
ATOM 11397 C CA . LEU B 1 629 ? -18.252 -16.143 -13.614 1 93 629 LEU B CA 1
ATOM 11398 C C . LEU B 1 629 ? -19.722 -15.75 -13.512 1 93 629 LEU B C 1
ATOM 11400 O O . LEU B 1 629 ? -20.607 -16.594 -13.667 1 93 629 LEU B O 1
ATOM 11404 N N . ARG B 1 630 ? -20.094 -14.514 -13.18 1 92.15 630 ARG B N 1
ATOM 11405 C CA . ARG B 1 630 ? -21.461 -14.006 -13.114 1 92.15 630 ARG B CA 1
ATOM 11406 C C . ARG B 1 630 ? -22.297 -14.81 -12.124 1 92.15 630 ARG B C 1
ATOM 11408 O O . ARG B 1 630 ? -23.368 -15.312 -12.471 1 92.15 630 ARG B O 1
ATOM 11415 N N . CYS B 1 631 ? -21.729 -14.913 -11.007 1 95.74 631 CYS B N 1
ATOM 11416 C CA . CYS B 1 631 ? -22.409 -15.584 -9.905 1 95.74 631 CYS B CA 1
ATOM 11417 C C . CYS B 1 631 ? -23.026 -14.572 -8.948 1 95.74 631 CYS B C 1
ATOM 11419 O O . CYS B 1 631 ? -22.5 -13.471 -8.778 1 95.74 631 CYS B O 1
ATOM 11421 N N . SER B 1 632 ? -24.123 -14.893 -8.427 1 96.3 632 SER B N 1
ATOM 11422 C CA . SER B 1 632 ? -24.797 -14.116 -7.392 1 96.3 632 SER B CA 1
ATOM 11423 C C . SER B 1 632 ? -24.941 -14.919 -6.103 1 96.3 632 SER B C 1
ATOM 11425 O O . SER B 1 632 ? -25.284 -16.102 -6.138 1 96.3 632 SER B O 1
ATOM 11427 N N . PHE B 1 633 ? -24.654 -14.312 -5.019 1 97.52 633 PHE B N 1
ATOM 11428 C CA . PHE B 1 633 ? -24.641 -15.037 -3.754 1 97.52 633 PHE B CA 1
ATOM 11429 C C . PHE B 1 633 ? -25.622 -14.418 -2.766 1 97.52 633 PHE B C 1
ATOM 11431 O O . PHE B 1 633 ? -25.763 -13.195 -2.707 1 97.52 633 PHE B O 1
ATOM 11438 N N . SER B 1 634 ? -26.332 -15.19 -1.968 1 95.86 634 SER B N 1
ATOM 11439 C CA . SER B 1 634 ? -27.253 -14.743 -0.928 1 95.86 634 SER B CA 1
ATOM 11440 C C . SER B 1 634 ? -27.284 -15.723 0.241 1 95.86 634 SER B C 1
ATOM 11442 O O . SER B 1 634 ? -26.928 -16.893 0.086 1 95.86 634 SER B O 1
ATOM 11444 N N . GLY B 1 635 ? -27.601 -15.226 1.363 1 94.72 635 GLY B N 1
ATOM 11445 C CA . GLY B 1 635 ? -27.834 -16.137 2.472 1 94.72 635 GLY B CA 1
ATOM 11446 C C . GLY B 1 635 ? -29.015 -17.063 2.246 1 94.72 635 GLY B C 1
ATOM 11447 O O . GLY B 1 635 ? -29.849 -16.812 1.374 1 94.72 635 GLY B O 1
ATOM 11448 N N . ILE B 1 636 ? -29.071 -18.117 3.009 1 93.76 636 ILE B N 1
ATOM 11449 C CA . ILE B 1 636 ? -30.172 -19.067 2.888 1 93.76 636 ILE B CA 1
ATOM 11450 C C . ILE B 1 636 ? -31.498 -18.356 3.149 1 93.76 636 ILE B C 1
ATOM 11452 O O . ILE B 1 636 ? -32.517 -18.685 2.537 1 93.76 636 ILE B O 1
ATOM 11456 N N . SER B 1 637 ? -31.472 -17.254 3.964 1 87.66 637 SER B N 1
ATOM 11457 C CA . SER B 1 637 ? -32.664 -16.483 4.301 1 87.66 637 SER B CA 1
ATOM 11458 C C . SER B 1 637 ? -32.926 -15.391 3.27 1 87.66 637 SER B C 1
ATOM 11460 O O . SER B 1 637 ? -33.926 -14.676 3.356 1 87.66 637 SER B O 1
ATOM 11462 N N . GLY B 1 638 ? -32.08 -15.254 2.274 1 87.54 638 GLY B N 1
ATOM 11463 C CA . GLY B 1 638 ? -32.232 -14.199 1.285 1 87.54 638 GLY B CA 1
ATOM 11464 C C . GLY B 1 638 ? -31.46 -12.94 1.631 1 87.54 638 GLY B C 1
ATOM 11465 O O . GLY B 1 638 ? -31.408 -11.999 0.836 1 87.54 638 GLY B O 1
ATOM 11466 N N . ARG B 1 639 ? -30.809 -12.974 2.755 1 90.99 639 ARG B N 1
ATOM 11467 C CA . ARG B 1 639 ? -30.01 -11.844 3.219 1 90.99 639 ARG B CA 1
ATOM 11468 C C . ARG B 1 639 ? -28.758 -11.671 2.365 1 90.99 639 ARG B C 1
ATOM 11470 O O . ARG B 1 639 ? -28.295 -12.623 1.733 1 90.99 639 ARG B O 1
ATOM 11477 N N . ASP B 1 640 ? -28.299 -10.414 2.375 1 92.95 640 ASP B N 1
ATOM 11478 C CA . ASP B 1 640 ? -27.019 -10.115 1.741 1 92.95 640 ASP B CA 1
ATOM 11479 C C . ASP B 1 640 ? -25.914 -11.02 2.281 1 92.95 640 ASP B C 1
ATOM 11481 O O . ASP B 1 640 ? -25.76 -11.164 3.496 1 92.95 640 ASP B O 1
ATOM 11485 N N . VAL B 1 641 ? -25.202 -11.628 1.428 1 94.36 641 VAL B N 1
ATOM 11486 C CA . VAL B 1 641 ? -24.252 -12.664 1.821 1 94.36 641 VAL B CA 1
ATOM 11487 C C . VAL B 1 641 ? -23.182 -12.066 2.732 1 94.36 641 VAL B C 1
ATOM 11489 O O . VAL B 1 641 ? -22.724 -12.718 3.673 1 94.36 641 VAL B O 1
ATOM 11492 N N . HIS B 1 642 ? -22.745 -10.844 2.466 1 93.21 642 HIS B N 1
ATOM 11493 C CA . HIS B 1 642 ? -21.706 -10.221 3.278 1 93.21 642 HIS B CA 1
ATOM 11494 C C . HIS B 1 642 ? -22.193 -9.98 4.704 1 93.21 642 HIS B C 1
ATOM 11496 O O . HIS B 1 642 ? -21.456 -10.216 5.664 1 93.21 642 HIS B O 1
ATOM 11502 N N . GLU B 1 643 ? -23.396 -9.513 4.801 1 92.26 643 GLU B N 1
ATOM 11503 C CA . GLU B 1 643 ? -23.965 -9.288 6.126 1 92.26 643 GLU B CA 1
ATOM 11504 C C . GLU B 1 643 ? -24.251 -10.609 6.836 1 92.26 643 GLU B C 1
ATOM 11506 O O . GLU B 1 643 ? -24.049 -10.725 8.046 1 92.26 643 GLU B O 1
ATOM 11511 N N . ASP B 1 644 ? -24.751 -11.527 6.057 1 92.8 644 ASP B N 1
ATOM 11512 C CA . ASP B 1 644 ? -25.09 -12.831 6.62 1 92.8 644 ASP B CA 1
ATOM 11513 C C . ASP B 1 644 ? -23.852 -13.523 7.185 1 92.8 644 ASP B C 1
ATOM 11515 O O . ASP B 1 644 ? -23.921 -14.175 8.229 1 92.8 644 ASP B O 1
ATOM 11519 N N . ILE B 1 645 ? -22.745 -13.479 6.508 1 93.14 645 ILE B N 1
ATOM 11520 C CA . ILE B 1 645 ? -21.488 -14.051 6.975 1 93.14 645 ILE B CA 1
ATOM 11521 C C . ILE B 1 645 ? -21.07 -13.382 8.283 1 93.14 645 ILE B C 1
ATOM 11523 O O . ILE B 1 645 ? -20.653 -14.056 9.227 1 93.14 645 ILE B O 1
ATOM 11527 N N . ARG B 1 646 ? -21.124 -12.086 8.345 1 90.18 646 ARG B N 1
ATOM 11528 C CA . ARG B 1 646 ? -20.715 -11.33 9.524 1 90.18 646 ARG B CA 1
ATOM 11529 C C . ARG B 1 646 ? -21.551 -11.717 10.739 1 90.18 646 ARG B C 1
ATOM 11531 O O . ARG B 1 646 ? -21.013 -11.927 11.828 1 90.18 646 ARG B O 1
ATOM 11538 N N . VAL B 1 647 ? -22.845 -11.863 10.571 1 89.67 647 VAL B N 1
ATOM 11539 C CA . VAL B 1 647 ? -23.772 -12.077 11.678 1 89.67 647 VAL B CA 1
ATOM 11540 C C . VAL B 1 647 ? -23.712 -13.535 12.128 1 89.67 647 VAL B C 1
ATOM 11542 O O . VAL B 1 647 ? -23.728 -13.822 13.327 1 89.67 647 VAL B O 1
ATOM 11545 N N . ASN B 1 648 ? -23.618 -14.423 11.157 1 90.3 648 ASN B N 1
ATOM 11546 C CA . ASN B 1 648 ? -23.805 -15.831 11.487 1 90.3 648 ASN B CA 1
ATOM 11547 C C . ASN B 1 648 ? -22.469 -16.549 11.659 1 90.3 648 ASN B C 1
ATOM 11549 O O . ASN B 1 648 ? -22.414 -17.641 12.227 1 90.3 648 ASN B O 1
ATOM 11553 N N . LEU B 1 649 ? -21.422 -15.953 11.195 1 90.94 649 LEU B N 1
ATOM 11554 C CA . LEU B 1 649 ? -20.153 -16.673 11.226 1 90.94 649 LEU B CA 1
ATOM 11555 C C . LEU B 1 649 ? -19.12 -15.918 12.055 1 90.94 649 LEU B C 1
ATOM 11557 O O . LEU B 1 649 ? -18.413 -16.517 12.868 1 90.94 649 LEU B O 1
ATOM 11561 N N . ILE B 1 650 ? -19.02 -14.575 11.93 1 87.96 650 ILE B N 1
ATOM 11562 C CA . ILE B 1 650 ? -17.909 -13.809 12.483 1 87.96 650 ILE B CA 1
ATOM 11563 C C . ILE B 1 650 ? -18.293 -13.259 13.855 1 87.96 650 ILE B C 1
ATOM 11565 O O . ILE B 1 650 ? -17.558 -13.435 14.829 1 87.96 650 ILE B O 1
ATOM 11569 N N . ASN B 1 651 ? -19.464 -12.576 13.995 1 83.95 651 ASN B N 1
ATOM 11570 C CA . ASN B 1 651 ? -19.799 -11.8 15.184 1 83.95 651 ASN B CA 1
ATOM 11571 C C . ASN B 1 651 ? -20.498 -12.658 16.234 1 83.95 651 ASN B C 1
ATOM 11573 O O . ASN B 1 651 ? -21.135 -12.131 17.149 1 83.95 651 ASN B O 1
ATOM 11577 N N . ARG B 1 652 ? -20.292 -13.897 16.206 1 85.64 652 ARG B N 1
ATOM 11578 C CA . ARG B 1 652 ? -20.85 -14.751 17.25 1 85.64 652 ARG B CA 1
ATOM 11579 C C . ARG B 1 652 ? -19.961 -14.752 18.489 1 85.64 652 ARG B C 1
ATOM 11581 O O . ARG B 1 652 ? -18.735 -14.686 18.38 1 85.64 652 ARG B O 1
ATOM 11588 N N . PRO B 1 653 ? -20.497 -14.735 19.699 1 86.13 653 PRO B N 1
ATOM 11589 C CA . PRO B 1 653 ? -19.693 -14.728 20.923 1 86.13 653 PRO B CA 1
ATOM 11590 C C . PRO B 1 653 ? -18.769 -15.939 21.03 1 86.13 653 PRO B C 1
ATOM 11592 O O . PRO B 1 653 ? -19.046 -16.985 20.437 1 86.13 653 PRO B O 1
ATOM 11595 N N . PRO B 1 654 ? -17.713 -15.727 21.764 1 86.63 654 PRO B N 1
ATOM 11596 C CA . PRO B 1 654 ? -16.8 -16.855 21.962 1 86.63 654 PRO B CA 1
ATOM 11597 C C . PRO B 1 654 ? -17.49 -18.073 22.571 1 86.63 654 PRO B C 1
ATOM 11599 O O . PRO B 1 654 ? -18.329 -17.93 23.465 1 86.63 654 PRO B O 1
ATOM 11602 N N . GLY B 1 655 ? -17.249 -19.207 22.097 1 87.25 655 GLY B N 1
ATOM 11603 C CA . GLY B 1 655 ? -17.855 -20.445 22.559 1 87.25 655 GLY B CA 1
ATOM 11604 C C . GLY B 1 655 ? -19.066 -20.858 21.745 1 87.25 655 GLY B C 1
ATOM 11605 O O . GLY B 1 655 ? -19.563 -21.978 21.886 1 87.25 655 GLY B O 1
ATOM 11606 N N . LYS B 1 656 ? -19.514 -19.922 20.886 1 89.47 656 LYS B N 1
ATOM 11607 C CA . LYS B 1 656 ? -20.698 -20.223 20.086 1 89.47 656 LYS B CA 1
ATOM 11608 C C . LYS B 1 656 ? -20.44 -19.967 18.604 1 89.47 656 LYS B C 1
ATOM 11610 O O . LYS B 1 656 ? -21.38 -19.801 17.825 1 89.47 656 LYS B O 1
ATOM 11615 N N . GLN B 1 657 ? -19.289 -19.881 18.235 1 90.9 657 GLN B N 1
ATOM 11616 C CA . GLN B 1 657 ? -18.964 -19.645 16.832 1 90.9 657 GLN B CA 1
ATOM 11617 C C . GLN B 1 657 ? -19.025 -20.941 16.028 1 90.9 657 GLN B C 1
ATOM 11619 O O . GLN B 1 657 ? -18.349 -21.917 16.361 1 90.9 657 GLN B O 1
ATOM 11624 N N . PRO B 1 658 ? -19.786 -20.919 15.038 1 92.53 658 PRO B N 1
ATOM 11625 C CA . PRO B 1 658 ? -19.888 -22.139 14.234 1 92.53 658 PRO B CA 1
ATOM 11626 C C . PRO B 1 658 ? -18.657 -22.377 13.363 1 92.53 658 PRO B C 1
ATOM 11628 O O . PRO B 1 658 ? -17.93 -21.433 13.044 1 92.53 658 PRO B O 1
ATOM 11631 N N . ARG B 1 659 ? -18.441 -23.636 12.941 1 93.9 659 ARG B N 1
ATOM 11632 C CA . ARG B 1 659 ? -17.329 -24.016 12.076 1 93.9 659 ARG B CA 1
ATOM 11633 C C . ARG B 1 659 ? -17.755 -24.033 10.612 1 93.9 659 ARG B C 1
ATOM 11635 O O . ARG B 1 659 ? -16.985 -24.44 9.74 1 93.9 659 ARG B O 1
ATOM 11642 N N . SER B 1 660 ? -19.001 -23.671 10.356 1 95.79 660 SER B N 1
ATOM 11643 C CA . SER B 1 660 ? -19.466 -23.743 8.975 1 95.79 660 SER B CA 1
ATOM 11644 C C . SER B 1 660 ? -20.496 -22.657 8.682 1 95.79 660 SER B C 1
ATOM 11646 O O . SER B 1 660 ? -21.06 -22.064 9.604 1 95.79 660 SER B O 1
ATOM 11648 N N . TYR B 1 661 ? -20.66 -22.328 7.494 1 95.85 661 TYR B N 1
ATOM 11649 C CA . TYR B 1 661 ? -21.622 -21.359 6.98 1 95.85 661 TYR B CA 1
ATOM 11650 C C . TYR B 1 661 ? -22.176 -21.803 5.631 1 95.85 661 TYR B C 1
ATOM 11652 O O . TYR B 1 661 ? -21.414 -22.117 4.714 1 95.85 661 TYR B O 1
ATOM 11660 N N . ARG B 1 662 ? -23.484 -21.923 5.531 1 97.43 662 ARG B N 1
ATOM 11661 C CA . ARG B 1 662 ? -24.17 -22.378 4.326 1 97.43 662 ARG B CA 1
ATOM 11662 C C . ARG B 1 662 ? -24.868 -21.218 3.623 1 97.43 662 ARG B C 1
ATOM 11664 O O . ARG B 1 662 ? -25.511 -20.389 4.27 1 97.43 662 ARG B O 1
ATOM 11671 N N . PHE B 1 663 ? -24.689 -21.057 2.298 1 97.42 663 PHE B N 1
ATOM 11672 C CA . PHE B 1 663 ? -25.327 -19.981 1.549 1 97.42 663 PHE B CA 1
ATOM 11673 C C . PHE B 1 663 ? -25.632 -20.421 0.122 1 97.42 663 PHE B C 1
ATOM 11675 O O . PHE B 1 663 ? -25.269 -21.528 -0.282 1 97.42 663 PHE B O 1
ATOM 11682 N N . LYS B 1 664 ? -26.327 -19.59 -0.621 1 97.2 664 LYS B N 1
ATOM 11683 C CA . LYS B 1 664 ? -26.822 -19.94 -1.95 1 97.2 664 LYS B CA 1
ATOM 11684 C C . LYS B 1 664 ? -26.014 -19.241 -3.039 1 97.2 664 LYS B C 1
ATOM 11686 O O . LYS B 1 664 ? -25.452 -18.168 -2.811 1 97.2 664 LYS B O 1
ATOM 11691 N N . VAL B 1 665 ? -25.908 -19.903 -4.189 1 97.7 665 VAL B N 1
ATOM 11692 C CA . VAL B 1 665 ? -25.302 -19.315 -5.378 1 97.7 665 VAL B CA 1
ATOM 11693 C C . VAL B 1 665 ? -26.253 -19.454 -6.565 1 97.7 665 VAL B C 1
ATOM 11695 O O . VAL B 1 665 ? -26.897 -20.492 -6.735 1 97.7 665 VAL B O 1
ATOM 11698 N N . GLU B 1 666 ? -26.483 -18.402 -7.278 1 96.7 666 GLU B N 1
ATOM 11699 C CA . GLU B 1 666 ? -27.231 -18.393 -8.531 1 96.7 666 GLU B CA 1
ATOM 11700 C C . GLU B 1 666 ? -26.315 -18.108 -9.718 1 96.7 666 GLU B C 1
ATOM 11702 O O . GLU B 1 666 ? -25.463 -17.22 -9.652 1 96.7 666 GLU B O 1
ATOM 11707 N N . TYR B 1 667 ? -26.424 -18.879 -10.726 1 95.54 667 TYR B N 1
ATOM 11708 C CA . TYR B 1 667 ? -25.578 -18.77 -11.909 1 95.54 667 TYR B CA 1
ATOM 11709 C C . TYR B 1 667 ? -26.302 -18.036 -13.031 1 95.54 667 TYR B C 1
ATOM 11711 O O . TYR B 1 667 ? -27.47 -18.316 -13.312 1 95.54 667 TYR B O 1
ATOM 11719 N N . TYR B 1 668 ? -25.6 -17.086 -13.629 1 92.71 668 TYR B N 1
ATOM 11720 C CA . TYR B 1 668 ? -26.176 -16.327 -14.733 1 92.71 668 TYR B CA 1
ATOM 11721 C C . TYR B 1 668 ? -25.29 -16.407 -15.971 1 92.71 668 TYR B C 1
ATOM 11723 O O . TYR B 1 668 ? -24.073 -16.572 -15.861 1 92.71 668 TYR B O 1
ATOM 11731 N N . ASP B 1 669 ? -25.867 -16.396 -17.11 1 89.72 669 ASP B N 1
ATOM 11732 C CA . ASP B 1 669 ? -25.163 -16.281 -18.383 1 89.72 669 ASP B CA 1
ATOM 11733 C C . ASP B 1 669 ? -25.677 -15.089 -19.188 1 89.72 669 ASP B C 1
ATOM 11735 O O . ASP B 1 669 ? -26.781 -14.598 -18.944 1 89.72 669 ASP B O 1
ATOM 11739 N N . LEU B 1 670 ? -24.813 -14.631 -20.002 1 85.48 670 LEU B N 1
ATOM 11740 C CA . LEU B 1 670 ? -25.157 -13.495 -20.85 1 85.48 670 LEU B CA 1
ATOM 11741 C C . LEU B 1 670 ? -25.774 -13.965 -22.163 1 85.48 670 LEU B C 1
ATOM 11743 O O . LEU B 1 670 ? -25.212 -14.824 -22.846 1 85.48 670 LEU B O 1
ATOM 11747 N N . THR B 1 671 ? -26.978 -13.453 -22.412 1 81.76 671 THR B N 1
ATOM 11748 C CA . THR B 1 671 ? -27.595 -13.738 -23.703 1 81.76 671 THR B CA 1
ATOM 11749 C C . THR B 1 671 ? -26.981 -12.871 -24.799 1 81.76 671 THR B C 1
ATOM 11751 O O . THR B 1 671 ? -26.206 -11.956 -24.513 1 81.76 671 THR B O 1
ATOM 11754 N N . GLU B 1 672 ? -27.273 -13.127 -26.05 1 76 672 GLU B N 1
ATOM 11755 C CA . GLU B 1 672 ? -26.785 -12.355 -27.189 1 76 672 GLU B CA 1
ATOM 11756 C C . GLU B 1 672 ? -27.229 -10.898 -27.1 1 76 672 GLU B C 1
ATOM 11758 O O . GLU B 1 672 ? -26.574 -10.009 -27.647 1 76 672 GLU B O 1
ATOM 11763 N N . GLN B 1 673 ? -28.348 -10.628 -26.394 1 74.28 673 GLN B N 1
ATOM 11764 C CA . GLN B 1 673 ? -28.871 -9.273 -26.248 1 74.28 673 GLN B CA 1
ATOM 11765 C C . GLN B 1 673 ? -28.286 -8.587 -25.017 1 74.28 673 GLN B C 1
ATOM 11767 O O . GLN B 1 673 ? -28.767 -7.532 -24.601 1 74.28 673 GLN B O 1
ATOM 11772 N N . TYR B 1 674 ? -27.287 -9.264 -24.417 1 76.54 674 TYR B N 1
ATOM 11773 C CA . TYR B 1 674 ? -26.578 -8.702 -23.273 1 76.54 674 TYR B CA 1
ATOM 11774 C C . TYR B 1 674 ? -27.485 -8.63 -22.05 1 76.54 674 TYR B C 1
ATOM 11776 O O . TYR B 1 674 ? -27.466 -7.642 -21.313 1 76.54 674 TYR B O 1
ATOM 11784 N N . GLU B 1 675 ? -28.376 -9.565 -22.009 1 80.56 675 GLU B N 1
ATOM 11785 C CA . GLU B 1 675 ? -29.229 -9.695 -20.832 1 80.56 675 GLU B CA 1
ATOM 11786 C C . GLU B 1 675 ? -28.817 -10.893 -19.981 1 80.56 675 GLU B C 1
ATOM 11788 O O . GLU B 1 675 ? -28.427 -11.934 -20.513 1 80.56 675 GLU B O 1
ATOM 11793 N N . ASP B 1 676 ? -28.834 -10.761 -18.721 1 84.91 676 ASP B N 1
ATOM 11794 C CA . ASP B 1 676 ? -28.481 -11.838 -17.801 1 84.91 676 ASP B CA 1
ATOM 11795 C C . ASP B 1 676 ? -29.672 -12.761 -17.553 1 84.91 676 ASP B C 1
ATOM 11797 O O . ASP B 1 676 ? -30.755 -12.301 -17.185 1 84.91 676 ASP B O 1
ATOM 11801 N N . VAL B 1 677 ? -29.494 -14.037 -17.876 1 90.4 677 VAL B N 1
ATOM 11802 C CA . VAL B 1 677 ? -30.529 -15.035 -17.628 1 90.4 677 VAL B CA 1
ATOM 11803 C C . VAL B 1 677 ? -30.019 -16.071 -16.629 1 90.4 677 VAL B C 1
ATOM 11805 O O . VAL B 1 677 ? -28.882 -16.537 -16.734 1 90.4 677 VAL B O 1
ATOM 11808 N N . LYS B 1 678 ? -30.795 -16.333 -15.654 1 92.86 678 LYS B N 1
ATOM 11809 C CA . LYS B 1 678 ? -30.443 -17.342 -14.659 1 92.86 678 LYS B CA 1
ATOM 11810 C C . LYS B 1 678 ? -30.403 -18.736 -15.28 1 92.86 678 LYS B C 1
ATOM 11812 O O . LYS B 1 678 ? -31.378 -19.176 -15.893 1 92.86 678 LYS B O 1
ATOM 11817 N N . VAL B 1 679 ? -29.342 -19.47 -15.155 1 93.81 679 VAL B N 1
ATOM 11818 C CA . VAL B 1 679 ? -29.179 -20.767 -15.802 1 93.81 679 VAL B CA 1
ATOM 11819 C C . VAL B 1 679 ? -29.122 -21.868 -14.746 1 93.81 679 VAL B C 1
ATOM 11821 O O . VAL B 1 679 ? -29.288 -23.049 -15.061 1 93.81 679 VAL B O 1
ATOM 11824 N N . GLY B 1 680 ? -28.884 -21.481 -13.484 1 94.13 680 GLY B N 1
ATOM 11825 C CA . GLY B 1 680 ? -28.818 -22.496 -12.444 1 94.13 680 GLY B CA 1
ATOM 11826 C C . GLY B 1 680 ? -28.666 -21.914 -11.051 1 94.13 680 GLY B C 1
ATOM 11827 O O . GLY B 1 680 ? -28.574 -20.696 -10.888 1 94.13 680 GLY B O 1
ATOM 11828 N N . GLU B 1 681 ? -28.731 -22.762 -10.063 1 95.18 681 GLU B N 1
ATOM 11829 C CA . GLU B 1 681 ? -28.552 -22.384 -8.664 1 95.18 681 GLU B CA 1
ATOM 11830 C C . GLU B 1 681 ? -27.875 -23.5 -7.873 1 95.18 681 GLU B C 1
ATOM 11832 O O . GLU B 1 681 ? -27.876 -24.657 -8.298 1 95.18 681 GLU B O 1
ATOM 11837 N N . GLY B 1 682 ? -27.19 -23.212 -6.904 1 96.24 682 GLY B N 1
ATOM 11838 C CA . GLY B 1 682 ? -26.521 -24.161 -6.029 1 96.24 682 GLY B CA 1
ATOM 11839 C C . GLY B 1 682 ? -26.351 -23.649 -4.611 1 96.24 682 GLY B C 1
ATOM 11840 O O . GLY B 1 682 ? -26.899 -22.603 -4.254 1 96.24 682 GLY B O 1
ATOM 11841 N N . GLU B 1 683 ? -25.801 -24.504 -3.766 1 97.27 683 GLU B N 1
ATOM 11842 C CA . GLU B 1 683 ? -25.494 -24.172 -2.378 1 97.27 683 GLU B CA 1
ATOM 11843 C C . GLU B 1 683 ? -24.024 -24.434 -2.06 1 97.27 683 GLU B C 1
ATOM 11845 O O . GLU B 1 683 ? -23.424 -25.367 -2.597 1 97.27 683 GLU B O 1
ATOM 11850 N N . ILE B 1 684 ? -23.484 -23.641 -1.251 1 98.2 684 ILE B N 1
ATOM 11851 C CA . ILE B 1 684 ? -22.086 -23.76 -0.85 1 98.2 684 ILE B CA 1
ATOM 11852 C C . ILE B 1 684 ? -21.994 -23.9 0.668 1 98.2 684 ILE B C 1
ATOM 11854 O O . ILE B 1 684 ? -22.639 -23.152 1.407 1 98.2 684 ILE B O 1
ATOM 11858 N N . LEU B 1 685 ? -21.348 -24.894 1.115 1 98.33 685 LEU B N 1
ATOM 11859 C CA . LEU B 1 685 ? -21.052 -25.103 2.529 1 98.33 685 LEU B CA 1
ATOM 11860 C C . LEU B 1 685 ? -19.599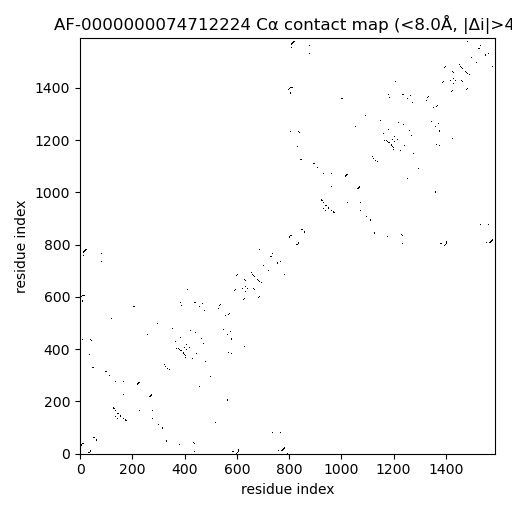 -24.76 2.836 1 98.33 685 LEU B C 1
ATOM 11862 O O . LEU B 1 685 ? -18.683 -25.42 2.341 1 98.33 685 LEU B O 1
ATOM 11866 N N . TYR B 1 686 ? -19.384 -23.701 3.571 1 97.74 686 TYR B N 1
ATOM 11867 C CA . TYR B 1 686 ? -18.069 -23.187 3.938 1 97.74 686 TYR B CA 1
ATOM 11868 C C . TYR B 1 686 ? -17.647 -23.699 5.31 1 97.74 686 TYR B C 1
ATOM 11870 O O . TYR B 1 686 ? -18.377 -23.541 6.29 1 97.74 686 TYR B O 1
ATOM 11878 N N . ILE B 1 687 ? -16.487 -24.367 5.372 1 97.12 687 ILE B N 1
ATOM 11879 C CA . ILE B 1 687 ? -15.978 -24.962 6.603 1 97.12 687 ILE B CA 1
ATOM 11880 C C . ILE B 1 687 ? -14.664 -24.29 6.996 1 97.12 687 ILE B C 1
ATOM 11882 O O . ILE B 1 687 ? -13.808 -24.043 6.144 1 97.12 687 ILE B O 1
ATOM 11886 N N . LEU B 1 688 ? -14.46 -23.963 8.264 1 94.88 688 LEU B N 1
ATOM 11887 C CA . LEU B 1 688 ? -13.225 -23.365 8.762 1 94.88 688 LEU B CA 1
ATOM 11888 C C . LEU B 1 688 ? -12.9 -23.875 10.162 1 94.88 688 LEU B C 1
ATOM 11890 O O . LEU B 1 688 ? -13.787 -24.347 10.877 1 94.88 688 LEU B O 1
ATOM 11894 N N . PRO B 1 689 ? -11.686 -23.801 10.542 1 93.23 689 PRO B N 1
ATOM 11895 C CA . PRO B 1 689 ? -11.29 -24.238 11.883 1 93.23 689 PRO B CA 1
ATOM 11896 C C . PRO B 1 689 ? -11.591 -23.194 12.956 1 93.23 689 PRO B C 1
ATOM 11898 O O . PRO B 1 689 ? -11.681 -22.001 12.654 1 93.23 689 PRO B O 1
ATOM 11901 N N . ARG B 1 690 ? -11.808 -23.693 14.192 1 91.72 690 ARG B N 1
ATOM 11902 C CA . ARG B 1 690 ? -12.024 -22.832 15.35 1 91.72 690 ARG B CA 1
ATOM 11903 C C . ARG B 1 690 ? -11.141 -23.255 16.52 1 91.72 690 ARG B C 1
ATOM 11905 O O . ARG B 1 690 ? -10.863 -24.443 16.696 1 91.72 690 ARG B O 1
ATOM 11912 N N . HIS B 1 691 ? -10.711 -22.244 17.229 1 89.96 691 HIS B N 1
ATOM 11913 C CA . HIS B 1 691 ? -10.096 -22.549 18.516 1 89.96 691 HIS B CA 1
ATOM 11914 C C . HIS B 1 691 ? -11.106 -23.169 19.476 1 89.96 691 HIS B C 1
ATOM 11916 O O . HIS B 1 691 ? -12.267 -22.755 19.515 1 89.96 691 HIS B O 1
ATOM 11922 N N . PRO B 1 692 ? -10.715 -24.135 20.243 1 88.16 692 PRO B N 1
ATOM 11923 C CA . PRO B 1 692 ? -11.654 -24.827 21.129 1 88.16 692 PRO B CA 1
ATOM 11924 C C . PRO B 1 692 ? -12.386 -23.875 22.072 1 88.16 692 PRO B C 1
ATOM 11926 O O . PRO B 1 692 ? -13.526 -24.141 22.461 1 88.16 692 PRO B O 1
ATOM 11929 N N . LYS B 1 693 ? -11.806 -22.723 22.42 1 88.4 693 LYS B N 1
ATOM 11930 C CA . LYS B 1 693 ? -12.44 -21.742 23.296 1 88.4 693 LYS B CA 1
ATOM 11931 C C . LYS B 1 693 ? -13.498 -20.938 22.546 1 88.4 693 LYS B C 1
ATOM 11933 O O . LYS B 1 693 ? -14.409 -20.378 23.159 1 88.4 693 LYS B O 1
ATOM 11938 N N . GLN B 1 694 ? -13.37 -20.901 21.253 1 88.57 694 GLN B N 1
ATOM 11939 C CA . GLN B 1 694 ? -14.242 -20.04 20.461 1 88.57 694 GLN B CA 1
ATOM 11940 C C . GLN B 1 694 ? -15.348 -20.847 19.788 1 88.57 694 GLN B C 1
ATOM 11942 O O . GLN B 1 694 ? -16.482 -20.377 19.667 1 88.57 694 GLN B O 1
ATOM 11947 N N . GLY B 1 695 ? -15.01 -22.07 19.361 1 88.69 695 GLY B N 1
ATOM 11948 C CA . GLY B 1 695 ? -15.948 -22.881 18.601 1 88.69 695 GLY B CA 1
ATOM 11949 C C . GLY B 1 695 ? -16.966 -23.591 19.474 1 88.69 695 GLY B C 1
ATOM 11950 O O . GLY B 1 695 ? -16.82 -23.635 20.697 1 88.69 695 GLY B O 1
ATOM 11951 N N . LEU B 1 696 ? -18.08 -24.017 18.878 1 85.87 696 LEU B N 1
ATOM 11952 C CA . LEU B 1 696 ? -19.076 -24.844 19.55 1 85.87 696 LEU B CA 1
ATOM 11953 C C . LEU B 1 696 ? -18.443 -26.115 20.105 1 85.87 696 LEU B C 1
ATOM 11955 O O . LEU B 1 696 ? -17.604 -26.734 19.447 1 85.87 696 LEU B O 1
ATOM 11959 N N . PRO B 1 697 ? -18.772 -26.291 21.387 1 79.05 697 PRO B N 1
ATOM 11960 C CA . PRO B 1 697 ? -18.209 -27.521 21.948 1 79.05 697 PRO B CA 1
ATOM 11961 C C . PRO B 1 697 ? -18.73 -28.778 21.254 1 79.05 697 PRO B C 1
ATOM 11963 O O . PRO B 1 697 ? -19.871 -28.801 20.785 1 79.05 697 PRO B O 1
ATOM 11966 N N . GLY B 1 698 ? -17.916 -29.59 20.859 1 67.04 698 GLY B N 1
ATOM 11967 C CA . GLY B 1 698 ? -18.316 -30.843 20.238 1 67.04 698 GLY B CA 1
ATOM 11968 C C . GLY B 1 698 ? -19.099 -31.748 21.171 1 67.04 698 GLY B C 1
ATOM 11969 O O . GLY B 1 698 ? -19.24 -31.45 22.359 1 67.04 698 GLY B O 1
ATOM 11970 N N . GLU B 1 699 ? -19.972 -32.668 20.711 1 60.19 699 GLU B N 1
ATOM 11971 C CA . GLU B 1 699 ? -20.74 -33.623 21.504 1 60.19 699 GLU B CA 1
ATOM 11972 C C . GLU B 1 699 ? -19.824 -34.486 22.367 1 60.19 699 GLU B C 1
ATOM 11974 O O . GLU B 1 699 ? -20.28 -35.43 23.016 1 60.19 699 GLU B O 1
ATOM 11979 N N . GLY B 1 700 ? -18.53 -33.931 22.697 1 57.26 700 GLY B N 1
ATOM 11980 C CA . GLY B 1 700 ? -17.621 -34.608 23.608 1 57.26 700 GLY B CA 1
ATOM 11981 C C . GLY B 1 700 ? -17.394 -36.065 23.25 1 57.26 700 GLY B C 1
ATOM 11982 O O . GLY B 1 700 ? -17.144 -36.894 24.128 1 57.26 700 GLY B O 1
ATOM 11983 N N . LYS B 1 701 ? -17.582 -36.54 22.039 1 60.5 701 LYS B N 1
ATOM 11984 C CA . LYS B 1 701 ? -17.453 -37.957 21.711 1 60.5 701 LYS B CA 1
ATOM 11985 C C . LYS B 1 701 ? -15.998 -38.329 21.443 1 60.5 701 LYS B C 1
ATOM 11987 O O . LYS B 1 701 ? -15.273 -37.584 20.78 1 60.5 701 LYS B O 1
ATOM 11992 N N . LYS B 1 702 ? -15.609 -39.362 22.062 1 58.91 702 LYS B N 1
ATOM 11993 C CA . LYS B 1 702 ? -14.288 -39.943 21.836 1 58.91 702 LYS B CA 1
ATOM 11994 C C . LYS B 1 702 ? -14.208 -40.61 20.466 1 58.91 702 LYS B C 1
ATOM 11996 O O . LYS B 1 702 ? -15.232 -40.992 19.895 1 58.91 702 LYS B O 1
ATOM 12001 N N . TRP B 1 703 ? -12.988 -40.614 19.816 1 61.39 703 TRP B N 1
ATOM 12002 C CA . TRP B 1 703 ? -12.757 -41.157 18.481 1 61.39 703 TRP B CA 1
ATOM 12003 C C . TRP B 1 703 ? -13.357 -42.552 18.349 1 61.39 703 TRP B C 1
ATOM 12005 O O . TRP B 1 703 ? -13.933 -42.891 17.312 1 61.39 703 TRP B O 1
ATOM 12015 N N . ASP B 1 704 ? -13.116 -43.306 19.527 1 56.98 704 ASP B N 1
ATOM 12016 C CA . ASP B 1 704 ? -13.582 -44.689 19.547 1 56.98 704 ASP B CA 1
ATOM 12017 C C . ASP B 1 704 ? -15.103 -44.757 19.44 1 56.98 704 ASP B C 1
ATOM 12019 O O . ASP B 1 704 ? -15.653 -45.749 18.956 1 56.98 704 ASP B O 1
ATOM 12023 N N . GLU B 1 705 ? -15.701 -43.745 19.958 1 58.65 705 GLU B N 1
ATOM 12024 C CA . GLU B 1 705 ? -17.161 -43.745 19.925 1 58.65 705 GLU B CA 1
ATOM 12025 C C . GLU B 1 705 ? -17.682 -43.384 18.537 1 58.65 705 GLU B C 1
ATOM 12027 O O . GLU B 1 705 ? -18.856 -43.601 18.233 1 58.65 705 GLU B O 1
ATOM 12032 N N . LEU B 1 706 ? -16.795 -42.73 17.851 1 57.64 706 LEU B N 1
ATOM 12033 C CA . LEU B 1 706 ? -17.166 -42.36 16.489 1 57.64 706 LEU B CA 1
ATOM 12034 C C . LEU B 1 706 ? -16.932 -43.52 15.527 1 57.64 706 LEU B C 1
ATOM 12036 O O . LEU B 1 706 ? -17.234 -43.414 14.336 1 57.64 706 LEU B O 1
ATOM 12040 N N . ILE B 1 707 ? -16.164 -44.491 16.074 1 49.39 707 ILE B N 1
ATOM 12041 C CA . ILE B 1 707 ? -15.819 -45.657 15.268 1 49.39 707 ILE B CA 1
ATOM 12042 C C . ILE B 1 707 ? -17.093 -46.358 14.802 1 49.39 707 ILE B C 1
ATOM 12044 O O . ILE B 1 707 ? -17.816 -46.947 15.61 1 49.39 707 ILE B O 1
ATOM 12048 N N . GLU B 1 708 ? -17.768 -45.746 14.055 1 46.36 708 GLU B N 1
ATOM 12049 C CA . GLU B 1 708 ? -18.599 -46.682 13.305 1 46.36 708 GLU B CA 1
ATOM 12050 C C . GLU B 1 708 ? -17.756 -47.793 12.683 1 46.36 708 GLU B C 1
ATOM 12052 O O . GLU B 1 708 ? -16.542 -47.644 12.527 1 46.36 708 GLU B O 1
ATOM 12057 N N . LYS B 1 709 ? -18.26 -48.972 12.356 1 46.93 709 LYS B N 1
ATOM 12058 C CA . LYS B 1 709 ? -17.695 -50.264 11.976 1 46.93 709 LYS B CA 1
ATOM 12059 C C . LYS B 1 709 ? -16.371 -50.09 11.239 1 46.93 709 LYS B C 1
ATOM 12061 O O . LYS B 1 709 ? -15.431 -50.859 11.45 1 46.93 709 LYS B O 1
ATOM 12066 N N . ASN B 1 710 ? -16.237 -49.284 10.21 1 44.56 710 ASN B N 1
ATOM 12067 C CA . ASN B 1 710 ? -15.162 -49.379 9.228 1 44.56 710 ASN B CA 1
ATOM 12068 C C . ASN B 1 710 ? -14.046 -48.381 9.519 1 44.56 710 ASN B C 1
ATOM 12070 O O . ASN B 1 710 ? -13.241 -48.069 8.64 1 44.56 710 ASN B O 1
ATOM 12074 N N . ILE B 1 711 ? -14.075 -47.661 10.76 1 48.4 711 ILE B N 1
ATOM 12075 C CA . ILE B 1 711 ? -13.068 -46.618 10.923 1 48.4 711 ILE B CA 1
ATOM 12076 C C . ILE B 1 711 ? -11.92 -47.139 11.785 1 48.4 711 ILE B C 1
ATOM 12078 O O . ILE B 1 711 ? -12.103 -47.411 12.974 1 48.4 711 ILE B O 1
ATOM 12082 N N . ASP B 1 712 ? -10.961 -47.797 11.369 1 46.73 712 ASP B N 1
ATOM 12083 C CA . ASP B 1 712 ? -9.786 -48.179 12.146 1 46.73 712 ASP B CA 1
ATOM 12084 C C . ASP B 1 712 ? -8.961 -46.954 12.531 1 46.73 712 ASP B C 1
ATOM 12086 O O . ASP B 1 712 ? -8.148 -46.472 11.739 1 46.73 712 ASP B O 1
ATOM 12090 N N . ILE B 1 713 ? -9.447 -45.946 13.304 1 50.14 713 ILE B N 1
ATOM 12091 C CA . ILE B 1 713 ? -8.574 -44.873 13.769 1 50.14 713 ILE B CA 1
ATOM 12092 C C . ILE B 1 713 ? -7.891 -45.291 15.069 1 50.14 713 ILE B C 1
ATOM 12094 O O . ILE B 1 713 ? -8.553 -45.733 16.011 1 50.14 713 ILE B O 1
ATOM 12098 N N . GLU B 1 714 ? -6.665 -45.666 15.053 1 53.5 714 GLU B N 1
ATOM 12099 C CA . GLU B 1 714 ? -5.935 -45.924 16.291 1 53.5 714 GLU B CA 1
ATOM 12100 C C . GLU B 1 714 ? -5.97 -44.71 17.215 1 53.5 714 GLU B C 1
ATOM 12102 O O . GLU B 1 714 ? -5.235 -43.742 17.006 1 53.5 714 GLU B O 1
ATOM 12107 N N . ALA B 1 715 ? -6.88 -44.545 18.063 1 54.52 715 ALA B N 1
ATOM 12108 C CA . ALA B 1 715 ? -7.09 -43.481 19.041 1 54.52 715 ALA B CA 1
ATOM 12109 C C . ALA B 1 715 ? -5.772 -43.058 19.684 1 54.52 715 ALA B C 1
ATOM 12111 O O . ALA B 1 715 ? -5.56 -41.874 19.957 1 54.52 715 ALA B O 1
ATOM 12112 N N . ASP B 1 716 ? -4.873 -43.943 20.009 1 54.13 716 ASP B N 1
ATOM 12113 C CA . ASP B 1 716 ? -3.654 -43.673 20.764 1 54.13 716 ASP B CA 1
ATOM 12114 C C . ASP B 1 716 ? -2.727 -42.735 19.994 1 54.13 716 ASP B C 1
ATOM 12116 O O . ASP B 1 716 ? -1.977 -41.963 20.594 1 54.13 716 ASP B O 1
ATOM 12120 N N . LEU B 1 717 ? -2.761 -42.754 18.793 1 56.41 717 LEU B N 1
ATOM 12121 C CA . LEU B 1 717 ? -1.821 -42.001 17.97 1 56.41 717 LEU B CA 1
ATOM 12122 C C . LEU B 1 717 ? -2.351 -40.6 17.684 1 56.41 717 LEU B C 1
ATOM 12124 O O . LEU B 1 717 ? -1.573 -39.653 17.549 1 56.41 717 LEU B O 1
ATOM 12128 N N . TRP B 1 718 ? -3.708 -40.584 17.527 1 63.05 718 TRP B N 1
ATOM 12129 C CA . TRP B 1 718 ? -4.282 -39.296 17.15 1 63.05 718 TRP B CA 1
ATOM 12130 C C . TRP B 1 718 ? -4.775 -38.54 18.379 1 63.05 718 TRP B C 1
ATOM 12132 O O . TRP B 1 718 ? -5.045 -37.339 18.309 1 63.05 718 TRP B O 1
ATOM 12142 N N . GLY B 1 719 ? -4.579 -39.079 19.636 1 55.78 719 GLY B N 1
ATOM 12143 C CA . GLY B 1 719 ? -5.053 -38.449 20.857 1 55.78 719 GLY B CA 1
ATOM 12144 C C . GLY B 1 719 ? -6.549 -38.592 21.061 1 55.78 719 GLY B C 1
ATOM 12145 O O . GLY B 1 719 ? -7.191 -39.43 20.423 1 55.78 719 GLY B O 1
ATOM 12146 N N . SER B 1 720 ? -6.938 -37.691 22.154 1 51.18 720 SER B N 1
ATOM 12147 C CA . SER B 1 720 ? -8.34 -37.766 22.55 1 51.18 720 SER B CA 1
ATOM 12148 C C . SER B 1 720 ? -9.248 -37.155 21.488 1 51.18 720 SER B C 1
ATOM 12150 O O . SER B 1 720 ? -8.911 -36.132 20.889 1 51.18 720 SER B O 1
ATOM 12152 N N . GLY B 1 721 ? -10.283 -37.937 21.128 1 55.77 721 GLY B N 1
ATOM 12153 C CA . GLY B 1 721 ? -11.455 -37.709 20.298 1 55.77 721 GLY B CA 1
ATOM 12154 C C . GLY B 1 721 ? -11.371 -36.432 19.484 1 55.77 721 GLY B C 1
ATOM 12155 O O . GLY B 1 721 ? -10.315 -35.799 19.42 1 55.77 721 GLY B O 1
ATOM 12156 N N . PRO B 1 722 ? -12.309 -36.09 18.689 1 60.55 722 PRO B N 1
ATOM 12157 C CA . PRO B 1 722 ? -12.35 -34.899 17.838 1 60.55 722 PRO B CA 1
ATOM 12158 C C . PRO B 1 722 ? -12.26 -33.6 18.636 1 60.55 722 PRO B C 1
ATOM 12160 O O . PRO B 1 722 ? -12.041 -32.531 18.06 1 60.55 722 PRO B O 1
ATOM 12163 N N . ASP B 1 723 ? -12.394 -33.696 19.912 1 70.27 723 ASP B N 1
ATOM 12164 C CA . ASP B 1 723 ? -12.375 -32.453 20.676 1 70.27 723 ASP B CA 1
ATOM 12165 C C . ASP B 1 723 ? -10.972 -32.15 21.197 1 70.27 723 ASP B C 1
ATOM 12167 O O . ASP B 1 723 ? -10.308 -33.027 21.752 1 70.27 723 ASP B O 1
ATOM 12171 N N . LEU B 1 724 ? -10.539 -31.094 20.795 1 74.81 724 LEU B N 1
ATOM 12172 C CA . LEU B 1 724 ? -9.213 -30.667 21.231 1 74.81 724 LEU B CA 1
ATOM 12173 C C . LEU B 1 724 ? -9.304 -29.819 22.496 1 74.81 724 LEU B C 1
ATOM 12175 O O . LEU B 1 724 ? -10.236 -29.027 22.651 1 74.81 724 LEU B O 1
ATOM 12179 N N . ASP B 1 725 ? -8.395 -30.089 23.442 1 77.92 725 ASP B N 1
ATOM 12180 C CA . ASP B 1 725 ? -8.309 -29.255 24.637 1 77.92 725 ASP B CA 1
ATOM 12181 C C . ASP B 1 725 ? -7.643 -27.917 24.327 1 77.92 725 ASP B C 1
ATOM 12183 O O . ASP B 1 725 ? -6.64 -27.868 23.612 1 77.92 725 ASP B O 1
ATOM 12187 N N . ALA B 1 726 ? -8.24 -26.809 24.844 1 83.38 726 ALA B N 1
ATOM 12188 C CA . ALA B 1 726 ? -7.751 -25.458 24.58 1 83.38 726 ALA B CA 1
ATOM 12189 C C . ALA B 1 726 ? -6.31 -25.293 25.055 1 83.38 726 ALA B C 1
ATOM 12191 O O . ALA B 1 726 ? -5.497 -24.655 24.382 1 83.38 726 ALA B O 1
ATOM 12192 N N . TYR B 1 727 ? -6.002 -25.822 26.216 1 78.2 727 TYR B N 1
ATOM 12193 C CA . TYR B 1 727 ? -4.671 -25.677 26.795 1 78.2 727 TYR B CA 1
ATOM 12194 C C . TYR B 1 727 ? -3.626 -26.392 25.946 1 78.2 727 TYR B C 1
ATOM 12196 O O . TYR B 1 727 ? -2.524 -25.877 25.743 1 78.2 727 TYR B O 1
ATOM 12204 N N . GLU B 1 728 ? -4.015 -27.534 25.494 1 77.15 728 GLU B N 1
ATOM 12205 C CA . GLU B 1 728 ? -3.101 -28.325 24.676 1 77.15 728 GLU B CA 1
ATOM 12206 C C . GLU B 1 728 ? -2.811 -27.635 23.346 1 77.15 728 GLU B C 1
ATOM 12208 O O . GLU B 1 728 ? -1.666 -27.609 22.89 1 77.15 728 GLU B O 1
ATOM 12213 N N . THR B 1 729 ? -3.825 -27.06 22.754 1 83.96 729 THR B N 1
ATOM 12214 C CA . THR B 1 729 ? -3.659 -26.439 21.444 1 83.96 729 THR B CA 1
ATOM 12215 C C . THR B 1 729 ? -2.883 -25.131 21.56 1 83.96 729 THR B C 1
ATOM 12217 O O . THR B 1 729 ? -2.122 -24.772 20.658 1 83.96 729 THR B O 1
ATOM 12220 N N . ASP B 1 730 ? -3.016 -24.417 22.65 1 81.76 730 ASP B N 1
ATOM 12221 C CA . ASP B 1 730 ? -2.347 -23.135 22.846 1 81.76 730 ASP B CA 1
ATOM 12222 C C . ASP B 1 730 ? -0.838 -23.32 22.989 1 81.76 730 ASP B C 1
ATOM 12224 O O . ASP B 1 730 ? -0.067 -22.389 22.746 1 81.76 730 ASP B O 1
ATOM 12228 N N . ARG B 1 731 ? -0.464 -24.495 23.293 1 79.92 731 ARG B N 1
ATOM 12229 C CA . ARG B 1 731 ? 0.954 -24.755 23.519 1 79.92 731 ARG B CA 1
ATOM 12230 C C . ARG B 1 731 ? 1.659 -25.118 22.217 1 79.92 731 ARG B C 1
ATOM 12232 O O . ARG B 1 731 ? 2.89 -25.129 22.153 1 79.92 731 ARG B O 1
ATOM 12239 N N . LEU B 1 732 ? 0.887 -25.345 21.202 1 82.51 732 LEU B N 1
ATOM 12240 C CA . LEU B 1 732 ? 1.456 -25.77 19.928 1 82.51 732 LEU B CA 1
ATOM 12241 C C . LEU B 1 732 ? 1.893 -24.567 19.099 1 82.51 732 LEU B C 1
ATOM 12243 O O . LEU B 1 732 ? 1.079 -23.962 18.398 1 82.51 732 LEU B O 1
ATOM 12247 N N . THR B 1 733 ? 3.139 -24.104 19.12 1 77.77 733 THR B N 1
ATOM 12248 C CA . THR B 1 733 ? 3.547 -22.889 18.423 1 77.77 733 THR B CA 1
ATOM 12249 C C . THR B 1 733 ? 4.588 -23.204 17.353 1 77.77 733 THR B C 1
ATOM 12251 O O . THR B 1 733 ? 4.471 -22.747 16.213 1 77.77 733 THR B O 1
ATOM 12254 N N . TRP B 1 734 ? 5.769 -23.953 17.709 1 75.26 734 TRP B N 1
ATOM 12255 C CA . TRP B 1 734 ? 6.85 -24.112 16.741 1 75.26 734 TRP B CA 1
ATOM 12256 C C . TRP B 1 734 ? 7.408 -25.531 16.777 1 75.26 734 TRP B C 1
ATOM 12258 O O . TRP B 1 734 ? 6.855 -26.405 17.45 1 75.26 734 TRP B O 1
ATOM 12268 N N . CYS B 1 735 ? 8.566 -25.895 16.022 1 65.18 735 CYS B N 1
ATOM 12269 C CA . CYS B 1 735 ? 9.21 -27.104 15.52 1 65.18 735 CYS B CA 1
ATOM 12270 C C . CYS B 1 735 ? 9.537 -28.061 16.66 1 65.18 735 CYS B C 1
ATOM 12272 O O . CYS B 1 735 ? 9.811 -29.24 16.428 1 65.18 735 CYS B O 1
ATOM 12274 N N . CYS B 1 736 ? 9.951 -27.389 17.67 1 58.22 736 CYS B N 1
ATOM 12275 C CA . CYS B 1 736 ? 10.468 -28.386 18.601 1 58.22 736 CYS B CA 1
ATOM 12276 C C . CYS B 1 736 ? 9.344 -28.986 19.437 1 58.22 736 CYS B C 1
ATOM 12278 O O . CYS B 1 736 ? 9.045 -30.176 19.321 1 58.22 736 CYS B O 1
ATOM 12280 N N . CYS B 1 737 ? 9.479 -28.547 20.844 1 51.68 737 CYS B N 1
ATOM 12281 C CA . CYS B 1 737 ? 8.873 -29.306 21.933 1 51.68 737 CYS B CA 1
ATOM 12282 C C . CYS B 1 737 ? 7.497 -28.752 22.284 1 51.68 737 CYS B C 1
ATOM 12284 O O . CYS B 1 737 ? 7.196 -27.594 21.99 1 51.68 737 CYS B O 1
ATOM 12286 N N . GLU B 1 738 ? 6.457 -29.499 22.101 1 54.68 738 GLU B N 1
ATOM 12287 C CA . GLU B 1 738 ? 5.255 -29.215 22.879 1 54.68 738 GLU B CA 1
ATOM 12288 C C . GLU B 1 738 ? 5.576 -28.348 24.093 1 54.68 738 GLU B C 1
ATOM 12290 O O . GLU B 1 738 ? 6.186 -28.818 25.055 1 54.68 738 GLU B O 1
ATOM 12295 N N . CYS B 1 739 ? 6.259 -27.173 23.742 1 51.29 739 CYS B N 1
ATOM 12296 C CA . CYS B 1 739 ? 7.092 -26.066 24.197 1 51.29 739 CYS B CA 1
ATOM 12297 C C . CYS B 1 739 ? 7.084 -25.966 25.718 1 51.29 739 CYS B C 1
ATOM 12299 O O . CYS B 1 739 ? 6.144 -25.425 26.304 1 51.29 739 CYS B O 1
ATOM 12301 N N . CYS B 1 740 ? 7.413 -26.997 26.377 1 52.91 740 CYS B N 1
ATOM 12302 C CA . CYS B 1 740 ? 7.783 -26.843 27.779 1 52.91 740 CYS B CA 1
ATOM 12303 C C . CYS B 1 740 ? 8.715 -25.652 27.97 1 52.91 740 CYS B C 1
ATOM 12305 O O . CYS B 1 740 ? 9.4 -25.551 28.99 1 52.91 740 CYS B O 1
ATOM 12307 N N . HIS B 1 741 ? 8.777 -24.747 26.917 1 56.6 741 HIS B N 1
ATOM 12308 C CA . HIS B 1 741 ? 9.771 -23.699 27.117 1 56.6 741 HIS B CA 1
ATOM 12309 C C . HIS B 1 741 ? 9.218 -22.573 27.985 1 56.6 741 HIS B C 1
ATOM 12311 O O . HIS B 1 741 ? 8.024 -22.55 28.291 1 56.6 741 HIS B O 1
ATOM 12317 N N . CYS B 1 742 ? 10.146 -21.781 28.421 1 63.55 742 CYS B N 1
ATOM 12318 C CA . CYS B 1 742 ? 9.855 -20.617 29.25 1 63.55 742 CYS B CA 1
ATOM 12319 C C . CYS B 1 742 ? 8.871 -19.685 28.554 1 63.55 742 CYS B C 1
ATOM 12321 O O . CYS B 1 742 ? 8.666 -19.783 27.342 1 63.55 742 CYS B O 1
ATOM 12323 N N . HIS B 1 743 ? 8.158 -18.968 29.287 1 69.82 743 HIS B N 1
ATOM 12324 C CA . HIS B 1 743 ? 7.08 -18.084 28.857 1 69.82 743 HIS B CA 1
ATOM 12325 C C . HIS B 1 743 ? 7.56 -17.112 27.785 1 69.82 743 HIS B C 1
ATOM 12327 O O . HIS B 1 743 ? 6.812 -16.78 26.863 1 69.82 743 HIS B O 1
ATOM 12333 N N . LEU B 1 744 ? 8.788 -16.795 27.909 1 71.08 744 LEU B N 1
ATOM 12334 C CA . LEU B 1 744 ? 9.316 -15.813 26.969 1 71.08 744 LEU B CA 1
ATOM 12335 C C . LEU B 1 744 ? 9.465 -16.418 25.577 1 71.08 744 LEU B C 1
ATOM 12337 O O . LEU B 1 744 ? 9.104 -15.789 24.58 1 71.08 744 LEU B O 1
ATOM 12341 N N . LEU B 1 745 ? 9.945 -17.609 25.577 1 71.62 745 LEU B N 1
ATOM 12342 C CA . LEU B 1 745 ? 10.15 -18.265 24.29 1 71.62 745 LEU B CA 1
ATOM 12343 C C . LEU B 1 745 ? 8.816 -18.621 23.642 1 71.62 745 LEU B C 1
ATOM 12345 O O . LEU B 1 745 ? 8.686 -18.581 22.416 1 71.62 745 LEU B O 1
ATOM 12349 N N . HIS B 1 746 ? 7.945 -18.884 24.473 1 76.76 746 HIS B N 1
ATOM 12350 C CA . HIS B 1 746 ? 6.615 -19.202 23.966 1 76.76 746 HIS B CA 1
ATOM 12351 C C . HIS B 1 746 ? 5.952 -17.974 23.349 1 76.76 746 HIS B C 1
ATOM 12353 O O . HIS B 1 746 ? 5.329 -18.067 22.289 1 76.76 746 HIS B O 1
ATOM 12359 N N . SER B 1 747 ? 6.183 -16.92 23.963 1 75.77 747 SER B N 1
ATOM 12360 C CA . SER B 1 747 ? 5.596 -15.684 23.456 1 75.77 747 SER B CA 1
ATOM 12361 C C . SER B 1 747 ? 6.238 -15.269 22.136 1 75.77 747 SER B C 1
ATOM 12363 O O . SER B 1 747 ? 5.555 -14.774 21.237 1 75.77 747 SER B O 1
ATOM 12365 N N . LEU B 1 748 ? 7.48 -15.494 22.053 1 74.88 748 LEU B N 1
ATOM 12366 C CA . LEU B 1 748 ? 8.184 -15.149 20.822 1 74.88 748 LEU B CA 1
ATOM 12367 C C . LEU B 1 748 ? 7.759 -16.063 19.678 1 74.88 748 LEU B C 1
ATOM 12369 O O . LEU B 1 748 ? 7.582 -15.608 18.546 1 74.88 748 LEU B O 1
ATOM 12373 N N . SER B 1 749 ? 7.616 -17.336 20.039 1 79.13 749 SER B N 1
ATOM 12374 C CA . SER B 1 749 ? 7.203 -18.29 19.016 1 79.13 749 SER B CA 1
ATOM 12375 C C . SER B 1 749 ? 5.774 -18.025 18.556 1 79.13 749 SER B C 1
ATOM 12377 O O . SER B 1 749 ? 5.442 -18.235 17.388 1 79.13 749 SER B O 1
ATOM 12379 N N . GLU B 1 750 ? 4.993 -17.582 19.476 1 80.29 750 GLU B N 1
ATOM 12380 C CA . GLU B 1 750 ? 3.618 -17.23 19.133 1 80.29 750 GLU B CA 1
ATOM 12381 C C . GLU B 1 750 ? 3.576 -16.05 18.166 1 80.29 750 GLU B C 1
ATOM 12383 O O . GLU B 1 750 ? 2.772 -16.035 17.231 1 80.29 750 GLU B O 1
ATOM 12388 N N . LEU B 1 751 ? 4.452 -15.221 18.409 1 76.61 751 LEU B N 1
ATOM 12389 C CA . LEU B 1 751 ? 4.496 -14.011 17.597 1 76.61 751 LEU B CA 1
ATOM 12390 C C . LEU B 1 751 ? 4.993 -14.319 16.189 1 76.61 751 LEU B C 1
ATOM 12392 O O . LEU B 1 751 ? 4.474 -13.777 15.21 1 76.61 751 LEU B O 1
ATOM 12396 N N . TRP B 1 752 ? 5.885 -15.263 16.09 1 77.98 752 TRP B N 1
ATOM 12397 C CA . TRP B 1 752 ? 6.537 -15.487 14.804 1 77.98 752 TRP B CA 1
ATOM 12398 C C . TRP B 1 752 ? 5.823 -16.578 14.014 1 77.98 752 TRP B C 1
ATOM 12400 O O . TRP B 1 752 ? 5.818 -16.558 12.781 1 77.98 752 TRP B O 1
ATOM 12410 N N . CYS B 1 753 ? 5.26 -17.552 14.734 1 85.35 753 CYS B N 1
ATOM 12411 C CA . CYS B 1 753 ? 4.766 -18.729 14.029 1 85.35 753 CYS B CA 1
ATOM 12412 C C . CYS B 1 753 ? 3.252 -18.846 14.155 1 85.35 753 CYS B C 1
ATOM 12414 O O . CYS B 1 753 ? 2.624 -19.631 13.442 1 85.35 753 CYS B O 1
ATOM 12416 N N . GLY B 1 754 ? 2.689 -18.038 15.025 1 83.85 754 GLY B N 1
ATOM 12417 C CA . GLY B 1 754 ? 1.25 -18.101 15.226 1 83.85 754 GLY B CA 1
ATOM 12418 C C . GLY B 1 754 ? 0.828 -19.197 16.187 1 83.85 754 GLY B C 1
ATOM 12419 O O . GLY B 1 754 ? 1.669 -19.945 16.69 1 83.85 754 GLY B O 1
ATOM 12420 N N . VAL B 1 755 ? -0.418 -19.237 16.492 1 84.58 755 VAL B N 1
ATOM 12421 C CA . VAL B 1 755 ? -1.001 -20.241 17.375 1 84.58 755 VAL B CA 1
ATOM 12422 C C . VAL B 1 755 ? -2.176 -20.923 16.678 1 84.58 755 VAL B C 1
ATOM 12424 O O . VAL B 1 755 ? -2.696 -20.413 15.683 1 84.58 755 VAL B O 1
ATOM 12427 N N . PHE B 1 756 ? -2.496 -22.146 17.145 1 87.97 756 PHE B N 1
ATOM 12428 C CA . PHE B 1 756 ? -3.661 -22.861 16.635 1 87.97 756 PHE B CA 1
ATOM 12429 C C . PHE B 1 756 ? -4.929 -22.039 16.833 1 87.97 756 PHE B C 1
ATOM 12431 O O . PHE B 1 756 ? -5.156 -21.488 17.911 1 87.97 756 PHE B O 1
ATOM 12438 N N . PRO B 1 757 ? -5.751 -21.894 15.81 1 90.66 757 PRO B N 1
ATOM 12439 C CA . PRO B 1 757 ? -5.729 -22.522 14.487 1 90.66 757 PRO B CA 1
ATOM 12440 C C . PRO B 1 757 ? -5.183 -21.596 13.403 1 90.66 757 PRO B C 1
ATOM 12442 O O . PRO B 1 757 ? -5.595 -21.687 12.243 1 90.66 757 PRO B O 1
ATOM 12445 N N . ASN B 1 758 ? -4.341 -20.653 13.787 1 88.98 758 ASN B N 1
ATOM 12446 C CA . ASN B 1 758 ? -3.855 -19.662 12.832 1 88.98 758 ASN B CA 1
ATOM 12447 C C . ASN B 1 758 ? -2.33 -19.612 12.802 1 88.98 758 ASN B C 1
ATOM 12449 O O . ASN B 1 758 ? -1.738 -18.538 12.912 1 88.98 758 ASN B O 1
ATOM 12453 N N . HIS B 1 759 ? -1.76 -20.785 12.719 1 90.16 759 HIS B N 1
ATOM 12454 C CA . HIS B 1 759 ? -0.321 -20.772 12.478 1 90.16 759 HIS B CA 1
ATOM 12455 C C . HIS B 1 759 ? 0.01 -20.085 11.157 1 90.16 759 HIS B C 1
ATOM 12457 O O . HIS B 1 759 ? -0.721 -20.233 10.176 1 90.16 759 HIS B O 1
ATOM 12463 N N . MET B 1 760 ? 1.101 -19.458 11.146 1 90.03 760 MET B N 1
ATOM 12464 C CA . MET B 1 760 ? 1.489 -18.734 9.939 1 90.03 760 MET B CA 1
ATOM 12465 C C . MET B 1 760 ? 1.815 -19.702 8.806 1 90.03 760 MET B C 1
ATOM 12467 O O . MET B 1 760 ? 2.283 -20.815 9.05 1 90.03 760 MET B O 1
ATOM 12471 N N . THR B 1 761 ? 1.639 -19.231 7.612 1 87.65 761 THR B N 1
ATOM 12472 C CA . THR B 1 761 ? 1.854 -20.071 6.44 1 87.65 761 THR B CA 1
ATOM 12473 C C . THR B 1 761 ? 3.337 -20.383 6.263 1 87.65 761 THR B C 1
ATOM 12475 O O . THR B 1 761 ? 3.697 -21.44 5.739 1 87.65 761 THR B O 1
ATOM 12478 N N . PHE B 1 762 ? 4.166 -19.513 6.735 1 83.65 762 PHE B N 1
ATOM 12479 C CA . PHE B 1 762 ? 5.596 -19.742 6.561 1 83.65 762 PHE B CA 1
ATOM 12480 C C . PHE B 1 762 ? 6.093 -20.817 7.52 1 83.65 762 PHE B C 1
ATOM 12482 O O . PHE B 1 762 ? 7.186 -21.359 7.341 1 83.65 762 PHE B O 1
ATOM 12489 N N . ASN B 1 763 ? 5.262 -21.08 8.521 1 85.94 763 ASN B N 1
ATOM 12490 C CA . ASN B 1 763 ? 5.63 -22.156 9.434 1 85.94 763 ASN B CA 1
ATOM 12491 C C . ASN B 1 763 ? 5.413 -23.528 8.802 1 85.94 763 ASN B C 1
ATOM 12493 O O . ASN B 1 763 ? 4.333 -24.108 8.924 1 85.94 763 ASN B O 1
ATOM 12497 N N . GLN B 1 764 ? 6.381 -24.042 8.149 1 85.75 764 GLN B N 1
ATOM 12498 C CA . GLN B 1 764 ? 6.311 -25.349 7.504 1 85.75 764 GLN B CA 1
ATOM 12499 C C . GLN B 1 764 ? 7.004 -26.415 8.348 1 85.75 764 GLN B C 1
ATOM 12501 O O . GLN B 1 764 ? 7.369 -27.477 7.838 1 85.75 764 GLN B O 1
ATOM 12506 N N . PHE B 1 765 ? 7.195 -26.116 9.74 1 84.11 765 PHE B N 1
ATOM 12507 C CA . PHE B 1 765 ? 7.892 -26.996 10.671 1 84.11 765 PHE B CA 1
ATOM 12508 C C . PHE B 1 765 ? 6.912 -27.642 11.642 1 84.11 765 PHE B C 1
ATOM 12510 O O . PHE B 1 765 ? 7.128 -27.622 12.856 1 84.11 765 PHE B O 1
ATOM 12517 N N . PHE B 1 766 ? 5.944 -28.267 11.031 1 87.51 766 PHE B N 1
ATOM 12518 C CA . PHE B 1 766 ? 4.913 -28.861 11.873 1 87.51 766 PHE B CA 1
ATOM 12519 C C . PHE B 1 766 ? 5.416 -30.147 12.519 1 87.51 766 PHE B C 1
ATOM 12521 O O . PHE B 1 766 ? 6.111 -30.938 11.88 1 87.51 766 PHE B O 1
ATOM 12528 N N . THR B 1 767 ? 5.059 -30.333 13.753 1 84.21 767 THR B N 1
ATOM 12529 C CA . THR B 1 767 ? 5.234 -31.61 14.437 1 84.21 767 THR B CA 1
ATOM 12530 C C . THR B 1 767 ? 4.021 -32.51 14.22 1 84.21 767 THR B C 1
ATOM 12532 O O . THR B 1 767 ? 2.954 -32.038 13.823 1 84.21 767 THR B O 1
ATOM 12535 N N . PRO B 1 768 ? 4.162 -33.817 14.452 1 85.61 768 PRO B N 1
ATOM 12536 C CA . PRO B 1 768 ? 3.006 -34.709 14.336 1 85.61 768 PRO B CA 1
ATOM 12537 C C . PRO B 1 768 ? 1.841 -34.283 15.226 1 85.61 768 PRO B C 1
ATOM 12539 O O . PRO B 1 768 ? 0.678 -34.47 14.858 1 85.61 768 PRO B O 1
ATOM 12542 N N . THR B 1 769 ? 2.163 -33.647 16.342 1 84.96 769 THR B N 1
ATOM 12543 C CA . THR B 1 769 ? 1.107 -33.206 17.247 1 84.96 769 THR B CA 1
ATOM 12544 C C . THR B 1 769 ? 0.358 -32.012 16.662 1 84.96 769 THR B C 1
ATOM 12546 O O . THR B 1 769 ? -0.866 -31.92 16.785 1 84.96 769 THR B O 1
ATOM 12549 N N . MET B 1 770 ? 1.098 -31.088 16.14 1 86.96 770 MET B N 1
ATOM 12550 C CA . MET B 1 770 ? 0.468 -29.94 15.492 1 86.96 770 MET B CA 1
ATOM 12551 C C . MET B 1 770 ? -0.413 -30.387 14.33 1 86.96 770 MET B C 1
ATOM 12553 O O . MET B 1 770 ? -1.541 -29.913 14.183 1 86.96 770 MET B O 1
ATOM 12557 N N . PHE B 1 771 ? 0.149 -31.348 13.536 1 90.81 771 PHE B N 1
ATOM 12558 C CA . PHE B 1 771 ? -0.597 -31.871 12.398 1 90.81 771 PHE B CA 1
ATOM 12559 C C . PHE B 1 771 ? -1.88 -32.553 12.858 1 90.81 771 PHE B C 1
ATOM 12561 O O . PHE B 1 771 ? -2.944 -32.345 12.272 1 90.81 771 PHE B O 1
ATOM 12568 N N . SER B 1 772 ? -1.778 -33.326 13.928 1 88.47 772 SER B N 1
ATOM 12569 C CA . SER B 1 772 ? -2.924 -34.056 14.46 1 88.47 772 SER B CA 1
ATOM 12570 C C . SER B 1 772 ? -4 -33.102 14.967 1 88.47 772 SER B C 1
ATOM 12572 O O . SER B 1 772 ? -5.194 -33.39 14.858 1 88.47 772 SER B O 1
ATOM 12574 N N . ALA B 1 773 ? -3.6 -32.032 15.543 1 88.63 773 ALA B N 1
ATOM 12575 C CA . ALA B 1 773 ? -4.565 -31.058 16.045 1 88.63 773 ALA B CA 1
ATOM 12576 C C . ALA B 1 773 ? -5.427 -30.506 14.913 1 88.63 773 ALA B C 1
ATOM 12578 O O . ALA B 1 773 ? -6.653 -30.437 15.034 1 88.63 773 ALA B O 1
ATOM 12579 N N . TYR B 1 774 ? -4.797 -30.143 13.819 1 92.55 774 TYR B N 1
ATOM 12580 C CA . TYR B 1 774 ? -5.535 -29.616 12.677 1 92.55 774 TYR B CA 1
ATOM 12581 C C . TYR B 1 774 ? -6.373 -30.706 12.02 1 92.55 774 TYR B C 1
ATOM 12583 O O . TYR B 1 774 ? -7.491 -30.45 11.565 1 92.55 774 TYR B O 1
ATOM 12591 N N . HIS B 1 775 ? -5.8 -31.914 11.929 1 92.95 775 HIS B N 1
ATOM 12592 C CA . HIS B 1 775 ? -6.518 -33.051 11.363 1 92.95 775 HIS B CA 1
ATOM 12593 C C . HIS B 1 775 ? -7.804 -33.33 12.135 1 92.95 775 HIS B C 1
ATOM 12595 O O . HIS B 1 775 ? -8.863 -33.526 11.535 1 92.95 775 HIS B O 1
ATOM 12601 N N . ARG B 1 776 ? -7.729 -33.277 13.405 1 89.41 776 ARG B N 1
ATOM 12602 C CA . ARG B 1 776 ? -8.891 -33.517 14.256 1 89.41 776 ARG B CA 1
ATOM 12603 C C . ARG B 1 776 ? -9.921 -32.403 14.102 1 89.41 776 ARG B C 1
ATOM 12605 O O . ARG B 1 776 ? -11.126 -32.664 14.079 1 89.41 776 ARG B O 1
ATOM 12612 N N . GLU B 1 777 ? -9.417 -31.251 14.057 1 91.83 777 GLU B N 1
ATOM 12613 C CA . GLU B 1 777 ? -10.323 -30.12 13.887 1 91.83 777 GLU B CA 1
ATOM 12614 C C . GLU B 1 777 ? -11.067 -30.202 12.558 1 91.83 777 GLU B C 1
ATOM 12616 O O . GLU B 1 777 ? -12.251 -29.869 12.481 1 91.83 777 GLU B O 1
ATOM 12621 N N . GLY B 1 778 ? -10.338 -30.596 11.48 1 94.16 778 GLY B N 1
ATOM 12622 C CA . GLY B 1 778 ? -10.998 -30.775 10.197 1 94.16 778 GLY B CA 1
ATOM 12623 C C . GLY B 1 778 ? -12.082 -31.836 10.226 1 94.16 778 GLY B C 1
ATOM 12624 O O . GLY B 1 778 ? -13.16 -31.644 9.66 1 94.16 778 GLY B O 1
ATOM 12625 N N . TYR B 1 779 ? -11.778 -32.926 10.879 1 91.86 779 TYR B N 1
ATOM 12626 C CA . TYR B 1 779 ? -12.755 -33.997 11.039 1 91.86 779 TYR B CA 1
ATOM 12627 C C . TYR B 1 779 ? -13.983 -33.507 11.796 1 91.86 779 TYR B C 1
ATOM 12629 O O . TYR B 1 779 ? -15.117 -33.762 11.384 1 91.86 779 TYR B O 1
ATOM 12637 N N . HIS B 1 780 ? -13.729 -32.772 12.827 1 90.17 780 HIS B N 1
ATOM 12638 C CA . HIS B 1 780 ? -14.792 -32.23 13.666 1 90.17 780 HIS B CA 1
ATOM 12639 C C . HIS B 1 780 ? -15.647 -31.23 12.895 1 90.17 780 HIS B C 1
ATOM 12641 O O . HIS B 1 780 ? -16.876 -31.256 12.989 1 90.17 780 HIS B O 1
ATOM 12647 N N . ALA B 1 781 ? -15.026 -30.371 12.23 1 93.28 781 ALA B N 1
ATOM 12648 C CA . ALA B 1 781 ? -15.746 -29.362 11.458 1 93.28 781 ALA B CA 1
ATOM 12649 C C . ALA B 1 781 ? -16.632 -30.01 10.398 1 93.28 781 ALA B C 1
ATOM 12651 O O . ALA B 1 781 ? -17.749 -29.551 10.148 1 93.28 781 ALA B O 1
ATOM 12652 N N . CYS B 1 782 ? -16.105 -30.99 9.786 1 94.41 782 CYS B N 1
ATOM 12653 C CA . CYS B 1 782 ? -16.875 -31.715 8.781 1 94.41 782 CYS B CA 1
ATOM 12654 C C . CYS B 1 782 ? -18.102 -32.372 9.404 1 94.41 782 CYS B C 1
ATOM 12656 O O . CYS B 1 782 ? -19.184 -32.36 8.814 1 94.41 782 CYS B O 1
ATOM 12658 N N . LEU B 1 783 ? -17.952 -32.941 10.568 1 91.22 783 LEU B N 1
ATOM 12659 C CA . LEU B 1 783 ? -19.036 -33.591 11.296 1 91.22 783 LEU B CA 1
ATOM 12660 C C . LEU B 1 783 ? -20.079 -32.572 11.742 1 91.22 783 LEU B C 1
ATOM 12662 O O . LEU B 1 783 ? -21.278 -32.773 11.533 1 91.22 783 LEU B O 1
ATOM 12666 N N . GLU B 1 784 ? -19.61 -31.505 12.329 1 91.38 784 GLU B N 1
ATOM 12667 C CA . GLU B 1 784 ? -20.512 -30.463 12.81 1 91.38 784 GLU B CA 1
ATOM 12668 C C . GLU B 1 784 ? -21.307 -29.848 11.662 1 91.38 784 GLU B C 1
ATOM 12670 O O . GLU B 1 784 ? -22.488 -29.53 11.819 1 91.38 784 GLU B O 1
ATOM 12675 N N . ALA B 1 785 ? -20.67 -29.723 10.559 1 95.02 785 ALA B N 1
ATOM 12676 C CA . ALA B 1 785 ? -21.301 -29.091 9.403 1 95.02 785 ALA B CA 1
ATOM 12677 C C . ALA B 1 785 ? -22.234 -30.064 8.688 1 95.02 785 ALA B C 1
ATOM 12679 O O . ALA B 1 785 ? -23.003 -29.665 7.81 1 95.02 785 ALA B O 1
ATOM 12680 N N . ARG B 1 786 ? -22.239 -31.32 8.941 1 94.94 786 ARG B N 1
ATOM 12681 C CA . ARG B 1 786 ? -22.981 -32.355 8.229 1 94.94 786 ARG B CA 1
ATOM 12682 C C . ARG B 1 786 ? -22.689 -32.306 6.733 1 94.94 786 ARG B C 1
ATOM 12684 O O . ARG B 1 786 ? -23.611 -32.303 5.915 1 94.94 786 ARG B O 1
ATOM 12691 N N . ALA B 1 787 ? -21.409 -32.147 6.475 1 96.5 787 ALA B N 1
ATOM 12692 C CA . ALA B 1 787 ? -20.971 -31.997 5.09 1 96.5 787 ALA B CA 1
ATOM 12693 C C . ALA B 1 787 ? -21.262 -33.259 4.283 1 96.5 787 ALA B C 1
ATOM 12695 O O . ALA B 1 787 ? -21.557 -33.185 3.087 1 96.5 787 ALA B O 1
ATOM 12696 N N . THR B 1 788 ? -21.218 -34.427 4.921 1 94.4 788 THR B N 1
ATOM 12697 C CA . THR B 1 788 ? -21.496 -35.688 4.244 1 94.4 788 THR B CA 1
ATOM 12698 C C . THR B 1 788 ? -22.96 -35.764 3.821 1 94.4 788 THR B C 1
ATOM 12700 O O . THR B 1 788 ? -23.267 -36.174 2.699 1 94.4 788 THR B O 1
ATOM 12703 N N . ASP B 1 789 ? -23.844 -35.305 4.703 1 94.54 789 ASP B N 1
ATOM 12704 C CA . ASP B 1 789 ? -25.266 -35.261 4.376 1 94.54 789 ASP B CA 1
ATOM 12705 C C . ASP B 1 789 ? -25.544 -34.239 3.276 1 94.54 789 ASP B C 1
ATOM 12707 O O . ASP B 1 789 ? -26.379 -34.475 2.4 1 94.54 789 ASP B O 1
ATOM 12711 N N . PHE B 1 790 ? -24.822 -33.209 3.391 1 95.67 790 PHE B N 1
ATOM 12712 C CA . PHE B 1 790 ? -24.98 -32.131 2.423 1 95.67 790 PHE B CA 1
ATOM 12713 C C . PHE B 1 790 ? -24.619 -32.606 1.02 1 95.67 790 PHE B C 1
ATOM 12715 O O . PHE B 1 790 ? -25.326 -32.305 0.056 1 95.67 790 PHE B O 1
ATOM 12722 N N . LEU B 1 791 ? -23.549 -33.331 0.882 1 95.51 791 LEU B N 1
ATOM 12723 C CA . LEU B 1 791 ? -23.083 -33.796 -0.42 1 95.51 791 LEU B CA 1
ATOM 12724 C C . LEU B 1 791 ? -23.923 -34.971 -0.91 1 95.51 791 LEU B C 1
ATOM 12726 O O . LEU B 1 791 ? -24.047 -35.191 -2.117 1 95.51 791 LEU B O 1
ATOM 12730 N N . ALA B 1 792 ? -24.548 -35.761 0.044 1 91.07 792 ALA B N 1
ATOM 12731 C CA . ALA B 1 792 ? -25.329 -36.941 -0.318 1 91.07 792 ALA B CA 1
ATOM 12732 C C . ALA B 1 792 ? -26.758 -36.559 -0.695 1 91.07 792 ALA B C 1
ATOM 12734 O O . ALA B 1 792 ? -27.453 -37.32 -1.372 1 91.07 792 ALA B O 1
ATOM 12735 N N . GLU B 1 793 ? -27.242 -35.406 -0.08 1 78.57 793 GLU B N 1
ATOM 12736 C CA . GLU B 1 793 ? -28.622 -34.997 -0.323 1 78.57 793 GLU B CA 1
ATOM 12737 C C . GLU B 1 793 ? -28.885 -34.8 -1.813 1 78.57 793 GLU B C 1
ATOM 12739 O O . GLU B 1 793 ? -28.161 -34.061 -2.484 1 78.57 793 GLU B O 1
ATOM 12744 N N . THR B 1 794 ? -29.354 -35.842 -2.555 1 60.59 794 THR B N 1
ATOM 12745 C CA . THR B 1 794 ? -29.826 -35.764 -3.933 1 60.59 794 THR B CA 1
ATOM 12746 C C . THR B 1 794 ? -30.966 -34.757 -4.058 1 60.59 794 THR B C 1
ATOM 12748 O O . THR B 1 794 ? -31.908 -34.775 -3.263 1 60.59 794 THR B O 1
ATOM 12751 N N . GLY B 1 795 ? -30.762 -33.496 -4.301 1 45.34 795 GLY B N 1
ATOM 12752 C CA . GLY B 1 795 ? -31.893 -32.637 -4.615 1 45.34 795 GLY B CA 1
ATOM 12753 C C . GLY B 1 795 ? -32.913 -33.302 -5.521 1 45.34 795 GLY B C 1
ATOM 12754 O O . GLY B 1 795 ? -32.567 -34.18 -6.315 1 45.34 795 GLY B O 1
#

Radius of gyration: 36.87 Å; Cα contacts (8 Å, |Δi|>4): 2851; chains: 2; bounding box: 104×94×79 Å

InterPro domains:
  IPR016035 Acyl transferase/acyl hydrolase/lysophospholipase [SSF52151] (3-85)

Secondary structure (DSSP, 8-state):
---EEEEEPP-HHHHHHHHHHHHHHHHHTT---SEEEE-THHHHHHHHHHHHHHHTTT---HHHHHHHHHHHHHT--SS--TTSHHHHHHHHHHHHHHHHIIIIIHHHHHHHTTHHHHHHHHIIIIIHHHHHTEE---TTT-S--HHHHHH-HHHHHHHHHH-----EE--SHHHHHHHHHHHHHHHHHHHHHHHHHH--TTTHHHHHHHHHHHHHHHHHHHHHHHIIIIITTS-HHHHHHHHHHHHHHHHH-GGGHHHHHHHHHHHHHHHHHHHHHH---BTTBPP-HHHHHHHHHHHHHHHHHHHHHHHHHHHHHHHHHHHHHHHHHS-HHHHHSTTTTT--HHHH-GGGGGGS-----TTSPPBTTTTTTPSSEEEEEEEEESEESSSSSS-SEEEEEEESS-EEETT--SS--TTTTT--GGGSBHHHHHHHHT--S-S--GGGHHHHGGGHHHHHHHT----EEEES-HHHH--HHHHHHHHHHHHHHHHHHHTTTHHHHTT--HHHHHHHHHHHHHHHHHHHHHHTS----SS--HHHHHHHHHHHH-HHHHHHHHHTTPPEESSSPPSEEEEEEGGGT-SSS-HHHHHTT-SEEEEE--S---TT-TTHHHHHHHHHHHHHH-EEEEETTS-BHHHHHIIIIISPPTT-B-SEEEEEEEEEEE-TTS-EEEEEEEEEEEE----TTTBPPP----HHHH--TT----HHHH-S-S---HHHHHT--SSSSS----HHHHHHHHHHH--TT---TT-----HHHHHHHHHHHHHHHHHHTHHHHHH---/---EEEEEPP-HHHHHHHHHHHHHHHHHTT---SEEEE-THHHHHHHHHHHHHHHTTT---HHHHHHHHHHHHHT--SS--TTSHHHHHHHHHHHHHHHHIIIIIHHHHHHHTTHHHHHHHHHHHHHHHHHHTEE---TTT-S--HHHHHH-HHHHHHHHHH-----EE--SHHHHHHHHHHHHHHHHHHHHHHHHHH--TTTHHHHHHHHHHHHHHHHHHHHHHHIIIIITTS-HHHHHHHHHHHHHHHHH-GGGHHHHHHHHHHHHHHHHHHHHHH---BTTBPP-HHHHHHHHHHHHHHHHHHHHHHHHHHHHHHHHHHHHHHHHHS-HHHHHSSSSTT--HHHH-GGGGGGS-----TTSPPBTTTTTTPSSEEEEEEEEESEESSSSS--SEEEEEEESS-EEETT--SS--TTTTT--GGGSBHHHHHHHHT--S-S--GGGTTTSGGGHHHHHHHT----EEEES-HHHH--HHHHHHHHHHHHHHHHHHHTTTHHHHTT--HHHHHHHHHHHHHHHHHHHHHHTS----SS--HHHHHHHHHHHH-HHHHHHHHHTTPPEESSSPPSEEEEEEGGGT-SSS-HHHHHTT-SEEEEE--S---TT-TTHHHHHHHHHHHHHH-EEEEETTS-BHHHHHIIIIISSPTT-B-SEEEEEEEEEEE-TTS-EEEEEEEEEEEE----TTTBPPP----GGGS--TT----HHHH-SSSPPPHHHHHT--SSSSS----HHHHHHHHHHH--TT---TT-----HHHHHHHHHHHHHHHHHHTHHHHHH---